Protein 6K0W (pdb70)

Nearest PDB structures (foldseek):
  6k0w-assembly2_C  TM=1.002E+00  e=7.821E-96  Helicobacter pylori 26695
  6k0w-assembly1_B  TM=9.770E-01  e=3.216E-82  Helicobacter pylori 26695
  6k0w-assembly1_D  TM=9.766E-01  e=2.371E-76  Helicobacter pylori 26695
  4zcf-assembly1_B  TM=7.961E-01  e=3.415E-33  Escherichia coli
  4zcf-assembly1_A  TM=8.238E-01  e=5.304E-30  Escherichia coli

InterPro domains:
  IPR002052 DNA methylase, N-6 adenine-specific, conserved site [PS00092] (101-107)
  IPR002295 N4/N6-methyltransferase, Type III restriction-modification enzyme EcoPI Mod subunit-like [PIRSF015855] (28-595)
  IPR002295 N4/N6-methyltransferase, Type III restriction-modification enzyme EcoPI Mod subunit-like [PR00506] (98-110)
  IPR002295 N4/N6-methyltransferase, Type III restriction-modification enzyme EcoPI Mod subunit-like [PR00506] (170-189)
  IPR002295 N4/N6-methyltransferase, Type III restriction-modification enzyme EcoPI Mod subunit-like [PR00506] (377-399)
  IPR002295 N4/N6-methyltransferase, Type III restriction-modification enzyme EcoPI Mod subunit-like [PR00506] (402-416)
  IPR002941 DNA methylase N-4/N-6 [PF01555] (98-440)
  IPR029063 S-adenosyl-L-methionine-dependent methyltransferase superfamily [G3DSA:3.40.50.150] (74-444)
  IPR029063 S-adenosyl-L-methionine-dependent methyltransferase superfamily [SSF53335] (72-440)

Organism: Helicobacter pylori (strain ATCC 700392 / 26695) (NCBI:txid85962)

Radius of gyration: 54.12 Å; Cα contacts (8 Å, |Δi|>4): 3781; chains: 4; bounding box: 133×150×135 Å

B-factor: mean 84.59, std 33.44, range [24.56, 232.59]

Foldseek 3Di:
DDDVVCVVVVVVVVVVDVVVHDDDDAQCLVLLVVLLPDAAFWFKFFDDWFFLPQDLFLAAEEAAALSNVLNLLLLFQFQPALEEEEAADACDPPPHDDQPCVPDPVSVVSVPVDPVCVVVSCVRCDISDVNSVLSNVQSSVLSVLRRHHQQHKYKYWYADRCVVVVLRSCCVRQNNVQWPAKAKAFADDADPPCVPPDGDTITIITMGGSHNVNYFQKLPDDDDPCPDFDQKFLDDCVPQFADFDVDDTDGDAPSIGGNHGCVVPIHHDDRHPNHDPCFYQVQQLVVCVVLVCNQPAPGDGHQVVLLSVCSRRDDFEDQREYEYACQQQNSNVLNVLLNCLRRVGRYYYYYHHYFDFDDPPGPVQVCCVPVVVDPTDTSVSNSVVSLSSSLSVSPVRRDDSVRGSMYIYIYIDGNPPHQLLSVQVSVVSSVNDDSSQRSFDDDDSAWTHTPQAIEGENLPVDCSLVVLVDDDHAYEYAQVHDHDDVSVCSNPDDSYYYD/DDDDDFQCQVLLVVLLVDAQFKFKFFDDWDDFPPPPPDAFLAEEEAAALSNVLNLLLLFQFQPFQEEEEEDDACDPPVWAAQDCVPDPVSVVVVPAPDCVVCSVPVGLGISDPRSVLSVVQSSVLSVLRRHHQQHKYKYWYFDRCPVVVLRSCCVNQNVVQWDDKAKAFADDADPPCPPNDGDTITIMTMGGSHNVNYFQKFAAPPPDPVVNPVAAWDFFDQKDLDPCDVFFFDWPAAPAPRDTDTHAPSIGGPAGPVCPVVCVVHCQFAAANDDDPPDDRTTGTHHDVCVVVVMHHDDRHPNYDPCFYQVQQLVVCVVLVNNQPAPRDGHLVVLLSSDRRRDYFEPQHEYEYECQQLNSNLLNVLVNCLRTVGNHYYYYYHYFAFDDPPRPVQCVCCPPVVDPTRGRVSNSVVSLNSSLNVSCVRGDDPSRRSMYIYIYMDGNDPHAVLSVQVSQVSSVNDDSSFSQAPPDPSAWTHTDLEIEGQEQAPCVVVVVCVPRVGAYEYEPPGDYDPPSCPVCPPPRYDYD/DDADDAQCLVLLVVLLPDAALWFKFFDDWDDQPDDQFLAEEEAAALSNVLNLLLQQQFQQAQEEEEAADACDPVNWDAAPCVPDPVSVVVPPVDVPVVVVSVVRRGTSDVRRVLSRVQSSVLSVLRRHHQQHKYKYWYFPSCVVVVLRSCCVRQNVVQWPDKAKAFADDADDPCPPPDGDTITIITMGGSHNVNYWQPFPDALVHHDDRHPNPDPCFYQVQQLVVCVVLVCNQPADRDGHQVVLLSVCRNRHDFEPQHEYEYQCQQLVSNLLNVQLNCLVVVGRHYYYYYHYFAFDDPPRPCQVVCVPVVVDPTHGSVSNSVVSLSSSLNVSCVVHVDPSYRSMYIYIYIDSPHALLSLQLRVVSNVNDDSSFCSAPDPDSAWGDTDQAIEGAPPDDVVLVVVVVDAPRAYEYEQPHDDDPVVVGPPVRYYYD/DVVVVCVVVVVVVVDVVVDDDDDAQCLVLLVVLLVDQQQWFKFFDDWDAQDPLPPVAFLAAEEAAALLNVLSLLLQQQFQPAQEEEEADDQCDDPPHDFQDPCVDCSVVVCVVPDPVDPVVVVSDVSRGISDPRSVLSVVQSSVLSVLRRHHQQHKYKYWYFPSCVVVVLRSVCVRQNNVQWDAKAKAFADDADDDCPPVDGDGITIITMGGSHNVNYWQDQAQRPDHDDRYPNPDPCFYQVQQLVVCVVLVNNQPADRDGHQVVLLSVCRRRDYFEDAHEYEYACCQLNSNVLNVLLNCQPVVGDYYYYYYHYFAFDDPVRPCQVVCCPVVVDPTRGRVSNSVSSLNSSLNVSVVVGPDSPRRSMYIYMYIDSPSPPHQLVSVFVSVCSNVNDRSSWDWQVSAAIHGDLEEGAHCDDVVVVVVVPPPRPYDYDD

Sequence (1895 aa):
VSLSAIKMLLGFNESMNDISGYELTWTGKGFANALYSEPCQKQLKLQESFTPQTSHPNNAIIIGDNLDALKLLKSAYSEKIKMIYIDPPYNTGNDEFIYPDNFRQDYQKILREVGESLKFFKNTQGSGTHSGWLSFMLPRLKLARDLLKEDGVIFISIDDNECANLKILCDEIFGEDNFVGDFIRKTKSTTNDAKIGLNYQHEFLLCYAKDKNYTNLLGNDPNGAWINDNPSAKSGNMKTGYFGVTNKVDYPPVGMFWRFSQKTTQKTFDSLIFSDNCYMNQAATKELLNLGMGEYFTYPKGVEFMKKIILHSTTPNEGDIILDFFAGSGTTVHAVMELNAEDKGNREFILVQIDEEIKEDESAYDFCKKELKSAKPVISDITIERVKRAAQKISQLSKDSGLDLGFKVYTLQDKSDLTPFDKALNLALQCGKTLNQALEIIIKDKLYKCEDAYFCIVCDEEAQEYLAKSKNEMIFLDGYEEIDLEAFLNLNASFKERLGYELTWTGKGFANALYSEPCQKQLKLQESFTPQTSASKHPNNAIIIGDNLDALKLLKSAYSEKIKMIYIDPPYNTGNDEFIYPDNFRQDYQKILREESESLKFFKNTQGSGTHSGWLSFMLPRLKLARDLLKEDGVIFISIDDNECANLKILCDEIFGEDNFVGDFIRKTKSTTNDAKIGLNYQHEFLLCYAKDKNYTNLLGGEKNLEPDNDPNGAWINDNPSAKSGNMKTGYFGVTNPYTNKVDYPPVGMFWRFSQNTIQKHIDEGRICFKKEHKDNERGFIYKRYLKDLKTTQKTFDSLIFSDNCYMNQAATKELLNLGMGEYFTYPKGVEFMKKIILHSTTPNEGDIILDFFAGSGTTVHAVMELNAEDKGNREFILVQIDEEIKEDESAYDFCKKELKSAKPVISDITIERVKRAAQKISQLSKDSGLDLGFKVYTLQDKSDLTPFDKALNLALQCGKTLNQALEIIIKDKLYKCEDAYFCIVCDEEAQEYLAKSKNEMIFLDGYEEIDLEAFLNLNASFKERLGYELTWTGKGFANALYSEPCQKQLKLQESFTPQSKHPNNAIIIGDNLDALKLLKSAYSEKIKMIYIDPPYNTGNDEFIYPDNFRQDYQKILREVSESLKFFKNTQGSGTHSGWLSFMLPRLKLARDLLKEDGVIFISIDDNECANLKILCDEIFGEDNFVGDFIRKTKSTTNDAKIGLNYQHEFLLCYAKDKNYTNLLGGEKNQKTFDSLIFSDNCYMNQAATKELLNLGMGEYFTYPKGVEFMKKIILHSTTPNEGDIILDFFAGSGTTVHAVMELNAEDKGNREFILVQIDEEIKEDESAYDFCKKELKSAKPVISDITIERVKRAAQKISQLSKDSGLDLGFKVYTLQDDLTPFDKALNLALQCGKTLNQALEIIIKDKLYKCEDAYFCIVCDEEAQEYLAKSKNEMIFLDGYEELEAFLNLNASFKERLLSAIKMLLGFNESMNDISGYELTWTGKGFANALYSEPCQKQLKLQESFTPQTSASKHPNNAIIIGDNLDALKLLKSAYSEKIKMIYIDPPYNTGNDEFIYPDNFRQDYQKILREVGESESLKFFKNTQGSGTHSGWLSFMLPRLKLARDLLKEDGVIFISIDDNECANLKILCDEIFGEDNFVGDFIRKTKSTTNDAKIGLNYQHEFLLCYAKDKNYTNLLGGEKQKTFDSLIFSDNCYMNQAATKELLNLGMGEYFTYPKGVEFMKKIILHSTTPNEGDIILDFFAGSGTTVHAVMELNAEDKGNREFILVQIDEEIKEDESAYDFCKKELKSAKPVISDITIERVKRAAQKISQLSKDSGLDLGFKVYTLQDKVSDLTPFDKALNLALQCGKTLNQALIKDKLYKCEDAFCIVCDEEAQEYLKSKNEMIFLDG

Solvent-accessible surface area: 85090 Å² total; per-residue (Å²): 139,75,67,44,43,68,128,72,81,86,36,51,2,64,60,49,7,30,140,70,10,68,54,4,5,2,4,4,25,20,80,0,65,46,5,39,92,42,102,53,71,61,63,0,60,50,97,61,65,30,46,14,177,57,130,89,17,55,5,2,0,0,24,9,25,11,0,12,0,0,20,8,0,72,49,5,3,48,104,98,0,28,0,0,4,0,37,3,52,41,6,34,67,134,65,95,22,129,5,55,1,58,168,38,76,8,24,104,48,20,37,192,93,82,100,116,86,57,75,71,47,58,83,52,10,23,53,27,49,27,6,1,0,0,0,16,0,4,0,0,0,54,2,0,80,29,0,0,66,77,41,0,3,0,0,0,0,0,20,40,42,2,20,10,4,0,20,8,2,0,17,100,21,2,30,81,124,26,19,10,2,6,0,0,15,34,13,63,53,109,11,140,87,40,172,31,2,13,5,39,8,6,9,12,1,4,0,0,0,29,44,54,126,115,8,95,1,70,53,157,110,85,100,43,120,159,80,130,128,43,68,7,59,64,53,66,73,136,192,92,0,134,24,37,93,162,113,80,92,78,118,7,45,106,58,17,38,21,83,86,72,188,138,156,100,57,54,52,2,38,0,11,62,0,27,75,96,83,28,12,70,102,39,3,68,143,42,1,103,108,10,43,3,23,124,42,27,98,171,18,19,10,4,93,5,1,18,66,0,0,62,13,4,14,33,54,111,130,23,8,18,1,0,4,2,33,12,24,6,0,9,4,0,18,0,1,2,41,10,12,17,38,47,103,15,71,8,18,2,5,0,0,15,80,72,105,136,10,132,128,116,80,58,4,50,87,14,0,88,148,88,21,163,16,85,131,3,17,50,1,34,4,0,14,23,0,0,40,58,1,0,65,96,15,27,138,117,25,138,32,86,90,18,56,9,5,0,17,4,4,31,24,26,82,102,145,99,28,68,45,32,2,50,0,15,11,11,2,1,100,30,34,43,18,8,39,59,63,32,4,96,112,51,60,96,12,8,3,50,4,48,88,9,32,0,6,12,46,9,65,48,109,44,8,34,71,60,25,86,49,56,133,40,66,8,22,15,23,24,182,48,156,80,52,68,129,3,95,121,81,30,122,56,106,71,43,88,146,49,86,74,71,2,39,10,48,18,27,55,111,0,57,56,4,44,81,63,102,53,63,54,32,0,62,49,96,57,68,30,40,19,84,126,51,86,74,181,36,6,56,7,3,0,0,17,8,31,11,0,6,0,0,16,13,0,70,55,4,2,47,103,100,0,15,0,0,4,0,35,2,53,37,8,33,60,151,70,90,22,118,4,47,0,47,161,29,82,24,33,114,74,50,106,85,106,109,90,85,47,58,62,60,51,74,92,26,17,28,61,18,50,23,6,2,0,0,0,14,0,4,0,0,0,54,0,0,74,31,0,0,59,86,39,0,4,0,0,0,0,0,18,35,52,1,22,8,4,0,26,8,2,0,19,99,24,3,29,92,122,30,19,11,1,6,0,0,14,32,11,70,53,111,23,154,107,45,175,22,3,15,4,46,9,4,10,13,1,3,0,0,0,31,43,70,133,113,10,54,0,35,7,19,56,18,68,124,194,89,89,107,26,101,73,36,52,85,49,110,38,36,2,4,36,109,44,70,74,133,206,75,0,140,16,24,15,80,7,70,148,34,122,36,83,25,123,14,58,110,44,11,39,8,125,5,20,129,142,56,29,115,67,36,50,85,38,23,82,6,70,34,35,74,85,57,67,119,110,52,92,0,6,48,6,3,52,19,81,146,45,37,166,120,29,27,118,52,1,40,0,12,55,0,22,74,87,84,29,16,64,104,38,2,65,124,39,2,94,98,12,47,4,22,135,44,48,94,179,15,23,12,3,84,5,0,13,58,0,0,49,9,4,0,2,14,94,88,24,7,17,1,0,3,2,35,8,14,6,0,8,3,0,19,0,1,3,33,11,13,22,32,38,130,9,67,7,21,2,5,0,0,16,75,70,99,107,11,137,130,109,90,59,5,34,89,11,0,81,165,116,45,182,17,96,116,2,22,45,0,31,8,0,11,31,2,0,43,74,0,0,53,114,17,19,128,54,24,192,39,112,72,28,51,11,2,0,16,0,2,28,21,48,79,96,109,97,22,63,50,32,3,63,3,8,22,4,3,6,94,32,33,41,23,15,48,22,44,16,33,48,93,55,73,74,5,18,6,58,2,124,94,6,29,2,16,12,61,23,78,79,67,57,20,46,68,77,42,92,86,32,120,24,44,36,53,51,36,5,133,13,83,36,54,65,92,32,48,71,104,62,59,102,92,47,30,66,74,86,78,63,72,2,41,10,42,15,30,56,89,1,66,41,4,36,84,67,98,50,80,66,84,2,57,47,104,63,66,22,51,34,130,119,82,48,6,46,6,0,0,0,13,10,27,10,0,8,0,0,20,8,3,69,51,4,2,47,99,92,2,15,2,0,6,0,38,3,54,36,9,33,63,107,74,90,24,112,9,60,2,66,163,30,76,8,23,68,42,34,46,197,99,73,134,66,94,41,75,173,38,58,88,35,24,35,54,26,50,28,7,1,0,0,0,15,0,6,1,0,1,58,0,0,81,28,1,0,71,88,38,0,4,0,0,0,0,0,23,36,56,1,19,11,6,0,21,6,3,0,12,94,24,3,30,95,120,28,19,12,2,5,0,0,15,36,16,73,48,109,37,103,107,29,107,35,4,19,4,46,8,5,8,11,2,3,0,0,0,23,47,68,122,113,12,60,1,49,7,58,71,140,6,122,50,55,1,38,0,11,58,0,23,75,88,81,30,6,64,113,35,2,54,118,40,3,110,97,9,48,6,28,79,49,61,125,75,10,21,12,5,93,5,1,17,67,2,2,62,12,2,1,11,35,106,117,24,9,19,3,2,5,2,34,10,11,8,0,9,4,0,21,0,0,3,43,10,8,23,99,51,155,9,74,9,23,2,2,0,0,17,79,73,92,115,5,136,142,131,81,67,5,29,74,17,0,72,146,122,45,181,20,95,77,0,21,35,4,32,7,1,16,27,3,0,37,60,0,0,77,100,15,26,138,158,33,205,72,82,74,18,52,9,3,0,24,1,2,18,22,76,122,142,35,60,52,33,3,68,1,1,22,12,0,2,111,42,38,33,12,4,42,38,58,1,42,50,81,50,51,116,15,14,10,62,2,114,107,9,53,0,18,26,41,40,74,74,130,13,52,80,65,27,76,71,86,67,98,27,75,30,32,68,37,52,95,78,150,153,94,85,23,123,93,40,57,58,123,22,46,40,86,78,118,103,87,102,67,137,41,109,25,50,18,79,71,42,12,26,111,52,12,72,34,2,4,2,7,14,16,52,99,1,59,38,11,35,80,62,107,57,53,60,38,6,56,56,87,57,69,28,60,33,58,108,54,83,59,101,49,11,26,6,5,0,4,12,8,33,13,0,11,0,0,16,5,7,71,48,5,4,47,104,104,0,17,0,0,3,0,38,2,52,40,9,42,72,156,78,50,22,123,21,54,4,56,166,56,41,26,63,66,26,35,74,100,60,71,74,161,50,95,73,33,62,66,52,46,78,56,23,35,70,38,43,28,4,1,0,0,1,17,0,3,1,0,0,59,0,0,76,37,0,0,68,78,29,0,5,0,0,0,0,0,18,39,52,0,21,9,5,0,20,5,2,0,21,97,24,2,30,74,129,29,19,7,2,6,0,0,12,33,12,53,54,117,25,147,114,36,134,14,2,20,5,41,8,4,8,14,1,3,0,0,0,32,41,69,132,114,10,48,1,29,10,37,88,61,134,143,50,2,37,0,12,58,0,24,72,84,79,25,21,28,97,40,3,53,120,40,5,108,105,18,45,5,30,135,44,66,113,151,10,21,11,3,91,5,0,22,66,0,0,60,13,4,1,10,30,96,122,29,11,18,1,0,4,2,34,7,13,9,0,8,3,0,17,0,2,4,41,14,8,17,115,58,107,10,67,6,33,1,4,0,0,16,74,62,87,128,13,111,134,131,79,57,4,54,112,11,0,90,132,117,44,123,12,88,103,7,4,36,0,26,11,1,13,33,3,0,35,63,1,0,69,123,16,20,143,150,34,112,61,98,75,14,58,10,5,0,17,0,5,21,15,58,63,56,86,143,94,18,76,38,59,4,110,2,18,13,28,5,6,90,73,36,52,32,15,32,39,54,40,85,99,93,18,23,46,69,1,103,111,19,10,25,46,51,84,86,80,81,22,75,96,66,92,130,82,90,159,40,101,73,36,88,74,127

Secondary structure (DSSP, 8-state):
--EEE-TTHHHHHHHHTSPP--EEEEEEEE-TTS---SS-S-EEEES-HHHHHHHHHHHHTT-EEEEEE-PPP--SSS----GGGG-HHHHT-S---THHHHHHHHHH-TT-HHHHHHHHHHHHHHHHHHEEEEEEEEEEE-TTTHHHHHHHHHHHH-GGGEEEEEEEE--SS-S--TTSEE--EEEEEEEESSGGG----SS------TT-TT--B--B-SEES-S-STTT----B-SSS--B--PPTT-EESS-TTTHHHHHHSTTEEE-SS--TTS-SEEE--BSTTHHHH---EETTGGGSGGGSHHHHHHHHHHTT-TTT-SSPPPHHHHHHHHHHHS-TTS-PEEEESS-TT-HHHHHHHHHHHHHT---EEEEEE--PBPPTTSHHHHIIIIIS--SS-BHHHHHHHHHHHHHHHHHHH---TT----EEEEEEE------HHHHHHHHHHHTT--TTS-----BTTTEEEETTEEEES--S-HHHHHHHTS--SEEEE-TTSEE-SHHHHHTSSSS--B-/-EES-THHHHHHHHHHHHHH-SEEE-TTHHHHHHHHHSPP-EEEEEEEEE--S----S-EEEES-HHHHHHHHHHHHTTTEEEEEE-PPP--SSSPPB-GGGS-HHHHHHGGG---THHHHHHHH-BSSHHHHHHHHHHHHHHHHHHEEEEEEEEEEE-TTTHHHHHHHHHHHH-GGGEEEEEEEE--SS-S--TTSEE--EEEEEEEESSTTT-------S--TT----SEES-S-STTTS---------PPTT-EESS---TT---EETTGGGSGGGSHHHHHHHHHHTT-TTT-SS---HHHHHHHHHHHS-SSS--EEEESS-TT-HHHHHHHHHHHHHT---EEEEEE---BPPTTSHHHHIIIIIT--SS-BHHHHHHHHHHHHHHHHHHH---TTS---EEEEEEEE-----HHHHHHHHHHTTT--SSS---EEETTTEEEETTEEEESS--SSHHHHHTT--SS-EEE-TTS---HHHHHHS-SSSEEE-/--EEE-TTHHHHHHHHHSPP--EEEEEEEE-------S-EEEES-HHHHHHHHHHHHTT-EEEEEE------SSS----SGGG-HHHHHHGGG---SHHHHHHHS-SS-HHHHHHHHHHHHHHHHHHEEEEEEEEEEE-TTTHHHHHHHHHHHH-GGGEEEEEEEE--SS-SS-TTSEE--EEEEEEEES-GGG----SSS-----EETTGGGSGGGSHHHHHHHHHTTT-TTT-SSPPPHHHHHHHHHHH--SSS--EEEESS-TT-HHHHHHHHHHHHHT---EEEEEE--PBPPTTSTHHHIIIIIS--SS-BHHHHHHHHHHHHHHHHHHH----SS---EEEEEEE----HHHHHHHHHHHTT--TTS---EEETTTEEEETTEEEES--TTHHHHHHSS--SSEEEE-TT------TTS-GGGEEE-/--THHHHHHHHHHHHHHH-SEEE-TTHHHHHHHHHSPP--EEEEEEEE-SSTT--SS-S-EEEES-HHHHHHHHHHHHTTTEEEEEE------SSS-----GGGTTHHHHHHHS----TTHHHHTTTT-SS-HHHHHHHHHHHHHHHHHHEEEEEEEEEEE-TTTHHHHHHHHHHHH-GGGEEEEEEEE--SS-S--TTSEE--EEEEEEEESSGGG----SS-----EETTGGGSGGGSHHHHHHHHHHTT-TTT-SS---HHHHHHHHHHHS-SSS-PEEEESS-TT-HHHHHHHHHHHHHT---EEEEEE--PBPPTTSTHHHHHHHTT--SS-BHHHHHHHHHHHHHHHHHHH---TT----EEEEEEETT-----HHHHHHHHHHHTT--TTS----SSB--STT--BSS-SHHHHHT----S----B--

Structure (mmCIF, N/CA/C/O backbone):
data_6K0W
#
_entry.id   6K0W
#
_cell.length_a   123.810
_cell.length_b   88.480
_cell.length_c   163.330
_cell.angle_alpha   90.00
_cell.angle_beta   96.50
_cell.angle_gamma   90.00
#
_symmetry.space_group_name_H-M   'P 1 2 1'
#
loop_
_entity.id
_entity.type
_entity.pdbx_description
1 polymer 'Adenine specific DNA methyltransferase (Mod)'
2 non-polymer SINEFUNGIN
3 water water
#
loop_
_atom_site.group_PDB
_atom_site.id
_atom_site.type_symbol
_atom_site.label_atom_id
_atom_site.label_alt_id
_atom_site.label_comp_id
_atom_site.label_asym_id
_atom_site.label_entity_id
_atom_site.label_seq_id
_atom_site.pdbx_PDB_ins_code
_atom_site.Cartn_x
_atom_site.Cartn_y
_atom_site.Cartn_z
_atom_site.occupancy
_atom_site.B_iso_or_equiv
_atom_site.auth_seq_id
_atom_site.auth_comp_id
_atom_site.auth_asym_id
_atom_site.auth_atom_id
_atom_site.pdbx_PDB_model_num
ATOM 1 N N . VAL A 1 35 ? 163.569 47.283 349.097 1.00 139.68 15 VAL B N 1
ATOM 2 C CA . VAL A 1 35 ? 164.619 47.681 348.165 1.00 143.61 15 VAL B CA 1
ATOM 3 C C . VAL A 1 35 ? 164.216 48.912 347.358 1.00 141.74 15 VAL B C 1
ATOM 4 O O . VAL A 1 35 ? 164.024 48.824 346.143 1.00 142.88 15 VAL B O 1
ATOM 6 N N . SER A 1 36 ? 164.093 50.057 348.028 1.00 134.95 16 SER B N 1
ATOM 7 C CA . SER A 1 36 ? 163.734 51.293 347.341 1.00 131.86 16 SER B CA 1
ATOM 8 C C . SER A 1 36 ? 164.318 52.489 348.093 1.00 132.76 16 SER B C 1
ATOM 9 O O . SER A 1 36 ? 165.164 52.342 348.983 1.00 133.23 16 SER B O 1
ATOM 12 N N . LEU A 1 37 ? 163.818 53.677 347.748 1.00 126.28 17 LEU B N 1
ATOM 13 C CA . LEU A 1 37 ? 164.569 54.927 347.818 1.00 120.80 17 LEU B CA 1
ATOM 14 C C . LEU A 1 37 ? 164.211 55.698 349.086 1.00 107.01 17 LEU B C 1
ATOM 15 O O . LEU A 1 37 ? 163.053 56.082 349.279 1.00 104.67 17 LEU B O 1
ATOM 20 N N . SER A 1 38 ? 165.218 55.951 349.932 1.00 102.13 18 SER B N 1
ATOM 21 C CA . SER A 1 38 ? 164.986 56.482 351.275 1.00 95.09 18 SER B CA 1
ATOM 22 C C . SER A 1 38 ? 164.314 57.849 351.290 1.00 99.02 18 SER B C 1
ATOM 23 O O . SER A 1 38 ? 163.999 58.346 352.379 1.00 99.16 18 SER B O 1
ATOM 26 N N . ALA A 1 39 ? 164.098 58.477 350.134 1.00 102.12 19 ALA B N 1
ATOM 27 C CA . ALA A 1 39 ? 163.120 59.551 350.080 1.00 97.18 19 ALA B CA 1
ATOM 28 C C . ALA A 1 39 ? 161.760 58.902 349.861 1.00 108.60 19 ALA B C 1
ATOM 29 O O . ALA A 1 39 ? 161.045 59.231 348.907 1.00 111.02 19 ALA B O 1
ATOM 31 N N . ILE A 1 40 ? 161.432 57.936 350.729 1.00 112.15 20 ILE B N 1
ATOM 32 C CA . ILE A 1 40 ? 160.099 57.353 350.878 1.00 107.61 20 ILE B CA 1
ATOM 33 C C . ILE A 1 40 ? 159.296 58.252 351.800 1.00 105.72 20 ILE B C 1
ATOM 34 O O . ILE A 1 40 ? 158.209 57.877 352.247 1.00 100.80 20 ILE B O 1
ATOM 39 N N . LYS A 1 41 ? 159.871 59.403 352.166 1.00 107.87 21 LYS B N 1
ATOM 40 C CA . LYS A 1 41 ? 159.108 60.406 352.897 1.00 103.82 21 LYS B CA 1
ATOM 41 C C . LYS A 1 41 ? 157.835 60.752 352.146 1.00 96.10 21 LYS B C 1
ATOM 42 O O . LYS A 1 41 ? 156.829 61.125 352.762 1.00 96.70 21 LYS B O 1
ATOM 48 N N . MET A 1 42 ? 157.856 60.619 350.816 1.00 92.40 22 MET B N 1
ATOM 49 C CA . MET A 1 42 ? 156.618 60.629 350.051 1.00 93.77 22 MET B CA 1
ATOM 50 C C . MET A 1 42 ? 155.590 59.710 350.701 1.00 94.34 22 MET B C 1
ATOM 51 O O . MET A 1 42 ? 154.521 60.156 351.135 1.00 94.93 22 MET B O 1
ATOM 53 N N . LEU A 1 43 ? 155.928 58.421 350.820 1.00 92.23 23 LEU B N 1
ATOM 54 C CA . LEU A 1 43 ? 154.990 57.451 351.381 1.00 83.15 23 LEU B CA 1
ATOM 55 C C . LEU A 1 43 ? 154.661 57.789 352.829 1.00 78.85 23 LEU B C 1
ATOM 56 O O . LEU A 1 43 ? 153.489 57.799 353.227 1.00 81.34 23 LEU B O 1
ATOM 61 N N . LEU A 1 44 ? 155.680 58.101 353.631 1.00 73.55 24 LEU B N 1
ATOM 62 C CA . LEU A 1 44 ? 155.415 58.416 355.028 1.00 69.39 24 LEU B CA 1
ATOM 63 C C . LEU A 1 44 ? 154.586 59.686 355.171 1.00 75.75 24 LEU B C 1
ATOM 64 O O . LEU A 1 44 ? 153.738 59.773 356.067 1.00 77.53 24 LEU B O 1
ATOM 69 N N . GLY A 1 45 ? 154.799 60.663 354.284 1.00 76.58 25 GLY B N 1
ATOM 70 C CA . GLY A 1 45 ? 153.968 61.854 354.295 1.00 60.19 25 GLY B CA 1
ATOM 71 C C . GLY A 1 45 ? 152.530 61.537 353.947 1.00 69.28 25 GLY B C 1
ATOM 72 O O . GLY A 1 45 ? 151.608 61.877 354.691 1.00 76.31 25 GLY B O 1
ATOM 73 N N . PHE A 1 46 ? 152.319 60.866 352.807 1.00 77.26 26 PHE B N 1
ATOM 74 C CA . PHE A 1 46 ? 150.970 60.466 352.417 1.00 81.74 26 PHE B CA 1
ATOM 75 C C . PHE A 1 46 ? 150.296 59.664 353.524 1.00 80.99 26 PHE B C 1
ATOM 76 O O . PHE A 1 46 ? 149.108 59.856 353.806 1.00 78.54 26 PHE B O 1
ATOM 78 N N . ASN A 1 47 ? 151.042 58.785 354.193 1.00 80.67 27 ASN B N 1
ATOM 79 C CA . ASN A 1 47 ? 150.422 58.021 355.266 1.00 81.87 27 ASN B CA 1
ATOM 80 C C . ASN A 1 47 ? 149.975 58.934 356.393 1.00 87.45 27 ASN B C 1
ATOM 81 O O . ASN A 1 47 ? 148.838 58.837 356.868 1.00 87.07 27 ASN B O 1
ATOM 86 N N . GLU A 1 48 ? 150.861 59.828 356.837 1.00 89.12 28 GLU B N 1
ATOM 87 C CA . GLU A 1 48 ? 150.553 60.654 357.999 1.00 89.14 28 GLU B CA 1
ATOM 88 C C . GLU A 1 48 ? 149.380 61.584 357.719 1.00 79.17 28 GLU B C 1
ATOM 89 O O . GLU A 1 48 ? 148.474 61.725 358.553 1.00 78.14 28 GLU B O 1
ATOM 95 N N . SER A 1 49 ? 149.375 62.224 356.541 1.00 74.56 29 SER B N 1
ATOM 96 C CA . SER A 1 49 ? 148.253 63.080 356.179 1.00 76.67 29 SER B CA 1
ATOM 97 C C . SER A 1 49 ? 146.957 62.288 356.123 1.00 82.65 29 SER B C 1
ATOM 98 O O . SER A 1 49 ? 145.890 62.810 356.469 1.00 87.34 29 SER B O 1
ATOM 101 N N . MET A 1 50 ? 147.028 61.019 355.724 1.00 83.14 30 MET B N 1
ATOM 102 C CA . MET A 1 50 ? 145.827 60.198 355.720 1.00 83.73 30 MET B CA 1
ATOM 103 C C . MET A 1 50 ? 145.405 59.784 357.127 1.00 75.44 30 MET B C 1
ATOM 104 O O . MET A 1 50 ? 144.214 59.557 357.364 1.00 76.10 30 MET B O 1
ATOM 109 N N . ASN A 1 51 ? 146.341 59.691 358.076 1.00 68.17 31 ASN B N 1
ATOM 110 C CA . ASN A 1 51 ? 145.923 59.473 359.457 1.00 63.42 31 ASN B CA 1
ATOM 111 C C . ASN A 1 51 ? 145.239 60.718 360.022 1.00 73.38 31 ASN B C 1
ATOM 112 O O . ASN A 1 51 ? 144.410 60.613 360.938 1.00 74.99 31 ASN B O 1
ATOM 117 N N . ASP A 1 52 ? 145.579 61.899 359.486 1.00 72.47 32 ASP B N 1
ATOM 118 C CA . ASP A 1 52 ? 144.897 63.134 359.865 1.00 82.54 32 ASP B CA 1
ATOM 119 C C . ASP A 1 52 ? 143.479 63.166 359.305 1.00 84.78 32 ASP B C 1
ATOM 120 O O . ASP A 1 52 ? 142.511 63.368 360.049 1.00 82.23 32 ASP B O 1
ATOM 122 N N . ILE A 1 53 ? 143.334 62.955 357.992 1.00 81.00 33 ILE B N 1
ATOM 123 C CA . ILE A 1 53 ? 142.005 62.907 357.382 1.00 78.32 33 ILE B CA 1
ATOM 124 C C . ILE A 1 53 ? 141.157 61.800 358.000 1.00 74.38 33 ILE B C 1
ATOM 125 O O . ILE A 1 53 ? 139.979 62.006 358.317 1.00 78.55 33 ILE B O 1
ATOM 130 N N . SER A 1 54 ? 141.730 60.605 358.171 1.00 72.91 34 SER B N 1
ATOM 131 C CA . SER A 1 54 ? 140.965 59.503 358.753 1.00 65.54 34 SER B CA 1
ATOM 132 C C . SER A 1 54 ? 140.462 59.838 360.152 1.00 61.93 34 SER B C 1
ATOM 133 O O . SER A 1 54 ? 139.426 59.317 360.580 1.00 60.23 34 SER B O 1
ATOM 136 N N . GLY A 1 55 ? 141.187 60.673 360.892 1.00 59.86 35 GLY B N 1
ATOM 137 C CA . GLY A 1 55 ? 140.704 61.151 362.175 1.00 56.93 35 GLY B CA 1
ATOM 138 C C . GLY A 1 55 ? 141.374 60.496 363.369 1.00 57.25 35 GLY B C 1
ATOM 139 O O . GLY A 1 55 ? 142.320 59.705 363.264 1.00 65.80 35 GLY B O 1
ATOM 140 N N . TYR A 1 56 ? 140.837 60.859 364.530 1.00 54.41 36 TYR B N 1
ATOM 141 C CA . TYR A 1 56 ? 141.244 60.286 365.808 1.00 60.00 36 TYR B CA 1
ATOM 142 C C . TYR A 1 56 ? 141.139 58.761 365.800 1.00 67.43 36 TYR B C 1
ATOM 143 O O . TYR A 1 56 ? 140.070 58.194 365.551 1.00 65.67 36 TYR B O 1
ATOM 152 N N . GLU A 1 57 ? 142.263 58.105 366.096 1.00 65.80 37 GLU B N 1
ATOM 153 C CA . GLU A 1 57 ? 142.327 56.657 366.224 1.00 62.05 37 GLU B CA 1
ATOM 154 C C . GLU A 1 57 ? 143.679 56.200 366.765 1.00 56.36 37 GLU B C 1
ATOM 155 O O . GLU A 1 57 ? 144.730 56.632 366.284 1.00 59.21 37 GLU B O 1
ATOM 161 N N . LEU A 1 58 ? 143.658 55.308 367.753 1.00 54.38 38 LEU B N 1
ATOM 162 C CA . LEU A 1 58 ? 144.871 54.672 368.254 1.00 57.81 38 LEU B CA 1
ATOM 163 C C . LEU A 1 58 ? 145.213 53.505 367.333 1.00 57.20 38 LEU B C 1
ATOM 164 O O . LEU A 1 58 ? 144.483 52.517 367.293 1.00 61.75 38 LEU B O 1
ATOM 169 N N . THR A 1 59 ? 146.301 53.626 366.578 1.00 57.21 39 THR B N 1
ATOM 170 C CA . THR A 1 59 ? 146.803 52.572 365.708 1.00 58.95 39 THR B CA 1
ATOM 171 C C . THR A 1 59 ? 147.939 51.813 366.390 1.00 60.63 39 THR B C 1
ATOM 172 O O . THR A 1 59 ? 148.529 52.283 367.370 1.00 48.80 39 THR B O 1
ATOM 176 N N . TRP A 1 60 ? 148.252 50.634 365.845 1.00 61.27 40 TRP B N 1
ATOM 177 C CA . TRP A 1 60 ? 149.352 49.824 366.354 1.00 57.63 40 TRP B CA 1
ATOM 178 C C . TRP A 1 60 ? 149.604 48.672 365.400 1.00 59.69 40 TRP B C 1
ATOM 179 O O . TRP A 1 60 ? 148.724 48.283 364.629 1.00 61.24 40 TRP B O 1
ATOM 190 N N . THR A 1 61 ? 150.808 48.103 365.490 1.00 65.80 41 THR B N 1
ATOM 191 C CA . THR A 1 61 ? 151.232 47.090 364.528 1.00 63.01 41 THR B CA 1
ATOM 192 C C . THR A 1 61 ? 150.401 45.827 364.687 1.00 62.65 41 THR B C 1
ATOM 193 O O . THR A 1 61 ? 150.375 45.222 365.763 1.00 67.96 41 THR B O 1
ATOM 197 N N . GLY A 1 62 ? 149.732 45.422 363.614 1.00 59.72 42 GLY B N 1
ATOM 198 C CA . GLY A 1 62 ? 148.956 44.200 363.605 1.00 60.97 42 GLY B CA 1
ATOM 199 C C . GLY A 1 62 ? 147.470 44.377 363.853 1.00 60.36 42 GLY B C 1
ATOM 200 O O . GLY A 1 62 ? 146.717 43.403 363.698 1.00 59.67 42 GLY B O 1
ATOM 201 N N . LYS A 1 63 ? 147.026 45.585 364.222 1.00 63.70 43 LYS B N 1
ATOM 202 C CA . LYS A 1 63 ? 145.601 45.835 364.435 1.00 62.24 43 LYS B CA 1
ATOM 203 C C . LYS A 1 63 ? 144.743 45.279 363.299 1.00 62.73 43 LYS B C 1
ATOM 204 O O . LYS A 1 63 ? 143.642 44.768 363.537 1.00 58.76 43 LYS B O 1
ATOM 210 N N . GLY A 1 64 ? 145.237 45.363 362.058 1.00 65.02 44 GLY B N 1
ATOM 211 C CA . GLY A 1 64 ? 144.452 44.894 360.930 1.00 57.82 44 GLY B CA 1
ATOM 212 C C . GLY A 1 64 ? 144.125 43.420 361.029 1.00 72.07 44 GLY B C 1
ATOM 213 O O . GLY A 1 64 ? 142.987 43.005 360.780 1.00 81.27 44 GLY B O 1
ATOM 214 N N . PHE A 1 65 ? 145.108 42.606 361.417 1.00 72.90 45 PHE B N 1
ATOM 215 C CA . PHE A 1 65 ? 144.846 41.175 361.532 1.00 75.28 45 PHE B CA 1
ATOM 216 C C . PHE A 1 65 ? 143.993 40.864 362.751 1.00 73.52 45 PHE B C 1
ATOM 217 O O . PHE A 1 65 ? 143.162 39.950 362.704 1.00 79.40 45 PHE B O 1
ATOM 225 N N . ALA A 1 66 ? 144.171 41.615 363.847 1.00 58.64 46 ALA B N 1
ATOM 226 C CA . ALA A 1 66 ? 143.393 41.337 365.047 1.00 51.32 46 ALA B CA 1
ATOM 227 C C . ALA A 1 66 ? 141.910 41.518 364.781 1.00 61.86 46 ALA B C 1
ATOM 228 O O . ALA A 1 66 ? 141.070 40.856 365.398 1.00 78.63 46 ALA B O 1
ATOM 230 N N . ASN A 1 67 ? 141.571 42.400 363.853 1.00 64.90 47 ASN B N 1
ATOM 231 C CA . ASN A 1 67 ? 140.172 42.596 363.521 1.00 70.86 47 ASN B CA 1
ATOM 232 C C . ASN A 1 67 ? 139.675 41.487 362.607 1.00 60.11 47 ASN B C 1
ATOM 233 O O . ASN A 1 67 ? 138.476 41.178 362.597 1.00 58.74 47 ASN B O 1
ATOM 238 N N . ALA A 1 68 ? 140.576 40.896 361.818 1.00 57.35 48 ALA B N 1
ATOM 239 C CA . ALA A 1 68 ? 140.198 39.809 360.920 1.00 56.17 48 ALA B CA 1
ATOM 240 C C . ALA A 1 68 ? 140.035 38.486 361.673 1.00 72.90 48 ALA B C 1
ATOM 241 O O . ALA A 1 68 ? 139.133 37.700 361.356 1.00 73.39 48 ALA B O 1
ATOM 243 N N . LEU A 1 69 ? 140.881 38.228 362.685 1.00 67.84 49 LEU B N 1
ATOM 244 C CA . LEU A 1 69 ? 140.665 37.068 363.544 1.00 65.62 49 LEU B CA 1
ATOM 245 C C . LEU A 1 69 ? 139.255 37.065 364.119 1.00 71.87 49 LEU B C 1
ATOM 246 O O . LEU A 1 69 ? 138.672 35.993 364.305 1.00 86.76 49 LEU B O 1
ATOM 248 N N . TYR A 1 70 ? 138.678 38.251 364.376 1.00 67.27 50 TYR B N 1
ATOM 249 C CA . TYR A 1 70 ? 137.347 38.340 364.980 1.00 65.71 50 TYR B CA 1
ATOM 250 C C . TYR A 1 70 ? 136.264 37.760 364.072 1.00 71.47 50 TYR B C 1
ATOM 251 O O . TYR A 1 70 ? 135.276 37.191 364.564 1.00 76.52 50 TYR B O 1
ATOM 260 N N . SER A 1 71 ? 136.432 37.876 362.760 1.00 69.01 51 SER B N 1
ATOM 261 C CA . SER A 1 71 ? 135.417 37.440 361.808 1.00 77.28 51 SER B CA 1
ATOM 262 C C . SER A 1 71 ? 135.616 36.017 361.317 1.00 80.30 51 SER B C 1
ATOM 263 O O . SER A 1 71 ? 134.815 35.546 360.504 1.00 84.13 51 SER B O 1
ATOM 266 N N . GLU A 1 72 ? 136.669 35.335 361.748 1.00 78.20 52 GLU B N 1
ATOM 267 C CA . GLU A 1 72 ? 136.871 33.973 361.288 1.00 78.97 52 GLU B CA 1
ATOM 268 C C . GLU A 1 72 ? 135.795 33.063 361.879 1.00 77.50 52 GLU B C 1
ATOM 269 O O . GLU A 1 72 ? 135.336 33.280 363.005 1.00 73.97 52 GLU B O 1
ATOM 275 N N . PRO A 1 73 ? 135.364 32.052 361.129 1.00 81.10 53 PRO B N 1
ATOM 276 C CA . PRO A 1 73 ? 134.414 31.076 361.678 1.00 82.65 53 PRO B CA 1
ATOM 277 C C . PRO A 1 73 ? 134.963 30.419 362.934 1.00 84.77 53 PRO B C 1
ATOM 278 O O . PRO A 1 73 ? 136.151 30.502 363.252 1.00 78.21 53 PRO B O 1
ATOM 282 N N . CYS A 1 74 ? 134.082 29.745 363.662 1.00 93.75 54 CYS B N 1
ATOM 283 C CA . CYS A 1 74 ? 134.514 29.001 364.832 1.00 102.82 54 CYS B CA 1
ATOM 284 C C . CYS A 1 74 ? 134.852 27.582 364.417 1.00 109.52 54 CYS B C 1
ATOM 285 O O . CYS A 1 74 ? 134.032 26.905 363.783 1.00 113.09 54 CYS B O 1
ATOM 288 N N . GLN A 1 75 ? 136.035 27.123 364.816 1.00 119.32 55 GLN B N 1
ATOM 289 C CA . GLN A 1 75 ? 136.537 25.807 364.448 1.00 129.50 55 GLN B CA 1
ATOM 290 C C . GLN A 1 75 ? 136.306 24.744 365.509 1.00 120.80 55 GLN B C 1
ATOM 291 O O . GLN A 1 75 ? 136.612 23.567 365.265 1.00 126.90 55 GLN B O 1
ATOM 297 N N . LYS A 1 76 ? 135.806 25.130 366.673 1.00 99.38 56 LYS B N 1
ATOM 298 C CA . LYS A 1 76 ? 135.794 24.274 367.845 1.00 94.95 56 LYS B CA 1
ATOM 299 C C . LYS A 1 76 ? 134.390 23.779 368.161 1.00 92.66 56 LYS B C 1
ATOM 300 O O . LYS A 1 76 ? 133.388 24.337 367.706 1.00 94.30 56 LYS B O 1
ATOM 306 N N . GLN A 1 77 ? 134.343 22.718 368.973 1.00 82.22 57 GLN B N 1
ATOM 307 C CA . GLN A 1 77 ? 133.111 22.136 369.482 1.00 83.34 57 GLN B CA 1
ATOM 308 C C . GLN A 1 77 ? 133.278 21.814 370.962 1.00 79.69 57 GLN B C 1
ATOM 309 O O . GLN A 1 77 ? 134.398 21.631 371.445 1.00 82.07 57 GLN B O 1
ATOM 315 N N . LEU A 1 78 ? 132.159 21.778 371.688 1.00 74.88 58 LEU B N 1
ATOM 316 C CA . LEU A 1 78 ? 132.180 21.456 373.111 1.00 74.01 58 LEU B CA 1
ATOM 317 C C . LEU A 1 78 ? 132.182 19.946 373.318 1.00 81.49 58 LEU B C 1
ATOM 318 O O . LEU A 1 78 ? 131.475 19.212 372.624 1.00 87.89 58 LEU B O 1
ATOM 323 N N . LYS A 1 79 ? 132.947 19.490 374.308 1.00 79.89 59 LYS B N 1
ATOM 324 C CA . LYS A 1 79 ? 132.927 18.104 374.761 1.00 78.91 59 LYS B CA 1
ATOM 325 C C . LYS A 1 79 ? 132.766 18.074 376.273 1.00 77.61 59 LYS B C 1
ATOM 326 O O . LYS A 1 79 ? 133.561 18.695 376.986 1.00 78.37 59 LYS B O 1
ATOM 332 N N . LEU A 1 80 ? 131.738 17.373 376.759 1.00 78.51 60 LEU B N 1
ATOM 333 C CA . LEU A 1 80 ? 131.522 17.257 378.197 1.00 77.63 60 LEU B CA 1
ATOM 334 C C . LEU A 1 80 ? 132.681 16.507 378.838 1.00 78.77 60 LEU B C 1
ATOM 335 O O . LEU A 1 80 ? 133.187 15.528 378.285 1.00 82.38 60 LEU B O 1
ATOM 340 N N . GLN A 1 81 ? 133.095 16.964 380.014 1.00 77.29 61 GLN B N 1
ATOM 341 C CA . GLN A 1 81 ? 134.243 16.411 380.714 1.00 78.37 61 GLN B CA 1
ATOM 342 C C . GLN A 1 81 ? 133.936 15.925 382.120 1.00 88.75 61 GLN B C 1
ATOM 343 O O . GLN A 1 81 ? 134.550 14.951 382.563 1.00 93.36 61 GLN B O 1
ATOM 349 N N . GLU A 1 82 ? 133.001 16.559 382.823 1.00 81.52 62 GLU B N 1
ATOM 350 C CA . GLU A 1 82 ? 132.806 16.343 384.252 1.00 80.62 62 GLU B CA 1
ATOM 351 C C . GLU A 1 82 ? 131.567 17.119 384.681 1.00 79.63 62 GLU B C 1
ATOM 352 O O . GLU A 1 82 ? 131.219 18.135 384.076 1.00 73.74 62 GLU B O 1
ATOM 358 N N . SER A 1 83 ? 130.895 16.615 385.711 1.00 82.19 63 SER B N 1
ATOM 359 C CA . SER A 1 83 ? 129.726 17.276 386.282 1.00 79.42 63 SER B CA 1
ATOM 360 C C . SER A 1 83 ? 129.865 17.212 387.797 1.00 76.00 63 SER B C 1
ATOM 361 O O . SER A 1 83 ? 129.744 16.144 388.400 1.00 76.76 63 SER B O 1
ATOM 363 N N . PHE A 1 84 ? 130.114 18.353 388.403 1.00 78.75 64 PHE B N 1
ATOM 364 C CA . PHE A 1 84 ? 130.350 18.458 389.829 1.00 81.27 64 PHE B CA 1
ATOM 365 C C . PHE A 1 84 ? 129.073 18.925 390.516 1.00 84.53 64 PHE B C 1
ATOM 366 O O . PHE A 1 84 ? 128.396 19.826 390.026 1.00 90.48 64 PHE B O 1
ATOM 374 N N . THR A 1 85 ? 128.742 18.310 391.645 1.00 75.51 65 THR B N 1
ATOM 375 C CA . THR A 1 85 ? 127.521 18.649 392.362 1.00 84.85 65 THR B CA 1
ATOM 376 C C . THR A 1 85 ? 127.762 19.195 393.757 1.00 104.37 65 THR B C 1
ATOM 377 O O . THR A 1 85 ? 127.056 20.127 394.162 1.00 115.83 65 THR B O 1
ATOM 379 N N . PRO A 1 86 ? 128.760 18.673 394.479 1.00 104.47 66 PRO B N 1
ATOM 380 C CA . PRO A 1 86 ? 128.871 18.838 395.927 1.00 100.98 66 PRO B CA 1
ATOM 381 C C . PRO A 1 86 ? 127.737 18.089 396.621 1.00 112.60 66 PRO B C 1
ATOM 382 O O . PRO A 1 86 ? 127.328 18.434 397.731 1.00 98.22 66 PRO B O 1
ATOM 384 N N . GLN A 1 87 ? 127.238 17.052 395.939 1.00 148.23 67 GLN B N 1
ATOM 385 C CA . GLN A 1 87 ? 126.160 16.176 396.390 1.00 161.94 67 GLN B CA 1
ATOM 386 C C . GLN A 1 87 ? 125.021 16.965 397.024 1.00 167.34 67 GLN B C 1
ATOM 387 O O . GLN A 1 87 ? 124.894 17.014 398.252 1.00 174.90 67 GLN B O 1
ATOM 393 N N . THR A 1 88 ? 124.206 17.605 396.188 1.00 160.70 68 THR B N 1
ATOM 394 C CA . THR A 1 88 ? 123.007 18.295 396.646 1.00 152.55 68 THR B CA 1
ATOM 395 C C . THR A 1 88 ? 121.818 17.852 395.801 1.00 148.78 68 THR B C 1
ATOM 396 O O . THR A 1 88 ? 120.835 17.319 396.328 1.00 148.55 68 THR B O 1
ATOM 398 N N . SER A 1 89 ? 121.907 18.063 394.490 1.00 144.60 69 SER B N 1
ATOM 399 C CA . SER A 1 89 ? 120.896 17.570 393.563 1.00 142.53 69 SER B CA 1
ATOM 400 C C . SER A 1 89 ? 121.137 16.091 393.231 1.00 140.55 69 SER B C 1
ATOM 401 O O . SER A 1 89 ? 121.069 15.675 392.071 1.00 135.20 69 SER B O 1
ATOM 403 N N . HIS A 1 93 ? 120.862 18.807 387.221 1.00 90.29 73 HIS B N 1
ATOM 404 C CA . HIS A 1 93 ? 121.647 19.439 386.155 1.00 85.76 73 HIS B CA 1
ATOM 405 C C . HIS A 1 93 ? 122.046 20.869 386.504 1.00 77.82 73 HIS B C 1
ATOM 406 O O . HIS A 1 93 ? 121.196 21.703 386.813 1.00 83.96 73 HIS B O 1
ATOM 413 N N . PRO A 1 94 ? 123.341 21.166 386.434 1.00 71.87 74 PRO B N 1
ATOM 414 C CA . PRO A 1 94 ? 123.826 22.450 386.957 1.00 72.17 74 PRO B CA 1
ATOM 415 C C . PRO A 1 94 ? 123.698 23.583 385.950 1.00 75.76 74 PRO B C 1
ATOM 416 O O . PRO A 1 94 ? 123.932 23.421 384.747 1.00 66.50 74 PRO B O 1
ATOM 420 N N . ASN A 1 95 ? 123.311 24.754 386.475 1.00 80.44 75 ASN B N 1
ATOM 421 C CA . ASN A 1 95 ? 123.155 25.972 385.684 1.00 81.18 75 ASN B CA 1
ATOM 422 C C . ASN A 1 95 ? 124.475 26.633 385.343 1.00 71.63 75 ASN B C 1
ATOM 423 O O . ASN A 1 95 ? 124.472 27.653 384.636 1.00 78.40 75 ASN B O 1
ATOM 428 N N . ASN A 1 96 ? 125.588 26.094 385.826 1.00 61.15 76 ASN B N 1
ATOM 429 C CA . ASN A 1 96 ? 126.877 26.748 385.680 1.00 67.34 76 ASN B CA 1
ATOM 430 C C . ASN A 1 96 ? 127.807 25.894 384.836 1.00 65.45 76 ASN B C 1
ATOM 431 O O . ASN A 1 96 ? 127.575 24.701 384.624 1.00 72.91 76 ASN B O 1
ATOM 436 N N . ALA A 1 97 ? 128.865 26.529 384.350 1.00 62.69 77 ALA B N 1
ATOM 437 C CA . ALA A 1 97 ? 129.694 25.892 383.342 1.00 70.09 77 ALA B CA 1
ATOM 438 C C . ALA A 1 97 ? 131.100 26.469 383.401 1.00 61.80 77 ALA B C 1
ATOM 439 O O . ALA A 1 97 ? 131.285 27.652 383.668 1.00 60.41 77 ALA B O 1
ATOM 441 N N . ILE A 1 98 ? 132.082 25.613 383.157 1.00 61.06 78 ILE B N 1
ATOM 442 C CA . ILE A 1 98 ? 133.476 26.004 383.022 1.00 55.95 78 ILE B CA 1
ATOM 443 C C . ILE A 1 98 ? 133.944 25.430 381.693 1.00 66.54 78 ILE B C 1
ATOM 444 O O . ILE A 1 98 ? 133.786 24.228 381.441 1.00 71.25 78 ILE B O 1
ATOM 449 N N . ILE A 1 99 ? 134.499 26.281 380.842 1.00 65.33 79 ILE B N 1
ATOM 450 C CA . ILE A 1 99 ? 135.005 25.881 379.534 1.00 61.71 79 ILE B CA 1
ATOM 451 C C . ILE A 1 99 ? 136.525 26.003 379.578 1.00 63.61 79 ILE B C 1
ATOM 452 O O . ILE A 1 99 ? 137.058 26.972 380.133 1.00 64.44 79 ILE B O 1
ATOM 457 N N . ILE A 1 100 ? 137.222 25.006 379.032 1.00 63.78 80 ILE B N 1
ATOM 458 C CA . ILE A 1 100 ? 138.681 24.983 378.992 1.00 64.51 80 ILE B CA 1
ATOM 459 C C . ILE A 1 100 ? 139.116 25.238 377.558 1.00 72.77 80 ILE B C 1
ATOM 460 O O . ILE A 1 100 ? 138.623 24.580 376.629 1.00 77.37 80 ILE B O 1
ATOM 465 N N . GLY A 1 101 ? 140.035 26.176 377.380 1.00 69.44 81 GLY B N 1
ATOM 466 C CA . GLY A 1 101 ? 140.517 26.526 376.055 1.00 68.25 81 GLY B CA 1
ATOM 467 C C . GLY A 1 101 ? 140.795 28.017 375.957 1.00 64.31 81 GLY B C 1
ATOM 468 O O . GLY A 1 101 ? 140.615 28.781 376.909 1.00 54.57 81 GLY B O 1
ATOM 469 N N . ASP A 1 102 ? 141.277 28.411 374.780 1.00 61.43 82 ASP B N 1
ATOM 470 C CA . ASP A 1 102 ? 141.460 29.820 374.471 1.00 57.19 82 ASP B CA 1
ATOM 471 C C . ASP A 1 102 ? 140.111 30.531 374.555 1.00 56.38 82 ASP B C 1
ATOM 472 O O . ASP A 1 102 ? 139.116 30.050 374.000 1.00 52.17 82 ASP B O 1
ATOM 477 N N . ASN A 1 103 ? 140.064 31.674 375.259 1.00 50.27 83 ASN B N 1
ATOM 478 C CA . ASN A 1 103 ? 138.791 32.381 375.329 1.00 51.04 83 ASN B CA 1
ATOM 479 C C . ASN A 1 103 ? 138.369 32.910 373.964 1.00 53.65 83 ASN B C 1
ATOM 480 O O . ASN A 1 103 ? 137.177 33.137 373.741 1.00 55.74 83 ASN B O 1
ATOM 485 N N . LEU A 1 104 ? 139.301 33.048 373.023 1.00 51.44 84 LEU B N 1
ATOM 486 C CA . LEU A 1 104 ? 138.895 33.409 371.673 1.00 53.66 84 LEU B CA 1
ATOM 487 C C . LEU A 1 104 ? 137.940 32.375 371.099 1.00 69.42 84 LEU B C 1
ATOM 488 O O . LEU A 1 104 ? 136.942 32.733 370.461 1.00 73.37 84 LEU B O 1
ATOM 493 N N . ASP A 1 105 ? 138.218 31.085 371.328 1.00 72.18 85 ASP B N 1
ATOM 494 C CA . ASP A 1 105 ? 137.355 30.036 370.787 1.00 63.45 85 ASP B CA 1
ATOM 495 C C . ASP A 1 105 ? 136.049 29.940 371.556 1.00 57.18 85 ASP B C 1
ATOM 496 O O . ASP A 1 105 ? 134.977 29.839 370.950 1.00 63.33 85 ASP B O 1
ATOM 501 N N . ALA A 1 106 ? 136.121 29.956 372.887 1.00 53.58 86 ALA B N 1
ATOM 502 C CA . ALA A 1 106 ? 134.918 29.876 373.705 1.00 55.17 86 ALA B CA 1
ATOM 503 C C . ALA A 1 106 ? 133.906 30.931 373.285 1.00 61.41 86 ALA B C 1
ATOM 504 O O . ALA A 1 106 ? 132.762 30.613 372.933 1.00 59.88 86 ALA B O 1
ATOM 506 N N . LEU A 1 107 ? 134.330 32.199 373.279 1.00 63.22 87 LEU B N 1
ATOM 507 C CA . LEU A 1 107 ? 133.398 33.287 372.990 1.00 63.25 87 LEU B CA 1
ATOM 508 C C . LEU A 1 107 ? 132.771 33.114 371.613 1.00 54.56 87 LEU B C 1
ATOM 509 O O . LEU A 1 107 ? 131.547 33.202 371.465 1.00 69.02 87 LEU B O 1
ATOM 514 N N . LYS A 1 108 ? 133.588 32.830 370.598 1.00 56.46 88 LYS B N 1
ATOM 515 C CA . LYS A 1 108 ? 133.026 32.512 369.287 1.00 67.67 88 LYS B CA 1
ATOM 516 C C . LYS A 1 108 ? 131.988 31.404 369.395 1.00 67.51 88 LYS B C 1
ATOM 517 O O . LYS A 1 108 ? 130.896 31.513 368.835 1.00 76.59 88 LYS B O 1
ATOM 523 N N . LEU A 1 109 ? 132.289 30.350 370.153 1.00 66.53 89 LEU B N 1
ATOM 524 C CA . LEU A 1 109 ? 131.323 29.268 370.294 1.00 70.04 89 LEU B CA 1
ATOM 525 C C . LEU A 1 109 ? 130.073 29.734 371.033 1.00 66.62 89 LEU B C 1
ATOM 526 O O . LEU A 1 109 ? 128.950 29.371 370.658 1.00 63.90 89 LEU B O 1
ATOM 531 N N . LEU A 1 110 ? 130.234 30.555 372.075 1.00 65.96 90 LEU B N 1
ATOM 532 C CA . LEU A 1 110 ? 129.062 30.929 372.858 1.00 64.28 90 LEU B CA 1
ATOM 533 C C . LEU A 1 110 ? 128.165 31.912 372.125 1.00 64.49 90 LEU B C 1
ATOM 534 O O . LEU A 1 110 ? 127.006 32.084 372.523 1.00 61.79 90 LEU B O 1
ATOM 539 N N . LYS A 1 111 ? 128.677 32.553 371.067 1.00 58.64 91 LYS B N 1
ATOM 540 C CA . LYS A 1 111 ? 127.899 33.552 370.342 1.00 67.99 91 LYS B CA 1
ATOM 541 C C . LYS A 1 111 ? 126.629 32.952 369.750 1.00 76.87 91 LYS B C 1
ATOM 542 O O . LYS A 1 111 ? 125.591 33.621 369.696 1.00 79.81 91 LYS B O 1
ATOM 548 N N . SER A 1 112 ? 126.684 31.682 369.336 1.00 85.16 92 SER B N 1
ATOM 549 C CA . SER A 1 112 ? 125.528 31.031 368.724 1.00 94.67 92 SER B CA 1
ATOM 550 C C . SER A 1 112 ? 124.310 30.994 369.647 1.00 92.15 92 SER B C 1
ATOM 551 O O . SER A 1 112 ? 123.174 30.964 369.161 1.00 102.38 92 SER B O 1
ATOM 554 N N . ALA A 1 113 ? 124.507 30.971 370.969 1.00 86.13 93 ALA B N 1
ATOM 555 C CA . ALA A 1 113 ? 123.375 30.910 371.886 1.00 77.12 93 ALA B CA 1
ATOM 556 C C . ALA A 1 113 ? 123.338 32.017 372.941 1.00 74.97 93 ALA B C 1
ATOM 557 O O . ALA A 1 113 ? 122.340 32.120 373.668 1.00 73.39 93 ALA B O 1
ATOM 559 N N . TYR A 1 114 ? 124.373 32.852 373.046 1.00 71.35 94 TYR B N 1
ATOM 560 C CA . TYR A 1 114 ? 124.424 33.863 374.093 1.00 69.82 94 TYR B CA 1
ATOM 561 C C . TYR A 1 114 ? 124.558 35.295 373.570 1.00 69.11 94 TYR B C 1
ATOM 562 O O . TYR A 1 114 ? 124.851 36.208 374.362 1.00 64.19 94 TYR B O 1
ATOM 571 N N . SER A 1 115 ? 124.350 35.530 372.271 1.00 67.18 95 SER B N 1
ATOM 572 C CA . SER A 1 115 ? 124.305 36.903 371.779 1.00 69.25 95 SER B CA 1
ATOM 573 C C . SER A 1 115 ? 123.236 37.685 372.524 1.00 70.48 95 SER B C 1
ATOM 574 O O . SER A 1 115 ? 122.061 37.329 372.477 1.00 70.50 95 SER B O 1
ATOM 577 N N . GLU A 1 116 ? 123.647 38.750 373.216 1.00 73.58 96 GLU B N 1
ATOM 578 C CA . GLU A 1 116 ? 122.721 39.620 373.947 1.00 69.85 96 GLU B CA 1
ATOM 579 C C . GLU A 1 116 ? 122.001 38.862 375.057 1.00 70.95 96 GLU B C 1
ATOM 580 O O . GLU A 1 116 ? 120.829 39.115 375.341 1.00 71.38 96 GLU B O 1
ATOM 586 N N . LYS A 1 117 ? 122.707 37.925 375.696 1.00 71.20 97 LYS B N 1
ATOM 587 C CA . LYS A 1 117 ? 122.157 37.207 376.837 1.00 76.79 97 LYS B CA 1
ATOM 588 C C . LYS A 1 117 ? 122.928 37.391 378.141 1.00 76.26 97 LYS B C 1
ATOM 589 O O . LYS A 1 117 ? 122.408 36.999 379.194 1.00 79.79 97 LYS B O 1
ATOM 595 N N . ILE A 1 118 ? 124.139 37.956 378.122 1.00 63.05 98 ILE B N 1
ATOM 596 C CA . ILE A 1 118 ? 124.960 38.006 379.331 1.00 58.76 98 ILE B CA 1
ATOM 597 C C . ILE A 1 118 ? 124.676 39.307 380.072 1.00 59.66 98 ILE B C 1
ATOM 598 O O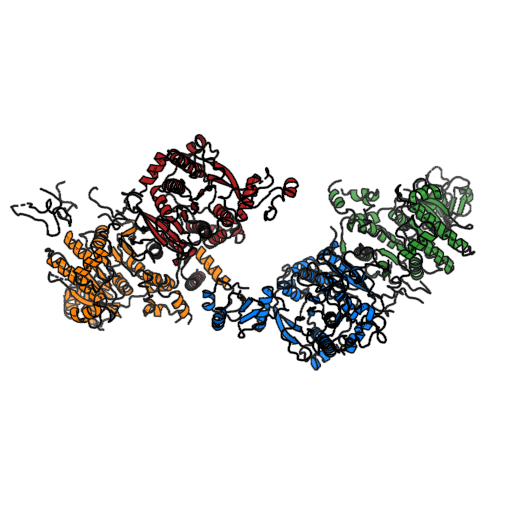 . ILE A 1 118 ? 124.656 40.382 379.466 1.00 58.07 98 ILE B O 1
ATOM 603 N N . LYS A 1 119 ? 124.457 39.211 381.385 1.00 57.97 99 LYS B N 1
ATOM 604 C CA . LYS A 1 119 ? 124.189 40.409 382.160 1.00 55.64 99 LYS B CA 1
ATOM 605 C C . LYS A 1 119 ? 125.474 41.132 382.508 1.00 62.28 99 LYS B C 1
ATOM 606 O O . LYS A 1 119 ? 125.517 42.369 382.477 1.00 51.00 99 LYS B O 1
ATOM 612 N N . MET A 1 120 ? 126.523 40.378 382.843 1.00 62.52 100 MET B N 1
ATOM 613 C CA . MET A 1 120 ? 127.791 40.990 383.207 1.00 60.21 100 MET B CA 1
ATOM 614 C C . MET A 1 120 ? 128.964 40.108 382.796 1.00 56.21 100 MET B C 1
ATOM 615 O O . MET A 1 120 ? 128.910 38.884 382.917 1.00 59.57 100 MET B O 1
ATOM 620 N N . ILE A 1 121 ? 130.005 40.756 382.281 1.00 54.18 101 ILE B N 1
ATOM 621 C CA . ILE A 1 121 ? 131.319 40.167 382.059 1.00 48.26 101 ILE B CA 1
ATOM 622 C C . ILE A 1 121 ? 132.306 40.836 382.998 1.00 54.36 101 ILE B C 1
ATOM 623 O O . ILE A 1 121 ? 132.309 42.063 383.115 1.00 55.46 101 ILE B O 1
ATOM 628 N N . TYR A 1 122 ? 133.130 40.037 383.676 1.00 53.99 102 TYR B N 1
ATOM 629 C CA . TYR A 1 122 ? 134.296 40.534 384.394 1.00 46.53 102 TYR B CA 1
ATOM 630 C C . TYR A 1 122 ? 135.525 39.830 383.866 1.00 55.68 102 TYR B C 1
ATOM 631 O O . TYR A 1 122 ? 135.544 38.596 383.817 1.00 61.91 102 TYR B O 1
ATOM 640 N N . ILE A 1 123 ? 136.574 40.591 383.541 1.00 52.35 103 ILE B N 1
ATOM 641 C CA . ILE A 1 123 ? 137.829 39.964 383.141 1.00 49.04 103 ILE B CA 1
ATOM 642 C C . ILE A 1 123 ? 138.998 40.688 383.785 1.00 57.03 103 ILE B C 1
ATOM 643 O O . ILE A 1 123 ? 139.095 41.919 383.726 1.00 59.86 103 ILE B O 1
ATOM 648 N N . ASP A 1 124 ? 139.880 39.909 384.401 1.00 53.37 104 ASP B N 1
ATOM 649 C CA . ASP A 1 124 ? 141.166 40.319 384.941 1.00 53.10 104 ASP B CA 1
ATOM 650 C C . ASP A 1 124 ? 142.248 39.811 383.983 1.00 49.08 104 ASP B C 1
ATOM 651 O O . ASP A 1 124 ? 142.896 38.799 384.258 1.00 55.04 104 ASP B O 1
ATOM 656 N N . PRO A 1 125 ? 142.471 40.477 382.852 1.00 49.45 105 PRO B N 1
ATOM 657 C CA . PRO A 1 125 ? 143.383 39.948 381.838 1.00 51.03 105 PRO B CA 1
ATOM 658 C C . PRO A 1 125 ? 144.821 40.156 382.266 1.00 49.07 105 PRO B C 1
ATOM 659 O O . PRO A 1 125 ? 145.071 40.816 383.284 1.00 52.91 105 PRO B O 1
ATOM 663 N N . PRO A 1 126 ? 145.795 39.624 381.522 1.00 53.60 106 PRO B N 1
ATOM 664 C CA . PRO A 1 126 ? 147.193 39.950 381.836 1.00 47.87 106 PRO B CA 1
ATOM 665 C C . PRO A 1 126 ? 147.416 41.443 381.674 1.00 55.51 106 PRO B C 1
ATOM 666 O O . PRO A 1 126 ? 147.221 42.001 380.589 1.00 60.41 106 PRO B O 1
ATOM 670 N N . TYR A 1 127 ? 147.783 42.099 382.770 1.00 44.59 107 TYR B N 1
ATOM 671 C CA . TYR A 1 127 ? 148.476 43.377 382.657 1.00 45.76 107 TYR B CA 1
ATOM 672 C C . TYR A 1 127 ? 149.750 43.145 381.861 1.00 66.91 107 TYR B C 1
ATOM 673 O O . TYR A 1 127 ? 150.285 42.032 381.808 1.00 90.25 107 TYR B O 1
ATOM 682 N N . ASN A 1 128 ? 150.258 44.186 381.239 1.00 58.86 108 ASN B N 1
ATOM 683 C CA . ASN A 1 128 ? 151.445 43.917 380.436 1.00 54.85 108 ASN B CA 1
ATOM 684 C C . ASN A 1 128 ? 152.674 44.520 381.107 1.00 61.15 108 ASN B C 1
ATOM 685 O O . ASN A 1 128 ? 153.377 45.353 380.525 1.00 70.08 108 ASN B O 1
ATOM 690 N N . THR A 1 129 ? 152.941 44.095 382.341 1.00 65.61 109 THR B N 1
ATOM 691 C CA . THR A 1 129 ? 153.967 44.712 383.174 1.00 68.02 109 THR B CA 1
ATOM 692 C C . THR A 1 129 ? 155.375 44.396 382.667 1.00 69.09 109 THR B C 1
ATOM 693 O O . THR A 1 129 ? 155.590 43.566 381.783 1.00 64.16 109 THR B O 1
ATOM 697 N N . GLY A 1 130 ? 156.356 45.083 383.242 1.00 80.38 110 GLY B N 1
ATOM 698 C CA . GLY A 1 130 ? 157.732 44.710 382.975 1.00 97.99 110 GLY B CA 1
ATOM 699 C C . GLY A 1 130 ? 158.032 43.301 383.448 1.00 110.56 110 GLY B C 1
ATOM 700 O O . GLY A 1 130 ? 158.588 42.493 382.700 1.00 107.24 110 GLY B O 1
ATOM 701 N N . ASN A 1 131 ? 157.632 42.980 384.684 1.00 117.37 111 ASN B N 1
ATOM 702 C CA . ASN A 1 131 ? 157.862 41.691 385.333 1.00 128.15 111 ASN B CA 1
ATOM 703 C C . ASN A 1 131 ? 157.287 40.521 384.535 1.00 126.71 111 ASN B C 1
ATOM 704 O O . ASN A 1 131 ? 158.016 39.858 383.790 1.00 132.50 111 ASN B O 1
ATOM 709 N N . ASP A 1 132 ? 155.994 40.239 384.691 1.00 122.30 112 ASP B N 1
ATOM 710 C CA . ASP A 1 132 ? 155.324 39.220 383.881 1.00 112.20 112 ASP B CA 1
ATOM 711 C C . ASP A 1 132 ? 154.924 39.871 382.565 1.00 119.38 112 ASP B C 1
ATOM 712 O O . ASP A 1 132 ? 153.807 40.374 382.398 1.00 113.89 112 ASP B O 1
ATOM 714 N N . GLU A 1 133 ? 155.855 39.877 381.618 1.00 137.28 113 GLU B N 1
ATOM 715 C CA . GLU A 1 133 ? 155.622 40.551 380.354 1.00 139.27 113 GLU B CA 1
ATOM 716 C C . GLU A 1 133 ? 155.024 39.583 379.339 1.00 131.26 113 GLU B C 1
ATOM 717 O O . GLU A 1 133 ? 155.255 38.369 379.379 1.00 131.90 113 GLU B O 1
ATOM 723 N N . PHE A 1 134 ? 154.240 40.149 378.429 1.00 116.94 114 PHE B N 1
ATOM 724 C CA . PHE A 1 134 ? 153.215 39.432 377.686 1.00 93.57 114 PHE B CA 1
ATOM 725 C C . PHE A 1 134 ? 153.693 39.124 376.271 1.00 95.84 114 PHE B C 1
ATOM 726 O O . PHE A 1 134 ? 154.149 40.023 375.557 1.00 95.86 114 PHE B O 1
ATOM 734 N N . ILE A 1 135 ? 153.573 37.858 375.863 1.00 83.66 115 ILE B N 1
ATOM 735 C CA . ILE A 1 135 ? 153.877 37.438 374.496 1.00 81.85 115 ILE B CA 1
ATOM 736 C C . ILE A 1 135 ? 152.572 37.279 373.730 1.00 78.00 115 ILE B C 1
ATOM 737 O O . ILE A 1 135 ? 151.628 36.655 374.229 1.00 78.34 115 ILE B O 1
ATOM 742 N N . TYR A 1 136 ? 152.520 37.826 372.511 1.00 72.83 116 TYR B N 1
ATOM 743 C CA . TYR A 1 136 ? 151.363 37.681 371.629 1.00 66.37 116 TYR B CA 1
ATOM 744 C C . TYR A 1 136 ? 151.149 36.216 371.258 1.00 68.78 116 TYR B C 1
ATOM 745 O O . TYR A 1 136 ? 151.936 35.650 370.486 1.00 69.50 116 TYR B O 1
ATOM 754 N N . PRO A 1 137 ? 150.074 35.584 371.761 1.00 68.48 117 PRO B N 1
ATOM 755 C CA . PRO A 1 137 ? 149.854 34.149 371.516 1.00 65.84 117 PRO B CA 1
ATOM 756 C C . PRO A 1 137 ? 149.233 33.835 370.165 1.00 71.17 117 PRO B C 1
ATOM 757 O O . PRO A 1 137 ? 149.458 32.751 369.616 1.00 77.57 117 PRO B O 1
ATOM 761 N N . ASP A 1 138 ? 148.448 34.763 369.613 1.00 72.06 118 ASP B N 1
ATOM 762 C CA . ASP A 1 138 ? 147.699 34.467 368.396 1.00 70.60 118 ASP B CA 1
ATOM 763 C C . ASP A 1 138 ? 148.589 34.311 367.169 1.00 79.08 118 ASP B C 1
ATOM 764 O O . ASP A 1 138 ? 148.093 33.888 366.120 1.00 73.11 118 ASP B O 1
ATOM 769 N N . ASN A 1 139 ? 149.882 34.633 367.278 1.00 96.21 119 ASN B N 1
ATOM 770 C CA . ASN A 1 139 ? 150.885 34.313 366.266 1.00 104.73 119 ASN B CA 1
ATOM 771 C C . ASN A 1 139 ? 150.772 32.862 365.821 1.00 103.94 119 ASN B C 1
ATOM 772 O O . ASN A 1 139 ? 151.001 32.538 364.650 1.00 106.01 119 ASN B O 1
ATOM 777 N N . PHE A 1 140 ? 150.412 31.989 366.761 1.00 98.42 120 PHE B N 1
ATOM 778 C CA . PHE A 1 140 ? 150.531 30.550 366.581 1.00 98.87 120 PHE B CA 1
ATOM 779 C C . PHE A 1 140 ? 149.258 29.891 366.058 1.00 93.86 120 PHE B C 1
ATOM 780 O O . PHE A 1 140 ? 149.345 28.807 365.471 1.00 88.01 120 PHE B O 1
ATOM 788 N N . ARG A 1 141 ? 148.095 30.529 366.225 1.00 91.08 121 ARG B N 1
ATOM 789 C CA . ARG A 1 141 ? 146.824 29.927 365.832 1.00 87.82 121 ARG B CA 1
ATOM 790 C C . ARG A 1 141 ? 146.762 29.660 364.334 1.00 87.26 121 ARG B C 1
ATOM 791 O O . ARG A 1 141 ? 147.159 30.494 363.519 1.00 85.98 121 ARG B O 1
ATOM 799 N N . GLN A 1 142 ? 146.214 28.498 363.975 1.00 88.38 122 GLN B N 1
ATOM 800 C CA . GLN A 1 142 ? 146.124 28.129 362.566 1.00 90.40 122 GLN B CA 1
ATOM 801 C C . GLN A 1 142 ? 145.284 29.137 361.784 1.00 88.43 122 GLN B C 1
ATOM 802 O O . GLN A 1 142 ? 145.675 29.565 360.692 1.00 91.69 122 GLN B O 1
ATOM 804 N N . ASP A 1 143 ? 144.131 29.549 362.330 1.00 85.38 123 ASP B N 1
ATOM 805 C CA . ASP A 1 143 ? 143.302 30.503 361.592 1.00 83.60 123 ASP B CA 1
ATOM 806 C C . ASP A 1 143 ? 143.959 31.869 361.485 1.00 76.55 123 ASP B C 1
ATOM 807 O O . ASP A 1 143 ? 143.624 32.631 360.578 1.00 73.91 123 ASP B O 1
ATOM 812 N N . TYR A 1 144 ? 144.877 32.196 362.396 1.00 76.06 124 TYR B N 1
ATOM 813 C CA . TYR A 1 144 ? 145.687 33.393 362.216 1.00 77.90 124 TYR B CA 1
ATOM 814 C C . TYR A 1 144 ? 146.695 33.208 361.093 1.00 81.19 124 TYR B C 1
ATOM 815 O O . TYR A 1 144 ? 146.901 34.117 360.280 1.00 86.47 124 TYR B O 1
ATOM 824 N N . GLN A 1 145 ? 147.335 32.042 361.025 1.00 81.63 125 GLN B N 1
ATOM 825 C CA . GLN A 1 145 ? 148.241 31.794 359.910 1.00 87.33 125 GLN B CA 1
ATOM 826 C C . GLN A 1 145 ? 147.474 31.617 358.603 1.00 93.39 125 GLN B C 1
ATOM 827 O O . GLN A 1 145 ? 147.991 31.958 357.531 1.00 93.79 125 GLN B O 1
ATOM 833 N N . LYS A 1 146 ? 146.235 31.120 358.665 1.00 93.56 126 LYS B N 1
ATOM 834 C CA . LYS A 1 146 ? 145.393 31.143 357.472 1.00 96.80 126 LYS B CA 1
ATOM 835 C C . LYS A 1 146 ? 145.020 32.574 357.107 1.00 97.67 126 LYS B C 1
ATOM 836 O O . LYS A 1 146 ? 144.987 32.926 355.922 1.00 98.84 126 LYS B O 1
ATOM 838 N N . ILE A 1 147 ? 144.753 33.418 358.115 1.00 95.51 127 ILE B N 1
ATOM 839 C CA . ILE A 1 147 ? 144.498 34.836 357.859 1.00 89.63 127 ILE B CA 1
ATOM 840 C C . ILE A 1 147 ? 145.712 35.515 357.238 1.00 94.14 127 ILE B C 1
ATOM 841 O O . ILE A 1 147 ? 145.559 36.485 356.490 1.00 95.53 127 ILE B O 1
ATOM 843 N N . LEU A 1 148 ? 146.918 35.011 357.514 1.00 98.07 128 LEU B N 1
ATOM 844 C CA . LEU A 1 148 ? 148.141 35.602 356.980 1.00 95.18 128 LEU B CA 1
ATOM 845 C C . LEU A 1 148 ? 148.468 35.042 355.600 1.00 103.19 128 LEU B C 1
ATOM 846 O O . LEU A 1 148 ? 149.642 34.940 355.229 1.00 101.08 128 LEU B O 1
ATOM 848 N N . ARG A 1 149 ? 147.431 34.676 354.834 1.00 111.80 129 ARG B N 1
ATOM 849 C CA . ARG A 1 149 ? 147.616 34.193 353.468 1.00 114.82 129 ARG B CA 1
ATOM 850 C C . ARG A 1 149 ? 148.212 35.253 352.550 1.00 122.19 129 ARG B C 1
ATOM 851 O O . ARG A 1 149 ? 148.651 34.917 351.446 1.00 118.24 129 ARG B O 1
ATOM 859 N N . GLU A 1 150 ? 148.225 36.523 352.978 1.00 128.60 130 GLU B N 1
ATOM 860 C CA . GLU A 1 150 ? 148.707 37.608 352.125 1.00 131.29 130 GLU B CA 1
ATOM 861 C C . GLU A 1 150 ? 150.181 37.432 351.762 1.00 133.56 130 GLU B C 1
ATOM 862 O O . GLU A 1 150 ? 150.589 37.762 350.642 1.00 134.37 130 GLU B O 1
ATOM 864 N N . VAL A 1 151 ? 150.996 36.918 352.696 1.00 134.85 131 VAL B N 1
ATOM 865 C CA . VAL A 1 151 ? 152.413 36.631 352.462 1.00 130.02 131 VAL B CA 1
ATOM 866 C C . VAL A 1 151 ? 153.038 35.899 353.648 1.00 130.67 131 VAL B C 1
ATOM 867 O O . VAL A 1 151 ? 153.215 36.485 354.723 1.00 120.26 131 VAL B O 1
ATOM 869 N N . GLY A 1 152 ? 153.395 34.627 353.457 1.00 142.39 132 GLY B N 1
ATOM 870 C CA . GLY A 1 152 ? 153.952 33.797 354.528 1.00 146.43 132 GLY B CA 1
ATOM 871 C C . GLY A 1 152 ? 155.441 34.060 354.753 1.00 153.08 132 GLY B C 1
ATOM 872 O O . GLY A 1 152 ? 156.133 33.271 355.405 1.00 155.33 132 GLY B O 1
ATOM 873 N N . GLU A 1 166 ? 158.884 36.049 354.607 1.00 127.66 146 GLU B N 1
ATOM 874 C CA . GLU A 1 166 ? 159.899 37.028 354.228 1.00 128.49 146 GLU B CA 1
ATOM 875 C C . GLU A 1 166 ? 159.860 38.241 355.151 1.00 127.64 146 GLU B C 1
ATOM 876 O O . GLU A 1 166 ? 160.341 38.194 356.288 1.00 127.93 146 GLU B O 1
ATOM 878 N N . SER A 1 167 ? 159.270 39.330 354.649 1.00 125.85 147 SER B N 1
ATOM 879 C CA . SER A 1 167 ? 159.123 40.553 355.432 1.00 111.53 147 SER B CA 1
ATOM 880 C C . SER A 1 167 ? 158.377 40.334 356.741 1.00 112.98 147 SER B C 1
ATOM 881 O O . SER A 1 167 ? 158.417 41.206 357.615 1.00 105.64 147 SER B O 1
ATOM 883 N N . LEU A 1 168 ? 157.700 39.191 356.901 1.00 119.21 148 LEU B N 1
ATOM 884 C CA . LEU A 1 168 ? 156.977 38.917 358.141 1.00 125.65 148 LEU B CA 1
ATOM 885 C C . LEU A 1 168 ? 157.899 38.946 359.355 1.00 132.52 148 LEU B C 1
ATOM 886 O O . LEU A 1 168 ? 157.437 39.184 360.477 1.00 124.79 148 LEU B O 1
ATOM 888 N N . LYS A 1 169 ? 159.199 38.711 359.153 1.00 142.49 149 LYS B N 1
ATOM 889 C CA . LYS A 1 169 ? 160.140 38.728 360.269 1.00 147.90 149 LYS B CA 1
ATOM 890 C C . LYS A 1 169 ? 160.193 40.101 360.929 1.00 142.40 149 LYS B C 1
ATOM 891 O O . LYS A 1 169 ? 160.258 40.204 362.162 1.00 139.96 149 LYS B O 1
ATOM 893 N N . PHE A 1 170 ? 160.158 41.169 360.123 1.00 138.76 150 PHE B N 1
ATOM 894 C CA . PHE A 1 170 ? 160.240 42.521 360.668 1.00 128.48 150 PHE B CA 1
ATOM 895 C C . PHE A 1 170 ? 159.037 42.842 361.547 1.00 119.09 150 PHE B C 1
ATOM 896 O O . PHE A 1 170 ? 159.186 43.436 362.623 1.00 116.76 150 PHE B O 1
ATOM 898 N N . PHE A 1 171 ? 157.834 42.456 361.108 1.00 110.23 151 PHE B N 1
ATOM 899 C CA . PHE A 1 171 ? 156.632 42.746 361.885 1.00 104.89 151 PHE B CA 1
ATOM 900 C C . PHE A 1 171 ? 156.607 41.966 363.193 1.00 108.89 151 PHE B C 1
ATOM 901 O O . PHE A 1 171 ? 156.075 42.459 364.196 1.00 102.86 151 PHE B O 1
ATOM 903 N N . LYS A 1 172 ? 157.171 40.755 363.203 1.00 116.54 152 LYS B N 1
ATOM 904 C CA . LYS A 1 172 ? 157.228 39.977 364.437 1.00 122.38 152 LYS B CA 1
ATOM 905 C C . LYS A 1 172 ? 158.059 40.692 365.493 1.00 125.29 152 LYS B C 1
ATOM 906 O O . LYS A 1 172 ? 157.675 40.744 366.668 1.00 119.28 152 LYS B O 1
ATOM 908 N N . ASN A 1 173 ? 159.199 41.259 365.090 1.00 134.85 153 ASN B N 1
ATOM 909 C CA . ASN A 1 173 ? 160.018 42.029 366.020 1.00 140.87 153 ASN B CA 1
ATOM 910 C C . ASN A 1 173 ? 159.322 43.323 366.429 1.00 137.11 153 ASN B C 1
ATOM 911 O O . ASN A 1 173 ? 159.400 43.734 367.593 1.00 134.81 153 ASN B O 1
ATOM 913 N N . THR A 1 174 ? 158.627 43.971 365.486 1.00 138.78 154 THR B N 1
ATOM 914 C CA . THR A 1 174 ? 157.952 45.233 365.782 1.00 134.89 154 THR B CA 1
ATOM 915 C C . THR A 1 174 ? 156.773 45.028 366.724 1.00 134.24 154 THR B C 1
ATOM 916 O O . THR A 1 174 ? 156.591 45.800 367.674 1.00 137.32 154 THR B O 1
ATOM 918 N N . GLN A 1 175 ? 155.953 44.006 366.471 1.00 127.20 155 GLN B N 1
ATOM 919 C CA . GLN A 1 175 ? 154.875 43.679 367.399 1.00 120.26 155 GLN B CA 1
ATOM 920 C C . GLN A 1 175 ? 155.438 43.260 368.752 1.00 117.80 155 GLN B C 1
ATOM 921 O O . GLN A 1 175 ? 155.078 43.828 369.788 1.00 113.03 155 GLN B O 1
ATOM 927 N N . GLY A 1 176 ? 156.318 42.253 368.758 1.00 115.64 156 GLY B N 1
ATOM 928 C CA . GLY A 1 176 ? 157.190 41.782 369.831 1.00 110.16 156 GLY B CA 1
ATOM 929 C C . GLY A 1 176 ? 156.522 41.337 371.131 1.00 108.56 156 GLY B C 1
ATOM 930 O O . GLY A 1 176 ? 155.336 40.988 371.192 1.00 101.49 156 GLY B O 1
ATOM 931 N N . SER A 1 177 ? 157.343 41.345 372.183 1.00 108.04 157 SER B N 1
ATOM 932 C CA . SER A 1 177 ? 156.944 40.988 373.540 1.00 111.72 157 SER B CA 1
ATOM 933 C C . SER A 1 177 ? 157.059 42.201 374.457 1.00 112.94 157 SER B C 1
ATOM 934 O O . SER A 1 177 ? 157.988 43.006 374.330 1.00 115.64 157 SER B O 1
ATOM 937 N N . GLY A 1 178 ? 156.113 42.325 375.388 1.00 113.27 158 GLY B N 1
ATOM 938 C CA . GLY A 1 178 ? 156.056 43.475 376.265 1.00 111.01 158 GLY B CA 1
ATOM 939 C C . GLY A 1 178 ? 155.683 44.774 375.591 1.00 110.02 158 GLY B C 1
ATOM 940 O O . GLY A 1 178 ? 155.528 45.788 376.283 1.00 113.19 158 GLY B O 1
ATOM 941 N N . THR A 1 179 ? 155.544 44.785 374.268 1.00 105.89 159 THR B N 1
ATOM 942 C CA . THR A 1 179 ? 155.097 45.958 373.541 1.00 98.16 159 THR B CA 1
ATOM 943 C C . THR A 1 179 ? 153.581 46.097 373.648 1.00 88.26 159 THR B C 1
ATOM 944 O O . THR A 1 179 ? 152.861 45.143 373.952 1.00 90.25 159 THR B O 1
ATOM 948 N N . HIS A 1 180 ? 153.090 47.305 373.377 1.00 74.39 160 HIS B N 1
ATOM 949 C CA . HIS A 1 180 ? 151.645 47.497 373.396 1.00 71.76 160 HIS B CA 1
ATOM 950 C C . HIS A 1 180 ? 150.969 46.822 372.209 1.00 68.00 160 HIS B C 1
ATOM 951 O O . HIS A 1 180 ? 149.842 46.328 372.342 1.00 59.33 160 HIS B O 1
ATOM 958 N N . SER A 1 181 ? 151.632 46.805 371.047 1.00 68.08 161 SER B N 1
ATOM 959 C CA . SER A 1 181 ? 151.010 46.260 369.843 1.00 66.61 161 SER B CA 1
ATOM 960 C C . SER A 1 181 ? 150.517 44.839 370.070 1.00 67.14 161 SER B C 1
ATOM 961 O O . SER A 1 181 ? 149.373 44.509 369.736 1.00 66.71 161 SER B O 1
ATOM 964 N N . GLY A 1 182 ? 151.360 43.989 370.664 1.00 68.11 162 GLY B N 1
ATOM 965 C CA . GLY A 1 182 ? 150.958 42.611 370.910 1.00 63.88 162 GLY B CA 1
ATOM 966 C C . GLY A 1 182 ? 149.765 42.515 371.839 1.00 61.41 162 GLY B C 1
ATOM 967 O O . GLY A 1 182 ? 148.786 41.821 371.545 1.00 64.75 162 GLY B O 1
ATOM 968 N N . TRP A 1 183 ? 149.819 43.233 372.963 1.00 60.36 163 TRP B N 1
ATOM 969 C CA . TRP A 1 183 ? 148.739 43.171 373.944 1.00 54.94 163 TRP B CA 1
ATOM 970 C C . TRP A 1 183 ? 147.419 43.654 373.352 1.00 56.40 163 TRP B C 1
ATOM 971 O O . TRP A 1 183 ? 146.371 43.037 373.574 1.00 61.83 163 TRP B O 1
ATOM 982 N N . LEU A 1 184 ? 147.450 44.756 372.596 1.00 55.96 164 LEU B N 1
ATOM 983 C CA . LEU A 1 184 ? 146.219 45.315 372.035 1.00 56.09 164 LEU B CA 1
ATOM 984 C C . LEU A 1 184 ? 145.621 44.382 370.984 1.00 57.90 164 LEU B C 1
ATOM 985 O O . LEU A 1 184 ? 144.412 44.120 370.994 1.00 57.26 164 LEU B O 1
ATOM 990 N N . SER A 1 185 ? 146.453 43.881 370.061 1.00 55.36 165 SER B N 1
ATOM 991 C CA . SER A 1 185 ? 146.001 42.855 369.122 1.00 57.79 165 SER B CA 1
ATOM 992 C C . SER A 1 185 ? 145.303 41.709 369.845 1.00 56.78 165 SER B C 1
ATOM 993 O O . SER A 1 185 ? 144.233 41.261 369.429 1.00 62.75 165 SER B O 1
ATOM 996 N N . PHE A 1 186 ? 145.884 41.249 370.950 1.00 43.20 166 PHE B N 1
ATOM 997 C CA . PHE A 1 186 ? 145.296 40.171 371.726 1.00 48.00 166 PHE B CA 1
ATOM 998 C C . PHE A 1 186 ? 143.935 40.556 372.293 1.00 54.20 166 PHE B C 1
ATOM 999 O O . PHE A 1 186 ? 143.018 39.731 372.326 1.00 59.15 166 PHE B O 1
ATOM 1007 N N . MET A 1 187 ? 143.786 41.793 372.775 1.00 59.09 167 MET B N 1
ATOM 1008 C CA . MET A 1 187 ? 142.562 42.154 373.488 1.00 55.12 167 MET B CA 1
ATOM 1009 C C . MET A 1 187 ? 141.404 42.464 372.540 1.00 53.52 167 MET B C 1
ATOM 1010 O O . MET A 1 187 ? 140.248 42.165 372.872 1.00 60.29 167 MET B O 1
ATOM 1015 N N . LEU A 1 188 ? 141.690 43.027 371.354 1.00 42.87 168 LEU B N 1
ATOM 1016 C CA . LEU A 1 188 ? 140.669 43.496 370.410 1.00 52.39 168 LEU B CA 1
ATOM 1017 C C . LEU A 1 188 ? 139.612 42.437 370.093 1.00 52.42 168 LEU B C 1
ATOM 1018 O O . LEU A 1 188 ? 138.463 42.579 370.541 1.00 51.81 168 LEU B O 1
ATOM 1023 N N . PRO A 1 189 ? 139.934 41.361 369.365 1.00 54.61 169 PRO B N 1
ATOM 1024 C CA . PRO A 1 189 ? 138.858 40.440 368.955 1.00 52.37 169 PRO B CA 1
ATOM 1025 C C . PRO A 1 189 ? 138.069 39.884 370.127 1.00 55.35 169 PRO B C 1
ATOM 1026 O O . PRO A 1 189 ? 136.863 39.640 369.986 1.00 55.59 169 PRO B O 1
ATOM 1030 N N . ARG A 1 190 ? 138.705 39.703 371.294 1.00 52.30 170 ARG B N 1
ATOM 1031 C CA . ARG A 1 190 ? 137.991 39.150 372.442 1.00 49.86 170 ARG B CA 1
ATOM 1032 C C . ARG A 1 190 ? 137.026 40.166 373.039 1.00 58.19 170 ARG B C 1
ATOM 1033 O O . ARG A 1 190 ? 135.914 39.804 373.449 1.00 58.52 170 ARG B O 1
ATOM 1041 N N . LEU A 1 191 ? 137.427 41.445 373.090 1.00 53.85 171 LEU B N 1
ATOM 1042 C CA . LEU A 1 191 ? 136.502 42.467 373.563 1.00 53.63 171 LEU B CA 1
ATOM 1043 C C . LEU A 1 191 ? 135.317 42.611 372.610 1.00 51.70 171 LEU B C 1
ATOM 1044 O O . LEU A 1 191 ? 134.164 42.689 373.059 1.00 56.13 171 LEU B O 1
ATOM 1049 N N . LYS A 1 192 ? 135.568 42.602 371.294 1.00 44.74 172 LYS B N 1
ATOM 1050 C CA . LYS A 1 192 ? 134.464 42.671 370.337 1.00 48.94 172 LYS B CA 1
ATOM 1051 C C . LYS A 1 192 ? 133.438 41.567 370.593 1.00 56.90 172 LYS B C 1
ATOM 1052 O O . LYS A 1 192 ? 132.229 41.826 370.673 1.00 55.54 172 LYS B O 1
ATOM 1058 N N . LEU A 1 193 ? 133.911 40.327 370.760 1.00 62.70 173 LEU B N 1
ATOM 1059 C CA . LEU A 1 193 ? 132.996 39.225 371.022 1.00 60.60 173 LEU B CA 1
ATOM 1060 C C . LEU A 1 193 ? 132.263 39.426 372.341 1.00 58.41 173 LEU B C 1
ATOM 1061 O O . LEU A 1 193 ? 131.042 39.238 372.417 1.00 59.02 173 LEU B O 1
ATOM 1066 N N . ALA A 1 194 ? 132.992 39.816 373.391 1.00 51.51 174 ALA B N 1
ATOM 1067 C CA . ALA A 1 194 ? 132.359 40.070 374.680 1.00 49.93 174 ALA B CA 1
ATOM 1068 C C . ALA A 1 194 ? 131.200 41.053 374.541 1.00 56.20 174 ALA B C 1
ATOM 1069 O O . ALA A 1 194 ? 130.131 40.860 375.139 1.00 54.08 174 ALA B O 1
ATOM 1071 N N . ARG A 1 195 ? 131.393 42.118 373.752 1.00 51.94 175 ARG B N 1
ATOM 1072 C CA . ARG A 1 195 ? 130.298 43.038 373.479 1.00 52.16 175 ARG B CA 1
ATOM 1073 C C . ARG A 1 195 ? 129.116 42.316 372.832 1.00 54.23 175 ARG B C 1
ATOM 1074 O O . ARG A 1 195 ? 127.958 42.536 373.214 1.00 57.82 175 ARG B O 1
ATOM 1082 N N . ASP A 1 196 ? 129.391 41.441 371.860 1.00 49.84 176 ASP B N 1
ATOM 1083 C CA . ASP A 1 196 ? 128.328 40.683 371.202 1.00 49.99 176 ASP B CA 1
ATOM 1084 C C . ASP A 1 196 ? 127.492 39.873 372.192 1.00 63.99 176 ASP B C 1
ATOM 1085 O O . ASP A 1 196 ? 126.309 39.615 371.936 1.00 71.64 176 ASP B O 1
ATOM 1090 N N . LEU A 1 197 ? 128.078 39.441 373.313 1.00 61.00 177 LEU B N 1
ATOM 1091 C CA . LEU A 1 197 ? 127.342 38.573 374.223 1.00 58.42 177 LEU B CA 1
ATOM 1092 C C . LEU A 1 197 ? 126.508 39.346 375.242 1.00 57.72 177 LEU B C 1
ATOM 1093 O O . LEU A 1 197 ? 125.625 38.755 375.882 1.00 61.16 177 LEU B O 1
ATOM 1098 N N . LEU A 1 198 ? 126.756 40.643 375.402 1.00 54.10 178 LEU B N 1
ATOM 1099 C CA . LEU A 1 198 ? 126.082 41.437 376.425 1.00 60.74 178 LEU B CA 1
ATOM 1100 C C . LEU A 1 198 ? 124.636 41.734 376.035 1.00 62.76 178 LEU B C 1
ATOM 1101 O O . LEU A 1 198 ? 124.366 42.155 374.902 1.00 63.30 178 LEU B O 1
ATOM 1106 N N . LYS A 1 199 ? 123.711 41.541 376.983 1.00 60.42 179 LYS B N 1
ATOM 1107 C CA . LYS A 1 199 ? 122.391 42.153 376.866 1.00 61.89 179 LYS B CA 1
ATOM 1108 C C . LYS A 1 199 ? 122.533 43.672 376.825 1.00 62.40 179 LYS B C 1
ATOM 1109 O O . LYS A 1 199 ? 123.567 44.234 377.199 1.00 65.20 179 LYS B O 1
ATOM 1115 N N . GLU A 1 200 ? 121.469 44.348 376.389 1.00 64.54 180 GLU B N 1
ATOM 1116 C CA . GLU A 1 200 ? 121.558 45.800 376.265 1.00 64.68 180 GLU B CA 1
ATOM 1117 C C . GLU A 1 200 ? 121.749 46.472 377.625 1.00 63.47 180 GLU B C 1
ATOM 1118 O O . GLU A 1 200 ? 122.467 47.473 377.722 1.00 70.92 180 GLU B O 1
ATOM 1124 N N . ASP A 1 201 ? 121.166 45.920 378.687 1.00 57.54 181 ASP B N 1
ATOM 1125 C CA . ASP A 1 201 ? 121.444 46.383 380.040 1.00 65.09 181 ASP B CA 1
ATOM 1126 C C . ASP A 1 201 ? 122.653 45.678 380.674 1.00 62.37 181 ASP B C 1
ATOM 1127 O O . ASP A 1 201 ? 122.827 45.737 381.901 1.00 55.88 181 ASP B O 1
ATOM 1132 N N . GLY A 1 202 ? 123.490 45.021 379.864 1.00 59.22 182 GLY B N 1
ATOM 1133 C CA . GLY A 1 202 ? 124.698 44.421 380.386 1.00 60.36 182 GLY B CA 1
ATOM 1134 C C . GLY A 1 202 ? 125.841 45.409 380.536 1.00 55.32 182 GLY B C 1
ATOM 1135 O O . GLY A 1 202 ? 125.860 46.470 379.924 1.00 54.10 182 GLY B O 1
ATOM 1136 N N . VAL A 1 203 ? 126.816 45.051 381.379 1.00 55.00 183 VAL B N 1
ATOM 1137 C CA . VAL A 1 203 ? 128.066 45.796 381.485 1.00 56.54 183 VAL B CA 1
ATOM 1138 C C . VAL A 1 203 ? 129.240 44.825 381.557 1.00 55.86 183 VAL B C 1
ATOM 1139 O O . VAL A 1 203 ? 129.090 43.653 381.908 1.00 57.56 183 VAL B O 1
ATOM 1143 N N . ILE A 1 204 ? 130.418 45.338 381.204 1.00 52.18 184 ILE B N 1
ATOM 1144 C CA . ILE A 1 204 ? 131.678 44.615 381.300 1.00 49.31 184 ILE B CA 1
ATOM 1145 C C . ILE A 1 204 ? 132.621 45.394 382.219 1.00 52.33 184 ILE B C 1
ATOM 1146 O O . ILE A 1 204 ? 132.749 46.621 382.098 1.00 48.87 184 ILE B O 1
ATOM 1151 N N . PHE A 1 205 ? 133.234 44.687 383.172 1.00 49.93 185 PHE B N 1
ATOM 1152 C CA . PHE A 1 205 ? 134.295 45.216 384.018 1.00 48.05 185 PHE B CA 1
ATOM 1153 C C . PHE A 1 205 ? 135.614 44.571 383.621 1.00 46.51 185 PHE B C 1
ATOM 1154 O O . PHE A 1 205 ? 135.653 43.387 383.279 1.00 55.41 185 PHE B O 1
ATOM 1162 N N . ILE A 1 206 ? 136.689 45.353 383.655 1.00 40.46 186 ILE B N 1
ATOM 1163 C CA . ILE A 1 206 ? 138.029 44.907 383.286 1.00 42.02 186 ILE B CA 1
ATOM 1164 C C . ILE A 1 206 ? 139.014 45.521 384.273 1.00 53.80 186 ILE B C 1
ATOM 1165 O O . ILE A 1 206 ? 139.083 46.751 384.406 1.00 53.42 186 ILE B O 1
ATOM 1170 N N . SER A 1 207 ? 139.759 44.667 384.973 1.00 51.08 187 SER B N 1
ATOM 1171 C CA . SER A 1 207 ? 140.845 45.094 385.841 1.00 46.34 187 SER B CA 1
ATOM 1172 C C . SER A 1 207 ? 142.119 45.339 385.036 1.00 54.86 187 SER B C 1
ATOM 1173 O O . SER A 1 207 ? 142.446 44.579 384.122 1.00 59.30 187 SER B O 1
ATOM 1176 N N . ILE A 1 208 ? 142.846 46.403 385.381 1.00 52.35 188 ILE B N 1
ATOM 1177 C CA . ILE A 1 208 ? 144.026 46.797 384.619 1.00 46.79 188 ILE B CA 1
ATOM 1178 C C . ILE A 1 208 ? 144.884 47.688 385.505 1.00 49.54 188 ILE B C 1
ATOM 1179 O O . ILE A 1 208 ? 144.395 48.295 386.461 1.00 48.76 188 ILE B O 1
ATOM 1184 N N . ASP A 1 209 ? 146.178 47.748 385.212 1.00 51.77 189 ASP B N 1
ATOM 1185 C CA . ASP A 1 209 ? 147.090 48.602 385.963 1.00 48.25 189 ASP B CA 1
ATOM 1186 C C . ASP A 1 209 ? 147.589 49.734 385.045 1.00 48.89 189 ASP B C 1
ATOM 1187 O O . ASP A 1 209 ? 147.021 49.970 383.976 1.00 51.09 189 ASP B O 1
ATOM 1192 N N . ASP A 1 210 ? 148.674 50.419 385.441 1.00 53.83 190 ASP B N 1
ATOM 1193 C CA . ASP A 1 210 ? 149.114 51.603 384.688 1.00 51.77 190 ASP B CA 1
ATOM 1194 C C . ASP A 1 210 ? 149.659 51.261 383.298 1.00 49.38 190 ASP B C 1
ATOM 1195 O O . ASP A 1 210 ? 149.552 52.079 382.379 1.00 61.75 190 ASP B O 1
ATOM 1200 N N . ASN A 1 211 ? 150.254 50.088 383.113 1.00 46.53 191 ASN B N 1
ATOM 1201 C CA . ASN A 1 211 ? 150.923 49.808 381.842 1.00 52.39 191 ASN B CA 1
ATOM 1202 C C . ASN A 1 211 ? 149.982 49.840 380.641 1.00 47.61 191 ASN B C 1
ATOM 1203 O O . ASN A 1 211 ? 150.439 50.071 379.516 1.00 51.52 191 ASN B O 1
ATOM 1208 N N . GLU A 1 212 ? 148.696 49.517 380.823 1.00 43.38 192 GLU B N 1
ATOM 1209 C CA . GLU A 1 212 ? 147.795 49.479 379.674 1.00 50.21 192 GLU B CA 1
ATOM 1210 C C . GLU A 1 212 ? 146.423 50.074 379.965 1.00 45.56 192 GLU B C 1
ATOM 1211 O O . GLU A 1 212 ? 145.547 50.015 379.088 1.00 48.75 192 GLU B O 1
ATOM 1217 N N . CYS A 1 213 ? 146.204 50.631 381.154 1.00 42.48 193 CYS B N 1
ATOM 1218 C CA . CYS A 1 213 ? 144.955 51.328 381.426 1.00 50.82 193 CYS B CA 1
ATOM 1219 C C . CYS A 1 213 ? 144.546 52.227 380.258 1.00 54.11 193 CYS B C 1
ATOM 1220 O O . CYS A 1 213 ? 143.451 52.082 379.709 1.00 59.33 193 CYS B O 1
ATOM 1223 N N . ALA A 1 214 ? 145.424 53.147 379.846 1.00 49.44 194 ALA B N 1
ATOM 1224 C CA . ALA A 1 214 ? 145.000 54.161 378.885 1.00 54.45 194 ALA B CA 1
ATOM 1225 C C . ALA A 1 214 ? 144.701 53.533 377.529 1.00 54.33 194 ALA B C 1
ATOM 1226 O O . ALA A 1 214 ? 143.643 53.795 376.943 1.00 51.81 194 ALA B O 1
ATOM 1228 N N . ASN A 1 215 ? 145.628 52.707 377.014 1.00 54.18 195 ASN B N 1
ATOM 1229 C CA . ASN A 1 215 ? 145.364 51.950 375.788 1.00 50.96 195 ASN B CA 1
ATOM 1230 C C . ASN A 1 215 ? 144.058 51.180 375.902 1.00 48.64 195 ASN B C 1
ATOM 1231 O O . ASN A 1 215 ? 143.283 51.104 374.941 1.00 46.65 195 ASN B O 1
ATOM 1236 N N . LEU A 1 216 ? 143.803 50.584 377.068 1.00 50.36 196 LEU B N 1
ATOM 1237 C CA . LEU A 1 216 ? 142.584 49.798 377.223 1.00 51.55 196 LEU B CA 1
ATOM 1238 C C . LEU A 1 216 ? 141.361 50.690 377.106 1.00 49.48 196 LEU B C 1
ATOM 1239 O O . LEU A 1 216 ? 140.417 50.376 376.370 1.00 48.60 196 LEU B O 1
ATOM 1244 N N . LYS A 1 217 ? 141.380 51.832 377.799 1.00 48.59 197 LYS B N 1
ATOM 1245 C CA . LYS A 1 217 ? 140.228 52.717 377.768 1.00 44.44 197 LYS B CA 1
ATOM 1246 C C . LYS A 1 217 ? 139.948 53.159 376.346 1.00 46.96 197 LYS B C 1
ATOM 1247 O O . LYS A 1 217 ? 138.791 53.197 375.909 1.00 53.04 197 LYS B O 1
ATOM 1253 N N . ILE A 1 218 ? 141.005 53.450 375.590 1.00 41.22 198 ILE B N 1
ATOM 1254 C CA . ILE A 1 218 ? 140.799 53.932 374.233 1.00 48.07 198 ILE B CA 1
ATOM 1255 C C . ILE A 1 218 ? 140.345 52.798 373.318 1.00 54.84 198 ILE B C 1
ATOM 1256 O O . ILE A 1 218 ? 139.533 53.015 372.405 1.00 48.33 198 ILE B O 1
ATOM 1261 N N . LEU A 1 219 ? 140.817 51.570 373.563 1.00 55.50 199 LEU B N 1
ATOM 1262 C CA . LEU A 1 219 ? 140.351 50.437 372.770 1.00 52.36 199 LEU B CA 1
ATOM 1263 C C . LEU A 1 219 ? 138.873 50.178 373.028 1.00 54.12 199 LEU B C 1
ATOM 1264 O O . LEU A 1 219 ? 138.080 50.007 372.092 1.00 57.11 199 LEU B O 1
ATOM 1269 N N . CYS A 1 220 ? 138.475 50.200 374.297 1.00 54.05 200 CYS B N 1
ATOM 1270 C CA . CYS A 1 220 ? 137.073 49.969 374.625 1.00 59.48 200 CYS B CA 1
ATOM 1271 C C . CYS A 1 220 ? 136.179 51.072 374.077 1.00 62.86 200 CYS B C 1
ATOM 1272 O O . CYS A 1 220 ? 135.065 50.793 373.615 1.00 62.36 200 CYS B O 1
ATOM 1275 N N . ASP A 1 221 ? 136.650 52.326 374.113 1.00 54.58 201 ASP B N 1
ATOM 1276 C CA . ASP A 1 221 ? 135.928 53.404 373.450 1.00 54.09 201 ASP B CA 1
ATOM 1277 C C . ASP A 1 221 ? 135.633 53.023 372.013 1.00 53.63 201 ASP B C 1
ATOM 1278 O O . ASP A 1 221 ? 134.486 53.105 371.555 1.00 48.58 201 ASP B O 1
ATOM 1283 N N . GLU A 1 222 ? 136.661 52.568 371.290 1.00 53.73 202 GLU B N 1
ATOM 1284 C CA . GLU A 1 222 ? 136.455 52.254 369.883 1.00 51.10 202 GLU B CA 1
ATOM 1285 C C . GLU A 1 222 ? 135.483 51.099 369.719 1.00 54.85 202 GLU B C 1
ATOM 1286 O O . GLU A 1 222 ? 134.678 51.114 368.788 1.00 60.46 202 GLU B O 1
ATOM 1292 N N . ILE A 1 223 ? 135.513 50.117 370.631 1.00 48.05 203 ILE B N 1
ATOM 1293 C CA . ILE A 1 223 ? 134.651 48.951 370.498 1.00 50.57 203 ILE B CA 1
ATOM 1294 C C . ILE A 1 223 ? 133.257 49.241 371.046 1.00 54.15 203 ILE B C 1
ATOM 1295 O O . ILE A 1 223 ? 132.252 49.011 370.365 1.00 59.79 203 ILE B O 1
ATOM 1300 N N . PHE A 1 224 ? 133.160 49.728 372.281 1.00 52.90 204 PHE B N 1
ATOM 1301 C CA . PHE A 1 224 ? 131.854 49.865 372.918 1.00 53.52 204 PHE B CA 1
ATOM 1302 C C . PHE A 1 224 ? 131.199 51.214 372.659 1.00 54.78 204 PHE B C 1
ATOM 1303 O O . PHE A 1 224 ? 130.037 51.406 373.033 1.00 55.11 204 PHE B O 1
ATOM 1311 N N . GLY A 1 225 ? 131.906 52.147 372.038 1.00 52.67 205 GLY B N 1
ATOM 1312 C CA . GLY A 1 225 ? 131.384 53.486 371.899 1.00 55.35 205 GLY B CA 1
ATOM 1313 C C . GLY A 1 225 ? 131.716 54.328 373.105 1.00 55.77 205 GLY B C 1
ATOM 1314 O O . GLY A 1 225 ? 131.394 53.964 374.241 1.00 46.78 205 GLY B O 1
ATOM 1315 N N . GLU A 1 226 ? 132.353 55.475 372.859 1.00 63.23 206 GLU B N 1
ATOM 1316 C CA . GLU A 1 226 ? 132.805 56.322 373.954 1.00 57.48 206 GLU B CA 1
ATOM 1317 C C . GLU A 1 226 ? 131.656 56.734 374.860 1.00 51.65 206 GLU B C 1
ATOM 1318 O O . GLU A 1 226 ? 131.849 56.899 376.070 1.00 52.32 206 GLU B O 1
ATOM 1324 N N . ASP A 1 227 ? 130.448 56.863 374.308 1.00 51.35 207 ASP B N 1
ATOM 1325 C CA . ASP A 1 227 ? 129.298 57.206 375.137 1.00 57.43 207 ASP B CA 1
ATOM 1326 C C . ASP A 1 227 ? 128.961 56.111 376.133 1.00 55.65 207 ASP B C 1
ATOM 1327 O O . ASP A 1 227 ? 128.340 56.396 377.163 1.00 59.87 207 ASP B O 1
ATOM 1332 N N . ASN A 1 228 ? 129.372 54.873 375.878 1.00 54.02 208 ASN B N 1
ATOM 1333 C CA . ASN A 1 228 ? 129.006 53.777 376.762 1.00 51.07 208 ASN B CA 1
ATOM 1334 C C . ASN A 1 228 ? 130.016 53.528 377.874 1.00 45.60 208 ASN B C 1
ATOM 1335 O O . ASN A 1 228 ? 129.842 52.580 378.647 1.00 44.89 208 ASN B O 1
ATOM 1340 N N . PHE A 1 229 ? 131.062 54.345 377.969 1.00 44.34 209 PHE B N 1
ATOM 1341 C CA . PHE A 1 229 ? 131.930 54.322 379.140 1.00 43.29 209 PHE B CA 1
ATOM 1342 C C . PHE A 1 229 ? 131.107 54.620 380.388 1.00 42.50 209 PHE B C 1
ATOM 1343 O O . PHE A 1 229 ? 130.522 55.696 380.514 1.00 56.65 209 PHE B O 1
ATOM 1351 N N . VAL A 1 230 ? 131.040 53.675 381.314 1.00 49.99 210 VAL B N 1
ATOM 1352 C CA . VAL A 1 230 ? 130.351 53.983 382.559 1.00 51.81 210 VAL B CA 1
ATOM 1353 C C . VAL A 1 230 ? 131.259 54.772 383.495 1.00 55.93 210 VAL B C 1
ATOM 1354 O O . VAL A 1 230 ? 130.838 55.762 384.095 1.00 61.51 210 VAL B O 1
ATOM 1358 N N . GLY A 1 231 ? 132.506 54.365 383.629 1.00 55.01 211 GLY B N 1
ATOM 1359 C CA . GLY A 1 231 ? 133.362 54.938 384.647 1.00 56.08 211 GLY B CA 1
ATOM 1360 C C . GLY A 1 231 ? 134.418 53.946 385.096 1.00 53.71 211 GLY B C 1
ATOM 1361 O O . GLY A 1 231 ? 134.447 52.787 384.691 1.00 43.77 211 GLY B O 1
ATOM 1362 N N . ASP A 1 232 ? 135.316 54.435 385.934 1.00 51.07 212 ASP B N 1
ATOM 1363 C CA . ASP A 1 232 ? 136.433 53.644 386.399 1.00 51.94 212 ASP B CA 1
ATOM 1364 C C . ASP A 1 232 ? 136.430 53.619 387.917 1.00 49.73 212 ASP B C 1
ATOM 1365 O O . ASP A 1 232 ? 136.053 54.593 388.571 1.00 55.10 212 ASP B O 1
ATOM 1370 N N . PHE A 1 233 ? 136.835 52.494 388.472 1.00 42.96 213 PHE B N 1
ATOM 1371 C CA . PHE A 1 233 ? 136.912 52.341 389.910 1.00 43.11 213 PHE B CA 1
ATOM 1372 C C . PHE A 1 233 ? 138.374 52.196 390.266 1.00 46.98 213 PHE B C 1
ATOM 1373 O O . PHE A 1 233 ? 139.164 51.666 389.481 1.00 54.25 213 PHE B O 1
ATOM 1381 N N . ILE A 1 234 ? 138.739 52.719 391.424 1.00 45.49 214 ILE B N 1
ATOM 1382 C CA . ILE A 1 234 ? 140.099 52.630 391.928 1.00 42.65 214 ILE B CA 1
ATOM 1383 C C . ILE A 1 234 ? 140.088 51.619 393.047 1.00 42.20 214 ILE B C 1
ATOM 1384 O O . ILE A 1 234 ? 139.234 51.693 393.942 1.00 44.84 214 ILE B O 1
ATOM 1389 N N . ARG A 1 235 ? 141.021 50.672 392.996 1.00 42.51 215 ARG B N 1
ATOM 1390 C CA . ARG A 1 235 ? 141.216 49.701 394.059 1.00 41.38 215 ARG B CA 1
ATOM 1391 C C . ARG A 1 235 ? 142.584 49.941 394.664 1.00 39.87 215 ARG B C 1
ATOM 1392 O O . ARG A 1 235 ? 143.586 50.032 393.942 1.00 39.39 215 ARG B O 1
ATOM 1400 N N . LYS A 1 236 ? 142.620 50.065 395.983 1.00 40.49 216 LYS B N 1
ATOM 1401 C CA . LYS A 1 236 ? 143.890 50.114 396.675 1.00 41.62 216 LYS B CA 1
ATOM 1402 C C . LYS A 1 236 ? 144.498 48.714 396.723 1.00 54.47 216 LYS B C 1
ATOM 1403 O O . LYS A 1 236 ? 143.836 47.755 397.137 1.00 50.15 216 LYS B O 1
ATOM 1409 N N . THR A 1 237 ? 145.763 48.593 396.303 1.00 51.82 217 THR B N 1
ATOM 1410 C CA . THR A 1 237 ? 146.420 47.291 396.170 1.00 45.06 217 THR B CA 1
ATOM 1411 C C . THR A 1 237 ? 147.329 46.943 397.338 1.00 52.68 217 THR B C 1
ATOM 1412 O O . THR A 1 237 ? 147.469 45.760 397.665 1.00 57.73 217 THR B O 1
ATOM 1416 N N . LYS A 1 238 ? 147.960 47.937 397.965 1.00 61.59 218 LYS B N 1
ATOM 1417 C CA . LYS A 1 238 ? 148.875 47.697 399.075 1.00 61.64 218 LYS B CA 1
ATOM 1418 C C . LYS A 1 238 ? 148.984 48.963 399.913 1.00 64.27 218 LYS B C 1
ATOM 1419 O O . LYS A 1 238 ? 148.504 50.037 399.534 1.00 58.93 218 LYS B O 1
ATOM 1425 N N . SER A 1 239 ? 149.638 48.818 401.061 1.00 58.78 219 SER B N 1
ATOM 1426 C CA . SER A 1 239 ? 149.827 49.922 401.990 1.00 54.43 219 SER B CA 1
ATOM 1427 C C . SER A 1 239 ? 151.159 50.619 401.745 1.00 60.51 219 SER B C 1
ATOM 1428 O O . SER A 1 239 ? 151.207 51.826 401.490 1.00 70.30 219 SER B O 1
ATOM 1431 N N . THR A 1 240 ? 152.241 49.863 401.807 1.00 66.50 220 THR B N 1
ATOM 1432 C CA . THR A 1 240 ? 153.586 50.369 401.611 1.00 72.55 220 THR B CA 1
ATOM 1433 C C . THR A 1 240 ? 154.187 49.674 400.407 1.00 75.54 220 THR B C 1
ATOM 1434 O O . THR A 1 240 ? 153.973 48.479 400.208 1.00 86.13 220 THR B O 1
ATOM 1438 N N . THR A 1 241 ? 154.937 50.413 399.609 1.00 77.79 221 THR B N 1
ATOM 1439 C CA . THR A 1 241 ? 155.610 49.821 398.468 1.00 83.14 221 THR B CA 1
ATOM 1440 C C . THR A 1 241 ? 157.020 49.383 398.854 1.00 99.73 221 THR B C 1
ATOM 1441 O O . THR A 1 241 ? 157.615 49.902 399.804 1.00 108.59 221 THR B O 1
ATOM 1445 N N . ASN A 1 242 ? 157.540 48.391 398.126 1.00 103.21 222 ASN B N 1
ATOM 1446 C CA . ASN A 1 242 ? 158.927 47.978 398.293 1.00 118.99 222 ASN B CA 1
ATOM 1447 C C . ASN A 1 242 ? 159.831 48.489 397.180 1.00 135.77 222 ASN B C 1
ATOM 1448 O O . ASN A 1 242 ? 161.052 48.555 397.375 1.00 140.26 222 ASN B O 1
ATOM 1453 N N . ASP A 1 243 ? 159.259 48.860 396.032 1.00 141.62 223 ASP B N 1
ATOM 1454 C CA . ASP A 1 243 ? 159.988 49.600 395.001 1.00 144.55 223 ASP B CA 1
ATOM 1455 C C . ASP A 1 243 ? 159.723 51.097 395.166 1.00 140.27 223 ASP B C 1
ATOM 1456 O O . ASP A 1 243 ? 159.068 51.748 394.350 1.00 143.08 223 ASP B O 1
ATOM 1461 N N . ALA A 1 244 ? 160.247 51.634 396.268 1.00 121.29 224 ALA B N 1
ATOM 1462 C CA . ALA A 1 244 ? 160.210 53.070 396.547 1.00 106.35 224 ALA B CA 1
ATOM 1463 C C . ALA A 1 244 ? 161.493 53.743 396.077 1.00 93.85 224 ALA B C 1
ATOM 1464 O O . ALA A 1 244 ? 162.102 54.552 396.775 1.00 93.45 224 ALA B O 1
ATOM 1466 N N . LYS A 1 245 ? 161.889 53.406 394.848 1.00 84.59 225 LYS B N 1
ATOM 1467 C CA . LYS A 1 245 ? 163.192 53.803 394.327 1.00 88.35 225 LYS B CA 1
ATOM 1468 C C . LYS A 1 245 ? 163.282 55.303 394.063 1.00 88.05 225 LYS B C 1
ATOM 1469 O O . LYS A 1 245 ? 164.357 55.890 394.239 1.00 89.37 225 LYS B O 1
ATOM 1475 N N . ILE A 1 246 ? 162.189 55.939 393.643 1.00 80.94 226 ILE B N 1
ATOM 1476 C CA . ILE A 1 246 ? 162.176 57.381 393.435 1.00 74.18 226 ILE B CA 1
ATOM 1477 C C . ILE A 1 246 ? 161.253 58.080 394.434 1.00 72.70 226 ILE B C 1
ATOM 1478 O O . ILE A 1 246 ? 160.754 59.166 394.155 1.00 73.20 226 ILE B O 1
ATOM 1483 N N . GLY A 1 247 ? 161.004 57.471 395.593 1.00 66.07 227 GLY B N 1
ATOM 1484 C CA . GLY A 1 247 ? 160.199 58.125 396.609 1.00 63.55 227 GLY B CA 1
ATOM 1485 C C . GLY A 1 247 ? 158.705 58.077 396.382 1.00 68.05 227 GLY B C 1
ATOM 1486 O O . GLY A 1 247 ? 157.952 58.729 397.120 1.00 67.20 227 GLY B O 1
ATOM 1487 N N . LEU A 1 248 ? 158.256 57.342 395.374 1.00 56.94 228 LEU B N 1
ATOM 1488 C CA . LEU A 1 248 ? 156.844 57.179 395.089 1.00 59.08 228 LEU B CA 1
ATOM 1489 C C . LEU A 1 248 ? 156.375 55.829 395.614 1.00 65.12 228 LEU B C 1
ATOM 1490 O O . LEU A 1 248 ? 157.031 54.804 395.389 1.00 68.55 228 LEU B O 1
ATOM 1495 N N . ASN A 1 249 ? 155.242 55.832 396.309 1.00 65.86 229 ASN B N 1
ATOM 1496 C CA . ASN A 1 249 ? 154.589 54.621 396.809 1.00 60.70 229 ASN B CA 1
ATOM 1497 C C . ASN A 1 249 ? 153.321 54.401 395.980 1.00 57.91 229 ASN B C 1
ATOM 1498 O O . ASN A 1 249 ? 152.233 54.869 396.339 1.00 53.95 229 ASN B O 1
ATOM 1503 N N . TYR A 1 250 ? 153.477 53.695 394.857 1.00 54.48 230 TYR B N 1
ATOM 1504 C CA . TYR A 1 250 ? 152.390 53.490 393.900 1.00 55.07 230 TYR B CA 1
ATOM 1505 C C . TYR A 1 250 ? 151.549 52.309 394.360 1.00 56.05 230 TYR B C 1
ATOM 1506 O O . TYR A 1 250 ? 152.021 51.170 394.352 1.00 57.78 230 TYR B O 1
ATOM 1515 N N . GLN A 1 251 ? 150.285 52.562 394.693 1.00 53.84 231 GLN B N 1
ATOM 1516 C CA . GLN A 1 251 ? 149.515 51.636 395.504 1.00 44.39 231 GLN B CA 1
ATOM 1517 C C . GLN A 1 251 ? 148.101 51.403 394.990 1.00 45.18 231 GLN B C 1
ATOM 1518 O O . GLN A 1 251 ? 147.214 51.085 395.792 1.00 45.08 231 GLN B O 1
ATOM 1524 N N . HIS A 1 252 ? 147.841 51.519 393.680 1.00 41.48 232 HIS B N 1
ATOM 1525 C CA . HIS A 1 252 ? 146.469 51.287 393.235 1.00 40.18 232 HIS B CA 1
ATOM 1526 C C . HIS A 1 252 ? 146.411 50.730 391.813 1.00 43.59 232 HIS B C 1
ATOM 1527 O O . HIS A 1 252 ? 147.409 50.702 391.087 1.00 49.91 232 HIS B O 1
ATOM 1534 N N . GLU A 1 253 ? 145.212 50.284 391.421 1.00 38.31 233 GLU B N 1
ATOM 1535 C CA . GLU A 1 253 ? 144.918 49.849 390.050 1.00 46.62 233 GLU B CA 1
ATOM 1536 C C . GLU A 1 253 ? 143.508 50.323 389.688 1.00 47.85 233 GLU B C 1
ATOM 1537 O O . GLU A 1 253 ? 142.843 50.998 390.479 1.00 46.65 233 GLU B O 1
ATOM 1543 N N . PHE A 1 254 ? 143.045 49.917 388.503 1.00 40.39 234 PHE B N 1
ATOM 1544 C CA . PHE A 1 254 ? 141.820 50.392 387.879 1.00 41.38 234 PHE B CA 1
ATOM 1545 C C . PHE A 1 254 ? 140.839 49.262 387.575 1.00 51.63 234 PHE B C 1
ATOM 1546 O O . PHE A 1 254 ? 141.235 48.144 387.212 1.00 59.43 234 PHE B O 1
ATOM 1554 N N . LEU A 1 255 ? 139.548 49.585 387.668 1.00 48.23 235 LEU B N 1
ATOM 1555 C CA . LEU A 1 255 ? 138.475 48.719 387.183 1.00 47.15 235 LEU B CA 1
ATOM 1556 C C . LEU A 1 255 ? 137.590 49.547 386.251 1.00 50.26 235 LEU B C 1
ATOM 1557 O O . LEU A 1 255 ? 136.796 50.378 386.712 1.00 49.34 235 LEU B O 1
ATOM 1562 N N . LEU A 1 256 ? 137.742 49.332 384.943 1.00 46.40 236 LEU B N 1
ATOM 1563 C CA . LEU A 1 256 ? 136.975 50.043 383.932 1.00 45.14 236 LEU B CA 1
ATOM 1564 C C . LEU A 1 256 ? 135.626 49.372 383.734 1.00 49.40 236 LEU B C 1
ATOM 1565 O O . LEU A 1 256 ? 135.528 48.140 383.711 1.00 43.57 236 LEU B O 1
ATOM 1570 N N . CYS A 1 257 ? 134.596 50.189 383.537 1.00 49.48 237 CYS B N 1
ATOM 1571 C CA . CYS A 1 257 ? 133.240 49.696 383.341 1.00 47.03 237 CYS B CA 1
ATOM 1572 C C . CYS A 1 257 ? 132.653 50.314 382.078 1.00 54.59 237 CYS B C 1
ATOM 1573 O O . CYS A 1 257 ? 132.578 51.543 381.955 1.00 64.39 237 CYS B O 1
ATOM 1576 N N . TYR A 1 258 ? 132.243 49.463 381.148 1.00 51.41 238 TYR B N 1
ATOM 1577 C CA . TYR A 1 258 ? 131.597 49.864 379.910 1.00 45.14 238 TYR B CA 1
ATOM 1578 C C . TYR A 1 258 ? 130.219 49.228 379.843 1.00 52.82 238 TYR B C 1
ATOM 1579 O O . TYR A 1 258 ? 130.037 48.074 380.250 1.00 50.55 238 TYR B O 1
ATOM 1588 N N . ALA A 1 259 ? 129.249 49.981 379.350 1.00 51.78 239 ALA B N 1
ATOM 1589 C CA . ALA A 1 259 ? 127.911 49.452 379.148 1.00 52.74 239 ALA B CA 1
ATOM 1590 C C . ALA A 1 259 ? 127.738 49.012 377.702 1.00 56.42 239 ALA B C 1
ATOM 1591 O O . ALA A 1 259 ? 128.315 49.604 376.788 1.00 50.99 239 ALA B O 1
ATOM 1593 N N . LYS A 1 260 ? 126.931 47.970 377.490 1.00 57.31 240 LYS B N 1
ATOM 1594 C CA . LYS A 1 260 ? 126.552 47.665 376.120 1.00 51.35 240 LYS B CA 1
ATOM 1595 C C . LYS A 1 260 ? 125.759 48.823 375.530 1.00 53.32 240 LYS B C 1
ATOM 1596 O O . LYS A 1 260 ? 126.038 49.271 374.416 1.00 48.41 240 LYS B O 1
ATOM 1602 N N . ASP A 1 261 ? 124.773 49.330 376.280 1.00 55.82 241 ASP B N 1
ATOM 1603 C CA . ASP A 1 261 ? 123.979 50.509 375.908 1.00 57.62 241 ASP B CA 1
ATOM 1604 C C . ASP A 1 261 ? 123.671 51.262 377.200 1.00 63.04 241 ASP B C 1
ATOM 1605 O O . ASP A 1 261 ? 122.772 50.854 377.951 1.00 48.33 241 ASP B O 1
ATOM 1610 N N . LYS A 1 262 ? 124.381 52.383 377.432 1.00 50.26 242 LYS B N 1
ATOM 1611 C CA . LYS A 1 262 ? 124.312 53.010 378.747 1.00 58.05 242 LYS B CA 1
ATOM 1612 C C . LYS A 1 262 ? 122.919 53.535 379.077 1.00 62.95 242 LYS B C 1
ATOM 1613 O O . LYS A 1 262 ? 122.624 53.751 380.258 1.00 69.24 242 LYS B O 1
ATOM 1619 N N . ASN A 1 263 ? 122.045 53.691 378.081 1.00 60.32 243 ASN B N 1
ATOM 1620 C CA . ASN A 1 263 ? 120.655 54.025 378.367 1.00 65.57 243 ASN B CA 1
ATOM 1621 C C . ASN A 1 263 ? 119.976 52.989 379.259 1.00 70.20 243 ASN B C 1
ATOM 1622 O O . ASN A 1 263 ? 119.060 53.334 380.013 1.00 76.29 243 ASN B O 1
ATOM 1627 N N . TYR A 1 264 ? 120.378 51.722 379.188 1.00 65.02 244 TYR B N 1
ATOM 1628 C CA . TYR A 1 264 ? 119.696 50.701 379.973 1.00 70.97 244 TYR B CA 1
ATOM 1629 C C . TYR A 1 264 ? 120.444 50.331 381.250 1.00 67.15 244 TYR B C 1
ATOM 1630 O O . TYR A 1 264 ? 119.902 49.598 382.079 1.00 68.06 244 TYR B O 1
ATOM 1639 N N . THR A 1 265 ? 121.637 50.880 381.454 1.00 65.37 245 THR B N 1
ATOM 1640 C CA . THR A 1 265 ? 122.485 50.519 382.585 1.00 68.45 245 THR B CA 1
ATOM 1641 C C . THR A 1 265 ? 121.868 50.928 383.923 1.00 66.69 245 THR B C 1
ATOM 1642 O O . THR A 1 265 ? 121.270 51.998 384.053 1.00 72.09 245 THR B O 1
ATOM 1646 N N . ASN A 1 266 ? 122.023 50.067 384.925 1.00 64.73 246 ASN B N 1
ATOM 1647 C CA . ASN A 1 266 ? 121.652 50.412 386.292 1.00 64.78 246 ASN B CA 1
ATOM 1648 C C . ASN A 1 266 ? 122.598 49.697 387.243 1.00 66.02 246 ASN B C 1
ATOM 1649 O O . ASN A 1 266 ? 122.665 48.468 387.235 1.00 76.01 246 ASN B O 1
ATOM 1654 N N . LEU A 1 267 ? 123.326 50.461 388.058 1.00 63.33 247 LEU B N 1
ATOM 1655 C CA . LEU A 1 267 ? 124.301 49.905 388.990 1.00 57.36 247 LEU B CA 1
ATOM 1656 C C . LEU A 1 267 ? 123.940 50.150 390.448 1.00 64.64 247 LEU B C 1
ATOM 1657 O O . LEU A 1 267 ? 124.791 49.932 391.327 1.00 65.45 247 LEU B O 1
ATOM 1662 N N . LEU A 1 268 ? 122.717 50.617 390.731 1.00 63.57 248 LEU B N 1
ATOM 1663 C CA . LEU A 1 268 ? 122.228 50.640 392.101 1.00 61.87 248 LEU B CA 1
ATOM 1664 C C . LEU A 1 268 ? 122.402 49.261 392.738 1.00 66.76 248 LEU B C 1
ATOM 1665 O O . LEU A 1 268 ? 122.417 48.235 392.052 1.00 59.89 248 LEU B O 1
ATOM 1670 N N . GLY A 1 269 ? 122.566 49.241 394.054 1.00 71.16 249 GLY B N 1
ATOM 1671 C CA . GLY A 1 269 ? 122.743 47.998 394.776 1.00 83.19 249 GLY B CA 1
ATOM 1672 C C . GLY A 1 269 ? 121.447 47.439 395.334 1.00 95.39 249 GLY B C 1
ATOM 1673 O O . GLY A 1 269 ? 121.274 46.220 395.423 1.00 100.37 249 GLY B O 1
ATOM 1674 N N . ASN A 1 282 ? 99.135 50.281 401.976 1.00 164.66 262 ASN B N 1
ATOM 1675 C CA . ASN A 1 282 ? 99.332 49.077 401.173 1.00 168.72 262 ASN B CA 1
ATOM 1676 C C . ASN A 1 282 ? 98.901 47.821 401.944 1.00 175.46 262 ASN B C 1
ATOM 1677 O O . ASN A 1 282 ? 99.070 47.740 403.163 1.00 164.03 262 ASN B O 1
ATOM 1679 N N . ASP A 1 283 ? 98.341 46.845 401.223 1.00 187.45 263 ASP B N 1
ATOM 1680 C CA . ASP A 1 283 ? 97.843 45.622 401.844 1.00 196.28 263 ASP B CA 1
ATOM 1681 C C . ASP A 1 283 ? 97.735 44.471 400.846 1.00 204.08 263 ASP B C 1
ATOM 1682 O O . ASP A 1 283 ? 97.706 43.302 401.246 1.00 204.31 263 ASP B O 1
ATOM 1684 N N . PRO A 1 284 ? 97.665 44.783 399.555 1.00 208.31 264 PRO B N 1
ATOM 1685 C CA . PRO A 1 284 ? 97.586 43.764 398.518 1.00 210.52 264 PRO B CA 1
ATOM 1686 C C . PRO A 1 284 ? 98.977 43.430 397.993 1.00 201.61 264 PRO B C 1
ATOM 1687 O O . PRO A 1 284 ? 99.865 44.286 397.949 1.00 200.23 264 PRO B O 1
ATOM 1689 N N . ASN A 1 285 ? 99.158 42.170 397.595 1.00 197.17 265 ASN B N 1
ATOM 1690 C CA . ASN A 1 285 ? 100.456 41.708 397.117 1.00 186.02 265 ASN B CA 1
ATOM 1691 C C . ASN A 1 285 ? 100.921 42.545 395.932 1.00 182.01 265 ASN B C 1
ATOM 1692 O O . ASN A 1 285 ? 100.124 42.927 395.071 1.00 188.71 265 ASN B O 1
ATOM 1694 N N . GLY A 1 286 ? 102.220 42.839 395.897 1.00 170.01 266 GLY B N 1
ATOM 1695 C CA . GLY A 1 286 ? 102.799 43.666 394.844 1.00 162.25 266 GLY B CA 1
ATOM 1696 C C . GLY A 1 286 ? 104.276 43.316 394.700 1.00 154.08 266 GLY B C 1
ATOM 1697 O O . GLY A 1 286 ? 104.794 42.423 395.376 1.00 150.79 266 GLY B O 1
ATOM 1698 N N . ALA A 1 287 ? 104.959 44.047 393.811 1.00 154.19 267 ALA B N 1
ATOM 1699 C CA . ALA A 1 287 ? 106.363 43.790 393.480 1.00 150.43 267 ALA B CA 1
ATOM 1700 C C . ALA A 1 287 ? 107.338 44.224 394.572 1.00 154.66 267 ALA B C 1
ATOM 1701 O O . ALA A 1 287 ? 108.450 44.664 394.264 1.00 156.30 267 ALA B O 1
ATOM 1703 N N . TRP A 1 288 ? 106.955 44.122 395.847 1.00 156.72 268 TRP B N 1
ATOM 1704 C CA . TRP A 1 288 ? 107.897 44.348 396.941 1.00 153.14 268 TRP B CA 1
ATOM 1705 C C . TRP A 1 288 ? 108.633 43.058 397.293 1.00 160.78 268 TRP B C 1
ATOM 1706 O O . TRP A 1 288 ? 109.866 43.013 397.250 1.00 153.69 268 TRP B O 1
ATOM 1717 N N . ILE A 1 289 ? 107.876 42.003 397.617 1.00 175.23 269 ILE B N 1
ATOM 1718 C CA . ILE A 1 289 ? 108.400 40.697 398.013 1.00 180.44 269 ILE B CA 1
ATOM 1719 C C . ILE A 1 289 ? 109.565 40.856 398.977 1.00 175.22 269 ILE B C 1
ATOM 1720 O O . ILE A 1 289 ? 110.721 40.672 398.584 1.00 173.30 269 ILE B O 1
ATOM 1722 N N . ASN A 1 290 ? 109.261 41.203 400.230 1.00 166.81 270 ASN B N 1
ATOM 1723 C CA . ASN A 1 290 ? 110.279 41.622 401.190 1.00 158.83 270 ASN B CA 1
ATOM 1724 C C . ASN A 1 290 ? 111.470 40.668 401.190 1.00 153.05 270 ASN B C 1
ATOM 1725 O O . ASN A 1 290 ? 111.313 39.446 401.110 1.00 158.02 270 ASN B O 1
ATOM 1730 N N . ASP A 1 291 ? 112.670 41.249 401.267 1.00 145.22 271 ASP B N 1
ATOM 1731 C CA . ASP A 1 291 ? 113.924 40.551 401.023 1.00 134.82 271 ASP B CA 1
ATOM 1732 C C . ASP A 1 291 ? 114.465 39.936 402.315 1.00 128.40 271 ASP B C 1
ATOM 1733 O O . ASP A 1 291 ? 113.768 39.842 403.329 1.00 126.85 271 ASP B O 1
ATOM 1738 N N . ASN A 1 292 ? 115.726 39.510 402.284 1.00 130.99 272 ASN B N 1
ATOM 1739 C CA . ASN A 1 292 ? 116.312 38.800 403.413 1.00 128.84 272 ASN B CA 1
ATOM 1740 C C . ASN A 1 292 ? 116.375 39.708 404.638 1.00 118.68 272 ASN B C 1
ATOM 1741 O O . ASN A 1 292 ? 116.787 40.873 404.521 1.00 113.03 272 ASN B O 1
ATOM 1743 N N . PRO A 1 293 ? 115.979 39.225 405.820 1.00 115.83 273 PRO B N 1
ATOM 1744 C CA . PRO A 1 293 ? 116.115 40.034 407.039 1.00 114.13 273 PRO B CA 1
ATOM 1745 C C . PRO A 1 293 ? 117.494 39.957 407.681 1.00 115.36 273 PRO B C 1
ATOM 1746 O O . PRO A 1 293 ? 117.676 40.502 408.775 1.00 104.08 273 PRO B O 1
ATOM 1750 N N . SER A 1 294 ? 118.461 39.298 407.034 1.00 134.40 274 SER B N 1
ATOM 1751 C CA . SER A 1 294 ? 119.804 39.095 407.561 1.00 139.68 274 SER B CA 1
ATOM 1752 C C . SER A 1 294 ? 120.830 39.423 406.485 1.00 139.39 274 SER B C 1
ATOM 1753 O O . SER A 1 294 ? 120.653 39.064 405.317 1.00 143.89 274 SER B O 1
ATOM 1756 N N . ALA A 1 295 ? 121.906 40.097 406.884 1.00 137.21 275 ALA B N 1
ATOM 1757 C CA . ALA A 1 295 ? 123.015 40.397 405.988 1.00 129.85 275 ALA B CA 1
ATOM 1758 C C . ALA A 1 295 ? 124.327 40.134 406.714 1.00 122.76 275 ALA B C 1
ATOM 1759 O O . ALA A 1 295 ? 124.382 40.105 407.945 1.00 123.85 275 ALA B O 1
ATOM 1761 N N . LYS A 1 296 ? 125.388 39.932 405.934 1.00 115.66 276 LYS B N 1
ATOM 1762 C CA . LYS A 1 296 ? 126.711 39.673 406.489 1.00 115.87 276 LYS B CA 1
ATOM 1763 C C . LYS A 1 296 ? 127.293 40.936 407.139 1.00 110.20 276 LYS B C 1
ATOM 1764 O O . LYS A 1 296 ? 128.218 41.557 406.602 1.00 109.27 276 LYS B O 1
ATOM 1766 N N . SER A 1 297 ? 126.765 41.307 408.312 1.00 106.85 277 SER B N 1
ATOM 1767 C CA . SER A 1 297 ? 127.024 42.563 408.996 1.00 106.13 277 SER B CA 1
ATOM 1768 C C . SER A 1 297 ? 127.825 42.354 410.290 1.00 112.14 277 SER B C 1
ATOM 1769 O O . SER A 1 297 ? 128.447 41.299 410.498 1.00 112.25 277 SER B O 1
ATOM 1772 N N . GLY A 1 298 ? 127.829 43.373 411.148 1.00 112.73 278 GLY B N 1
ATOM 1773 C CA . GLY A 1 298 ? 128.647 43.362 412.347 1.00 116.98 278 GLY B CA 1
ATOM 1774 C C . GLY A 1 298 ? 127.821 43.501 413.602 1.00 114.46 278 GLY B C 1
ATOM 1775 O O . GLY A 1 298 ? 128.347 43.745 414.695 1.00 114.63 278 GLY B O 1
ATOM 1776 N N . ASN A 1 299 ? 126.509 43.330 413.447 1.00 108.58 279 ASN B N 1
ATOM 1777 C CA . ASN A 1 299 ? 125.580 43.442 414.566 1.00 108.10 279 ASN B CA 1
ATOM 1778 C C . ASN A 1 299 ? 125.533 42.124 415.334 1.00 112.52 279 ASN B C 1
ATOM 1779 O O . ASN A 1 299 ? 124.502 41.457 415.445 1.00 113.90 279 ASN B O 1
ATOM 1784 N N . MET A 1 300 ? 126.699 41.760 415.873 1.00 122.97 280 MET B N 1
ATOM 1785 C CA . MET A 1 300 ? 126.873 40.544 416.658 1.00 117.05 280 MET B CA 1
ATOM 1786 C C . MET A 1 300 ? 125.857 40.489 417.795 1.00 127.03 280 MET B C 1
ATOM 1787 O O . MET A 1 300 ? 124.846 39.792 417.684 1.00 123.20 280 MET B O 1
ATOM 1792 N N . LYS A 1 301 ? 126.073 41.245 418.874 1.00 132.07 281 LYS B N 1
ATOM 1793 C CA . LYS A 1 301 ? 125.183 41.112 420.027 1.00 142.04 281 LYS B CA 1
ATOM 1794 C C . LYS A 1 301 ? 123.805 41.715 419.767 1.00 142.68 281 LYS B C 1
ATOM 1795 O O . LYS A 1 301 ? 122.788 41.095 420.095 1.00 149.56 281 LYS B O 1
ATOM 1801 N N . THR A 1 302 ? 123.740 42.903 419.164 1.00 137.26 282 THR B N 1
ATOM 1802 C CA . THR A 1 302 ? 122.460 43.513 418.838 1.00 125.03 282 THR B CA 1
ATOM 1803 C C . THR A 1 302 ? 121.792 42.887 417.590 1.00 120.01 282 THR B C 1
ATOM 1804 O O . THR A 1 302 ? 120.917 43.512 416.982 1.00 114.27 282 THR B O 1
ATOM 1808 N N . GLY A 1 303 ? 122.149 41.663 417.211 1.00 124.07 283 GLY B N 1
ATOM 1809 C CA . GLY A 1 303 ? 121.564 41.048 416.039 1.00 128.26 283 GLY B CA 1
ATOM 1810 C C . GLY A 1 303 ? 121.284 39.559 416.129 1.00 135.11 283 GLY B C 1
ATOM 1811 O O . GLY A 1 303 ? 120.504 39.027 415.330 1.00 133.58 283 GLY B O 1
ATOM 1812 N N . TYR A 1 304 ? 121.909 38.867 417.084 1.00 136.94 284 TYR B N 1
ATOM 1813 C CA . TYR A 1 304 ? 121.707 37.430 417.289 1.00 135.68 284 TYR B CA 1
ATOM 1814 C C . TYR A 1 304 ? 120.709 37.258 418.432 1.00 137.48 284 TYR B C 1
ATOM 1815 O O . TYR A 1 304 ? 121.069 37.389 419.606 1.00 143.24 284 TYR B O 1
ATOM 1824 N N . PHE A 1 305 ? 119.452 36.979 418.081 1.00 136.24 285 PHE B N 1
ATOM 1825 C CA . PHE A 1 305 ? 118.379 36.821 419.067 1.00 139.84 285 PHE B CA 1
ATOM 1826 C C . PHE A 1 305 ? 117.213 36.092 418.412 1.00 155.01 285 PHE B C 1
ATOM 1827 O O . PHE A 1 305 ? 117.401 35.350 417.433 1.00 150.54 285 PHE B O 1
ATOM 1835 N N . GLY A 1 306 ? 115.999 36.287 418.927 1.00 174.20 286 GLY B N 1
ATOM 1836 C CA . GLY A 1 306 ? 114.863 35.449 418.579 1.00 174.81 286 GLY B CA 1
ATOM 1837 C C . GLY A 1 306 ? 113.647 36.196 418.080 1.00 176.01 286 GLY B C 1
ATOM 1838 O O . GLY A 1 306 ? 113.254 37.223 418.640 1.00 180.67 286 GLY B O 1
ATOM 1839 N N . VAL A 1 307 ? 113.036 35.659 417.025 1.00 165.33 287 VAL B N 1
ATOM 1840 C CA . VAL A 1 307 ? 111.801 36.196 416.462 1.00 149.78 287 VAL B CA 1
ATOM 1841 C C . VAL A 1 307 ? 110.621 35.285 416.794 1.00 145.19 287 VAL B C 1
ATOM 1842 O O . VAL A 1 307 ? 110.580 34.130 416.373 1.00 143.80 287 VAL B O 1
ATOM 1846 N N . THR A 1 312 ? 101.101 31.067 415.515 1.00 129.67 292 THR B N 1
ATOM 1847 C CA . THR A 1 312 ? 101.804 29.791 415.590 1.00 134.43 292 THR B CA 1
ATOM 1848 C C . THR A 1 312 ? 103.252 29.994 416.034 1.00 140.46 292 THR B C 1
ATOM 1849 O O . THR A 1 312 ? 103.968 30.832 415.483 1.00 136.38 292 THR B O 1
ATOM 1851 N N . ASN A 1 313 ? 103.679 29.210 417.023 1.00 147.77 293 ASN B N 1
ATOM 1852 C CA . ASN A 1 313 ? 104.946 29.436 417.709 1.00 148.76 293 ASN B CA 1
ATOM 1853 C C . ASN A 1 313 ? 106.099 28.734 416.998 1.00 150.80 293 ASN B C 1
ATOM 1854 O O . ASN A 1 313 ? 105.999 27.552 416.648 1.00 157.73 293 ASN B O 1
ATOM 1856 N N . LYS A 1 314 ? 107.194 29.474 416.798 1.00 144.95 294 LYS B N 1
ATOM 1857 C CA . LYS A 1 314 ? 108.442 28.983 416.221 1.00 138.52 294 LYS B CA 1
ATOM 1858 C C . LYS A 1 314 ? 109.527 30.039 416.403 1.00 138.15 294 LYS B C 1
ATOM 1859 O O . LYS A 1 314 ? 109.344 31.189 415.990 1.00 133.61 294 LYS B O 1
ATOM 1861 N N . VAL A 1 315 ? 110.653 29.675 417.017 1.00 139.91 295 VAL B N 1
ATOM 1862 C CA . VAL A 1 315 ? 111.723 30.632 417.302 1.00 140.51 295 VAL B CA 1
ATOM 1863 C C . VAL A 1 315 ? 112.689 30.675 416.120 1.00 143.29 295 VAL B C 1
ATOM 1864 O O . VAL A 1 315 ? 113.381 29.692 415.838 1.00 148.83 295 VAL B O 1
ATOM 1866 N N . ASP A 1 316 ? 112.740 31.819 415.435 1.00 144.06 296 ASP B N 1
ATOM 1867 C CA . ASP A 1 316 ? 113.575 32.014 414.254 1.00 141.13 296 ASP B CA 1
ATOM 1868 C C . ASP A 1 316 ? 114.861 32.736 414.636 1.00 143.90 296 ASP B C 1
ATOM 1869 O O . ASP A 1 316 ? 114.813 33.811 415.247 1.00 143.31 296 ASP B O 1
ATOM 1874 N N . TYR A 1 317 ? 116.007 32.148 414.275 1.00 144.37 297 TYR B N 1
ATOM 1875 C CA . TYR A 1 317 ? 117.311 32.776 414.457 1.00 150.19 297 TYR B CA 1
ATOM 1876 C C . TYR A 1 317 ? 118.008 32.934 413.107 1.00 148.48 297 TYR B C 1
ATOM 1877 O O . TYR A 1 317 ? 117.788 32.146 412.182 1.00 141.26 297 TYR B O 1
ATOM 1886 N N . PRO A 1 318 ? 118.841 33.975 412.999 1.00 151.15 298 PRO B N 1
ATOM 1887 C CA . PRO A 1 318 ? 119.445 34.340 411.723 1.00 151.20 298 PRO B CA 1
ATOM 1888 C C . PRO A 1 318 ? 120.460 33.287 411.267 1.00 156.60 298 PRO B C 1
ATOM 1889 O O . PRO A 1 318 ? 121.042 32.577 412.092 1.00 159.23 298 PRO B O 1
ATOM 1891 N N . PRO A 1 319 ? 120.683 33.163 409.953 1.00 155.05 299 PRO B N 1
ATOM 1892 C CA . PRO A 1 319 ? 121.704 32.226 409.462 1.00 155.81 299 PRO B CA 1
ATOM 1893 C C . PRO A 1 319 ? 123.097 32.624 409.933 1.00 153.06 299 PRO B C 1
ATOM 1894 O O . PRO A 1 319 ? 123.464 33.801 409.917 1.00 155.49 299 PRO B O 1
ATOM 1898 N N . VAL A 1 320 ? 123.881 31.624 410.346 1.00 147.04 300 VAL B N 1
ATOM 1899 C CA . VAL A 1 320 ? 125.192 31.897 410.925 1.00 144.77 300 VAL B CA 1
ATOM 1900 C C . VAL A 1 320 ? 126.097 32.547 409.882 1.00 142.45 300 VAL B C 1
ATOM 1901 O O . VAL A 1 320 ? 125.952 32.330 408.669 1.00 145.93 300 VAL B O 1
ATOM 1905 N N . GLY A 1 321 ? 127.048 33.349 410.360 1.00 140.83 301 GLY B N 1
ATOM 1906 C CA . GLY A 1 321 ? 127.768 34.263 409.500 1.00 133.61 301 GLY B CA 1
ATOM 1907 C C . GLY A 1 321 ? 126.978 35.487 409.098 1.00 130.03 301 GLY B C 1
ATOM 1908 O O . GLY A 1 321 ? 127.485 36.302 408.316 1.00 117.81 301 GLY B O 1
ATOM 1909 N N . MET A 1 322 ? 125.752 35.634 409.604 1.00 130.70 302 MET B N 1
ATOM 1910 C CA . MET A 1 322 ? 124.854 36.730 409.269 1.00 136.99 302 MET B CA 1
ATOM 1911 C C . MET A 1 322 ? 123.960 37.015 410.469 1.00 139.39 302 MET B C 1
ATOM 1912 O O . MET A 1 322 ? 123.691 36.131 411.287 1.00 141.00 302 MET B O 1
ATOM 1917 N N . PHE A 1 323 ? 123.491 38.257 410.559 1.00 140.39 303 PHE B N 1
ATOM 1918 C CA . PHE A 1 323 ? 122.754 38.739 411.719 1.00 140.25 303 PHE B CA 1
ATOM 1919 C C . PHE A 1 323 ? 121.520 39.510 411.265 1.00 131.69 303 PHE B C 1
ATOM 1920 O O . PHE A 1 323 ? 121.498 40.093 410.177 1.00 124.23 303 PHE B O 1
ATOM 1928 N N . TRP A 1 324 ? 120.485 39.489 412.111 1.00 131.04 304 TRP B N 1
ATOM 1929 C CA . TRP A 1 324 ? 119.218 40.130 411.781 1.00 126.94 304 TRP B CA 1
ATOM 1930 C C . TRP A 1 324 ? 119.435 41.592 411.413 1.00 126.88 304 TRP B C 1
ATOM 1931 O O . TRP A 1 324 ? 120.361 42.250 411.902 1.00 132.78 304 TRP B O 1
ATOM 1942 N N . ARG A 1 325 ? 118.568 42.105 410.542 1.00 119.13 305 ARG B N 1
ATOM 1943 C CA . ARG A 1 325 ? 118.605 43.510 410.162 1.00 110.59 305 ARG B CA 1
ATOM 1944 C C . ARG A 1 325 ? 117.794 44.389 411.106 1.00 107.71 305 ARG B C 1
ATOM 1945 O O . ARG A 1 325 ? 117.521 45.546 410.776 1.00 106.35 305 ARG B O 1
ATOM 1947 N N . PHE A 1 326 ? 117.412 43.863 412.267 1.00 108.62 306 PHE B N 1
ATOM 1948 C CA . PHE A 1 326 ? 116.593 44.567 413.245 1.00 117.54 306 PHE B CA 1
ATOM 1949 C C . PHE A 1 326 ? 117.129 44.244 414.636 1.00 124.13 306 PHE B C 1
ATOM 1950 O O . PHE A 1 326 ? 118.073 43.463 414.793 1.00 126.35 306 PHE B O 1
ATOM 1958 N N . SER A 1 327 ? 116.526 44.853 415.658 1.00 118.42 307 SER B N 1
ATOM 1959 C CA . SER A 1 327 ? 117.041 44.743 417.015 1.00 119.64 307 SER B CA 1
ATOM 1960 C C . SER A 1 327 ? 115.892 44.634 418.007 1.00 131.46 307 SER B C 1
ATOM 1961 O O . SER A 1 327 ? 114.764 45.059 417.741 1.00 134.34 307 SER B O 1
ATOM 1963 N N . GLN A 1 328 ? 116.202 44.056 419.165 1.00 132.41 308 GLN B N 1
ATOM 1964 C CA . GLN A 1 328 ? 115.241 43.920 420.247 1.00 142.66 308 GLN B CA 1
ATOM 1965 C C . GLN A 1 328 ? 114.873 45.286 420.809 1.00 148.14 308 GLN B C 1
ATOM 1966 O O . GLN A 1 328 ? 113.775 45.786 420.577 1.00 153.54 308 GLN B O 1
ATOM 1972 N N . LYS A 1 363 ? 113.710 55.256 398.328 1.00 166.04 343 LYS B N 1
ATOM 1973 C CA . LYS A 1 363 ? 114.764 56.135 397.832 1.00 161.81 343 LYS B CA 1
ATOM 1974 C C . LYS A 1 363 ? 115.961 56.130 398.777 1.00 155.81 343 LYS B C 1
ATOM 1975 O O . LYS A 1 363 ? 117.110 56.092 398.329 1.00 156.98 343 LYS B O 1
ATOM 1977 N N . THR A 1 364 ? 115.692 56.171 400.087 1.00 150.05 344 THR B N 1
ATOM 1978 C CA . THR A 1 364 ? 116.734 55.994 401.094 1.00 138.76 344 THR B CA 1
ATOM 1979 C C . THR A 1 364 ? 117.103 54.517 401.303 1.00 140.47 344 THR B C 1
ATOM 1980 O O . THR A 1 364 ? 117.704 54.176 402.331 1.00 142.71 344 THR B O 1
ATOM 1984 N N . THR A 1 365 ? 116.758 53.646 400.345 1.00 140.77 345 THR B N 1
ATOM 1985 C CA . THR A 1 365 ? 117.050 52.221 400.414 1.00 137.93 345 THR B CA 1
ATOM 1986 C C . THR A 1 365 ? 117.978 51.722 399.314 1.00 138.30 345 THR B C 1
ATOM 1987 O O . THR A 1 365 ? 118.599 50.667 399.490 1.00 138.42 345 THR B O 1
ATOM 1989 N N . GLN A 1 366 ? 118.085 52.432 398.193 1.00 133.37 346 GLN B N 1
ATOM 1990 C CA . GLN A 1 366 ? 119.007 52.048 397.134 1.00 125.28 346 GLN B CA 1
ATOM 1991 C C . GLN A 1 366 ? 120.401 52.579 397.441 1.00 113.13 346 GLN B C 1
ATOM 1992 O O . GLN A 1 366 ? 120.559 53.634 398.061 1.00 115.95 346 GLN B O 1
ATOM 1994 N N . LYS A 1 367 ? 121.417 51.831 397.007 1.00 93.73 347 LYS B N 1
ATOM 1995 C CA . LYS A 1 367 ? 122.813 52.177 397.241 1.00 81.46 347 LYS B CA 1
ATOM 1996 C C . LYS A 1 367 ? 123.522 52.385 395.909 1.00 72.13 347 LYS B C 1
ATOM 1997 O O . LYS A 1 367 ? 123.352 51.585 394.982 1.00 68.77 347 LYS B O 1
ATOM 1999 N N . THR A 1 368 ? 124.321 53.449 395.811 1.00 65.31 348 THR B N 1
ATOM 2000 C CA . THR A 1 368 ? 125.044 53.727 394.576 1.00 62.90 348 THR B CA 1
ATOM 2001 C C . THR A 1 368 ? 126.418 53.066 394.581 1.00 62.96 348 THR B C 1
ATOM 2002 O O . THR A 1 368 ? 127.021 52.826 395.633 1.00 61.40 348 THR B O 1
ATOM 2006 N N . PHE A 1 369 ? 126.894 52.738 393.382 1.00 47.77 349 PHE B N 1
ATOM 2007 C CA . PHE A 1 369 ? 128.259 52.267 393.189 1.00 49.22 349 PHE B CA 1
ATOM 2008 C C . PHE A 1 369 ? 129.178 53.494 393.223 1.00 58.07 349 PHE B C 1
ATOM 2009 O O . PHE A 1 369 ? 129.071 54.390 392.372 1.00 60.24 349 PHE B O 1
ATOM 2017 N N . ASP A 1 370 ? 130.043 53.575 394.229 1.00 59.21 350 ASP B N 1
ATOM 2018 C CA . ASP A 1 370 ? 130.877 54.748 394.438 1.00 54.89 350 ASP B CA 1
ATOM 2019 C C . ASP A 1 370 ? 132.248 54.503 393.813 1.00 62.65 350 ASP B C 1
ATOM 2020 O O . ASP A 1 370 ? 132.863 53.452 394.031 1.00 67.60 350 ASP B O 1
ATOM 2025 N N . SER A 1 371 ? 132.724 55.480 393.030 1.00 60.78 351 SER B N 1
ATOM 2026 C CA . SER A 1 371 ? 133.905 55.252 392.206 1.00 50.48 351 SER B CA 1
ATOM 2027 C C . SER A 1 371 ? 135.138 54.932 393.043 1.00 48.75 351 SER B C 1
ATOM 2028 O O . SER A 1 371 ? 136.067 54.298 392.529 1.00 43.01 351 SER B O 1
ATOM 2031 N N . LEU A 1 372 ? 135.160 55.329 394.320 1.00 44.24 352 LEU B N 1
ATOM 2032 C CA . LEU A 1 372 ? 136.283 55.047 395.206 1.00 45.13 352 LEU B CA 1
ATOM 2033 C C . LEU A 1 372 ? 135.983 53.967 396.266 1.00 51.79 352 LEU B C 1
ATOM 2034 O O . LEU A 1 372 ? 136.727 53.850 397.249 1.00 45.41 352 LEU B O 1
ATOM 2039 N N . ILE A 1 373 ? 134.935 53.154 396.086 1.00 44.60 353 ILE B N 1
ATOM 2040 C CA . ILE A 1 373 ? 134.563 52.245 397.162 1.00 47.61 353 ILE B CA 1
ATOM 2041 C C . ILE A 1 373 ? 135.705 51.281 397.472 1.00 51.13 353 ILE B C 1
ATOM 2042 O O . ILE A 1 373 ? 135.895 50.880 398.626 1.00 46.37 353 ILE B O 1
ATOM 2047 N N . PHE A 1 374 ? 136.511 50.946 396.469 1.00 44.55 354 PHE B N 1
ATOM 2048 C CA . PHE A 1 374 ? 137.617 50.026 396.626 1.00 45.18 354 PHE B CA 1
ATOM 2049 C C . PHE A 1 374 ? 138.921 50.712 396.992 1.00 49.78 354 PHE B C 1
ATOM 2050 O O . PHE A 1 374 ? 139.984 50.108 396.845 1.00 50.66 354 PHE B O 1
ATOM 2058 N N . SER A 1 375 ? 138.888 51.952 397.461 1.00 55.71 355 SER B N 1
ATOM 2059 C CA . SER A 1 375 ? 140.136 52.537 397.933 1.00 52.77 355 SER B CA 1
ATOM 2060 C C . SER A 1 375 ? 140.404 52.199 399.394 1.00 58.01 355 SER B C 1
ATOM 2061 O O . SER A 1 375 ? 141.404 52.651 399.952 1.00 61.70 355 SER B O 1
ATOM 2064 N N . ASP A 1 376 ? 139.547 51.386 399.994 1.00 62.90 356 ASP B N 1
ATOM 2065 C CA . ASP A 1 376 ? 139.629 50.964 401.380 1.00 63.80 356 ASP B CA 1
ATOM 2066 C C . ASP A 1 376 ? 140.609 49.797 401.561 1.00 54.86 356 ASP B C 1
ATOM 2067 O O . ASP A 1 376 ? 140.739 48.921 400.703 1.00 57.30 356 ASP B O 1
ATOM 2072 N N . ASN A 1 377 ? 141.276 49.775 402.716 1.00 58.91 357 ASN B N 1
ATOM 2073 C CA . ASN A 1 377 ? 142.235 48.723 403.054 1.00 57.20 357 ASN B CA 1
ATOM 2074 C C . ASN A 1 377 ? 141.674 47.297 402.923 1.00 61.25 357 ASN B C 1
ATOM 2075 O O . ASN A 1 377 ? 142.450 46.354 402.756 1.00 64.14 357 ASN B O 1
ATOM 2080 N N . CYS A 1 378 ? 140.351 47.120 402.992 1.00 52.87 358 CYS B N 1
ATOM 2081 C CA . CYS A 1 378 ? 139.726 45.807 402.839 1.00 57.73 358 CYS B CA 1
ATOM 2082 C C . CYS A 1 378 ? 140.024 45.120 401.498 1.00 53.25 358 CYS B C 1
ATOM 2083 O O . CYS A 1 378 ? 140.079 43.892 401.445 1.00 63.92 358 CYS B O 1
ATOM 2086 N N . TYR A 1 379 ? 140.145 45.867 400.402 1.00 51.45 359 TYR B N 1
ATOM 2087 C CA . TYR A 1 379 ? 140.261 45.277 399.076 1.00 56.16 359 TYR B CA 1
ATOM 2088 C C . TYR A 1 379 ? 141.703 45.215 398.585 1.00 52.02 359 TYR B C 1
ATOM 2089 O O . TYR A 1 379 ? 141.943 45.163 397.366 1.00 47.81 359 TYR B O 1
ATOM 2098 N N . MET A 1 380 ? 142.660 45.196 399.503 1.00 50.37 360 MET B N 1
ATOM 2099 C CA . MET A 1 380 ? 144.057 45.157 399.108 1.00 62.64 360 MET B CA 1
ATOM 2100 C C . MET A 1 380 ? 144.454 43.725 398.748 1.00 55.94 360 MET B C 1
ATOM 2101 O O . MET A 1 380 ? 143.750 42.765 399.057 1.00 56.24 360 MET B O 1
ATOM 2106 N N . ASN A 1 381 ? 145.606 43.587 398.089 1.00 56.33 361 ASN B N 1
ATOM 2107 C CA . ASN A 1 381 ? 146.045 42.273 397.643 1.00 52.74 361 ASN B CA 1
ATOM 2108 C C . ASN A 1 381 ? 146.142 41.295 398.800 1.00 60.10 361 ASN B C 1
ATOM 2109 O O . ASN A 1 381 ? 145.888 40.095 398.617 1.00 55.44 361 ASN B O 1
ATOM 2114 N N . GLN A 1 382 ? 146.448 41.795 400.003 1.00 58.97 362 GLN B N 1
ATOM 2115 C CA . GLN A 1 382 ? 146.548 40.930 401.173 1.00 65.30 362 GLN B CA 1
ATOM 2116 C C . GLN A 1 382 ? 145.292 40.078 401.367 1.00 68.34 362 GLN B C 1
ATOM 2117 O O . GLN A 1 382 ? 145.388 38.914 401.767 1.00 68.78 362 GLN B O 1
ATOM 2123 N N . ALA A 1 383 ? 144.112 40.629 401.079 1.00 68.33 363 ALA B N 1
ATOM 2124 C CA . ALA A 1 383 ? 142.873 39.914 401.370 1.00 64.48 363 ALA B CA 1
ATOM 2125 C C . ALA A 1 383 ? 142.700 38.696 400.464 1.00 71.37 363 ALA B C 1
ATOM 2126 O O . ALA A 1 383 ? 142.234 37.639 400.910 1.00 66.78 363 ALA B O 1
ATOM 2128 N N . ALA A 1 384 ? 143.058 38.824 399.188 1.00 55.36 364 ALA B N 1
ATOM 2129 C CA . ALA A 1 384 ? 142.901 37.699 398.277 1.00 60.98 364 ALA B CA 1
ATOM 2130 C C . ALA A 1 384 ? 143.880 36.587 398.632 1.00 65.38 364 ALA B C 1
ATOM 2131 O O . ALA A 1 384 ? 143.527 35.405 398.652 1.00 78.84 364 ALA B O 1
ATOM 2133 N N . THR A 1 385 ? 145.114 36.967 398.945 1.00 63.45 365 THR B N 1
ATOM 2134 C CA . THR A 1 385 ? 146.144 36.008 399.288 1.00 64.52 365 THR B CA 1
ATOM 2135 C C . THR A 1 385 ? 145.720 35.166 400.477 1.00 66.58 365 THR B C 1
ATOM 2136 O O . THR A 1 385 ? 145.911 33.938 400.481 1.00 71.98 365 THR B O 1
ATOM 2140 N N . LYS A 1 386 ? 145.092 35.798 401.472 1.00 68.53 366 LYS B N 1
ATOM 2141 C CA . LYS A 1 386 ? 144.625 35.049 402.634 1.00 78.22 366 LYS B CA 1
ATOM 2142 C C . LYS A 1 386 ? 143.443 34.153 402.270 1.00 83.33 366 LYS B C 1
ATOM 2143 O O . LYS A 1 386 ? 143.288 33.070 402.848 1.00 82.48 366 LYS B O 1
ATOM 2149 N N . GLU A 1 387 ? 142.630 34.557 401.286 1.00 77.32 367 GLU B N 1
ATOM 2150 C CA . GLU A 1 387 ? 141.524 33.704 400.856 1.00 77.45 367 GLU B CA 1
ATOM 2151 C C . GLU A 1 387 ? 142.034 32.401 400.243 1.00 79.07 367 GLU B C 1
ATOM 2152 O O . GLU A 1 387 ? 141.558 31.312 400.586 1.00 74.41 367 GLU B O 1
ATOM 2158 N N . LEU A 1 388 ? 143.009 32.490 399.335 1.00 73.57 368 LEU B N 1
ATOM 2159 C CA . LEU A 1 388 ? 143.530 31.281 398.708 1.00 77.12 368 LEU B CA 1
ATOM 2160 C C . LEU A 1 388 ? 144.442 30.487 399.634 1.00 75.45 368 LEU B C 1
ATOM 2161 O O . LEU A 1 388 ? 144.505 29.255 399.521 1.00 78.11 368 LEU B O 1
ATOM 2166 N N . LEU A 1 389 ? 145.164 31.165 400.532 1.00 72.50 369 LEU B N 1
ATOM 2167 C CA . LEU A 1 389 ? 145.900 30.464 401.575 1.00 77.67 369 LEU B CA 1
ATOM 2168 C C . LEU A 1 389 ? 144.985 29.507 402.308 1.00 82.22 369 LEU B C 1
ATOM 2169 O O . LEU A 1 389 ? 145.338 28.344 402.570 1.00 85.65 369 LEU B O 1
ATOM 2174 N N . ASN A 1 390 ? 143.768 29.963 402.560 1.00 74.25 370 ASN B N 1
ATOM 2175 C CA . ASN A 1 390 ? 142.827 29.277 403.408 1.00 81.29 370 ASN B CA 1
ATOM 2176 C C . ASN A 1 390 ? 142.062 28.166 402.684 1.00 82.16 370 ASN B C 1
ATOM 2177 O O . ASN A 1 390 ? 141.556 27.254 403.342 1.00 92.38 370 ASN B O 1
ATOM 2182 N N . LEU A 1 391 ? 141.984 28.205 401.355 1.00 74.82 371 LEU B N 1
ATOM 2183 C CA . LEU A 1 391 ? 141.543 27.078 400.543 1.00 75.64 371 LEU B CA 1
ATOM 2184 C C . LEU A 1 391 ? 142.668 26.067 400.287 1.00 89.86 371 LEU B C 1
ATOM 2185 O O . LEU A 1 391 ? 142.477 25.115 399.520 1.00 78.62 371 LEU B O 1
ATOM 2190 N N . GLY A 1 392 ? 143.832 26.250 400.915 1.00 79.10 372 GLY B N 1
ATOM 2191 C CA . GLY A 1 392 ? 144.987 25.417 400.662 1.00 81.25 372 GLY B CA 1
ATOM 2192 C C . GLY A 1 392 ? 145.617 25.584 399.302 1.00 87.60 372 GLY B C 1
ATOM 2193 O O . GLY A 1 392 ? 146.644 24.948 399.028 1.00 85.96 372 GLY B O 1
ATOM 2194 N N . MET A 1 393 ? 145.047 26.414 398.433 1.00 78.89 373 MET B N 1
ATOM 2195 C CA . MET A 1 393 ? 145.599 26.612 397.107 1.00 83.74 373 MET B CA 1
ATOM 2196 C C . MET A 1 393 ? 146.502 27.831 397.048 1.00 87.74 373 MET B C 1
ATOM 2197 O O . MET A 1 393 ? 146.748 28.361 395.960 1.00 97.45 373 MET B O 1
ATOM 2199 N N . GLY A 1 394 ? 147.020 28.271 398.200 1.00 88.18 374 GLY B N 1
ATOM 2200 C CA . GLY A 1 394 ? 147.859 29.460 398.241 1.00 74.70 374 GLY B CA 1
ATOM 2201 C C . GLY A 1 394 ? 149.216 29.280 397.592 1.00 72.69 374 GLY B C 1
ATOM 2202 O O . GLY A 1 394 ? 149.810 30.245 397.114 1.00 72.65 374 GLY B O 1
ATOM 2203 N N . GLU A 1 395 ? 149.722 28.052 397.546 1.00 80.33 375 GLU B N 1
ATOM 2204 C CA . GLU A 1 395 ? 150.988 27.808 396.868 1.00 86.53 375 GLU B CA 1
ATOM 2205 C C . GLU A 1 395 ? 150.880 27.931 395.353 1.00 83.20 375 GLU B C 1
ATOM 2206 O O . GLU A 1 395 ? 151.906 28.070 394.680 1.00 88.63 375 GLU B O 1
ATOM 2212 N N . TYR A 1 396 ? 149.670 27.890 394.803 1.00 73.63 376 TYR B N 1
ATOM 2213 C CA . TYR A 1 396 ? 149.486 27.588 393.398 1.00 71.39 376 TYR B CA 1
ATOM 2214 C C . TYR A 1 396 ? 148.960 28.750 392.562 1.00 88.62 376 TYR B C 1
ATOM 2215 O O . TYR A 1 396 ? 148.967 28.647 391.327 1.00 84.34 376 TYR B O 1
ATOM 2224 N N . PHE A 1 397 ? 148.503 29.839 393.188 1.00 77.75 377 PHE B N 1
ATOM 2225 C CA . PHE A 1 397 ? 147.997 31.017 392.491 1.00 76.63 377 PHE B CA 1
ATOM 2226 C C . PHE A 1 397 ? 148.593 32.262 393.139 1.00 79.26 377 PHE B C 1
ATOM 2227 O O . PHE A 1 397 ? 148.383 32.519 394.333 1.00 83.93 377 PHE B O 1
ATOM 2235 N N . THR A 1 398 ? 149.335 33.031 392.365 1.00 77.38 378 THR B N 1
ATOM 2236 C CA . THR A 1 398 ? 150.188 34.024 392.989 1.00 83.92 378 THR B CA 1
ATOM 2237 C C . THR A 1 398 ? 149.551 35.407 393.056 1.00 83.77 378 THR B C 1
ATOM 2238 O O . THR A 1 398 ? 149.866 36.170 393.986 1.00 88.71 378 THR B O 1
ATOM 2242 N N . TYR A 1 399 ? 148.621 35.732 392.134 1.00 75.85 379 TYR B N 1
ATOM 2243 C CA . TYR A 1 399 ? 147.983 37.051 392.105 1.00 85.29 379 TYR B CA 1
ATOM 2244 C C . TYR A 1 399 ? 146.463 36.984 391.942 1.00 78.86 379 TYR B C 1
ATOM 2245 O O . TYR A 1 399 ? 145.906 37.556 391.002 1.00 77.23 379 TYR B O 1
ATOM 2254 N N . PRO A 1 400 ? 145.753 36.335 392.869 1.00 70.16 380 PRO B N 1
ATOM 2255 C CA . PRO A 1 400 ? 144.290 36.313 392.759 1.00 61.67 380 PRO B CA 1
ATOM 2256 C C . PRO A 1 400 ? 143.711 37.673 393.100 1.00 59.63 380 PRO B C 1
ATOM 2257 O O . PRO A 1 400 ? 144.326 38.485 393.786 1.00 60.93 380 PRO B O 1
ATOM 2261 N N . LYS A 1 401 ? 142.500 37.909 392.615 1.00 56.15 381 LYS B N 1
ATOM 2262 C CA . LYS A 1 401 ? 141.685 38.985 393.147 1.00 48.48 381 LYS B CA 1
ATOM 2263 C C . LYS A 1 401 ? 140.942 38.473 394.371 1.00 49.61 381 LYS B C 1
ATOM 2264 O O . LYS A 1 401 ? 140.947 37.279 394.667 1.00 73.36 381 LYS B O 1
ATOM 2270 N N . GLY A 1 402 ? 140.259 39.377 395.052 1.00 49.10 382 GLY B N 1
ATOM 2271 C CA . GLY A 1 402 ? 139.622 39.088 396.318 1.00 50.43 382 GLY B CA 1
ATOM 2272 C C . GLY A 1 402 ? 138.119 38.940 396.181 1.00 53.76 382 GLY B C 1
ATOM 2273 O O . GLY A 1 402 ? 137.489 39.573 395.330 1.00 52.13 382 GLY B O 1
ATOM 2274 N N . VAL A 1 403 ? 137.562 38.084 397.048 1.00 60.90 383 VAL B N 1
ATOM 2275 C CA . VAL A 1 403 ? 136.145 37.722 397.004 1.00 52.78 383 VAL B CA 1
ATOM 2276 C C . VAL A 1 403 ? 135.258 38.939 397.263 1.00 55.29 383 VAL B C 1
ATOM 2277 O O . VAL A 1 403 ? 134.385 39.269 396.453 1.00 55.10 383 VAL B O 1
ATOM 2281 N N . GLU A 1 404 ? 135.432 39.590 398.424 1.00 56.16 384 GLU B N 1
ATOM 2282 C CA . GLU A 1 404 ? 134.566 40.717 398.772 1.00 55.95 384 GLU B CA 1
ATOM 2283 C C . GLU A 1 404 ? 134.620 41.809 397.705 1.00 58.77 384 GLU B C 1
ATOM 2284 O O . GLU A 1 404 ? 133.619 42.497 397.465 1.00 52.94 384 GLU B O 1
ATOM 2290 N N . PHE A 1 405 ? 135.770 41.960 397.046 1.00 55.07 385 PHE B N 1
ATOM 2291 C CA . PHE A 1 405 ? 135.871 42.828 395.880 1.00 51.47 385 PHE B CA 1
ATOM 2292 C C . PHE A 1 405 ? 134.911 42.379 394.782 1.00 61.35 385 PHE B C 1
ATOM 2293 O O . PHE A 1 405 ? 134.050 43.148 394.333 1.00 67.19 385 PHE B O 1
ATOM 2301 N N . MET A 1 406 ? 135.044 41.124 394.337 1.00 65.65 386 MET B N 1
ATOM 2302 C CA . MET A 1 406 ? 134.186 40.625 393.264 1.00 58.47 386 MET B CA 1
ATOM 2303 C C . MET A 1 406 ? 132.722 40.616 393.683 1.00 52.53 386 MET B C 1
ATOM 2304 O O . MET A 1 406 ? 131.831 40.906 392.877 1.00 52.36 386 MET B O 1
ATOM 2309 N N . LYS A 1 407 ? 132.460 40.286 394.943 1.00 48.97 387 LYS B N 1
ATOM 2310 C CA . LYS A 1 407 ? 131.091 40.221 395.430 1.00 54.06 387 LYS B CA 1
ATOM 2311 C C . LYS A 1 407 ? 130.379 41.549 395.220 1.00 52.83 387 LYS B C 1
ATOM 2312 O O . LYS A 1 407 ? 129.231 41.577 394.764 1.00 53.13 387 LYS B O 1
ATOM 2318 N N . LYS A 1 408 ? 131.074 42.662 395.496 1.00 52.77 388 LYS B N 1
ATOM 2319 C CA . LYS A 1 408 ? 130.487 43.990 395.341 1.00 53.19 388 LYS B CA 1
ATOM 2320 C C . LYS A 1 408 ? 130.248 44.332 393.873 1.00 55.13 388 LYS B C 1
ATOM 2321 O O . LYS A 1 408 ? 129.218 44.929 393.526 1.00 46.76 388 LYS B O 1
ATOM 2327 N N . ILE A 1 409 ? 131.182 43.974 392.992 1.00 50.55 389 ILE B N 1
ATOM 2328 C CA . ILE A 1 409 ? 130.945 44.191 391.569 1.00 44.57 389 ILE B CA 1
ATOM 2329 C C . ILE A 1 409 ? 129.670 43.473 391.144 1.00 58.79 389 ILE B C 1
ATOM 2330 O O . ILE A 1 409 ? 128.763 44.084 390.556 1.00 49.35 389 ILE B O 1
ATOM 2335 N N . ILE A 1 410 ? 129.570 42.170 391.475 1.00 53.65 390 ILE B N 1
ATOM 2336 C CA . ILE A 1 410 ? 128.403 41.368 391.108 1.00 55.68 390 ILE B CA 1
ATOM 2337 C C . ILE A 1 410 ? 127.141 41.965 391.704 1.00 57.85 390 ILE B C 1
ATOM 2338 O O . ILE A 1 410 ? 126.105 42.061 391.032 1.00 62.59 390 ILE B O 1
ATOM 2343 N N . LEU A 1 411 ? 127.202 42.373 392.972 1.00 58.88 391 LEU B N 1
ATOM 2344 C CA . LEU A 1 411 ? 126.009 42.899 393.635 1.00 65.77 391 LEU B CA 1
ATOM 2345 C C . LEU A 1 411 ? 125.477 44.155 392.944 1.00 67.25 391 LEU B C 1
ATOM 2346 O O . LEU A 1 411 ? 124.268 44.417 392.973 1.00 66.37 391 LEU B O 1
ATOM 2351 N N . HIS A 1 412 ? 126.349 44.940 392.314 1.00 62.53 392 HIS B N 1
ATOM 2352 C CA . HIS A 1 412 ? 125.888 46.184 391.723 1.00 55.93 392 HIS B CA 1
ATOM 2353 C C . HIS A 1 412 ? 125.515 46.047 390.253 1.00 57.54 392 HIS B C 1
ATOM 2354 O O . HIS A 1 412 ? 124.731 46.862 389.758 1.00 61.14 392 HIS B O 1
ATOM 2361 N N . SER A 1 413 ? 126.002 45.010 389.565 1.00 53.60 393 SER B N 1
ATOM 2362 C CA . SER A 1 413 ? 125.756 44.812 388.141 1.00 47.37 393 SER B CA 1
ATOM 2363 C C . SER A 1 413 ? 124.803 43.654 387.831 1.00 52.64 393 SER B C 1
ATOM 2364 O O . SER A 1 413 ? 124.639 43.300 386.659 1.00 56.61 393 SER B O 1
ATOM 2367 N N . THR A 1 414 ? 124.168 43.053 388.832 1.00 50.38 394 THR B N 1
ATOM 2368 C CA . THR A 1 414 ? 123.225 41.967 388.583 1.00 57.32 394 THR B CA 1
ATOM 2369 C C . THR A 1 414 ? 122.056 42.082 389.549 1.00 63.08 394 THR B C 1
ATOM 2370 O O . THR A 1 414 ? 122.113 42.803 390.545 1.00 68.02 394 THR B O 1
ATOM 2374 N N . THR A 1 415 ? 121.035 41.387 389.253 1.00 71.04 395 THR B N 1
ATOM 2375 C CA . THR A 1 415 ? 119.872 41.257 390.108 1.00 75.94 395 THR B CA 1
ATOM 2376 C C . THR A 1 415 ? 119.887 39.885 390.765 1.00 71.49 395 THR B C 1
ATOM 2377 O O . THR A 1 415 ? 120.492 38.956 390.236 1.00 78.87 395 THR B O 1
ATOM 2381 N N . PRO A 1 416 ? 119.300 39.719 391.949 1.00 72.22 396 PRO B N 1
ATOM 2382 C CA . PRO A 1 416 ? 119.379 38.406 392.617 1.00 79.68 396 PRO B CA 1
ATOM 2383 C C . PRO A 1 416 ? 118.516 37.314 391.998 1.00 84.71 396 PRO B C 1
ATOM 2384 O O . PRO A 1 416 ? 118.894 36.142 392.095 1.00 89.30 396 PRO B O 1
ATOM 2388 N N . ASN A 1 417 ? 117.386 37.634 391.372 1.00 88.09 397 ASN B N 1
ATOM 2389 C CA . ASN A 1 417 ? 116.339 36.634 391.201 1.00 96.15 397 ASN B CA 1
ATOM 2390 C C . ASN A 1 417 ? 115.831 36.569 389.763 1.00 95.58 397 ASN B C 1
ATOM 2391 O O . ASN A 1 417 ? 114.648 36.306 389.515 1.00 100.85 397 ASN B O 1
ATOM 2396 N N . GLU A 1 418 ? 116.713 36.768 388.779 1.00 92.45 398 GLU B N 1
ATOM 2397 C CA . GLU A 1 418 ? 116.270 36.705 387.390 1.00 92.02 398 GLU B CA 1
ATOM 2398 C C . GLU A 1 418 ? 117.234 35.910 386.514 1.00 84.02 398 GLU B C 1
ATOM 2399 O O . GLU A 1 418 ? 117.270 36.105 385.296 1.00 86.14 398 GLU B O 1
ATOM 2405 N N . GLY A 1 419 ? 118.007 35.001 387.103 1.00 80.54 399 GLY B N 1
ATOM 2406 C CA . GLY A 1 419 ? 118.904 34.171 386.315 1.00 65.78 399 GLY B CA 1
ATOM 2407 C C . GLY A 1 419 ? 119.959 34.944 385.556 1.00 78.14 399 GLY B C 1
ATOM 2408 O O . GLY A 1 419 ? 120.340 34.542 384.454 1.00 74.63 399 GLY B O 1
ATOM 2409 N N . ASP A 1 420 ? 120.444 36.047 386.114 1.00 60.65 400 ASP B N 1
ATOM 2410 C CA . ASP A 1 420 ? 121.526 36.766 385.465 1.00 73.17 400 ASP B CA 1
ATOM 2411 C C . ASP A 1 420 ? 122.757 35.883 385.364 1.00 67.77 400 ASP B C 1
ATOM 2412 O O . ASP A 1 420 ? 123.146 35.206 386.320 1.00 74.09 400 ASP B O 1
ATOM 2417 N N . ILE A 1 421 ? 123.368 35.905 384.203 1.00 62.93 401 ILE B N 1
ATOM 2418 C CA . ILE A 1 421 ? 124.546 35.106 383.913 1.00 58.05 401 ILE B CA 1
ATOM 2419 C C . ILE A 1 421 ? 125.756 36.010 383.992 1.00 59.98 401 ILE B C 1
ATOM 2420 O O . ILE A 1 421 ? 125.752 37.133 383.464 1.00 51.28 401 ILE B O 1
ATOM 2425 N N . ILE A 1 422 ? 126.798 35.514 384.636 1.00 56.69 402 ILE B N 1
ATOM 2426 C CA . ILE A 1 422 ? 128.056 36.221 384.792 1.00 54.61 402 ILE B CA 1
ATOM 2427 C C . ILE A 1 422 ? 129.108 35.439 384.023 1.00 54.33 402 ILE B C 1
ATOM 2428 O O . ILE A 1 422 ? 129.245 34.226 384.214 1.00 69.25 402 ILE B O 1
ATOM 2433 N N . LEU A 1 423 ? 129.839 36.117 383.148 1.00 51.87 403 LEU B N 1
ATOM 2434 C CA . LEU A 1 423 ? 130.868 35.479 382.342 1.00 52.73 403 LEU B CA 1
ATOM 2435 C C . LEU A 1 423 ? 132.235 36.078 382.663 1.00 57.78 403 LEU B C 1
ATOM 2436 O O . LEU A 1 423 ? 132.404 37.304 382.643 1.00 54.51 403 LEU B O 1
ATOM 2441 N N . ASP A 1 424 ? 133.202 35.210 382.975 1.00 54.84 404 ASP B N 1
ATOM 2442 C CA . ASP A 1 424 ? 134.595 35.593 383.206 1.00 47.81 404 ASP B CA 1
ATOM 2443 C C . ASP A 1 424 ? 135.449 34.686 382.342 1.00 50.49 404 ASP B C 1
ATOM 2444 O O . ASP A 1 424 ? 135.514 33.476 382.587 1.00 64.16 404 ASP B O 1
ATOM 2449 N N . PHE A 1 425 ? 136.107 35.249 381.337 1.00 49.42 405 PHE B N 1
ATOM 2450 C CA . PHE A 1 425 ? 136.830 34.410 380.392 1.00 50.37 405 PHE B CA 1
ATOM 2451 C C . PHE A 1 425 ? 138.335 34.585 380.501 1.00 51.07 405 PHE B C 1
ATOM 2452 O O . PHE A 1 425 ? 139.069 34.261 379.561 1.00 49.32 405 PHE B O 1
ATOM 2460 N N . PHE A 1 426 ? 138.800 35.093 381.633 1.00 47.83 406 PHE B N 1
ATOM 2461 C CA . PHE A 1 426 ? 140.202 35.120 382.014 1.00 48.26 406 PHE B CA 1
ATOM 2462 C C . PHE A 1 426 ? 140.340 34.574 383.442 1.00 48.74 406 PHE B C 1
ATOM 2463 O O . PHE A 1 426 ? 140.941 35.195 384.322 1.00 48.39 406 PHE B O 1
ATOM 2471 N N . ALA A 1 427 ? 139.800 33.369 383.672 1.00 49.85 407 ALA B N 1
ATOM 2472 C CA . ALA A 1 427 ? 139.356 32.969 385.010 1.00 60.02 407 ALA B CA 1
ATOM 2473 C C . ALA A 1 427 ? 140.483 32.991 386.036 1.00 67.65 407 ALA B C 1
ATOM 2474 O O . ALA A 1 427 ? 140.331 33.559 387.126 1.00 50.49 407 ALA B O 1
ATOM 2476 N N . GLY A 1 428 ? 141.602 32.333 385.729 1.00 61.30 408 GLY B N 1
ATOM 2477 C CA . GLY A 1 428 ? 142.676 32.237 386.693 1.00 60.67 408 GLY B CA 1
ATOM 2478 C C . GLY A 1 428 ? 142.291 31.318 387.832 1.00 60.21 408 GLY B C 1
ATOM 2479 O O . GLY A 1 428 ? 141.951 30.153 387.596 1.00 64.61 408 GLY B O 1
ATOM 2480 N N . SER A 1 429 ? 142.304 31.827 389.064 1.00 54.59 409 SER B N 1
ATOM 2481 C CA . SER A 1 429 ? 141.928 31.016 390.218 1.00 58.73 409 SER B CA 1
ATOM 2482 C C . SER A 1 429 ? 140.410 30.931 390.444 1.00 62.64 409 SER B C 1
ATOM 2483 O O . SER A 1 429 ? 139.994 30.355 391.452 1.00 57.48 409 SER B O 1
ATOM 2486 N N . GLY A 1 430 ? 139.576 31.466 389.548 1.00 61.24 410 GLY B N 1
ATOM 2487 C CA . GLY A 1 430 ? 138.131 31.358 389.706 1.00 58.61 410 GLY B CA 1
ATOM 2488 C C . GLY A 1 430 ? 137.517 32.221 390.797 1.00 58.31 410 GLY B C 1
ATOM 2489 O O . GLY A 1 430 ? 136.399 31.934 391.252 1.00 54.52 410 GLY B O 1
ATOM 2490 N N . THR A 1 431 ? 138.207 33.283 391.225 1.00 51.16 411 THR B N 1
ATOM 2491 C CA . THR A 1 431 ? 137.676 34.136 392.285 1.00 51.95 411 THR B CA 1
ATOM 2492 C C . THR A 1 431 ? 136.262 34.617 391.980 1.00 61.04 411 THR B C 1
ATOM 2493 O O . THR A 1 431 ? 135.450 34.784 392.902 1.00 58.06 411 THR B O 1
ATOM 2497 N N . THR A 1 432 ? 135.942 34.831 390.697 1.00 53.38 412 THR B N 1
ATOM 2498 C CA . THR A 1 432 ? 134.640 35.386 390.357 1.00 52.37 412 THR B CA 1
ATOM 2499 C C . THR A 1 432 ? 133.525 34.447 390.782 1.00 60.39 412 THR B C 1
ATOM 2500 O O . THR A 1 432 ? 132.549 34.873 391.412 1.00 62.49 412 THR B O 1
ATOM 2504 N N . VAL A 1 433 ? 133.648 33.158 390.443 1.00 53.03 413 VAL B N 1
ATOM 2505 C CA . VAL A 1 433 ? 132.555 32.252 390.776 1.00 55.35 413 VAL B CA 1
ATOM 2506 C C . VAL A 1 433 ? 132.526 31.981 392.274 1.00 56.88 413 VAL B C 1
ATOM 2507 O O . VAL A 1 433 ? 131.449 31.763 392.850 1.00 59.27 413 VAL B O 1
ATOM 2511 N N . HIS A 1 434 ? 133.681 32.011 392.943 1.00 52.62 414 HIS B N 1
ATOM 2512 C CA . HIS A 1 434 ? 133.645 31.955 394.400 1.00 58.54 414 HIS B CA 1
ATOM 2513 C C . HIS A 1 434 ? 132.772 33.085 394.938 1.00 64.36 414 HIS B C 1
ATOM 2514 O O . HIS A 1 434 ? 131.950 32.872 395.844 1.00 60.07 414 HIS B O 1
ATOM 2521 N N . ALA A 1 435 ? 132.893 34.285 394.342 1.00 55.77 415 ALA B N 1
ATOM 2522 C CA . ALA A 1 435 ? 132.057 35.409 394.756 1.00 60.05 415 ALA B CA 1
ATOM 2523 C C . ALA A 1 435 ? 130.593 35.169 394.416 1.00 61.02 415 ALA B C 1
ATOM 2524 O O . ALA A 1 435 ? 129.709 35.395 395.253 1.00 63.71 415 ALA B O 1
ATOM 2526 N N . VAL A 1 436 ? 130.319 34.722 393.187 1.00 50.62 416 VAL B N 1
ATOM 2527 C CA . VAL A 1 436 ? 128.940 34.495 392.756 1.00 55.90 416 VAL B CA 1
ATOM 2528 C C . VAL A 1 436 ? 128.246 33.503 393.681 1.00 55.45 416 VAL B C 1
ATOM 2529 O O . VAL A 1 436 ? 127.155 33.763 394.207 1.00 53.96 416 VAL B O 1
ATOM 2533 N N . MET A 1 437 ? 128.870 32.339 393.881 1.00 61.14 417 MET B N 1
ATOM 2534 C CA . MET A 1 437 ? 128.273 31.314 394.729 1.00 56.57 417 MET B CA 1
ATOM 2535 C C . MET A 1 437 ? 128.069 31.832 396.142 1.00 64.67 417 MET B C 1
ATOM 2536 O O . MET A 1 437 ? 127.065 31.503 396.792 1.00 70.91 417 MET B O 1
ATOM 2541 N N . GLU A 1 438 ? 129.015 32.647 396.632 1.00 61.31 418 GLU B N 1
ATOM 2542 C CA . GLU A 1 438 ? 128.933 33.127 398.006 1.00 67.59 418 GLU B CA 1
ATOM 2543 C C . GLU A 1 438 ? 127.863 34.200 398.147 1.00 68.63 418 GLU B C 1
ATOM 2544 O O . GLU A 1 438 ? 127.144 34.239 399.152 1.00 68.37 418 GLU B O 1
ATOM 2550 N N . LEU A 1 439 ? 127.736 35.081 397.151 1.00 67.85 419 LEU B N 1
ATOM 2551 C CA . LEU A 1 439 ? 126.669 36.066 397.211 1.00 67.19 419 LEU B CA 1
ATOM 2552 C C . LEU A 1 439 ? 125.319 35.399 397.032 1.00 68.62 419 LEU B C 1
ATOM 2553 O O . LEU A 1 439 ? 124.389 35.651 397.807 1.00 74.28 419 LEU B O 1
ATOM 2558 N N . ASN A 1 440 ? 125.212 34.505 396.044 1.00 59.04 420 ASN B N 1
ATOM 2559 C CA . ASN A 1 440 ? 123.965 33.782 395.830 1.00 60.70 420 ASN B CA 1
ATOM 2560 C C . ASN A 1 440 ? 123.478 33.134 397.115 1.00 64.30 420 ASN B C 1
ATOM 2561 O O . ASN A 1 440 ? 122.283 33.172 397.423 1.00 69.16 420 ASN B O 1
ATOM 2566 N N . ALA A 1 441 ? 124.394 32.537 397.883 1.00 64.11 421 ALA B N 1
ATOM 2567 C CA . ALA A 1 441 ? 124.004 31.914 399.141 1.00 70.01 421 ALA B CA 1
ATOM 2568 C C . ALA A 1 441 ? 123.523 32.948 400.153 1.00 71.48 421 ALA B C 1
ATOM 2569 O O . ALA A 1 441 ? 122.698 32.635 401.022 1.00 71.40 421 ALA B O 1
ATOM 2571 N N . GLU A 1 442 ? 124.016 34.189 400.051 1.00 74.22 422 GLU B N 1
ATOM 2572 C CA . GLU A 1 442 ? 123.727 35.181 401.079 1.00 71.72 422 GLU B CA 1
ATOM 2573 C C . GLU A 1 442 ? 122.320 35.741 400.927 1.00 77.99 422 GLU B C 1
ATOM 2574 O O . GLU A 1 442 ? 121.581 35.850 401.911 1.00 80.68 422 GLU B O 1
ATOM 2580 N N . ASP A 1 443 ? 121.928 36.108 399.708 1.00 76.54 423 ASP B N 1
ATOM 2581 C CA . ASP A 1 443 ? 120.601 36.660 399.478 1.00 83.04 423 ASP B CA 1
ATOM 2582 C C . ASP A 1 443 ? 119.661 35.649 398.854 1.00 85.69 423 ASP B C 1
ATOM 2583 O O . ASP A 1 443 ? 118.548 36.012 398.461 1.00 88.53 423 ASP B O 1
ATOM 2588 N N . LYS A 1 444 ? 120.089 34.391 398.760 1.00 85.43 424 LYS B N 1
ATOM 2589 C CA . LYS A 1 444 ? 119.298 33.310 398.183 1.00 80.20 424 LYS B CA 1
ATOM 2590 C C . LYS A 1 444 ? 118.899 33.649 396.745 1.00 83.67 424 LYS B C 1
ATOM 2591 O O . LYS A 1 444 ? 117.720 33.679 396.381 1.00 89.52 424 LYS B O 1
ATOM 2597 N N . GLY A 1 445 ? 119.918 33.908 395.923 1.00 74.21 425 GLY B N 1
ATOM 2598 C CA . GLY A 1 445 ? 119.728 34.255 394.534 1.00 76.04 425 GLY B CA 1
ATOM 2599 C C . GLY A 1 445 ? 120.045 33.110 393.585 1.00 75.52 425 GLY B C 1
ATOM 2600 O O . GLY A 1 445 ? 120.526 32.050 393.975 1.00 84.34 425 GLY B O 1
ATOM 2601 N N . ASN A 1 446 ? 119.778 33.358 392.304 1.00 69.09 426 ASN B N 1
ATOM 2602 C CA . ASN A 1 446 ? 119.957 32.355 391.256 1.00 65.61 426 ASN B CA 1
ATOM 2603 C C . ASN A 1 446 ? 120.857 32.870 390.139 1.00 62.49 426 ASN B C 1
ATOM 2604 O O . ASN A 1 446 ? 120.569 32.697 388.952 1.00 62.75 426 ASN B O 1
ATOM 2609 N N . ARG A 1 447 ? 121.963 33.511 390.493 1.00 61.08 427 ARG B N 1
ATOM 2610 C CA . ARG A 1 447 ? 122.938 33.917 389.487 1.00 63.52 427 ARG B CA 1
ATOM 2611 C C . ARG A 1 447 ? 123.641 32.688 388.911 1.00 68.85 427 ARG B C 1
ATOM 2612 O O . ARG A 1 447 ? 124.011 31.764 389.646 1.00 71.52 427 ARG B O 1
ATOM 2620 N N . GLU A 1 448 ? 123.806 32.660 387.590 1.00 61.40 428 GLU B N 1
ATOM 2621 C CA . GLU A 1 448 ? 124.531 31.587 386.922 1.00 64.99 428 GLU B CA 1
ATOM 2622 C C . GLU A 1 448 ? 125.880 32.105 386.445 1.00 67.48 428 GLU B C 1
ATOM 2623 O O . GLU A 1 448 ? 126.093 33.315 386.325 1.00 62.35 428 GLU B O 1
ATOM 2629 N N . PHE A 1 449 ? 126.807 31.185 386.179 1.00 71.54 429 PHE B N 1
ATOM 2630 C CA . PHE A 1 449 ? 128.114 31.632 385.722 1.00 66.82 429 PHE B CA 1
ATOM 2631 C C . PHE A 1 449 ? 128.677 30.750 384.620 1.00 66.91 429 PHE B C 1
ATOM 2632 O O . PHE A 1 449 ? 128.381 29.551 384.524 1.00 70.64 429 PHE B O 1
ATOM 2640 N N . ILE A 1 450 ? 129.497 31.386 383.786 1.00 61.85 430 ILE B N 1
ATOM 2641 C CA . ILE A 1 450 ? 130.295 30.724 382.764 1.00 67.30 430 ILE B CA 1
ATOM 2642 C C . ILE A 1 450 ? 131.734 31.153 382.977 1.00 68.40 430 ILE B C 1
ATOM 2643 O O . ILE A 1 450 ? 132.033 32.356 382.987 1.00 70.77 430 ILE B O 1
ATOM 2648 N N . LEU A 1 451 ? 132.622 30.183 383.140 1.00 56.90 431 LEU B N 1
ATOM 2649 C CA . LEU A 1 451 ? 134.030 30.460 383.356 1.00 57.24 431 LEU B CA 1
ATOM 2650 C C . LEU A 1 451 ? 134.837 29.944 382.174 1.00 65.23 431 LEU B C 1
ATOM 2651 O O . LEU A 1 451 ? 134.515 28.897 381.604 1.00 78.55 431 LEU B O 1
ATOM 2656 N N . VAL A 1 452 ? 135.870 30.684 381.782 1.00 55.44 432 VAL B N 1
ATOM 2657 C CA . VAL A 1 452 ? 136.786 30.226 380.743 1.00 54.82 432 VAL B CA 1
ATOM 2658 C C . VAL A 1 452 ? 138.218 30.388 381.232 1.00 62.47 432 VAL B C 1
ATOM 2659 O O . VAL A 1 452 ? 138.588 31.440 381.779 1.00 61.14 432 VAL B O 1
ATOM 2663 N N . GLN A 1 453 ? 139.022 29.342 381.022 1.00 59.87 433 GLN B N 1
ATOM 2664 C CA . GLN A 1 453 ? 140.434 29.337 381.380 1.00 59.00 433 GLN B CA 1
ATOM 2665 C C . GLN A 1 453 ? 141.201 28.507 380.363 1.00 69.17 433 GLN B C 1
ATOM 2666 O O . GLN A 1 453 ? 140.825 27.358 380.088 1.00 72.51 433 GLN B O 1
ATOM 2672 N N . ILE A 1 454 ? 142.269 29.084 379.800 1.00 56.79 434 ILE B N 1
ATOM 2673 C CA . ILE A 1 454 ? 143.101 28.336 378.864 1.00 68.89 434 ILE B CA 1
ATOM 2674 C C . ILE A 1 454 ? 143.828 27.218 379.615 1.00 69.42 434 ILE B C 1
ATOM 2675 O O . ILE A 1 454 ? 144.054 27.299 380.831 1.00 68.98 434 ILE B O 1
ATOM 2680 N N . ASP A 1 455 ? 144.175 26.152 378.895 1.00 68.25 435 ASP B N 1
ATOM 2681 C CA . ASP A 1 455 ? 144.894 25.008 379.471 1.00 76.10 435 ASP B CA 1
ATOM 2682 C C . ASP A 1 455 ? 146.364 25.119 379.080 1.00 78.33 435 ASP B C 1
ATOM 2683 O O . ASP A 1 455 ? 146.807 24.579 378.066 1.00 82.60 435 ASP B O 1
ATOM 2688 N N . GLU A 1 456 ? 147.126 25.829 379.894 1.00 81.02 436 GLU B N 1
ATOM 2689 C CA . GLU A 1 456 ? 148.535 26.048 379.633 1.00 88.08 436 GLU B CA 1
ATOM 2690 C C . GLU A 1 456 ? 149.347 25.218 380.611 1.00 83.41 436 GLU B C 1
ATOM 2691 O O . GLU A 1 456 ? 149.061 25.216 381.818 1.00 64.26 436 GLU B O 1
ATOM 2697 N N . GLU A 1 457 ? 150.354 24.526 380.077 1.00 87.65 437 GLU B N 1
ATOM 2698 C CA . GLU A 1 457 ? 151.216 23.663 380.869 1.00 87.56 437 GLU B CA 1
ATOM 2699 C C . GLU A 1 457 ? 151.732 24.417 382.077 1.00 77.57 437 GLU B C 1
ATOM 2700 O O . GLU A 1 457 ? 152.223 25.541 381.952 1.00 74.70 437 GLU B O 1
ATOM 2706 N N . ILE A 1 458 ? 151.572 23.814 383.249 1.00 77.08 438 ILE B N 1
ATOM 2707 C CA . ILE A 1 458 ? 152.308 24.239 384.432 1.00 75.73 438 ILE B CA 1
ATOM 2708 C C . ILE A 1 458 ? 153.704 23.638 384.346 1.00 83.52 438 ILE B C 1
ATOM 2709 O O . ILE A 1 458 ? 153.861 22.449 384.046 1.00 85.54 438 ILE B O 1
ATOM 2714 N N . LYS A 1 459 ? 154.720 24.471 384.537 1.00 89.54 439 LYS B N 1
ATOM 2715 C CA . LYS A 1 459 ? 156.089 24.003 384.434 1.00 93.15 439 LYS B CA 1
ATOM 2716 C C . LYS A 1 459 ? 156.437 23.138 385.651 1.00 95.59 439 LYS B C 1
ATOM 2717 O O . LYS A 1 459 ? 155.820 23.242 386.714 1.00 86.82 439 LYS B O 1
ATOM 2723 N N . GLU A 1 460 ? 157.414 22.236 385.459 1.00 103.82 440 GLU B N 1
ATOM 2724 C CA . GLU A 1 460 ? 157.804 21.283 386.501 1.00 106.21 440 GLU B CA 1
ATOM 2725 C C . GLU A 1 460 ? 158.230 21.983 387.788 1.00 102.09 440 GLU B C 1
ATOM 2726 O O . GLU A 1 460 ? 157.958 21.491 388.891 1.00 98.34 440 GLU B O 1
ATOM 2732 N N . ASP A 1 461 ? 158.916 23.119 387.672 1.00 103.02 441 ASP B N 1
ATOM 2733 C CA . ASP A 1 461 ? 159.487 23.766 388.847 1.00 112.22 441 ASP B CA 1
ATOM 2734 C C . ASP A 1 461 ? 158.456 24.510 389.688 1.00 110.25 441 ASP B C 1
ATOM 2735 O O . ASP A 1 461 ? 158.832 25.102 390.707 1.00 113.70 441 ASP B O 1
ATOM 2740 N N . GLU A 1 462 ? 157.185 24.511 389.292 1.00 104.35 442 GLU B N 1
ATOM 2741 C CA . GLU A 1 462 ? 156.146 25.167 390.071 1.00 103.07 442 GLU B CA 1
ATOM 2742 C C . GLU A 1 462 ? 155.528 24.179 391.050 1.00 104.45 442 GLU B C 1
ATOM 2743 O O . GLU A 1 462 ? 155.480 22.974 390.798 1.00 114.36 442 GLU B O 1
ATOM 2749 N N . SER A 1 463 ? 155.065 24.704 392.187 1.00 102.78 443 SER B N 1
ATOM 2750 C CA . SER A 1 463 ? 154.500 23.847 393.223 1.00 102.09 443 SER B CA 1
ATOM 2751 C C . SER A 1 463 ? 153.230 23.163 392.741 1.00 102.74 443 SER B C 1
ATOM 2752 O O . SER A 1 463 ? 152.964 22.005 393.093 1.00 112.55 443 SER B O 1
ATOM 2755 N N . ALA A 1 464 ? 152.435 23.862 391.931 1.00 92.13 444 ALA B N 1
ATOM 2756 C CA . ALA A 1 464 ? 151.176 23.311 391.460 1.00 81.74 444 ALA B CA 1
ATOM 2757 C C . ALA A 1 464 ? 151.382 22.069 390.615 1.00 87.30 444 ALA B C 1
ATOM 2758 O O . ALA A 1 464 ? 150.448 21.270 390.473 1.00 87.32 444 ALA B O 1
ATOM 2760 N N . TYR A 1 465 ? 152.590 21.889 390.071 1.00 87.11 445 TYR B N 1
ATOM 2761 C CA . TYR A 1 465 ? 152.851 20.775 389.167 1.00 86.70 445 TYR B CA 1
ATOM 2762 C C . TYR A 1 465 ? 152.606 19.440 389.855 1.00 85.52 445 TYR B C 1
ATOM 2763 O O . TYR A 1 465 ? 151.822 18.616 389.369 1.00 76.34 445 TYR B O 1
ATOM 2772 N N . ASP A 1 466 ? 153.273 19.210 390.994 1.00 86.30 446 ASP B N 1
ATOM 2773 C CA . ASP A 1 466 ? 153.065 17.961 391.724 1.00 95.06 446 ASP B CA 1
ATOM 2774 C C . ASP A 1 466 ? 151.651 17.885 392.274 1.00 88.52 446 ASP B C 1
ATOM 2775 O O . ASP A 1 466 ? 151.025 16.817 392.247 1.00 86.58 446 ASP B O 1
ATOM 2780 N N . PHE A 1 467 ? 151.132 19.009 392.783 1.00 81.00 447 PHE B N 1
ATOM 2781 C CA . PHE A 1 467 ? 149.758 19.038 393.275 1.00 77.59 447 PHE B CA 1
ATOM 2782 C C . PHE A 1 467 ? 148.793 18.559 392.202 1.00 82.26 447 PHE B C 1
ATOM 2783 O O . PHE A 1 467 ? 147.901 17.746 392.470 1.00 94.87 447 PHE B O 1
ATOM 2791 N N . CYS A 1 468 ? 148.974 19.039 390.970 1.00 81.62 448 CYS B N 1
ATOM 2792 C CA . CYS A 1 468 ? 148.168 18.542 389.863 1.00 80.98 448 CYS B CA 1
ATOM 2793 C C . CYS A 1 468 ? 148.378 17.045 389.651 1.00 81.15 448 CYS B C 1
ATOM 2794 O O . CYS A 1 468 ? 147.411 16.285 389.571 1.00 78.01 448 CYS B O 1
ATOM 2797 N N . LYS A 1 469 ? 149.634 16.601 389.573 1.00 84.72 449 LYS B N 1
ATOM 2798 C CA . LYS A 1 469 ? 149.908 15.191 389.322 1.00 84.76 449 LYS B CA 1
ATOM 2799 C C . LYS A 1 469 ? 149.315 14.325 390.425 1.00 88.12 449 LYS B C 1
ATOM 2800 O O . LYS A 1 469 ? 148.444 13.488 390.172 1.00 83.44 449 LYS B O 1
ATOM 2806 N N . LYS A 1 470 ? 149.747 14.547 391.669 1.00 86.41 450 LYS B N 1
ATOM 2807 C CA . LYS A 1 470 ? 149.376 13.665 392.771 1.00 85.83 450 LYS B CA 1
ATOM 2808 C C . LYS A 1 470 ? 147.956 13.945 393.257 1.00 97.30 450 LYS B C 1
ATOM 2809 O O . LYS A 1 470 ? 147.067 13.105 393.117 1.00 101.68 450 LYS B O 1
ATOM 2815 N N . GLU A 1 471 ? 147.714 15.123 393.824 1.00 95.55 451 GLU B N 1
ATOM 2816 C CA . GLU A 1 471 ? 146.402 15.384 394.406 1.00 87.03 451 GLU B CA 1
ATOM 2817 C C . GLU A 1 471 ? 145.294 15.421 393.357 1.00 82.38 451 GLU B C 1
ATOM 2818 O O . GLU A 1 471 ? 144.165 15.012 393.650 1.00 79.95 451 GLU B O 1
ATOM 2824 N N . LEU A 1 472 ? 145.582 15.896 392.138 1.00 85.09 452 LEU B N 1
ATOM 2825 C CA . LEU A 1 472 ? 144.535 16.151 391.144 1.00 87.40 452 LEU B CA 1
ATOM 2826 C C . LEU A 1 472 ? 144.586 15.195 389.951 1.00 99.68 452 LEU B C 1
ATOM 2827 O O . LEU A 1 472 ? 144.070 15.517 388.878 1.00 103.98 452 LEU B O 1
ATOM 2832 N N . LYS A 1 473 ? 145.147 14.007 390.129 1.00 107.45 453 LYS B N 1
ATOM 2833 C CA . LYS A 1 473 ? 145.041 12.916 389.165 1.00 116.06 453 LYS B CA 1
ATOM 2834 C C . LYS A 1 473 ? 145.381 13.344 387.730 1.00 111.20 453 LYS B C 1
ATOM 2835 O O . LYS A 1 473 ? 144.949 12.693 386.779 1.00 119.82 453 LYS B O 1
ATOM 2841 N N . SER A 1 474 ? 146.153 14.416 387.531 1.00 97.60 454 SER B N 1
ATOM 2842 C CA . SER A 1 474 ? 146.314 15.015 386.204 1.00 96.01 454 SER B CA 1
ATOM 2843 C C . SER A 1 474 ? 147.568 14.509 385.497 1.00 98.17 454 SER B C 1
ATOM 2844 O O . SER A 1 474 ? 148.653 14.492 386.086 1.00 98.84 454 SER B O 1
ATOM 2847 N N . ALA A 1 475 ? 147.417 14.128 384.220 1.00 100.78 455 ALA B N 1
ATOM 2848 C CA . ALA A 1 475 ? 148.552 13.650 383.428 1.00 97.47 455 ALA B CA 1
ATOM 2849 C C . ALA A 1 475 ? 149.529 14.781 383.111 1.00 100.42 455 ALA B C 1
ATOM 2850 O O . ALA A 1 475 ? 150.722 14.695 383.435 1.00 99.46 455 ALA B O 1
ATOM 2852 N N . LYS A 1 476 ? 149.046 15.849 382.456 1.00 99.70 456 LYS B N 1
ATOM 2853 C CA . LYS A 1 476 ? 149.849 17.055 382.255 1.00 102.41 456 LYS B CA 1
ATOM 2854 C C . LYS A 1 476 ? 149.235 18.222 383.026 1.00 91.60 456 LYS B C 1
ATOM 2855 O O . LYS A 1 476 ? 148.125 18.669 382.695 1.00 84.93 456 LYS B O 1
ATOM 2861 N N . PRO A 1 477 ? 149.882 18.700 384.095 1.00 90.21 457 PRO B N 1
ATOM 2862 C CA . PRO A 1 477 ? 149.357 19.855 384.850 1.00 87.73 457 PRO B CA 1
ATOM 2863 C C . PRO A 1 477 ? 149.033 21.074 384.001 1.00 83.35 457 PRO B C 1
ATOM 2864 O O . PRO A 1 477 ? 149.933 21.658 383.392 1.00 81.29 457 PRO B O 1
ATOM 2868 N N . VAL A 1 478 ? 147.756 21.462 383.965 1.00 86.04 458 VAL B N 1
ATOM 2869 C CA . VAL A 1 478 ? 147.294 22.665 383.285 1.00 64.63 458 VAL B CA 1
ATOM 2870 C C . VAL A 1 478 ? 146.752 23.657 384.316 1.00 72.25 458 VAL B C 1
ATOM 2871 O O . VAL A 1 478 ? 146.365 23.287 385.430 1.00 71.58 458 VAL B O 1
ATOM 2875 N N . ILE A 1 479 ? 146.742 24.948 383.938 1.00 75.24 459 ILE B N 1
ATOM 2876 C CA . ILE A 1 479 ? 146.231 25.971 384.853 1.00 67.73 459 ILE B CA 1
ATOM 2877 C C . ILE A 1 479 ? 144.764 25.721 385.167 1.00 66.93 459 ILE B C 1
ATOM 2878 O O . ILE A 1 479 ? 144.304 25.993 386.287 1.00 57.86 459 ILE B O 1
ATOM 2883 N N . SER A 1 480 ? 144.016 25.149 384.217 1.00 62.18 460 SER B N 1
ATOM 2884 C CA . SER A 1 480 ? 142.598 24.941 384.470 1.00 60.04 460 SER B CA 1
ATOM 2885 C C . SER A 1 480 ? 142.358 23.910 385.561 1.00 65.95 460 SER B C 1
ATOM 2886 O O . SER A 1 480 ? 141.326 23.993 386.239 1.00 66.30 460 SER B O 1
ATOM 2889 N N . ASP A 1 481 ? 143.298 22.971 385.763 1.00 70.99 461 ASP B N 1
ATOM 2890 C CA . ASP A 1 481 ? 143.206 22.021 386.876 1.00 76.02 461 ASP B CA 1
ATOM 2891 C C . ASP A 1 481 ? 142.971 22.737 388.204 1.00 75.91 461 ASP B C 1
ATOM 2892 O O . ASP A 1 481 ? 142.037 22.410 388.944 1.00 77.22 461 ASP B O 1
ATOM 2897 N N . ILE A 1 482 ? 143.817 23.716 388.534 1.00 69.92 462 ILE B N 1
ATOM 2898 C CA . ILE A 1 482 ? 143.622 24.348 389.833 1.00 67.09 462 ILE B CA 1
ATOM 2899 C C . ILE A 1 482 ? 142.497 25.378 389.779 1.00 66.20 462 ILE B C 1
ATOM 2900 O O . ILE A 1 482 ? 141.818 25.593 390.791 1.00 60.59 462 ILE B O 1
ATOM 2905 N N . THR A 1 483 ? 142.224 25.972 388.612 1.00 56.70 463 THR B N 1
ATOM 2906 C CA . THR A 1 483 ? 140.983 26.725 388.467 1.00 55.20 463 THR B CA 1
ATOM 2907 C C . THR A 1 483 ? 139.802 25.898 388.961 1.00 59.89 463 THR B C 1
ATOM 2908 O O . THR A 1 483 ? 139.126 26.270 389.930 1.00 55.21 463 THR B O 1
ATOM 2912 N N . ILE A 1 484 ? 139.574 24.737 388.321 1.00 56.65 464 ILE B N 1
ATOM 2913 C CA . ILE A 1 484 ? 138.463 23.866 388.694 1.00 57.50 464 ILE B CA 1
ATOM 2914 C C . ILE A 1 484 ? 138.539 23.496 390.172 1.00 66.77 464 ILE B C 1
ATOM 2915 O O . ILE A 1 484 ? 137.525 23.488 390.883 1.00 68.37 464 ILE B O 1
ATOM 2920 N N . GLU A 1 485 ? 139.737 23.173 390.659 1.00 59.55 465 GLU B N 1
ATOM 2921 C CA . GLU A 1 485 ? 139.835 22.721 392.039 1.00 62.88 465 GLU B CA 1
ATOM 2922 C C . GLU A 1 485 ? 139.458 23.827 393.019 1.00 65.01 465 GLU B C 1
ATOM 2923 O O . GLU A 1 485 ? 138.749 23.566 394.005 1.00 60.94 465 GLU B O 1
ATOM 2929 N N . ARG A 1 486 ? 139.917 25.068 392.766 1.00 58.49 466 ARG B N 1
ATOM 2930 C CA . ARG A 1 486 ? 139.550 26.176 393.651 1.00 60.33 466 ARG B CA 1
ATOM 2931 C C . ARG A 1 486 ? 138.036 26.330 393.697 1.00 57.05 466 ARG B C 1
ATOM 2932 O O . ARG A 1 486 ? 137.445 26.448 394.778 1.00 57.70 466 ARG B O 1
ATOM 2940 N N . VAL A 1 487 ? 137.391 26.272 392.529 1.00 56.02 467 VAL B N 1
ATOM 2941 C CA . VAL A 1 487 ? 135.932 26.335 392.465 1.00 55.60 467 VAL B CA 1
ATOM 2942 C C . VAL A 1 487 ? 135.303 25.186 393.254 1.00 66.90 467 VAL B C 1
ATOM 2943 O O . VAL A 1 487 ? 134.321 25.381 393.984 1.00 69.65 467 VAL B O 1
ATOM 2947 N N . LYS A 1 488 ? 135.837 23.964 393.099 1.00 65.52 468 LYS B N 1
ATOM 2948 C CA . LYS A 1 488 ? 135.313 22.838 393.865 1.00 71.78 468 LYS B CA 1
ATOM 2949 C C . LYS A 1 488 ? 135.359 23.137 395.357 1.00 68.12 468 LYS B C 1
ATOM 2950 O O . LYS A 1 488 ? 134.340 23.042 396.055 1.00 67.40 468 LYS B O 1
ATOM 2956 N N . ARG A 1 489 ? 136.531 23.534 395.857 1.00 62.22 469 ARG B N 1
ATOM 2957 C CA . ARG A 1 489 ? 136.693 23.727 397.295 1.00 68.78 469 ARG B CA 1
ATOM 2958 C C . ARG A 1 489 ? 135.794 24.837 397.820 1.00 70.09 469 ARG B C 1
ATOM 2959 O O . ARG A 1 489 ? 135.220 24.712 398.910 1.00 64.25 469 ARG B O 1
ATOM 2967 N N . ALA A 1 490 ? 135.664 25.935 397.064 1.00 60.33 470 ALA B N 1
ATOM 2968 C CA . ALA A 1 490 ? 134.756 26.998 397.475 1.00 62.04 470 ALA B CA 1
ATOM 2969 C C . ALA A 1 490 ? 133.316 26.506 397.474 1.00 65.31 470 ALA B C 1
ATOM 2970 O O . ALA A 1 490 ? 132.583 26.692 398.454 1.00 64.68 470 ALA B O 1
ATOM 2972 N N . ALA A 1 491 ? 132.895 25.869 396.376 1.00 67.40 471 ALA B N 1
ATOM 2973 C CA . ALA A 1 491 ? 131.550 25.309 396.322 1.00 69.44 471 ALA B CA 1
ATOM 2974 C C . ALA A 1 491 ? 131.343 24.301 397.441 1.00 68.85 471 ALA B C 1
ATOM 2975 O O . ALA A 1 491 ? 130.275 24.258 398.065 1.00 69.93 471 ALA B O 1
ATOM 2977 N N . GLN A 1 492 ? 132.364 23.503 397.732 1.00 68.07 472 GLN B N 1
ATOM 2978 C CA . GLN A 1 492 ? 132.220 22.533 398.802 1.00 77.81 472 GLN B CA 1
ATOM 2979 C C . GLN A 1 492 ? 132.075 23.232 400.145 1.00 78.54 472 GLN B C 1
ATOM 2980 O O . GLN A 1 492 ? 131.254 22.820 400.978 1.00 82.64 472 GLN B O 1
ATOM 2986 N N . LYS A 1 493 ? 132.843 24.310 400.367 1.00 75.13 473 LYS B N 1
ATOM 2987 C CA . LYS A 1 493 ? 132.811 24.963 401.674 1.00 81.38 473 LYS B CA 1
ATOM 2988 C C . LYS A 1 493 ? 131.593 25.867 401.824 1.00 73.11 473 LYS B C 1
ATOM 2989 O O . LYS A 1 493 ? 131.051 26.004 402.927 1.00 72.71 473 LYS B O 1
ATOM 2995 N N . ILE A 1 494 ? 131.132 26.481 400.736 1.00 69.51 474 ILE B N 1
ATOM 2996 C CA . ILE A 1 494 ? 129.844 27.155 400.808 1.00 71.58 474 ILE B CA 1
ATOM 2997 C C . ILE A 1 494 ? 128.736 26.139 401.057 1.00 75.04 474 ILE B C 1
ATOM 2998 O O . ILE A 1 494 ? 127.864 26.353 401.905 1.00 75.15 474 ILE B O 1
ATOM 3003 N N . SER A 1 495 ? 128.770 25.004 400.345 1.00 77.67 475 SER B N 1
ATOM 3004 C CA . SER A 1 495 ? 127.732 23.988 400.500 1.00 78.58 475 SER B CA 1
ATOM 3005 C C . SER A 1 495 ? 127.617 23.520 401.944 1.00 81.18 475 SER B C 1
ATOM 3006 O O . SER A 1 495 ? 126.510 23.392 402.475 1.00 85.29 475 SER B O 1
ATOM 3009 N N . GLN A 1 496 ? 128.752 23.248 402.597 1.00 84.27 476 GLN B N 1
ATOM 3010 C CA . GLN A 1 496 ? 128.699 22.781 403.980 1.00 94.12 476 GLN B CA 1
ATOM 3011 C C . GLN A 1 496 ? 127.990 23.789 404.877 1.00 93.59 476 GLN B C 1
ATOM 3012 O O . GLN A 1 496 ? 127.159 23.414 405.713 1.00 92.46 476 GLN B O 1
ATOM 3018 N N . LEU A 1 497 ? 128.274 25.078 404.692 1.00 100.97 477 LEU B N 1
ATOM 3019 C CA . LEU A 1 497 ? 127.761 26.087 405.611 1.00 101.59 477 LEU B CA 1
ATOM 3020 C C . LEU A 1 497 ? 126.340 26.511 405.251 1.00 96.74 477 LEU B C 1
ATOM 3021 O O . LEU A 1 497 ? 125.523 26.762 406.141 1.00 94.58 477 LEU B O 1
ATOM 3026 N N . SER A 1 498 ? 126.028 26.593 403.963 1.00 137.10 478 SER B N 1
ATOM 3027 C CA . SER A 1 498 ? 124.687 26.959 403.532 1.00 146.60 478 SER B CA 1
ATOM 3028 C C . SER A 1 498 ? 123.765 25.748 403.600 1.00 156.84 478 SER B C 1
ATOM 3029 O O . SER A 1 498 ? 124.163 24.627 403.271 1.00 167.69 478 SER B O 1
ATOM 3031 N N . LYS A 1 499 ? 122.526 25.973 404.036 1.00 158.58 479 LYS B N 1
ATOM 3032 C CA . LYS A 1 499 ? 121.560 24.889 404.172 1.00 161.93 479 LYS B CA 1
ATOM 3033 C C . LYS A 1 499 ? 120.599 24.780 402.997 1.00 163.01 479 LYS B C 1
ATOM 3034 O O . LYS A 1 499 ? 120.090 23.687 402.736 1.00 167.06 479 LYS B O 1
ATOM 3040 N N . ASP A 1 500 ? 120.347 25.874 402.277 1.00 163.62 480 ASP B N 1
ATOM 3041 C CA . ASP A 1 500 ? 119.358 25.872 401.205 1.00 167.14 480 ASP B CA 1
ATOM 3042 C C . ASP A 1 500 ? 119.756 24.917 400.089 1.00 166.34 480 ASP B C 1
ATOM 3043 O O . ASP A 1 500 ? 120.759 25.137 399.405 1.00 165.19 480 ASP B O 1
ATOM 3045 N N . SER A 1 501 ? 118.984 23.846 399.905 1.00 167.63 481 SER B N 1
ATOM 3046 C CA . SER A 1 501 ? 119.246 22.926 398.809 1.00 159.81 481 SER B CA 1
ATOM 3047 C C . SER A 1 501 ? 118.753 23.461 397.474 1.00 150.25 481 SER B C 1
ATOM 3048 O O . SER A 1 501 ? 119.200 22.980 396.428 1.00 146.47 481 SER B O 1
ATOM 3051 N N . GLY A 1 502 ? 117.864 24.457 397.483 1.00 149.99 482 GLY B N 1
ATOM 3052 C CA . GLY A 1 502 ? 117.428 25.111 396.262 1.00 146.42 482 GLY B CA 1
ATOM 3053 C C . GLY A 1 502 ? 118.495 26.045 395.731 1.00 135.27 482 GLY B C 1
ATOM 3054 O O . GLY A 1 502 ? 118.227 26.965 394.952 1.00 136.01 482 GLY B O 1
ATOM 3055 N N . LEU A 1 503 ? 119.724 25.785 396.152 1.00 125.10 483 LEU B N 1
ATOM 3056 C CA . LEU A 1 503 ? 120.883 26.619 395.888 1.00 113.45 483 LEU B CA 1
ATOM 3057 C C . LEU A 1 503 ? 121.906 25.772 395.141 1.00 105.39 483 LEU B C 1
ATOM 3058 O O . LEU A 1 503 ? 122.233 24.663 395.578 1.00 114.59 483 LEU B O 1
ATOM 3063 N N . ASP A 1 504 ? 122.392 26.278 394.007 1.00 92.94 484 ASP B N 1
ATOM 3064 C CA . ASP A 1 504 ? 123.105 25.463 393.023 1.00 91.94 484 ASP B CA 1
ATOM 3065 C C . ASP A 1 504 ? 124.589 25.826 393.012 1.00 87.98 484 ASP B C 1
ATOM 3066 O O . ASP A 1 504 ? 124.979 26.870 392.473 1.00 76.52 484 ASP B O 1
ATOM 3071 N N . LEU A 1 505 ? 125.415 24.921 393.544 1.00 86.05 485 LEU B N 1
ATOM 3072 C CA . LEU A 1 505 ? 126.869 25.046 393.518 1.00 83.25 485 LEU B CA 1
ATOM 3073 C C . LEU A 1 505 ? 127.536 24.115 392.515 1.00 79.94 485 LEU B C 1
ATOM 3074 O O . LEU A 1 505 ? 128.766 24.023 392.488 1.00 84.62 485 LEU B O 1
ATOM 3079 N N . GLY A 1 506 ? 126.775 23.441 391.694 1.00 79.31 486 GLY B N 1
ATOM 3080 C CA . GLY A 1 506 ? 127.366 22.546 390.739 1.00 78.66 486 GLY B CA 1
ATOM 3081 C C . GLY A 1 506 ? 127.747 23.239 389.461 1.00 78.31 486 GLY B C 1
ATOM 3082 O O . GLY A 1 506 ? 127.262 24.317 389.128 1.00 76.91 486 GLY B O 1
ATOM 3083 N N . PHE A 1 507 ? 128.624 22.588 388.715 1.00 83.53 487 PHE B N 1
ATOM 3084 C CA . PHE A 1 507 ? 128.960 23.064 387.388 1.00 80.77 487 PHE B CA 1
ATOM 3085 C C . PHE A 1 507 ? 129.317 21.872 386.519 1.00 78.24 487 PHE B C 1
ATOM 3086 O O . PHE A 1 507 ? 129.501 20.753 386.996 1.00 73.88 487 PHE B O 1
ATOM 3094 N N . LYS A 1 508 ? 129.424 22.142 385.230 1.00 74.46 488 LYS B N 1
ATOM 3095 C CA . LYS A 1 508 ? 129.867 21.178 384.242 1.00 75.90 488 LYS B CA 1
ATOM 3096 C C . LYS A 1 508 ? 131.102 21.729 383.544 1.00 70.28 488 LYS B C 1
ATOM 3097 O O . LYS A 1 508 ? 131.183 22.930 383.255 1.0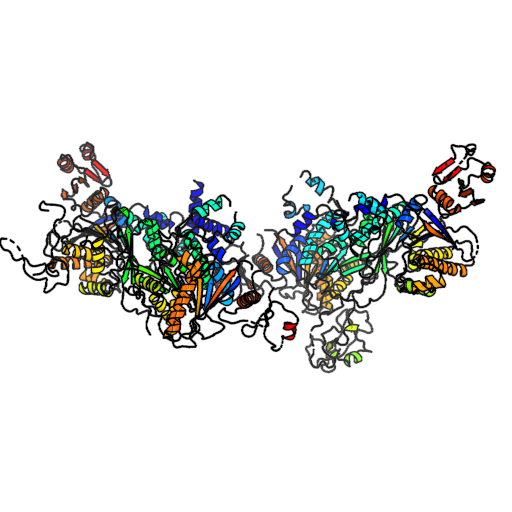0 74.00 488 LYS B O 1
ATOM 3103 N N . VAL A 1 509 ? 132.066 20.861 383.310 1.00 71.14 489 VAL B N 1
ATOM 3104 C CA . VAL A 1 509 ? 133.310 21.207 382.639 1.00 64.83 489 VAL B CA 1
ATOM 3105 C C . VAL A 1 509 ? 133.201 20.786 381.183 1.00 70.36 489 VAL B C 1
ATOM 3106 O O . VAL A 1 509 ? 132.653 19.721 380.871 1.00 85.21 489 VAL B O 1
ATOM 3110 N N . TYR A 1 510 ? 133.701 21.625 380.285 1.00 65.20 490 TYR B N 1
ATOM 3111 C CA . TYR A 1 510 ? 133.707 21.327 378.865 1.00 61.91 490 TYR B CA 1
ATOM 3112 C C . TYR A 1 510 ? 135.078 21.640 378.297 1.00 66.03 490 TYR B C 1
ATOM 3113 O O . TYR A 1 510 ? 135.758 22.550 378.764 1.00 72.82 490 TYR B O 1
ATOM 3122 N N . THR A 1 511 ? 135.486 20.892 377.283 1.00 69.66 491 THR B N 1
ATOM 3123 C CA . THR A 1 511 ? 136.671 21.273 376.532 1.00 72.49 491 THR B CA 1
ATOM 3124 C C . THR A 1 511 ? 136.297 21.643 375.100 1.00 77.49 491 THR B C 1
ATOM 3125 O O . THR A 1 511 ? 135.131 21.610 374.692 1.00 84.06 491 THR B O 1
ATOM 3129 N N . LEU A 1 512 ? 137.316 22.024 374.340 1.00 74.40 492 LEU B N 1
ATOM 3130 C CA . LEU A 1 512 ? 137.159 22.542 372.988 1.00 67.53 492 LEU B CA 1
ATOM 3131 C C . LEU A 1 512 ? 137.943 21.638 372.045 1.00 73.12 492 LEU B C 1
ATOM 3132 O O . LEU A 1 512 ? 139.175 21.580 372.099 1.00 79.34 492 LEU B O 1
ATOM 3137 N N . GLN A 1 513 ? 137.239 20.909 371.203 1.00 77.97 493 GLN B N 1
ATOM 3138 C CA . GLN A 1 513 ? 137.891 20.032 370.252 1.00 86.82 493 GLN B CA 1
ATOM 3139 C C . GLN A 1 513 ? 137.747 20.638 368.864 1.00 93.03 493 GLN B C 1
ATOM 3140 O O . GLN A 1 513 ? 136.737 21.275 368.552 1.00 89.57 493 GLN B O 1
ATOM 3142 N N . ASP A 1 514 ? 138.784 20.467 368.048 1.00 96.96 494 ASP B N 1
ATOM 3143 C CA . ASP A 1 514 ? 138.751 20.983 366.689 1.00 95.17 494 ASP B CA 1
ATOM 3144 C C . ASP A 1 514 ? 137.713 20.225 365.863 1.00 95.70 494 ASP B C 1
ATOM 3145 O O . ASP A 1 514 ? 137.669 18.992 365.875 1.00 97.47 494 ASP B O 1
ATOM 3147 N N . LYS A 1 515 ? 136.859 20.969 365.165 1.00 96.89 495 LYS B N 1
ATOM 3148 C CA . LYS A 1 515 ? 135.834 20.380 364.311 1.00 95.06 495 LYS B CA 1
ATOM 3149 C C . LYS A 1 515 ? 136.470 19.778 363.070 1.00 93.65 495 LYS B C 1
ATOM 3150 O O . LYS A 1 515 ? 136.043 18.730 362.599 1.00 98.68 495 LYS B O 1
ATOM 3152 N N . SER A 1 531 ? 136.225 12.487 365.448 1.00 158.79 511 SER B N 1
ATOM 3153 C CA . SER A 1 531 ? 135.042 11.692 365.756 1.00 160.02 511 SER B CA 1
ATOM 3154 C C . SER A 1 531 ? 135.015 11.298 367.227 1.00 158.69 511 SER B C 1
ATOM 3155 O O . SER A 1 531 ? 134.184 10.494 367.645 1.00 158.12 511 SER B O 1
ATOM 3158 N N . ASP A 1 532 ? 135.926 11.874 368.013 1.00 157.12 512 ASP B N 1
ATOM 3159 C CA . ASP A 1 532 ? 135.978 11.588 369.442 1.00 158.90 512 ASP B CA 1
ATOM 3160 C C . ASP A 1 532 ? 134.934 12.395 370.201 1.00 146.38 512 ASP B C 1
ATOM 3161 O O . ASP A 1 532 ? 135.231 12.983 371.246 1.00 144.39 512 ASP B O 1
ATOM 3166 N N . LEU A 1 533 ? 133.711 12.432 369.687 1.00 135.62 513 LEU B N 1
ATOM 3167 C CA . LEU A 1 533 ? 132.589 13.056 370.369 1.00 120.21 513 LEU B CA 1
ATOM 3168 C C . LEU A 1 533 ? 131.584 11.983 370.756 1.00 109.25 513 LEU B C 1
ATOM 3169 O O . LEU A 1 533 ? 131.287 11.084 369.966 1.00 104.23 513 LEU B O 1
ATOM 3174 N N . THR A 1 534 ? 131.060 12.088 371.963 1.00 97.18 514 THR B N 1
ATOM 3175 C CA . THR A 1 534 ? 129.966 11.246 372.351 1.00 90.78 514 THR B CA 1
ATOM 3176 C C . THR A 1 534 ? 128.772 11.614 371.482 1.00 96.25 514 THR B C 1
ATOM 3177 O O . THR A 1 534 ? 128.749 12.681 370.872 1.00 103.95 514 THR B O 1
ATOM 3181 N N . PRO A 1 535 ? 127.798 10.725 371.334 1.00 102.93 515 PRO B N 1
ATOM 3182 C CA . PRO A 1 535 ? 126.504 11.182 370.801 1.00 92.95 515 PRO B CA 1
ATOM 3183 C C . PRO A 1 535 ? 125.972 12.355 371.586 1.00 84.00 515 PRO B C 1
ATOM 3184 O O . PRO A 1 535 ? 125.435 13.297 370.998 1.00 86.00 515 PRO B O 1
ATOM 3188 N N . PHE A 1 536 ? 126.186 12.358 372.901 1.00 83.86 516 PHE B N 1
ATOM 3189 C CA . PHE A 1 536 ? 125.712 13.460 373.722 1.00 86.97 516 PHE B CA 1
ATOM 3190 C C . PHE A 1 536 ? 126.418 14.766 373.363 1.00 87.64 516 PHE B C 1
ATOM 3191 O O . PHE A 1 536 ? 125.763 15.806 373.227 1.00 82.39 516 PHE B O 1
ATOM 3199 N N . ASP A 1 537 ? 127.750 14.736 373.202 1.00 85.22 517 ASP B N 1
ATOM 3200 C CA . ASP A 1 537 ? 128.468 15.934 372.770 1.00 81.57 517 ASP B CA 1
ATOM 3201 C C . ASP A 1 537 ? 127.942 16.425 371.426 1.00 86.42 517 ASP B C 1
ATOM 3202 O O . ASP A 1 537 ? 127.744 17.633 371.221 1.00 74.12 517 ASP B O 1
ATOM 3207 N N . LYS A 1 538 ? 127.716 15.495 370.497 1.00 82.90 518 LYS B N 1
ATOM 3208 C CA . LYS A 1 538 ? 127.181 15.875 369.203 1.00 81.06 518 LYS B CA 1
ATOM 3209 C C . LYS A 1 538 ? 125.816 16.537 369.355 1.00 86.78 518 LYS B C 1
ATOM 3210 O O . LYS A 1 538 ? 125.533 17.550 368.699 1.00 92.08 518 LYS B O 1
ATOM 3216 N N . ALA A 1 539 ? 124.967 16.004 370.242 1.00 77.74 519 ALA B N 1
ATOM 3217 C CA . ALA A 1 539 ? 123.636 16.583 370.400 1.00 79.62 519 ALA B CA 1
ATOM 3218 C C . ALA A 1 539 ? 123.678 17.913 371.151 1.00 84.54 519 ALA B C 1
ATOM 3219 O O . ALA A 1 539 ? 122.942 18.846 370.810 1.00 88.76 519 ALA B O 1
ATOM 3221 N N . LEU A 1 540 ? 124.525 18.028 372.173 1.00 81.14 520 LEU B N 1
ATOM 3222 C CA . LEU A 1 540 ? 124.611 19.293 372.895 1.00 73.15 520 LEU B CA 1
ATOM 3223 C C . LEU A 1 540 ? 125.183 20.397 372.016 1.00 71.34 520 LEU B C 1
ATOM 3224 O O . LEU A 1 540 ? 124.788 21.558 372.146 1.00 74.01 520 LEU B O 1
ATOM 3229 N N . ASN A 1 541 ? 126.087 20.053 371.099 1.00 67.86 521 ASN B N 1
ATOM 3230 C CA . ASN A 1 541 ? 126.580 21.038 370.144 1.00 75.68 521 ASN B CA 1
ATOM 3231 C C . ASN A 1 541 ? 125.491 21.472 369.165 1.00 82.23 521 ASN B C 1
ATOM 3232 O O . ASN A 1 541 ? 125.423 22.648 368.778 1.00 85.57 521 ASN B O 1
ATOM 3237 N N . LEU A 1 542 ? 124.643 20.540 368.736 1.00 80.17 522 LEU B N 1
ATOM 3238 C CA . LEU A 1 542 ? 123.536 20.922 367.867 1.00 81.83 522 LEU B CA 1
ATOM 3239 C C . LEU A 1 542 ? 122.542 21.810 368.608 1.00 80.92 522 LEU B C 1
ATOM 3240 O O . LEU A 1 542 ? 121.994 22.759 368.026 1.00 76.31 522 LEU B O 1
ATOM 3245 N N . ALA A 1 543 ? 122.298 21.526 369.895 1.00 75.73 523 ALA B N 1
ATOM 3246 C CA . ALA A 1 543 ? 121.340 22.337 370.644 1.00 81.83 523 ALA B CA 1
ATOM 3247 C C . ALA A 1 543 ? 121.892 23.743 370.910 1.00 80.06 523 ALA B C 1
ATOM 3248 O O . ALA A 1 543 ? 121.151 24.732 370.848 1.00 80.95 523 ALA B O 1
ATOM 3250 N N . LEU A 1 544 ? 123.192 23.847 371.196 1.00 78.93 524 LEU B N 1
ATOM 3251 C CA . LEU A 1 544 ? 123.861 25.141 371.239 1.00 79.17 524 LEU B CA 1
ATOM 3252 C C . LEU A 1 544 ? 123.672 25.893 369.929 1.00 80.41 524 LEU B C 1
ATOM 3253 O O . LEU A 1 544 ? 123.306 27.079 369.918 1.00 70.73 524 LEU B O 1
ATOM 3258 N N . GLN A 1 545 ? 123.909 25.211 368.803 1.00 77.95 525 GLN B N 1
ATOM 3259 C CA . GLN A 1 545 ? 123.749 25.878 367.518 1.00 79.46 525 GLN B CA 1
ATOM 3260 C C . GLN A 1 545 ? 122.299 26.235 367.224 1.00 74.83 525 GLN B C 1
ATOM 3261 O O . GLN A 1 545 ? 122.038 26.882 366.212 1.00 76.90 525 GLN B O 1
ATOM 3267 N N . CYS A 1 546 ? 121.357 25.842 368.080 1.00 75.62 526 CYS B N 1
ATOM 3268 C CA . CYS A 1 546 ? 119.939 26.053 367.831 1.00 78.13 526 CYS B CA 1
ATOM 3269 C C . CYS A 1 546 ? 119.310 27.013 368.826 1.00 76.59 526 CYS B C 1
ATOM 3270 O O . CYS A 1 546 ? 118.078 27.099 368.904 1.00 77.09 526 CYS B O 1
ATOM 3273 N N . GLY A 1 547 ? 120.125 27.731 369.590 1.00 73.26 527 GLY B N 1
ATOM 3274 C CA . GLY A 1 547 ? 119.637 28.707 370.532 1.00 75.82 527 GLY B CA 1
ATOM 3275 C C . GLY A 1 547 ? 119.658 28.260 371.975 1.00 77.62 527 GLY B C 1
ATOM 3276 O O . GLY A 1 547 ? 119.547 29.109 372.867 1.00 82.38 527 GLY B O 1
ATOM 3277 N N . LYS A 1 548 ? 119.803 26.967 372.235 1.00 74.41 528 LYS B N 1
ATOM 3278 C CA . LYS A 1 548 ? 119.739 26.478 373.602 1.00 73.36 528 LYS B CA 1
ATOM 3279 C C . LYS A 1 548 ? 121.064 26.716 374.308 1.00 75.36 528 LYS B C 1
ATOM 3280 O O . LYS A 1 548 ? 122.138 26.624 373.702 1.00 75.23 528 LYS B O 1
ATOM 3286 N N . THR A 1 549 ? 120.977 27.032 375.594 1.00 77.93 529 THR B N 1
ATOM 3287 C CA . THR A 1 549 ? 122.117 27.451 376.395 1.00 76.82 529 THR B CA 1
ATOM 3288 C C . THR A 1 549 ? 122.566 26.331 377.326 1.00 75.14 529 THR B C 1
ATOM 3289 O O . THR A 1 549 ? 121.875 25.332 377.515 1.00 83.62 529 THR B O 1
ATOM 3293 N N . LEU A 1 550 ? 123.736 26.533 377.936 1.00 73.37 530 LEU B N 1
ATOM 3294 C CA . LEU A 1 550 ? 124.362 25.494 378.746 1.00 70.01 530 LEU B CA 1
ATOM 3295 C C . LEU A 1 550 ? 123.598 25.227 380.033 1.00 78.48 530 LEU B C 1
ATOM 3296 O O . LEU A 1 550 ? 123.741 24.146 380.623 1.00 81.88 530 LEU B O 1
ATOM 3301 N N . ASN A 1 551 ? 122.802 26.190 380.495 1.00 78.60 531 ASN B N 1
ATOM 3302 C CA . ASN A 1 551 ? 121.998 25.954 381.690 1.00 86.84 531 ASN B CA 1
ATOM 3303 C C . ASN A 1 551 ? 120.667 25.288 381.361 1.00 90.01 531 ASN B C 1
ATOM 3304 O O . ASN A 1 551 ? 120.080 24.626 382.222 1.00 74.97 531 ASN B O 1
ATOM 3309 N N . GLN A 1 552 ? 120.166 25.479 380.145 1.00 93.23 532 GLN B N 1
ATOM 3310 C CA . GLN A 1 552 ? 118.921 24.838 379.746 1.00 92.23 532 GLN B CA 1
ATOM 3311 C C . GLN A 1 552 ? 119.077 23.332 379.879 1.00 88.79 532 GLN B C 1
ATOM 3312 O O . GLN A 1 552 ? 119.920 22.727 379.206 1.00 79.10 532 GLN B O 1
ATOM 3318 N N . ALA A 1 553 ? 118.273 22.757 380.782 1.00 102.76 533 ALA B N 1
ATOM 3319 C CA . ALA A 1 553 ? 118.395 21.403 381.318 1.00 115.19 533 ALA B CA 1
ATOM 3320 C C . ALA A 1 553 ? 119.101 20.455 380.364 1.00 133.13 533 ALA B C 1
ATOM 3321 O O . ALA A 1 553 ? 118.597 20.211 379.260 1.00 121.38 533 ALA B O 1
ATOM 3323 N N . LEU A 1 554 ? 120.284 19.965 380.775 1.00 164.26 534 LEU B N 1
ATOM 3324 C CA . LEU A 1 554 ? 121.072 19.008 380.006 1.00 162.08 534 LEU B CA 1
ATOM 3325 C C . LEU A 1 554 ? 120.112 18.083 379.306 1.00 160.00 534 LEU B C 1
ATOM 3326 O O . LEU A 1 554 ? 119.657 17.104 379.906 1.00 176.71 534 LEU B O 1
ATOM 3328 N N . GLU A 1 555 ? 119.775 18.439 378.063 1.00 134.67 535 GLU B N 1
ATOM 3329 C CA . GLU A 1 555 ? 118.639 17.903 377.327 1.00 126.92 535 GLU B CA 1
ATOM 3330 C C . GLU A 1 555 ? 118.352 16.462 377.726 1.00 117.51 535 GLU B C 1
ATOM 3331 O O . GLU A 1 555 ? 119.277 15.651 377.866 1.00 109.10 535 GLU B O 1
ATOM 3337 N N . ILE A 1 556 ? 117.076 16.171 377.991 1.00 119.74 536 ILE B N 1
ATOM 3338 C CA . ILE A 1 556 ? 116.677 14.823 378.370 1.00 125.02 536 ILE B CA 1
ATOM 3339 C C . ILE A 1 556 ? 117.191 13.830 377.334 1.00 114.85 536 ILE B C 1
ATOM 3340 O O . ILE A 1 556 ? 117.178 14.096 376.127 1.00 107.94 536 ILE B O 1
ATOM 3345 N N . ILE A 1 557 ? 117.690 12.696 377.818 1.00 120.31 537 ILE B N 1
ATOM 3346 C CA . ILE A 1 557 ? 118.129 11.605 376.953 1.00 120.13 537 ILE B CA 1
ATOM 3347 C C . ILE A 1 557 ? 116.916 10.811 376.493 1.00 115.57 537 ILE B C 1
ATOM 3348 O O . ILE A 1 557 ? 115.988 10.569 377.274 1.00 108.86 537 ILE B O 1
ATOM 3353 N N . ILE A 1 558 ? 116.903 10.435 375.209 1.00 112.35 538 ILE B N 1
ATOM 3354 C CA . ILE A 1 558 ? 115.959 9.445 374.690 1.00 121.16 538 ILE B CA 1
ATOM 3355 C C . ILE A 1 558 ? 116.699 8.518 373.723 1.00 115.60 538 ILE B C 1
ATOM 3356 O O . ILE A 1 558 ? 116.698 8.753 372.513 1.00 113.72 538 ILE B O 1
ATOM 3361 N N . LYS A 1 559 ? 117.399 7.512 374.264 1.00 113.25 539 LYS B N 1
ATOM 3362 C CA . LYS A 1 559 ? 117.937 6.354 373.542 1.00 118.60 539 LYS B CA 1
ATOM 3363 C C . LYS A 1 559 ? 119.215 6.583 372.717 1.00 115.83 539 LYS B C 1
ATOM 3364 O O . LYS A 1 559 ? 119.373 6.009 371.637 1.00 122.09 539 LYS B O 1
ATOM 3370 N N . ASP A 1 560 ? 120.177 7.345 373.224 1.00 112.54 540 ASP B N 1
ATOM 3371 C CA . ASP A 1 560 ? 121.496 7.474 372.595 1.00 113.74 540 ASP B CA 1
ATOM 3372 C C . ASP A 1 560 ? 121.434 8.023 371.163 1.00 111.91 540 ASP B C 1
ATOM 3373 O O . ASP A 1 560 ? 122.463 8.063 370.462 1.00 102.29 540 ASP B O 1
ATOM 3378 N N . LYS A 1 561 ? 120.256 8.463 370.713 1.00 112.58 541 LYS B N 1
ATOM 3379 C CA . LYS A 1 561 ? 120.036 8.855 369.328 1.00 105.75 541 LYS B CA 1
ATOM 3380 C C . LYS A 1 561 ? 119.179 10.110 369.254 1.00 103.80 541 LYS B C 1
ATOM 3381 O O . LYS A 1 561 ? 119.426 10.975 368.409 1.00 113.22 541 LYS B O 1
ATOM 3383 N N . LEU A 1 562 ? 118.173 10.230 370.125 1.00 106.64 542 LEU B N 1
ATOM 3384 C CA . LEU A 1 562 ? 117.318 11.413 370.174 1.00 106.98 542 LEU B CA 1
ATOM 3385 C C . LEU A 1 562 ? 117.332 12.050 371.559 1.00 105.79 542 LEU B C 1
ATOM 3386 O O . LEU A 1 562 ? 117.220 11.358 372.576 1.00 99.36 542 LEU B O 1
ATOM 3391 N N . TYR A 1 563 ? 117.444 13.378 371.595 1.00 101.04 543 TYR B N 1
ATOM 3392 C CA . TYR A 1 563 ? 117.467 14.120 372.850 1.00 100.18 543 TYR B CA 1
ATOM 3393 C C . TYR A 1 563 ? 116.490 15.285 372.757 1.00 100.64 543 TYR B C 1
ATOM 3394 O O . TYR A 1 563 ? 116.052 15.660 371.668 1.00 99.80 543 TYR B O 1
ATOM 3403 N N . LYS A 1 564 ? 116.135 15.863 373.904 1.00 95.85 544 LYS B N 1
ATOM 3404 C CA . LYS A 1 564 ? 115.099 16.892 373.918 1.00 101.73 544 LYS B CA 1
ATOM 3405 C C . LYS A 1 564 ? 115.468 17.993 374.910 1.00 99.10 544 LYS B C 1
ATOM 3406 O O . LYS A 1 564 ? 115.632 17.737 376.108 1.00 91.91 544 LYS B O 1
ATOM 3412 N N . CYS A 1 565 ? 115.586 19.221 374.412 1.00 101.82 545 CYS B N 1
ATOM 3413 C CA . CYS A 1 565 ? 115.930 20.374 375.231 1.00 97.66 545 CYS B CA 1
ATOM 3414 C C . CYS A 1 565 ? 114.797 21.391 375.207 1.00 102.92 545 CYS B C 1
ATOM 3415 O O . CYS A 1 565 ? 114.246 21.702 374.143 1.00 106.46 545 CYS B O 1
ATOM 3418 N N . GLU A 1 566 ? 114.475 21.924 376.386 1.00 104.74 546 GLU B N 1
ATOM 3419 C CA . GLU A 1 566 ? 113.294 22.758 376.568 1.00 115.36 546 GLU B CA 1
ATOM 3420 C C . GLU A 1 566 ? 112.086 22.034 375.986 1.00 119.34 546 GLU B C 1
ATOM 3421 O O . GLU A 1 566 ? 111.614 21.060 376.578 1.00 121.79 546 GLU B O 1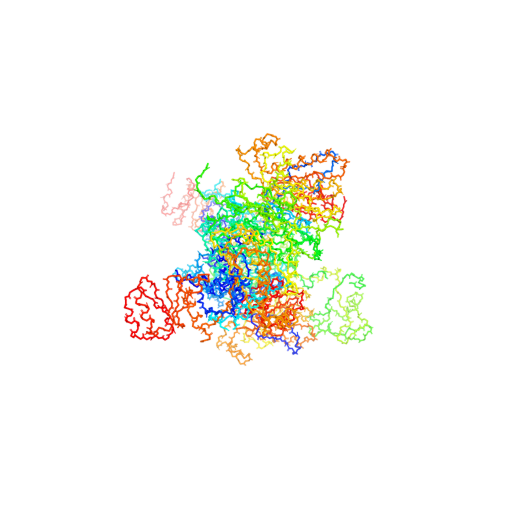
ATOM 3423 N N . ASP A 1 567 ? 111.586 22.476 374.827 1.00 119.36 547 ASP B N 1
ATOM 3424 C CA . ASP A 1 567 ? 110.510 21.759 374.147 1.00 123.61 547 ASP B CA 1
ATOM 3425 C C . ASP A 1 567 ? 110.852 21.501 372.682 1.00 117.11 547 ASP B C 1
ATOM 3426 O O . ASP A 1 567 ? 109.973 21.514 371.818 1.00 113.22 547 ASP B O 1
ATOM 3431 N N . ALA A 1 568 ? 112.126 21.263 372.391 1.00 113.89 548 ALA B N 1
ATOM 3432 C CA . ALA A 1 568 ? 112.576 20.871 371.067 1.00 99.09 548 ALA B CA 1
ATOM 3433 C C . ALA A 1 568 ? 113.435 19.621 371.188 1.00 96.99 548 ALA B C 1
ATOM 3434 O O . ALA A 1 568 ? 114.185 19.465 372.158 1.00 90.00 548 ALA B O 1
ATOM 3436 N N . TYR A 1 569 ? 113.308 18.720 370.217 1.00 98.93 549 TYR B N 1
ATOM 3437 C CA . TYR A 1 569 ? 114.120 17.513 370.189 1.00 102.58 549 TYR B CA 1
ATOM 3438 C C . TYR A 1 569 ? 115.320 17.695 369.266 1.00 97.72 549 TYR B C 1
ATOM 3439 O O . TYR A 1 569 ? 115.289 18.484 368.319 1.00 88.30 549 TYR B O 1
ATOM 3448 N N . PHE A 1 570 ? 116.377 16.936 369.549 1.00 95.48 550 PHE B N 1
ATOM 3449 C CA . PHE A 1 570 ? 117.625 17.006 368.802 1.00 93.70 550 PHE B CA 1
ATOM 3450 C C . PHE A 1 570 ? 118.048 15.590 368.439 1.00 95.97 550 PHE B C 1
ATOM 3451 O O . PHE A 1 570 ? 118.262 14.753 369.322 1.00 97.89 550 PHE B O 1
ATOM 3459 N N . CYS A 1 571 ? 118.145 15.325 367.139 1.00 98.61 551 CYS B N 1
ATOM 3460 C CA . CYS A 1 571 ? 118.276 13.979 366.594 1.00 98.90 551 CYS B CA 1
ATOM 3461 C C . CYS A 1 571 ? 119.654 13.810 365.969 1.00 93.95 551 CYS B C 1
ATOM 3462 O O . CYS A 1 571 ? 120.104 14.673 365.203 1.00 96.72 551 CYS B O 1
ATOM 3465 N N . ILE A 1 572 ? 120.320 12.701 366.298 1.00 92.16 552 ILE B N 1
ATOM 3466 C CA . ILE A 1 572 ? 121.697 12.453 365.889 1.00 95.08 552 ILE B CA 1
ATOM 3467 C C . ILE A 1 572 ? 121.820 11.164 365.082 1.00 101.86 552 ILE B C 1
ATOM 3468 O O . ILE A 1 572 ? 122.437 11.144 364.012 1.00 97.26 552 ILE B O 1
ATOM 3473 N N . VAL A 1 573 ? 121.233 10.077 365.574 1.00 107.50 553 VAL B N 1
ATOM 3474 C CA . VAL A 1 573 ? 121.182 8.819 364.836 1.00 112.29 553 VAL B CA 1
ATOM 3475 C C . VAL A 1 573 ? 119.761 8.623 364.320 1.00 112.67 553 VAL B C 1
ATOM 3476 O O . VAL A 1 573 ? 119.029 7.732 364.755 1.00 109.61 553 VAL B O 1
ATOM 3478 N N . CYS A 1 574 ? 119.378 9.468 363.362 1.00 117.56 554 CYS B N 1
ATOM 3479 C CA . CYS A 1 574 ? 118.040 9.421 362.783 1.00 125.53 554 CYS B CA 1
ATOM 3480 C C . CYS A 1 574 ? 117.814 8.109 362.038 1.00 127.05 554 CYS B C 1
ATOM 3481 O O . CYS A 1 574 ? 117.493 8.103 360.845 1.00 121.32 554 CYS B O 1
ATOM 3484 N N . ASP A 1 575 ? 118.017 6.992 362.735 1.00 132.00 555 ASP B N 1
ATOM 3485 C CA . ASP A 1 575 ? 117.518 5.695 362.300 1.00 125.70 555 ASP B CA 1
ATOM 3486 C C . ASP A 1 575 ? 116.070 5.613 362.752 1.00 122.56 555 ASP B C 1
ATOM 3487 O O . ASP A 1 575 ? 115.793 5.618 363.960 1.00 116.21 555 ASP B O 1
ATOM 3489 N N . GLU A 1 576 ? 115.149 5.571 361.785 1.00 123.70 556 GLU B N 1
ATOM 3490 C CA . GLU A 1 576 ? 113.717 5.478 362.051 1.00 132.55 556 GLU B CA 1
ATOM 3491 C C . GLU A 1 576 ? 113.371 4.358 363.019 1.00 135.01 556 GLU B C 1
ATOM 3492 O O . GLU A 1 576 ? 112.659 3.423 362.649 1.00 134.35 556 GLU B O 1
ATOM 3494 N N . GLU A 1 577 ? 113.867 4.446 364.252 1.00 135.62 557 GLU B N 1
ATOM 3495 C CA . GLU A 1 577 ? 113.449 3.583 365.347 1.00 141.69 557 GLU B CA 1
ATOM 3496 C C . GLU A 1 577 ? 112.075 4.056 365.796 1.00 151.97 557 GLU B C 1
ATOM 3497 O O . GLU A 1 577 ? 111.270 4.515 364.975 1.00 150.69 557 GLU B O 1
ATOM 3503 N N . ALA A 1 578 ? 111.803 3.988 367.099 1.00 154.50 558 ALA B N 1
ATOM 3504 C CA . ALA A 1 578 ? 110.799 4.880 367.646 1.00 155.51 558 ALA B CA 1
ATOM 3505 C C . ALA A 1 578 ? 111.144 6.327 367.337 1.00 149.08 558 ALA B C 1
ATOM 3506 O O . ALA A 1 578 ? 110.289 7.196 367.502 1.00 154.83 558 ALA B O 1
ATOM 3508 N N . GLN A 1 579 ? 112.381 6.594 366.900 1.00 141.93 559 GLN B N 1
ATOM 3509 C CA . GLN A 1 579 ? 112.749 7.891 366.343 1.00 131.72 559 GLN B CA 1
ATOM 3510 C C . GLN A 1 579 ? 111.643 8.456 365.459 1.00 135.49 559 GLN B C 1
ATOM 3511 O O . GLN A 1 579 ? 111.192 9.586 365.664 1.00 133.07 559 GLN B O 1
ATOM 3513 N N . GLU A 1 580 ? 111.177 7.673 364.479 1.00 138.68 560 GLU B N 1
ATOM 3514 C CA . GLU A 1 580 ? 110.005 8.077 363.711 1.00 143.46 560 GLU B CA 1
ATOM 3515 C C . GLU A 1 580 ? 108.708 7.865 364.489 1.00 144.34 560 GLU B C 1
ATOM 3516 O O . GLU A 1 580 ? 107.794 8.692 364.391 1.00 148.30 560 GLU B O 1
ATOM 3518 N N . TYR A 1 581 ? 108.612 6.784 365.276 1.00 139.02 561 TYR B N 1
ATOM 3519 C CA . TYR A 1 581 ? 107.378 6.488 366.003 1.00 140.21 561 TYR B CA 1
ATOM 3520 C C . TYR A 1 581 ? 107.159 7.443 367.174 1.00 143.99 561 TYR B C 1
ATOM 3521 O O . TYR A 1 581 ? 106.016 7.817 367.466 1.00 140.91 561 TYR B O 1
ATOM 3523 N N . LEU A 1 582 ? 108.233 7.828 367.874 1.00 145.40 562 LEU B N 1
ATOM 3524 C CA . LEU A 1 582 ? 108.125 8.911 368.848 1.00 133.29 562 LEU B CA 1
ATOM 3525 C C . LEU A 1 582 ? 107.829 10.226 368.146 1.00 129.18 562 LEU B C 1
ATOM 3526 O O . LEU A 1 582 ? 106.942 10.973 368.570 1.00 134.51 562 LEU B O 1
ATOM 3531 N N . ALA A 1 583 ? 108.538 10.510 367.045 1.00 121.67 563 ALA B N 1
ATOM 3532 C CA . ALA A 1 583 ? 108.228 11.704 366.261 1.00 122.70 563 ALA B CA 1
ATOM 3533 C C . ALA A 1 583 ? 106.873 11.619 365.556 1.00 130.45 563 ALA B C 1
ATOM 3534 O O . ALA A 1 583 ? 106.644 12.435 364.652 1.00 132.79 563 ALA B O 1
ATOM 3536 N N . LYS A 1 584 ? 106.009 10.662 365.910 1.00 138.69 564 LYS B N 1
ATOM 3537 C CA . LYS A 1 584 ? 104.576 10.805 365.697 1.00 142.87 564 LYS B CA 1
ATOM 3538 C C . LYS A 1 584 ? 103.938 11.729 366.728 1.00 155.40 564 LYS B C 1
ATOM 3539 O O . LYS A 1 584 ? 102.720 11.926 366.691 1.00 157.69 564 LYS B O 1
ATOM 3541 N N . SER A 1 585 ? 104.734 12.272 367.653 1.00 164.55 565 SER B N 1
ATOM 3542 C CA . SER A 1 585 ? 104.314 13.365 368.523 1.00 179.37 565 SER B CA 1
ATOM 3543 C C . SER A 1 585 ? 104.507 14.686 367.789 1.00 179.27 565 SER B C 1
ATOM 3544 O O . SER A 1 585 ? 105.638 15.059 367.457 1.00 167.18 565 SER B O 1
ATOM 3547 N N . LYS A 1 586 ? 103.410 15.389 367.535 1.00 190.96 566 LYS B N 1
ATOM 3548 C CA . LYS A 1 586 ? 103.456 16.656 366.824 1.00 196.24 566 LYS B CA 1
ATOM 3549 C C . LYS A 1 586 ? 103.587 17.822 367.805 1.00 195.07 566 LYS B C 1
ATOM 3550 O O . LYS A 1 586 ? 103.510 17.652 369.025 1.00 200.02 566 LYS B O 1
ATOM 3552 N N . ASN A 1 587 ? 103.804 19.018 367.239 1.00 186.59 567 ASN B N 1
ATOM 3553 C CA . ASN A 1 587 ? 103.778 20.323 367.906 1.00 175.15 567 ASN B CA 1
ATOM 3554 C C . ASN A 1 587 ? 105.081 20.684 368.614 1.00 163.08 567 ASN B C 1
ATOM 3555 O O . ASN A 1 587 ? 105.058 21.468 369.568 1.00 163.47 567 ASN B O 1
ATOM 3560 N N . GLU A 1 588 ? 106.218 20.152 368.159 1.00 153.58 568 GLU B N 1
ATOM 3561 C CA . GLU A 1 588 ? 107.513 20.479 368.752 1.00 142.32 568 GLU B CA 1
ATOM 3562 C C . GLU A 1 588 ? 108.600 20.417 367.683 1.00 134.36 568 GLU B C 1
ATOM 3563 O O . GLU A 1 588 ? 108.594 19.519 366.838 1.00 135.73 568 GLU B O 1
ATOM 3569 N N . MET A 1 589 ? 109.536 21.363 367.736 1.00 128.25 569 MET B N 1
ATOM 3570 C CA . MET A 1 589 ? 110.568 21.463 366.708 1.00 125.05 569 MET B CA 1
ATOM 3571 C C . MET A 1 589 ? 111.547 20.296 366.783 1.00 114.49 569 MET B C 1
ATOM 3572 O O . MET A 1 589 ? 112.004 19.916 367.865 1.00 109.72 569 MET B O 1
ATOM 3577 N N . ILE A 1 590 ? 111.888 19.744 365.616 1.00 109.45 570 ILE B N 1
ATOM 3578 C CA . ILE A 1 590 ? 112.866 18.664 365.499 1.00 103.38 570 ILE B CA 1
ATOM 3579 C C . ILE A 1 590 ? 114.050 19.146 364.669 1.00 98.24 570 ILE B C 1
ATOM 3580 O O . ILE A 1 590 ? 113.878 19.561 363.515 1.00 96.56 570 ILE B O 1
ATOM 3585 N N . PHE A 1 591 ? 115.250 19.066 365.248 1.00 92.37 571 PHE B N 1
ATOM 3586 C CA . PHE A 1 591 ? 116.498 19.429 364.588 1.00 85.68 571 PHE B CA 1
ATOM 3587 C C . PHE A 1 591 ? 117.336 18.177 364.358 1.00 91.76 571 PHE B C 1
ATOM 3588 O O . PHE A 1 591 ? 117.611 17.431 365.304 1.00 97.73 571 PHE B O 1
ATOM 3596 N N . LEU A 1 592 ? 117.766 17.962 363.118 1.00 92.00 572 LEU B N 1
ATOM 3597 C CA . LEU A 1 592 ? 118.704 16.892 362.801 1.00 93.60 572 LEU B CA 1
ATOM 3598 C C . LEU A 1 592 ? 120.105 17.461 362.612 1.00 97.26 572 LEU B C 1
ATOM 3599 O O . LEU A 1 592 ? 120.272 18.614 362.212 1.00 103.02 572 LEU B O 1
ATOM 3604 N N . ASP A 1 593 ? 121.116 16.642 362.898 1.00 92.76 573 ASP B N 1
ATOM 3605 C CA . ASP A 1 593 ? 122.503 17.008 362.614 1.00 89.99 573 ASP B CA 1
ATOM 3606 C C . ASP A 1 593 ? 122.819 16.611 361.177 1.00 87.83 573 ASP B C 1
ATOM 3607 O O . ASP A 1 593 ? 122.994 15.430 360.880 1.00 90.48 573 ASP B O 1
ATOM 3612 N N . GLY A 1 594 ? 122.918 17.598 360.292 1.00 96.44 574 GLY B N 1
ATOM 3613 C CA . GLY A 1 594 ? 123.145 17.335 358.882 1.00 104.83 574 GLY B CA 1
ATOM 3614 C C . GLY A 1 594 ? 124.522 16.815 358.523 1.00 109.12 574 GLY B C 1
ATOM 3615 O O . GLY A 1 594 ? 124.740 16.471 357.357 1.00 110.24 574 GLY B O 1
ATOM 3616 N N . TYR A 1 595 ? 125.455 16.754 359.479 1.00 107.60 575 TYR B N 1
ATOM 3617 C CA . TYR A 1 595 ? 126.790 16.214 359.249 1.00 108.32 575 TYR B CA 1
ATOM 3618 C C . TYR A 1 595 ? 126.925 14.768 359.701 1.00 113.49 575 TYR B C 1
ATOM 3619 O O . TYR A 1 595 ? 128.004 14.185 359.556 1.00 117.12 575 TYR B O 1
ATOM 3628 N N . GLU A 1 596 ? 125.862 14.187 360.251 1.00 115.11 576 GLU B N 1
ATOM 3629 C CA . GLU A 1 596 ? 125.833 12.778 360.601 1.00 114.72 576 GLU B CA 1
ATOM 3630 C C . GLU A 1 596 ? 125.412 11.964 359.381 1.00 122.77 576 GLU B C 1
ATOM 3631 O O . GLU A 1 596 ? 125.228 12.488 358.276 1.00 121.29 576 GLU B O 1
ATOM 3637 N N . GLU A 1 597 ? 125.249 10.663 359.584 1.00 127.80 577 GLU B N 1
ATOM 3638 C CA . GLU A 1 597 ? 124.607 9.823 358.589 1.00 136.25 577 GLU B CA 1
ATOM 3639 C C . GLU A 1 597 ? 123.106 9.792 358.860 1.00 135.27 577 GLU B C 1
ATOM 3640 O O . GLU A 1 597 ? 122.656 9.978 359.994 1.00 133.76 577 GLU B O 1
ATOM 3646 N N . ILE A 1 598 ? 122.332 9.573 357.801 1.00 135.68 578 ILE B N 1
ATOM 3647 C CA . ILE A 1 598 ? 120.897 9.830 357.852 1.00 133.55 578 ILE B CA 1
ATOM 3648 C C . ILE A 1 598 ? 120.204 8.956 356.814 1.00 129.93 578 ILE B C 1
ATOM 3649 O O . ILE A 1 598 ? 120.658 8.843 355.672 1.00 131.14 578 ILE B O 1
ATOM 3654 N N . ASP A 1 599 ? 119.099 8.338 357.229 1.00 126.05 579 ASP B N 1
ATOM 3655 C CA . ASP A 1 599 ? 118.335 7.413 356.404 1.00 121.07 579 ASP B CA 1
ATOM 3656 C C . ASP A 1 599 ? 117.253 8.168 355.638 1.00 118.49 579 ASP B C 1
ATOM 3657 O O . ASP A 1 599 ? 116.512 8.962 356.228 1.00 109.27 579 ASP B O 1
ATOM 3662 N N . LEU A 1 600 ? 117.150 7.906 354.328 1.00 111.26 580 LEU B N 1
ATOM 3663 C CA . LEU A 1 600 ? 116.186 8.644 353.509 1.00 115.99 580 LEU B CA 1
ATOM 3664 C C . LEU A 1 600 ? 114.749 8.416 353.969 1.00 120.95 580 LEU B C 1
ATOM 3665 O O . LEU A 1 600 ? 114.038 9.380 354.273 1.00 124.44 580 LEU B O 1
ATOM 3667 N N . GLU A 1 601 ? 114.296 7.158 354.012 1.00 117.70 581 GLU B N 1
ATOM 3668 C CA . GLU A 1 601 ? 112.885 6.886 354.283 1.00 127.94 581 GLU B CA 1
ATOM 3669 C C . GLU A 1 601 ? 112.401 7.590 355.555 1.00 119.06 581 GLU B C 1
ATOM 3670 O O . GLU A 1 601 ? 111.297 8.147 355.582 1.00 120.42 581 GLU B O 1
ATOM 3676 N N . ALA A 1 602 ? 113.227 7.619 356.603 1.00 124.50 582 ALA B N 1
ATOM 3677 C CA . ALA A 1 602 ? 112.815 8.266 357.844 1.00 115.09 582 ALA B CA 1
ATOM 3678 C C . ALA A 1 602 ? 112.599 9.757 357.641 1.00 112.94 582 ALA B C 1
ATOM 3679 O O . ALA A 1 602 ? 111.577 10.305 358.069 1.00 113.98 582 ALA B O 1
ATOM 3681 N N . PHE A 1 603 ? 113.573 10.427 357.013 1.00 110.26 583 PHE B N 1
ATOM 3682 C CA . PHE A 1 603 ? 113.464 11.839 356.649 1.00 109.87 583 PHE B CA 1
ATOM 3683 C C . PHE A 1 603 ? 112.141 12.160 355.958 1.00 113.51 583 PHE B C 1
ATOM 3684 O O . PHE A 1 603 ? 111.394 13.039 356.402 1.00 111.70 583 PHE B O 1
ATOM 3692 N N . LEU A 1 604 ? 111.852 11.483 354.842 1.00 114.54 584 LEU B N 1
ATOM 3693 C CA . LEU A 1 604 ? 110.662 11.826 354.074 1.00 117.71 584 LEU B CA 1
ATOM 3694 C C . LEU A 1 604 ? 109.390 11.529 354.862 1.00 141.19 584 LEU B C 1
ATOM 3695 O O . LEU A 1 604 ? 108.486 12.367 354.925 1.00 121.48 584 LEU B O 1
ATOM 3700 N N . ASN A 1 605 ? 109.322 10.360 355.516 1.00 155.17 585 ASN B N 1
ATOM 3701 C CA . ASN A 1 605 ? 108.120 10.014 356.281 1.00 163.74 585 ASN B CA 1
ATOM 3702 C C . ASN A 1 605 ? 107.856 11.019 357.397 1.00 165.71 585 ASN B C 1
ATOM 3703 O O . ASN A 1 605 ? 106.699 11.237 357.777 1.00 174.43 585 ASN B O 1
ATOM 3705 N N . LEU A 1 606 ? 108.909 11.640 357.930 1.00 148.59 586 LEU B N 1
ATOM 3706 C CA . LEU A 1 606 ? 108.788 12.805 358.807 1.00 134.81 586 LEU B CA 1
ATOM 3707 C C . LEU A 1 606 ? 108.435 14.012 357.934 1.00 129.23 586 LEU B C 1
ATOM 3708 O O . LEU A 1 606 ? 109.246 14.900 357.660 1.00 117.98 586 LEU B O 1
ATOM 3713 N N . ASN A 1 607 ? 107.179 14.029 357.487 1.00 144.97 587 ASN B N 1
ATOM 3714 C CA . ASN A 1 607 ? 106.830 14.766 356.276 1.00 153.82 587 ASN B CA 1
ATOM 3715 C C . ASN A 1 607 ? 107.001 16.282 356.391 1.00 176.76 587 ASN B C 1
ATOM 3716 O O . ASN A 1 607 ? 107.898 16.839 355.752 1.00 163.45 587 ASN B O 1
ATOM 3721 N N . ALA A 1 608 ? 106.192 16.951 357.217 1.00 219.62 588 ALA B N 1
ATOM 3722 C CA . ALA A 1 608 ? 105.864 18.362 357.020 1.00 224.49 588 ALA B CA 1
ATOM 3723 C C . ALA A 1 608 ? 106.997 19.325 357.370 1.00 215.08 588 ALA B C 1
ATOM 3724 O O . ALA A 1 608 ? 108.151 19.107 356.988 1.00 212.98 588 ALA B O 1
ATOM 3726 N N . SER A 1 609 ? 106.691 20.412 358.076 1.00 183.99 589 SER B N 1
ATOM 3727 C CA . SER A 1 609 ? 107.528 21.596 357.953 1.00 154.65 589 SER B CA 1
ATOM 3728 C C . SER A 1 609 ? 108.046 22.212 359.243 1.00 147.69 589 SER B C 1
ATOM 3729 O O . SER A 1 609 ? 108.701 23.257 359.171 1.00 144.17 589 SER B O 1
ATOM 3732 N N . PHE A 1 610 ? 107.793 21.629 360.411 1.00 137.99 590 PHE B N 1
ATOM 3733 C CA . PHE A 1 610 ? 108.478 22.150 361.596 1.00 127.35 590 PHE B CA 1
ATOM 3734 C C . PHE A 1 610 ? 109.743 21.347 361.901 1.00 119.41 590 PHE B C 1
ATOM 3735 O O . PHE A 1 610 ? 110.044 20.998 363.045 1.00 117.46 590 PHE B O 1
ATOM 3743 N N . LYS A 1 611 ? 110.519 21.087 360.843 1.00 114.60 591 LYS B N 1
ATOM 3744 C CA . LYS A 1 611 ? 111.777 20.354 360.919 1.00 112.84 591 LYS B CA 1
ATOM 3745 C C . LYS A 1 611 ? 112.911 21.189 360.325 1.00 111.68 591 LYS B C 1
ATOM 3746 O O . LYS A 1 611 ? 112.690 22.080 359.500 1.00 121.91 591 LYS B O 1
ATOM 3752 N N . GLU A 1 612 ? 114.141 20.886 360.750 1.00 102.52 592 GLU B N 1
ATOM 3753 C CA . GLU A 1 612 ? 115.317 21.638 360.311 1.00 100.30 592 GLU B CA 1
ATOM 3754 C C . GLU A 1 612 ? 116.548 20.742 360.346 1.00 93.04 592 GLU B C 1
ATOM 3755 O O . GLU A 1 612 ? 116.936 20.265 361.414 1.00 86.45 592 GLU B O 1
ATOM 3761 N N . ARG A 1 613 ? 117.167 20.522 359.189 1.00 91.23 593 ARG B N 1
ATOM 3762 C CA . ARG A 1 613 ? 118.492 19.917 359.135 1.00 98.22 593 ARG B CA 1
ATOM 3763 C C . ARG A 1 613 ? 119.539 21.024 359.147 1.00 99.65 593 ARG B C 1
ATOM 3764 O O . ARG A 1 613 ? 119.367 22.062 358.501 1.00 106.83 593 ARG B O 1
ATOM 3772 N N . LEU A 1 614 ? 120.618 20.811 359.894 1.00 98.59 594 LEU B N 1
ATOM 3773 C CA . LEU A 1 614 ? 121.656 21.834 360.043 1.00 88.68 594 LEU B CA 1
ATOM 3774 C C . LEU A 1 614 ? 123.017 21.367 359.555 1.00 90.49 594 LEU B C 1
ATOM 3775 O O . LEU A 1 614 ? 123.716 20.658 360.279 1.00 94.26 594 LEU B O 1
ATOM 3780 N N . GLY B 1 55 ? 167.001 102.454 334.618 1.00 97.62 35 GLY A N 1
ATOM 3781 C CA . GLY B 1 55 ? 168.036 103.417 334.276 1.00 100.84 35 GLY A CA 1
ATOM 3782 C C . GLY B 1 55 ? 169.011 102.954 333.199 1.00 102.48 35 GLY A C 1
ATOM 3783 O O . GLY B 1 55 ? 168.628 102.729 332.047 1.00 104.17 35 GLY A O 1
ATOM 3784 N N . TYR B 1 56 ? 170.277 102.800 333.588 1.00 99.24 36 TYR A N 1
ATOM 3785 C CA . TYR B 1 56 ? 171.368 102.515 332.664 1.00 85.54 36 TYR A CA 1
ATOM 3786 C C . TYR B 1 56 ? 171.563 101.003 332.566 1.00 84.37 36 TYR A C 1
ATOM 3787 O O . TYR B 1 56 ? 171.792 100.332 333.578 1.00 87.74 36 TYR A O 1
ATOM 3796 N N . GLU B 1 57 ? 171.473 100.465 331.351 1.00 77.39 37 GLU A N 1
ATOM 3797 C CA . GLU B 1 57 ? 171.534 99.021 331.177 1.00 74.73 37 GLU A CA 1
ATOM 3798 C C . GLU B 1 57 ? 171.989 98.675 329.765 1.00 75.78 37 GLU A C 1
ATOM 3799 O O . GLU B 1 57 ? 171.530 99.280 328.794 1.00 80.02 37 GLU A O 1
ATOM 3805 N N . LEU B 1 58 ? 172.893 97.697 329.664 1.00 67.87 38 LEU A N 1
ATOM 3806 C CA . LEU B 1 58 ? 173.126 97.005 328.404 1.00 66.11 38 LEU A CA 1
ATOM 3807 C C . LEU B 1 58 ? 172.048 95.935 328.253 1.00 74.68 38 LEU A C 1
ATOM 3808 O O . LEU B 1 58 ? 171.893 95.074 329.128 1.00 71.79 38 LEU A O 1
ATOM 3813 N N . THR B 1 59 ? 171.272 96.019 327.171 1.00 80.09 39 THR A N 1
ATOM 3814 C CA . THR B 1 59 ? 170.166 95.111 326.916 1.00 81.55 39 THR A CA 1
ATOM 3815 C C . THR B 1 59 ? 170.399 94.341 325.621 1.00 69.03 39 THR A C 1
ATOM 3816 O O . THR B 1 59 ? 171.095 94.807 324.715 1.00 67.62 39 THR A O 1
ATOM 3820 N N . TRP B 1 60 ? 169.815 93.147 325.555 1.00 69.87 40 TRP A N 1
ATOM 3821 C CA . TRP B 1 60 ? 169.919 92.269 324.398 1.00 69.47 40 TRP A CA 1
ATOM 3822 C C . TRP B 1 60 ? 168.837 91.215 324.522 1.00 73.90 40 TRP A C 1
ATOM 3823 O O . TRP B 1 60 ? 168.454 90.847 325.633 1.00 77.16 40 TRP A O 1
ATOM 3834 N N . THR B 1 61 ? 168.340 90.735 323.382 1.00 79.72 41 THR A N 1
ATOM 3835 C CA . THR B 1 61 ? 167.256 89.761 323.427 1.00 88.51 41 THR A CA 1
ATOM 3836 C C . THR B 1 61 ? 167.756 88.462 324.052 1.00 81.81 41 THR A C 1
ATOM 3837 O O . THR B 1 61 ? 168.875 88.015 323.788 1.00 73.52 41 THR A O 1
ATOM 3841 N N . GLY B 1 62 ? 166.934 87.890 324.928 1.00 89.22 42 GLY A N 1
ATOM 3842 C CA . GLY B 1 62 ? 167.284 86.678 325.639 1.00 86.98 42 GLY A CA 1
ATOM 3843 C C . GLY B 1 62 ? 168.105 86.863 326.898 1.00 84.75 42 GLY A C 1
ATOM 3844 O O . GLY B 1 62 ? 168.625 85.874 327.426 1.00 90.43 42 GLY A O 1
ATOM 3845 N N . LYS B 1 63 ? 168.239 88.091 327.401 1.00 81.35 43 LYS A N 1
ATOM 3846 C CA . LYS B 1 63 ? 168.994 88.309 328.631 1.00 70.59 43 LYS A CA 1
ATOM 3847 C C . LYS B 1 63 ? 168.230 87.799 329.845 1.00 72.72 43 LYS A C 1
ATOM 3848 O O . LYS B 1 63 ? 168.828 87.274 330.789 1.00 76.07 43 LYS A O 1
ATOM 3854 N N . GLY B 1 64 ? 166.910 87.938 329.840 1.00 81.30 44 GLY A N 1
ATOM 3855 C CA . GLY B 1 64 ? 166.125 87.435 330.954 1.00 79.42 44 GLY A CA 1
ATOM 3856 C C . GLY B 1 64 ? 166.184 85.926 331.076 1.00 79.78 44 GLY A C 1
ATOM 3857 O O . GLY B 1 64 ? 166.285 85.390 332.183 1.00 81.57 44 GLY A O 1
ATOM 3858 N N . PHE B 1 65 ? 166.105 85.218 329.943 1.00 87.08 45 PHE A N 1
ATOM 3859 C CA . PHE B 1 65 ? 166.208 83.762 329.972 1.00 78.08 45 PHE A CA 1
ATOM 3860 C C . PHE B 1 65 ? 167.597 83.327 330.416 1.00 85.51 45 PHE A C 1
ATOM 3861 O O . PHE B 1 65 ? 167.751 82.307 331.100 1.00 86.11 45 PHE A O 1
ATOM 3869 N N . ALA B 1 66 ? 168.626 84.074 330.011 1.00 74.53 46 ALA A N 1
ATOM 3870 C CA . ALA B 1 66 ? 169.971 83.777 330.483 1.00 77.69 46 ALA A CA 1
ATOM 3871 C C . ALA B 1 66 ? 170.040 83.875 331.999 1.00 78.02 46 ALA A C 1
ATOM 3872 O O . ALA B 1 66 ? 170.645 83.025 332.661 1.00 80.76 46 ALA A O 1
ATOM 3874 N N . ASN B 1 67 ? 169.407 84.900 332.566 1.00 77.32 47 ASN A N 1
ATOM 3875 C CA . ASN B 1 67 ? 169.433 85.079 334.010 1.00 78.70 47 ASN A CA 1
ATOM 3876 C C . ASN B 1 67 ? 168.624 83.996 334.719 1.00 76.72 47 ASN A C 1
ATOM 3877 O O . ASN B 1 67 ? 168.956 83.608 335.846 1.00 74.05 47 ASN A O 1
ATOM 3882 N N . ALA B 1 68 ? 167.559 83.505 334.084 1.00 76.33 48 ALA A N 1
ATOM 3883 C CA . ALA B 1 68 ? 166.788 82.415 334.676 1.00 84.87 48 ALA A CA 1
ATOM 3884 C C . ALA B 1 68 ? 167.591 81.127 334.691 1.00 88.12 48 ALA A C 1
ATOM 3885 O O . ALA B 1 68 ? 167.470 80.325 335.623 1.00 92.92 48 ALA A O 1
ATOM 3887 N N . LEU B 1 69 ? 168.422 80.931 333.668 1.00 82.57 49 LEU A N 1
ATOM 3888 C CA . LEU B 1 69 ? 169.244 79.741 333.577 1.00 73.22 49 LEU A CA 1
ATOM 3889 C C . LEU B 1 69 ? 170.216 79.647 334.746 1.00 84.52 49 LEU A C 1
ATOM 3890 O O . LEU B 1 69 ? 170.577 78.540 335.166 1.00 88.08 49 LEU A O 1
ATOM 3895 N N . TYR B 1 70 ? 170.644 80.796 335.287 1.00 79.60 50 TYR A N 1
ATOM 3896 C CA . TYR B 1 70 ? 171.571 80.794 336.418 1.00 75.97 50 TYR A CA 1
ATOM 3897 C C . TYR B 1 70 ? 170.922 80.188 337.653 1.00 82.85 50 TYR A C 1
ATOM 3898 O O . TYR B 1 70 ? 171.588 79.516 338.455 1.00 82.74 50 TYR A O 1
ATOM 3907 N N . SER B 1 71 ? 169.623 80.419 337.819 1.00 84.52 51 SER A N 1
ATOM 3908 C CA . SER B 1 71 ? 168.882 79.963 338.983 1.00 90.01 51 SER A CA 1
ATOM 3909 C C . SER B 1 71 ? 168.397 78.526 338.860 1.00 92.84 51 SER A C 1
ATOM 3910 O O . SER B 1 71 ? 167.783 78.023 339.805 1.00 98.85 51 SER A O 1
ATOM 3913 N N . GLU B 1 72 ? 168.642 77.861 337.732 1.00 91.76 52 GLU A N 1
ATOM 3914 C CA . GLU B 1 72 ? 168.199 76.481 337.576 1.00 90.28 52 GLU A CA 1
ATOM 3915 C C . GLU B 1 72 ? 169.008 75.564 338.490 1.00 92.62 52 GLU A C 1
ATOM 3916 O O . GLU B 1 72 ? 170.218 75.766 338.670 1.00 88.55 52 GLU A O 1
ATOM 3922 N N . PRO B 1 73 ? 168.375 74.557 339.083 1.00 94.11 53 PRO A N 1
ATOM 3923 C CA . PRO B 1 73 ? 169.110 73.626 339.938 1.00 98.06 53 PRO A CA 1
ATOM 3924 C C . PRO B 1 73 ? 170.145 72.853 339.140 1.00 98.89 53 PRO A C 1
ATOM 3925 O O . PRO B 1 73 ? 170.070 72.735 337.914 1.00 91.57 53 PRO A O 1
ATOM 3929 N N . CYS B 1 74 ? 171.134 72.331 339.860 1.00 108.14 54 CYS A N 1
ATOM 3930 C CA . CYS B 1 74 ? 172.106 71.435 339.254 1.00 108.27 54 CYS A CA 1
ATOM 3931 C C . CYS B 1 74 ? 171.522 70.033 339.180 1.00 117.85 54 CYS A C 1
ATOM 3932 O O . CYS B 1 74 ? 170.964 69.525 340.158 1.00 116.65 54 CYS A O 1
ATOM 3935 N N . GLN B 1 75 ? 171.644 69.417 338.011 1.00 130.06 55 GLN A N 1
ATOM 3936 C CA . GLN B 1 75 ? 171.146 68.076 337.773 1.00 137.52 55 GLN A CA 1
ATOM 3937 C C . GLN B 1 75 ? 172.256 67.043 337.688 1.00 128.61 55 GLN A C 1
ATOM 3938 O O . GLN B 1 75 ? 171.968 65.840 337.681 1.00 136.40 55 GLN A O 1
ATOM 3944 N N . LYS B 1 76 ? 173.506 67.482 337.652 1.00 110.62 56 LYS A N 1
ATOM 3945 C CA . LYS B 1 76 ? 174.633 66.645 337.290 1.00 98.90 56 LYS A CA 1
ATOM 3946 C C . LYS B 1 76 ? 175.388 66.152 338.521 1.00 93.13 56 LYS A C 1
ATOM 3947 O O . LYS B 1 76 ? 175.212 66.642 339.641 1.00 85.50 56 LYS A O 1
ATOM 3953 N N . GLN B 1 77 ? 176.234 65.147 338.287 1.00 91.30 57 GLN A N 1
ATOM 3954 C CA . GLN B 1 77 ? 177.110 64.593 339.306 1.00 90.36 57 GLN A CA 1
ATOM 3955 C C . GLN B 1 77 ? 178.484 64.331 338.701 1.00 83.56 57 GLN A C 1
ATOM 3956 O O . GLN B 1 77 ? 178.666 64.329 337.477 1.00 77.54 57 GLN A O 1
ATOM 3962 N N . LEU B 1 78 ? 179.459 64.118 339.581 1.00 84.52 58 LEU A N 1
ATOM 3963 C CA . LEU B 1 78 ? 180.835 63.850 339.183 1.00 78.88 58 LEU A CA 1
ATOM 3964 C C . LEU B 1 78 ? 181.096 62.350 339.185 1.00 86.11 58 LEU A C 1
ATOM 3965 O O . LEU B 1 78 ? 180.775 61.664 340.160 1.00 79.13 58 LEU A O 1
ATOM 3970 N N . LYS B 1 79 ? 181.684 61.855 338.095 1.00 86.77 59 LYS A N 1
ATOM 3971 C CA . LYS B 1 79 ? 182.196 60.491 337.986 1.00 77.29 59 LYS A CA 1
ATOM 3972 C C . LYS B 1 79 ? 183.705 60.526 337.789 1.00 75.14 59 LYS A C 1
ATOM 3973 O O . LYS B 1 79 ? 184.204 61.215 336.890 1.00 72.29 59 LYS A O 1
ATOM 3979 N N . LEU B 1 80 ? 184.430 59.764 338.597 1.00 76.70 60 LEU A N 1
ATOM 3980 C CA . LEU B 1 80 ? 185.880 59.770 338.498 1.00 76.47 60 LEU A CA 1
ATOM 3981 C C . LEU B 1 80 ? 186.332 58.944 337.307 1.00 81.04 60 LEU A C 1
ATOM 3982 O O . LEU B 1 80 ? 186.044 57.740 337.229 1.00 80.34 60 LEU A O 1
ATOM 3987 N N . GLN B 1 81 ? 187.086 59.574 336.411 1.00 72.17 61 GLN A N 1
ATOM 3988 C CA . GLN B 1 81 ? 187.529 58.879 335.213 1.00 72.25 61 GLN A CA 1
ATOM 3989 C C . GLN B 1 81 ? 188.962 58.362 335.303 1.00 76.94 61 GLN A C 1
ATOM 3990 O O . GLN B 1 81 ? 189.255 57.284 334.762 1.00 75.80 61 GLN A O 1
ATOM 3996 N N . GLU B 1 82 ? 189.858 59.076 335.986 1.00 72.34 62 GLU A N 1
ATOM 3997 C CA . GLU B 1 82 ? 191.279 58.750 335.928 1.00 69.99 62 GLU A CA 1
ATOM 3998 C C . GLU B 1 82 ? 192.066 59.556 336.955 1.00 72.38 62 GLU A C 1
ATOM 3999 O O . GLU B 1 82 ? 191.683 60.682 337.297 1.00 73.10 62 GLU A O 1
ATOM 4005 N N . SER B 1 83 ? 193.164 58.989 337.456 1.00 69.69 63 SER A N 1
ATOM 4006 C CA . SER B 1 83 ? 193.993 59.615 338.480 1.00 68.92 63 SER A CA 1
ATOM 4007 C C . SER B 1 83 ? 195.442 59.629 338.007 1.00 67.66 63 SER A C 1
ATOM 4008 O O . SER B 1 83 ? 196.033 58.571 337.792 1.00 69.60 63 SER A O 1
ATOM 4011 N N . PHE B 1 84 ? 196.016 60.824 337.839 1.00 85.32 64 PHE A N 1
ATOM 4012 C CA . PHE B 1 84 ? 197.329 60.970 337.216 1.00 72.55 64 PHE A CA 1
ATOM 4013 C C . PHE B 1 84 ? 198.379 61.454 338.211 1.00 62.84 64 PHE A C 1
ATOM 4014 O O . PHE B 1 84 ? 198.114 62.320 339.047 1.00 62.09 64 PHE A O 1
ATOM 4022 N N . THR B 1 85 ? 199.581 60.883 338.105 1.00 63.68 65 THR A N 1
ATOM 4023 C CA . THR B 1 85 ? 200.724 61.207 338.933 1.00 68.06 65 THR A CA 1
ATOM 4024 C C . THR B 1 85 ? 201.919 60.987 338.025 1.00 75.96 65 THR A C 1
ATOM 4025 O O . THR B 1 85 ? 201.997 59.936 337.372 1.00 90.01 65 THR A O 1
ATOM 4029 N N . PRO B 1 86 ? 202.833 61.930 337.950 1.00 77.71 66 PRO A N 1
ATOM 4030 C CA . PRO B 1 86 ? 203.848 61.887 336.886 1.00 85.68 66 PRO A CA 1
ATOM 4031 C C . PRO B 1 86 ? 204.874 60.761 336.951 1.00 95.03 66 PRO A C 1
ATOM 4032 O O . PRO B 1 86 ? 205.013 60.034 335.962 1.00 99.66 66 PRO A O 1
ATOM 4036 N N . GLN B 1 87 ? 205.620 60.590 338.037 1.00 106.35 67 GLN A N 1
ATOM 4037 C CA . GLN B 1 87 ? 206.765 59.680 338.001 1.00 125.12 67 GLN A CA 1
ATOM 4038 C C . GLN B 1 87 ? 206.561 58.469 338.914 1.00 136.77 67 GLN A C 1
ATOM 4039 O O . GLN B 1 87 ? 207.479 58.028 339.611 1.00 140.93 67 GLN A O 1
ATOM 4045 N N . THR B 1 88 ? 205.345 57.907 338.869 1.00 143.77 68 THR A N 1
ATOM 4046 C CA . THR B 1 88 ? 204.887 56.713 339.597 1.00 149.02 68 THR A CA 1
ATOM 4047 C C . THR B 1 88 ? 205.021 56.842 341.116 1.00 156.97 68 THR A C 1
ATOM 4048 O O . THR B 1 88 ? 204.918 55.841 341.841 1.00 157.34 68 THR A O 1
ATOM 4052 N N . SER B 1 89 ? 205.177 58.071 341.622 1.00 157.23 69 SER A N 1
ATOM 4053 C CA . SER B 1 89 ? 205.309 58.274 343.062 1.00 161.46 69 SER A CA 1
ATOM 4054 C C . SER B 1 89 ? 204.102 57.761 343.842 1.00 167.30 69 SER A C 1
ATOM 4055 O O . SER B 1 89 ? 204.239 57.478 345.038 1.00 173.72 69 SER A O 1
ATOM 4058 N N . ALA B 1 90 ? 202.936 57.627 343.196 1.00 165.27 70 ALA A N 1
ATOM 4059 C CA . ALA B 1 90 ? 201.732 57.068 343.815 1.00 163.65 70 ALA A CA 1
ATOM 4060 C C . ALA B 1 90 ? 201.437 57.797 345.123 1.00 156.18 70 ALA A C 1
ATOM 4061 O O . ALA B 1 90 ? 201.097 57.195 346.148 1.00 161.79 70 ALA A O 1
ATOM 4063 N N . SER B 1 91 ? 201.565 59.127 345.065 1.00 148.81 71 SER A N 1
ATOM 4064 C CA . SER B 1 91 ? 201.432 60.002 346.223 1.00 144.39 71 SER A CA 1
ATOM 4065 C C . SER B 1 91 ? 199.970 60.282 346.587 1.00 144.72 71 SER A C 1
ATOM 4066 O O . SER B 1 91 ? 199.561 61.443 346.763 1.00 132.62 71 SER A O 1
ATOM 4069 N N . LYS B 1 92 ? 199.186 59.214 346.693 1.00 160.84 72 LYS A N 1
ATOM 4070 C CA . LYS B 1 92 ? 197.845 59.245 347.261 1.00 158.68 72 LYS A CA 1
ATOM 4071 C C . LYS B 1 92 ? 196.873 60.116 346.469 1.00 145.73 72 LYS A C 1
ATOM 4072 O O . LYS B 1 92 ? 196.513 59.794 345.329 1.00 143.10 72 LYS A O 1
ATOM 4078 N N . HIS B 1 93 ? 196.410 61.201 347.086 1.00 123.20 73 HIS A N 1
ATOM 4079 C CA . HIS B 1 93 ? 195.320 61.991 346.540 1.00 98.89 73 HIS A CA 1
ATOM 4080 C C . HIS B 1 93 ? 195.848 63.326 346.043 1.00 81.71 73 HIS A C 1
ATOM 4081 O O . HIS B 1 93 ? 196.305 64.147 346.853 1.00 77.46 73 HIS A O 1
ATOM 4088 N N . PRO B 1 94 ? 195.789 63.597 344.744 1.00 70.92 74 PRO A N 1
ATOM 4089 C CA . PRO B 1 94 ? 196.289 64.877 344.250 1.00 68.40 74 PRO A CA 1
ATOM 4090 C C . PRO B 1 94 ? 195.374 66.020 344.667 1.00 72.61 74 PRO A C 1
ATOM 4091 O O . PRO B 1 94 ? 194.170 65.845 344.879 1.00 70.71 74 PRO A O 1
ATOM 4095 N N . ASN B 1 95 ? 195.969 67.202 344.807 1.00 72.05 75 ASN A N 1
ATOM 4096 C CA . ASN B 1 95 ? 195.216 68.391 345.182 1.00 75.05 75 ASN A CA 1
ATOM 4097 C C . ASN B 1 95 ? 194.471 68.998 344.010 1.00 65.80 75 ASN A C 1
ATOM 4098 O O . ASN B 1 95 ? 193.729 69.965 344.215 1.00 66.20 75 ASN A O 1
ATOM 4103 N N . ASN B 1 96 ? 194.642 68.452 342.807 1.00 61.43 76 ASN A N 1
ATOM 4104 C CA . ASN B 1 96 ? 194.199 69.108 341.586 1.00 70.32 76 ASN A CA 1
ATOM 4105 C C . ASN B 1 96 ? 193.145 68.281 340.863 1.00 71.93 76 ASN A C 1
ATOM 4106 O O . ASN B 1 96 ? 193.090 67.056 340.988 1.00 84.24 76 ASN A O 1
ATOM 4111 N N . ALA B 1 97 ? 192.318 68.975 340.088 1.00 59.08 77 ALA A N 1
ATOM 4112 C CA . ALA B 1 97 ? 191.108 68.420 339.502 1.00 61.54 77 ALA A CA 1
ATOM 4113 C C . ALA B 1 97 ? 190.903 68.977 338.098 1.00 59.24 77 ALA A C 1
ATOM 4114 O O . ALA B 1 97 ? 191.106 70.168 337.855 1.00 48.01 77 ALA A O 1
ATOM 4116 N N . ILE B 1 98 ? 190.513 68.101 337.178 1.00 60.27 78 ILE A N 1
ATOM 4117 C CA . ILE B 1 98 ? 190.088 68.485 335.843 1.00 52.62 78 ILE A CA 1
ATOM 4118 C C . ILE B 1 98 ? 188.671 67.962 335.681 1.00 64.17 78 ILE A C 1
ATOM 4119 O O . ILE B 1 98 ? 188.438 66.748 335.796 1.00 63.99 78 ILE A O 1
ATOM 4124 N N . ILE B 1 99 ? 187.723 68.870 335.448 1.00 63.51 79 ILE A N 1
ATOM 4125 C CA . ILE B 1 99 ? 186.335 68.494 335.205 1.00 62.27 79 ILE A CA 1
ATOM 4126 C C . ILE B 1 99 ? 186.064 68.625 333.716 1.00 62.14 79 ILE A C 1
ATOM 4127 O O . ILE B 1 99 ? 186.355 69.666 333.112 1.00 64.06 79 ILE A O 1
ATOM 4132 N N . ILE B 1 100 ? 185.531 67.559 333.128 1.00 61.73 80 ILE A N 1
ATOM 4133 C CA . ILE B 1 100 ? 185.194 67.472 331.712 1.00 59.27 80 ILE A CA 1
ATOM 4134 C C . ILE B 1 100 ? 183.695 67.691 331.583 1.00 66.39 80 ILE A C 1
ATOM 4135 O O . ILE B 1 100 ? 182.906 66.998 332.239 1.00 72.72 80 ILE A O 1
ATOM 4140 N N . GLY B 1 101 ? 183.296 68.634 330.745 1.00 66.57 81 GLY A N 1
ATOM 4141 C CA . GLY B 1 101 ? 181.887 68.929 330.550 1.00 65.96 81 GLY A CA 1
ATOM 4142 C C . GLY B 1 101 ? 181.654 70.419 330.343 1.00 60.28 81 GLY A C 1
ATOM 4143 O O . GLY B 1 101 ? 182.584 71.190 330.119 1.00 51.24 81 GLY A O 1
ATOM 4144 N N . ASP B 1 102 ? 180.372 70.797 330.396 1.00 57.78 82 ASP A N 1
ATOM 4145 C CA . ASP B 1 102 ? 179.956 72.184 330.237 1.00 53.69 82 ASP A CA 1
ATOM 4146 C C . ASP B 1 102 ? 180.279 72.954 331.513 1.00 53.73 82 ASP A C 1
ATOM 4147 O O . ASP B 1 102 ? 179.832 72.569 332.604 1.00 57.04 82 ASP A O 1
ATOM 4152 N N . ASN B 1 103 ? 181.037 74.056 331.380 1.00 53.50 83 ASN A N 1
ATOM 4153 C CA . ASN B 1 103 ? 181.384 74.813 332.576 1.00 53.72 83 ASN A CA 1
ATOM 4154 C C . ASN B 1 103 ? 180.148 75.342 333.289 1.00 52.02 83 ASN A C 1
ATOM 4155 O O . ASN B 1 103 ? 180.202 75.571 334.503 1.00 56.21 83 ASN A O 1
ATOM 4160 N N . LEU B 1 104 ? 179.021 75.494 332.588 1.00 49.56 84 LEU A N 1
ATOM 4161 C CA . LEU B 1 104 ? 177.809 75.922 333.283 1.00 60.38 84 LEU A CA 1
ATOM 4162 C C . LEU B 1 104 ? 177.412 74.906 334.349 1.00 73.13 84 LEU A C 1
ATOM 4163 O O . LEU B 1 104 ? 177.162 75.266 335.505 1.00 72.97 84 LEU A O 1
ATOM 4168 N N . ASP B 1 105 ? 177.388 73.617 333.983 1.00 76.47 85 ASP A N 1
ATOM 4169 C CA . ASP B 1 105 ? 177.081 72.573 334.955 1.00 64.40 85 ASP A CA 1
ATOM 4170 C C . ASP B 1 105 ? 178.167 72.464 336.011 1.00 65.64 85 ASP A C 1
ATOM 4171 O O . ASP B 1 105 ? 177.868 72.311 337.202 1.00 71.32 85 ASP A O 1
ATOM 4176 N N . ALA B 1 106 ? 179.432 72.556 335.595 1.00 60.86 86 ALA A N 1
ATOM 4177 C CA . ALA B 1 106 ? 180.539 72.445 336.537 1.00 61.59 86 ALA A CA 1
ATOM 4178 C C . ALA B 1 106 ? 180.427 73.491 337.641 1.00 61.03 86 ALA A C 1
ATOM 4179 O O . ALA B 1 106 ? 180.433 73.161 338.832 1.00 56.61 86 ALA A O 1
ATOM 4181 N N . LEU B 1 107 ? 180.305 74.766 337.264 1.00 64.53 87 LEU A N 1
ATOM 4182 C CA . LEU B 1 107 ? 180.204 75.805 338.283 1.00 66.46 87 LEU A CA 1
ATOM 4183 C C . LEU B 1 107 ? 179.019 75.549 339.208 1.00 66.64 87 LEU A C 1
ATOM 4184 O O . LEU B 1 107 ? 179.146 75.653 340.433 1.00 63.03 87 LEU A O 1
ATOM 4189 N N . LYS B 1 108 ? 177.869 75.166 338.645 1.00 70.41 88 LYS A N 1
ATOM 4190 C CA . LYS B 1 108 ? 176.724 74.809 339.480 1.00 75.72 88 LYS A CA 1
ATOM 4191 C C . LYS B 1 108 ? 177.094 73.727 340.489 1.00 76.32 88 LYS A C 1
ATOM 4192 O O . LYS B 1 108 ? 176.721 73.805 341.665 1.00 75.55 88 LYS A O 1
ATOM 4198 N N . LEU B 1 109 ? 177.843 72.715 340.049 1.00 76.91 89 LEU A N 1
ATOM 4199 C CA . LEU B 1 109 ? 178.218 71.630 340.950 1.00 76.34 89 LEU A CA 1
ATOM 4200 C C . LEU B 1 109 ? 179.195 72.120 342.014 1.00 70.23 89 LEU A C 1
ATOM 4201 O O . LEU B 1 109 ? 179.004 71.868 343.209 1.00 66.37 89 LEU A O 1
ATOM 4206 N N . LEU B 1 110 ? 180.236 72.848 341.603 1.00 69.48 90 LEU A N 1
ATOM 4207 C CA . LEU B 1 110 ? 181.207 73.357 342.566 1.00 67.82 90 LEU A CA 1
ATOM 4208 C C . LEU B 1 110 ? 180.589 74.328 343.562 1.00 68.33 90 LEU A C 1
ATOM 4209 O O . LEU B 1 110 ? 181.205 74.608 344.597 1.00 66.39 90 LEU A O 1
ATOM 4214 N N . LYS B 1 111 ? 179.389 74.845 343.279 1.00 71.44 91 LYS A N 1
ATOM 4215 C CA . LYS B 1 111 ? 178.804 75.849 344.155 1.00 75.96 91 LYS A CA 1
ATOM 4216 C C . LYS B 1 111 ? 178.536 75.285 345.540 1.00 84.04 91 LYS A C 1
ATOM 4217 O O . LYS B 1 111 ? 178.620 76.016 346.537 1.00 85.68 91 LYS A O 1
ATOM 4223 N N . SER B 1 112 ? 178.243 73.988 345.622 1.00 86.51 92 SER A N 1
ATOM 4224 C CA . SER B 1 112 ? 177.960 73.361 346.908 1.00 95.29 92 SER A CA 1
ATOM 4225 C C . SER B 1 112 ? 179.103 73.579 347.891 1.00 90.66 92 SER A C 1
ATOM 4226 O O . SER B 1 112 ? 178.880 73.941 349.050 1.00 97.16 92 SER A O 1
ATOM 4229 N N . ALA B 1 113 ? 180.336 73.378 347.441 1.00 79.88 93 ALA A N 1
ATOM 4230 C CA . ALA B 1 113 ? 181.474 73.339 348.346 1.00 76.19 93 ALA A CA 1
ATOM 4231 C C . ALA B 1 113 ? 182.473 74.465 348.140 1.00 73.74 93 ALA A C 1
ATOM 4232 O O . ALA B 1 113 ? 183.204 74.801 349.076 1.00 72.88 93 ALA A O 1
ATOM 4234 N N . TYR B 1 114 ? 182.529 75.053 346.951 1.00 68.17 94 TYR A N 1
ATOM 4235 C CA . TYR B 1 114 ? 183.556 76.025 346.616 1.00 66.38 94 TYR A CA 1
ATOM 4236 C C . TYR B 1 114 ? 183.029 77.459 346.617 1.00 66.30 94 TYR A C 1
ATOM 4237 O O . TYR B 1 114 ? 183.736 78.373 346.186 1.00 59.85 94 TYR A O 1
ATOM 4246 N N . SER B 1 115 ? 181.813 77.681 347.095 1.00 74.96 95 SER A N 1
ATOM 4247 C CA . SER B 1 115 ? 181.280 79.036 347.143 1.00 73.38 95 SER A CA 1
ATOM 4248 C C . SER B 1 115 ? 182.131 79.908 348.058 1.00 72.40 95 SER A C 1
ATOM 4249 O O . SER B 1 115 ? 182.267 79.624 349.250 1.00 75.68 95 SER A O 1
ATOM 4252 N N . GLU B 1 116 ? 182.720 80.956 347.487 1.00 74.43 96 GLU A N 1
ATOM 4253 C CA . GLU B 1 116 ? 183.596 81.878 348.217 1.00 77.06 96 GLU A CA 1
ATOM 4254 C C . GLU B 1 116 ? 184.852 81.181 348.742 1.00 77.96 96 GLU A C 1
ATOM 4255 O O . GLU B 1 116 ? 185.318 81.463 349.847 1.00 80.17 96 GLU A O 1
ATOM 4261 N N . LYS B 1 117 ? 185.419 80.274 347.940 1.00 76.18 97 LYS A N 1
ATOM 4262 C CA . LYS B 1 117 ? 186.632 79.560 348.319 1.00 72.58 97 LYS A CA 1
ATOM 4263 C C . LYS B 1 117 ? 187.766 79.712 347.318 1.00 66.90 97 LYS A C 1
ATOM 4264 O O . LYS B 1 117 ? 188.889 79.287 347.607 1.00 69.83 97 LYS A O 1
ATOM 4270 N N . ILE B 1 118 ? 187.511 80.298 346.166 1.00 64.00 98 ILE A N 1
ATOM 4271 C CA . ILE B 1 118 ? 188.483 80.368 345.086 1.00 61.50 98 ILE A CA 1
ATOM 4272 C C . ILE B 1 118 ? 189.234 81.687 345.186 1.00 66.88 98 ILE A C 1
ATOM 4273 O O . ILE B 1 118 ? 188.622 82.752 345.361 1.00 67.83 98 ILE A O 1
ATOM 4278 N N . LYS B 1 119 ? 190.561 81.622 345.056 1.00 62.14 99 LYS A N 1
ATOM 4279 C CA . LYS B 1 119 ? 191.369 82.831 345.141 1.00 61.69 99 LYS A CA 1
ATOM 4280 C C . LYS B 1 119 ? 191.355 83.599 343.824 1.00 68.31 99 LYS A C 1
ATOM 4281 O O . LYS B 1 119 ? 191.190 84.827 343.822 1.00 63.41 99 LYS A O 1
ATOM 4287 N N . MET B 1 120 ? 191.505 82.892 342.697 1.00 63.08 100 MET A N 1
ATOM 4288 C CA . MET B 1 120 ? 191.608 83.534 341.396 1.00 54.96 100 MET A CA 1
ATOM 4289 C C . MET B 1 120 ? 190.931 82.686 340.328 1.00 58.79 100 MET A C 1
ATOM 4290 O O . MET B 1 120 ? 191.031 81.456 340.326 1.00 60.26 100 MET A O 1
ATOM 4295 N N . ILE B 1 121 ? 190.234 83.364 339.424 1.00 59.48 101 ILE A N 1
ATOM 4296 C CA . ILE B 1 121 ? 189.656 82.758 338.235 1.00 52.16 101 ILE A CA 1
ATOM 4297 C C . ILE B 1 121 ? 190.321 83.410 337.031 1.00 60.36 101 ILE A C 1
ATOM 4298 O O . ILE B 1 121 ? 190.436 84.640 336.973 1.00 61.49 101 ILE A O 1
ATOM 4303 N N . TYR B 1 122 ? 190.798 82.596 336.097 1.00 55.21 102 TYR A N 1
ATOM 4304 C CA . TYR B 1 122 ? 191.188 83.075 334.782 1.00 48.75 102 TYR A CA 1
ATOM 4305 C C . TYR B 1 122 ? 190.362 82.316 333.752 1.00 54.83 102 TYR A C 1
ATOM 4306 O O . TYR B 1 122 ? 190.310 81.085 333.786 1.00 55.05 102 TYR A O 1
ATOM 4315 N N . ILE B 1 123 ? 189.727 83.042 332.830 1.00 53.42 103 ILE A N 1
ATOM 4316 C CA . ILE B 1 123 ? 189.062 82.414 331.696 1.00 46.35 103 ILE A CA 1
ATOM 4317 C C . ILE B 1 123 ? 189.465 83.150 330.431 1.00 52.66 103 ILE A C 1
ATOM 4318 O O . ILE B 1 123 ? 189.705 84.360 330.436 1.00 57.56 103 ILE A O 1
ATOM 4323 N N . ASP B 1 124 ? 189.519 82.400 329.336 1.00 51.52 104 ASP A N 1
ATOM 4324 C CA . ASP B 1 124 ? 189.873 82.917 328.017 1.00 47.91 104 ASP A CA 1
ATOM 4325 C C . ASP B 1 124 ? 188.774 82.445 327.056 1.00 47.27 104 ASP A C 1
ATOM 4326 O O . ASP B 1 124 ? 189.006 81.652 326.134 1.00 44.99 104 ASP A O 1
ATOM 4331 N N . PRO B 1 125 ? 187.566 82.968 327.224 1.00 48.81 105 PRO A N 1
ATOM 4332 C CA . PRO B 1 125 ? 186.408 82.457 326.476 1.00 50.62 105 PRO A CA 1
ATOM 4333 C C . PRO B 1 125 ? 186.557 82.733 324.992 1.00 51.88 105 PRO A C 1
ATOM 4334 O O . PRO B 1 125 ? 187.440 83.511 324.586 1.00 47.61 105 PRO A O 1
ATOM 4338 N N . PRO B 1 126 ? 185.719 82.096 324.132 1.00 52.95 106 PRO A N 1
ATOM 4339 C CA . PRO B 1 126 ? 185.738 82.462 322.712 1.00 51.69 106 PRO A CA 1
ATOM 4340 C C . PRO B 1 126 ? 185.520 83.949 322.552 1.00 53.16 106 PRO A C 1
ATOM 4341 O O . PRO B 1 126 ? 184.524 84.494 323.040 1.00 45.38 106 PRO A O 1
ATOM 4345 N N . TYR B 1 127 ? 186.500 84.621 321.960 1.00 53.16 107 TYR A N 1
ATOM 4346 C CA . TYR B 1 127 ? 186.216 85.880 321.293 1.00 53.60 107 TYR A CA 1
ATOM 4347 C C . TYR B 1 127 ? 185.159 85.603 320.239 1.00 75.34 107 TYR A C 1
ATOM 4348 O O . TYR B 1 127 ? 185.123 84.523 319.633 1.00 99.18 107 TYR A O 1
ATOM 4357 N N . ASN B 1 128 ? 184.270 86.550 320.024 1.00 61.33 108 ASN A N 1
ATOM 4358 C CA . ASN B 1 128 ? 183.211 86.308 319.038 1.00 50.69 108 ASN A CA 1
ATOM 4359 C C . ASN B 1 128 ? 183.527 87.090 317.761 1.00 60.43 108 ASN A C 1
ATOM 4360 O O . ASN B 1 128 ? 182.858 88.043 317.368 1.00 74.18 108 ASN A O 1
ATOM 4365 N N . THR B 1 129 ? 184.632 86.678 317.140 1.00 58.28 109 THR A N 1
ATOM 4366 C CA . THR B 1 129 ? 185.251 87.394 316.037 1.00 57.28 109 THR A CA 1
ATOM 4367 C C . THR B 1 129 ? 184.504 87.110 314.744 1.00 67.23 109 THR A C 1
ATOM 4368 O O . THR B 1 129 ? 183.528 86.359 314.704 1.00 73.78 109 THR A O 1
ATOM 4372 N N . GLY B 1 130 ? 184.987 87.707 313.656 1.00 76.51 110 GLY A N 1
ATOM 4373 C CA . GLY B 1 130 ? 184.309 87.560 312.382 1.00 76.11 110 GLY A CA 1
ATOM 4374 C C . GLY B 1 130 ? 184.357 86.160 311.809 1.00 86.44 110 GLY A C 1
ATOM 4375 O O . GLY B 1 130 ? 183.474 85.794 311.027 1.00 95.83 110 GLY A O 1
ATOM 4376 N N . ASN B 1 131 ? 185.349 85.365 312.193 1.00 87.47 111 ASN A N 1
ATOM 4377 C CA . ASN B 1 131 ? 185.590 84.063 311.580 1.00 96.05 111 ASN A CA 1
ATOM 4378 C C . ASN B 1 131 ? 185.457 82.898 312.549 1.00 95.34 111 ASN A C 1
ATOM 4379 O O . ASN B 1 131 ? 184.937 81.846 312.169 1.00 106.57 111 ASN A O 1
ATOM 4384 N N . ASP B 1 132 ? 185.906 83.048 313.792 1.00 87.67 112 ASP A N 1
ATOM 4385 C CA . ASP B 1 132 ? 185.488 82.154 314.872 1.00 85.15 112 ASP A CA 1
ATOM 4386 C C . ASP B 1 132 ? 184.230 82.731 315.522 1.00 85.71 112 ASP A C 1
ATOM 4387 O O . ASP B 1 132 ? 184.187 83.097 316.702 1.00 80.59 112 ASP A O 1
ATOM 4389 N N . GLU B 1 133 ? 183.201 82.828 314.686 1.00 87.72 113 GLU A N 1
ATOM 4390 C CA . GLU B 1 133 ? 181.923 83.393 315.091 1.00 94.44 113 GLU A CA 1
ATOM 4391 C C . GLU B 1 133 ? 181.234 82.474 316.094 1.00 96.12 113 GLU A C 1
ATOM 4392 O O . GLU B 1 133 ? 181.152 81.255 315.887 1.00 100.96 113 GLU A O 1
ATOM 4398 N N . PHE B 1 134 ? 180.734 83.063 317.178 1.00 88.03 114 PHE A N 1
ATOM 4399 C CA . PHE B 1 134 ? 180.070 82.294 318.221 1.00 80.98 114 PHE A CA 1
ATOM 4400 C C . PHE B 1 134 ? 178.716 81.772 317.743 1.00 82.47 114 PHE A C 1
ATOM 4401 O O . PHE B 1 134 ? 178.066 82.375 316.890 1.00 85.24 114 PHE A O 1
ATOM 4409 N N . ILE B 1 135 ? 178.283 80.646 318.318 1.00 78.44 115 ILE A N 1
ATOM 4410 C CA . ILE B 1 135 ? 177.101 79.938 317.844 1.00 83.41 115 ILE A CA 1
ATOM 4411 C C . ILE B 1 135 ? 176.024 79.767 318.906 1.00 83.93 115 ILE A C 1
ATOM 4412 O O . ILE B 1 135 ? 174.961 79.216 318.599 1.00 104.22 115 ILE A O 1
ATOM 4417 N N . TYR B 1 136 ? 176.253 80.209 320.138 1.00 66.94 116 TYR A N 1
ATOM 4418 C CA . TYR B 1 136 ? 175.309 80.141 321.265 1.00 68.17 116 TYR A CA 1
ATOM 4419 C C . TYR B 1 136 ? 174.771 78.741 321.558 1.00 73.49 116 TYR A C 1
ATOM 4420 O O . TYR B 1 136 ? 173.790 78.299 320.941 1.00 75.42 116 TYR A O 1
ATOM 4429 N N . PRO B 1 137 ? 175.354 78.030 322.525 1.00 70.06 117 PRO A N 1
ATOM 4430 C CA . PRO B 1 137 ? 174.950 76.634 322.746 1.00 70.59 117 PRO A CA 1
ATOM 4431 C C . PRO B 1 137 ? 173.696 76.459 323.569 1.00 78.69 117 PRO A C 1
ATOM 4432 O O . PRO B 1 137 ? 173.051 75.411 323.439 1.00 87.70 117 PRO A O 1
ATOM 4436 N N . ASP B 1 138 ? 173.303 77.441 324.383 1.00 79.26 118 ASP A N 1
ATOM 4437 C CA . ASP B 1 138 ? 172.339 77.154 325.443 1.00 75.29 118 ASP A CA 1
ATOM 4438 C C . ASP B 1 138 ? 170.932 76.853 324.943 1.00 73.11 118 ASP A C 1
ATOM 4439 O O . ASP B 1 138 ? 170.097 76.455 325.759 1.00 77.96 118 ASP A O 1
ATOM 4444 N N . ASN B 1 139 ? 170.637 77.018 323.647 1.00 77.27 119 ASN A N 1
ATOM 4445 C CA . ASN B 1 139 ? 169.324 76.603 323.143 1.00 82.32 119 ASN A CA 1
ATOM 4446 C C . ASN B 1 139 ? 169.116 75.109 323.314 1.00 88.17 119 ASN A C 1
ATOM 4447 O O . ASN B 1 139 ? 167.990 74.651 323.543 1.00 92.62 119 ASN A O 1
ATOM 4452 N N . PHE B 1 140 ? 170.184 74.337 323.169 1.00 89.80 120 PHE A N 1
ATOM 4453 C CA . PHE B 1 140 ? 170.118 72.889 323.157 1.00 92.07 120 PHE A CA 1
ATOM 4454 C C . PHE B 1 140 ? 170.081 72.289 324.556 1.00 95.51 120 PHE A C 1
ATOM 4455 O O . PHE B 1 140 ? 169.822 71.088 324.688 1.00 98.60 120 PHE A O 1
ATOM 4463 N N . ARG B 1 141 ? 170.314 73.092 325.596 1.00 92.75 121 ARG A N 1
ATOM 4464 C CA . ARG B 1 141 ? 170.198 72.600 326.963 1.00 88.39 121 ARG A CA 1
ATOM 4465 C C . ARG B 1 141 ? 168.768 72.176 327.264 1.00 90.82 121 ARG A C 1
ATOM 4466 O O . ARG B 1 141 ? 167.807 72.820 326.830 1.00 95.42 121 ARG A O 1
ATOM 4474 N N . GLN B 1 142 ? 168.624 71.088 328.025 1.00 88.57 122 GLN A N 1
ATOM 4475 C CA . GLN B 1 142 ? 167.277 70.657 328.378 1.00 88.95 122 GLN A CA 1
ATOM 4476 C C . GLN B 1 142 ? 166.630 71.637 329.351 1.00 88.98 122 GLN A C 1
ATOM 4477 O O . GLN B 1 142 ? 165.428 71.904 329.256 1.00 90.91 122 GLN A O 1
ATOM 4479 N N . ASP B 1 143 ? 167.406 72.211 330.274 1.00 90.04 123 ASP A N 1
ATOM 4480 C CA . ASP B 1 143 ? 166.798 73.107 331.261 1.00 93.88 123 ASP A CA 1
ATOM 4481 C C . ASP B 1 143 ? 166.425 74.452 330.650 1.00 89.59 123 ASP A C 1
ATOM 4482 O O . ASP B 1 143 ? 165.418 75.052 331.043 1.00 93.98 123 ASP A O 1
ATOM 4487 N N . TYR B 1 144 ? 167.214 74.947 329.696 1.00 83.76 124 TYR A N 1
ATOM 4488 C CA . TYR B 1 144 ? 166.760 76.080 328.897 1.00 88.50 124 TYR A CA 1
ATOM 4489 C C . TYR B 1 144 ? 165.471 75.726 328.160 1.00 92.84 124 TYR A C 1
ATOM 4490 O O . TYR B 1 144 ? 164.487 76.472 328.213 1.00 95.54 124 TYR A O 1
ATOM 4499 N N . GLN B 1 145 ? 165.445 74.564 327.493 1.00 95.87 125 GLN A N 1
ATOM 4500 C CA . GLN B 1 145 ? 164.237 74.152 326.782 1.00 103.82 125 GLN A CA 1
ATOM 4501 C C . GLN B 1 145 ? 163.024 74.113 327.700 1.00 110.76 125 GLN A C 1
ATOM 4502 O O . GLN B 1 145 ? 161.904 74.393 327.256 1.00 111.62 125 GLN A O 1
ATOM 4508 N N . LYS B 1 146 ? 163.217 73.806 328.982 1.00 115.14 126 LYS A N 1
ATOM 4509 C CA . LYS B 1 146 ? 162.157 74.005 329.972 1.00 120.13 126 LYS A CA 1
ATOM 4510 C C . LYS B 1 146 ? 161.872 75.488 330.220 1.00 125.81 126 LYS A C 1
ATOM 4511 O O . LYS B 1 146 ? 161.605 75.892 331.357 1.00 132.67 126 LYS A O 1
ATOM 4513 N N . ILE B 1 147 ? 161.943 76.319 329.173 1.00 122.67 127 ILE A N 1
ATOM 4514 C CA . ILE B 1 147 ? 161.549 77.716 329.244 1.00 112.08 127 ILE A CA 1
ATOM 4515 C C . ILE B 1 147 ? 160.052 77.887 329.456 1.00 123.66 127 ILE A C 1
ATOM 4516 O O . ILE B 1 147 ? 159.598 79.034 329.506 1.00 132.39 127 ILE A O 1
ATOM 4518 N N . LEU B 1 148 ? 159.295 76.784 329.558 1.00 124.80 128 LEU A N 1
ATOM 4519 C CA . LEU B 1 148 ? 157.880 76.737 329.934 1.00 128.04 128 LEU A CA 1
ATOM 4520 C C . LEU B 1 148 ? 157.110 77.999 329.558 1.00 134.54 128 LEU A C 1
ATOM 4521 O O . LEU B 1 148 ? 156.423 78.598 330.393 1.00 131.47 128 LEU A O 1
ATOM 4523 N N . ARG B 1 149 ? 157.263 78.425 328.306 1.00 142.82 129 ARG A N 1
ATOM 4524 C CA . ARG B 1 149 ? 156.460 79.496 327.721 1.00 146.38 129 ARG A CA 1
ATOM 4525 C C . ARG B 1 149 ? 156.150 79.274 326.248 1.00 146.39 129 ARG A C 1
ATOM 4526 O O . ARG B 1 149 ? 155.189 79.870 325.748 1.00 137.77 129 ARG A O 1
ATOM 4528 N N . GLU B 1 150 ? 156.924 78.446 325.541 1.00 153.22 130 GLU A N 1
ATOM 4529 C CA . GLU B 1 150 ? 156.649 78.012 324.169 1.00 156.46 130 GLU A CA 1
ATOM 4530 C C . GLU B 1 150 ? 156.615 79.169 323.174 1.00 152.30 130 GLU A C 1
ATOM 4531 O O . GLU B 1 150 ? 156.942 78.996 321.998 1.00 148.48 130 GLU A O 1
ATOM 4533 N N . GLU B 1 164 ? 157.216 76.262 319.024 1.00 166.26 144 GLU A N 1
ATOM 4534 C CA . GLU B 1 164 ? 157.663 77.047 317.881 1.00 165.76 144 GLU A CA 1
ATOM 4535 C C . GLU B 1 164 ? 156.946 78.395 317.836 1.00 167.40 144 GLU A C 1
ATOM 4536 O O . GLU B 1 164 ? 156.919 79.127 318.831 1.00 163.90 144 GLU A O 1
ATOM 4538 N N . SER B 1 165 ? 156.384 78.716 316.675 1.00 165.26 145 SER A N 1
ATOM 4539 C CA . SER B 1 165 ? 155.588 79.937 316.441 1.00 162.67 145 SER A CA 1
ATOM 4540 C C . SER B 1 165 ? 156.496 81.156 316.643 1.00 153.66 145 SER A C 1
ATOM 4541 O O . SER B 1 165 ? 157.626 81.177 316.130 1.00 152.10 145 SER A O 1
ATOM 4543 N N . GLU B 1 166 ? 156.034 82.176 317.375 1.00 150.70 146 GLU A N 1
ATOM 4544 C CA . GLU B 1 166 ? 156.793 83.412 317.527 1.00 141.09 146 GLU A CA 1
ATOM 4545 C C . GLU B 1 166 ? 158.157 83.192 318.167 1.00 136.67 146 GLU A C 1
ATOM 4546 O O . GLU B 1 166 ? 159.038 84.048 318.030 1.00 138.73 146 GLU A O 1
ATOM 4548 N N . SER B 1 167 ? 158.358 82.062 318.853 1.00 130.53 147 SER A N 1
ATOM 4549 C CA . SER B 1 167 ? 159.648 81.787 319.480 1.00 120.50 147 SER A CA 1
ATOM 4550 C C . SER B 1 167 ? 160.750 81.566 318.448 1.00 118.35 147 SER A C 1
ATOM 4551 O O . SER B 1 167 ? 161.918 81.868 318.721 1.00 114.81 147 SER A O 1
ATOM 4553 N N . LEU B 1 168 ? 160.412 81.036 317.267 1.00 121.70 148 LEU A N 1
ATOM 4554 C CA . LEU B 1 168 ? 161.412 80.920 316.207 1.00 118.78 148 LEU A CA 1
ATOM 4555 C C . LEU B 1 168 ? 161.927 82.294 315.798 1.00 125.68 148 LEU A C 1
ATOM 4556 O O . LEU B 1 168 ? 163.132 82.477 315.575 1.00 116.84 148 LEU A O 1
ATOM 4558 N N . LYS B 1 169 ? 161.026 83.275 315.705 1.00 146.94 149 LYS A N 1
ATOM 4559 C CA . LYS B 1 169 ? 161.430 84.637 315.377 1.00 149.48 149 LYS A CA 1
ATOM 4560 C C . LYS B 1 169 ? 162.463 85.154 316.370 1.00 147.35 149 LYS A C 1
ATOM 4561 O O . LYS B 1 169 ? 163.474 85.747 315.979 1.00 149.65 149 LYS A O 1
ATOM 4563 N N . PHE B 1 170 ? 162.231 84.919 317.664 1.00 139.90 150 PHE A N 1
ATOM 4564 C CA . PHE B 1 170 ? 163.167 85.384 318.685 1.00 128.53 150 PHE A CA 1
ATOM 4565 C C . PHE B 1 170 ? 164.486 84.626 318.616 1.00 116.87 150 PHE A C 1
ATOM 4566 O O . PHE B 1 170 ? 165.561 85.231 318.643 1.00 114.20 150 PHE A O 1
ATOM 4568 N N . PHE B 1 171 ? 164.426 83.297 318.538 1.00 117.60 151 PHE A N 1
ATOM 4569 C CA . PHE B 1 171 ? 165.643 82.503 318.416 1.00 113.35 151 PHE A CA 1
ATOM 4570 C C . PHE B 1 171 ? 166.471 82.953 317.216 1.00 123.61 151 PHE A C 1
ATOM 4571 O O . PHE B 1 171 ? 167.626 83.371 317.359 1.00 112.43 151 PHE A O 1
ATOM 4573 N N . LYS B 1 172 ? 165.879 82.898 316.023 1.00 143.84 152 LYS A N 1
ATOM 4574 C CA . LYS B 1 172 ? 166.604 83.152 314.783 1.00 153.08 152 LYS A CA 1
ATOM 4575 C C . LYS B 1 172 ? 166.889 84.634 314.582 1.00 157.48 152 LYS A C 1
ATOM 4576 O O . LYS B 1 172 ? 168.051 85.053 314.581 1.00 159.20 152 LYS A O 1
ATOM 4578 N N . ASN B 1 173 ? 165.836 85.437 314.425 1.00 158.01 153 ASN A N 1
ATOM 4579 C CA . ASN B 1 173 ? 165.986 86.840 314.051 1.00 154.85 153 ASN A CA 1
ATOM 4580 C C . ASN B 1 173 ? 166.491 87.706 315.203 1.00 146.24 153 ASN A C 1
ATOM 4581 O O . ASN B 1 173 ? 166.174 88.899 315.273 1.00 147.36 153 ASN A O 1
ATOM 4583 N N . THR B 1 174 ? 167.282 87.129 316.106 1.00 134.35 154 THR A N 1
ATOM 4584 C CA . THR B 1 174 ? 167.876 87.908 317.181 1.00 123.78 154 THR A CA 1
ATOM 4585 C C . THR B 1 174 ? 169.162 87.256 317.675 1.00 118.30 154 THR A C 1
ATOM 4586 O O . THR B 1 174 ? 170.235 87.868 317.609 1.00 119.47 154 THR A O 1
ATOM 4588 N N . GLN B 1 175 ? 169.079 86.016 318.165 1.00 112.24 155 GLN A N 1
ATOM 4589 C CA . GLN B 1 175 ? 170.244 85.350 318.738 1.00 107.30 155 GLN A CA 1
ATOM 4590 C C . GLN B 1 175 ? 171.038 84.551 317.712 1.00 113.50 155 GLN A C 1
ATOM 4591 O O . GLN B 1 175 ? 171.771 83.621 318.094 1.00 111.78 155 GLN A O 1
ATOM 4597 N N . GLY B 1 176 ? 170.922 84.894 316.425 1.00 118.60 156 GLY A N 1
ATOM 4598 C CA . GLY B 1 176 ? 171.663 84.226 315.371 1.00 115.41 156 GLY A CA 1
ATOM 4599 C C . GLY B 1 176 ? 173.165 84.142 315.583 1.00 107.43 156 GLY A C 1
ATOM 4600 O O . GLY B 1 176 ? 173.718 84.693 316.544 1.00 102.09 156 GLY A O 1
ATOM 4601 N N . SER B 1 177 ? 173.837 83.454 314.665 1.00 101.85 157 SER A N 1
ATOM 4602 C CA . SER B 1 177 ? 175.264 83.205 314.797 1.00 92.12 157 SER A CA 1
ATOM 4603 C C . SER B 1 177 ? 176.066 84.505 314.834 1.00 92.23 157 SER A C 1
ATOM 4604 O O . SER B 1 177 ? 175.852 85.416 314.031 1.00 96.60 157 SER A O 1
ATOM 4607 N N . GLY B 1 178 ? 177.007 84.581 315.777 1.00 85.42 158 GLY A N 1
ATOM 4608 C CA . GLY B 1 178 ? 177.950 85.677 315.845 1.00 84.84 158 GLY A CA 1
ATOM 4609 C C . GLY B 1 178 ? 177.425 86.965 316.442 1.00 87.77 158 GLY A C 1
ATOM 4610 O O . GLY B 1 178 ? 178.202 87.919 316.599 1.00 85.78 158 GLY A O 1
ATOM 4611 N N . THR B 1 179 ? 176.141 87.039 316.771 1.00 84.27 159 THR A N 1
ATOM 4612 C CA . THR B 1 179 ? 175.591 88.247 317.359 1.00 71.64 159 THR A CA 1
ATOM 4613 C C . THR B 1 179 ? 176.114 88.433 318.781 1.00 68.76 159 THR A C 1
ATOM 4614 O O . THR B 1 179 ? 176.503 87.476 319.458 1.00 75.18 159 THR A O 1
ATOM 4618 N N . HIS B 1 180 ? 176.120 89.690 319.231 1.00 62.51 160 HIS A N 1
ATOM 4619 C CA . HIS B 1 180 ? 176.448 89.977 320.624 1.00 60.11 160 HIS A CA 1
ATOM 4620 C C . HIS B 1 180 ? 175.462 89.317 321.572 1.00 58.05 160 HIS A C 1
ATOM 4621 O O . HIS B 1 180 ? 175.846 88.832 322.641 1.00 59.21 160 HIS A O 1
ATOM 4628 N N . SER B 1 181 ? 174.180 89.336 321.221 1.00 60.96 161 SER A N 1
ATOM 4629 C CA . SER B 1 181 ? 173.171 88.795 322.124 1.00 70.43 161 SER A CA 1
ATOM 4630 C C . SER B 1 181 ? 173.454 87.338 322.457 1.00 65.86 161 SER A C 1
ATOM 4631 O O . SER B 1 181 ? 173.478 86.958 323.634 1.00 64.11 161 SER A O 1
ATOM 4634 N N . GLY B 1 182 ? 173.712 86.516 321.440 1.00 58.60 162 GLY A N 1
ATOM 4635 C CA . GLY B 1 182 ? 174.052 85.131 321.707 1.00 60.74 162 GLY A CA 1
ATOM 4636 C C . GLY B 1 182 ? 175.202 85.014 322.688 1.00 58.29 162 GLY A C 1
ATOM 4637 O O . GLY B 1 182 ? 175.109 84.313 323.705 1.00 56.12 162 GLY A O 1
ATOM 4638 N N . TRP B 1 183 ? 176.288 85.747 322.421 1.00 53.03 163 TRP A N 1
ATOM 4639 C CA . TRP B 1 183 ? 177.490 85.637 323.238 1.00 47.19 163 TRP A CA 1
ATOM 4640 C C . TRP B 1 183 ? 177.269 86.169 324.646 1.00 56.86 163 TRP A C 1
ATOM 4641 O O . TRP B 1 183 ? 177.883 85.675 325.595 1.00 62.89 163 TRP A O 1
ATOM 4652 N N . LEU B 1 184 ? 176.389 87.155 324.810 1.00 61.39 164 LEU A N 1
ATOM 4653 C CA . LEU B 1 184 ? 176.167 87.743 326.127 1.00 60.21 164 LEU A CA 1
ATOM 4654 C C . LEU B 1 184 ? 175.271 86.853 326.989 1.00 57.56 164 LEU A C 1
ATOM 4655 O O . LEU B 1 184 ? 175.558 86.628 328.175 1.00 50.56 164 LEU A O 1
ATOM 4660 N N . SER B 1 185 ? 174.177 86.344 326.413 1.00 51.38 165 SER A N 1
ATOM 4661 C CA . SER B 1 185 ? 173.374 85.344 327.112 1.00 56.99 165 SER A CA 1
ATOM 4662 C C . SER B 1 185 ? 174.232 84.163 327.554 1.00 59.77 165 SER A C 1
ATOM 4663 O O . SER B 1 185 ? 174.065 83.638 328.664 1.00 51.97 165 SER A O 1
ATOM 4666 N N . PHE B 1 186 ? 175.188 83.765 326.710 1.00 54.19 166 PHE A N 1
ATOM 4667 C CA . PHE B 1 186 ? 176.108 82.701 327.072 1.00 56.74 166 PHE A CA 1
ATOM 4668 C C . PHE B 1 186 ? 176.959 83.082 328.280 1.00 59.90 166 PHE A C 1
ATOM 4669 O O . PHE B 1 186 ? 177.115 82.289 329.214 1.00 62.31 166 PHE A O 1
ATOM 4677 N N . MET B 1 187 ? 177.499 84.302 328.300 1.00 58.27 167 MET A N 1
ATOM 4678 C CA . MET B 1 187 ? 178.458 84.632 329.350 1.00 53.08 167 MET A CA 1
ATOM 4679 C C . MET B 1 187 ? 177.788 84.985 330.677 1.00 56.83 167 MET A C 1
ATOM 4680 O O . MET B 1 187 ? 178.344 84.677 331.740 1.00 60.81 167 MET A O 1
ATOM 4685 N N . LEU B 1 188 ? 176.597 85.605 330.643 1.00 50.74 168 LEU A N 1
ATOM 4686 C CA . LEU B 1 188 ? 175.871 86.028 331.843 1.00 55.83 168 LEU A CA 1
ATOM 4687 C C . LEU B 1 188 ? 175.849 84.980 332.968 1.00 63.55 168 LEU A C 1
ATOM 4688 O O . LEU B 1 188 ? 176.384 85.253 334.051 1.00 64.98 168 LEU A O 1
ATOM 4693 N N . PRO B 1 189 ? 175.252 83.788 332.778 1.00 66.83 169 PRO A N 1
ATOM 4694 C CA . PRO B 1 189 ? 175.082 82.880 333.927 1.00 59.22 169 PRO A CA 1
ATOM 4695 C C . PRO B 1 189 ? 176.395 82.319 334.437 1.00 61.82 169 PRO A C 1
ATOM 4696 O O . PRO B 1 189 ? 176.541 82.102 335.648 1.00 60.01 169 PRO A O 1
ATOM 4700 N N . ARG B 1 190 ? 177.369 82.102 333.548 1.00 61.77 170 ARG A N 1
ATOM 4701 C CA . ARG B 1 190 ? 178.651 81.551 333.972 1.00 58.15 170 ARG A CA 1
ATOM 4702 C C . ARG B 1 190 ? 179.446 82.562 334.787 1.00 62.80 170 ARG A C 1
ATOM 4703 O O . ARG B 1 190 ? 180.053 82.199 335.804 1.00 61.49 170 ARG A O 1
ATOM 4711 N N . LEU B 1 191 ? 179.434 83.839 334.377 1.00 63.84 171 LEU A N 1
ATOM 4712 C CA . LEU B 1 191 ? 180.121 84.867 335.157 1.00 58.62 171 LEU A CA 1
ATOM 4713 C C . LEU B 1 191 ? 179.461 85.048 336.516 1.00 56.19 171 LEU A C 1
ATOM 4714 O O . LEU B 1 191 ? 180.150 85.195 337.535 1.00 50.63 171 LEU A O 1
ATOM 4719 N N . LYS B 1 192 ? 178.128 85.040 336.556 1.00 46.51 172 LYS A N 1
ATOM 4720 C CA . LYS B 1 192 ? 177.455 85.112 337.847 1.00 61.44 172 LYS A CA 1
ATOM 4721 C C . LYS B 1 192 ? 177.915 83.987 338.762 1.00 68.04 172 LYS A C 1
ATOM 4722 O O . LYS B 1 192 ? 178.156 84.204 339.955 1.00 69.33 172 LYS A O 1
ATOM 4728 N N . LEU B 1 193 ? 178.082 82.783 338.208 1.00 65.55 173 LEU A N 1
ATOM 4729 C CA . LEU B 1 193 ? 178.542 81.665 339.016 1.00 60.23 173 LEU A CA 1
ATOM 4730 C C . LEU B 1 193 ? 179.999 81.840 339.419 1.00 52.80 173 LEU A C 1
ATOM 4731 O O . LEU B 1 193 ? 180.364 81.595 340.578 1.00 55.31 173 LEU A O 1
ATOM 4736 N N . ALA B 1 194 ? 180.845 82.282 338.487 1.00 54.96 174 ALA A N 1
ATOM 4737 C CA . ALA B 1 194 ? 182.230 82.597 338.840 1.00 54.76 174 ALA A CA 1
ATOM 4738 C C . ALA B 1 194 ? 182.298 83.501 340.063 1.00 54.47 174 ALA A C 1
ATOM 4739 O O . ALA B 1 194 ? 183.128 83.289 340.954 1.00 55.47 174 ALA A O 1
ATOM 4741 N N . ARG B 1 195 ? 181.398 84.489 340.149 1.00 60.53 175 ARG A N 1
ATOM 4742 C CA . ARG B 1 195 ? 181.451 85.441 341.255 1.00 62.94 175 ARG A CA 1
ATOM 4743 C C . ARG B 1 195 ? 181.094 84.775 342.579 1.00 68.59 175 ARG A C 1
ATOM 4744 O O . ARG B 1 195 ? 181.727 85.046 343.609 1.00 73.64 175 ARG A O 1
ATOM 4752 N N . ASP B 1 196 ? 180.089 83.897 342.573 1.00 66.38 176 ASP A N 1
ATOM 4753 C CA . ASP B 1 196 ? 179.726 83.188 343.793 1.00 66.06 176 ASP A CA 1
ATOM 4754 C C . ASP B 1 196 ? 180.877 82.347 344.332 1.00 67.88 176 ASP A C 1
ATOM 4755 O O . ASP B 1 196 ? 180.988 82.172 345.554 1.00 70.44 176 ASP A O 1
ATOM 4760 N N . LEU B 1 197 ? 181.746 81.826 343.453 1.00 63.22 177 LEU A N 1
ATOM 4761 C CA . LEU B 1 197 ? 182.815 80.952 343.928 1.00 65.28 177 LEU A CA 1
ATOM 4762 C C . LEU B 1 197 ? 183.991 81.714 344.528 1.00 67.45 177 LEU A C 1
ATOM 4763 O O . LEU B 1 197 ? 184.803 81.105 345.237 1.00 65.64 177 LEU A O 1
ATOM 4768 N N . LEU B 1 198 ? 184.092 83.023 344.264 1.00 68.54 178 LEU A N 1
ATOM 4769 C CA . LEU B 1 198 ? 185.267 83.820 344.620 1.00 64.39 178 LEU A CA 1
ATOM 4770 C C . LEU B 1 198 ? 185.300 84.159 346.108 1.00 63.35 178 LEU A C 1
ATOM 4771 O O . LEU B 1 198 ? 184.297 84.612 346.675 1.00 59.69 178 LEU A O 1
ATOM 4776 N N . LYS B 1 199 ? 186.463 83.974 346.733 1.00 61.95 179 LYS A N 1
ATOM 4777 C CA . LYS B 1 199 ? 186.703 84.603 348.030 1.00 64.28 179 LYS A CA 1
ATOM 4778 C C . LYS B 1 199 ? 186.561 86.114 347.881 1.00 60.68 179 LYS A C 1
ATOM 4779 O O . LYS B 1 199 ? 186.772 86.666 346.797 1.00 60.56 179 LYS A O 1
ATOM 4785 N N . GLU B 1 200 ? 186.234 86.798 348.985 1.00 66.20 180 GLU A N 1
ATOM 4786 C CA . GLU B 1 200 ? 186.139 88.262 348.924 1.00 68.31 180 GLU A CA 1
ATOM 4787 C C . GLU B 1 200 ? 187.460 88.904 348.516 1.00 65.73 180 GLU A C 1
ATOM 4788 O O . GLU B 1 200 ? 187.456 89.944 347.845 1.00 70.95 180 GLU A O 1
ATOM 4794 N N . ASP B 1 201 ? 188.595 88.299 348.871 1.00 57.16 181 ASP A N 1
ATOM 4795 C CA . ASP B 1 201 ? 189.855 88.748 348.292 1.00 58.06 181 ASP A CA 1
ATOM 4796 C C . ASP B 1 201 ? 190.142 88.083 346.947 1.00 60.96 181 ASP A C 1
ATOM 4797 O O . ASP B 1 201 ? 191.264 88.206 346.427 1.00 59.24 181 ASP A O 1
ATOM 4802 N N . GLY B 1 202 ? 189.147 87.395 346.372 1.00 56.08 182 GLY A N 1
ATOM 4803 C CA . GLY B 1 202 ? 189.315 86.809 345.054 1.00 57.42 182 GLY A CA 1
ATOM 4804 C C . GLY B 1 202 ? 189.130 87.804 343.916 1.00 53.80 182 GLY A C 1
ATOM 4805 O O . GLY B 1 202 ? 188.328 88.732 343.975 1.00 61.27 182 GLY A O 1
ATOM 4806 N N . VAL B 1 203 ? 189.890 87.593 342.853 1.00 51.81 183 VAL A N 1
ATOM 4807 C CA . VAL B 1 203 ? 189.760 88.375 341.637 1.00 58.98 183 VAL A CA 1
ATOM 4808 C C . VAL B 1 203 ? 189.616 87.421 340.461 1.00 54.26 183 VAL A C 1
ATOM 4809 O O . VAL B 1 203 ? 190.133 86.299 340.493 1.00 53.72 183 VAL A O 1
ATOM 4813 N N . ILE B 1 204 ? 188.920 87.879 339.412 1.00 50.10 184 ILE A N 1
ATOM 4814 C CA . ILE B 1 204 ? 188.756 87.126 338.170 1.00 42.35 184 ILE A CA 1
ATOM 4815 C C . ILE B 1 204 ? 189.377 87.906 337.018 1.00 50.10 184 ILE A C 1
ATOM 4816 O O . ILE B 1 204 ? 189.192 89.124 336.899 1.00 48.47 184 ILE A O 1
ATOM 4821 N N . PHE B 1 205 ? 190.114 87.189 336.171 1.00 49.23 185 PHE A N 1
ATOM 4822 C CA . PHE B 1 205 ? 190.759 87.718 334.981 1.00 43.52 185 PHE A CA 1
ATOM 4823 C C . PHE B 1 205 ? 190.112 87.093 333.748 1.00 50.77 185 PHE A C 1
ATOM 4824 O O . PHE B 1 205 ? 189.897 85.874 333.697 1.00 54.82 185 PHE A O 1
ATOM 4832 N N . ILE B 1 206 ? 189.837 87.918 332.740 1.00 46.70 186 ILE A N 1
ATOM 4833 C CA . ILE B 1 206 ? 189.169 87.485 331.520 1.00 41.89 186 ILE A CA 1
ATOM 4834 C C . ILE B 1 206 ? 189.940 88.042 330.334 1.00 47.42 186 ILE A C 1
ATOM 4835 O O . ILE B 1 206 ? 190.189 89.251 330.265 1.00 55.25 186 ILE A O 1
ATOM 4840 N N . SER B 1 207 ? 190.326 87.171 329.410 1.00 50.67 187 SER A N 1
ATOM 4841 C CA . SER B 1 207 ? 190.903 87.606 328.146 1.00 47.02 187 SER A CA 1
ATOM 4842 C C . SER B 1 207 ? 189.797 87.795 327.115 1.00 52.87 187 SER A C 1
ATOM 4843 O O . SER B 1 207 ? 188.830 87.032 327.067 1.00 59.08 187 SER A O 1
ATOM 4846 N N . ILE B 1 208 ? 189.948 88.826 326.290 1.00 46.85 188 ILE A N 1
ATOM 4847 C CA . ILE B 1 208 ? 188.940 89.176 325.303 1.00 40.35 188 ILE A CA 1
ATOM 4848 C C . ILE B 1 208 ? 189.625 90.101 324.315 1.00 45.78 188 ILE A C 1
ATOM 4849 O O . ILE B 1 208 ? 190.639 90.730 324.634 1.00 50.12 188 ILE A O 1
ATOM 4854 N N . ASP B 1 209 ? 189.115 90.147 323.092 1.00 47.69 189 ASP A N 1
ATOM 4855 C CA . ASP B 1 209 ? 189.661 91.089 322.141 1.00 38.96 189 ASP A CA 1
ATOM 4856 C C . ASP B 1 209 ? 188.663 92.236 321.892 1.00 44.35 189 ASP A C 1
ATOM 4857 O O . ASP B 1 209 ? 187.797 92.528 322.740 1.00 44.14 189 ASP A O 1
ATOM 4862 N N . ASP B 1 210 ? 188.785 92.896 320.737 1.00 44.24 190 ASP A N 1
ATOM 4863 C CA . ASP B 1 210 ? 187.979 94.093 320.509 1.00 38.20 190 ASP A CA 1
ATOM 4864 C C . ASP B 1 210 ? 186.511 93.780 320.236 1.00 40.60 190 ASP A C 1
ATOM 4865 O O . ASP B 1 210 ? 185.658 94.641 320.474 1.00 47.27 190 ASP A O 1
ATOM 4870 N N . ASN B 1 211 ? 186.184 92.579 319.748 1.00 46.04 191 ASN A N 1
ATOM 4871 C CA . ASN B 1 211 ? 184.802 92.332 319.338 1.00 42.31 191 ASN A CA 1
ATOM 4872 C C . ASN B 1 211 ? 183.835 92.382 320.514 1.00 44.78 191 ASN A C 1
ATOM 4873 O O . ASN B 1 211 ? 182.706 92.860 320.363 1.00 51.45 191 ASN A O 1
ATOM 4878 N N . GLU B 1 212 ? 184.254 91.939 321.693 1.00 45.83 192 GLU A N 1
ATOM 4879 C CA . GLU B 1 212 ? 183.349 91.923 322.826 1.00 38.25 192 GLU A CA 1
ATOM 4880 C C . GLU B 1 212 ? 183.879 92.636 324.067 1.00 44.54 192 GLU A C 1
ATOM 4881 O O . GLU B 1 212 ? 183.154 92.669 325.075 1.00 40.99 192 GLU A O 1
ATOM 4887 N N . CYS B 1 213 ? 185.087 93.230 324.027 1.00 35.91 193 CYS A N 1
ATOM 4888 C CA . CYS B 1 213 ? 185.621 93.918 325.209 1.00 49.83 193 CYS A CA 1
ATOM 4889 C C . CYS B 1 213 ? 184.594 94.843 325.858 1.00 49.02 193 CYS A C 1
ATOM 4890 O O . CYS B 1 213 ? 184.224 94.658 327.022 1.00 55.96 193 CYS A O 1
ATOM 4893 N N . ALA B 1 214 ? 184.127 95.854 325.117 1.00 43.27 194 ALA A N 1
ATOM 4894 C CA . ALA B 1 214 ? 183.143 96.780 325.664 1.00 41.94 194 ALA A CA 1
ATOM 4895 C C . ALA B 1 214 ? 181.959 96.038 326.280 1.00 48.69 194 ALA A C 1
ATOM 4896 O O . ALA B 1 214 ? 181.645 96.238 327.462 1.00 51.76 194 ALA A O 1
ATOM 4898 N N . ASN B 1 215 ? 181.306 95.152 325.496 1.00 49.83 195 ASN A N 1
ATOM 4899 C CA . ASN B 1 215 ? 180.127 94.432 325.995 1.00 47.59 195 ASN A CA 1
ATOM 4900 C C . ASN B 1 215 ? 180.458 93.654 327.262 1.00 45.67 195 ASN A C 1
ATOM 4901 O O . ASN B 1 215 ? 179.658 93.612 328.204 1.00 42.90 195 ASN A O 1
ATOM 4906 N N . LEU B 1 216 ? 181.655 93.060 327.312 1.00 39.44 196 LEU A N 1
ATOM 4907 C CA . LEU B 1 216 ? 182.048 92.275 328.472 1.00 43.67 196 LEU A CA 1
ATOM 4908 C C . LEU B 1 216 ? 182.243 93.158 329.695 1.00 55.29 196 LEU A C 1
ATOM 4909 O O . LEU B 1 216 ? 181.769 92.833 330.792 1.00 55.72 196 LEU A O 1
ATOM 4914 N N . LYS B 1 217 ? 182.943 94.285 329.526 1.00 58.31 197 LYS A N 1
ATOM 4915 C CA . LYS B 1 217 ? 183.180 95.176 330.655 1.00 52.60 197 LYS A CA 1
ATOM 4916 C C . LYS B 1 217 ? 181.865 95.670 331.239 1.00 48.16 197 LYS A C 1
ATOM 4917 O O . LYS B 1 217 ? 181.693 95.729 332.464 1.00 49.56 197 LYS A O 1
ATOM 4923 N N . ILE B 1 218 ? 180.907 95.995 330.379 1.00 43.13 198 ILE A N 1
ATOM 4924 C CA . ILE B 1 218 ? 179.637 96.468 330.899 1.00 48.98 198 ILE A CA 1
ATOM 4925 C C . ILE B 1 218 ? 178.865 95.332 331.542 1.00 61.35 198 ILE A C 1
ATOM 4926 O O . ILE B 1 218 ? 178.196 95.526 332.569 1.00 62.88 198 ILE A O 1
ATOM 4931 N N . LEU B 1 219 ? 178.942 94.126 330.968 1.00 67.14 199 LEU A N 1
ATOM 4932 C CA . LEU B 1 219 ? 178.289 92.996 331.618 1.00 65.53 199 LEU A CA 1
ATOM 4933 C C . LEU B 1 219 ? 178.913 92.725 332.978 1.00 61.88 199 LEU A C 1
ATOM 4934 O O . LEU B 1 219 ? 178.198 92.541 333.973 1.00 66.60 199 LEU A O 1
ATOM 4939 N N . CYS B 1 220 ? 180.244 92.740 333.052 1.00 48.01 200 CYS A N 1
ATOM 4940 C CA . CYS B 1 220 ? 180.886 92.469 334.330 1.00 59.71 200 CYS A CA 1
ATOM 4941 C C . CYS B 1 220 ? 180.588 93.571 335.344 1.00 65.24 200 CYS A C 1
ATOM 4942 O O . CYS B 1 220 ? 180.389 93.286 336.534 1.00 67.10 200 CYS A O 1
ATOM 4945 N N . ASP B 1 221 ? 180.533 94.831 334.890 1.00 60.96 201 ASP A N 1
ATOM 4946 C CA . ASP B 1 221 ? 180.116 95.917 335.773 1.00 56.38 201 ASP A CA 1
ATOM 4947 C C . ASP B 1 221 ? 178.789 95.587 336.435 1.00 52.65 201 ASP A C 1
ATOM 4948 O O . ASP B 1 221 ? 178.639 95.734 337.650 1.00 59.76 201 ASP A O 1
ATOM 4953 N N . GLU B 1 222 ? 177.820 95.101 335.652 1.00 56.50 202 GLU A N 1
ATOM 4954 C CA . GLU B 1 222 ? 176.517 94.760 336.220 1.00 55.92 202 GLU A CA 1
ATOM 4955 C C . GLU B 1 222 ? 176.625 93.602 337.204 1.00 60.40 202 GLU A C 1
ATOM 4956 O O . GLU B 1 222 ? 176.000 93.626 338.267 1.00 61.95 202 GLU A O 1
ATOM 4962 N N . ILE B 1 223 ? 177.409 92.575 336.867 1.00 62.88 203 ILE A N 1
ATOM 4963 C CA . ILE B 1 223 ? 177.461 91.381 337.704 1.00 65.71 203 ILE A CA 1
ATOM 4964 C C . ILE B 1 223 ? 178.317 91.628 338.939 1.00 62.82 203 ILE A C 1
ATOM 4965 O O . ILE B 1 223 ? 177.964 91.211 340.049 1.00 60.68 203 ILE A O 1
ATOM 4970 N N . PHE B 1 224 ? 179.455 92.305 338.766 1.00 60.64 204 PHE A N 1
ATOM 4971 C CA . PHE B 1 224 ? 180.438 92.430 339.833 1.00 61.99 204 PHE A CA 1
ATOM 4972 C C . PHE B 1 224 ? 180.375 93.749 340.581 1.00 69.38 204 PHE A C 1
ATOM 4973 O O . PHE B 1 224 ? 180.953 93.848 341.668 1.00 82.78 204 PHE A O 1
ATOM 4981 N N . GLY B 1 225 ? 179.694 94.752 340.038 1.00 61.14 205 GLY A N 1
ATOM 4982 C CA . GLY B 1 225 ? 179.761 96.083 340.599 1.00 55.70 205 GLY A CA 1
ATOM 4983 C C . GLY B 1 225 ? 180.819 96.916 339.906 1.00 60.07 205 GLY A C 1
ATOM 4984 O O . GLY B 1 225 ? 182.011 96.580 339.952 1.00 50.20 205 GLY A O 1
ATOM 4985 N N . GLU B 1 226 ? 180.385 98.005 339.257 1.00 65.79 206 GLU A N 1
ATOM 4986 C CA . GLU B 1 226 ? 181.302 98.880 338.531 1.00 67.11 206 GLU A CA 1
ATOM 4987 C C . GLU B 1 226 ? 182.468 99.314 339.410 1.00 65.12 206 GLU A C 1
ATOM 4988 O O . GLU B 1 226 ? 183.607 99.417 338.937 1.00 60.33 206 GLU A O 1
ATOM 4994 N N . ASP B 1 227 ? 182.209 99.522 340.706 1.00 66.43 207 ASP A N 1
ATOM 4995 C CA . ASP B 1 227 ? 183.282 99.833 341.643 1.00 65.02 207 ASP A CA 1
ATOM 4996 C C . ASP B 1 227 ? 184.258 98.680 341.811 1.00 64.43 207 ASP A C 1
ATOM 4997 O O . ASP B 1 227 ? 185.433 98.904 342.122 1.00 62.81 207 ASP A O 1
ATOM 5002 N N . ASN B 1 228 ? 183.807 97.444 341.633 1.00 68.67 208 ASN A N 1
ATOM 5003 C CA . ASN B 1 228 ? 184.717 96.331 341.839 1.00 59.16 208 ASN A CA 1
ATOM 5004 C C . ASN B 1 228 ? 185.596 96.077 340.640 1.00 53.71 208 ASN A C 1
ATOM 5005 O O . ASN B 1 228 ? 186.356 95.094 340.647 1.00 53.12 208 ASN A O 1
ATOM 5010 N N . PHE B 1 229 ? 185.526 96.946 339.626 1.00 47.26 209 PHE A N 1
ATOM 5011 C CA . PHE B 1 229 ? 186.440 96.844 338.490 1.00 48.27 209 PHE A CA 1
ATOM 5012 C C . PHE B 1 229 ? 187.848 97.219 338.930 1.00 49.60 209 PHE A C 1
ATOM 5013 O O . PHE B 1 229 ? 188.070 98.294 339.489 1.00 60.29 209 PHE A O 1
ATOM 5021 N N . VAL B 1 230 ? 188.795 96.322 338.715 1.00 59.28 210 VAL A N 1
ATOM 5022 C CA . VAL B 1 230 ? 190.173 96.588 339.110 1.00 56.38 210 VAL A CA 1
ATOM 5023 C C . VAL B 1 230 ? 190.925 97.306 338.004 1.00 54.86 210 VAL A C 1
ATOM 5024 O O . VAL B 1 230 ? 191.635 98.283 338.247 1.00 51.42 210 VAL A O 1
ATOM 5028 N N . GLY B 1 231 ? 190.792 96.838 336.775 1.00 55.44 211 GLY A N 1
ATOM 5029 C CA . GLY B 1 231 ? 191.569 97.400 335.695 1.00 55.93 211 GLY A CA 1
ATOM 5030 C C . GLY B 1 231 ? 191.711 96.407 334.571 1.00 56.22 211 GLY A C 1
ATOM 5031 O O . GLY B 1 231 ? 191.434 95.218 334.715 1.00 58.05 211 GLY A O 1
ATOM 5032 N N . ASP B 1 232 ? 192.121 96.936 333.428 1.00 57.69 212 ASP A N 1
ATOM 5033 C CA . ASP B 1 232 ? 192.428 96.159 332.245 1.00 52.27 212 ASP A CA 1
ATOM 5034 C C . ASP B 1 232 ? 193.930 96.173 331.991 1.00 50.17 212 ASP A C 1
ATOM 5035 O O . ASP B 1 232 ? 194.631 97.149 332.288 1.00 53.21 212 ASP A O 1
ATOM 5040 N N . PHE B 1 233 ? 194.408 95.068 331.452 1.00 45.36 213 PHE A N 1
ATOM 5041 C CA . PHE B 1 233 ? 195.802 94.877 331.096 1.00 44.22 213 PHE A CA 1
ATOM 5042 C C . PHE B 1 233 ? 195.863 94.705 329.590 1.00 45.98 213 PHE A C 1
ATOM 5043 O O . PHE B 1 233 ? 194.954 94.122 328.988 1.00 51.20 213 PHE A O 1
ATOM 5051 N N . ILE B 1 234 ? 196.919 95.222 328.983 1.00 39.43 214 ILE A N 1
ATOM 5052 C CA . ILE B 1 234 ? 197.103 95.155 327.544 1.00 39.56 214 ILE A CA 1
ATOM 5053 C C . ILE B 1 234 ? 198.154 94.109 327.241 1.00 39.48 214 ILE A C 1
ATOM 5054 O O . ILE B 1 234 ? 199.290 94.218 327.713 1.00 47.72 214 ILE A O 1
ATOM 5059 N N . ARG B 1 235 ? 197.803 93.117 326.430 1.00 37.38 215 ARG A N 1
ATOM 5060 C CA . ARG B 1 235 ? 198.789 92.178 325.923 1.00 36.22 215 ARG A CA 1
ATOM 5061 C C . ARG B 1 235 ? 199.049 92.454 324.452 1.00 36.93 215 ARG A C 1
ATOM 5062 O O . ARG B 1 235 ? 198.106 92.588 323.666 1.00 48.15 215 ARG A O 1
ATOM 5070 N N . LYS B 1 236 ? 200.326 92.546 324.089 1.00 35.85 216 LYS A N 1
ATOM 5071 C CA . LYS B 1 236 ? 200.724 92.646 322.693 1.00 36.80 216 LYS A CA 1
ATOM 5072 C C . LYS B 1 236 ? 200.682 91.260 322.034 1.00 44.11 216 LYS A C 1
ATOM 5073 O O . LYS B 1 236 ? 201.274 90.305 322.549 1.00 38.00 216 LYS A O 1
ATOM 5079 N N . THR B 1 237 ? 199.990 91.155 320.889 1.00 41.83 217 THR A N 1
ATOM 5080 C CA . THR B 1 237 ? 199.674 89.862 320.282 1.00 33.68 217 THR A CA 1
ATOM 5081 C C . THR B 1 237 ? 200.654 89.451 319.191 1.00 43.47 217 THR A C 1
ATOM 5082 O O . THR B 1 237 ? 200.989 88.264 319.069 1.00 49.63 217 THR A O 1
ATOM 5086 N N . LYS B 1 238 ? 201.119 90.414 318.410 1.00 38.74 218 LYS A N 1
ATOM 5087 C CA . LYS B 1 238 ? 201.961 90.182 317.244 1.00 38.41 218 LYS A CA 1
ATOM 5088 C C . LYS B 1 238 ? 202.720 91.478 316.966 1.00 49.25 218 LYS A C 1
ATOM 5089 O O . LYS B 1 238 ? 202.433 92.541 317.542 1.00 42.05 218 LYS A O 1
ATOM 5095 N N . SER B 1 239 ? 203.665 91.404 316.043 1.00 50.00 219 SER A N 1
ATOM 5096 C CA . SER B 1 239 ? 204.417 92.619 315.801 1.00 55.28 219 SER A CA 1
ATOM 5097 C C . SER B 1 239 ? 204.021 93.287 314.495 1.00 61.27 219 SER A C 1
ATOM 5098 O O . SER B 1 239 ? 203.802 94.504 314.465 1.00 62.39 219 SER A O 1
ATOM 5101 N N . THR B 1 240 ? 203.888 92.529 313.416 1.00 54.40 220 THR A N 1
ATOM 5102 C CA . THR B 1 240 ? 203.287 93.068 312.207 1.00 57.91 220 THR A CA 1
ATOM 5103 C C . THR B 1 240 ? 202.185 92.123 311.754 1.00 59.18 220 THR A C 1
ATOM 5104 O O . THR B 1 240 ? 202.313 90.904 311.872 1.00 71.85 220 THR A O 1
ATOM 5108 N N . THR B 1 241 ? 201.104 92.688 311.244 1.00 49.93 221 THR A N 1
ATOM 5109 C CA . THR B 1 241 ? 199.897 91.929 310.978 1.00 58.52 221 THR A CA 1
ATOM 5110 C C . THR B 1 241 ? 199.817 91.588 309.498 1.00 73.93 221 THR A C 1
ATOM 5111 O O . THR B 1 241 ? 200.290 92.339 308.643 1.00 80.46 221 THR A O 1
ATOM 5115 N N . ASN B 1 242 ? 199.222 90.433 309.203 1.00 82.26 222 ASN A N 1
ATOM 5116 C CA . ASN B 1 242 ? 198.919 90.085 307.823 1.00 90.81 222 ASN A CA 1
ATOM 5117 C C . ASN B 1 242 ? 197.626 90.729 307.339 1.00 96.00 222 ASN A C 1
ATOM 5118 O O . ASN B 1 242 ? 197.318 90.647 306.142 1.00 84.63 222 ASN A O 1
ATOM 5123 N N . ASP B 1 243 ? 196.904 91.394 308.239 1.00 113.29 223 ASP A N 1
ATOM 5124 C CA . ASP B 1 243 ? 195.582 91.978 307.984 1.00 125.56 223 ASP A CA 1
ATOM 5125 C C . ASP B 1 243 ? 195.709 93.504 308.046 1.00 124.36 223 ASP A C 1
ATOM 5126 O O . ASP B 1 243 ? 195.379 94.143 309.053 1.00 131.97 223 ASP A O 1
ATOM 5131 N N . ALA B 1 244 ? 196.250 94.099 306.971 1.00 103.50 224 ALA A N 1
ATOM 5132 C CA . ALA B 1 244 ? 196.463 95.548 306.947 1.00 86.98 224 ALA A CA 1
ATOM 5133 C C . ALA B 1 244 ? 195.787 96.190 305.741 1.00 76.92 224 ALA A C 1
ATOM 5134 O O . ALA B 1 244 ? 196.438 96.862 304.937 1.00 71.36 224 ALA A O 1
ATOM 5136 N N . LYS B 1 245 ? 194.477 95.977 305.616 1.00 71.48 225 LYS A N 1
ATOM 5137 C CA . LYS B 1 245 ? 193.743 96.474 304.459 1.00 76.84 225 LYS A CA 1
ATOM 5138 C C . LYS B 1 245 ? 193.631 97.998 304.459 1.00 77.24 225 LYS A C 1
ATOM 5139 O O . LYS B 1 245 ? 193.656 98.616 303.386 1.00 81.49 225 LYS A O 1
ATOM 5145 N N . ILE B 1 246 ? 193.509 98.620 305.631 1.00 69.07 226 ILE A N 1
ATOM 5146 C CA . ILE B 1 246 ? 193.331 100.058 305.728 1.00 59.75 226 ILE A CA 1
ATOM 5147 C C . ILE B 1 246 ? 194.537 100.718 306.393 1.00 59.39 226 ILE A C 1
ATOM 5148 O O . ILE B 1 246 ? 194.407 101.795 306.990 1.00 55.59 226 ILE A O 1
ATOM 5153 N N . GLY B 1 247 ? 195.715 100.092 306.300 1.00 53.78 227 GLY A N 1
ATOM 5154 C CA . GLY B 1 247 ? 196.925 100.645 306.874 1.00 42.75 227 GLY A CA 1
ATOM 5155 C C . GLY B 1 247 ? 197.053 100.476 308.369 1.00 48.56 227 GLY A C 1
ATOM 5156 O O . GLY B 1 247 ? 198.072 100.903 308.942 1.00 49.69 227 GLY A O 1
ATOM 5157 N N . LEU B 1 248 ? 196.065 99.858 309.020 1.00 39.67 228 LEU A N 1
ATOM 5158 C CA . LEU B 1 248 ? 196.117 99.628 310.454 1.00 49.22 228 LEU A CA 1
ATOM 5159 C C . LEU B 1 248 ? 196.806 98.300 310.772 1.00 51.45 228 LEU A C 1
ATOM 5160 O O . LEU B 1 248 ? 196.565 97.285 310.116 1.00 60.63 228 LEU A O 1
ATOM 5165 N N . ASN B 1 249 ? 197.672 98.313 311.775 1.00 51.31 229 ASN A N 1
ATOM 5166 C CA . ASN B 1 249 ? 198.364 97.109 312.262 1.00 43.46 229 ASN A CA 1
ATOM 5167 C C . ASN B 1 249 ? 197.869 96.854 313.679 1.00 44.48 229 ASN A C 1
ATOM 5168 O O . ASN B 1 249 ? 198.473 97.319 314.652 1.00 45.82 229 ASN A O 1
ATOM 5173 N N . TYR B 1 250 ? 196.758 96.122 313.791 1.00 43.34 230 TYR A N 1
ATOM 5174 C CA . TYR B 1 250 ? 196.136 95.887 315.088 1.00 45.29 230 TYR A CA 1
ATOM 5175 C C . TYR B 1 250 ? 196.900 94.789 315.808 1.00 42.04 230 TYR A C 1
ATOM 5176 O O . TYR B 1 250 ? 197.040 93.689 315.272 1.00 53.15 230 TYR A O 1
ATOM 5185 N N . GLN B 1 251 ? 197.379 95.067 317.028 1.00 37.84 231 GLN A N 1
ATOM 5186 C CA . GLN B 1 251 ? 198.372 94.164 317.605 1.00 36.54 231 GLN A CA 1
ATOM 5187 C C . GLN B 1 251 ? 198.197 93.957 319.112 1.00 37.17 231 GLN A C 1
ATOM 5188 O O . GLN B 1 251 ? 199.169 93.632 319.808 1.00 42.85 231 GLN A O 1
ATOM 5194 N N . HIS B 1 252 ? 196.985 94.119 319.647 1.00 31.10 232 HIS A N 1
ATOM 5195 C CA . HIS B 1 252 ? 196.823 93.854 321.072 1.00 29.89 232 HIS A CA 1
ATOM 5196 C C . HIS B 1 252 ? 195.440 93.311 321.392 1.00 32.43 232 HIS A C 1
ATOM 5197 O O . HIS B 1 252 ? 194.511 93.372 320.582 1.00 44.32 232 HIS A O 1
ATOM 5204 N N . GLU B 1 253 ? 195.325 92.795 322.612 1.00 33.35 233 GLU A N 1
ATOM 5205 C CA . GLU B 1 253 ? 194.045 92.402 323.173 1.00 38.30 233 GLU A CA 1
ATOM 5206 C C . GLU B 1 253 ? 194.009 92.823 324.626 1.00 35.24 233 GLU A C 1
ATOM 5207 O O . GLU B 1 253 ? 194.973 93.419 325.113 1.00 38.97 233 GLU A O 1
ATOM 5213 N N . PHE B 1 254 ? 192.941 92.459 325.331 1.00 39.46 234 PHE A N 1
ATOM 5214 C CA . PHE B 1 254 ? 192.673 92.945 326.670 1.00 38.60 234 PHE A CA 1
ATOM 5215 C C . PHE B 1 254 ? 192.642 91.822 327.712 1.00 46.61 234 PHE A C 1
ATOM 5216 O O . PHE B 1 254 ? 192.468 90.626 327.407 1.00 41.89 234 PHE A O 1
ATOM 5224 N N . LEU B 1 255 ? 192.817 92.237 328.969 1.00 43.69 235 LEU A N 1
ATOM 5225 C CA . LEU B 1 255 ? 192.717 91.335 330.109 1.00 41.01 235 LEU A CA 1
ATOM 5226 C C . LEU B 1 255 ? 191.963 92.095 331.184 1.00 39.84 235 LEU A C 1
ATOM 5227 O O . LEU B 1 255 ? 192.542 92.965 331.829 1.00 53.37 235 LEU A O 1
ATOM 5232 N N . LEU B 1 256 ? 190.685 91.774 331.373 1.00 42.78 236 LEU A N 1
ATOM 5233 C CA . LEU B 1 256 ? 189.869 92.461 332.359 1.00 39.60 236 LEU A CA 1
ATOM 5234 C C . LEU B 1 256 ? 190.031 91.781 333.706 1.00 48.94 236 LEU A C 1
ATOM 5235 O O . LEU B 1 256 ? 189.913 90.556 333.804 1.00 53.59 236 LEU A O 1
ATOM 5240 N N . CYS B 1 257 ? 190.305 92.572 334.737 1.00 46.96 237 CYS A N 1
ATOM 5241 C CA . CYS B 1 257 ? 190.349 92.088 336.106 1.00 48.75 237 CYS A CA 1
ATOM 5242 C C . CYS B 1 257 ? 189.209 92.710 336.904 1.00 55.00 237 CYS A C 1
ATOM 5243 O O . CYS B 1 257 ? 189.058 93.939 336.934 1.00 59.34 237 CYS A O 1
ATOM 5246 N N . TYR B 1 258 ? 188.411 91.855 337.538 1.00 53.39 238 TYR A N 1
ATOM 5247 C CA . TYR B 1 258 ? 187.377 92.260 338.474 1.00 47.46 238 TYR A CA 1
ATOM 5248 C C . TYR B 1 258 ? 187.656 91.655 339.844 1.00 61.64 238 TYR A C 1
ATOM 5249 O O . TYR B 1 258 ? 188.200 90.553 339.956 1.00 66.87 238 TYR A O 1
ATOM 5258 N N . ALA B 1 259 ? 187.295 92.386 340.887 1.00 61.45 239 ALA A N 1
ATOM 5259 C CA . ALA B 1 259 ? 187.399 91.883 342.245 1.00 57.81 239 ALA A CA 1
ATOM 5260 C C . ALA B 1 259 ? 186.038 91.393 342.717 1.00 62.71 239 ALA A C 1
ATOM 5261 O O . ALA B 1 259 ? 185.001 91.903 342.294 1.00 66.82 239 ALA A O 1
ATOM 5263 N N . LYS B 1 260 ? 186.045 90.391 343.599 1.00 62.46 240 LYS A N 1
ATOM 5264 C CA . LYS B 1 260 ? 184.825 90.072 344.330 1.00 59.82 240 LYS A CA 1
ATOM 5265 C C . LYS B 1 260 ? 184.416 91.243 345.220 1.00 66.34 240 LYS A C 1
ATOM 5266 O O . LYS B 1 260 ? 183.247 91.654 345.223 1.00 71.45 240 LYS A O 1
ATOM 5272 N N . ASP B 1 261 ? 185.375 91.794 345.979 1.00 62.60 241 ASP A N 1
ATOM 5273 C CA . ASP B 1 261 ? 185.201 93.042 346.727 1.00 62.67 241 ASP A CA 1
ATOM 5274 C C . ASP B 1 261 ? 186.550 93.744 346.769 1.00 62.22 241 ASP A C 1
ATOM 5275 O O . ASP B 1 261 ? 187.429 93.335 347.538 1.00 62.31 241 ASP A O 1
ATOM 5280 N N . LYS B 1 262 ? 186.681 94.845 346.018 1.00 64.57 242 LYS A N 1
ATOM 5281 C CA . LYS B 1 262 ? 187.977 95.505 345.851 1.00 60.16 242 LYS A CA 1
ATOM 5282 C C . LYS B 1 262 ? 188.610 95.962 347.161 1.00 57.40 242 LYS A C 1
ATOM 5283 O O . LYS B 1 262 ? 189.831 96.121 347.206 1.00 60.07 242 LYS A O 1
ATOM 5289 N N . ASN B 1 263 ? 187.832 96.136 348.235 1.00 56.88 243 ASN A N 1
ATOM 5290 C CA . ASN B 1 263 ? 188.410 96.464 349.537 1.00 56.72 243 ASN A CA 1
ATOM 5291 C C . ASN B 1 263 ? 189.399 95.420 350.055 1.00 65.21 243 ASN A C 1
ATOM 5292 O O . ASN B 1 263 ? 190.061 95.676 351.065 1.00 75.74 243 ASN A O 1
ATOM 5297 N N . TYR B 1 264 ? 189.501 94.250 349.427 1.00 63.46 244 TYR A N 1
ATOM 5298 C CA . TYR B 1 264 ? 190.430 93.221 349.872 1.00 64.90 244 TYR A CA 1
ATOM 5299 C C . TYR B 1 264 ? 191.455 92.835 348.817 1.00 66.34 244 TYR A C 1
ATOM 5300 O O . TYR B 1 264 ? 192.342 92.027 349.108 1.00 70.77 244 TYR A O 1
ATOM 5309 N N . THR B 1 265 ? 191.377 93.398 347.617 1.00 57.71 245 THR A N 1
ATOM 5310 C CA . THR B 1 265 ? 192.313 93.031 346.569 1.00 54.22 245 THR A CA 1
ATOM 5311 C C . THR B 1 265 ? 193.738 93.407 346.957 1.00 55.28 245 THR A C 1
ATOM 5312 O O . THR B 1 265 ? 193.984 94.382 347.669 1.00 65.28 245 THR A O 1
ATOM 5316 N N . ASN B 1 266 ? 194.676 92.596 346.488 1.00 55.61 246 ASN A N 1
ATOM 5317 C CA . ASN B 1 266 ? 196.099 92.879 346.597 1.00 58.20 246 ASN A CA 1
ATOM 5318 C C . ASN B 1 266 ? 196.760 92.178 345.422 1.00 56.81 246 ASN A C 1
ATOM 5319 O O . ASN B 1 266 ? 196.792 90.942 345.376 1.00 51.71 246 ASN A O 1
ATOM 5324 N N . LEU B 1 267 ? 197.261 92.960 344.468 1.00 49.29 247 LEU A N 1
ATOM 5325 C CA . LEU B 1 267 ? 197.864 92.415 343.263 1.00 48.10 247 LEU A CA 1
ATOM 5326 C C . LEU B 1 267 ? 199.378 92.574 343.256 1.00 49.83 247 LEU A C 1
ATOM 5327 O O . LEU B 1 267 ? 200.001 92.492 342.188 1.00 48.37 247 LEU A O 1
ATOM 5332 N N . LEU B 1 268 ? 199.978 92.786 344.430 1.00 55.15 248 LEU A N 1
ATOM 5333 C CA . LEU B 1 268 ? 201.424 92.918 344.558 1.00 60.35 248 LEU A CA 1
ATOM 5334 C C . LEU B 1 268 ? 202.133 91.611 344.164 1.00 66.41 248 LEU A C 1
ATOM 5335 O O . LEU B 1 268 ? 201.510 90.577 343.951 1.00 64.07 248 LEU A O 1
ATOM 5340 N N . GLY B 1 269 ? 203.463 91.673 344.096 1.00 82.37 249 GLY A N 1
ATOM 5341 C CA . GLY B 1 269 ? 204.322 90.562 343.715 1.00 87.26 249 GLY A CA 1
ATOM 5342 C C . GLY B 1 269 ? 204.090 89.204 344.359 1.00 94.43 249 GLY A C 1
ATOM 5343 O O . GLY B 1 269 ? 203.203 88.464 343.938 1.00 100.70 249 GLY A O 1
ATOM 5344 N N . GLY B 1 270 ? 204.876 88.832 345.361 1.00 124.90 250 GLY A N 1
ATOM 5345 C CA . GLY B 1 270 ? 204.819 87.447 345.802 1.00 119.67 250 GLY A CA 1
ATOM 5346 C C . GLY B 1 270 ? 203.952 87.163 347.014 1.00 109.60 250 GLY A C 1
ATOM 5347 O O . GLY B 1 270 ? 202.718 87.178 346.935 1.00 97.19 250 GLY A O 1
ATOM 5348 N N . GLU B 1 271 ? 204.604 86.871 348.139 1.00 103.53 251 GLU A N 1
ATOM 5349 C CA . GLU B 1 271 ? 203.924 86.758 349.420 1.00 106.75 251 GLU A CA 1
ATOM 5350 C C . GLU B 1 271 ? 203.261 88.087 349.770 1.00 105.62 251 GLU A C 1
ATOM 5351 O O . GLU B 1 271 ? 203.943 89.067 350.092 1.00 115.01 251 GLU A O 1
ATOM 5357 N N . LYS B 1 272 ? 201.931 88.134 349.701 1.00 104.38 252 LYS A N 1
ATOM 5358 C CA . LYS B 1 272 ? 201.185 89.335 350.055 1.00 97.89 252 LYS A CA 1
ATOM 5359 C C . LYS B 1 272 ? 200.833 89.384 351.539 1.00 105.58 252 LYS A C 1
ATOM 5360 O O . LYS B 1 272 ? 200.917 90.449 352.160 1.00 104.36 252 LYS A O 1
ATOM 5366 N N . ASN B 1 273 ? 200.437 88.247 352.114 1.00 114.32 253 ASN A N 1
ATOM 5367 C CA . ASN B 1 273 ? 200.008 88.164 353.510 1.00 124.63 253 ASN A CA 1
ATOM 5368 C C . ASN B 1 273 ? 201.181 88.464 354.440 1.00 129.55 253 ASN A C 1
ATOM 5369 O O . ASN B 1 273 ? 202.141 87.689 354.509 1.00 133.61 253 ASN A O 1
ATOM 5374 N N . LEU B 1 274 ? 201.092 89.575 355.181 1.00 130.87 254 LEU A N 1
ATOM 5375 C CA . LEU B 1 274 ? 202.177 90.036 356.045 1.00 129.14 254 LEU A CA 1
ATOM 5376 C C . LEU B 1 274 ? 202.388 89.167 357.280 1.00 131.45 254 LEU A C 1
ATOM 5377 O O . LEU B 1 274 ? 203.316 89.445 358.049 1.00 134.52 254 LEU A O 1
ATOM 5382 N N . GLU B 1 275 ? 201.569 88.142 357.499 1.00 133.41 255 GLU A N 1
ATOM 5383 C CA . GLU B 1 275 ? 201.765 87.237 358.630 1.00 130.63 255 GLU A CA 1
ATOM 5384 C C . GLU B 1 275 ? 202.412 85.926 358.184 1.00 126.56 255 GLU A C 1
ATOM 5385 O O . GLU B 1 275 ? 203.616 85.726 358.349 1.00 122.44 255 GLU A O 1
ATOM 5391 N N . PRO B 1 280 ? 210.181 84.305 364.577 1.00 152.30 260 PRO A N 1
ATOM 5392 C CA . PRO B 1 280 ? 211.273 85.245 364.356 1.00 154.18 260 PRO A CA 1
ATOM 5393 C C . PRO B 1 280 ? 212.385 84.981 365.360 1.00 167.37 260 PRO A C 1
ATOM 5394 O O . PRO B 1 280 ? 212.774 85.873 366.113 1.00 172.16 260 PRO A O 1
ATOM 5396 N N . ASP B 1 281 ? 212.890 83.746 365.358 1.00 172.48 261 ASP A N 1
ATOM 5397 C CA . ASP B 1 281 ? 213.871 83.310 366.346 1.00 178.32 261 ASP A CA 1
ATOM 5398 C C . ASP B 1 281 ? 215.186 84.060 366.161 1.00 178.52 261 ASP A C 1
ATOM 5399 O O . ASP B 1 281 ? 215.783 84.027 365.078 1.00 177.74 261 ASP A O 1
ATOM 5401 N N . ASN B 1 282 ? 215.626 84.743 367.221 1.00 172.09 262 ASN A N 1
ATOM 5402 C CA . ASN B 1 282 ? 216.833 85.565 367.257 1.00 167.32 262 ASN A CA 1
ATOM 5403 C C . ASN B 1 282 ? 216.814 86.696 366.233 1.00 169.93 262 ASN A C 1
ATOM 5404 O O . ASN B 1 282 ? 217.833 87.369 366.044 1.00 162.90 262 ASN A O 1
ATOM 5406 N N . ASP B 1 283 ? 215.675 86.936 365.584 1.00 180.88 263 ASP A N 1
ATOM 5407 C CA . ASP B 1 283 ? 215.570 87.928 364.521 1.00 175.15 263 ASP A CA 1
ATOM 5408 C C . ASP B 1 283 ? 215.998 89.311 364.994 1.00 176.05 263 ASP A C 1
ATOM 5409 O O . ASP B 1 283 ? 215.173 90.094 365.474 1.00 184.90 263 ASP A O 1
ATOM 5411 N N . PRO B 1 284 ? 217.290 89.619 364.862 1.00 164.71 264 PRO A N 1
ATOM 5412 C CA . PRO B 1 284 ? 217.778 90.930 365.273 1.00 148.06 264 PRO A CA 1
ATOM 5413 C C . PRO B 1 284 ? 217.266 92.038 364.360 1.00 145.28 264 PRO A C 1
ATOM 5414 O O . PRO B 1 284 ? 217.149 93.188 364.797 1.00 141.34 264 PRO A O 1
ATOM 5416 N N . ASN B 1 285 ? 216.958 91.715 363.098 1.00 142.37 265 ASN A N 1
ATOM 5417 C CA . ASN B 1 285 ? 216.457 92.682 362.128 1.00 147.26 265 ASN A CA 1
ATOM 5418 C C . ASN B 1 285 ? 214.935 92.673 362.022 1.00 154.19 265 ASN A C 1
ATOM 5419 O O . ASN B 1 285 ? 214.386 93.199 361.048 1.00 154.73 265 ASN A O 1
ATOM 5424 N N . GLY B 1 286 ? 214.243 92.080 362.993 1.00 149.45 266 GLY A N 1
ATOM 5425 C CA . GLY B 1 286 ? 212.797 91.992 362.944 1.00 142.63 266 GLY A CA 1
ATOM 5426 C C . GLY B 1 286 ? 212.323 90.732 362.250 1.00 132.11 266 GLY A C 1
ATOM 5427 O O . GLY B 1 286 ? 213.102 89.932 361.723 1.00 135.51 266 GLY A O 1
ATOM 5428 N N . ALA B 1 287 ? 211.002 90.560 362.244 1.00 128.20 267 ALA A N 1
ATOM 5429 C CA . ALA B 1 287 ? 210.408 89.338 361.717 1.00 120.23 267 ALA A CA 1
ATOM 5430 C C . ALA B 1 287 ? 210.745 89.156 360.240 1.00 112.70 267 ALA A C 1
ATOM 5431 O O . ALA B 1 287 ? 210.940 90.120 359.495 1.00 102.93 267 ALA A O 1
ATOM 5433 N N . TRP B 1 288 ? 210.822 87.892 359.825 1.00 111.04 268 TRP A N 1
ATOM 5434 C CA . TRP B 1 288 ? 211.184 87.529 358.463 1.00 110.68 268 TRP A CA 1
ATOM 5435 C C . TRP B 1 288 ? 210.345 86.338 358.025 1.00 104.28 268 TRP A C 1
ATOM 5436 O O . TRP B 1 288 ? 209.753 85.634 358.846 1.00 109.28 268 TRP A O 1
ATOM 5447 N N . ILE B 1 289 ? 210.303 86.121 356.714 1.00 98.93 269 ILE A N 1
ATOM 5448 C CA . ILE B 1 289 ? 209.585 85.009 356.109 1.00 102.63 269 ILE A CA 1
ATOM 5449 C C . ILE B 1 289 ? 210.543 84.231 355.219 1.00 107.34 269 ILE A C 1
ATOM 5450 O O . ILE B 1 289 ? 211.387 84.824 354.547 1.00 107.81 269 ILE A O 1
ATOM 5452 N N . ASN B 1 290 ? 210.418 82.906 355.208 1.00 109.71 270 ASN A N 1
ATOM 5453 C CA . ASN B 1 290 ? 211.246 82.106 354.313 1.00 112.17 270 ASN A CA 1
ATOM 5454 C C . ASN B 1 290 ? 211.047 82.556 352.868 1.00 107.13 270 ASN A C 1
ATOM 5455 O O . ASN B 1 290 ? 209.931 82.512 352.339 1.00 106.47 270 ASN A O 1
ATOM 5460 N N . ASP B 1 291 ? 212.132 83.006 352.241 1.00 103.75 271 ASP A N 1
ATOM 5461 C CA . ASP B 1 291 ? 212.162 83.431 350.849 1.00 95.88 271 ASP A CA 1
ATOM 5462 C C . ASP B 1 291 ? 213.045 82.494 350.032 1.00 90.76 271 ASP A C 1
ATOM 5463 O O . ASP B 1 291 ? 213.761 81.645 350.567 1.00 98.09 271 ASP A O 1
ATOM 5468 N N . ASN B 1 292 ? 212.991 82.668 348.712 1.00 87.07 272 ASN A N 1
ATOM 5469 C CA . ASN B 1 292 ? 213.720 81.809 347.779 1.00 93.76 272 ASN A CA 1
ATOM 5470 C C . ASN B 1 292 ? 215.011 82.499 347.363 1.00 91.66 272 ASN A C 1
ATOM 5471 O O . ASN B 1 292 ? 214.958 83.649 346.884 1.00 79.27 272 ASN A O 1
ATOM 5476 N N . PRO B 1 293 ? 216.180 81.867 347.536 1.00 96.96 273 PRO A N 1
ATOM 5477 C CA . PRO B 1 293 ? 217.443 82.517 347.159 1.00 98.87 273 PRO A CA 1
ATOM 5478 C C . PRO B 1 293 ? 217.738 82.528 345.664 1.00 101.38 273 PRO A C 1
ATOM 5479 O O . PRO B 1 293 ? 218.768 83.088 345.262 1.00 99.03 273 PRO A O 1
ATOM 5483 N N . SER B 1 294 ? 216.877 81.945 344.828 1.00 101.15 274 SER A N 1
ATOM 5484 C CA . SER B 1 294 ? 217.122 81.868 343.393 1.00 98.61 274 SER A CA 1
ATOM 5485 C C . SER B 1 294 ? 215.956 82.473 342.610 1.00 95.12 274 SER A C 1
ATOM 5486 O O . SER B 1 294 ? 214.926 82.863 343.166 1.00 100.92 274 SER A O 1
ATOM 5489 N N . ALA B 1 295 ? 216.142 82.557 341.294 1.00 88.36 275 ALA A N 1
ATOM 5490 C CA . ALA B 1 295 ? 215.137 83.093 340.390 1.00 82.07 275 ALA A CA 1
ATOM 5491 C C . ALA B 1 295 ? 215.465 82.648 338.972 1.00 89.56 275 ALA A C 1
ATOM 5492 O O . ALA B 1 295 ? 216.606 82.295 338.659 1.00 69.47 275 ALA A O 1
ATOM 5494 N N . LYS B 1 296 ? 214.442 82.686 338.113 1.00 84.74 276 LYS A N 1
ATOM 5495 C CA . LYS B 1 296 ? 214.606 82.409 336.685 1.00 85.21 276 LYS A CA 1
ATOM 5496 C C . LYS B 1 296 ? 215.159 83.638 335.957 1.00 76.05 276 LYS A C 1
ATOM 5497 O O . LYS B 1 296 ? 214.593 84.125 334.984 1.00 75.56 276 LYS A O 1
ATOM 5503 N N . SER B 1 297 ? 216.306 84.120 336.439 1.00 76.95 277 SER A N 1
ATOM 5504 C CA . SER B 1 297 ? 216.930 85.345 335.957 1.00 74.05 277 SER A CA 1
ATOM 5505 C C . SER B 1 297 ? 217.857 85.083 334.768 1.00 73.12 277 SER A C 1
ATOM 5506 O O . SER B 1 297 ? 218.027 83.954 334.303 1.00 79.36 277 SER A O 1
ATOM 5509 N N . GLY B 1 298 ? 218.466 86.157 334.269 1.00 76.34 278 GLY A N 1
ATOM 5510 C CA . GLY B 1 298 ? 219.462 86.094 333.220 1.00 75.64 278 GLY A CA 1
ATOM 5511 C C . GLY B 1 298 ? 220.896 86.062 333.704 1.00 69.19 278 GLY A C 1
ATOM 5512 O O . GLY B 1 298 ? 221.813 86.158 332.879 1.00 70.34 278 GLY A O 1
ATOM 5513 N N . ASN B 1 299 ? 221.124 85.910 335.009 1.00 69.49 279 ASN A N 1
ATOM 5514 C CA . ASN B 1 299 ? 222.468 85.953 335.585 1.00 71.26 279 ASN A CA 1
ATOM 5515 C C . ASN B 1 299 ? 223.152 84.592 335.461 1.00 75.69 279 ASN A C 1
ATOM 5516 O O . ASN B 1 299 ? 223.338 83.877 336.445 1.00 73.71 279 ASN A O 1
ATOM 5521 N N . MET B 1 300 ? 223.561 84.236 334.234 1.00 77.97 280 MET A N 1
ATOM 5522 C CA . MET B 1 300 ? 224.305 82.992 334.014 1.00 81.37 280 MET A CA 1
ATOM 5523 C C . MET B 1 300 ? 225.715 83.054 334.597 1.00 87.92 280 MET A C 1
ATOM 5524 O O . MET B 1 300 ? 226.018 82.356 335.568 1.00 92.74 280 MET A O 1
ATOM 5529 N N . LYS B 1 301 ? 226.589 83.868 333.997 1.00 89.12 281 LYS A N 1
ATOM 5530 C CA . LYS B 1 301 ? 227.986 83.905 334.414 1.00 97.46 281 LYS A CA 1
ATOM 5531 C C . LYS B 1 301 ? 228.177 84.534 335.794 1.00 105.46 281 LYS A C 1
ATOM 5532 O O . LYS B 1 301 ? 229.236 84.337 336.402 1.00 117.14 281 LYS A O 1
ATOM 5538 N N . THR B 1 302 ? 227.194 85.273 336.315 1.00 94.06 282 THR A N 1
ATOM 5539 C CA . THR B 1 302 ? 227.311 85.861 337.648 1.00 92.92 282 THR A CA 1
ATOM 5540 C C . THR B 1 302 ? 226.363 85.231 338.664 1.00 85.69 282 THR A C 1
ATOM 5541 O O . THR B 1 302 ? 226.283 85.707 339.798 1.00 86.66 282 THR A O 1
ATOM 5545 N N . GLY B 1 303 ? 225.655 84.171 338.303 1.00 84.22 283 GLY A N 1
ATOM 5546 C CA . GLY B 1 303 ? 224.668 83.624 339.213 1.00 80.61 283 GLY A CA 1
ATOM 5547 C C . GLY B 1 303 ? 224.844 82.144 339.455 1.00 87.22 283 GLY A C 1
ATOM 5548 O O . GLY B 1 303 ? 224.074 81.533 340.204 1.00 93.83 283 GLY A O 1
ATOM 5549 N N . TYR B 1 304 ? 225.855 81.552 338.829 1.00 91.88 284 TYR A N 1
ATOM 5550 C CA . TYR B 1 304 ? 226.118 80.118 338.932 1.00 94.88 284 TYR A CA 1
ATOM 5551 C C . TYR B 1 304 ? 227.446 79.934 339.660 1.00 94.69 284 TYR A C 1
ATOM 5552 O O . TYR B 1 304 ? 228.511 80.133 339.068 1.00 98.14 284 TYR A O 1
ATOM 5561 N N . PHE B 1 305 ? 227.382 79.568 340.938 1.00 95.37 285 PHE A N 1
ATOM 5562 C CA . PHE B 1 305 ? 228.580 79.330 341.743 1.00 94.82 285 PHE A CA 1
ATOM 5563 C C . PHE B 1 305 ? 228.201 78.512 342.979 1.00 98.35 285 PHE A C 1
ATOM 5564 O O . PHE B 1 305 ? 227.096 77.961 343.055 1.00 93.38 285 PHE A O 1
ATOM 5572 N N . GLY B 1 306 ? 229.113 78.461 343.955 1.00 108.05 286 GLY A N 1
ATOM 5573 C CA . GLY B 1 306 ? 229.075 77.504 345.045 1.00 106.10 286 GLY A CA 1
ATOM 5574 C C . GLY B 1 306 ? 228.353 77.861 346.332 1.00 116.03 286 GLY A C 1
ATOM 5575 O O . GLY B 1 306 ? 227.560 77.050 346.800 1.00 118.65 286 GLY A O 1
ATOM 5576 N N . VAL B 1 307 ? 228.604 79.039 346.914 1.00 130.68 287 VAL A N 1
ATOM 5577 C CA . VAL B 1 307 ? 228.142 79.433 348.254 1.00 137.11 287 VAL A CA 1
ATOM 5578 C C . VAL B 1 307 ? 228.200 78.255 349.230 1.00 140.31 287 VAL A C 1
ATOM 5579 O O . VAL B 1 307 ? 227.221 77.521 349.412 1.00 144.75 287 VAL A O 1
ATOM 5583 N N . THR B 1 308 ? 229.352 78.079 349.877 1.00 137.67 288 THR A N 1
ATOM 5584 C CA . THR B 1 308 ? 229.594 76.938 350.750 1.00 133.32 288 THR A CA 1
ATOM 5585 C C . THR B 1 308 ? 229.230 77.268 352.196 1.00 139.77 288 THR A C 1
ATOM 5586 O O . THR B 1 308 ? 229.526 78.359 352.694 1.00 136.51 288 THR A O 1
ATOM 5590 N N . ASN B 1 309 ? 228.599 76.307 352.872 1.00 155.93 289 ASN A N 1
ATOM 5591 C CA . ASN B 1 309 ? 228.108 76.521 354.229 1.00 161.34 289 ASN A CA 1
ATOM 5592 C C . ASN B 1 309 ? 229.261 76.547 355.230 1.00 161.70 289 ASN A C 1
ATOM 5593 O O . ASN B 1 309 ? 230.115 75.655 355.241 1.00 163.00 289 ASN A O 1
ATOM 5598 N N . PRO B 1 310 ? 229.255 77.563 356.099 1.00 157.08 290 PRO A N 1
ATOM 5599 C CA . PRO B 1 310 ? 230.421 77.881 356.915 1.00 156.48 290 PRO A CA 1
ATOM 5600 C C . PRO B 1 310 ? 230.729 76.828 357.970 1.00 159.06 290 PRO A C 1
ATOM 5601 O O . PRO B 1 310 ? 231.853 76.805 358.481 1.00 163.67 290 PRO A O 1
ATOM 5603 N N . TYR B 1 311 ? 229.773 75.966 358.321 1.00 157.97 291 TYR A N 1
ATOM 5604 C CA . TYR B 1 311 ? 229.998 75.000 359.395 1.00 163.53 291 TYR A CA 1
ATOM 5605 C C . TYR B 1 311 ? 230.039 73.579 358.842 1.00 164.18 291 TYR A C 1
ATOM 5606 O O . TYR B 1 311 ? 231.121 72.996 358.710 1.00 170.15 291 TYR A O 1
ATOM 5615 N N . THR B 1 312 ? 228.882 73.003 358.526 1.00 158.83 292 THR A N 1
ATOM 5616 C CA . THR B 1 312 ? 228.868 71.779 357.737 1.00 159.96 292 THR A CA 1
ATOM 5617 C C . THR B 1 312 ? 229.298 72.101 356.312 1.00 161.97 292 THR A C 1
ATOM 5618 O O . THR B 1 312 ? 228.863 73.100 355.732 1.00 154.18 292 THR A O 1
ATOM 5620 N N . ASN B 1 313 ? 230.159 71.257 355.741 1.00 169.74 293 ASN A N 1
ATOM 5621 C CA . ASN B 1 313 ? 230.772 71.608 354.462 1.00 175.17 293 ASN A CA 1
ATOM 5622 C C . ASN B 1 313 ? 229.874 71.324 353.259 1.00 174.72 293 ASN A C 1
ATOM 5623 O O . ASN B 1 313 ? 230.371 71.091 352.152 1.00 171.09 293 ASN A O 1
ATOM 5628 N N . LYS B 1 314 ? 228.557 71.356 353.448 1.00 179.06 294 LYS A N 1
ATOM 5629 C CA . LYS B 1 314 ? 227.654 71.218 352.314 1.00 174.30 294 LYS A CA 1
ATOM 5630 C C . LYS B 1 314 ? 227.792 72.420 351.390 1.00 162.03 294 LYS A C 1
ATOM 5631 O O . LYS B 1 314 ? 227.896 73.563 351.840 1.00 163.55 294 LYS A O 1
ATOM 5633 N N . VAL B 1 315 ? 227.807 72.157 350.087 1.00 151.60 295 VAL A N 1
ATOM 5634 C CA . VAL B 1 315 ? 227.982 73.196 349.079 1.00 141.58 295 VAL A CA 1
ATOM 5635 C C . VAL B 1 315 ? 226.796 73.126 348.124 1.00 128.92 295 VAL A C 1
ATOM 5636 O O . VAL B 1 315 ? 226.574 72.099 347.468 1.00 122.54 295 VAL A O 1
ATOM 5640 N N . ASP B 1 316 ? 226.022 74.208 348.064 1.00 118.22 296 ASP A N 1
ATOM 5641 C CA . ASP B 1 316 ? 224.734 74.220 347.380 1.00 112.09 296 ASP A CA 1
ATOM 5642 C C . ASP B 1 316 ? 224.801 75.060 346.110 1.00 103.69 296 ASP A C 1
ATOM 5643 O O . ASP B 1 316 ? 225.284 76.192 346.133 1.00 98.36 296 ASP A O 1
ATOM 5648 N N . TYR B 1 317 ? 224.306 74.503 345.010 1.00 101.74 297 TYR A N 1
ATOM 5649 C CA . TYR B 1 317 ? 224.186 75.175 343.725 1.00 97.75 297 TYR A CA 1
ATOM 5650 C C . TYR B 1 317 ? 222.721 75.539 343.465 1.00 93.28 297 TYR A C 1
ATOM 5651 O O . TYR B 1 317 ? 221.816 74.953 344.068 1.00 92.67 297 TYR A O 1
ATOM 5660 N N . PRO B 1 318 ? 222.444 76.523 342.609 1.00 92.11 298 PRO A N 1
ATOM 5661 C CA . PRO B 1 318 ? 221.047 76.934 342.392 1.00 92.92 298 PRO A CA 1
ATOM 5662 C C . PRO B 1 318 ? 220.242 75.805 341.775 1.00 95.53 298 PRO A C 1
ATOM 5663 O O . PRO B 1 318 ? 220.819 74.859 341.216 1.00 97.62 298 PRO A O 1
ATOM 5667 N N . PRO B 1 319 ? 218.912 75.854 341.864 1.00 88.54 299 PRO A N 1
ATOM 5668 C CA . PRO B 1 319 ? 218.099 74.876 341.136 1.00 87.70 299 PRO A CA 1
ATOM 5669 C C . PRO B 1 319 ? 218.298 75.038 339.636 1.00 88.88 299 PRO A C 1
ATOM 5670 O O . PRO B 1 319 ? 218.682 76.104 339.146 1.00 81.71 299 PRO A O 1
ATOM 5674 N N . VAL B 1 320 ? 218.060 73.943 338.905 1.00 88.78 300 VAL A N 1
ATOM 5675 C CA . VAL B 1 320 ? 218.311 73.934 337.468 1.00 91.45 300 VAL A CA 1
ATOM 5676 C C . VAL B 1 320 ? 217.400 74.955 336.787 1.00 88.04 300 VAL A C 1
ATOM 5677 O O . VAL B 1 320 ? 216.232 75.135 337.161 1.00 82.53 300 VAL A O 1
ATOM 5681 N N . GLY B 1 321 ? 217.952 75.678 335.818 1.00 86.65 301 GLY A N 1
ATOM 5682 C CA . GLY B 1 321 ? 217.263 76.817 335.237 1.00 90.11 301 GLY A CA 1
ATOM 5683 C C . GLY B 1 321 ? 217.206 78.074 336.093 1.00 84.89 301 GLY A C 1
ATOM 5684 O O . GLY B 1 321 ? 216.742 79.111 335.601 1.00 73.16 301 GLY A O 1
ATOM 5685 N N . MET B 1 322 ? 217.631 78.016 337.357 1.00 85.40 302 MET A N 1
ATOM 5686 C CA . MET B 1 322 ? 217.614 79.163 338.253 1.00 87.06 302 MET A CA 1
ATOM 5687 C C . MET B 1 322 ? 219.039 79.546 338.650 1.00 87.89 302 MET A C 1
ATOM 5688 O O . MET B 1 322 ? 219.975 78.751 338.543 1.00 96.49 302 MET A O 1
ATOM 5693 N N . PHE B 1 323 ? 219.197 80.785 339.112 1.00 86.60 303 PHE A N 1
ATOM 5694 C CA . PHE B 1 323 ? 220.499 81.347 339.450 1.00 80.99 303 PHE A CA 1
ATOM 5695 C C . PHE B 1 323 ? 220.372 82.110 340.763 1.00 80.04 303 PHE A C 1
ATOM 5696 O O . PHE B 1 323 ? 219.294 82.596 341.109 1.00 75.74 303 PHE A O 1
ATOM 5704 N N . TRP B 1 324 ? 221.475 82.190 341.506 1.00 87.60 304 TRP A N 1
ATOM 5705 C CA . TRP B 1 324 ? 221.445 82.839 342.811 1.00 89.29 304 TRP A CA 1
ATOM 5706 C C . TRP B 1 324 ? 221.054 84.306 342.678 1.00 85.33 304 TRP A C 1
ATOM 5707 O O . TRP B 1 324 ? 221.439 84.991 341.725 1.00 85.77 304 TRP A O 1
ATOM 5718 N N . ARG B 1 325 ? 220.272 84.788 343.641 1.00 81.23 305 ARG A N 1
ATOM 5719 C CA . ARG B 1 325 ? 219.881 86.193 343.668 1.00 79.77 305 ARG A CA 1
ATOM 5720 C C . ARG B 1 325 ? 220.973 87.086 344.251 1.00 81.48 305 ARG A C 1
ATOM 5721 O O . ARG B 1 325 ? 220.782 88.299 344.355 1.00 80.83 305 ARG A O 1
ATOM 5729 N N . PHE B 1 326 ? 222.109 86.499 344.610 1.00 83.07 306 PHE A N 1
ATOM 5730 C CA . PHE B 1 326 ? 223.320 87.179 345.028 1.00 81.80 306 PHE A CA 1
ATOM 5731 C C . PHE B 1 326 ? 224.447 86.705 344.115 1.00 86.88 306 PHE A C 1
ATOM 5732 O O . PHE B 1 326 ? 224.337 85.671 343.447 1.00 84.48 306 PHE A O 1
ATOM 5740 N N . SER B 1 327 ? 225.536 87.462 344.080 1.00 91.32 307 SER A N 1
ATOM 5741 C CA . SER B 1 327 ? 226.685 87.095 343.261 1.00 92.09 307 SER A CA 1
ATOM 5742 C C . SER B 1 327 ? 227.882 86.830 344.161 1.00 95.30 307 SER A C 1
ATOM 5743 O O . SER B 1 327 ? 227.834 87.036 345.375 1.00 98.90 307 SER A O 1
ATOM 5746 N N . GLN B 1 328 ? 228.969 86.355 343.551 1.00 100.24 308 GLN A N 1
ATOM 5747 C CA . GLN B 1 328 ? 230.200 86.178 344.311 1.00 106.94 308 GLN A CA 1
ATOM 5748 C C . GLN B 1 328 ? 230.712 87.509 344.849 1.00 116.18 308 GLN A C 1
ATOM 5749 O O . GLN B 1 328 ? 231.388 87.543 345.882 1.00 118.33 308 GLN A O 1
ATOM 5755 N N . ASN B 1 329 ? 230.383 88.615 344.177 1.00 128.85 309 ASN A N 1
ATOM 5756 C CA . ASN B 1 329 ? 230.776 89.937 344.651 1.00 142.67 309 ASN A CA 1
ATOM 5757 C C . ASN B 1 329 ? 229.862 90.467 345.750 1.00 145.61 309 ASN A C 1
ATOM 5758 O O . ASN B 1 329 ? 230.280 91.349 346.509 1.00 147.15 309 ASN A O 1
ATOM 5763 N N . THR B 1 330 ? 228.629 89.960 345.851 1.00 141.40 310 THR A N 1
ATOM 5764 C CA . THR B 1 330 ? 227.667 90.437 346.840 1.00 137.15 310 THR A CA 1
ATOM 5765 C C . THR B 1 330 ? 227.189 89.339 347.788 1.00 131.77 310 THR A C 1
ATOM 5766 O O . THR B 1 330 ? 226.251 89.574 348.559 1.00 135.86 310 THR A O 1
ATOM 5770 N N . ILE B 1 331 ? 227.810 88.152 347.761 1.00 117.77 311 ILE A N 1
ATOM 5771 C CA . ILE B 1 331 ? 227.396 87.067 348.652 1.00 107.78 311 ILE A CA 1
ATOM 5772 C C . ILE B 1 331 ? 227.608 87.459 350.113 1.00 107.76 311 ILE A C 1
ATOM 5773 O O . ILE B 1 331 ? 226.758 87.188 350.972 1.00 102.02 311 ILE A O 1
ATOM 5778 N N . GLN B 1 332 ? 228.730 88.128 350.412 1.00 112.87 312 GLN A N 1
ATOM 5779 C CA . GLN B 1 332 ? 229.061 88.481 351.790 1.00 116.23 312 GLN A CA 1
ATOM 5780 C C . GLN B 1 332 ? 228.181 89.600 352.338 1.00 120.49 312 GLN A C 1
ATOM 5781 O O . GLN B 1 332 ? 228.004 89.691 353.559 1.00 126.30 312 GLN A O 1
ATOM 5787 N N . LYS B 1 333 ? 227.620 90.447 351.472 1.00 121.58 313 LYS A N 1
ATOM 5788 C CA . LYS B 1 333 ? 226.682 91.461 351.944 1.00 120.56 313 LYS A CA 1
ATOM 5789 C C . LYS B 1 333 ? 225.375 90.828 352.420 1.00 115.69 313 LYS A C 1
ATOM 5790 O O . LYS B 1 333 ? 224.813 91.245 353.440 1.00 111.18 313 LYS A O 1
ATOM 5792 N N . HIS B 1 334 ? 224.878 89.817 351.699 1.00 113.60 314 HIS A N 1
ATOM 5793 C CA . HIS B 1 334 ? 223.705 89.075 352.146 1.00 110.72 314 HIS A CA 1
ATOM 5794 C C . HIS B 1 334 ? 224.010 88.156 353.320 1.00 106.78 314 HIS A C 1
ATOM 5795 O O . HIS B 1 334 ? 223.103 87.849 354.102 1.00 106.85 314 HIS A O 1
ATOM 5802 N N . ILE B 1 335 ? 225.260 87.715 353.463 1.00 105.11 315 ILE A N 1
ATOM 5803 C CA . ILE B 1 335 ? 225.641 86.953 354.646 1.00 110.39 315 ILE A CA 1
ATOM 5804 C C . ILE B 1 335 ? 225.721 87.864 355.865 1.00 118.64 315 ILE A C 1
ATOM 5805 O O . ILE B 1 335 ? 225.307 87.477 356.964 1.00 124.55 315 ILE A O 1
ATOM 5810 N N . ASP B 1 336 ? 226.233 89.092 355.691 1.00 121.52 316 ASP A N 1
ATOM 5811 C CA . ASP B 1 336 ? 226.421 89.987 356.833 1.00 127.23 316 ASP A CA 1
ATOM 5812 C C . ASP B 1 336 ? 225.090 90.507 357.364 1.00 123.79 316 ASP A C 1
ATOM 5813 O O . ASP B 1 336 ? 224.994 90.881 358.539 1.00 120.05 316 ASP A O 1
ATOM 5815 N N . GLU B 1 337 ? 224.065 90.555 356.520 1.00 130.13 317 GLU A N 1
ATOM 5816 C CA . GLU B 1 337 ? 222.699 90.695 356.996 1.00 136.37 317 GLU A CA 1
ATOM 5817 C C . GLU B 1 337 ? 222.113 89.309 357.256 1.00 149.01 317 GLU A C 1
ATOM 5818 O O . GLU B 1 337 ? 222.695 88.282 356.903 1.00 147.72 317 GLU A O 1
ATOM 5820 N N . GLY B 1 338 ? 220.942 89.282 357.883 1.00 160.63 318 GLY A N 1
ATOM 5821 C CA . GLY B 1 338 ? 220.356 88.017 358.282 1.00 166.93 318 GLY A CA 1
ATOM 5822 C C . GLY B 1 338 ? 219.767 87.210 357.142 1.00 165.14 318 GLY A C 1
ATOM 5823 O O . GLY B 1 338 ? 219.124 86.180 357.377 1.00 167.90 318 GLY A O 1
ATOM 5824 N N . ARG B 1 339 ? 219.996 87.654 355.901 1.00 158.03 319 ARG A N 1
ATOM 5825 C CA . ARG B 1 339 ? 219.313 87.056 354.756 1.00 147.58 319 ARG A CA 1
ATOM 5826 C C . ARG B 1 339 ? 219.800 85.634 354.487 1.00 140.27 319 ARG A C 1
ATOM 5827 O O . ARG B 1 339 ? 218.990 84.709 354.362 1.00 137.90 319 ARG A O 1
ATOM 5835 N N . ILE B 1 340 ? 221.113 85.434 354.401 1.00 135.13 320 ILE A N 1
ATOM 5836 C CA . ILE B 1 340 ? 221.678 84.089 354.264 1.00 125.14 320 ILE A CA 1
ATOM 5837 C C . ILE B 1 340 ? 222.014 83.619 355.676 1.00 125.48 320 ILE A C 1
ATOM 5838 O O . ILE B 1 340 ? 223.075 83.921 356.218 1.00 125.31 320 ILE A O 1
ATOM 5843 N N . CYS B 1 341 ? 221.090 82.869 356.282 1.00 123.21 321 CYS A N 1
ATOM 5844 C CA . CYS B 1 341 ? 221.265 82.330 357.631 1.00 124.55 321 CYS A CA 1
ATOM 5845 C C . CYS B 1 341 ? 221.732 80.881 357.509 1.00 123.29 321 CYS A C 1
ATOM 5846 O O . CYS B 1 341 ? 220.933 79.978 357.246 1.00 120.17 321 CYS A O 1
ATOM 5849 N N . PHE B 1 342 ? 223.033 80.667 357.708 1.00 128.50 322 PHE A N 1
ATOM 5850 C CA . PHE B 1 342 ? 223.626 79.344 357.554 1.00 131.38 322 PHE A CA 1
ATOM 5851 C C . PHE B 1 342 ? 223.138 78.403 358.649 1.00 135.79 322 PHE A C 1
ATOM 5852 O O . PHE B 1 342 ? 223.136 78.759 359.832 1.00 143.70 322 PHE A O 1
ATOM 5860 N N . LYS B 1 343 ? 222.729 77.197 358.255 1.00 134.78 323 LYS A N 1
ATOM 5861 C CA . LYS B 1 343 ? 222.311 76.180 359.211 1.00 138.01 323 LYS A CA 1
ATOM 5862 C C . LYS B 1 343 ? 223.530 75.423 359.736 1.00 142.83 323 LYS A C 1
ATOM 5863 O O . LYS B 1 343 ? 224.360 74.948 358.954 1.00 144.16 323 LYS A O 1
ATOM 5865 N N . LYS B 1 344 ? 223.632 75.308 361.067 1.00 147.52 324 LYS A N 1
ATOM 5866 C CA . LYS B 1 344 ? 224.828 74.731 361.682 1.00 154.94 324 LYS A CA 1
ATOM 5867 C C . LYS B 1 344 ? 224.983 73.250 361.360 1.00 161.01 324 LYS A C 1
ATOM 5868 O O . LYS B 1 344 ? 226.111 72.750 361.287 1.00 165.65 324 LYS A O 1
ATOM 5870 N N . GLU B 1 345 ? 223.875 72.536 361.180 1.00 161.86 325 GLU A N 1
ATOM 5871 C CA . GLU B 1 345 ? 223.901 71.146 360.750 1.00 170.72 325 GLU A CA 1
ATOM 5872 C C . GLU B 1 345 ? 222.562 70.836 360.098 1.00 169.87 325 GLU A C 1
ATOM 5873 O O . GLU B 1 345 ? 221.537 71.421 360.456 1.00 166.14 325 GLU A O 1
ATOM 5875 N N . HIS B 1 346 ? 222.581 69.920 359.133 1.00 169.44 326 HIS A N 1
ATOM 5876 C CA . HIS B 1 346 ? 221.390 69.631 358.343 1.00 169.32 326 HIS A CA 1
ATOM 5877 C C . HIS B 1 346 ? 221.558 68.272 357.674 1.00 175.91 326 HIS A C 1
ATOM 5878 O O . HIS B 1 346 ? 222.574 67.592 357.845 1.00 179.78 326 HIS A O 1
ATOM 5885 N N . LYS B 1 347 ? 220.544 67.885 356.904 1.00 175.02 327 LYS A N 1
ATOM 5886 C CA . LYS B 1 347 ? 220.532 66.622 356.185 1.00 180.97 327 LYS A CA 1
ATOM 5887 C C . LYS B 1 347 ? 221.156 66.786 354.800 1.00 169.22 327 LYS A C 1
ATOM 5888 O O . LYS B 1 347 ? 221.423 67.895 354.335 1.00 164.81 327 LYS A O 1
ATOM 5890 N N . ASP B 1 348 ? 221.380 65.651 354.132 1.00 168.76 328 ASP A N 1
ATOM 5891 C CA . ASP B 1 348 ? 222.100 65.629 352.863 1.00 157.21 328 ASP A CA 1
ATOM 5892 C C . ASP B 1 348 ? 221.273 66.146 351.692 1.00 147.95 328 ASP A C 1
ATOM 5893 O O . ASP B 1 348 ? 221.848 66.499 350.656 1.00 133.77 328 ASP A O 1
ATOM 5895 N N . ASN B 1 349 ? 219.946 66.187 351.823 1.00 148.30 329 ASN A N 1
ATOM 5896 C CA . ASN B 1 349 ? 219.062 66.640 350.757 1.00 147.78 329 ASN A CA 1
ATOM 5897 C C . ASN B 1 349 ? 218.363 67.949 351.107 1.00 158.74 329 ASN A C 1
ATOM 5898 O O . ASN B 1 349 ? 217.395 68.328 350.439 1.00 152.30 329 ASN A O 1
ATOM 5900 N N . GLU B 1 350 ? 218.837 68.646 352.140 1.00 177.10 330 GLU A N 1
ATOM 5901 C CA . GLU B 1 350 ? 218.290 69.927 352.567 1.00 175.04 330 GLU A CA 1
ATOM 5902 C C . GLU B 1 350 ? 219.333 71.019 352.369 1.00 169.49 330 GLU A C 1
ATOM 5903 O O . GLU B 1 350 ? 220.527 70.797 352.594 1.00 174.49 330 GLU A O 1
ATOM 5905 N N . ARG B 1 351 ? 218.877 72.198 351.949 1.00 157.29 331 ARG A N 1
ATOM 5906 C CA . ARG B 1 351 ? 219.789 73.305 351.687 1.00 147.75 331 ARG A CA 1
ATOM 5907 C C . ARG B 1 351 ? 220.480 73.757 352.971 1.00 144.41 331 ARG A C 1
ATOM 5908 O O . ARG B 1 351 ? 219.875 73.779 354.048 1.00 147.44 331 ARG A O 1
ATOM 5916 N N . GLY B 1 352 ? 221.758 74.129 352.847 1.00 135.85 332 GLY A N 1
ATOM 5917 C CA . GLY B 1 352 ? 222.575 74.472 354.002 1.00 131.43 332 GLY A CA 1
ATOM 5918 C C . GLY B 1 352 ? 222.237 75.797 354.660 1.00 122.49 332 GLY A C 1
ATOM 5919 O O . GLY B 1 352 ? 222.625 76.014 355.813 1.00 124.74 332 GLY A O 1
ATOM 5920 N N . PHE B 1 353 ? 221.536 76.690 353.958 1.00 113.84 333 PHE A N 1
ATOM 5921 C CA . PHE B 1 353 ? 221.172 77.998 354.489 1.00 109.75 333 PHE A CA 1
ATOM 5922 C C . PHE B 1 353 ? 219.690 78.265 354.243 1.00 107.45 333 PHE A C 1
ATOM 5923 O O . PHE B 1 353 ? 219.064 77.657 353.370 1.00 102.38 333 PHE A O 1
ATOM 5931 N N . ILE B 1 354 ? 219.127 79.186 355.027 1.00 112.61 334 ILE A N 1
ATOM 5932 C CA . ILE B 1 354 ? 217.769 79.679 354.815 1.00 111.90 334 ILE A CA 1
ATOM 5933 C C . ILE B 1 354 ? 217.847 81.147 354.405 1.00 109.39 334 ILE A C 1
ATOM 5934 O O . ILE B 1 354 ? 218.638 81.917 354.961 1.00 110.47 334 ILE A O 1
ATOM 5939 N N . TYR B 1 355 ? 217.041 81.520 353.409 1.00 104.49 335 TYR A N 1
ATOM 5940 C CA . TYR B 1 355 ? 216.998 82.870 352.858 1.00 103.53 335 TYR A CA 1
ATOM 5941 C C . TYR B 1 355 ? 215.842 83.646 353.492 1.00 112.56 335 TYR A C 1
ATOM 5942 O O . TYR B 1 355 ? 214.705 83.161 353.508 1.00 107.68 335 TYR A O 1
ATOM 5951 N N . LYS B 1 356 ? 216.128 84.858 353.991 1.00 123.56 336 LYS A N 1
ATOM 5952 C CA . LYS B 1 356 ? 215.313 85.470 355.043 1.00 126.71 336 LYS A CA 1
ATOM 5953 C C . LYS B 1 356 ? 214.281 86.493 354.573 1.00 127.86 336 LYS A C 1
ATOM 5954 O O . LYS B 1 356 ? 213.182 86.513 355.127 1.00 137.66 336 LYS A O 1
ATOM 5956 N N . ARG B 1 357 ? 214.593 87.357 353.601 1.00 121.08 337 ARG A N 1
ATOM 5957 C CA . ARG B 1 357 ? 213.743 88.499 353.229 1.00 115.97 337 ARG A CA 1
ATOM 5958 C C . ARG B 1 357 ? 213.056 89.180 354.411 1.00 117.90 337 ARG A C 1
ATOM 5959 O O . ARG B 1 357 ? 211.985 88.751 354.854 1.00 115.20 337 ARG A O 1
ATOM 5967 N N . TYR B 1 358 ? 213.630 90.272 354.895 1.00 119.41 338 TYR A N 1
ATOM 5968 C CA . TYR B 1 358 ? 213.110 90.889 356.099 1.00 115.18 338 TYR A CA 1
ATOM 5969 C C . TYR B 1 358 ? 211.917 91.794 355.787 1.00 112.91 338 TYR A C 1
ATOM 5970 O O . TYR B 1 358 ? 211.621 92.114 354.633 1.00 106.69 338 TYR A O 1
ATOM 5979 N N . LEU B 1 359 ? 211.223 92.203 356.852 1.00 124.04 339 LEU A N 1
ATOM 5980 C CA . LEU B 1 359 ? 210.028 93.031 356.743 1.00 124.11 339 LEU A CA 1
ATOM 5981 C C . LEU B 1 359 ? 210.317 94.529 356.815 1.00 133.51 339 LEU A C 1
ATOM 5982 O O . LEU B 1 359 ? 209.519 95.322 356.300 1.00 129.62 339 LEU A O 1
ATOM 5987 N N . LYS B 1 360 ? 211.438 94.935 357.424 1.00 149.75 340 LYS A N 1
ATOM 5988 C CA . LYS B 1 360 ? 211.865 96.330 357.326 1.00 154.48 340 LYS A CA 1
ATOM 5989 C C . LYS B 1 360 ? 211.961 96.763 355.869 1.00 151.66 340 LYS A C 1
ATOM 5990 O O . LYS B 1 360 ? 211.650 97.911 355.528 1.00 154.60 340 LYS A O 1
ATOM 5996 N N . ASP B 1 361 ? 212.362 95.843 354.989 1.00 129.44 341 ASP A N 1
ATOM 5997 C CA . ASP B 1 361 ? 212.498 96.111 353.565 1.00 117.33 341 ASP A CA 1
ATOM 5998 C C . ASP B 1 361 ? 211.238 95.778 352.773 1.00 118.31 341 ASP A C 1
ATOM 5999 O O . ASP B 1 361 ? 211.331 95.466 351.580 1.00 109.72 341 ASP A O 1
ATOM 6004 N N . LEU B 1 362 ? 210.057 95.855 353.392 1.00 124.90 342 LEU A N 1
ATOM 6005 C CA . LEU B 1 362 ? 208.834 95.461 352.694 1.00 126.73 342 LEU A CA 1
ATOM 6006 C C . LEU B 1 362 ? 208.475 96.446 351.588 1.00 122.45 342 LEU A C 1
ATOM 6007 O O . LEU B 1 362 ? 208.028 96.034 350.510 1.00 115.98 342 LEU A O 1
ATOM 6012 N N . LYS B 1 363 ? 208.693 97.740 351.827 1.00 127.25 343 LYS A N 1
ATOM 6013 C CA . LYS B 1 363 ? 208.225 98.791 350.932 1.00 117.08 343 LYS A CA 1
ATOM 6014 C C . LYS B 1 363 ? 209.004 98.863 349.622 1.00 116.81 343 LYS A C 1
ATOM 6015 O O . LYS B 1 363 ? 208.462 99.365 348.631 1.00 121.11 343 LYS A O 1
ATOM 6021 N N . THR B 1 364 ? 210.248 98.376 349.580 1.00 110.91 344 THR A N 1
ATOM 6022 C CA . THR B 1 364 ? 211.007 98.320 348.335 1.00 108.85 344 THR A CA 1
ATOM 6023 C C . THR B 1 364 ? 211.055 96.925 347.715 1.00 117.78 344 THR A C 1
ATOM 6024 O O . THR B 1 364 ? 211.495 96.791 346.568 1.00 117.80 344 THR A O 1
ATOM 6028 N N . THR B 1 365 ? 210.603 95.891 348.430 1.00 118.49 345 THR A N 1
ATOM 6029 C CA . THR B 1 365 ? 210.634 94.525 347.926 1.00 113.11 345 THR A CA 1
ATOM 6030 C C . THR B 1 365 ? 209.369 94.130 347.167 1.00 115.29 345 THR A C 1
ATOM 6031 O O . THR B 1 365 ? 209.373 93.101 346.479 1.00 115.02 345 THR A O 1
ATOM 6033 N N . GLN B 1 366 ? 208.296 94.913 347.262 1.00 114.81 346 GLN A N 1
ATOM 6034 C CA . GLN B 1 366 ? 207.017 94.568 346.654 1.00 112.72 346 GLN A CA 1
ATOM 6035 C C . GLN B 1 366 ? 206.874 95.248 345.298 1.00 101.08 346 GLN A C 1
ATOM 6036 O O . GLN B 1 366 ? 207.207 96.425 345.146 1.00 104.24 346 GLN A O 1
ATOM 6042 N N . LYS B 1 367 ? 206.375 94.498 344.313 1.00 88.40 347 LYS A N 1
ATOM 6043 C CA . LYS B 1 367 ? 206.268 94.969 342.939 1.00 75.65 347 LYS A CA 1
ATOM 6044 C C . LYS B 1 367 ? 204.806 95.068 342.515 1.00 69.90 347 LYS A C 1
ATOM 6045 O O . LYS B 1 367 ? 203.998 94.172 342.784 1.00 67.72 347 LYS A O 1
ATOM 6051 N N . THR B 1 368 ? 204.474 96.163 341.844 1.00 65.21 348 THR A N 1
ATOM 6052 C CA . THR B 1 368 ? 203.115 96.384 341.392 1.00 54.94 348 THR A CA 1
ATOM 6053 C C . THR B 1 368 ? 202.873 95.620 340.112 1.00 46.19 348 THR A C 1
ATOM 6054 O O . THR B 1 368 ? 203.800 95.252 339.382 1.00 39.62 348 THR A O 1
ATOM 6058 N N . PHE B 1 369 ? 201.604 95.390 339.846 1.00 40.50 349 PHE A N 1
ATOM 6059 C CA . PHE B 1 369 ? 201.154 94.811 338.589 1.00 34.32 349 PHE A CA 1
ATOM 6060 C C . PHE B 1 369 ? 200.895 95.991 337.654 1.00 48.16 349 PHE A C 1
ATOM 6061 O O . PHE B 1 369 ? 200.003 96.812 337.908 1.00 48.77 349 PHE A O 1
ATOM 6069 N N . ASP B 1 370 ? 201.713 96.121 336.616 1.00 43.05 350 ASP A N 1
ATOM 6070 C CA . ASP B 1 370 ? 201.659 97.275 335.726 1.00 49.14 350 ASP A CA 1
ATOM 6071 C C . ASP B 1 370 ? 200.752 96.976 334.527 1.00 51.19 350 ASP A C 1
ATOM 6072 O O . ASP B 1 370 ? 200.967 96.001 333.795 1.00 41.40 350 ASP A O 1
ATOM 6077 N N . SER B 1 371 ? 199.758 97.844 334.315 1.00 40.52 351 SER A N 1
ATOM 6078 C CA . SER B 1 371 ? 198.743 97.611 333.299 1.00 39.76 351 SER A CA 1
ATOM 6079 C C . SER B 1 371 ? 199.318 97.472 331.896 1.00 36.01 351 SER A C 1
ATOM 6080 O O . SER B 1 371 ? 198.603 97.003 331.005 1.00 50.27 351 SER A O 1
ATOM 6083 N N . LEU B 1 372 ? 200.561 97.890 331.654 1.00 33.90 352 LEU A N 1
ATOM 6084 C CA . LEU B 1 372 ? 201.183 97.692 330.349 1.00 30.20 352 LEU A CA 1
ATOM 6085 C C . LEU B 1 372 ? 202.299 96.653 330.365 1.00 40.72 352 LEU A C 1
ATOM 6086 O O . LEU B 1 372 ? 203.071 96.577 329.386 1.00 32.42 352 LEU A O 1
ATOM 6091 N N . ILE B 1 373 ? 202.398 95.841 331.436 1.00 38.74 353 ILE A N 1
ATOM 6092 C CA . ILE B 1 373 ? 203.501 94.889 331.546 1.00 38.58 353 ILE A CA 1
ATOM 6093 C C . ILE B 1 373 ? 203.508 93.906 330.369 1.00 42.37 353 ILE A C 1
ATOM 6094 O O . ILE B 1 373 ? 204.571 93.590 329.820 1.00 42.44 353 ILE A O 1
ATOM 6099 N N . PHE B 1 374 ? 202.332 93.467 329.918 1.00 39.00 354 PHE A N 1
ATOM 6100 C CA . PHE B 1 374 ? 202.266 92.442 328.882 1.00 42.31 354 PHE A CA 1
ATOM 6101 C C . PHE B 1 374 ? 202.329 93.030 327.493 1.00 42.06 354 PHE A C 1
ATOM 6102 O O . PHE B 1 374 ? 201.774 92.447 326.557 1.00 44.52 354 PHE A O 1
ATOM 6110 N N . SER B 1 375 ? 202.986 94.160 327.315 1.00 39.53 355 SER A N 1
ATOM 6111 C CA . SER B 1 375 ? 203.005 94.734 325.979 1.00 45.84 355 SER A CA 1
ATOM 6112 C C . SER B 1 375 ? 204.364 94.659 325.311 1.00 47.12 355 SER A C 1
ATOM 6113 O O . SER B 1 375 ? 204.505 95.148 324.185 1.00 50.59 355 SER A O 1
ATOM 6116 N N . ASP B 1 376 ? 205.373 94.070 325.947 1.00 43.44 356 ASP A N 1
ATOM 6117 C CA . ASP B 1 376 ? 206.571 93.903 325.140 1.00 61.79 356 ASP A CA 1
ATOM 6118 C C . ASP B 1 376 ? 206.504 92.568 324.384 1.00 45.78 356 ASP A C 1
ATOM 6119 O O . ASP B 1 376 ? 205.564 91.789 324.529 1.00 41.57 356 ASP A O 1
ATOM 6124 N N . ASN B 1 377 ? 207.472 92.358 323.492 1.00 41.96 357 ASN A N 1
ATOM 6125 C CA . ASN B 1 377 ? 207.401 91.236 322.568 1.00 48.50 357 ASN A CA 1
ATOM 6126 C C . ASN B 1 377 ? 207.388 89.871 323.261 1.00 46.62 357 ASN A C 1
ATOM 6127 O O . ASN B 1 377 ? 207.033 88.885 322.617 1.00 48.93 357 ASN A O 1
ATOM 6132 N N . CYS B 1 378 ? 207.704 89.813 324.557 1.00 42.47 358 CYS A N 1
ATOM 6133 C CA . CYS B 1 378 ? 207.754 88.562 325.304 1.00 38.86 358 CYS A CA 1
ATOM 6134 C C . CYS B 1 378 ? 206.433 87.810 325.316 1.00 45.78 358 CYS A C 1
ATOM 6135 O O . CYS B 1 378 ? 206.441 86.578 325.378 1.00 41.40 358 CYS A O 1
ATOM 6138 N N . TYR B 1 379 ? 205.294 88.511 325.323 1.00 42.02 359 TYR A N 1
ATOM 6139 C CA . TYR B 1 379 ? 204.009 87.858 325.540 1.00 37.06 359 TYR A CA 1
ATOM 6140 C C . TYR B 1 379 ? 203.151 87.825 324.285 1.00 36.44 359 TYR A C 1
ATOM 6141 O O . TYR B 1 379 ? 201.923 87.735 324.372 1.00 32.15 359 TYR A O 1
ATOM 6150 N N . MET B 1 380 ? 203.777 87.899 323.116 1.00 33.62 360 MET A N 1
ATOM 6151 C CA . MET B 1 380 ? 203.032 87.774 321.878 1.00 38.97 360 MET A CA 1
ATOM 6152 C C . MET B 1 380 ? 202.641 86.316 321.614 1.00 52.82 360 MET A C 1
ATOM 6153 O O . MET B 1 380 ? 203.055 85.381 322.320 1.00 61.30 360 MET A O 1
ATOM 6158 N N . ASN B 1 381 ? 201.869 86.118 320.541 1.00 50.03 361 ASN A N 1
ATOM 6159 C CA . ASN B 1 381 ? 201.317 84.792 320.261 1.00 42.83 361 ASN A CA 1
ATOM 6160 C C . ASN B 1 381 ? 202.389 83.771 319.900 1.00 47.47 361 ASN A C 1
ATOM 6161 O O . ASN B 1 381 ? 202.231 82.588 320.207 1.00 50.42 361 ASN A O 1
ATOM 6166 N N . GLN B 1 382 ? 203.471 84.189 319.240 1.00 53.06 362 GLN A N 1
ATOM 6167 C CA . GLN B 1 382 ? 204.431 83.199 318.771 1.00 51.10 362 GLN A CA 1
ATOM 6168 C C . GLN B 1 382 ? 205.104 82.490 319.935 1.00 49.57 362 GLN A C 1
ATOM 6169 O O . GLN B 1 382 ? 205.485 81.317 319.808 1.00 46.23 362 GLN A O 1
ATOM 6175 N N . ALA B 1 383 ? 205.234 83.171 321.075 1.00 40.17 363 ALA A N 1
ATOM 6176 C CA . ALA B 1 383 ? 205.717 82.498 322.269 1.00 40.26 363 ALA A CA 1
ATOM 6177 C C . ALA B 1 383 ? 204.845 81.296 322.601 1.00 46.08 363 ALA A C 1
ATOM 6178 O O . ALA B 1 383 ? 205.356 80.192 322.823 1.00 53.50 363 ALA A O 1
ATOM 6180 N N . ALA B 1 384 ? 203.524 81.483 322.613 1.00 50.07 364 ALA A N 1
ATOM 6181 C CA . ALA B 1 384 ? 202.632 80.396 323.013 1.00 45.56 364 ALA A CA 1
ATOM 6182 C C . ALA B 1 384 ? 202.669 79.263 321.995 1.00 49.23 364 ALA A C 1
ATOM 6183 O O . ALA B 1 384 ? 202.770 78.088 322.359 1.00 57.16 364 ALA A O 1
ATOM 6185 N N . THR B 1 385 ? 202.598 79.604 320.707 1.00 41.53 365 THR A N 1
ATOM 6186 C CA . THR B 1 385 ? 202.841 78.621 319.660 1.00 46.74 365 THR A CA 1
ATOM 6187 C C . THR B 1 385 ? 204.071 77.770 319.958 1.00 54.02 365 THR A C 1
ATOM 6188 O O . THR B 1 385 ? 204.044 76.543 319.795 1.00 49.80 365 THR A O 1
ATOM 6192 N N . LYS B 1 386 ? 205.166 78.413 320.377 1.00 49.10 366 LYS A N 1
ATOM 6193 C CA . LYS B 1 386 ? 206.420 77.690 320.537 1.00 54.60 366 LYS A CA 1
ATOM 6194 C C . LYS B 1 386 ? 206.333 76.705 321.698 1.00 54.84 366 LYS A C 1
ATOM 6195 O O . LYS B 1 386 ? 206.850 75.584 321.606 1.00 57.18 366 LYS A O 1
ATOM 6201 N N . GLU B 1 387 ? 205.647 77.078 322.779 1.00 51.05 367 GLU A N 1
ATOM 6202 C CA . GLU B 1 387 ? 205.556 76.162 323.910 1.00 53.23 367 GLU A CA 1
ATOM 6203 C C . GLU B 1 387 ? 204.823 74.881 323.520 1.00 56.68 367 GLU A C 1
ATOM 6204 O O . GLU B 1 387 ? 205.265 73.779 323.867 1.00 63.46 367 GLU A O 1
ATOM 6210 N N . LEU B 1 388 ? 203.741 74.998 322.743 1.00 55.80 368 LEU A N 1
ATOM 6211 C CA . LEU B 1 388 ? 203.017 73.797 322.322 1.00 58.79 368 LEU A CA 1
ATOM 6212 C C . LEU B 1 388 ? 203.843 72.936 321.372 1.00 53.58 368 LEU A C 1
ATOM 6213 O O . LEU B 1 388 ? 203.793 71.699 321.457 1.00 50.95 368 LEU A O 1
ATOM 6218 N N . LEU B 1 389 ? 204.626 73.549 320.479 1.00 48.43 369 LEU A N 1
ATOM 6219 C CA . LEU B 1 389 ? 205.538 72.737 319.679 1.00 51.99 369 LEU A CA 1
ATOM 6220 C C . LEU B 1 389 ? 206.534 71.975 320.550 1.00 54.10 369 LEU A C 1
ATOM 6221 O O . LEU B 1 389 ? 206.760 70.780 320.328 1.00 59.48 369 LEU A O 1
ATOM 6226 N N . ASN B 1 390 ? 207.109 72.630 321.565 1.00 50.33 370 ASN A N 1
ATOM 6227 C CA . ASN B 1 390 ? 208.032 71.937 322.454 1.00 55.66 370 ASN A CA 1
ATOM 6228 C C . ASN B 1 390 ? 207.385 70.741 323.152 1.00 54.76 370 ASN A C 1
ATOM 6229 O O . ASN B 1 390 ? 208.101 69.845 323.608 1.00 66.34 370 ASN A O 1
ATOM 6234 N N . LEU B 1 391 ? 206.063 70.694 323.237 1.00 49.77 371 LEU A N 1
ATOM 6235 C CA . LEU B 1 391 ? 205.371 69.525 323.757 1.00 52.11 371 LEU A CA 1
ATOM 6236 C C . LEU B 1 391 ? 204.877 68.612 322.637 1.00 51.23 371 LEU A C 1
ATOM 6237 O O . LEU B 1 391 ? 204.157 67.648 322.909 1.00 53.93 371 LEU A O 1
ATOM 6242 N N . GLY B 1 392 ? 205.243 68.899 321.388 1.00 54.11 372 GLY A N 1
ATOM 6243 C CA . GLY B 1 392 ? 204.747 68.115 320.272 1.00 59.42 372 GLY A CA 1
ATOM 6244 C C . GLY B 1 392 ? 203.248 68.188 320.060 1.00 62.27 372 GLY A C 1
ATOM 6245 O O . GLY B 1 392 ? 202.682 67.336 319.371 1.00 58.44 372 GLY A O 1
ATOM 6246 N N . MET B 1 393 ? 202.579 69.190 320.627 1.00 50.92 373 MET A N 1
ATOM 6247 C CA . MET B 1 393 ? 201.148 69.358 320.452 1.00 50.53 373 MET A CA 1
ATOM 6248 C C . MET B 1 393 ? 200.814 70.622 319.663 1.00 70.74 373 MET A C 1
ATOM 6249 O O . MET B 1 393 ? 199.727 71.189 319.826 1.00 70.40 373 MET A O 1
ATOM 6254 N N . GLY B 1 394 ? 201.737 71.082 318.814 1.00 62.25 374 GLY A N 1
ATOM 6255 C CA . GLY B 1 394 ? 201.464 72.250 317.995 1.00 51.05 374 GLY A CA 1
ATOM 6256 C C . GLY B 1 394 ? 200.371 72.019 316.969 1.00 58.77 374 GLY A C 1
ATOM 6257 O O . GLY B 1 394 ? 199.597 72.926 316.655 1.00 63.41 374 GLY A O 1
ATOM 6258 N N . GLU B 1 395 ? 200.280 70.816 316.438 1.00 66.94 375 GLU A N 1
ATOM 6259 C CA . GLU B 1 395 ? 199.310 70.576 315.388 1.00 63.91 375 GLU A CA 1
ATOM 6260 C C . GLU B 1 395 ? 197.902 70.397 315.930 1.00 61.20 375 GLU A C 1
ATOM 6261 O O . GLU B 1 395 ? 196.973 70.254 315.133 1.00 70.31 375 GLU A O 1
ATOM 6267 N N . TYR B 1 396 ? 197.715 70.434 317.250 1.00 55.69 376 TYR A N 1
ATOM 6268 C CA . TYR B 1 396 ? 196.457 70.021 317.849 1.00 55.48 376 TYR A CA 1
ATOM 6269 C C . TYR B 1 396 ? 195.732 71.121 318.594 1.00 58.04 376 TYR A C 1
ATOM 6270 O O . TYR B 1 396 ? 194.576 70.922 318.973 1.00 65.36 376 TYR A O 1
ATOM 6279 N N . PHE B 1 397 ? 196.375 72.249 318.862 1.00 53.97 377 PHE A N 1
ATOM 6280 C CA . PHE B 1 397 ? 195.672 73.368 319.470 1.00 52.47 377 PHE A CA 1
ATOM 6281 C C . PHE B 1 397 ? 196.249 74.659 318.899 1.00 56.48 377 PHE A C 1
ATOM 6282 O O . PHE B 1 397 ? 197.442 74.937 319.057 1.00 64.37 377 PHE A O 1
ATOM 6290 N N . THR B 1 398 ? 195.422 75.437 318.209 1.00 48.47 378 THR A N 1
ATOM 6291 C CA . THR B 1 398 ? 195.972 76.521 317.408 1.00 66.73 378 THR A CA 1
ATOM 6292 C C . THR B 1 398 ? 196.029 77.861 318.137 1.00 58.23 378 THR A C 1
ATOM 6293 O O . THR B 1 398 ? 196.930 78.660 317.856 1.00 63.08 378 THR A O 1
ATOM 6297 N N . TYR B 1 399 ? 195.156 78.105 319.113 1.00 58.94 379 TYR A N 1
ATOM 6298 C CA . TYR B 1 399 ? 195.074 79.450 319.668 1.00 65.11 379 TYR A CA 1
ATOM 6299 C C . TYR B 1 399 ? 195.460 79.542 321.141 1.00 55.98 379 TYR A C 1
ATOM 6300 O O . TYR B 1 399 ? 194.731 80.163 321.919 1.00 66.99 379 TYR A O 1
ATOM 6309 N N . PRO B 1 400 ? 196.581 78.975 321.572 1.00 47.60 380 PRO A N 1
ATOM 6310 C CA . PRO B 1 400 ? 196.864 78.927 323.012 1.00 45.69 380 PRO A CA 1
ATOM 6311 C C . PRO B 1 400 ? 197.404 80.241 323.556 1.00 43.86 380 PRO A C 1
ATOM 6312 O O . PRO B 1 400 ? 198.039 81.028 322.853 1.00 42.28 380 PRO A O 1
ATOM 6316 N N . LYS B 1 401 ? 197.209 80.434 324.849 1.00 41.38 381 LYS A N 1
ATOM 6317 C CA . LYS B 1 401 ? 197.914 81.502 325.536 1.00 41.66 381 LYS A CA 1
ATOM 6318 C C . LYS B 1 401 ? 199.271 80.989 325.999 1.00 43.59 381 LYS A C 1
ATOM 6319 O O . LYS B 1 401 ? 199.550 79.789 325.952 1.00 56.91 381 LYS A O 1
ATOM 6325 N N . GLY B 1 402 ? 200.112 81.918 326.446 1.00 41.90 382 GLY A N 1
ATOM 6326 C CA . GLY B 1 402 ? 201.497 81.642 326.781 1.00 30.19 382 GLY A CA 1
ATOM 6327 C C . GLY B 1 402 ? 201.673 81.425 328.275 1.00 35.21 382 GLY A C 1
ATOM 6328 O O . GLY B 1 402 ? 200.995 82.052 329.089 1.00 35.45 382 GLY A O 1
ATOM 6329 N N . VAL B 1 403 ? 202.588 80.513 328.620 1.00 36.46 383 VAL A N 1
ATOM 6330 C CA . VAL B 1 403 ? 202.830 80.171 330.020 1.00 39.94 383 VAL A CA 1
ATOM 6331 C C . VAL B 1 403 ? 203.286 81.403 330.793 1.00 40.80 383 VAL A C 1
ATOM 6332 O O . VAL B 1 403 ? 202.716 81.744 331.835 1.00 46.24 383 VAL A O 1
ATOM 6336 N N . GLU B 1 404 ? 204.326 82.087 330.288 1.00 35.75 384 GLU A N 1
ATOM 6337 C CA . GLU B 1 404 ? 204.867 83.272 330.960 1.00 44.20 384 GLU A CA 1
ATOM 6338 C C . GLU B 1 404 ? 203.786 84.319 331.234 1.00 39.60 384 GLU A C 1
ATOM 6339 O O . GLU B 1 404 ? 203.686 84.834 332.351 1.00 44.82 384 GLU A O 1
ATOM 6345 N N . PHE B 1 405 ? 202.966 84.641 330.233 1.00 33.58 385 PHE A N 1
ATOM 6346 C CA . PHE B 1 405 ? 201.788 85.482 330.460 1.00 41.55 385 PHE A CA 1
ATOM 6347 C C . PHE B 1 405 ? 200.932 84.955 331.608 1.00 47.28 385 PHE A C 1
ATOM 6348 O O . PHE B 1 405 ? 200.541 85.708 332.507 1.00 48.06 385 PHE A O 1
ATOM 6356 N N . MET B 1 406 ? 200.633 83.653 331.603 1.00 49.36 386 MET A N 1
ATOM 6357 C CA . MET B 1 406 ? 199.779 83.134 332.659 1.00 44.75 386 MET A CA 1
ATOM 6358 C C . MET B 1 406 ? 200.512 83.096 333.990 1.00 39.18 386 MET A C 1
ATOM 6359 O O . MET B 1 406 ? 199.903 83.369 335.034 1.00 36.46 386 MET A O 1
ATOM 6364 N N . LYS B 1 407 ? 201.823 82.822 333.971 1.00 37.87 387 LYS A N 1
ATOM 6365 C CA . LYS B 1 407 ? 202.589 82.749 335.214 1.00 37.04 387 LYS A CA 1
ATOM 6366 C C . LYS B 1 407 ? 202.501 84.050 336.007 1.00 49.87 387 LYS A C 1
ATOM 6367 O O . LYS B 1 407 ? 202.456 84.035 337.251 1.00 48.29 387 LYS A O 1
ATOM 6373 N N . LYS B 1 408 ? 202.477 85.194 335.303 1.00 47.10 388 LYS A N 1
ATOM 6374 C CA . LYS B 1 408 ? 202.529 86.472 335.993 1.00 46.88 388 LYS A CA 1
ATOM 6375 C C . LYS B 1 408 ? 201.168 86.852 336.554 1.00 44.66 388 LYS A C 1
ATOM 6376 O O . LYS B 1 408 ? 201.084 87.407 337.658 1.00 44.70 388 LYS A O 1
ATOM 6382 N N . ILE B 1 409 ? 200.100 86.581 335.798 1.00 36.92 389 ILE A N 1
ATOM 6383 C CA . ILE B 1 409 ? 198.748 86.729 336.335 1.00 41.02 389 ILE A CA 1
ATOM 6384 C C . ILE B 1 409 ? 198.638 85.987 337.659 1.00 46.93 389 ILE A C 1
ATOM 6385 O O . ILE B 1 409 ? 198.119 86.516 338.653 1.00 54.95 389 ILE A O 1
ATOM 6390 N N . ILE B 1 410 ? 199.138 84.747 337.690 1.00 49.82 390 ILE A N 1
ATOM 6391 C CA . ILE B 1 410 ? 199.032 83.930 338.894 1.00 50.38 390 ILE A CA 1
ATOM 6392 C C . ILE B 1 410 ? 199.911 84.503 339.998 1.00 49.12 390 ILE A C 1
ATOM 6393 O O . ILE B 1 410 ? 199.487 84.630 341.157 1.00 46.94 390 ILE A O 1
ATOM 6398 N N . LEU B 1 411 ? 201.143 84.879 339.651 1.00 44.16 391 LEU A N 1
ATOM 6399 C CA . LEU B 1 411 ? 202.075 85.392 340.655 1.00 50.36 391 LEU A CA 1
ATOM 6400 C C . LEU B 1 411 ? 201.557 86.653 341.356 1.00 47.37 391 LEU A C 1
ATOM 6401 O O . LEU B 1 411 ? 201.758 86.825 342.562 1.00 48.02 391 LEU A O 1
ATOM 6406 N N . HIS B 1 412 ? 200.876 87.538 340.634 1.00 48.88 392 HIS A N 1
ATOM 6407 C CA . HIS B 1 412 ? 200.418 88.769 341.272 1.00 51.28 392 HIS A CA 1
ATOM 6408 C C . HIS B 1 412 ? 199.095 88.599 342.003 1.00 54.73 392 HIS A C 1
ATOM 6409 O O . HIS B 1 412 ? 198.748 89.445 342.833 1.00 65.46 392 HIS A O 1
ATOM 6416 N N . SER B 1 413 ? 198.368 87.517 341.753 1.00 51.05 393 SER A N 1
ATOM 6417 C CA . SER B 1 413 ? 197.023 87.373 342.280 1.00 49.71 393 SER A CA 1
ATOM 6418 C C . SER B 1 413 ? 196.870 86.214 343.253 1.00 54.26 393 SER A C 1
ATOM 6419 O O . SER B 1 413 ? 195.758 85.978 343.725 1.00 67.50 393 SER A O 1
ATOM 6422 N N . THR B 1 414 ? 197.943 85.497 343.582 1.00 55.08 394 THR A N 1
ATOM 6423 C CA . THR B 1 414 ? 197.891 84.421 344.562 1.00 55.58 394 THR A CA 1
ATOM 6424 C C . THR B 1 414 ? 199.140 84.452 345.427 1.00 56.59 394 THR A C 1
ATOM 6425 O O . THR B 1 414 ? 200.211 84.877 344.984 1.00 56.35 394 THR A O 1
ATOM 6429 N N . THR B 1 415 ? 198.997 83.971 346.661 1.00 67.14 395 THR A N 1
ATOM 6430 C CA . THR B 1 415 ? 200.020 83.776 347.683 1.00 76.80 395 THR A CA 1
ATOM 6431 C C . THR B 1 415 ? 200.653 82.405 347.505 1.00 70.22 395 THR A C 1
ATOM 6432 O O . THR B 1 415 ? 199.954 81.442 347.190 1.00 77.78 395 THR A O 1
ATOM 6436 N N . PRO B 1 416 ? 201.972 82.289 347.673 1.00 62.42 396 PRO A N 1
ATOM 6437 C CA . PRO B 1 416 ? 202.639 81.022 347.322 1.00 65.57 396 PRO A CA 1
ATOM 6438 C C . PRO B 1 416 ? 202.199 79.818 348.148 1.00 71.51 396 PRO A C 1
ATOM 6439 O O . PRO B 1 416 ? 202.201 78.696 347.625 1.00 71.95 396 PRO A O 1
ATOM 6443 N N . ASN B 1 417 ? 201.817 79.993 349.413 1.00 68.18 397 ASN A N 1
ATOM 6444 C CA . ASN B 1 417 ? 201.636 78.801 350.232 1.00 73.07 397 ASN A CA 1
ATOM 6445 C C . ASN B 1 417 ? 200.426 78.879 351.152 1.00 70.97 397 ASN A C 1
ATOM 6446 O O . ASN B 1 417 ? 200.449 78.317 352.249 1.00 73.16 397 ASN A O 1
ATOM 6451 N N . GLU B 1 418 ? 199.357 79.539 350.723 1.00 77.57 398 GLU A N 1
ATOM 6452 C CA . GLU B 1 418 ? 198.099 79.526 351.453 1.00 79.42 398 GLU A CA 1
ATOM 6453 C C . GLU B 1 418 ? 197.146 78.457 350.930 1.00 74.22 398 GLU A C 1
ATOM 6454 O O . GLU B 1 418 ? 196.010 78.359 351.401 1.00 78.81 398 GLU A O 1
ATOM 6460 N N . GLY B 1 419 ? 197.587 77.653 349.967 1.00 65.78 399 GLY A N 1
ATOM 6461 C CA . GLY B 1 419 ? 196.701 76.705 349.321 1.00 56.42 399 GLY A CA 1
ATOM 6462 C C . GLY B 1 419 ? 195.702 77.345 348.387 1.00 58.49 399 GLY A C 1
ATOM 6463 O O . GLY B 1 419 ? 194.587 76.839 348.251 1.00 61.12 399 GLY A O 1
ATOM 6464 N N . ASP B 1 420 ? 196.069 78.454 347.743 1.00 57.41 400 ASP A N 1
ATOM 6465 C CA . ASP B 1 420 ? 195.118 79.168 346.905 1.00 54.89 400 ASP A CA 1
ATOM 6466 C C . ASP B 1 420 ? 194.703 78.296 345.723 1.00 60.33 400 ASP A C 1
ATOM 6467 O O . ASP B 1 420 ? 195.531 77.627 345.101 1.00 64.83 400 ASP A O 1
ATOM 6472 N N . ILE B 1 421 ? 193.406 78.298 345.423 1.00 61.96 401 ILE A N 1
ATOM 6473 C CA . ILE B 1 421 ? 192.841 77.570 344.291 1.00 58.64 401 ILE A CA 1
ATOM 6474 C C . ILE B 1 421 ? 192.715 78.510 343.090 1.00 60.15 401 ILE A C 1
ATOM 6475 O O . ILE B 1 421 ? 192.005 79.523 343.150 1.00 55.51 401 ILE A O 1
ATOM 6480 N N . ILE B 1 422 ? 193.373 78.161 341.989 1.00 62.78 402 ILE A N 1
ATOM 6481 C CA . ILE B 1 422 ? 193.130 78.785 340.693 1.00 54.86 402 ILE A CA 1
ATOM 6482 C C . ILE B 1 422 ? 192.111 77.954 339.916 1.00 64.13 402 ILE A C 1
ATOM 6483 O O . ILE B 1 422 ? 192.293 76.741 339.731 1.00 62.25 402 ILE A O 1
ATOM 6488 N N . LEU B 1 423 ? 191.052 78.609 339.435 1.00 62.60 403 LEU A N 1
ATOM 6489 C CA . LEU B 1 423 ? 189.997 77.968 338.653 1.00 54.28 403 LEU A CA 1
ATOM 6490 C C . LEU B 1 423 ? 189.968 78.568 337.249 1.00 55.83 403 LEU A C 1
ATOM 6491 O O . LEU B 1 423 ? 189.806 79.787 337.098 1.00 66.25 403 LEU A O 1
ATOM 6496 N N . ASP B 1 424 ? 190.153 77.720 336.229 1.00 46.72 404 ASP A N 1
ATOM 6497 C CA . ASP B 1 424 ? 189.982 78.077 334.819 1.00 40.69 404 ASP A CA 1
ATOM 6498 C C . ASP B 1 424 ? 188.919 77.162 334.216 1.00 54.53 404 ASP A C 1
ATOM 6499 O O . ASP B 1 424 ? 189.148 75.953 334.078 1.00 58.98 404 ASP A O 1
ATOM 6504 N N . PHE B 1 425 ? 187.773 77.729 333.816 1.00 51.43 405 PHE A N 1
ATOM 6505 C CA . PHE B 1 425 ? 186.700 76.900 333.275 1.00 53.52 405 PHE A CA 1
ATOM 6506 C C . PHE B 1 425 ? 186.469 77.108 331.779 1.00 51.74 405 PHE A C 1
ATOM 6507 O O . PHE B 1 425 ? 185.384 76.796 331.270 1.00 47.19 405 PHE A O 1
ATOM 6515 N N . PHE B 1 426 ? 187.475 77.608 331.061 1.00 45.67 406 PHE A N 1
ATOM 6516 C CA . PHE B 1 426 ? 187.513 77.527 329.606 1.00 44.75 406 PHE A CA 1
ATOM 6517 C C . PHE B 1 426 ? 188.896 77.017 329.209 1.00 50.86 406 PHE A C 1
ATOM 6518 O O . PHE B 1 426 ? 189.645 77.703 328.522 1.00 53.62 406 PHE A O 1
ATOM 6526 N N . ALA B 1 427 ? 189.203 75.777 329.623 1.00 52.60 407 ALA A N 1
ATOM 6527 C CA . ALA B 1 427 ? 190.586 75.320 329.782 1.00 52.04 407 ALA A CA 1
ATOM 6528 C C . ALA B 1 427 ? 191.377 75.372 328.482 1.00 58.84 407 ALA A C 1
ATOM 6529 O O . ALA B 1 427 ? 192.564 75.727 328.487 1.00 54.33 407 ALA A O 1
ATOM 6531 N N . GLY B 1 428 ? 190.755 74.999 327.368 1.00 54.33 408 GLY A N 1
ATOM 6532 C CA . GLY B 1 428 ? 191.510 74.875 326.130 1.00 50.23 408 GLY A CA 1
ATOM 6533 C C . GLY B 1 428 ? 192.716 73.963 326.286 1.00 51.88 408 GLY A C 1
ATOM 6534 O O . GLY B 1 428 ? 192.619 72.818 326.758 1.00 55.56 408 GLY A O 1
ATOM 6535 N N . SER B 1 429 ? 193.884 74.462 325.910 1.00 51.51 409 SER A N 1
ATOM 6536 C CA . SER B 1 429 ? 195.075 73.629 325.978 1.00 47.91 409 SER A CA 1
ATOM 6537 C C . SER B 1 429 ? 195.672 73.561 327.390 1.00 46.44 409 SER A C 1
ATOM 6538 O O . SER B 1 429 ? 196.808 73.093 327.540 1.00 47.22 409 SER A O 1
ATOM 6541 N N . GLY B 1 430 ? 194.935 74.014 328.411 1.00 41.91 410 GLY A N 1
ATOM 6542 C CA . GLY B 1 430 ? 195.392 73.986 329.789 1.00 29.73 410 GLY A CA 1
ATOM 6543 C C . GLY B 1 430 ? 196.598 74.854 330.114 1.00 43.96 410 GLY A C 1
ATOM 6544 O O . GLY B 1 430 ? 197.315 74.550 331.078 1.00 35.51 410 GLY A O 1
ATOM 6545 N N . THR B 1 431 ? 196.851 75.932 329.352 1.00 43.00 411 THR A N 1
ATOM 6546 C CA . THR B 1 431 ? 198.018 76.760 329.637 1.00 41.39 411 THR A CA 1
ATOM 6547 C C . THR B 1 431 ? 198.041 77.232 331.091 1.00 48.79 411 THR A C 1
ATOM 6548 O O . THR B 1 431 ? 199.107 77.272 331.725 1.00 41.01 411 THR A O 1
ATOM 6552 N N . THR B 1 432 ? 196.869 77.566 331.641 1.00 44.55 412 THR A N 1
ATOM 6553 C CA . THR B 1 432 ? 196.807 78.055 333.013 1.00 47.86 412 THR A CA 1
ATOM 6554 C C . THR B 1 432 ? 197.448 77.061 333.972 1.00 51.87 412 THR A C 1
ATOM 6555 O O . THR B 1 432 ? 198.219 77.444 334.864 1.00 49.78 412 THR A O 1
ATOM 6559 N N . VAL B 1 433 ? 197.136 75.774 333.797 1.00 61.01 413 VAL A N 1
ATOM 6560 C CA . VAL B 1 433 ? 197.613 74.741 334.709 1.00 54.25 413 VAL A CA 1
ATOM 6561 C C . VAL B 1 433 ? 199.105 74.517 334.520 1.00 54.07 413 VAL A C 1
ATOM 6562 O O . VAL B 1 433 ? 199.864 74.353 335.486 1.00 57.98 413 VAL A O 1
ATOM 6566 N N . HIS B 1 434 ? 199.552 74.539 333.273 1.00 47.50 414 HIS A N 1
ATOM 6567 C CA . HIS B 1 434 ? 200.978 74.496 333.006 1.00 45.35 414 HIS A CA 1
ATOM 6568 C C . HIS B 1 434 ? 201.699 75.626 333.751 1.00 54.80 414 HIS A C 1
ATOM 6569 O O . HIS B 1 434 ? 202.809 75.437 334.265 1.00 50.38 414 HIS A O 1
ATOM 6576 N N . ALA B 1 435 ? 201.063 76.799 333.861 1.00 54.39 415 ALA A N 1
ATOM 6577 C CA . ALA B 1 435 ? 201.745 77.913 334.514 1.00 53.50 415 ALA A CA 1
ATOM 6578 C C . ALA B 1 435 ? 201.728 77.765 336.028 1.00 51.19 415 ALA A C 1
ATOM 6579 O O . ALA B 1 435 ? 202.727 78.066 336.687 1.00 50.20 415 ALA A O 1
ATOM 6581 N N . VAL B 1 436 ? 200.607 77.304 336.591 1.00 41.31 416 VAL A N 1
ATOM 6582 C CA . VAL B 1 436 ? 200.533 77.063 338.028 1.00 47.12 416 VAL A CA 1
ATOM 6583 C C . VAL B 1 436 ? 201.591 76.051 338.459 1.00 59.33 416 VAL A C 1
ATOM 6584 O O . VAL B 1 436 ? 202.262 76.219 339.490 1.00 59.76 416 VAL A O 1
ATOM 6588 N N . MET B 1 437 ? 201.735 74.962 337.701 1.00 55.44 417 MET A N 1
ATOM 6589 C CA . MET B 1 437 ? 202.741 73.982 338.073 1.00 49.76 417 MET A CA 1
ATOM 6590 C C . MET B 1 437 ? 204.136 74.584 337.978 1.00 44.45 417 MET A C 1
ATOM 6591 O O . MET B 1 437 ? 204.920 74.521 338.933 1.00 48.64 417 MET A O 1
ATOM 6596 N N . GLU B 1 438 ? 204.461 75.183 336.829 1.00 41.40 418 GLU A N 1
ATOM 6597 C CA . GLU B 1 438 ? 205.797 75.730 336.645 1.00 42.37 418 GLU A CA 1
ATOM 6598 C C . GLU B 1 438 ? 206.112 76.756 337.717 1.00 51.23 418 GLU A C 1
ATOM 6599 O O . GLU B 1 438 ? 207.269 76.860 338.153 1.00 52.37 418 GLU A O 1
ATOM 6605 N N . LEU B 1 439 ? 205.082 77.471 338.199 1.00 49.51 419 LEU A N 1
ATOM 6606 C CA . LEU B 1 439 ? 205.279 78.474 339.236 1.00 51.39 419 LEU A CA 1
ATOM 6607 C C . LEU B 1 439 ? 205.458 77.829 340.601 1.00 52.10 419 LEU A C 1
ATOM 6608 O O . LEU B 1 439 ? 206.393 78.179 341.335 1.00 58.04 419 LEU A O 1
ATOM 6613 N N . ASN B 1 440 ? 204.606 76.855 340.938 1.00 48.93 420 ASN A N 1
ATOM 6614 C CA . ASN B 1 440 ? 204.789 76.113 342.184 1.00 43.60 420 ASN A CA 1
ATOM 6615 C C . ASN B 1 440 ? 206.170 75.468 342.251 1.00 56.11 420 ASN A C 1
ATOM 6616 O O . ASN B 1 440 ? 206.734 75.306 343.343 1.00 62.55 420 ASN A O 1
ATOM 6621 N N . ALA B 1 441 ? 206.743 75.111 341.100 1.00 52.06 421 ALA A N 1
ATOM 6622 C CA . ALA B 1 441 ? 208.072 74.514 341.124 1.00 54.55 421 ALA A CA 1
ATOM 6623 C C . ALA B 1 441 ? 209.167 75.539 341.380 1.00 60.07 421 ALA A C 1
ATOM 6624 O O . ALA B 1 441 ? 210.241 75.174 341.859 1.00 64.79 421 ALA A O 1
ATOM 6626 N N . GLU B 1 442 ? 208.942 76.816 341.078 1.00 63.49 422 GLU A N 1
ATOM 6627 C CA . GLU B 1 442 ? 210.033 77.764 341.280 1.00 56.64 422 GLU A CA 1
ATOM 6628 C C . GLU B 1 442 ? 210.147 78.199 342.738 1.00 51.98 422 GLU A C 1
ATOM 6629 O O . GLU B 1 442 ? 211.257 78.307 343.265 1.00 55.32 422 GLU A O 1
ATOM 6635 N N . ASP B 1 443 ? 209.017 78.439 343.409 1.00 51.10 423 ASP A N 1
ATOM 6636 C CA . ASP B 1 443 ? 209.016 78.935 344.783 1.00 61.53 423 ASP A CA 1
ATOM 6637 C C . ASP B 1 443 ? 208.424 77.940 345.769 1.00 64.25 423 ASP A C 1
ATOM 6638 O O . ASP B 1 443 ? 208.040 78.334 346.879 1.00 63.27 423 ASP A O 1
ATOM 6643 N N . LYS B 1 444 ? 208.308 76.668 345.381 1.00 68.19 424 LYS A N 1
ATOM 6644 C CA . LYS B 1 444 ? 207.883 75.601 346.285 1.00 62.31 424 LYS A CA 1
ATOM 6645 C C . LYS B 1 444 ? 206.490 75.873 346.826 1.00 59.39 424 LYS A C 1
ATOM 6646 O O . LYS B 1 444 ? 206.149 75.469 347.944 1.00 65.08 424 LYS A O 1
ATOM 6652 N N . GLY B 1 445 ? 205.680 76.565 346.029 1.00 52.11 425 GLY A N 1
ATOM 6653 C CA . GLY B 1 445 ? 204.341 76.910 346.451 1.00 53.70 425 GLY A CA 1
ATOM 6654 C C . GLY B 1 445 ? 203.383 75.735 346.393 1.00 55.74 425 GLY A C 1
ATOM 6655 O O . GLY B 1 445 ? 203.674 74.676 345.848 1.00 56.71 425 GLY A O 1
ATOM 6656 N N . ASN B 1 446 ? 202.200 75.939 346.963 1.00 55.52 426 ASN A N 1
ATOM 6657 C CA . ASN B 1 446 ? 201.193 74.888 347.033 1.00 54.27 426 ASN A CA 1
ATOM 6658 C C . ASN B 1 446 ? 199.895 75.299 346.353 1.00 58.97 426 ASN A C 1
ATOM 6659 O O . ASN B 1 446 ? 198.813 74.924 346.807 1.00 64.86 426 ASN A O 1
ATOM 6664 N N . ARG B 1 447 ? 199.977 76.095 345.290 1.00 54.62 427 ARG A N 1
ATOM 6665 C CA . ARG B 1 447 ? 198.775 76.442 344.543 1.00 56.37 427 ARG A CA 1
ATOM 6666 C C . ARG B 1 447 ? 198.110 75.181 343.988 1.00 59.25 427 ARG A C 1
ATOM 6667 O O . ARG B 1 447 ? 198.776 74.271 343.477 1.00 57.99 427 ARG A O 1
ATOM 6675 N N . GLU B 1 448 ? 196.797 75.100 344.137 1.00 59.09 428 GLU A N 1
ATOM 6676 C CA . GLU B 1 448 ? 196.039 74.017 343.534 1.00 61.03 428 GLU A CA 1
ATOM 6677 C C . GLU B 1 448 ? 195.214 74.568 342.379 1.00 61.80 428 GLU A C 1
ATOM 6678 O O . GLU B 1 448 ? 195.013 75.779 342.256 1.00 53.84 428 GLU A O 1
ATOM 6684 N N . PHE B 1 449 ? 194.738 73.664 341.522 1.00 61.13 429 PHE A N 1
ATOM 6685 C CA . PHE B 1 449 ? 193.949 74.105 340.388 1.00 53.74 429 PHE A CA 1
ATOM 6686 C C . PHE B 1 449 ? 192.705 73.255 340.178 1.00 62.91 429 PHE A C 1
ATOM 6687 O O . PHE B 1 449 ? 192.560 72.138 340.690 1.00 66.37 429 PHE A O 1
ATOM 6695 N N . ILE B 1 450 ? 191.781 73.854 339.440 1.00 58.74 430 ILE A N 1
ATOM 6696 C CA . ILE B 1 450 ? 190.601 73.191 338.924 1.00 55.53 430 ILE A CA 1
ATOM 6697 C C . ILE B 1 450 ? 190.439 73.691 337.504 1.00 56.60 430 ILE A C 1
ATOM 6698 O O . ILE B 1 450 ? 190.392 74.907 337.277 1.00 60.04 430 ILE A O 1
ATOM 6703 N N . LEU B 1 451 ? 190.411 72.767 336.548 1.00 46.90 431 LEU A N 1
ATOM 6704 C CA . LEU B 1 451 ? 190.140 73.088 335.159 1.00 49.16 431 LEU A CA 1
ATOM 6705 C C . LEU B 1 451 ? 188.750 72.577 334.813 1.00 54.43 431 LEU A C 1
ATOM 6706 O O . LEU B 1 451 ? 188.306 71.559 335.345 1.00 54.69 431 LEU A O 1
ATOM 6711 N N . VAL B 1 452 ? 188.056 73.299 333.935 1.00 50.91 432 VAL A N 1
ATOM 6712 C CA . VAL B 1 452 ? 186.881 72.764 333.262 1.00 51.71 432 VAL A CA 1
ATOM 6713 C C . VAL B 1 452 ? 187.075 72.923 331.761 1.00 55.52 432 VAL A C 1
ATOM 6714 O O . VAL B 1 452 ? 187.508 73.989 331.301 1.00 45.89 432 VAL A O 1
ATOM 6718 N N . GLN B 1 453 ? 186.790 71.850 331.005 1.00 54.35 433 GLN A N 1
ATOM 6719 C CA . GLN B 1 453 ? 186.842 71.868 329.548 1.00 50.05 433 GLN A CA 1
ATOM 6720 C C . GLN B 1 453 ? 185.675 71.062 329.002 1.00 60.81 433 GLN A C 1
ATOM 6721 O O . GLN B 1 453 ? 185.341 70.005 329.542 1.00 66.30 433 GLN A O 1
ATOM 6727 N N . ILE B 1 454 ? 185.036 71.575 327.945 1.00 62.63 434 ILE A N 1
ATOM 6728 C CA . ILE B 1 454 ? 183.911 70.880 327.328 1.00 61.51 434 ILE A CA 1
ATOM 6729 C C . ILE B 1 454 ? 184.443 69.750 326.461 1.00 64.26 434 ILE A C 1
ATOM 6730 O O . ILE B 1 454 ? 185.507 69.859 325.837 1.00 59.25 434 ILE A O 1
ATOM 6735 N N . ASP B 1 455 ? 183.707 68.645 326.432 1.00 65.58 435 ASP A N 1
ATOM 6736 C CA . ASP B 1 455 ? 184.054 67.526 325.562 1.00 64.87 435 ASP A CA 1
ATOM 6737 C C . ASP B 1 455 ? 183.459 67.727 324.167 1.00 60.42 435 ASP A C 1
ATOM 6738 O O . ASP B 1 455 ? 182.653 66.963 323.679 1.00 54.26 435 ASP A O 1
ATOM 6743 N N . GLU B 1 456 ? 183.867 68.811 323.529 1.00 66.27 436 GLU A N 1
ATOM 6744 C CA . GLU B 1 456 ? 183.472 69.026 322.149 1.00 66.74 436 GLU A CA 1
ATOM 6745 C C . GLU B 1 456 ? 184.131 67.979 321.269 1.00 63.96 436 GLU A C 1
ATOM 6746 O O . GLU B 1 456 ? 185.303 67.635 321.451 1.00 59.67 436 GLU A O 1
ATOM 6752 N N . GLU B 1 457 ? 183.392 67.496 320.286 1.00 64.47 437 GLU A N 1
ATOM 6753 C CA . GLU B 1 457 ? 183.949 66.482 319.410 1.00 71.87 437 GLU A CA 1
ATOM 6754 C C . GLU B 1 457 ? 184.905 67.091 318.400 1.00 71.18 437 GLU A C 1
ATOM 6755 O O . GLU B 1 457 ? 184.671 68.185 317.877 1.00 76.72 437 GLU A O 1
ATOM 6761 N N . ILE B 1 458 ? 185.999 66.383 318.159 1.00 65.45 438 ILE A N 1
ATOM 6762 C CA . ILE B 1 458 ? 186.975 66.766 317.155 1.00 59.79 438 ILE A CA 1
ATOM 6763 C C . ILE B 1 458 ? 186.548 66.154 315.832 1.00 70.11 438 ILE A C 1
ATOM 6764 O O . ILE B 1 458 ? 186.193 64.969 315.769 1.00 70.27 438 ILE A O 1
ATOM 6769 N N . LYS B 1 459 ? 186.560 66.958 314.773 1.00 76.54 439 LYS A N 1
ATOM 6770 C CA . LYS B 1 459 ? 186.130 66.444 313.479 1.00 83.16 439 LYS A CA 1
ATOM 6771 C C . LYS B 1 459 ? 187.225 65.572 312.876 1.00 80.88 439 LYS A C 1
ATOM 6772 O O . LYS B 1 459 ? 188.414 65.782 313.112 1.00 68.80 439 LYS A O 1
ATOM 6778 N N . GLU B 1 460 ? 186.802 64.579 312.088 1.00 97.14 440 GLU A N 1
ATOM 6779 C CA . GLU B 1 460 ? 187.709 63.570 311.546 1.00 100.77 440 GLU A CA 1
ATOM 6780 C C . GLU B 1 460 ? 188.818 64.155 310.675 1.00 95.88 440 GLU A C 1
ATOM 6781 O O . GLU B 1 460 ? 189.863 63.512 310.523 1.00 101.25 440 GLU A O 1
ATOM 6787 N N . ASP B 1 461 ? 188.632 65.342 310.093 1.00 85.40 441 ASP A N 1
ATOM 6788 C CA . ASP B 1 461 ? 189.687 65.888 309.242 1.00 81.80 441 ASP A CA 1
ATOM 6789 C C . ASP B 1 461 ? 190.674 66.765 310.001 1.00 79.33 441 ASP A C 1
ATOM 6790 O O . ASP B 1 461 ? 191.658 67.216 309.406 1.00 80.37 441 ASP A O 1
ATOM 6795 N N . GLU B 1 462 ? 190.426 67.032 311.279 1.00 79.16 442 GLU A N 1
ATOM 6796 C CA . GLU B 1 462 ? 191.400 67.730 312.104 1.00 78.54 442 GLU A CA 1
ATOM 6797 C C . GLU B 1 462 ? 192.561 66.801 312.442 1.00 82.67 442 GLU A C 1
ATOM 6798 O O . GLU B 1 462 ? 192.416 65.575 312.482 1.00 89.70 442 GLU A O 1
ATOM 6804 N N . SER B 1 463 ? 193.728 67.402 312.687 1.00 81.22 443 SER A N 1
ATOM 6805 C CA . SER B 1 463 ? 194.917 66.614 313.007 1.00 81.68 443 SER A CA 1
ATOM 6806 C C . SER B 1 463 ? 194.783 65.924 314.357 1.00 74.30 443 SER A C 1
ATOM 6807 O O . SER B 1 463 ? 195.287 64.809 314.543 1.00 76.63 443 SER A O 1
ATOM 6810 N N . ALA B 1 464 ? 194.127 66.573 315.321 1.00 63.13 444 ALA A N 1
ATOM 6811 C CA . ALA B 1 464 ? 194.019 65.963 316.637 1.00 56.75 444 ALA A CA 1
ATOM 6812 C C . ALA B 1 464 ? 193.193 64.683 316.611 1.00 59.32 444 ALA A C 1
ATOM 6813 O O . ALA B 1 464 ? 193.311 63.868 317.534 1.00 55.76 444 ALA A O 1
ATOM 6815 N N . TYR B 1 465 ? 192.368 64.480 315.578 1.00 66.47 445 TYR A N 1
ATOM 6816 C CA . TYR B 1 465 ? 191.485 63.315 315.562 1.00 66.84 445 TYR A CA 1
ATOM 6817 C C . TYR B 1 465 ? 192.293 62.031 315.636 1.00 68.69 445 TYR A C 1
ATOM 6818 O O . TYR B 1 465 ? 192.186 61.268 316.602 1.00 60.89 445 TYR A O 1
ATOM 6827 N N . ASP B 1 466 ? 193.134 61.787 314.628 1.00 71.71 446 ASP A N 1
ATOM 6828 C CA . ASP B 1 466 ? 193.908 60.560 314.646 1.00 72.15 446 ASP A CA 1
ATOM 6829 C C . ASP B 1 466 ? 194.865 60.521 315.823 1.00 66.44 446 ASP A C 1
ATOM 6830 O O . ASP B 1 466 ? 195.205 59.423 316.283 1.00 64.89 446 ASP A O 1
ATOM 6835 N N . PHE B 1 467 ? 195.275 61.691 316.350 1.00 62.05 447 PHE A N 1
ATOM 6836 C CA . PHE B 1 467 ? 196.150 61.684 317.520 1.00 58.22 447 PHE A CA 1
ATOM 6837 C C . PHE B 1 467 ? 195.394 61.198 318.745 1.00 65.11 447 PHE A C 1
ATOM 6838 O O . PHE B 1 467 ? 195.916 60.391 319.526 1.00 69.73 447 PHE A O 1
ATOM 6846 N N . CYS B 1 468 ? 194.144 61.631 318.903 1.00 55.16 448 CYS A N 1
ATOM 6847 C CA . CYS B 1 468 ? 193.356 61.173 320.041 1.00 62.22 448 CYS A CA 1
ATOM 6848 C C . CYS B 1 468 ? 193.069 59.675 319.959 1.00 69.32 448 CYS A C 1
ATOM 6849 O O . CYS B 1 468 ? 193.210 58.949 320.951 1.00 71.54 448 CYS A O 1
ATOM 6852 N N . LYS B 1 469 ? 192.679 59.191 318.777 1.00 65.88 449 LYS A N 1
ATOM 6853 C CA . LYS B 1 469 ? 192.305 57.792 318.652 1.00 64.55 449 LYS A CA 1
ATOM 6854 C C . LYS B 1 469 ? 193.526 56.899 318.819 1.00 70.90 449 LYS A C 1
ATOM 6855 O O . LYS B 1 469 ? 193.534 55.985 319.654 1.00 69.43 449 LYS A O 1
ATOM 6861 N N . LYS B 1 470 ? 194.589 57.176 318.062 1.00 71.36 450 LYS A N 1
ATOM 6862 C CA . LYS B 1 470 ? 195.718 56.256 318.044 1.00 73.76 450 LYS A CA 1
ATOM 6863 C C . LYS B 1 470 ? 196.640 56.452 319.244 1.00 81.54 450 LYS A C 1
ATOM 6864 O O . LYS B 1 470 ? 197.097 55.471 319.833 1.00 97.08 450 LYS A O 1
ATOM 6870 N N . GLU B 1 471 ? 196.912 57.690 319.644 1.00 84.33 451 GLU A N 1
ATOM 6871 C CA . GLU B 1 471 ? 197.869 57.898 320.727 1.00 85.34 451 GLU A CA 1
ATOM 6872 C C . GLU B 1 471 ? 197.207 57.900 322.102 1.00 82.55 451 GLU A C 1
ATOM 6873 O O . GLU B 1 471 ? 197.661 57.195 323.008 1.00 83.10 451 GLU A O 1
ATOM 6879 N N . LEU B 1 472 ? 196.141 58.681 322.281 1.00 77.53 452 LEU A N 1
ATOM 6880 C CA . LEU B 1 472 ? 195.452 58.756 323.565 1.00 65.19 452 LEU A CA 1
ATOM 6881 C C . LEU B 1 472 ? 194.415 57.646 323.757 1.00 67.41 452 LEU A C 1
ATOM 6882 O O . LEU B 1 472 ? 193.773 57.592 324.815 1.00 66.71 452 LEU A O 1
ATOM 6887 N N . LYS B 1 473 ? 194.242 56.772 322.769 1.00 68.59 453 LYS A N 1
ATOM 6888 C CA . LYS B 1 473 ? 193.325 55.639 322.857 1.00 83.78 453 LYS A CA 1
ATOM 6889 C C . LYS B 1 473 ? 191.896 56.090 323.160 1.00 87.44 453 LYS A C 1
ATOM 6890 O O . LYS B 1 473 ? 191.155 55.418 323.887 1.00 94.86 453 LYS A O 1
ATOM 6896 N N . SER B 1 474 ? 191.488 57.224 322.600 1.00 84.33 454 SER A N 1
ATOM 6897 C CA . SER B 1 474 ? 190.154 57.755 322.846 1.00 86.64 454 SER A CA 1
ATOM 6898 C C . SER B 1 474 ? 189.191 57.207 321.794 1.00 89.49 454 SER A C 1
ATOM 6899 O O . SER B 1 474 ? 189.419 57.373 320.587 1.00 83.27 454 SER A O 1
ATOM 6902 N N . ALA B 1 475 ? 188.133 56.529 322.257 1.00 94.22 455 ALA A N 1
ATOM 6903 C CA . ALA B 1 475 ? 187.131 56.002 321.334 1.00 93.96 455 ALA A CA 1
ATOM 6904 C C . ALA B 1 475 ? 186.515 57.123 320.523 1.00 89.35 455 ALA A C 1
ATOM 6905 O O . ALA B 1 475 ? 186.184 56.950 319.343 1.00 91.94 455 ALA A O 1
ATOM 6907 N N . LYS B 1 476 ? 186.380 58.291 321.135 1.00 80.28 456 LYS A N 1
ATOM 6908 C CA . LYS B 1 476 ? 185.763 59.438 320.486 1.00 78.21 456 LYS A CA 1
ATOM 6909 C C . LYS B 1 476 ? 186.566 60.691 320.783 1.00 64.56 456 LYS A C 1
ATOM 6910 O O . LYS B 1 476 ? 186.380 61.301 321.852 1.00 63.02 456 LYS A O 1
ATOM 6916 N N . PRO B 1 477 ? 187.462 61.097 319.873 1.00 59.59 457 PRO A N 1
ATOM 6917 C CA . PRO B 1 477 ? 188.233 62.337 320.068 1.00 58.89 457 PRO A CA 1
ATOM 6918 C C . PRO B 1 477 ? 187.375 63.515 320.484 1.00 61.21 457 PRO A C 1
ATOM 6919 O O . PRO B 1 477 ? 186.374 63.851 319.839 1.00 61.21 457 PRO A O 1
ATOM 6923 N N . VAL B 1 478 ? 187.753 64.112 321.609 1.00 54.87 458 VAL A N 1
ATOM 6924 C CA . VAL B 1 478 ? 187.104 65.297 322.135 1.00 56.69 458 VAL A CA 1
ATOM 6925 C C . VAL B 1 478 ? 188.189 66.235 322.638 1.00 57.45 458 VAL A C 1
ATOM 6926 O O . VAL B 1 478 ? 189.294 65.807 322.976 1.00 49.52 458 VAL A O 1
ATOM 6930 N N . ILE B 1 479 ? 187.870 67.531 322.673 1.00 65.67 459 ILE A N 1
ATOM 6931 C CA . ILE B 1 479 ? 188.896 68.538 322.938 1.00 56.22 459 ILE A CA 1
ATOM 6932 C C . ILE B 1 479 ? 189.530 68.323 324.311 1.00 45.36 459 ILE A C 1
ATOM 6933 O O . ILE B 1 479 ? 190.750 68.431 324.468 1.00 45.20 459 ILE A O 1
ATOM 6938 N N . SER B 1 480 ? 188.729 67.932 325.303 1.00 47.31 460 SER A N 1
ATOM 6939 C CA . SER B 1 480 ? 189.274 67.632 326.623 1.00 48.82 460 SER A CA 1
ATOM 6940 C C . SER B 1 480 ? 190.346 66.552 326.581 1.00 55.83 460 SER A C 1
ATOM 6941 O O . SER B 1 480 ? 191.185 66.509 327.488 1.00 56.87 460 SER A O 1
ATOM 6944 N N . ASP B 1 481 ? 190.350 65.691 325.551 1.00 61.48 461 ASP A N 1
ATOM 6945 C CA . ASP B 1 481 ? 191.403 64.688 325.431 1.00 63.92 461 ASP A CA 1
ATOM 6946 C C . ASP B 1 481 ? 192.767 65.345 325.335 1.00 65.50 461 ASP A C 1
ATOM 6947 O O . ASP B 1 481 ? 193.691 65.001 326.081 1.00 66.85 461 ASP A O 1
ATOM 6952 N N . ILE B 1 482 ? 192.927 66.285 324.404 1.00 63.87 462 ILE A N 1
ATOM 6953 C CA . ILE B 1 482 ? 194.245 66.879 324.244 1.00 64.63 462 ILE A CA 1
ATOM 6954 C C . ILE B 1 482 ? 194.491 67.959 325.286 1.00 61.86 462 ILE A C 1
ATOM 6955 O O . ILE B 1 482 ? 195.656 68.297 325.546 1.00 67.50 462 ILE A O 1
ATOM 6960 N N . THR B 1 483 ? 193.440 68.470 325.931 1.00 47.62 463 THR A N 1
ATOM 6961 C CA . THR B 1 483 ? 193.630 69.274 327.135 1.00 49.52 463 THR A CA 1
ATOM 6962 C C . THR B 1 483 ? 194.397 68.489 328.185 1.00 55.01 463 THR A C 1
ATOM 6963 O O . THR B 1 483 ? 195.463 68.916 328.660 1.00 44.80 463 THR A O 1
ATOM 6967 N N . ILE B 1 484 ? 193.857 67.314 328.544 1.00 51.22 464 ILE A N 1
ATOM 6968 C CA . ILE B 1 484 ? 194.456 66.471 329.568 1.00 46.36 464 ILE A CA 1
ATOM 6969 C C . ILE B 1 484 ? 195.836 65.976 329.139 1.00 48.65 464 ILE A C 1
ATOM 6970 O O . ILE B 1 484 ? 196.741 65.841 329.971 1.00 56.28 464 ILE A O 1
ATOM 6975 N N . GLU B 1 485 ? 196.052 65.733 327.849 1.00 39.05 465 GLU A N 1
ATOM 6976 C CA . GLU B 1 485 ? 197.380 65.271 327.467 1.00 47.74 465 GLU A CA 1
ATOM 6977 C C . GLU B 1 485 ? 198.414 66.383 327.629 1.00 48.41 465 GLU A C 1
ATOM 6978 O O . GLU B 1 485 ? 199.558 66.129 328.037 1.00 46.99 465 GLU A O 1
ATOM 6984 N N . ARG B 1 486 ? 198.038 67.624 327.322 1.00 59.09 466 ARG A N 1
ATOM 6985 C CA . ARG B 1 486 ? 198.994 68.720 327.451 1.00 52.13 466 ARG A CA 1
ATOM 6986 C C . ARG B 1 486 ? 199.444 68.860 328.910 1.00 43.75 466 ARG A C 1
ATOM 6987 O O . ARG B 1 486 ? 200.638 68.945 329.202 1.00 36.78 466 ARG A O 1
ATOM 6995 N N . VAL B 1 487 ? 198.494 68.826 329.841 1.00 34.87 467 VAL A N 1
ATOM 6996 C CA . VAL B 1 487 ? 198.806 68.898 331.268 1.00 42.53 467 VAL A CA 1
ATOM 6997 C C . VAL B 1 487 ? 199.756 67.776 331.668 1.00 46.58 467 VAL A C 1
ATOM 6998 O O . VAL B 1 487 ? 200.749 67.996 332.373 1.00 48.77 467 VAL A O 1
ATOM 7002 N N . LYS B 1 488 ? 199.453 66.551 331.236 1.00 46.92 468 LYS A N 1
ATOM 7003 C CA . LYS B 1 488 ? 200.305 65.425 331.589 1.00 52.72 468 LYS A CA 1
ATOM 7004 C C . LYS B 1 488 ? 201.710 65.638 331.058 1.00 50.07 468 LYS A C 1
ATOM 7005 O O . LYS B 1 488 ? 202.695 65.365 331.755 1.00 51.57 468 LYS A O 1
ATOM 7011 N N . ARG B 1 489 ? 201.833 66.112 329.821 1.00 44.36 469 ARG A N 1
ATOM 7012 C CA . ARG B 1 489 ? 203.177 66.289 329.294 1.00 53.47 469 ARG A CA 1
ATOM 7013 C C . ARG B 1 489 ? 203.882 67.431 330.016 1.00 56.48 469 ARG A C 1
ATOM 7014 O O . ARG B 1 489 ? 205.089 67.364 330.273 1.00 57.16 469 ARG A O 1
ATOM 7022 N N . ALA B 1 490 ? 203.139 68.471 330.388 1.00 59.10 470 ALA A N 1
ATOM 7023 C CA . ALA B 1 490 ? 203.756 69.551 331.145 1.00 58.66 470 ALA A CA 1
ATOM 7024 C C . ALA B 1 490 ? 204.130 69.080 332.546 1.00 56.50 470 ALA A C 1
ATOM 7025 O O . ALA B 1 490 ? 205.233 69.371 333.036 1.00 52.22 470 ALA A O 1
ATOM 7027 N N . ALA B 1 491 ? 203.234 68.330 333.197 1.00 45.86 471 ALA A N 1
ATOM 7028 C CA . ALA B 1 491 ? 203.542 67.827 334.527 1.00 44.87 471 ALA A CA 1
ATOM 7029 C C . ALA B 1 491 ? 204.757 66.919 334.485 1.00 52.60 471 ALA A C 1
ATOM 7030 O O . ALA B 1 491 ? 205.625 66.977 335.365 1.00 54.30 471 ALA A O 1
ATOM 7032 N N . GLN B 1 492 ? 204.861 66.098 333.447 1.00 53.57 472 GLN A N 1
ATOM 7033 C CA . GLN B 1 492 ? 205.985 65.183 333.390 1.00 60.60 472 GLN A CA 1
ATOM 7034 C C . GLN B 1 492 ? 207.283 65.942 333.188 1.00 60.03 472 GLN A C 1
ATOM 7035 O O . GLN B 1 492 ? 208.299 65.624 333.817 1.00 66.74 472 GLN A O 1
ATOM 7041 N N . LYS B 1 493 ? 207.267 66.961 332.327 1.00 59.45 473 LYS A N 1
ATOM 7042 C CA . LYS B 1 493 ? 208.489 67.713 332.070 1.00 62.24 473 LYS A CA 1
ATOM 7043 C C . LYS B 1 493 ? 208.967 68.422 333.334 1.00 64.68 473 LYS A C 1
ATOM 7044 O O . LYS B 1 493 ? 210.147 68.320 333.716 1.00 55.48 473 LYS A O 1
ATOM 7050 N N . ILE B 1 494 ? 208.049 69.101 334.026 1.00 48.75 474 ILE A N 1
ATOM 7051 C CA . ILE B 1 494 ? 208.408 69.770 335.276 1.00 61.92 474 ILE A CA 1
ATOM 7052 C C . ILE B 1 494 ? 208.917 68.757 336.290 1.00 63.43 474 ILE A C 1
ATOM 7053 O O . ILE B 1 494 ? 209.954 68.963 336.931 1.00 62.93 474 ILE A O 1
ATOM 7058 N N . SER B 1 495 ? 208.190 67.646 336.446 1.00 62.20 475 SER A N 1
ATOM 7059 C CA . SER B 1 495 ? 208.626 66.572 337.329 1.00 59.05 475 SER A CA 1
ATOM 7060 C C . SER B 1 495 ? 210.039 66.123 336.993 1.00 62.52 475 SER A C 1
ATOM 7061 O O . SER B 1 495 ? 210.871 65.946 337.885 1.00 64.96 475 SER A O 1
ATOM 7064 N N . GLN B 1 496 ? 210.335 65.932 335.706 1.00 69.49 476 GLN A N 1
ATOM 7065 C CA . GLN B 1 496 ? 211.694 65.534 335.337 1.00 81.80 476 GLN A CA 1
ATOM 7066 C C . GLN B 1 496 ? 212.715 66.607 335.697 1.00 78.53 476 GLN A C 1
ATOM 7067 O O . GLN B 1 496 ? 213.848 66.275 336.042 1.00 74.59 476 GLN A O 1
ATOM 7073 N N . LEU B 1 497 ? 212.336 67.892 335.626 1.00 79.29 477 LEU A N 1
ATOM 7074 C CA . LEU B 1 497 ? 213.264 68.990 335.889 1.00 80.65 477 LEU A CA 1
ATOM 7075 C C . LEU B 1 497 ? 213.332 69.327 337.374 1.00 85.67 477 LEU A C 1
ATOM 7076 O O . LEU B 1 497 ? 214.422 69.417 337.945 1.00 83.92 477 LEU A O 1
ATOM 7078 N N . SER B 1 498 ? 212.184 69.496 338.017 1.00 104.13 478 SER A N 1
ATOM 7079 C CA . SER B 1 498 ? 212.155 69.518 339.469 1.00 111.65 478 SER A CA 1
ATOM 7080 C C . SER B 1 498 ? 212.732 68.227 340.038 1.00 124.30 478 SER A C 1
ATOM 7081 O O . SER B 1 498 ? 212.853 67.207 339.350 1.00 133.70 478 SER A O 1
ATOM 7083 N N . LYS B 1 499 ? 213.135 68.303 341.314 1.00 127.90 479 LYS A N 1
ATOM 7084 C CA . LYS B 1 499 ? 213.476 67.128 342.107 1.00 125.99 479 LYS A CA 1
ATOM 7085 C C . LYS B 1 499 ? 212.907 67.230 343.524 1.00 127.92 479 LYS A C 1
ATOM 7086 O O . LYS B 1 499 ? 213.444 66.613 344.453 1.00 135.68 479 LYS A O 1
ATOM 7092 N N . ASP B 1 500 ? 211.851 68.009 343.736 1.00 120.52 480 ASP A N 1
ATOM 7093 C CA . ASP B 1 500 ? 211.189 68.089 345.032 1.00 117.14 480 ASP A CA 1
ATOM 7094 C C . ASP B 1 500 ? 210.022 67.110 345.039 1.00 121.89 480 ASP A C 1
ATOM 7095 O O . ASP B 1 500 ? 208.997 67.347 344.390 1.00 125.36 480 ASP A O 1
ATOM 7097 N N . SER B 1 501 ? 210.159 66.033 345.780 1.00 131.61 481 SER A N 1
ATOM 7098 C CA . SER B 1 501 ? 208.985 65.173 345.896 1.00 140.28 481 SER A CA 1
ATOM 7099 C C . SER B 1 501 ? 207.860 65.818 346.711 1.00 140.36 481 SER A C 1
ATOM 7100 O O . SER B 1 501 ? 206.915 65.112 347.097 1.00 145.79 481 SER A O 1
ATOM 7103 N N . GLY B 1 502 ? 207.957 67.126 346.965 1.00 125.73 482 GLY A N 1
ATOM 7104 C CA . GLY B 1 502 ? 206.918 67.878 347.638 1.00 116.41 482 GLY A CA 1
ATOM 7105 C C . GLY B 1 502 ? 205.957 68.529 346.665 1.00 100.29 482 GLY A C 1
ATOM 7106 O O . GLY B 1 502 ? 204.826 68.864 347.034 1.00 96.11 482 GLY A O 1
ATOM 7107 N N . LEU B 1 503 ? 206.392 68.706 345.416 1.00 85.27 483 LEU A N 1
ATOM 7108 C CA . LEU B 1 503 ? 205.513 69.243 344.386 1.00 74.95 483 LEU A CA 1
ATOM 7109 C C . LEU B 1 503 ? 204.379 68.274 344.081 1.00 79.57 483 LEU A C 1
ATOM 7110 O O . LEU B 1 503 ? 204.616 67.107 343.754 1.00 85.45 483 LEU A O 1
ATOM 7115 N N . ASP B 1 504 ? 203.144 68.764 344.160 1.00 78.37 484 ASP A N 1
ATOM 7116 C CA . ASP B 1 504 ? 201.983 68.002 343.713 1.00 69.02 484 ASP A CA 1
ATOM 7117 C C . ASP B 1 504 ? 201.744 68.324 342.246 1.00 72.08 484 ASP A C 1
ATOM 7118 O O . ASP B 1 504 ? 201.150 69.350 341.912 1.00 71.82 484 ASP A O 1
ATOM 7123 N N . LEU B 1 505 ? 202.186 67.425 341.369 1.00 74.43 485 LEU A N 1
ATOM 7124 C CA . LEU B 1 505 ? 201.997 67.559 339.933 1.00 60.06 485 LEU A CA 1
ATOM 7125 C C . LEU B 1 505 ? 200.884 66.671 339.409 1.00 58.24 485 LEU A C 1
ATOM 7126 O O . LEU B 1 505 ? 200.670 66.619 338.198 1.00 59.91 485 LEU A O 1
ATOM 7131 N N . GLY B 1 506 ? 200.172 65.989 340.279 1.00 53.33 486 GLY A N 1
ATOM 7132 C CA . GLY B 1 506 ? 199.099 65.132 339.838 1.00 67.25 486 GLY A CA 1
ATOM 7133 C C . GLY B 1 506 ? 197.733 65.805 339.869 1.00 68.84 486 GLY A C 1
ATOM 7134 O O . GLY B 1 506 ? 197.554 66.911 340.388 1.00 62.73 486 GLY A O 1
ATOM 7135 N N . PHE B 1 507 ? 196.750 65.101 339.306 1.00 63.64 487 PHE A N 1
ATOM 7136 C CA . PHE B 1 507 ? 195.376 65.582 339.301 1.00 61.42 487 PHE A CA 1
ATOM 7137 C C . PHE B 1 507 ? 194.453 64.386 339.116 1.00 64.17 487 PHE A C 1
ATOM 7138 O O . PHE B 1 507 ? 194.888 63.285 338.754 1.00 65.42 487 PHE A O 1
ATOM 7146 N N . LYS B 1 508 ? 193.161 64.620 339.360 1.00 60.40 488 LYS A N 1
ATOM 7147 C CA . LYS B 1 508 ? 192.125 63.636 339.089 1.00 65.89 488 LYS A CA 1
ATOM 7148 C C . LYS B 1 508 ? 191.204 64.174 338.003 1.00 60.80 488 LYS A C 1
ATOM 7149 O O . LYS B 1 508 ? 191.044 65.381 337.862 1.00 60.83 488 LYS A O 1
ATOM 7155 N N . VAL B 1 509 ? 190.607 63.275 337.222 1.00 65.31 489 VAL A N 1
ATOM 7156 C CA . VAL B 1 509 ? 189.753 63.658 336.102 1.00 59.24 489 VAL A CA 1
ATOM 7157 C C . VAL B 1 509 ? 188.327 63.186 336.358 1.00 64.83 489 VAL A C 1
ATOM 7158 O O . VAL B 1 509 ? 188.091 61.991 336.578 1.00 69.31 489 VAL A O 1
ATOM 7162 N N . TYR B 1 510 ? 187.379 64.114 336.293 1.00 63.40 490 TYR A N 1
ATOM 7163 C CA . TYR B 1 510 ? 185.974 63.802 336.469 1.00 59.85 490 TYR A CA 1
ATOM 7164 C C . TYR B 1 510 ? 185.197 64.106 335.196 1.00 60.94 490 TYR A C 1
ATOM 7165 O O . TYR B 1 510 ? 185.581 64.954 334.389 1.00 64.86 490 TYR A O 1
ATOM 7174 N N . THR B 1 511 ? 184.100 63.380 335.017 1.00 59.76 491 THR A N 1
ATOM 7175 C CA . THR B 1 511 ? 183.110 63.689 334.004 1.00 61.56 491 THR A CA 1
ATOM 7176 C C . THR B 1 511 ? 181.808 64.093 334.680 1.00 66.12 491 THR A C 1
ATOM 7177 O O . THR B 1 511 ? 181.636 63.944 335.895 1.00 69.19 491 THR A O 1
ATOM 7181 N N . LEU B 1 512 ? 180.891 64.620 333.871 1.00 64.54 492 LEU A N 1
ATOM 7182 C CA . LEU B 1 512 ? 179.589 65.074 334.336 1.00 70.45 492 LEU A CA 1
ATOM 7183 C C . LEU B 1 512 ? 178.489 64.223 333.713 1.00 76.73 492 LEU A C 1
ATOM 7184 O O . LEU B 1 512 ? 178.474 64.006 332.494 1.00 79.66 492 LEU A O 1
ATOM 7189 N N . GLN B 1 513 ? 177.574 63.740 334.550 1.00 76.77 493 GLN A N 1
ATOM 7190 C CA . GLN B 1 513 ? 176.450 62.935 334.094 1.00 79.63 493 GLN A CA 1
ATOM 7191 C C . GLN B 1 513 ? 175.191 63.342 334.840 1.00 81.41 493 GLN A C 1
ATOM 7192 O O . GLN B 1 513 ? 175.251 63.834 335.970 1.00 76.38 493 GLN A O 1
ATOM 7198 N N . ASP B 1 514 ? 174.046 63.087 334.205 1.00 90.83 494 ASP A N 1
ATOM 7199 C CA . ASP B 1 514 ? 172.753 63.493 334.738 1.00 100.69 494 ASP A CA 1
ATOM 7200 C C . ASP B 1 514 ? 172.272 62.596 335.872 1.00 103.32 494 ASP A C 1
ATOM 7201 O O . ASP B 1 514 ? 173.074 61.908 336.511 1.00 94.92 494 ASP A O 1
ATOM 7206 N N . LYS B 1 515 ? 170.960 62.616 336.121 1.00 120.09 495 LYS A N 1
ATOM 7207 C CA . LYS B 1 515 ? 170.303 61.841 337.181 1.00 125.40 495 LYS A CA 1
ATOM 7208 C C . LYS B 1 515 ? 170.926 62.114 338.548 1.00 125.71 495 LYS A C 1
ATOM 7209 O O . LYS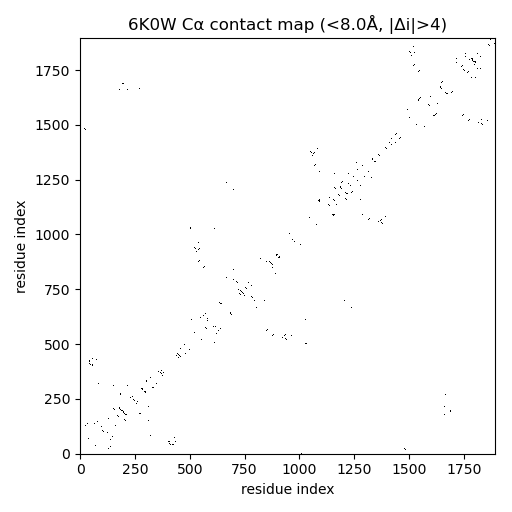 B 1 515 ? 171.482 63.190 338.782 1.00 124.32 495 LYS A O 1
ATOM 7211 N N . SER B 1 531 ? 172.542 55.764 339.315 1.00 146.99 511 SER A N 1
ATOM 7212 C CA . SER B 1 531 ? 172.649 55.671 337.863 1.00 147.46 511 SER A CA 1
ATOM 7213 C C . SER B 1 531 ? 173.797 54.738 337.453 1.00 146.45 511 SER A C 1
ATOM 7214 O O . SER B 1 531 ? 173.834 53.568 337.844 1.00 142.40 511 SER A O 1
ATOM 7217 N N . ASP B 1 532 ? 174.728 55.266 336.662 1.00 143.90 512 ASP A N 1
ATOM 7218 C CA . ASP B 1 532 ? 175.903 54.526 336.201 1.00 137.53 512 ASP A CA 1
ATOM 7219 C C . ASP B 1 532 ? 177.158 55.148 336.808 1.00 115.62 512 ASP A C 1
ATOM 7220 O O . ASP B 1 532 ? 177.932 55.824 336.137 1.00 111.01 512 ASP A O 1
ATOM 7225 N N . LEU B 1 533 ? 177.354 54.913 338.102 1.00 104.90 513 LEU A N 1
ATOM 7226 C CA . LEU B 1 533 ? 178.505 55.467 338.794 1.00 94.40 513 LEU A CA 1
ATOM 7227 C C . LEU B 1 533 ? 178.794 54.622 340.025 1.00 88.77 513 LEU A C 1
ATOM 7228 O O . LEU B 1 533 ? 177.884 54.104 340.670 1.00 88.68 513 LEU A O 1
ATOM 7233 N N . THR B 1 534 ? 180.077 54.492 340.335 1.00 89.36 514 THR A N 1
ATOM 7234 C CA . THR B 1 534 ? 180.523 53.623 341.404 1.00 89.79 514 THR A CA 1
ATOM 7235 C C . THR B 1 534 ? 180.050 54.129 342.768 1.00 90.09 514 THR A C 1
ATOM 7236 O O . THR B 1 534 ? 179.593 55.266 342.898 1.00 88.79 514 THR A O 1
ATOM 7240 N N . PRO B 1 535 ? 180.128 53.285 343.802 1.00 87.77 515 PRO A N 1
ATOM 7241 C CA . PRO B 1 535 ? 179.813 53.773 345.160 1.00 91.37 515 PRO A CA 1
ATOM 7242 C C . PRO B 1 535 ? 180.736 54.884 345.631 1.00 87.35 515 PRO A C 1
ATOM 7243 O O . PRO B 1 535 ? 180.305 55.797 346.349 1.00 90.61 515 PRO A O 1
ATOM 7247 N N . PHE B 1 536 ? 182.008 54.815 345.253 1.00 81.39 516 PHE A N 1
ATOM 7248 C CA . PHE B 1 536 ? 182.941 55.903 345.520 1.00 81.33 516 PHE A CA 1
ATOM 7249 C C . PHE B 1 536 ? 182.407 57.224 344.963 1.00 84.01 516 PHE A C 1
ATOM 7250 O O . PHE B 1 536 ? 182.389 58.249 345.658 1.00 86.46 516 PHE A O 1
ATOM 7258 N N . ASP B 1 537 ? 181.954 57.208 343.704 1.00 81.00 517 ASP A N 1
ATOM 7259 C CA . ASP B 1 537 ? 181.424 58.415 343.072 1.00 82.62 517 ASP A CA 1
ATOM 7260 C C . ASP B 1 537 ? 180.123 58.856 343.719 1.00 84.24 517 ASP A C 1
ATOM 7261 O O . ASP B 1 537 ? 179.896 60.054 343.923 1.00 90.41 517 ASP A O 1
ATOM 7266 N N . LYS B 1 538 ? 179.243 57.901 344.031 1.00 83.98 518 LYS A N 1
ATOM 7267 C CA . LYS B 1 538 ? 178.076 58.222 344.845 1.00 81.97 518 LYS A CA 1
ATOM 7268 C C . LYS B 1 538 ? 178.503 58.901 346.140 1.00 76.70 518 LYS A C 1
ATOM 7269 O O . LYS B 1 538 ? 177.869 59.862 346.589 1.00 77.18 518 LYS A O 1
ATOM 7275 N N . ALA B 1 539 ? 179.576 58.402 346.757 1.00 77.46 519 ALA A N 1
ATOM 7276 C CA . ALA B 1 539 ? 180.076 58.999 347.988 1.00 80.88 519 ALA A CA 1
ATOM 7277 C C . ALA B 1 539 ? 180.728 60.350 347.713 1.00 90.17 519 ALA A C 1
ATOM 7278 O O . ALA B 1 539 ? 180.497 61.316 348.452 1.00 99.29 519 ALA A O 1
ATOM 7280 N N . LEU B 1 540 ? 181.524 60.441 346.642 1.00 82.61 520 LEU A N 1
ATOM 7281 C CA . LEU B 1 540 ? 182.136 61.714 346.262 1.00 82.01 520 LEU A CA 1
ATOM 7282 C C . LEU B 1 540 ? 181.094 62.826 346.142 1.00 79.14 520 LEU A C 1
ATOM 7283 O O . LEU B 1 540 ? 181.212 63.877 346.787 1.00 73.34 520 LEU A O 1
ATOM 7288 N N . ASN B 1 541 ? 180.059 62.611 345.318 1.00 79.69 521 ASN A N 1
ATOM 7289 C CA . ASN B 1 541 ? 179.007 63.611 345.172 1.00 73.71 521 ASN A CA 1
ATOM 7290 C C . ASN B 1 541 ? 178.299 63.898 346.485 1.00 78.63 521 ASN A C 1
ATOM 7291 O O . ASN B 1 541 ? 177.753 64.992 346.658 1.00 74.12 521 ASN A O 1
ATOM 7296 N N . LEU B 1 542 ? 178.295 62.952 347.422 1.00 83.66 522 LEU A N 1
ATOM 7297 C CA . LEU B 1 542 ? 177.628 63.214 348.692 1.00 88.40 522 LEU A CA 1
ATOM 7298 C C . LEU B 1 542 ? 178.459 64.156 349.555 1.00 83.22 522 LEU A C 1
ATOM 7299 O O . LEU B 1 542 ? 177.935 65.119 350.124 1.00 75.69 522 LEU A O 1
ATOM 7304 N N . ALA B 1 543 ? 179.772 63.914 349.620 1.00 86.24 523 ALA A N 1
ATOM 7305 C CA . ALA B 1 543 ? 180.656 64.785 350.379 1.00 84.06 523 ALA A CA 1
ATOM 7306 C C . ALA B 1 543 ? 180.788 66.155 349.723 1.00 84.90 523 ALA A C 1
ATOM 7307 O O . ALA B 1 543 ? 181.026 67.154 350.413 1.00 84.61 523 ALA A O 1
ATOM 7309 N N . LEU B 1 544 ? 180.656 66.220 348.396 1.00 87.95 524 LEU A N 1
ATOM 7310 C CA . LEU B 1 544 ? 180.677 67.507 347.708 1.00 87.02 524 LEU A CA 1
ATOM 7311 C C . LEU B 1 544 ? 179.432 68.323 348.025 1.00 92.43 524 LEU A C 1
ATOM 7312 O O . LEU B 1 544 ? 179.472 69.559 347.985 1.00 97.94 524 LEU A O 1
ATOM 7317 N N . GLN B 1 545 ? 178.321 67.648 348.332 1.00 93.44 525 GLN A N 1
ATOM 7318 C CA . GLN B 1 545 ? 177.101 68.284 348.808 1.00 92.93 525 GLN A CA 1
ATOM 7319 C C . GLN B 1 545 ? 177.198 68.703 350.266 1.00 88.22 525 GLN A C 1
ATOM 7320 O O . GLN B 1 545 ? 176.370 69.497 350.722 1.00 90.72 525 GLN A O 1
ATOM 7326 N N . CYS B 1 546 ? 178.187 68.193 351.001 1.00 88.97 526 CYS A N 1
ATOM 7327 C CA . CYS B 1 546 ? 178.344 68.452 352.427 1.00 97.33 526 CYS A CA 1
ATOM 7328 C C . CYS B 1 546 ? 179.577 69.299 352.738 1.00 105.26 526 CYS A C 1
ATOM 7329 O O . CYS B 1 546 ? 180.149 69.189 353.827 1.00 101.72 526 CYS A O 1
ATOM 7332 N N . GLY B 1 547 ? 180.012 70.128 351.787 1.00 119.91 527 GLY A N 1
ATOM 7333 C CA . GLY B 1 547 ? 181.029 71.132 352.023 1.00 126.07 527 GLY A CA 1
ATOM 7334 C C . GLY B 1 547 ? 182.458 70.715 351.721 1.00 125.75 527 GLY A C 1
ATOM 7335 O O . GLY B 1 547 ? 183.268 71.565 351.331 1.00 131.51 527 GLY A O 1
ATOM 7336 N N . LYS B 1 548 ? 182.791 69.437 351.905 1.00 111.59 528 LYS A N 1
ATOM 7337 C CA . LYS B 1 548 ? 184.156 68.972 351.684 1.00 96.11 528 LYS A CA 1
ATOM 7338 C C . LYS B 1 548 ? 184.540 69.140 350.219 1.00 91.33 528 LYS A C 1
ATOM 7339 O O . LYS B 1 548 ? 183.745 68.863 349.317 1.00 92.29 528 LYS A O 1
ATOM 7345 N N . THR B 1 549 ? 185.768 69.595 349.982 1.00 86.35 529 THR A N 1
ATOM 7346 C CA . THR B 1 549 ? 186.209 69.986 348.648 1.00 78.05 529 THR A CA 1
ATOM 7347 C C . THR B 1 549 ? 186.988 68.863 347.968 1.00 69.08 529 THR A C 1
ATOM 7348 O O . THR B 1 549 ? 187.417 67.891 348.598 1.00 64.68 529 THR A O 1
ATOM 7352 N N . LEU B 1 550 ? 187.174 69.011 346.653 1.00 60.61 530 LEU A N 1
ATOM 7353 C CA . LEU B 1 550 ? 187.844 67.965 345.884 1.00 61.23 530 LEU A CA 1
ATOM 7354 C C . LEU B 1 550 ? 189.258 67.701 346.378 1.00 72.50 530 LEU A C 1
ATOM 7355 O O . LEU B 1 550 ? 189.777 66.594 346.196 1.00 74.01 530 LEU A O 1
ATOM 7360 N N . ASN B 1 551 ? 189.908 68.695 346.989 1.00 80.33 531 ASN A N 1
ATOM 7361 C CA . ASN B 1 551 ? 191.270 68.469 347.458 1.00 87.03 531 ASN A CA 1
ATOM 7362 C C . ASN B 1 551 ? 191.329 67.714 348.786 1.00 91.33 531 ASN A C 1
ATOM 7363 O O . ASN B 1 551 ? 192.427 67.355 349.229 1.00 91.49 531 ASN A O 1
ATOM 7368 N N . GLN B 1 552 ? 190.192 67.450 349.424 1.00 87.38 532 GLN A N 1
ATOM 7369 C CA . GLN B 1 552 ? 190.169 66.644 350.636 1.00 85.84 532 GLN A CA 1
ATOM 7370 C C . GLN B 1 552 ? 189.976 65.185 350.239 1.00 91.32 532 GLN A C 1
ATOM 7371 O O . GLN B 1 552 ? 189.016 64.845 349.536 1.00 88.92 532 GLN A O 1
ATOM 7373 N N . ALA B 1 553 ? 190.919 64.333 350.651 1.00 103.12 533 ALA A N 1
ATOM 7374 C CA . ALA B 1 553 ? 190.859 62.905 350.348 1.00 99.38 533 ALA A CA 1
ATOM 7375 C C . ALA B 1 553 ? 189.522 62.336 350.788 1.00 110.74 533 ALA A C 1
ATOM 7376 O O . ALA B 1 553 ? 189.368 61.902 351.933 1.00 104.49 533 ALA A O 1
ATOM 7378 N N . LEU B 1 554 ? 188.544 62.348 349.884 1.00 133.19 534 LEU A N 1
ATOM 7379 C CA . LEU B 1 554 ? 187.182 61.960 350.229 1.00 137.64 534 LEU A CA 1
ATOM 7380 C C . LEU B 1 554 ? 187.064 60.448 350.282 1.00 124.59 534 LEU A C 1
ATOM 7381 O O . LEU B 1 554 ? 185.959 59.893 350.242 1.00 119.52 534 LEU A O 1
ATOM 7383 N N . GLU B 1 555 ? 188.212 59.784 350.384 1.00 116.13 535 GLU A N 1
ATOM 7384 C CA . GLU B 1 555 ? 188.304 58.344 350.241 1.00 114.44 535 GLU A CA 1
ATOM 7385 C C . GLU B 1 555 ? 189.154 57.764 351.363 1.00 121.77 535 GLU A C 1
ATOM 7386 O O . GLU B 1 555 ? 190.219 57.190 351.133 1.00 129.22 535 GLU A O 1
ATOM 7388 N N . ILE B 1 556 ? 188.680 57.906 352.599 1.00 119.32 536 ILE A N 1
ATOM 7389 C CA . ILE B 1 556 ? 189.159 56.976 353.605 1.00 126.10 536 ILE A CA 1
ATOM 7390 C C . ILE B 1 556 ? 188.765 55.556 353.235 1.00 125.80 536 ILE A C 1
ATOM 7391 O O . ILE B 1 556 ? 189.432 54.609 353.668 1.00 137.38 536 ILE A O 1
ATOM 7393 N N . ILE B 1 557 ? 187.726 55.408 352.401 1.00 114.15 537 ILE A N 1
ATOM 7394 C CA . ILE B 1 557 ? 187.218 54.154 351.835 1.00 109.19 537 ILE A CA 1
ATOM 7395 C C . ILE B 1 557 ? 187.294 52.990 352.824 1.00 96.53 537 ILE A C 1
ATOM 7396 O O . ILE B 1 557 ? 188.344 52.366 352.995 1.00 94.96 537 ILE A O 1
ATOM 7401 N N . ILE B 1 558 ? 186.175 52.696 353.483 1.00 98.69 538 ILE A N 1
ATOM 7402 C CA . ILE B 1 558 ? 186.093 51.640 354.505 1.00 105.56 538 ILE A CA 1
ATOM 7403 C C . ILE B 1 558 ? 185.078 50.613 354.007 1.00 107.39 538 ILE A C 1
ATOM 7404 O O . ILE B 1 558 ? 183.874 50.746 354.242 1.00 100.63 538 ILE A O 1
ATOM 7409 N N . LYS B 1 559 ? 185.560 49.596 353.287 1.00 119.81 539 LYS A N 1
ATOM 7410 C CA . LYS B 1 559 ? 184.801 48.397 352.914 1.00 127.92 539 LYS A CA 1
ATOM 7411 C C . LYS B 1 559 ? 183.823 48.604 351.757 1.00 126.37 539 LYS A C 1
ATOM 7412 O O . LYS B 1 559 ? 182.659 48.195 351.855 1.00 131.39 539 LYS A O 1
ATOM 7414 N N . ASP B 1 560 ? 184.288 49.214 350.659 1.00 120.36 540 ASP A N 1
ATOM 7415 C CA . ASP B 1 560 ? 183.532 49.399 349.415 1.00 108.72 540 ASP A CA 1
ATOM 7416 C C . ASP B 1 560 ? 182.058 49.757 349.612 1.00 106.43 540 ASP A C 1
ATOM 7417 O O . ASP B 1 560 ? 181.232 49.501 348.729 1.00 103.93 540 ASP A O 1
ATOM 7419 N N . LYS B 1 561 ? 181.726 50.368 350.754 1.00 102.65 541 LYS A N 1
ATOM 7420 C CA . LYS B 1 561 ? 180.340 50.616 351.145 1.00 100.74 541 LYS A CA 1
ATOM 7421 C C . LYS B 1 561 ? 180.228 51.790 352.121 1.00 102.67 541 LYS A C 1
ATOM 7422 O O . LYS B 1 561 ? 179.194 52.467 352.168 1.00 107.19 541 LYS A O 1
ATOM 7424 N N . LEU B 1 562 ? 181.273 52.033 352.917 1.00 101.05 542 LEU A N 1
ATOM 7425 C CA . LEU B 1 562 ? 181.316 53.162 353.837 1.00 97.18 542 LEU A CA 1
ATOM 7426 C C . LEU B 1 562 ? 182.605 53.930 353.593 1.00 98.44 542 LEU A C 1
ATOM 7427 O O . LEU B 1 562 ? 183.660 53.331 353.372 1.00 96.19 542 LEU A O 1
ATOM 7429 N N . TYR B 1 563 ? 182.511 55.258 353.611 1.00 94.46 543 TYR A N 1
ATOM 7430 C CA . TYR B 1 563 ? 183.633 56.122 353.276 1.00 96.07 543 TYR A CA 1
ATOM 7431 C C . TYR B 1 563 ? 183.743 57.227 354.315 1.00 100.38 543 TYR A C 1
ATOM 7432 O O . TYR B 1 563 ? 182.781 57.540 355.021 1.00 102.48 543 TYR A O 1
ATOM 7441 N N . LYS B 1 564 ? 184.934 57.813 354.412 1.00 96.82 544 LYS A N 1
ATOM 7442 C CA . LYS B 1 564 ? 185.160 58.896 355.356 1.00 98.96 544 LYS A CA 1
ATOM 7443 C C . LYS B 1 564 ? 185.986 59.991 354.690 1.00 104.28 544 LYS A C 1
ATOM 7444 O O . LYS B 1 564 ? 186.822 59.728 353.818 1.00 108.17 544 LYS A O 1
ATOM 7450 N N . CYS B 1 565 ? 185.724 61.229 355.100 1.00 104.31 545 CYS A N 1
ATOM 7451 C CA . CYS B 1 565 ? 186.474 62.383 354.625 1.00 102.24 545 CYS A CA 1
ATOM 7452 C C . CYS B 1 565 ? 186.465 63.428 355.727 1.00 108.91 545 CYS A C 1
ATOM 7453 O O . CYS B 1 565 ? 185.388 63.808 356.196 1.00 110.68 545 CYS A O 1
ATOM 7456 N N . GLU B 1 566 ? 187.651 63.894 356.126 1.00 112.46 546 GLU A N 1
ATOM 7457 C CA . GLU B 1 566 ? 187.809 64.706 357.334 1.00 117.27 546 GLU A CA 1
ATOM 7458 C C . GLU B 1 566 ? 187.193 63.907 358.481 1.00 116.16 546 GLU A C 1
ATOM 7459 O O . GLU B 1 566 ? 187.432 62.697 358.578 1.00 119.05 546 GLU A O 1
ATOM 7465 N N . ASP B 1 567 ? 186.395 64.521 359.347 1.00 113.97 547 ASP A N 1
ATOM 7466 C CA . ASP B 1 567 ? 185.812 63.846 360.494 1.00 121.90 547 ASP A CA 1
ATOM 7467 C C . ASP B 1 567 ? 184.398 63.349 360.227 1.00 119.66 547 ASP A C 1
ATOM 7468 O O . ASP B 1 567 ? 183.610 63.226 361.170 1.00 117.49 547 ASP A O 1
ATOM 7473 N N . ALA B 1 568 ? 184.055 63.066 358.973 1.00 113.86 548 ALA A N 1
ATOM 7474 C CA . ALA B 1 568 ? 182.680 62.765 358.597 1.00 111.12 548 ALA A CA 1
ATOM 7475 C C . ALA B 1 568 ? 182.600 61.455 357.827 1.00 104.23 548 ALA A C 1
ATOM 7476 O O . ALA B 1 568 ? 183.410 61.193 356.932 1.00 100.58 548 ALA A O 1
ATOM 7478 N N . TYR B 1 569 ? 181.610 60.645 358.173 1.00 105.48 549 TYR A N 1
ATOM 7479 C CA . TYR B 1 569 ? 181.375 59.365 357.527 1.00 101.96 549 TYR A CA 1
ATOM 7480 C C . TYR B 1 569 ? 180.353 59.523 356.407 1.00 97.94 549 TYR A C 1
ATOM 7481 O O . TYR B 1 569 ? 179.509 60.422 356.433 1.00 99.72 549 TYR A O 1
ATOM 7490 N N . PHE B 1 570 ? 180.456 58.648 355.407 1.00 92.18 550 PHE A N 1
ATOM 7491 C CA . PHE B 1 570 ? 179.607 58.694 354.215 1.00 95.20 550 PHE A CA 1
ATOM 7492 C C . PHE B 1 570 ? 179.300 57.254 353.815 1.00 100.97 550 PHE A C 1
ATOM 7493 O O . PHE B 1 570 ? 180.174 56.548 353.299 1.00 102.05 550 PHE A O 1
ATOM 7501 N N . CYS B 1 571 ? 178.062 56.822 354.046 1.00 103.16 551 CYS A N 1
ATOM 7502 C CA . CYS B 1 571 ? 177.661 55.428 353.899 1.00 105.48 551 CYS A CA 1
ATOM 7503 C C . CYS B 1 571 ? 176.757 55.265 352.682 1.00 99.10 551 CYS A C 1
ATOM 7504 O O . CYS B 1 571 ? 175.750 55.971 352.552 1.00 98.58 551 CYS A O 1
ATOM 7507 N N . ILE B 1 572 ? 177.108 54.322 351.808 1.00 97.08 552 ILE A N 1
ATOM 7508 C CA . ILE B 1 572 ? 176.374 54.078 350.575 1.00 94.66 552 ILE A CA 1
ATOM 7509 C C . ILE B 1 572 ? 175.574 52.785 350.644 1.00 94.86 552 ILE A C 1
ATOM 7510 O O . ILE B 1 572 ? 174.428 52.735 350.191 1.00 95.45 552 ILE A O 1
ATOM 7515 N N . VAL B 1 573 ? 176.160 51.729 351.195 1.00 98.36 553 VAL A N 1
ATOM 7516 C CA . VAL B 1 573 ? 175.421 50.525 351.554 1.00 104.36 553 VAL A CA 1
ATOM 7517 C C . VAL B 1 573 ? 175.191 50.591 353.056 1.00 110.73 553 VAL A C 1
ATOM 7518 O O . VAL B 1 573 ? 176.124 50.407 353.847 1.00 113.32 553 VAL A O 1
ATOM 7522 N N . CYS B 1 574 ? 173.953 50.878 353.455 1.00 120.45 554 CYS A N 1
ATOM 7523 C CA . CYS B 1 574 ? 173.614 50.868 354.872 1.00 132.69 554 CYS A CA 1
ATOM 7524 C C . CYS B 1 574 ? 173.261 49.468 355.359 1.00 147.61 554 CYS A C 1
ATOM 7525 O O . CYS B 1 574 ? 173.429 49.164 356.546 1.00 142.69 554 CYS A O 1
ATOM 7528 N N . ASP B 1 575 ? 172.801 48.604 354.451 1.00 166.74 555 ASP A N 1
ATOM 7529 C CA . ASP B 1 575 ? 172.308 47.290 354.849 1.00 178.62 555 ASP A CA 1
ATOM 7530 C C . ASP B 1 575 ? 173.392 46.461 355.525 1.00 172.19 555 ASP A C 1
ATOM 7531 O O . ASP B 1 575 ? 173.116 45.748 356.499 1.00 179.21 555 ASP A O 1
ATOM 7536 N N . GLU B 1 576 ? 174.627 46.529 355.024 1.00 154.78 556 GLU A N 1
ATOM 7537 C CA . GLU B 1 576 ? 175.704 45.796 355.674 1.00 142.12 556 GLU A CA 1
ATOM 7538 C C . GLU B 1 576 ? 175.808 46.246 357.127 1.00 142.56 556 GLU A C 1
ATOM 7539 O O . GLU B 1 576 ? 176.323 47.332 357.416 1.00 137.96 556 GLU A O 1
ATOM 7545 N N . GLU B 1 577 ? 175.281 45.423 358.043 1.00 145.67 557 GLU A N 1
ATOM 7546 C CA . GLU B 1 577 ? 175.435 45.673 359.472 1.00 148.16 557 GLU A CA 1
ATOM 7547 C C . GLU B 1 577 ? 176.888 45.579 359.921 1.00 152.97 557 GLU A C 1
ATOM 7548 O O . GLU B 1 577 ? 177.173 45.833 361.097 1.00 156.08 557 GLU A O 1
ATOM 7550 N N . ALA B 1 578 ? 177.802 45.191 359.024 1.00 150.83 558 ALA A N 1
ATOM 7551 C CA . ALA B 1 578 ? 179.223 45.418 359.261 1.00 147.48 558 ALA A CA 1
ATOM 7552 C C . ALA B 1 578 ? 179.521 46.907 359.349 1.00 138.75 558 ALA A C 1
ATOM 7553 O O . ALA B 1 578 ? 180.343 47.338 360.167 1.00 138.83 558 ALA A O 1
ATOM 7555 N N . GLN B 1 579 ? 178.864 47.709 358.508 1.00 132.45 559 GLN A N 1
ATOM 7556 C CA . GLN B 1 579 ? 178.961 49.156 358.649 1.00 132.58 559 GLN A CA 1
ATOM 7557 C C . GLN B 1 579 ? 178.344 49.612 359.963 1.00 131.38 559 GLN A C 1
ATOM 7558 O O . GLN B 1 579 ? 178.879 50.502 360.635 1.00 129.97 559 GLN A O 1
ATOM 7560 N N . GLU B 1 580 ? 177.217 49.005 360.348 1.00 129.16 560 GLU A N 1
ATOM 7561 C CA . GLU B 1 580 ? 176.643 49.278 361.660 1.00 124.72 560 GLU A CA 1
ATOM 7562 C C . GLU B 1 580 ? 177.611 48.905 362.774 1.00 126.39 560 GLU A C 1
ATOM 7563 O O . GLU B 1 580 ? 177.607 49.537 363.837 1.00 130.37 560 GLU A O 1
ATOM 7565 N N . TYR B 1 581 ? 178.469 47.906 362.542 1.00 123.22 561 TYR A N 1
ATOM 7566 C CA . TYR B 1 581 ? 179.441 47.513 363.559 1.00 125.34 561 TYR A CA 1
ATOM 7567 C C . TYR B 1 581 ? 180.548 48.557 363.699 1.00 124.42 561 TYR A C 1
ATOM 7568 O O . TYR B 1 581 ? 180.898 48.955 364.817 1.00 127.03 561 TYR A O 1
ATOM 7570 N N . LEU B 1 582 ? 181.114 49.019 362.578 1.00 117.88 562 LEU A N 1
ATOM 7571 C CA . LEU B 1 582 ? 182.106 50.087 362.674 1.00 117.18 562 LEU A CA 1
ATOM 7572 C C . LEU B 1 582 ? 181.464 51.379 363.157 1.00 126.65 562 LEU A C 1
ATOM 7573 O O . LEU B 1 582 ? 182.069 52.127 363.932 1.00 128.57 562 LEU A O 1
ATOM 7578 N N . ALA B 1 583 ? 180.234 51.653 362.719 1.00 129.97 563 ALA A N 1
ATOM 7579 C CA . ALA B 1 583 ? 179.540 52.849 363.177 1.00 136.94 563 ALA A CA 1
ATOM 7580 C C . ALA B 1 583 ? 179.363 52.870 364.690 1.00 139.29 563 ALA A C 1
ATOM 7581 O O . ALA B 1 583 ? 179.251 53.955 365.272 1.00 142.61 563 ALA A O 1
ATOM 7583 N N . LYS B 1 584 ? 179.352 51.701 365.341 1.00 141.20 564 LYS A N 1
ATOM 7584 C CA . LYS B 1 584 ? 179.191 51.660 366.792 1.00 138.42 564 LYS A CA 1
ATOM 7585 C C . LYS B 1 584 ? 180.285 52.443 367.506 1.00 143.33 564 LYS A C 1
ATOM 7586 O O . LYS B 1 584 ? 180.075 52.914 368.630 1.00 142.95 564 LYS A O 1
ATOM 7588 N N . SER B 1 585 ? 181.450 52.590 366.878 1.00 151.61 565 SER A N 1
ATOM 7589 C CA . SER B 1 585 ? 182.532 53.428 367.387 1.00 165.76 565 SER A CA 1
ATOM 7590 C C . SER B 1 585 ? 182.678 54.612 366.433 1.00 169.57 565 SER A C 1
ATOM 7591 O O . SER B 1 585 ? 183.574 54.656 365.588 1.00 169.65 565 SER A O 1
ATOM 7594 N N . LYS B 1 586 ? 181.776 55.585 366.577 1.00 167.94 566 LYS A N 1
ATOM 7595 C CA . LYS B 1 586 ? 181.735 56.729 365.674 1.00 166.78 566 LYS A CA 1
ATOM 7596 C C . LYS B 1 586 ? 182.145 58.019 366.370 1.00 168.27 566 LYS A C 1
ATOM 7597 O O . LYS B 1 586 ? 183.279 58.485 366.209 1.00 168.38 566 LYS A O 1
ATOM 7599 N N . ASN B 1 587 ? 181.215 58.604 367.129 1.00 165.15 567 ASN A N 1
ATOM 7600 C CA . ASN B 1 587 ? 181.356 59.907 367.774 1.00 165.81 567 ASN A CA 1
ATOM 7601 C C . ASN B 1 587 ? 181.501 61.047 366.769 1.00 165.94 567 ASN A C 1
ATOM 7602 O O . ASN B 1 587 ? 181.794 62.184 367.163 1.00 167.91 567 ASN A O 1
ATOM 7604 N N . GLU B 1 588 ? 181.305 60.772 365.480 1.00 157.30 568 GLU A N 1
ATOM 7605 C CA . GLU B 1 588 ? 181.326 61.756 364.406 1.00 145.80 568 GLU A CA 1
ATOM 7606 C C . GLU B 1 588 ? 179.965 61.770 363.707 1.00 137.54 568 GLU A C 1
ATOM 7607 O O . GLU B 1 588 ? 179.051 61.017 364.058 1.00 142.11 568 GLU A O 1
ATOM 7609 N N . MET B 1 589 ? 179.829 62.640 362.708 1.00 129.53 569 MET A N 1
ATOM 7610 C CA . MET B 1 589 ? 178.613 62.706 361.906 1.00 117.85 569 MET A CA 1
ATOM 7611 C C . MET B 1 589 ? 178.692 61.711 360.753 1.00 113.52 569 MET A C 1
ATOM 7612 O O . MET B 1 589 ? 179.752 61.528 360.147 1.00 108.38 569 MET A O 1
ATOM 7614 N N . ILE B 1 590 ? 177.564 61.067 360.456 1.00 111.27 570 ILE A N 1
ATOM 7615 C CA . ILE B 1 590 ? 177.486 60.017 359.442 1.00 114.15 570 ILE A CA 1
ATOM 7616 C C . ILE B 1 590 ? 176.440 60.427 358.411 1.00 113.59 570 ILE A C 1
ATOM 7617 O O . ILE B 1 590 ? 175.293 60.704 358.771 1.00 115.33 570 ILE A O 1
ATOM 7622 N N . PHE B 1 591 ? 176.825 60.440 357.131 1.00 114.49 571 PHE A N 1
ATOM 7623 C CA . PHE B 1 591 ? 176.012 61.034 356.073 1.00 110.91 571 PHE A CA 1
ATOM 7624 C C . PHE B 1 591 ? 175.515 59.987 355.080 1.00 103.45 571 PHE A C 1
ATOM 7625 O O . PHE B 1 591 ? 176.201 59.002 354.791 1.00 101.70 571 PHE A O 1
ATOM 7633 N N . LEU B 1 592 ? 174.313 60.224 354.547 1.00 98.61 572 LEU A N 1
ATOM 7634 C CA . LEU B 1 592 ? 173.579 59.247 353.747 1.00 95.78 572 LEU A CA 1
ATOM 7635 C C . LEU B 1 592 ? 172.865 59.919 352.578 1.00 89.75 572 LEU A C 1
ATOM 7636 O O . LEU B 1 592 ? 172.102 60.866 352.786 1.00 86.85 572 LEU A O 1
ATOM 7641 N N . ASP B 1 593 ? 173.059 59.403 351.362 1.00 87.66 573 ASP A N 1
ATOM 7642 C CA . ASP B 1 593 ? 172.323 59.923 350.212 1.00 92.06 573 ASP A CA 1
ATOM 7643 C C . ASP B 1 593 ? 170.871 59.468 350.279 1.00 96.20 573 ASP A C 1
ATOM 7644 O O . ASP B 1 593 ? 170.588 58.274 350.416 1.00 98.81 573 ASP A O 1
ATOM 7649 N N . GLY B 1 594 ? 169.955 60.418 350.132 1.00 94.91 574 GLY A N 1
ATOM 7650 C CA . GLY B 1 594 ? 168.541 60.124 350.230 1.00 100.18 574 GLY A CA 1
ATOM 7651 C C . GLY B 1 594 ? 167.944 59.488 348.992 1.00 102.64 574 GLY A C 1
ATOM 7652 O O . GLY B 1 594 ? 166.720 59.337 348.898 1.00 112.37 574 GLY A O 1
ATOM 7653 N N . TYR B 1 595 ? 168.789 59.108 348.037 1.00 98.35 575 TYR A N 1
ATOM 7654 C CA . TYR B 1 595 ? 168.326 58.436 346.833 1.00 100.00 575 TYR A CA 1
ATOM 7655 C C . TYR B 1 595 ? 168.982 57.085 346.587 1.00 104.29 575 TYR A C 1
ATOM 7656 O O . TYR B 1 595 ? 168.682 56.457 345.566 1.00 102.14 575 TYR A O 1
ATOM 7665 N N . GLU B 1 596 ? 169.871 56.627 347.468 1.00 117.61 576 GLU A N 1
ATOM 7666 C CA . GLU B 1 596 ? 170.328 55.246 347.434 1.00 126.98 576 GLU A CA 1
ATOM 7667 C C . GLU B 1 596 ? 169.399 54.379 348.287 1.00 132.17 576 GLU A C 1
ATOM 7668 O O . GLU B 1 596 ? 168.572 54.885 349.051 1.00 136.26 576 GLU A O 1
ATOM 7670 N N . GLU B 1 597 ? 169.532 53.059 348.145 1.00 130.42 577 GLU A N 1
ATOM 7671 C CA . GLU B 1 597 ? 168.592 52.110 348.732 1.00 130.68 577 GLU A CA 1
ATOM 7672 C C . GLU B 1 597 ? 169.159 51.499 350.014 1.00 128.70 577 GLU A C 1
ATOM 7673 O O . GLU B 1 597 ? 170.367 51.548 350.268 1.00 125.19 577 GLU A O 1
ATOM 7679 N N . ILE B 1 598 ? 168.268 50.905 350.813 1.00 129.85 578 ILE A N 1
ATOM 7680 C CA . ILE B 1 598 ? 168.633 50.315 352.105 1.00 129.19 578 ILE A CA 1
ATOM 7681 C C . ILE B 1 598 ? 167.467 49.462 352.614 1.00 139.97 578 ILE A C 1
ATOM 7682 O O . ILE B 1 598 ? 166.471 49.257 351.908 1.00 143.07 578 ILE A O 1
ATOM 7684 N N . ASP B 1 599 ? 167.613 48.935 353.837 1.00 150.77 579 ASP A N 1
ATOM 7685 C CA . ASP B 1 599 ? 166.528 48.334 354.609 1.00 153.18 579 ASP A CA 1
ATOM 7686 C C . ASP B 1 599 ? 166.550 48.924 356.016 1.00 145.89 579 ASP A C 1
ATOM 7687 O O . ASP B 1 599 ? 167.559 49.479 356.462 1.00 144.96 579 ASP A O 1
ATOM 7689 N N . LEU B 1 600 ? 165.428 48.783 356.726 1.00 139.85 580 LEU A N 1
ATOM 7690 C CA . LEU B 1 600 ? 165.105 49.720 357.797 1.00 137.29 580 LEU A CA 1
ATOM 7691 C C . LEU B 1 600 ? 165.675 49.364 359.169 1.00 143.78 580 LEU A C 1
ATOM 7692 O O . LEU B 1 600 ? 165.737 50.249 360.034 1.00 138.93 580 LEU A O 1
ATOM 7694 N N . GLU B 1 601 ? 166.087 48.112 359.401 1.00 148.08 581 GLU A N 1
ATOM 7695 C CA . GLU B 1 601 ? 166.527 47.720 360.741 1.00 153.00 581 GLU A CA 1
ATOM 7696 C C . GLU B 1 601 ? 167.765 48.503 361.172 1.00 158.02 581 GLU A C 1
ATOM 7697 O O . GLU B 1 601 ? 167.822 49.033 362.290 1.00 157.63 581 GLU A O 1
ATOM 7699 N N . ALA B 1 602 ? 168.767 48.597 360.291 1.00 161.01 582 ALA A N 1
ATOM 7700 C CA . ALA B 1 602 ? 169.964 49.369 360.607 1.00 160.38 582 ALA A CA 1
ATOM 7701 C C . ALA B 1 602 ? 169.703 50.871 360.604 1.00 158.92 582 ALA A C 1
ATOM 7702 O O . ALA B 1 602 ? 170.496 51.627 361.178 1.00 165.51 582 ALA A O 1
ATOM 7704 N N . PHE B 1 603 ? 168.615 51.322 359.976 1.00 151.27 583 PHE A N 1
ATOM 7705 C CA . PHE B 1 603 ? 168.287 52.743 360.010 1.00 140.95 583 PHE A CA 1
ATOM 7706 C C . PHE B 1 603 ? 167.691 53.144 361.356 1.00 146.83 583 PHE A C 1
ATOM 7707 O O . PHE B 1 603 ? 167.962 54.241 361.854 1.00 142.02 583 PHE A O 1
ATOM 7709 N N . LEU B 1 604 ? 166.913 52.250 361.979 1.00 155.83 584 LEU A N 1
ATOM 7710 C CA . LEU B 1 604 ? 166.016 52.660 363.059 1.00 165.96 584 LEU A CA 1
ATOM 7711 C C . LEU B 1 604 ? 166.754 52.912 364.372 1.00 170.66 584 LEU A C 1
ATOM 7712 O O . LEU B 1 604 ? 166.392 53.826 365.124 1.00 173.92 584 LEU A O 1
ATOM 7714 N N . ASN B 1 605 ? 167.775 52.108 364.680 1.00 167.84 585 ASN A N 1
ATOM 7715 C CA . ASN B 1 605 ? 168.468 52.259 365.958 1.00 167.11 585 ASN A CA 1
ATOM 7716 C C . ASN B 1 605 ? 169.211 53.590 366.041 1.00 162.81 585 ASN A C 1
ATOM 7717 O O . ASN B 1 605 ? 169.138 54.287 367.061 1.00 163.98 585 ASN A O 1
ATOM 7719 N N . LEU B 1 606 ? 169.931 53.959 364.982 1.00 154.51 586 LEU A N 1
ATOM 7720 C CA . LEU B 1 606 ? 170.661 55.217 364.924 1.00 152.10 586 LEU A CA 1
ATOM 7721 C C . LEU B 1 606 ? 169.891 56.294 364.166 1.00 150.44 586 LEU A C 1
ATOM 7722 O O . LEU B 1 606 ? 170.504 57.213 363.608 1.00 154.58 586 LEU A O 1
ATOM 7724 N N . ASN B 1 607 ? 168.555 56.218 364.176 1.00 150.36 587 ASN A N 1
ATOM 7725 C CA . ASN B 1 607 ? 167.730 56.948 363.212 1.00 147.52 587 ASN A CA 1
ATOM 7726 C C . ASN B 1 607 ? 167.958 58.456 363.275 1.00 160.47 587 ASN A C 1
ATOM 7727 O O . ASN B 1 607 ? 168.338 59.081 362.279 1.00 150.02 587 ASN A O 1
ATOM 7729 N N . ALA B 1 608 ? 167.711 59.064 364.434 1.00 184.47 588 ALA A N 1
ATOM 7730 C CA . ALA B 1 608 ? 167.760 60.515 364.549 1.00 186.85 588 ALA A CA 1
ATOM 7731 C C . ALA B 1 608 ? 169.032 61.034 365.205 1.00 184.39 588 ALA A C 1
ATOM 7732 O O . ALA B 1 608 ? 169.239 62.252 365.231 1.00 187.71 588 ALA A O 1
ATOM 7734 N N . SER B 1 609 ? 169.885 60.148 365.721 1.00 169.30 589 SER A N 1
ATOM 7735 C CA . SER B 1 609 ? 171.065 60.552 366.476 1.00 155.06 589 SER A CA 1
ATOM 7736 C C . SER B 1 609 ? 171.968 61.469 365.659 1.00 143.85 589 SER A C 1
ATOM 7737 O O . SER B 1 609 ? 171.957 62.689 365.848 1.00 143.02 589 SER A O 1
ATOM 7739 N N . PHE B 1 610 ? 172.744 60.896 364.741 1.00 131.06 590 PHE A N 1
ATOM 7740 C CA . PHE B 1 610 ? 173.736 61.645 363.984 1.00 123.34 590 PHE A CA 1
ATOM 7741 C C . PHE B 1 610 ? 173.682 61.222 362.513 1.00 124.15 590 PHE A C 1
ATOM 7742 O O . PHE B 1 610 ? 174.658 60.749 361.931 1.00 123.13 590 PHE A O 1
ATOM 7744 N N . LYS B 1 611 ? 172.515 61.417 361.885 1.00 122.88 591 LYS A N 1
ATOM 7745 C CA . LYS B 1 611 ? 172.253 60.861 360.563 1.00 122.39 591 LYS A CA 1
ATOM 7746 C C . LYS B 1 611 ? 172.230 61.951 359.539 1.00 123.79 591 LYS A C 1
ATOM 7747 O O . LYS B 1 611 ? 173.285 62.279 358.944 1.00 123.92 591 LYS A O 1
ATOM 7749 N N . GLU B 1 612 ? 171.075 62.565 359.232 1.00 128.52 592 GLU A N 1
ATOM 7750 C CA . GLU B 1 612 ? 170.905 63.541 358.156 1.00 124.67 592 GLU A CA 1
ATOM 7751 C C . GLU B 1 612 ? 171.054 62.901 356.777 1.00 115.07 592 GLU A C 1
ATOM 7752 O O . GLU B 1 612 ? 172.102 62.334 356.452 1.00 106.10 592 GLU A O 1
ATOM 7754 N N . ARG B 1 613 ? 170.005 63.003 355.962 1.00 115.23 593 ARG A N 1
ATOM 7755 C CA . ARG B 1 613 ? 169.978 62.482 354.605 1.00 110.16 593 ARG A CA 1
ATOM 7756 C C . ARG B 1 613 ? 170.034 63.626 353.592 1.00 106.04 593 ARG A C 1
ATOM 7757 O O . ARG B 1 613 ? 169.640 64.758 353.884 1.00 114.16 593 ARG A O 1
ATOM 7759 N N . LEU B 1 614 ? 170.524 63.320 352.393 1.00 99.36 594 LEU A N 1
ATOM 7760 C CA . LEU B 1 614 ? 170.618 64.300 351.314 1.00 98.63 594 LEU A CA 1
ATOM 7761 C C . LEU B 1 614 ? 169.423 64.213 350.359 1.00 101.19 594 LEU A C 1
ATOM 7762 O O . LEU B 1 614 ? 169.009 65.216 349.765 1.00 105.61 594 LEU A O 1
ATOM 7767 N N . GLY C 1 55 ? 166.121 94.005 320.809 1.00 100.57 35 GLY C N 1
ATOM 7768 C CA . GLY C 1 55 ? 167.415 93.770 320.201 1.00 94.91 35 GLY C CA 1
ATOM 7769 C C . GLY C 1 55 ? 168.510 94.225 321.143 1.00 97.85 35 GLY C C 1
ATOM 7770 O O . GLY C 1 55 ? 168.289 94.351 322.346 1.00 104.72 35 GLY C O 1
ATOM 7771 N N . TYR C 1 56 ? 169.690 94.494 320.603 1.00 91.18 36 TYR C N 1
ATOM 7772 C CA . TYR C 1 56 ? 170.840 94.892 321.397 1.00 82.62 36 TYR C CA 1
ATOM 7773 C C . TYR C 1 56 ? 171.006 96.409 321.334 1.00 83.72 36 TYR C C 1
ATOM 7774 O O . TYR C 1 56 ? 171.174 96.978 320.248 1.00 86.17 36 TYR C O 1
ATOM 7783 N N . GLU C 1 57 ? 170.963 97.060 322.490 1.00 73.52 37 GLU C N 1
ATOM 7784 C CA . GLU C 1 57 ? 171.375 98.452 322.521 1.00 81.57 37 GLU C CA 1
ATOM 7785 C C . GLU C 1 57 ? 171.721 98.842 323.951 1.00 77.55 37 GLU C C 1
ATOM 7786 O O . GLU C 1 57 ? 171.212 98.252 324.909 1.00 75.14 37 GLU C O 1
ATOM 7792 N N . LEU C 1 58 ? 172.624 99.813 324.079 1.00 63.05 38 LEU C N 1
ATOM 7793 C CA . LEU C 1 58 ? 172.888 100.443 325.369 1.00 67.69 38 LEU C CA 1
ATOM 7794 C C . LEU C 1 58 ? 171.857 101.548 325.602 1.00 71.48 38 LEU C C 1
ATOM 7795 O O . LEU C 1 58 ? 171.740 102.473 324.789 1.00 73.97 38 LEU C O 1
ATOM 7800 N N . THR C 1 59 ? 171.095 101.442 326.694 1.00 65.87 39 THR C N 1
ATOM 7801 C CA . THR C 1 59 ? 170.072 102.412 327.052 1.00 67.91 39 THR C CA 1
ATOM 7802 C C . THR C 1 59 ? 170.434 103.127 328.352 1.00 73.62 39 THR C C 1
ATOM 7803 O O . THR C 1 59 ? 171.222 102.630 329.164 1.00 65.93 39 THR C O 1
ATOM 7807 N N . TRP C 1 60 ? 169.825 104.300 328.545 1.00 73.24 40 TRP C N 1
ATOM 7808 C CA . TRP C 1 60 ? 170.038 105.163 329.703 1.00 73.03 40 TRP C CA 1
ATOM 7809 C C . TRP C 1 60 ? 169.020 106.291 329.678 1.00 78.72 40 TRP C C 1
ATOM 7810 O O . TRP C 1 60 ? 168.596 106.730 328.605 1.00 78.42 40 TRP C O 1
ATOM 7821 N N . THR C 1 61 ? 168.658 106.781 330.863 1.00 87.03 41 THR C N 1
ATOM 7822 C CA . THR C 1 61 ? 167.610 107.795 330.952 1.00 97.48 41 THR C CA 1
ATOM 7823 C C . THR C 1 61 ? 168.059 109.103 330.308 1.00 86.30 41 THR C C 1
ATOM 7824 O O . THR C 1 61 ? 169.183 109.576 330.518 1.00 74.72 41 THR C O 1
ATOM 7828 N N . GLY C 1 62 ? 167.166 109.688 329.516 1.00 89.01 42 GLY C N 1
ATOM 7829 C CA . GLY C 1 62 ? 167.483 110.880 328.770 1.00 87.66 42 GLY C CA 1
ATOM 7830 C C . GLY C 1 62 ? 168.110 110.634 327.421 1.00 84.64 42 GLY C C 1
ATOM 7831 O O . GLY C 1 62 ? 168.400 111.599 326.708 1.00 90.51 42 GLY C O 1
ATOM 7832 N N . LYS C 1 63 ? 168.336 109.377 327.046 1.00 81.52 43 LYS C N 1
ATOM 7833 C CA . LYS C 1 63 ? 168.819 109.094 325.698 1.00 80.29 43 LYS C CA 1
ATOM 7834 C C . LYS C 1 63 ? 167.848 109.620 324.649 1.00 79.64 43 LYS C C 1
ATOM 7835 O O . LYS C 1 63 ? 168.267 110.124 323.599 1.00 72.91 43 LYS C O 1
ATOM 7841 N N . GLY C 1 64 ? 166.547 109.519 324.925 1.00 81.94 44 GLY C N 1
ATOM 7842 C CA . GLY C 1 64 ? 165.559 110.006 323.981 1.00 79.29 44 GLY C CA 1
ATOM 7843 C C . GLY C 1 64 ? 165.657 111.498 323.746 1.00 77.89 44 GLY C C 1
ATOM 7844 O O . GLY C 1 64 ? 165.636 111.955 322.601 1.00 78.16 44 GLY C O 1
ATOM 7845 N N . PHE C 1 65 ? 165.778 112.281 324.824 1.00 85.73 45 PHE C N 1
ATOM 7846 C CA . PHE C 1 65 ? 165.887 113.729 324.665 1.00 85.59 45 PHE C CA 1
ATOM 7847 C C . PHE C 1 65 ? 167.213 114.122 324.023 1.00 83.39 45 PHE C C 1
ATOM 7848 O O . PHE C 1 65 ? 167.297 115.165 323.360 1.00 81.34 45 PHE C O 1
ATOM 7856 N N . ALA C 1 66 ? 168.257 113.316 324.214 1.00 72.24 46 ALA C N 1
ATOM 7857 C CA . ALA C 1 66 ? 169.541 113.630 323.599 1.00 69.53 46 ALA C CA 1
ATOM 7858 C C . ALA C 1 66 ? 169.438 113.566 322.083 1.00 80.70 46 ALA C C 1
ATOM 7859 O O . ALA C 1 66 ? 169.893 114.472 321.378 1.00 82.06 46 ALA C O 1
ATOM 7861 N N . ASN C 1 67 ? 168.842 112.492 321.561 1.00 83.57 47 ASN C N 1
ATOM 7862 C CA . ASN C 1 67 ? 168.642 112.402 320.122 1.00 82.50 47 ASN C CA 1
ATOM 7863 C C . ASN C 1 67 ? 167.744 113.525 319.627 1.00 80.85 47 ASN C C 1
ATOM 7864 O O . ASN C 1 67 ? 167.824 113.917 318.457 1.00 79.12 47 ASN C O 1
ATOM 7869 N N . ALA C 1 68 ? 166.912 114.066 320.510 1.00 84.66 48 ALA C N 1
ATOM 7870 C CA . ALA C 1 68 ? 166.054 115.179 320.136 1.00 85.59 48 ALA C CA 1
ATOM 7871 C C . ALA C 1 68 ? 166.873 116.447 319.931 1.00 84.38 48 ALA C C 1
ATOM 7872 O O . ALA C 1 68 ? 166.762 117.102 318.889 1.00 91.77 48 ALA C O 1
ATOM 7874 N N . LEU C 1 69 ? 167.726 116.796 320.900 1.00 81.81 49 LEU C N 1
ATOM 7875 C CA . LEU C 1 69 ? 168.561 117.984 320.748 1.00 81.89 49 LEU C CA 1
ATOM 7876 C C . LEU C 1 69 ? 169.383 117.951 319.459 1.00 83.29 49 LEU C C 1
ATOM 7877 O O . LEU C 1 69 ? 169.722 119.013 318.931 1.00 94.00 49 LEU C O 1
ATOM 7879 N N . TYR C 1 70 ? 169.681 116.764 318.919 1.00 78.63 50 TYR C N 1
ATOM 7880 C CA . TYR C 1 70 ? 170.414 116.685 317.655 1.00 75.82 50 TYR C CA 1
ATOM 7881 C C . TYR C 1 70 ? 169.621 117.298 316.509 1.00 80.67 50 TYR C C 1
ATOM 7882 O O . TYR C 1 70 ? 170.184 117.997 315.655 1.00 80.19 50 TYR C O 1
ATOM 7891 N N . SER C 1 71 ? 168.323 117.010 316.454 1.00 76.28 51 SER C N 1
ATOM 7892 C CA . SER C 1 71 ? 167.455 117.435 315.368 1.00 82.29 51 SER C CA 1
ATOM 7893 C C . SER C 1 71 ? 166.965 118.866 315.528 1.00 88.31 51 SER C C 1
ATOM 7894 O O . SER C 1 71 ? 166.288 119.376 314.632 1.00 90.52 51 SER C O 1
ATOM 7897 N N . GLU C 1 72 ? 167.271 119.519 316.638 1.00 89.99 52 GLU C N 1
ATOM 7898 C CA . GLU C 1 72 ? 166.910 120.919 316.781 1.00 89.34 52 GLU C CA 1
ATOM 7899 C C . GLU C 1 72 ? 167.709 121.762 315.790 1.00 89.69 52 GLU C C 1
ATOM 7900 O O . GLU C 1 72 ? 168.872 121.448 315.502 1.00 88.26 52 GLU C O 1
ATOM 7906 N N . PRO C 1 73 ? 167.117 122.817 315.241 1.00 83.72 53 PRO C N 1
ATOM 7907 C CA . PRO C 1 73 ? 167.855 123.676 314.313 1.00 89.34 53 PRO C CA 1
ATOM 7908 C C . PRO C 1 73 ? 168.789 124.615 315.058 1.00 89.20 53 PRO C C 1
ATOM 7909 O O . PRO C 1 73 ? 168.596 124.917 316.237 1.00 90.29 53 PRO C O 1
ATOM 7913 N N . CYS C 1 74 ? 169.811 125.081 314.340 1.00 90.84 54 CYS C N 1
ATOM 7914 C CA . CYS C 1 74 ? 170.846 125.886 314.969 1.00 85.52 54 CYS C CA 1
ATOM 7915 C C . CYS C 1 74 ? 170.308 127.273 315.300 1.00 93.77 54 CYS C C 1
ATOM 7916 O O . CYS C 1 74 ? 169.620 127.906 314.483 1.00 89.08 54 CYS C O 1
ATOM 7919 N N . GLN C 1 75 ? 170.641 127.749 316.499 1.00 111.69 55 GLN C N 1
ATOM 7920 C CA . GLN C 1 75 ? 170.117 129.008 317.016 1.00 125.87 55 GLN C CA 1
ATOM 7921 C C . GLN C 1 75 ? 171.071 130.191 316.873 1.00 120.05 55 GLN C C 1
ATOM 7922 O O . GLN C 1 75 ? 170.717 131.304 317.284 1.00 123.66 55 GLN C O 1
ATOM 7928 N N . LYS C 1 76 ? 172.261 129.990 316.320 1.00 105.58 56 LYS C N 1
ATOM 7929 C CA . LYS C 1 76 ? 173.362 130.921 316.509 1.00 98.79 56 LYS C CA 1
ATOM 7930 C C . LYS C 1 76 ? 173.961 131.351 315.170 1.00 97.46 56 LYS C C 1
ATOM 7931 O O . LYS C 1 76 ? 173.672 130.779 314.117 1.00 92.94 56 LYS C O 1
ATOM 7937 N N . GLN C 1 77 ? 174.783 132.407 315.230 1.00 97.54 57 GLN C N 1
ATOM 7938 C CA . GLN C 1 77 ? 175.527 132.928 314.088 1.00 91.56 57 GLN C CA 1
ATOM 7939 C C . GLN C 1 77 ? 176.932 133.309 314.538 1.00 86.17 57 GLN C C 1
ATOM 7940 O O . GLN C 1 77 ? 177.206 133.427 315.736 1.00 89.07 57 GLN C O 1
ATOM 7946 N N . LEU C 1 78 ? 177.836 133.476 313.566 1.00 81.75 58 LEU C N 1
ATOM 7947 C CA . LEU C 1 78 ? 179.235 133.795 313.858 1.00 78.66 58 LEU C CA 1
ATOM 7948 C C . LEU C 1 78 ? 179.457 135.308 313.909 1.00 81.38 58 LEU C C 1
ATOM 7949 O O . LEU C 1 78 ? 178.927 136.057 313.082 1.00 83.21 58 LEU C O 1
ATOM 7954 N N . LYS C 1 79 ? 180.270 135.742 314.870 1.00 80.36 59 LYS C N 1
ATOM 7955 C CA . LYS C 1 79 ? 180.789 137.101 314.947 1.00 77.30 59 LYS C CA 1
ATOM 7956 C C . LYS C 1 79 ? 182.310 137.073 314.900 1.00 75.42 59 LYS C C 1
ATOM 7957 O O . LYS C 1 79 ? 182.943 136.416 315.732 1.00 72.92 59 LYS C O 1
ATOM 7963 N N . LEU C 1 80 ? 182.897 137.804 313.955 1.00 76.79 60 LEU C N 1
ATOM 7964 C CA . LEU C 1 80 ? 184.349 137.883 313.866 1.00 75.43 60 LEU C CA 1
ATOM 7965 C C . LEU C 1 80 ? 184.918 138.747 314.990 1.00 75.30 60 LEU C C 1
ATOM 7966 O O . LEU C 1 80 ? 184.447 139.862 315.233 1.00 97.64 60 LEU C O 1
ATOM 7971 N N . GLN C 1 81 ? 185.943 138.235 315.665 1.00 72.85 61 GLN C N 1
ATOM 7972 C CA . GLN C 1 81 ? 186.567 138.912 316.798 1.00 88.94 61 GLN C CA 1
ATOM 7973 C C . GLN C 1 81 ? 188.035 139.262 316.620 1.00 80.46 61 GLN C C 1
ATOM 7974 O O . GLN C 1 81 ? 188.495 140.245 317.213 1.00 89.70 61 GLN C O 1
ATOM 7980 N N . GLU C 1 82 ? 188.787 138.489 315.842 1.00 76.19 62 GLU C N 1
ATOM 7981 C CA . GLU C 1 82 ? 190.226 138.682 315.787 1.00 70.09 62 GLU C CA 1
ATOM 7982 C C . GLU C 1 82 ? 190.776 137.955 314.572 1.00 77.18 62 GLU C C 1
ATOM 7983 O O . GLU C 1 82 ? 190.291 136.871 314.214 1.00 74.76 62 GLU C O 1
ATOM 7989 N N . SER C 1 83 ? 191.801 138.549 313.960 1.00 74.55 63 SER C N 1
ATOM 7990 C CA . SER C 1 83 ? 192.476 138.009 312.780 1.00 77.59 63 SER C CA 1
ATOM 7991 C C . SER C 1 83 ? 193.978 138.026 313.063 1.00 78.45 63 SER C C 1
ATOM 7992 O O . SER C 1 83 ? 194.626 139.073 312.930 1.00 85.94 63 SER C O 1
ATOM 7995 N N . PHE C 1 84 ? 194.531 136.869 313.444 1.00 66.98 64 PHE C N 1
ATOM 7996 C CA . PHE C 1 84 ? 195.915 136.753 313.893 1.00 71.18 64 PHE C CA 1
ATOM 7997 C C . PHE C 1 84 ? 196.809 136.183 312.803 1.00 65.85 64 PHE C C 1
ATOM 7998 O O . PHE C 1 84 ? 196.455 135.200 312.146 1.00 65.07 64 PHE C O 1
ATOM 8006 N N . THR C 1 85 ? 197.992 136.785 312.654 1.00 72.81 65 THR C N 1
ATOM 8007 C CA . THR C 1 85 ? 199.065 136.407 311.734 1.00 83.94 65 THR C CA 1
ATOM 8008 C C . THR C 1 85 ? 200.359 136.784 312.445 1.00 88.19 65 THR C C 1
ATOM 8009 O O . THR C 1 85 ? 200.481 137.924 312.913 1.00 100.88 65 THR C O 1
ATOM 8013 N N . PRO C 1 86 ? 201.319 135.889 312.541 1.00 90.38 66 PRO C N 1
ATOM 8014 C CA . PRO C 1 86 ? 202.472 136.154 313.411 1.00 92.72 66 PRO C CA 1
ATOM 8015 C C . PRO C 1 86 ? 203.568 136.981 312.758 1.00 104.97 66 PRO C C 1
ATOM 8016 O O . PRO C 1 86 ? 204.306 137.690 313.453 1.00 108.56 66 PRO C O 1
ATOM 8020 N N . GLN C 1 87 ? 203.691 136.912 311.436 1.00 112.11 67 GLN C N 1
ATOM 8021 C CA . GLN C 1 87 ? 204.795 137.592 310.755 1.00 125.18 67 GLN C CA 1
ATOM 8022 C C . GLN C 1 87 ? 204.541 139.091 310.485 1.00 125.27 67 GLN C C 1
ATOM 8023 O O . GLN C 1 87 ? 203.466 139.500 310.036 1.00 122.60 67 GLN C O 1
ATOM 8029 N N . SER C 1 91 ? 198.869 139.795 306.386 1.00 125.70 71 SER C N 1
ATOM 8030 C CA . SER C 1 91 ? 199.141 139.114 305.124 1.00 133.46 71 SER C CA 1
ATOM 8031 C C . SER C 1 91 ? 197.846 138.708 304.418 1.00 140.19 71 SER C C 1
ATOM 8032 O O . SER C 1 91 ? 197.151 139.552 303.847 1.00 140.98 71 SER C O 1
ATOM 8034 N N . LYS C 1 92 ? 197.524 137.417 304.470 1.00 136.38 72 LYS C N 1
ATOM 8035 C CA . LYS C 1 92 ? 196.423 136.834 303.715 1.00 132.46 72 LYS C CA 1
ATOM 8036 C C . LYS C 1 92 ? 195.237 136.511 304.618 1.00 120.60 72 LYS C C 1
ATOM 8037 O O . LYS C 1 92 ? 195.287 136.653 305.842 1.00 119.11 72 LYS C O 1
ATOM 8039 N N . HIS C 1 93 ? 194.158 136.069 303.988 1.00 113.54 73 HIS C N 1
ATOM 8040 C CA . HIS C 1 93 ? 193.014 135.548 304.728 1.00 103.82 73 HIS C CA 1
ATOM 8041 C C . HIS C 1 93 ? 193.370 134.186 305.300 1.00 98.23 73 HIS C C 1
ATOM 8042 O O . HIS C 1 93 ? 193.686 133.267 304.531 1.00 104.83 73 HIS C O 1
ATOM 8049 N N . PRO C 1 94 ? 193.322 133.998 306.616 1.00 87.48 74 PRO C N 1
ATOM 8050 C CA . PRO C 1 94 ? 193.731 132.709 307.182 1.00 75.86 74 PRO C CA 1
ATOM 8051 C C . PRO C 1 94 ? 192.770 131.611 306.775 1.00 73.81 74 PRO C C 1
ATOM 8052 O O . PRO C 1 94 ? 191.564 131.826 306.619 1.00 69.40 74 PRO C O 1
ATOM 8056 N N . ASN C 1 95 ? 193.328 130.421 306.589 1.00 72.85 75 ASN C N 1
ATOM 8057 C CA . ASN C 1 95 ? 192.528 129.242 306.295 1.00 81.85 75 ASN C CA 1
ATOM 8058 C C . ASN C 1 95 ? 192.003 128.564 307.550 1.00 73.03 75 ASN C C 1
ATOM 8059 O O . ASN C 1 95 ? 191.242 127.596 307.440 1.00 68.86 75 ASN C O 1
ATOM 8064 N N . ASN C 1 96 ? 192.374 129.057 308.727 1.00 62.16 76 ASN C N 1
ATOM 8065 C CA . ASN C 1 96 ? 192.068 128.390 309.979 1.00 73.48 76 ASN C CA 1
ATOM 8066 C C . ASN C 1 96 ? 191.122 129.222 310.831 1.00 71.87 76 ASN C C 1
ATOM 8067 O O . ASN C 1 96 ? 191.118 130.454 310.771 1.00 83.19 76 ASN C O 1
ATOM 8072 N N . ALA C 1 97 ? 190.336 128.533 311.648 1.00 63.32 77 ALA C N 1
ATOM 8073 C CA . ALA C 1 97 ? 189.354 129.185 312.494 1.00 67.90 77 ALA C CA 1
ATOM 8074 C C . ALA C 1 97 ? 189.426 128.642 313.912 1.00 68.81 77 ALA C C 1
ATOM 8075 O O . ALA C 1 97 ? 189.731 127.467 314.135 1.00 60.49 77 ALA C O 1
ATOM 8077 N N . ILE C 1 98 ? 189.139 129.514 314.872 1.00 71.10 78 ILE C N 1
ATOM 8078 C CA . ILE C 1 98 ? 188.778 129.100 316.220 1.00 67.89 78 ILE C CA 1
ATOM 8079 C C . ILE C 1 98 ? 187.388 129.647 316.493 1.00 73.66 78 ILE C C 1
ATOM 8080 O O . ILE C 1 98 ? 187.136 130.839 316.290 1.00 73.28 78 ILE C O 1
ATOM 8085 N N . ILE C 1 99 ? 186.489 128.781 316.944 1.00 66.69 79 ILE C N 1
ATOM 8086 C CA . ILE C 1 99 ? 185.132 129.172 317.289 1.00 63.30 79 ILE C CA 1
ATOM 8087 C C . ILE C 1 99 ? 184.995 129.045 318.797 1.00 66.79 79 ILE C C 1
ATOM 8088 O O . ILE C 1 99 ? 185.258 127.981 319.360 1.00 69.29 79 ILE C O 1
ATOM 8093 N N . ILE C 1 100 ? 184.628 130.133 319.456 1.00 72.61 80 ILE C N 1
ATOM 8094 C CA . ILE C 1 100 ? 184.351 130.111 320.886 1.00 67.41 80 ILE C CA 1
ATOM 8095 C C . ILE C 1 100 ? 182.861 129.872 321.071 1.00 70.25 80 ILE C C 1
ATOM 8096 O O . ILE C 1 100 ? 182.037 130.530 320.426 1.00 72.03 80 ILE C O 1
ATOM 8101 N N . GLY C 1 101 ? 182.511 128.938 321.950 1.00 72.36 81 GLY C N 1
ATOM 8102 C CA . GLY C 1 101 ? 181.120 128.598 322.178 1.00 60.85 81 GLY C CA 1
ATOM 8103 C C . GLY C 1 101 ? 180.944 127.121 322.459 1.00 74.69 81 GLY C C 1
ATOM 8104 O O . GLY C 1 101 ? 181.925 126.376 322.560 1.00 59.65 81 GLY C O 1
ATOM 8105 N N . ASP C 1 102 ? 179.693 126.691 322.599 1.00 76.04 82 ASP C N 1
ATOM 8106 C CA . ASP C 1 102 ? 179.381 125.280 322.794 1.00 66.17 82 ASP C CA 1
ATOM 8107 C C . ASP C 1 102 ? 179.556 124.537 321.476 1.00 64.43 82 ASP C C 1
ATOM 8108 O O . ASP C 1 102 ? 179.007 124.961 320.453 1.00 62.63 82 ASP C O 1
ATOM 8113 N N . ASN C 1 103 ? 180.309 123.421 321.496 1.00 54.03 83 ASN C N 1
ATOM 8114 C CA . ASN C 1 103 ? 180.523 122.689 320.248 1.00 62.47 83 ASN C CA 1
ATOM 8115 C C . ASN C 1 103 ? 179.210 122.213 319.645 1.00 62.07 83 ASN C C 1
ATOM 8116 O O . ASN C 1 103 ? 179.106 122.083 318.420 1.00 62.10 83 ASN C O 1
ATOM 8121 N N . LEU C 1 104 ? 178.195 121.968 320.480 1.00 61.92 84 LEU C N 1
ATOM 8122 C CA . LEU C 1 104 ? 176.880 121.601 319.966 1.00 66.82 84 LEU C CA 1
ATOM 8123 C C . LEU C 1 104 ? 176.367 122.652 318.994 1.00 67.63 84 LEU C C 1
ATOM 8124 O O . LEU C 1 104 ? 175.961 122.333 317.869 1.00 66.22 84 LEU C O 1
ATOM 8129 N N . ASP C 1 105 ? 176.372 123.916 319.423 1.00 70.54 85 ASP C N 1
ATOM 8130 C CA . ASP C 1 105 ? 175.950 125.006 318.550 1.00 71.11 85 ASP C CA 1
ATOM 8131 C C . ASP C 1 105 ? 176.890 125.168 317.370 1.00 67.64 85 ASP C C 1
ATOM 8132 O O . ASP C 1 105 ? 176.438 125.391 316.236 1.00 64.11 85 ASP C O 1
ATOM 8137 N N . ALA C 1 106 ? 178.202 125.083 317.623 1.00 65.78 86 ALA C N 1
ATOM 8138 C CA . ALA C 1 106 ? 179.185 125.207 316.551 1.00 63.53 86 ALA C CA 1
ATOM 8139 C C . ALA C 1 106 ? 178.960 124.145 315.488 1.00 64.30 86 ALA C C 1
ATOM 8140 O O . ALA C 1 106 ? 178.786 124.460 314.304 1.00 57.81 86 ALA C O 1
ATOM 8142 N N . LEU C 1 107 ? 178.968 122.871 315.899 1.00 61.13 87 LEU C N 1
ATOM 8143 C CA . LEU C 1 107 ? 178.791 121.780 314.946 1.00 63.39 87 LEU C CA 1
ATOM 8144 C C . LEU C 1 107 ? 177.527 121.986 314.124 1.00 62.47 87 LEU C C 1
ATOM 8145 O O . LEU C 1 107 ? 177.571 121.983 312.891 1.00 70.73 87 LEU C O 1
ATOM 8150 N N . LYS C 1 108 ? 176.394 122.212 314.798 1.00 62.14 88 LYS C N 1
ATOM 8151 C CA . LYS C 1 108 ? 175.155 122.543 314.093 1.00 72.03 88 LYS C CA 1
ATOM 8152 C C . LYS C 1 108 ? 175.359 123.692 313.110 1.00 71.97 88 LYS C C 1
ATOM 8153 O O . LYS C 1 108 ? 174.855 123.657 311.983 1.00 74.38 88 LYS C O 1
ATOM 8159 N N . LEU C 1 109 ? 176.106 124.716 313.514 1.00 69.80 89 LEU C N 1
ATOM 8160 C CA . LEU C 1 109 ? 176.360 125.833 312.615 1.00 74.96 89 LEU C CA 1
ATOM 8161 C C . LEU C 1 109 ? 177.235 125.417 311.433 1.00 77.26 89 LEU C C 1
ATOM 8162 O O . LEU C 1 109 ? 176.973 125.816 310.292 1.00 76.21 89 LEU C O 1
ATOM 8167 N N . LEU C 1 110 ? 178.277 124.613 311.668 1.00 78.38 90 LEU C N 1
ATOM 8168 C CA . LEU C 1 110 ? 179.108 124.272 310.517 1.00 80.41 90 LEU C CA 1
ATOM 8169 C C . LEU C 1 110 ? 178.460 123.238 309.606 1.00 69.59 90 LEU C C 1
ATOM 8170 O O . LEU C 1 110 ? 178.983 123.001 308.511 1.00 61.40 90 LEU C O 1
ATOM 8175 N N . LYS C 1 111 ? 177.331 122.647 310.013 1.00 70.59 91 LYS C N 1
ATOM 8176 C CA . LYS C 1 111 ? 176.726 121.568 309.233 1.00 75.21 91 LYS C CA 1
ATOM 8177 C C . LYS C 1 111 ? 176.431 121.983 307.795 1.00 81.83 91 LYS C C 1
ATOM 8178 O O . LYS C 1 111 ? 176.487 121.148 306.884 1.00 76.91 91 LYS C O 1
ATOM 8184 N N . SER C 1 112 ? 176.134 123.264 307.567 1.00 87.64 92 SER C N 1
ATOM 8185 C CA . SER C 1 112 ? 175.688 123.697 306.244 1.00 96.11 92 SER C CA 1
ATOM 8186 C C . SER C 1 112 ? 176.836 123.688 305.241 1.00 95.58 92 SER C C 1
ATOM 8187 O O . SER C 1 112 ? 176.777 123.002 304.211 1.00 107.81 92 SER C O 1
ATOM 8190 N N . ALA C 1 113 ? 177.901 124.426 305.528 1.00 82.31 93 ALA C N 1
ATOM 8191 C CA . ALA C 1 113 ? 179.004 124.470 304.581 1.00 75.69 93 ALA C CA 1
ATOM 8192 C C . ALA C 1 113 ? 179.956 123.287 304.709 1.00 73.73 93 ALA C C 1
ATOM 8193 O O . ALA C 1 113 ? 180.744 123.049 303.785 1.00 76.66 93 ALA C O 1
ATOM 8195 N N . TYR C 1 114 ? 179.914 122.547 305.817 1.00 66.83 94 TYR C N 1
ATOM 8196 C CA . TYR C 1 114 ? 180.941 121.552 306.103 1.00 72.16 94 TYR C CA 1
ATOM 8197 C C . TYR C 1 114 ? 180.409 120.125 306.177 1.00 73.58 94 TYR C C 1
ATOM 8198 O O . TYR C 1 114 ? 181.145 119.228 306.599 1.00 74.71 94 TYR C O 1
ATOM 8207 N N . SER C 1 115 ? 179.166 119.880 305.783 1.00 74.52 95 SER C N 1
ATOM 8208 C CA . SER C 1 115 ? 178.708 118.505 305.659 1.00 74.95 95 SER C CA 1
ATOM 8209 C C . SER C 1 115 ? 179.606 117.735 304.704 1.00 74.00 95 SER C C 1
ATOM 8210 O O . SER C 1 115 ? 179.741 118.102 303.531 1.00 72.54 95 SER C O 1
ATOM 8213 N N . GLU C 1 116 ? 180.241 116.683 305.237 1.00 68.23 96 GLU C N 1
ATOM 8214 C CA . GLU C 1 116 ? 181.101 115.780 304.470 1.00 61.81 96 GLU C CA 1
ATOM 8215 C C . GLU C 1 116 ? 182.260 116.519 303.821 1.00 64.04 96 GLU C C 1
ATOM 8216 O O . GLU C 1 116 ? 182.614 116.266 302.668 1.00 65.43 96 GLU C O 1
ATOM 8222 N N . LYS C 1 117 ? 182.870 117.424 304.581 1.00 61.06 97 LYS C N 1
ATOM 8223 C CA . LYS C 1 117 ? 184.062 118.130 304.145 1.00 64.28 97 LYS C CA 1
ATOM 8224 C C . LYS C 1 117 ? 185.269 117.888 305.036 1.00 59.92 97 LYS C C 1
ATOM 8225 O O . LYS C 1 117 ? 186.379 118.271 304.652 1.00 63.87 97 LYS C O 1
ATOM 8231 N N . ILE C 1 118 ? 185.092 117.304 306.217 1.00 55.24 98 ILE C N 1
ATOM 8232 C CA . ILE C 1 118 ? 186.180 117.208 307.187 1.00 59.83 98 ILE C CA 1
ATOM 8233 C C . ILE C 1 118 ? 186.928 115.896 306.992 1.00 61.57 98 ILE C C 1
ATOM 8234 O O . ILE C 1 118 ? 186.316 114.827 306.885 1.00 53.68 98 ILE C O 1
ATOM 8239 N N . LYS C 1 119 ? 188.261 115.971 306.970 1.00 60.30 99 LYS C N 1
ATOM 8240 C CA . LYS C 1 119 ? 189.064 114.763 306.794 1.00 54.54 99 LYS C CA 1
ATOM 8241 C C . LYS C 1 119 ? 189.183 113.997 308.109 1.00 58.17 99 LYS C C 1
ATOM 8242 O O . LYS C 1 119 ? 188.786 112.834 308.189 1.00 50.39 99 LYS C O 1
ATOM 8248 N N . MET C 1 120 ? 189.718 114.641 309.158 1.00 61.22 100 MET C N 1
ATOM 8249 C CA . MET C 1 120 ? 189.900 114.016 310.466 1.00 61.95 100 MET C CA 1
ATOM 8250 C C . MET C 1 120 ? 189.258 114.870 311.550 1.00 54.86 100 MET C C 1
ATOM 8251 O O . MET C 1 120 ? 189.443 116.083 311.578 1.00 50.36 100 MET C O 1
ATOM 8253 N N . ILE C 1 121 ? 188.527 114.234 312.460 1.00 54.07 101 ILE C N 1
ATOM 8254 C CA . ILE C 1 121 ? 188.122 114.853 313.718 1.00 53.18 101 ILE C CA 1
ATOM 8255 C C . ILE C 1 121 ? 188.926 114.203 314.837 1.00 53.51 101 ILE C C 1
ATOM 8256 O O . ILE C 1 121 ? 189.013 112.971 314.905 1.00 55.12 101 ILE C O 1
ATOM 8261 N N . TYR C 1 122 ? 189.524 115.020 315.704 1.00 57.32 102 TYR C N 1
ATOM 8262 C CA . TYR C 1 122 ? 190.117 114.523 316.938 1.00 53.07 102 TYR C CA 1
ATOM 8263 C C . TYR C 1 122 ? 189.441 115.218 318.101 1.00 56.94 102 TYR C C 1
ATOM 8264 O O . TYR C 1 122 ? 189.447 116.448 318.166 1.00 57.83 102 TYR C O 1
ATOM 8273 N N . ILE C 1 123 ? 188.918 114.451 319.056 1.00 57.52 103 ILE C N 1
ATOM 8274 C CA . ILE C 1 123 ? 188.385 115.054 320.273 1.00 55.45 103 ILE C CA 1
ATOM 8275 C C . ILE C 1 123 ? 188.895 114.305 321.491 1.00 58.63 103 ILE C C 1
ATOM 8276 O O . ILE C 1 123 ? 188.964 113.071 321.503 1.00 70.61 103 ILE C O 1
ATOM 8281 N N . ASP C 1 124 ? 189.250 115.070 322.516 1.00 55.12 104 ASP C N 1
ATOM 8282 C CA . ASP C 1 124 ? 189.659 114.592 323.833 1.00 50.34 104 ASP C CA 1
ATOM 8283 C C . ASP C 1 124 ? 188.593 115.151 324.777 1.00 49.26 104 ASP C C 1
ATOM 8284 O O . ASP C 1 124 ? 188.782 116.196 325.421 1.00 47.49 104 ASP C O 1
ATOM 8289 N N . PRO C 1 125 ? 187.441 114.496 324.855 1.00 48.89 105 PRO C N 1
ATOM 8290 C CA . PRO C 1 125 ? 186.339 115.020 325.645 1.00 55.97 105 PRO C CA 1
ATOM 8291 C C . PRO C 1 125 ? 186.603 114.826 327.124 1.00 56.51 105 PRO C C 1
ATOM 8292 O O . PRO C 1 125 ? 187.535 114.098 327.499 1.00 47.28 105 PRO C O 1
ATOM 8296 N N . PRO C 1 126 ? 185.794 115.445 328.006 1.00 61.82 106 PRO C N 1
ATOM 8297 C CA . PRO C 1 126 ? 185.885 115.086 329.424 1.00 64.12 106 PRO C CA 1
ATOM 8298 C C . PRO C 1 126 ? 185.731 113.585 329.611 1.00 68.30 106 PRO C C 1
ATOM 8299 O O . PRO C 1 126 ? 184.685 113.006 329.294 1.00 66.13 106 PRO C O 1
ATOM 8303 N N . TYR C 1 127 ? 186.785 112.939 330.088 1.00 71.27 107 TYR C N 1
ATOM 8304 C CA . TYR C 1 127 ? 186.591 111.694 330.805 1.00 62.96 107 TYR C CA 1
ATOM 8305 C C . TYR C 1 127 ? 185.704 112.021 331.996 1.00 83.29 107 TYR C C 1
ATOM 8306 O O . TYR C 1 127 ? 185.664 113.160 332.472 1.00 99.67 107 TYR C O 1
ATOM 8315 N N . ASN C 1 128 ? 184.966 111.042 332.480 1.00 69.07 108 ASN C N 1
ATOM 8316 C CA . ASN C 1 128 ? 184.067 111.289 333.601 1.00 56.97 108 ASN C CA 1
ATOM 8317 C C . ASN C 1 128 ? 184.625 110.554 334.817 1.00 61.28 108 ASN C C 1
ATOM 8318 O O . ASN C 1 128 ? 184.064 109.575 335.318 1.00 72.64 108 ASN C O 1
ATOM 8323 N N . THR C 1 129 ? 185.781 111.022 335.269 1.00 56.27 109 THR C N 1
ATOM 8324 C CA . THR C 1 129 ? 186.536 110.338 336.303 1.00 63.02 109 THR C CA 1
ATOM 8325 C C . THR C 1 129 ? 185.954 110.620 337.686 1.00 68.43 109 THR C C 1
ATOM 8326 O O . THR C 1 129 ? 185.040 111.429 337.858 1.00 67.60 109 THR C O 1
ATOM 8330 N N . GLY C 1 130 ? 186.502 109.929 338.686 1.00 76.09 110 GLY C N 1
ATOM 8331 C CA . GLY C 1 130 ? 186.066 110.169 340.051 1.00 85.67 110 GLY C CA 1
ATOM 8332 C C . GLY C 1 130 ? 186.447 111.552 340.542 1.00 96.03 110 GLY C C 1
ATOM 8333 O O . GLY C 1 130 ? 185.681 112.195 341.265 1.00 97.59 110 GLY C O 1
ATOM 8334 N N . ASN C 1 131 ? 187.629 112.033 340.144 1.00 104.99 111 ASN C N 1
ATOM 8335 C CA . ASN C 1 131 ? 188.088 113.356 340.562 1.00 109.27 111 ASN C CA 1
ATOM 8336 C C . ASN C 1 131 ? 187.299 114.462 339.866 1.00 108.50 111 ASN C C 1
ATOM 8337 O O . ASN C 1 131 ? 186.605 115.246 340.520 1.00 116.69 111 ASN C O 1
ATOM 8339 N N . ASP C 1 132 ? 187.394 114.549 338.538 1.00 96.89 112 ASP C N 1
ATOM 8340 C CA . ASP C 1 132 ? 186.636 115.547 337.777 1.00 90.78 112 ASP C CA 1
ATOM 8341 C C . ASP C 1 132 ? 185.350 114.900 337.273 1.00 97.18 112 ASP C C 1
ATOM 8342 O O . ASP C 1 132 ? 185.253 114.419 336.140 1.00 88.23 112 ASP C O 1
ATOM 8344 N N . GLU C 1 133 ? 184.344 114.896 338.148 1.00 110.89 113 GLU C N 1
ATOM 8345 C CA . GLU C 1 133 ? 183.035 114.363 337.796 1.00 108.21 113 GLU C CA 1
ATOM 8346 C C . GLU C 1 133 ? 182.309 115.310 336.850 1.00 105.23 113 GLU C C 1
ATOM 8347 O O . GLU C 1 133 ? 182.328 116.536 337.021 1.00 110.36 113 GLU C O 1
ATOM 8353 N N . PHE C 1 134 ? 181.652 114.725 335.857 1.00 91.58 114 PHE C N 1
ATOM 8354 C CA . PHE C 1 134 ? 180.978 115.478 334.814 1.00 84.59 114 PHE C CA 1
ATOM 8355 C C . PHE C 1 134 ? 179.513 115.696 335.183 1.00 94.76 114 PHE C C 1
ATOM 8356 O O . PHE C 1 134 ? 178.831 114.756 335.607 1.00 96.71 114 PHE C O 1
ATOM 8364 N N . ILE C 1 135 ? 179.029 116.932 335.008 1.00 97.19 115 ILE C N 1
ATOM 8365 C CA . ILE C 1 135 ? 177.692 117.321 335.461 1.00 95.70 115 ILE C CA 1
ATOM 8366 C C . ILE C 1 135 ? 176.602 116.870 334.492 1.00 88.78 115 ILE C C 1
ATOM 8367 O O . ILE C 1 135 ? 175.796 115.995 334.831 1.00 98.80 115 ILE C O 1
ATOM 8372 N N . TYR C 1 136 ? 176.572 117.477 333.289 1.00 72.53 116 TYR C N 1
ATOM 8373 C CA . TYR C 1 136 ? 175.589 117.410 332.197 1.00 72.77 116 TYR C CA 1
ATOM 8374 C C . TYR C 1 136 ? 175.065 118.818 331.947 1.00 82.26 116 TYR C C 1
ATOM 8375 O O . TYR C 1 136 ? 174.235 119.333 332.711 1.00 79.11 116 TYR C O 1
ATOM 8384 N N . PRO C 1 137 ? 175.512 119.453 330.877 1.00 76.76 117 PRO C N 1
ATOM 8385 C CA . PRO C 1 137 ? 175.246 120.884 330.698 1.00 71.70 117 PRO C CA 1
ATOM 8386 C C . PRO C 1 137 ? 174.011 121.181 329.861 1.00 76.39 117 PRO C C 1
ATOM 8387 O O . PRO C 1 137 ? 173.353 122.209 330.070 1.00 78.68 117 PRO C O 1
ATOM 8391 N N . ASP C 1 138 ? 173.670 120.292 328.924 1.00 78.12 118 ASP C N 1
ATOM 8392 C CA . ASP C 1 138 ? 172.510 120.523 328.061 1.00 83.54 118 ASP C CA 1
ATOM 8393 C C . ASP C 1 138 ? 171.198 120.658 328.835 1.00 85.88 118 ASP C C 1
ATOM 8394 O O . ASP C 1 138 ? 170.206 121.128 328.264 1.00 76.05 118 ASP C O 1
ATOM 8399 N N . ASN C 1 139 ? 171.179 120.269 330.116 1.00 94.02 119 ASN C N 1
ATOM 8400 C CA . ASN C 1 139 ? 169.990 120.391 330.955 1.00 96.39 119 ASN C CA 1
ATOM 8401 C C . ASN C 1 139 ? 169.414 121.795 330.938 1.00 98.88 119 ASN C C 1
ATOM 8402 O O . ASN C 1 139 ? 168.198 121.968 331.059 1.00 101.54 119 ASN C O 1
ATOM 8407 N N . PHE C 1 140 ? 170.267 122.807 330.795 1.00 101.26 120 PHE C N 1
ATOM 8408 C CA . PHE C 1 140 ? 169.883 124.201 330.969 1.00 102.66 120 PHE C CA 1
ATOM 8409 C C . PHE C 1 140 ? 169.678 124.929 329.648 1.00 94.74 120 PHE C C 1
ATOM 8410 O O . PHE C 1 140 ? 169.325 126.114 329.651 1.00 95.29 120 PHE C O 1
ATOM 8418 N N . ARG C 1 141 ? 169.865 124.239 328.526 1.00 88.95 121 ARG C N 1
ATOM 8419 C CA . ARG C 1 141 ? 169.718 124.841 327.210 1.00 92.49 121 ARG C CA 1
ATOM 8420 C C . ARG C 1 141 ? 168.299 125.333 326.972 1.00 94.42 121 ARG C C 1
ATOM 8421 O O . ARG C 1 141 ? 167.327 124.791 327.505 1.00 93.22 121 ARG C O 1
ATOM 8429 N N . GLN C 1 142 ? 168.180 126.356 326.125 1.00 99.38 122 GLN C N 1
ATOM 8430 C CA . GLN C 1 142 ? 166.852 126.828 325.756 1.00 109.54 122 GLN C CA 1
ATOM 8431 C C . GLN C 1 142 ? 166.152 125.826 324.844 1.00 106.58 122 GLN C C 1
ATOM 8432 O O . GLN C 1 142 ? 164.932 125.637 324.940 1.00 105.28 122 GLN C O 1
ATOM 8434 N N . ASP C 1 143 ? 166.910 125.158 323.965 1.00 101.13 123 ASP C N 1
ATOM 8435 C CA . ASP C 1 143 ? 166.308 124.167 323.072 1.00 98.70 123 ASP C CA 1
ATOM 8436 C C . ASP C 1 143 ? 165.950 122.883 323.810 1.00 94.87 123 ASP C C 1
ATOM 8437 O O . ASP C 1 143 ? 164.947 122.239 323.480 1.00 92.87 123 ASP C O 1
ATOM 8442 N N . TYR C 1 144 ? 166.740 122.496 324.811 1.00 93.26 124 TYR C N 1
ATOM 8443 C CA . TYR C 1 144 ? 166.386 121.325 325.605 1.00 92.85 124 TYR C CA 1
ATOM 8444 C C . TYR C 1 144 ? 165.165 121.606 326.477 1.00 93.52 124 TYR C C 1
ATOM 8445 O O . TYR C 1 144 ? 164.284 120.748 326.618 1.00 94.84 124 TYR C O 1
ATOM 8454 N N . GLN C 1 145 ? 165.090 122.806 327.059 1.00 91.64 125 GLN C N 1
ATOM 8455 C CA . GLN C 1 145 ? 163.921 123.165 327.851 1.00 92.30 125 GLN C CA 1
ATOM 8456 C C . GLN C 1 145 ? 162.669 123.271 326.990 1.00 96.70 125 GLN C C 1
ATOM 8457 O O . GLN C 1 145 ? 161.560 123.115 327.510 1.00 99.38 125 GLN C O 1
ATOM 8459 N N . LYS C 1 146 ? 162.821 123.500 325.681 1.00 97.61 126 LYS C N 1
ATOM 8460 C CA . LYS C 1 146 ? 161.667 123.505 324.784 1.00 103.73 126 LYS C CA 1
ATOM 8461 C C . LYS C 1 146 ? 161.292 122.099 324.343 1.00 109.12 126 LYS C C 1
ATOM 8462 O O . LYS C 1 146 ? 160.108 121.814 324.126 1.00 116.61 126 LYS C O 1
ATOM 8464 N N . ILE C 1 147 ? 162.287 121.221 324.169 1.00 107.64 127 ILE C N 1
ATOM 8465 C CA . ILE C 1 147 ? 161.999 119.811 323.923 1.00 101.55 127 ILE C CA 1
ATOM 8466 C C . ILE C 1 147 ? 161.108 119.253 325.026 1.00 105.36 127 ILE C C 1
ATOM 8467 O O . ILE C 1 147 ? 160.045 118.680 324.760 1.00 103.97 127 ILE C O 1
ATOM 8469 N N . LEU C 1 148 ? 161.494 119.484 326.280 1.00 108.58 128 LEU C N 1
ATOM 8470 C CA . LEU C 1 148 ? 160.780 118.956 327.437 1.00 113.58 128 LEU C CA 1
ATOM 8471 C C . LEU C 1 148 ? 159.358 119.502 327.571 1.00 117.16 128 LEU C C 1
ATOM 8472 O O . LEU C 1 148 ? 158.746 119.379 328.635 1.00 119.76 128 LEU C O 1
ATOM 8474 N N . ARG C 1 149 ? 158.815 120.092 326.500 1.00 119.02 129 ARG C N 1
ATOM 8475 C CA . ARG C 1 149 ? 157.433 120.569 326.508 1.00 120.34 129 ARG C CA 1
ATOM 8476 C C . ARG C 1 149 ? 156.428 119.460 326.801 1.00 123.72 129 ARG C C 1
ATOM 8477 O O . ARG C 1 149 ? 155.286 119.760 327.158 1.00 122.62 129 ARG C O 1
ATOM 8485 N N . GLU C 1 150 ? 156.820 118.190 326.642 1.00 130.83 130 GLU C N 1
ATOM 8486 C CA . GLU C 1 150 ? 155.934 117.079 326.975 1.00 133.27 130 GLU C CA 1
ATOM 8487 C C . GLU C 1 150 ? 155.384 117.209 328.392 1.00 138.14 130 GLU C C 1
ATOM 8488 O O . GLU C 1 150 ? 154.194 116.978 328.626 1.00 141.13 130 GLU C O 1
ATOM 8490 N N . VAL C 1 151 ? 156.233 117.589 329.345 1.00 142.59 131 VAL C N 1
ATOM 8491 C CA . VAL C 1 151 ? 155.806 117.823 330.726 1.00 145.40 131 VAL C CA 1
ATOM 8492 C C . VAL C 1 151 ? 156.872 118.585 331.506 1.00 142.23 131 VAL C C 1
ATOM 8493 O O . VAL C 1 151 ? 157.402 118.084 332.499 1.00 139.20 131 VAL C O 1
ATOM 8495 N N . SER C 1 165 ? 157.552 121.763 336.993 1.00 120.16 145 SER C N 1
ATOM 8496 C CA . SER C 1 165 ? 157.958 120.497 336.393 1.00 127.08 145 SER C CA 1
ATOM 8497 C C . SER C 1 165 ? 157.116 119.337 336.933 1.00 146.23 145 SER C C 1
ATOM 8498 O O . SER C 1 165 ? 157.019 119.143 338.146 1.00 139.74 145 SER C O 1
ATOM 8500 N N . GLU C 1 166 ? 156.512 118.570 336.026 1.00 169.81 146 GLU C N 1
ATOM 8501 C CA . GLU C 1 166 ? 155.589 117.493 336.372 1.00 178.73 146 GLU C CA 1
ATOM 8502 C C . GLU C 1 166 ? 156.238 116.152 336.057 1.00 176.70 146 GLU C C 1
ATOM 8503 O O . GLU C 1 166 ? 156.520 115.856 334.891 1.00 178.77 146 GLU C O 1
ATOM 8505 N N . SER C 1 167 ? 156.484 115.354 337.102 1.00 171.28 147 SER C N 1
ATOM 8506 C CA . SER C 1 167 ? 157.135 114.048 337.005 1.00 158.40 147 SER C CA 1
ATOM 8507 C C . SER C 1 167 ? 158.544 114.149 336.430 1.00 151.87 147 SER C C 1
ATOM 8508 O O . SER C 1 167 ? 159.233 113.131 336.285 1.00 147.05 147 SER C O 1
ATOM 8510 N N . LEU C 1 168 ? 158.987 115.368 336.108 1.00 146.76 148 LEU C N 1
ATOM 8511 C CA . LEU C 1 168 ? 160.314 115.597 335.550 1.00 142.04 148 LEU C CA 1
ATOM 8512 C C . LEU C 1 168 ? 161.410 115.578 336.604 1.00 140.56 148 LEU C C 1
ATOM 8513 O O . LEU C 1 168 ? 162.592 115.544 336.243 1.00 136.30 148 LEU C O 1
ATOM 8515 N N . LYS C 1 169 ? 161.052 115.612 337.891 1.00 144.35 149 LYS C N 1
ATOM 8516 C CA . LYS C 1 169 ? 162.043 115.407 338.940 1.00 143.00 149 LYS C CA 1
ATOM 8517 C C . LYS C 1 169 ? 162.628 114.001 338.893 1.00 142.57 149 LYS C C 1
ATOM 8518 O O . LYS C 1 169 ? 163.736 113.781 339.397 1.00 136.23 149 LYS C O 1
ATOM 8520 N N . PHE C 1 170 ? 161.909 113.054 338.283 1.00 147.30 150 PHE C N 1
ATOM 8521 C CA . PHE C 1 170 ? 162.379 111.674 338.193 1.00 149.94 150 PHE C CA 1
ATOM 8522 C C . PHE C 1 170 ? 163.590 111.557 337.270 1.00 140.08 150 PHE C C 1
ATOM 8523 O O . PHE C 1 170 ? 164.623 110.989 337.650 1.00 138.16 150 PHE C O 1
ATOM 8531 N N . PHE C 1 171 ? 163.474 112.073 336.041 1.00 130.14 151 PHE C N 1
ATOM 8532 C CA . PHE C 1 171 ? 164.608 112.096 335.124 1.00 114.69 151 PHE C CA 1
ATOM 8533 C C . PHE C 1 171 ? 165.724 113.006 335.618 1.00 120.63 151 PHE C C 1
ATOM 8534 O O . PHE C 1 171 ? 166.877 112.829 335.209 1.00 116.08 151 PHE C O 1
ATOM 8536 N N . LYS C 1 172 ? 165.409 113.971 336.486 1.00 132.10 152 LYS C N 1
ATOM 8537 C CA . LYS C 1 172 ? 166.440 114.833 337.054 1.00 132.77 152 LYS C CA 1
ATOM 8538 C C . LYS C 1 172 ? 167.295 114.072 338.061 1.00 129.85 152 LYS C C 1
ATOM 8539 O O . LYS C 1 172 ? 168.530 114.106 337.995 1.00 129.23 152 LYS C O 1
ATOM 8541 N N . ASN C 1 173 ? 166.653 113.372 338.999 1.00 128.51 153 ASN C N 1
ATOM 8542 C CA . ASN C 1 173 ? 167.399 112.546 339.940 1.00 123.33 153 ASN C CA 1
ATOM 8543 C C . ASN C 1 173 ? 168.208 111.470 339.224 1.00 126.54 153 ASN C C 1
ATOM 8544 O O . ASN C 1 173 ? 169.270 111.064 339.711 1.00 118.44 153 ASN C O 1
ATOM 8546 N N . THR C 1 174 ? 167.739 111.024 338.052 1.00 131.41 154 THR C N 1
ATOM 8547 C CA . THR C 1 174 ? 168.366 109.901 337.360 1.00 129.69 154 THR C CA 1
ATOM 8548 C C . THR C 1 174 ? 169.757 110.239 336.831 1.00 126.36 154 THR C C 1
ATOM 8549 O O . THR C 1 174 ? 170.603 109.344 336.718 1.00 127.99 154 THR C O 1
ATOM 8551 N N . GLN C 1 175 ? 170.017 111.504 336.498 1.00 123.28 155 GLN C N 1
ATOM 8552 C CA . GLN C 1 175 ? 171.329 111.934 336.004 1.00 117.38 155 GLN C CA 1
ATOM 8553 C C . GLN C 1 175 ? 171.967 112.877 337.020 1.00 121.95 155 GLN C C 1
ATOM 8554 O O . GLN C 1 175 ? 171.956 114.095 336.842 1.00 126.87 155 GLN C O 1
ATOM 8560 N N . GLY C 1 176 ? 172.552 112.316 338.074 1.00 120.17 156 GLY C N 1
ATOM 8561 C CA . GLY C 1 176 ? 173.388 113.097 338.962 1.00 119.98 156 GLY C CA 1
ATOM 8562 C C . GLY C 1 176 ? 174.684 113.496 338.281 1.00 114.19 156 GLY C C 1
ATOM 8563 O O . GLY C 1 176 ? 174.790 113.545 337.053 1.00 113.11 156 GLY C O 1
ATOM 8564 N N . SER C 1 177 ? 175.683 113.798 339.101 1.00 114.75 157 SER C N 1
ATOM 8565 C CA . SER C 1 177 ? 177.040 113.960 338.603 1.00 111.01 157 SER C CA 1
ATOM 8566 C C . SER C 1 177 ? 177.751 112.614 338.704 1.00 109.26 157 SER C C 1
ATOM 8567 O O . SER C 1 177 ? 177.633 111.915 339.713 1.00 109.92 157 SER C O 1
ATOM 8570 N N . GLY C 1 178 ? 178.437 112.218 337.634 1.00 105.27 158 GLY C N 1
ATOM 8571 C CA . GLY C 1 178 ? 179.173 110.976 337.613 1.00 109.74 158 GLY C CA 1
ATOM 8572 C C . GLY C 1 178 ? 178.424 109.785 337.042 1.00 107.35 158 GLY C C 1
ATOM 8573 O O . GLY C 1 178 ? 179.055 108.770 336.728 1.00 112.56 158 GLY C O 1
ATOM 8574 N N . THR C 1 179 ? 177.104 109.861 336.925 1.00 103.60 159 THR C N 1
ATOM 8575 C CA . THR C 1 179 ? 176.385 108.809 336.227 1.00 93.51 159 THR C CA 1
ATOM 8576 C C . THR C 1 179 ? 176.820 108.782 334.767 1.00 87.09 159 THR C C 1
ATOM 8577 O O . THR C 1 179 ? 177.208 109.800 334.194 1.00 84.13 159 THR C O 1
ATOM 8581 N N . HIS C 1 180 ? 176.781 107.597 334.167 1.00 81.22 160 HIS C N 1
ATOM 8582 C CA . HIS C 1 180 ? 177.045 107.529 332.736 1.00 75.21 160 HIS C CA 1
ATOM 8583 C C . HIS C 1 180 ? 175.919 108.162 331.936 1.00 69.15 160 HIS C C 1
ATOM 8584 O O . HIS C 1 180 ? 176.163 108.703 330.853 1.00 63.57 160 HIS C O 1
ATOM 8591 N N . SER C 1 181 ? 174.686 108.093 332.445 1.00 67.75 161 SER C N 1
ATOM 8592 C CA . SER C 1 181 ? 173.546 108.640 331.719 1.00 69.99 161 SER C CA 1
ATOM 8593 C C . SER C 1 181 ? 173.814 110.072 331.276 1.00 71.95 161 SER C C 1
ATOM 8594 O O . SER C 1 181 ? 173.650 110.407 330.096 1.00 70.99 161 SER C O 1
ATOM 8597 N N . GLY C 1 182 ? 174.256 110.926 332.209 1.00 62.49 162 GLY C N 1
ATOM 8598 C CA . GLY C 1 182 ? 174.481 112.323 331.867 1.00 59.71 162 GLY C CA 1
ATOM 8599 C C . GLY C 1 182 ? 175.593 112.506 330.851 1.00 59.45 162 GLY C C 1
ATOM 8600 O O . GLY C 1 182 ? 175.489 113.335 329.946 1.00 61.42 162 GLY C O 1
ATOM 8601 N N . TRP C 1 183 ? 176.670 111.729 330.982 1.00 54.70 163 TRP C N 1
ATOM 8602 C CA . TRP C 1 183 ? 177.788 111.841 330.048 1.00 55.06 163 TRP C CA 1
ATOM 8603 C C . TRP C 1 183 ? 177.401 111.382 328.644 1.00 62.78 163 TRP C C 1
ATOM 8604 O O . TRP C 1 183 ? 177.783 112.012 327.648 1.00 57.29 163 TRP C O 1
ATOM 8615 N N . LEU C 1 184 ? 176.663 110.269 328.548 1.00 72.80 164 LEU C N 1
ATOM 8616 C CA . LEU C 1 184 ? 176.293 109.714 327.247 1.00 69.19 164 LEU C CA 1
ATOM 8617 C C . LEU C 1 184 ? 175.300 110.620 326.532 1.00 67.38 164 LEU C C 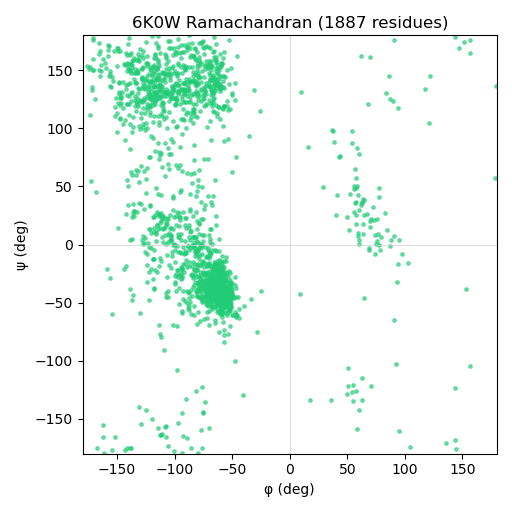1
ATOM 8618 O O . LEU C 1 184 ? 175.432 110.868 325.327 1.00 62.89 164 LEU C O 1
ATOM 8623 N N . SER C 1 185 ? 174.288 111.110 327.261 1.00 65.96 165 SER C N 1
ATOM 8624 C CA . SER C 1 185 ? 173.402 112.138 326.715 1.00 62.45 165 SER C CA 1
ATOM 8625 C C . SER C 1 185 ? 174.205 113.311 326.178 1.00 64.13 165 SER C C 1
ATOM 8626 O O . SER C 1 185 ? 173.918 113.831 325.096 1.00 64.58 165 SER C O 1
ATOM 8629 N N . PHE C 1 186 ? 175.235 113.722 326.912 1.00 56.29 166 PHE C N 1
ATOM 8630 C CA . PHE C 1 186 ? 176.071 114.817 326.451 1.00 57.21 166 PHE C CA 1
ATOM 8631 C C . PHE C 1 186 ? 176.726 114.485 325.116 1.00 62.32 166 PHE C C 1
ATOM 8632 O O . PHE C 1 186 ? 176.675 115.283 324.173 1.00 63.30 166 PHE C O 1
ATOM 8640 N N . MET C 1 187 ? 177.314 113.291 325.005 1.00 64.67 167 MET C N 1
ATOM 8641 C CA . MET C 1 187 ? 178.118 112.959 323.835 1.00 64.38 167 MET C CA 1
ATOM 8642 C C . MET C 1 187 ? 177.285 112.613 322.593 1.00 67.30 167 MET C C 1
ATOM 8643 O O . MET C 1 187 ? 177.750 112.842 321.468 1.00 60.60 167 MET C O 1
ATOM 8648 N N . LEU C 1 188 ? 176.068 112.066 322.758 1.00 52.93 168 LEU C N 1
ATOM 8649 C CA . LEU C 1 188 ? 175.311 111.546 321.621 1.00 54.05 168 LEU C CA 1
ATOM 8650 C C . LEU C 1 188 ? 175.117 112.566 320.489 1.00 68.77 168 LEU C C 1
ATOM 8651 O O . LEU C 1 188 ? 175.571 112.313 319.362 1.00 69.00 168 LEU C O 1
ATOM 8656 N N . PRO C 1 189 ? 174.470 113.719 320.714 1.00 62.44 169 PRO C N 1
ATOM 8657 C CA . PRO C 1 189 ? 174.184 114.593 319.567 1.00 58.38 169 PRO C CA 1
ATOM 8658 C C . PRO C 1 189 ? 175.431 115.200 318.960 1.00 57.85 169 PRO C C 1
ATOM 8659 O O . PRO C 1 189 ? 175.453 115.464 317.755 1.00 63.43 169 PRO C O 1
ATOM 8663 N N . ARG C 1 190 ? 176.477 115.420 319.751 1.00 54.82 170 ARG C N 1
ATOM 8664 C CA . ARG C 1 190 ? 177.715 115.962 319.201 1.00 59.36 170 ARG C CA 1
ATOM 8665 C C . ARG C 1 190 ? 178.412 114.947 318.303 1.00 63.04 170 ARG C C 1
ATOM 8666 O O . ARG C 1 190 ? 178.897 115.292 317.219 1.00 59.97 170 ARG C O 1
ATOM 8674 N N . LEU C 1 191 ? 178.464 113.682 318.737 1.00 64.12 171 LEU C N 1
ATOM 8675 C CA . LEU C 1 191 ? 179.040 112.632 317.899 1.00 57.62 171 LEU C CA 1
ATOM 8676 C C . LEU C 1 191 ? 178.247 112.454 316.608 1.00 58.71 171 LEU C C 1
ATOM 8677 O O . LEU C 1 191 ? 178.833 112.288 315.530 1.00 54.99 171 LEU C O 1
ATOM 8682 N N . LYS C 1 192 ? 176.912 112.500 316.685 1.00 58.80 172 LYS C N 1
ATOM 8683 C CA . LYS C 1 192 ? 176.132 112.437 315.452 1.00 64.37 172 LYS C CA 1
ATOM 8684 C C . LYS C 1 192 ? 176.497 113.598 314.528 1.00 69.87 172 LYS C C 1
ATOM 8685 O O . LYS C 1 192 ? 176.772 113.395 313.338 1.00 67.92 172 LYS C O 1
ATOM 8691 N N . LEU C 1 193 ? 176.553 114.820 315.077 1.00 67.24 173 LEU C N 1
ATOM 8692 C CA . LEU C 1 193 ? 176.989 115.976 314.299 1.00 62.51 173 LEU C CA 1
ATOM 8693 C C . LEU C 1 193 ? 178.366 115.733 313.695 1.00 57.73 173 LEU C C 1
ATOM 8694 O O . LEU C 1 193 ? 178.583 115.950 312.497 1.00 56.65 173 LEU C O 1
ATOM 8699 N N . ALA C 1 194 ? 179.312 115.272 314.514 1.00 56.18 174 ALA C N 1
ATOM 8700 C CA . ALA C 1 194 ? 180.649 114.971 314.014 1.00 56.87 174 ALA C CA 1
ATOM 8701 C C . ALA C 1 194 ? 180.601 114.035 312.817 1.00 61.89 174 ALA C C 1
ATOM 8702 O O . ALA C 1 194 ? 181.367 114.196 311.859 1.00 62.37 174 ALA C O 1
ATOM 8704 N N . ARG C 1 195 ? 179.713 113.037 312.857 1.00 64.09 175 ARG C N 1
ATOM 8705 C CA . ARG C 1 195 ? 179.629 112.104 311.744 1.00 59.93 175 ARG C CA 1
ATOM 8706 C C . ARG C 1 195 ? 179.090 112.798 310.500 1.00 62.00 175 ARG C C 1
ATOM 8707 O O . ARG C 1 195 ? 179.572 112.567 309.385 1.00 67.36 175 ARG C O 1
ATOM 8715 N N . ASP C 1 196 ? 178.101 113.664 310.675 1.00 56.49 176 ASP C N 1
ATOM 8716 C CA . ASP C 1 196 ? 177.596 114.439 309.553 1.00 59.02 176 ASP C CA 1
ATOM 8717 C C . ASP C 1 196 ? 178.689 115.252 308.860 1.00 65.52 176 ASP C C 1
ATOM 8718 O O . ASP C 1 196 ? 178.560 115.554 307.667 1.00 61.50 176 ASP C O 1
ATOM 8723 N N . LEU C 1 197 ? 179.758 115.630 309.565 1.00 59.55 177 LEU C N 1
ATOM 8724 C CA . LEU C 1 197 ? 180.723 116.524 308.941 1.00 65.00 177 LEU C CA 1
ATOM 8725 C C . LEU C 1 197 ? 181.868 115.781 308.266 1.00 64.51 177 LEU C C 1
ATOM 8726 O O . LEU C 1 197 ? 182.567 116.369 307.428 1.00 66.87 177 LEU C O 1
ATOM 8731 N N . LEU C 1 198 ? 182.054 114.507 308.591 1.00 56.99 178 LEU C N 1
ATOM 8732 C CA . LEU C 1 198 ? 183.147 113.718 308.032 1.00 59.21 178 LEU C CA 1
ATOM 8733 C C . LEU C 1 198 ? 182.930 113.419 306.552 1.00 61.31 178 LEU C C 1
ATOM 8734 O O . LEU C 1 198 ? 181.817 113.110 306.120 1.00 65.06 178 LEU C O 1
ATOM 8739 N N . LYS C 1 199 ? 184.012 113.492 305.778 1.00 62.63 179 LYS C N 1
ATOM 8740 C CA . LYS C 1 199 ? 184.009 112.892 304.455 1.00 66.10 179 LYS C CA 1
ATOM 8741 C C . LYS C 1 199 ? 183.885 111.379 304.583 1.00 68.37 179 LYS C C 1
ATOM 8742 O O . LYS C 1 199 ? 184.152 110.797 305.639 1.00 75.37 179 LYS C O 1
ATOM 8748 N N . GLU C 1 200 ? 183.481 110.736 303.487 1.00 65.80 180 GLU C N 1
ATOM 8749 C CA . GLU C 1 200 ? 183.372 109.283 303.514 1.00 69.62 180 GLU C CA 1
ATOM 8750 C C . GLU C 1 200 ? 184.721 108.647 303.821 1.00 68.50 180 GLU C C 1
ATOM 8751 O O . GLU C 1 200 ? 184.786 107.626 304.516 1.00 72.14 180 GLU C O 1
ATOM 8757 N N . ASP C 1 201 ? 185.813 109.258 303.349 1.00 64.71 181 ASP C N 1
ATOM 8758 C CA . ASP C 1 201 ? 187.161 108.826 303.702 1.00 63.71 181 ASP C CA 1
ATOM 8759 C C . ASP C 1 201 ? 187.702 109.544 304.931 1.00 61.25 181 ASP C C 1
ATOM 8760 O O . ASP C 1 201 ? 188.924 109.620 305.113 1.00 63.30 181 ASP C O 1
ATOM 8765 N N . GLY C 1 202 ? 186.829 110.073 305.770 1.00 51.61 182 GLY C N 1
ATOM 8766 C CA . GLY C 1 202 ? 187.264 110.647 307.015 1.00 49.51 182 GLY C CA 1
ATOM 8767 C C . GLY C 1 202 ? 187.206 109.666 308.165 1.00 49.70 182 GLY C C 1
ATOM 8768 O O . GLY C 1 202 ? 186.581 108.610 308.089 1.00 52.23 182 GLY C O 1
ATOM 8769 N N . VAL C 1 203 ? 187.866 110.033 309.259 1.00 47.50 183 VAL C N 1
ATOM 8770 C CA . VAL C 1 203 ? 187.839 109.237 310.474 1.00 48.58 183 VAL C CA 1
ATOM 8771 C C . VAL C 1 203 ? 187.833 110.174 311.661 1.00 46.62 183 VAL C C 1
ATOM 8772 O O . VAL C 1 203 ? 188.309 111.307 311.581 1.00 62.49 183 VAL C O 1
ATOM 8776 N N . ILE C 1 204 ? 187.300 109.687 312.772 1.00 43.51 184 ILE C N 1
ATOM 8777 C CA . ILE C 1 204 ? 187.272 110.418 314.026 1.00 47.38 184 ILE C CA 1
ATOM 8778 C C . ILE C 1 204 ? 188.069 109.625 315.052 1.00 53.29 184 ILE C C 1
ATOM 8779 O O . ILE C 1 204 ? 187.979 108.383 315.108 1.00 43.74 184 ILE C O 1
ATOM 8784 N N . PHE C 1 205 ? 188.888 110.355 315.824 1.00 51.98 185 PHE C N 1
ATOM 8785 C CA . PHE C 1 205 ? 189.669 109.836 316.941 1.00 45.35 185 PHE C CA 1
ATOM 8786 C C . PHE C 1 205 ? 189.151 110.461 318.222 1.00 48.38 185 PHE C C 1
ATOM 8787 O O . PHE C 1 205 ? 188.981 111.682 318.292 1.00 63.88 185 PHE C O 1
ATOM 8795 N N . ILE C 1 206 ? 188.943 109.637 319.242 1.00 36.00 186 ILE C N 1
ATOM 8796 C CA . ILE C 1 206 ? 188.406 110.072 320.522 1.00 41.36 186 ILE C CA 1
ATOM 8797 C C . ILE C 1 206 ? 189.264 109.479 321.634 1.00 51.65 186 ILE C C 1
ATOM 8798 O O . ILE C 1 206 ? 189.397 108.246 321.737 1.00 43.12 186 ILE C O 1
ATOM 8803 N N . SER C 1 207 ? 189.849 110.354 322.456 1.00 48.67 187 SER C N 1
ATOM 8804 C CA . SER C 1 207 ? 190.585 109.921 323.630 1.00 37.12 187 SER C CA 1
ATOM 8805 C C . SER C 1 207 ? 189.639 109.690 324.803 1.00 42.98 187 SER C C 1
ATOM 8806 O O . SER C 1 207 ? 188.648 110.401 324.995 1.00 48.68 187 SER C O 1
ATOM 8809 N N . ILE C 1 208 ? 189.972 108.694 325.612 1.00 42.15 188 ILE C N 1
ATOM 8810 C CA . ILE C 1 208 ? 189.077 108.304 326.686 1.00 38.18 188 ILE C CA 1
ATOM 8811 C C . ILE C 1 208 ? 189.874 107.423 327.632 1.00 47.41 188 ILE C C 1
ATOM 8812 O O . ILE C 1 208 ? 190.827 106.749 327.212 1.00 58.19 188 ILE C O 1
ATOM 8817 N N . ASP C 1 209 ? 189.531 107.438 328.912 1.00 35.56 189 ASP C N 1
ATOM 8818 C CA . ASP C 1 209 ? 190.139 106.449 329.783 1.00 62.01 189 ASP C CA 1
ATOM 8819 C C . ASP C 1 209 ? 189.089 105.390 330.165 1.00 44.90 189 ASP C C 1
ATOM 8820 O O . ASP C 1 209 ? 188.026 105.310 329.553 1.00 42.21 189 ASP C O 1
ATOM 8825 N N . ASP C 1 210 ? 189.391 104.577 331.179 1.00 43.66 190 ASP C N 1
ATOM 8826 C CA . ASP C 1 210 ? 188.569 103.401 331.492 1.00 48.42 190 ASP C CA 1
ATOM 8827 C C . ASP C 1 210 ? 187.170 103.775 331.969 1.00 48.72 190 ASP C C 1
ATOM 8828 O O . ASP C 1 210 ? 186.279 102.923 331.994 1.00 48.84 190 ASP C O 1
ATOM 8833 N N . ASN C 1 211 ? 186.962 105.009 332.395 1.00 49.76 191 ASN C N 1
ATOM 8834 C CA . ASN C 1 211 ? 185.680 105.335 332.996 1.00 57.71 191 ASN C CA 1
ATOM 8835 C C . ASN C 1 211 ? 184.540 105.294 331.984 1.00 50.03 191 ASN C C 1
ATOM 8836 O O . ASN C 1 211 ? 183.416 104.963 332.357 1.00 53.97 191 ASN C O 1
ATOM 8841 N N . GLU C 1 212 ? 184.792 105.634 330.706 1.00 42.12 192 GLU C N 1
ATOM 8842 C CA . GLU C 1 212 ? 183.718 105.663 329.715 1.00 48.68 192 GLU C CA 1
ATOM 8843 C C . GLU C 1 212 ? 184.112 105.042 328.378 1.00 52.50 192 GLU C C 1
ATOM 8844 O O . GLU C 1 212 ? 183.300 105.077 327.433 1.00 46.40 192 GLU C O 1
ATOM 8850 N N . CYS C 1 213 ? 185.315 104.473 328.270 1.00 51.42 193 CYS C N 1
ATOM 8851 C CA . CYS C 1 213 ? 185.706 103.746 327.068 1.00 53.07 193 CYS C CA 1
ATOM 8852 C C . CYS C 1 213 ? 184.608 102.795 326.582 1.00 57.61 193 CYS C C 1
ATOM 8853 O O . CYS C 1 213 ? 184.103 102.939 325.462 1.00 60.55 193 CYS C O 1
ATOM 8856 N N . ALA C 1 214 ? 184.220 101.816 327.409 1.00 39.41 194 ALA C N 1
ATOM 8857 C CA . ALA C 1 214 ? 183.263 100.816 326.933 1.00 49.88 194 ALA C CA 1
ATOM 8858 C C . ALA C 1 214 ? 181.959 101.474 326.479 1.00 57.40 194 ALA C C 1
ATOM 8859 O O . ALA C 1 214 ? 181.447 101.168 325.392 1.00 53.05 194 ALA C O 1
ATOM 8861 N N . ASN C 1 215 ? 181.416 102.396 327.295 1.00 59.75 195 ASN C N 1
ATOM 8862 C CA . ASN C 1 215 ? 180.215 103.132 326.892 1.00 53.47 195 ASN C CA 1
ATOM 8863 C C . ASN C 1 215 ? 180.444 103.860 325.578 1.00 43.02 195 ASN C C 1
ATOM 8864 O O . ASN C 1 215 ? 179.610 103.799 324.675 1.00 44.12 195 ASN C O 1
ATOM 8869 N N . LEU C 1 216 ? 181.581 104.546 325.450 1.00 44.18 196 LEU C N 1
ATOM 8870 C CA . LEU C 1 216 ? 181.848 105.294 324.230 1.00 47.51 196 LEU C CA 1
ATOM 8871 C C . LEU C 1 216 ? 181.849 104.374 323.017 1.00 49.87 196 LEU C C 1
ATOM 8872 O O . LEU C 1 216 ? 181.161 104.635 322.025 1.00 48.66 196 LEU C O 1
ATOM 8877 N N . LYS C 1 217 ? 182.600 103.273 323.097 1.00 56.98 197 LYS C N 1
ATOM 8878 C CA . LYS C 1 217 ? 182.677 102.328 321.989 1.00 54.78 197 LYS C CA 1
ATOM 8879 C C . LYS C 1 217 ? 181.289 101.856 321.564 1.00 53.57 197 LYS C C 1
ATOM 8880 O O . LYS C 1 217 ? 180.966 101.813 320.372 1.00 56.92 197 LYS C O 1
ATOM 8886 N N . ILE C 1 218 ? 180.434 101.537 322.531 1.00 47.52 198 ILE C N 1
ATOM 8887 C CA . ILE C 1 218 ? 179.111 101.053 322.162 1.00 51.09 198 ILE C CA 1
ATOM 8888 C C . ILE C 1 218 ? 178.277 102.181 321.571 1.00 57.10 198 ILE C C 1
ATOM 8889 O O . ILE C 1 218 ? 177.601 101.997 320.548 1.00 56.96 198 ILE C O 1
ATOM 8894 N N . LEU C 1 219 ? 178.350 103.378 322.169 1.00 63.82 199 LEU C N 1
ATOM 8895 C CA . LEU C 1 219 ? 177.636 104.529 321.619 1.00 58.00 199 LEU C CA 1
ATOM 8896 C C . LEU C 1 219 ? 178.127 104.852 320.214 1.00 54.52 199 LEU C C 1
ATOM 8897 O O . LEU C 1 219 ? 177.320 105.073 319.298 1.00 57.54 199 LEU C O 1
ATOM 8902 N N . CYS C 1 220 ? 179.445 104.831 320.009 1.00 46.80 200 CYS C N 1
ATOM 8903 C CA . CYS C 1 220 ? 179.969 105.048 318.664 1.00 56.75 200 CYS C CA 1
ATOM 8904 C C . CYS C 1 220 ? 179.554 103.930 317.705 1.00 61.30 200 CYS C C 1
ATOM 8905 O O . CYS C 1 220 ? 179.220 104.199 316.538 1.00 61.00 200 CYS C O 1
ATOM 8908 N N . ASP C 1 221 ? 179.551 102.673 318.179 1.00 54.96 201 ASP C N 1
ATOM 8909 C CA . ASP C 1 221 ? 179.014 101.585 317.359 1.00 53.50 201 ASP C CA 1
ATOM 8910 C C . ASP C 1 221 ? 177.647 101.957 316.829 1.00 58.38 201 ASP C C 1
ATOM 8911 O O . ASP C 1 221 ? 177.378 101.816 315.633 1.00 64.54 201 ASP C O 1
ATOM 8916 N N . GLU C 1 222 ? 176.781 102.485 317.700 1.00 58.04 202 GLU C N 1
ATOM 8917 C CA . GLU C 1 222 ? 175.414 102.780 317.284 1.00 55.84 202 GLU C CA 1
ATOM 8918 C C . GLU C 1 222 ? 175.355 103.984 316.338 1.00 63.76 202 GLU C C 1
ATOM 8919 O O . GLU C 1 222 ? 174.561 103.987 315.394 1.00 66.45 202 GLU C O 1
ATOM 8925 N N . ILE C 1 223 ? 176.198 105.004 316.551 1.00 58.94 203 ILE C N 1
ATOM 8926 C CA . ILE C 1 223 ? 176.169 106.182 315.684 1.00 62.69 203 ILE C CA 1
ATOM 8927 C C . ILE C 1 223 ? 176.836 105.894 314.341 1.00 60.85 203 ILE C C 1
ATOM 8928 O O . ILE C 1 223 ? 176.288 106.216 313.282 1.00 62.61 203 ILE C O 1
ATOM 8933 N N . PHE C 1 224 ? 178.041 105.318 314.353 1.00 58.31 204 PHE C N 1
ATOM 8934 C CA . PHE C 1 224 ? 178.827 105.176 313.130 1.00 61.98 204 PHE C CA 1
ATOM 8935 C C . PHE C 1 224 ? 178.670 103.824 312.451 1.00 62.54 204 PHE C C 1
ATOM 8936 O O . PHE C 1 224 ? 179.207 103.631 311.358 1.00 66.41 204 PHE C O 1
ATOM 8944 N N . GLY C 1 225 ? 177.967 102.884 313.065 1.00 51.61 205 GLY C N 1
ATOM 8945 C CA . GLY C 1 225 ? 177.929 101.537 312.529 1.00 59.48 205 GLY C CA 1
ATOM 8946 C C . GLY C 1 225 ? 179.046 100.663 313.067 1.00 62.55 205 GLY C C 1
ATOM 8947 O O . GLY C 1 225 ? 180.226 101.000 312.951 1.00 53.24 205 GLY C O 1
ATOM 8948 N N . GLU C 1 226 ? 178.669 99.534 313.662 1.00 70.43 206 GLU C N 1
ATOM 8949 C CA . GLU C 1 226 ? 179.637 98.630 314.281 1.00 68.80 206 GLU C CA 1
ATOM 8950 C C . GLU C 1 226 ? 180.786 98.295 313.339 1.00 60.33 206 GLU C C 1
ATOM 8951 O O . GLU C 1 226 ? 181.939 98.165 313.774 1.00 55.87 206 GLU C O 1
ATOM 8957 N N . ASP C 1 227 ? 180.494 98.187 312.040 1.00 59.57 207 ASP C N 1
ATOM 8958 C CA . ASP C 1 227 ? 181.489 97.802 311.050 1.00 65.65 207 ASP C CA 1
ATOM 8959 C C . ASP C 1 227 ? 182.430 98.930 310.672 1.00 59.99 207 ASP C C 1
ATOM 8960 O O . ASP C 1 227 ? 183.418 98.686 309.971 1.00 56.47 207 ASP C O 1
ATOM 8965 N N . ASN C 1 228 ? 182.158 100.150 311.115 1.00 64.26 208 ASN C N 1
ATOM 8966 C CA . ASN C 1 228 ? 183.021 101.277 310.820 1.00 57.87 208 ASN C CA 1
ATOM 8967 C C . ASN C 1 228 ? 184.006 101.552 311.942 1.00 49.81 208 ASN C C 1
ATOM 8968 O O . ASN C 1 228 ? 184.743 102.543 311.884 1.00 52.34 208 ASN C O 1
ATOM 8973 N N . PHE C 1 229 ? 184.051 100.683 312.951 1.00 53.96 209 PHE C N 1
ATOM 8974 C CA . PHE C 1 229 ? 185.110 100.733 313.954 1.00 48.40 209 PHE C CA 1
ATOM 8975 C C . PHE C 1 229 ? 186.446 100.373 313.305 1.00 50.12 209 PHE C C 1
ATOM 8976 O O . PHE C 1 229 ? 186.626 99.247 312.828 1.00 57.99 209 PHE C O 1
ATOM 8984 N N . VAL C 1 230 ? 187.375 101.330 313.262 1.00 53.49 210 VAL C N 1
ATOM 8985 C CA . VAL C 1 230 ? 188.716 101.042 312.761 1.00 50.28 210 VAL C CA 1
ATOM 8986 C C . VAL C 1 230 ? 189.519 100.283 313.805 1.00 52.36 210 VAL C C 1
ATOM 8987 O O . VAL C 1 230 ? 190.152 99.266 313.507 1.00 49.05 210 VAL C O 1
ATOM 8991 N N . GLY C 1 231 ? 189.511 100.755 315.035 1.00 51.55 211 GLY C N 1
ATOM 8992 C CA . GLY C 1 231 ? 190.315 100.129 316.064 1.00 45.01 211 GLY C CA 1
ATOM 8993 C C . GLY C 1 231 ? 190.610 101.121 317.172 1.00 48.56 211 GLY C C 1
ATOM 8994 O O . GLY C 1 231 ? 190.235 102.291 317.120 1.00 43.35 211 GLY C O 1
ATOM 8995 N N . ASP C 1 232 ? 191.273 100.617 318.197 1.00 47.97 212 ASP C N 1
ATOM 8996 C CA . ASP C 1 232 ? 191.673 101.444 319.323 1.00 55.62 212 ASP C CA 1
ATOM 8997 C C . ASP C 1 232 ? 193.188 101.444 319.418 1.00 54.24 212 ASP C C 1
ATOM 8998 O O . ASP C 1 232 ? 193.851 100.465 319.052 1.00 56.00 212 ASP C O 1
ATOM 9003 N N . PHE C 1 233 ? 193.727 102.552 319.901 1.00 40.32 213 PHE C N 1
ATOM 9004 C CA . PHE C 1 233 ? 195.146 102.657 320.171 1.00 41.63 213 PHE C CA 1
ATOM 9005 C C . PHE C 1 233 ? 195.342 102.822 321.671 1.00 49.84 213 PHE C C 1
ATOM 9006 O O . PHE C 1 233 ? 194.451 103.300 322.377 1.00 57.87 213 PHE C O 1
ATOM 9014 N N . ILE C 1 234 ? 196.504 102.387 322.152 1.00 46.05 214 ILE C N 1
ATOM 9015 C CA . ILE C 1 234 ? 196.854 102.414 323.568 1.00 39.30 214 ILE C CA 1
ATOM 9016 C C . ILE C 1 234 ? 197.960 103.434 323.748 1.00 44.38 214 ILE C C 1
ATOM 9017 O O . ILE C 1 234 ? 198.982 103.375 323.050 1.00 46.39 214 ILE C O 1
ATOM 9022 N N . ARG C 1 235 ? 197.769 104.356 324.685 1.00 41.06 215 ARG C N 1
ATOM 9023 C CA . ARG C 1 235 ? 198.771 105.356 325.006 1.00 39.24 215 ARG C CA 1
ATOM 9024 C C . ARG C 1 235 ? 199.211 105.141 326.445 1.00 36.78 215 ARG C C 1
ATOM 9025 O O . ARG C 1 235 ? 198.370 104.973 327.335 1.00 37.84 215 ARG C O 1
ATOM 9033 N N . LYS C 1 236 ? 200.522 105.101 326.662 1.00 36.92 216 LYS C N 1
ATOM 9034 C CA . LYS C 1 236 ? 201.069 105.017 328.005 1.00 40.66 216 LYS C CA 1
ATOM 9035 C C . LYS C 1 236 ? 201.062 106.402 328.631 1.00 44.19 216 LYS C C 1
ATOM 9036 O O . LYS C 1 236 ? 201.568 107.350 328.030 1.00 46.17 216 LYS C O 1
ATOM 9042 N N . THR C 1 237 ? 200.482 106.523 329.830 1.00 47.66 217 THR C N 1
ATOM 9043 C CA . THR C 1 237 ? 200.288 107.828 330.452 1.00 42.46 217 THR C CA 1
ATOM 9044 C C . THR C 1 237 ? 201.378 108.184 331.434 1.00 48.75 217 THR C C 1
ATOM 9045 O O . THR C 1 237 ? 201.599 109.368 331.683 1.00 45.55 217 THR C O 1
ATOM 9049 N N . LYS C 1 238 ? 202.036 107.187 332.020 1.00 54.94 218 LYS C N 1
ATOM 9050 C CA . LYS C 1 238 ? 203.038 107.409 333.054 1.00 52.32 218 LYS C CA 1
ATOM 9051 C C . LYS C 1 238 ? 203.753 106.094 333.353 1.00 64.96 218 LYS C C 1
ATOM 9052 O O . LYS C 1 238 ? 203.403 105.028 332.832 1.00 65.30 218 LYS C O 1
ATOM 9058 N N . SER C 1 239 ? 204.750 106.185 334.228 1.00 60.44 219 SER C N 1
ATOM 9059 C CA . SER C 1 239 ? 205.603 105.047 334.522 1.00 60.31 219 SER C CA 1
ATOM 9060 C C . SER C 1 239 ? 205.149 104.350 335.794 1.00 64.10 219 SER C C 1
ATOM 9061 O O . SER C 1 239 ? 204.637 103.225 335.756 1.00 66.34 219 SER C O 1
ATOM 9064 N N . THR C 1 240 ? 205.339 104.999 336.924 1.00 61.19 220 THR C N 1
ATOM 9065 C CA . THR C 1 240 ? 204.836 104.478 338.178 1.00 61.28 220 THR C CA 1
ATOM 9066 C C . THR C 1 240 ? 203.545 105.208 338.529 1.00 58.32 220 THR C C 1
ATOM 9067 O O . THR C 1 240 ? 203.058 106.047 337.778 1.00 64.30 220 THR C O 1
ATOM 9071 N N . THR C 1 241 ? 202.973 104.887 339.677 1.00 57.63 221 THR C N 1
ATOM 9072 C CA . THR C 1 241 ? 201.693 105.462 340.047 1.00 68.69 221 THR C CA 1
ATOM 9073 C C . THR C 1 241 ? 201.743 105.912 341.502 1.00 82.50 221 THR C C 1
ATOM 9074 O O . THR C 1 241 ? 202.450 105.327 342.330 1.00 83.26 221 THR C O 1
ATOM 9078 N N . ASN C 1 242 ? 201.006 106.987 341.795 1.00 91.81 222 ASN C N 1
ATOM 9079 C CA . ASN C 1 242 ? 201.070 107.663 343.089 1.00 102.26 222 ASN C CA 1
ATOM 9080 C C . ASN C 1 242 ? 200.121 106.979 344.072 1.00 114.71 222 ASN C C 1
ATOM 9081 O O . ASN C 1 242 ? 198.898 107.079 343.925 1.00 115.03 222 ASN C O 1
ATOM 9083 N N . ASP C 1 243 ? 200.707 106.288 345.068 1.00 126.50 223 ASP C N 1
ATOM 9084 C CA . ASP C 1 243 ? 200.078 105.532 346.160 1.00 122.60 223 ASP C CA 1
ATOM 9085 C C . ASP C 1 243 ? 199.826 104.063 345.801 1.00 114.29 223 ASP C C 1
ATOM 9086 O O . ASP C 1 243 ? 200.415 103.174 346.428 1.00 116.07 223 ASP C O 1
ATOM 9088 N N . ALA C 1 244 ? 198.954 103.795 344.816 1.00 102.73 224 ALA C N 1
ATOM 9089 C CA . ALA C 1 244 ? 198.597 102.440 344.375 1.00 91.28 224 ALA C CA 1
ATOM 9090 C C . ALA C 1 244 ? 197.972 101.603 345.486 1.00 87.63 224 ALA C C 1
ATOM 9091 O O . ALA C 1 244 ? 198.628 100.717 346.038 1.00 83.51 224 ALA C O 1
ATOM 9093 N N . LYS C 1 245 ? 196.691 101.843 345.782 1.00 81.99 225 LYS C N 1
ATOM 9094 C CA . LYS C 1 245 ? 196.088 101.314 347.000 1.00 75.51 225 LYS C CA 1
ATOM 9095 C C . LYS C 1 245 ? 195.967 99.789 347.013 1.00 78.42 225 LYS C C 1
ATOM 9096 O O . LYS C 1 245 ? 195.850 99.209 348.099 1.00 85.44 225 LYS C O 1
ATOM 9098 N N . ILE C 1 246 ? 195.988 99.118 345.855 1.00 63.95 226 ILE C N 1
ATOM 9099 C CA . ILE C 1 246 ? 195.813 97.668 345.837 1.00 64.85 226 ILE C CA 1
ATOM 9100 C C . ILE C 1 246 ? 196.866 97.000 344.957 1.00 65.20 226 ILE C C 1
ATOM 9101 O O . ILE C 1 246 ? 196.620 95.932 344.385 1.00 62.06 226 ILE C O 1
ATOM 9106 N N . GLY C 1 247 ? 198.041 97.617 344.831 1.00 63.44 227 GLY C N 1
ATOM 9107 C CA . GLY C 1 247 ? 199.139 96.998 344.107 1.00 53.60 227 GLY C CA 1
ATOM 9108 C C . GLY C 1 247 ? 199.035 97.032 342.601 1.00 51.99 227 GLY C C 1
ATOM 9109 O O . GLY C 1 247 ? 199.842 96.383 341.918 1.00 51.91 227 GLY C O 1
ATOM 9110 N N . LEU C 1 248 ? 198.074 97.762 342.054 1.00 54.09 228 LEU C N 1
ATOM 9111 C CA . LEU C 1 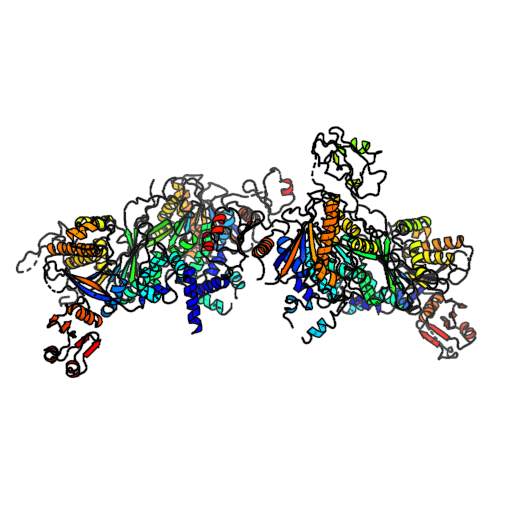248 ? 197.916 97.870 340.612 1.00 57.47 228 LEU C CA 1
ATOM 9112 C C . LEU C 1 248 ? 198.457 99.217 340.155 1.00 53.47 228 LEU C C 1
ATOM 9113 O O . LEU C 1 248 ? 198.041 100.258 340.664 1.00 54.39 228 LEU C O 1
ATOM 9118 N N . ASN C 1 249 ? 199.369 99.199 339.192 1.00 50.28 229 ASN C N 1
ATOM 9119 C CA . ASN C 1 249 ? 199.902 100.426 338.603 1.00 47.27 229 ASN C CA 1
ATOM 9120 C C . ASN C 1 249 ? 199.241 100.613 337.237 1.00 47.57 229 ASN C C 1
ATOM 9121 O O . ASN C 1 249 ? 199.721 100.112 336.210 1.00 38.16 229 ASN C O 1
ATOM 9126 N N . TYR C 1 250 ? 198.116 101.337 337.237 1.00 49.97 230 TYR C N 1
ATOM 9127 C CA . TYR C 1 250 ? 197.326 101.561 336.030 1.00 45.93 230 TYR C CA 1
ATOM 9128 C C . TYR C 1 250 ? 197.924 102.720 335.238 1.00 40.38 230 TYR C C 1
ATOM 9129 O O . TYR C 1 250 ? 197.914 103.856 335.702 1.00 47.04 230 TYR C O 1
ATOM 9138 N N . GLN C 1 251 ? 198.391 102.452 334.028 1.00 40.76 231 GLN C N 1
ATOM 9139 C CA . GLN C 1 251 ? 199.270 103.392 333.353 1.00 35.17 231 GLN C CA 1
ATOM 9140 C C . GLN C 1 251 ? 198.913 103.614 331.883 1.00 37.40 231 GLN C C 1
ATOM 9141 O O . GLN C 1 251 ? 199.800 103.917 331.071 1.00 47.71 231 GLN C O 1
ATOM 9147 N N . HIS C 1 252 ? 197.644 103.484 331.489 1.00 35.23 232 HIS C N 1
ATOM 9148 C CA . HIS C 1 252 ? 197.366 103.729 330.077 1.00 38.73 232 HIS C CA 1
ATOM 9149 C C . HIS C 1 252 ? 195.960 104.285 329.865 1.00 40.61 232 HIS C C 1
ATOM 9150 O O . HIS C 1 252 ? 195.112 104.259 330.762 1.00 46.33 232 HIS C O 1
ATOM 9157 N N . GLU C 1 253 ? 195.727 104.800 328.650 1.00 42.41 233 GLU C N 1
ATOM 9158 C CA . GLU C 1 253 ? 194.396 105.228 328.216 1.00 47.39 233 GLU C CA 1
ATOM 9159 C C . GLU C 1 253 ? 194.191 104.772 326.780 1.00 45.30 233 GLU C C 1
ATOM 9160 O O . GLU C 1 253 ? 195.027 104.076 326.205 1.00 54.34 233 GLU C O 1
ATOM 9166 N N . PHE C 1 254 ? 193.071 105.174 326.196 1.00 40.13 234 PHE C N 1
ATOM 9167 C CA . PHE C 1 254 ? 192.640 104.666 324.909 1.00 36.94 234 PHE C CA 1
ATOM 9168 C C . PHE C 1 254 ? 192.431 105.799 323.917 1.00 46.04 234 PHE C C 1
ATOM 9169 O O . PHE C 1 254 ? 192.114 106.936 324.296 1.00 63.55 234 PHE C O 1
ATOM 9177 N N . LEU C 1 255 ? 192.575 105.460 322.639 1.00 37.73 235 LEU C N 1
ATOM 9178 C CA . LEU C 1 255 ? 192.211 106.332 321.520 1.00 40.72 235 LEU C CA 1
ATOM 9179 C C . LEU C 1 255 ? 191.333 105.516 320.581 1.00 46.84 235 LEU C C 1
ATOM 9180 O O . LEU C 1 255 ? 191.818 104.596 319.918 1.00 42.18 235 LEU C O 1
ATOM 9185 N N . LEU C 1 256 ? 190.047 105.823 320.530 1.00 46.78 236 LEU C N 1
ATOM 9186 C CA . LEU C 1 256 ? 189.160 105.086 319.653 1.00 45.18 236 LEU C CA 1
ATOM 9187 C C . LEU C 1 256 ? 189.093 105.779 318.302 1.00 45.46 236 LEU C C 1
ATOM 9188 O O . LEU C 1 256 ? 188.963 107.007 318.225 1.00 47.40 236 LEU C O 1
ATOM 9193 N N . CYS C 1 257 ? 189.118 104.979 317.240 1.00 41.68 237 CYS C N 1
ATOM 9194 C CA . CYS C 1 257 ? 189.074 105.490 315.879 1.00 47.28 237 CYS C CA 1
ATOM 9195 C C . CYS C 1 257 ? 187.878 104.889 315.138 1.00 49.90 237 CYS C C 1
ATOM 9196 O O . CYS C 1 257 ? 187.775 103.668 315.006 1.00 50.05 237 CYS C O 1
ATOM 9199 N N . TYR C 1 258 ? 186.970 105.744 314.669 1.00 51.77 238 TYR C N 1
ATOM 9200 C CA . TYR C 1 258 ? 185.851 105.324 313.836 1.00 48.89 238 TYR C CA 1
ATOM 9201 C C . TYR C 1 258 ? 185.975 105.967 312.466 1.00 56.85 238 TYR C C 1
ATOM 9202 O O . TYR C 1 258 ? 186.403 107.121 312.344 1.00 54.57 238 TYR C O 1
ATOM 9211 N N . ALA C 1 259 ? 185.616 105.204 311.443 1.00 53.71 239 ALA C N 1
ATOM 9212 C CA . ALA C 1 259 ? 185.610 105.677 310.073 1.00 49.46 239 ALA C CA 1
ATOM 9213 C C . ALA C 1 259 ? 184.198 106.085 309.700 1.00 55.75 239 ALA C C 1
ATOM 9214 O O . ALA C 1 259 ? 183.224 105.489 310.170 1.00 62.47 239 ALA C O 1
ATOM 9216 N N . LYS C 1 260 ? 184.080 107.106 308.857 1.00 48.05 240 LYS C N 1
ATOM 9217 C CA . LYS C 1 260 ? 182.767 107.408 308.330 1.00 52.63 240 LYS C CA 1
ATOM 9218 C C . LYS C 1 260 ? 182.269 106.235 307.504 1.00 58.50 240 LYS C C 1
ATOM 9219 O O . LYS C 1 260 ? 181.129 105.792 307.663 1.00 63.79 240 LYS C O 1
ATOM 9225 N N . ASP C 1 261 ? 183.134 105.689 306.650 1.00 59.34 241 ASP C N 1
ATOM 9226 C CA . ASP C 1 261 ? 182.865 104.448 305.920 1.00 51.34 241 ASP C CA 1
ATOM 9227 C C . ASP C 1 261 ? 184.191 103.718 305.738 1.00 54.12 241 ASP C C 1
ATOM 9228 O O . ASP C 1 261 ? 185.019 104.145 304.924 1.00 52.90 241 ASP C O 1
ATOM 9233 N N . LYS C 1 262 ? 184.382 102.601 306.458 1.00 51.58 242 LYS C N 1
ATOM 9234 C CA . LYS C 1 262 ? 185.687 101.952 306.460 1.00 52.03 242 LYS C CA 1
ATOM 9235 C C . LYS C 1 262 ? 186.162 101.556 305.069 1.00 55.12 242 LYS C C 1
ATOM 9236 O O . LYS C 1 262 ? 187.366 101.377 304.884 1.00 67.09 242 LYS C O 1
ATOM 9242 N N . ASN C 1 263 ? 185.260 101.422 304.090 1.00 50.79 243 ASN C N 1
ATOM 9243 C CA . ASN C 1 263 ? 185.684 101.073 302.739 1.00 52.52 243 ASN C CA 1
ATOM 9244 C C . ASN C 1 263 ? 186.609 102.110 302.115 1.00 68.71 243 ASN C C 1
ATOM 9245 O O . ASN C 1 263 ? 187.269 101.808 301.114 1.00 79.29 243 ASN C O 1
ATOM 9250 N N . TYR C 1 264 ? 186.654 103.331 302.652 1.00 64.60 244 TYR C N 1
ATOM 9251 C CA . TYR C 1 264 ? 187.473 104.390 302.077 1.00 62.37 244 TYR C CA 1
ATOM 9252 C C . TYR C 1 264 ? 188.542 104.874 303.045 1.00 59.84 244 TYR C C 1
ATOM 9253 O O . TYR C 1 264 ? 189.131 105.933 302.825 1.00 65.19 244 TYR C O 1
ATOM 9262 N N . THR C 1 265 ? 188.799 104.129 304.113 1.00 55.37 245 THR C N 1
ATOM 9263 C CA . THR C 1 265 ? 189.792 104.534 305.094 1.00 53.14 245 THR C CA 1
ATOM 9264 C C . THR C 1 265 ? 191.196 104.161 304.624 1.00 57.11 245 THR C C 1
ATOM 9265 O O . THR C 1 265 ? 191.411 103.081 304.059 1.00 59.45 245 THR C O 1
ATOM 9269 N N . ASN C 1 266 ? 192.146 105.075 304.846 1.00 53.89 246 ASN C N 1
ATOM 9270 C CA . ASN C 1 266 ? 193.575 104.812 304.662 1.00 53.57 246 ASN C CA 1
ATOM 9271 C C . ASN C 1 266 ? 194.364 105.466 305.794 1.00 55.94 246 ASN C C 1
ATOM 9272 O O . ASN C 1 266 ? 194.466 106.689 305.850 1.00 58.96 246 ASN C O 1
ATOM 9277 N N . LEU C 1 267 ? 194.951 104.658 306.676 1.00 58.90 247 LEU C N 1
ATOM 9278 C CA . LEU C 1 267 ? 195.776 105.152 307.774 1.00 52.57 247 LEU C CA 1
ATOM 9279 C C . LEU C 1 267 ? 197.273 104.916 307.559 1.00 55.94 247 LEU C C 1
ATOM 9280 O O . LEU C 1 267 ? 198.047 104.975 308.523 1.00 56.59 247 LEU C O 1
ATOM 9285 N N . LEU C 1 268 ? 197.699 104.654 306.322 1.00 57.97 248 LEU C N 1
ATOM 9286 C CA . LEU C 1 268 ? 199.119 104.561 306.028 1.00 56.50 248 LEU C CA 1
ATOM 9287 C C . LEU C 1 268 ? 199.779 105.914 306.279 1.00 65.61 248 LEU C C 1
ATOM 9288 O O . LEU C 1 268 ? 199.125 106.951 306.276 1.00 68.12 248 LEU C O 1
ATOM 9293 N N . GLY C 1 269 ? 201.089 105.896 306.514 1.00 74.36 249 GLY C N 1
ATOM 9294 C CA . GLY C 1 269 ? 201.812 107.102 306.871 1.00 79.07 249 GLY C CA 1
ATOM 9295 C C . GLY C 1 269 ? 202.450 107.837 305.710 1.00 98.18 249 GLY C C 1
ATOM 9296 O O . GLY C 1 269 ? 202.148 109.014 305.476 1.00 102.84 249 GLY C O 1
ATOM 9297 N N . GLY C 1 270 ? 203.335 107.155 304.979 1.00 113.31 250 GLY C N 1
ATOM 9298 C CA . GLY C 1 270 ? 204.093 107.759 303.897 1.00 127.37 250 GLY C CA 1
ATOM 9299 C C . GLY C 1 270 ? 203.284 108.396 302.783 1.00 137.60 250 GLY C C 1
ATOM 9300 O O . GLY C 1 270 ? 203.226 109.625 302.684 1.00 143.36 250 GLY C O 1
ATOM 9301 N N . GLU C 1 271 ? 202.659 107.576 301.934 1.00 136.26 251 GLU C N 1
ATOM 9302 C CA . GLU C 1 271 ? 201.965 108.079 300.750 1.00 137.43 251 GLU C CA 1
ATOM 9303 C C . GLU C 1 271 ? 200.622 108.715 301.095 1.00 139.48 251 GLU C C 1
ATOM 9304 O O . GLU C 1 271 ? 200.560 109.667 301.883 1.00 143.38 251 GLU C O 1
ATOM 9306 N N . LYS C 1 272 ? 199.547 108.204 300.494 1.00 132.63 252 LYS C N 1
ATOM 9307 C CA . LYS C 1 272 ? 198.198 108.703 300.754 1.00 126.41 252 LYS C CA 1
ATOM 9308 C C . LYS C 1 272 ? 197.781 108.326 302.173 1.00 120.11 252 LYS C C 1
ATOM 9309 O O . LYS C 1 272 ? 197.463 107.168 302.453 1.00 115.99 252 LYS C O 1
ATOM 9315 N N . ASN C 1 273 ? 197.769 109.309 303.065 1.00 120.47 253 ASN C N 1
ATOM 9316 C CA . ASN C 1 273 ? 197.739 109.057 304.500 1.00 111.35 253 ASN C CA 1
ATOM 9317 C C . ASN C 1 273 ? 196.420 109.442 305.159 1.00 112.84 253 ASN C C 1
ATOM 9318 O O . ASN C 1 273 ? 195.345 109.216 304.606 1.00 121.99 253 ASN C O 1
ATOM 9320 N N . GLN C 1 366 ? 206.342 103.144 302.846 1.00 96.35 346 GLN C N 1
ATOM 9321 C CA . GLN C 1 366 ? 205.040 103.197 303.505 1.00 96.45 346 GLN C CA 1
ATOM 9322 C C . GLN C 1 366 ? 205.171 102.831 304.992 1.00 94.42 346 GLN C C 1
ATOM 9323 O O . GLN C 1 366 ? 206.171 102.237 305.402 1.00 105.19 346 GLN C O 1
ATOM 9325 N N . LYS C 1 367 ? 204.176 103.205 305.800 1.00 80.00 347 LYS C N 1
ATOM 9326 C CA . LYS C 1 367 ? 204.209 102.950 307.236 1.00 66.30 347 LYS C CA 1
ATOM 9327 C C . LYS C 1 367 ? 202.799 102.716 307.756 1.00 60.67 347 LYS C C 1
ATOM 9328 O O . LYS C 1 367 ? 201.909 103.546 307.555 1.00 66.12 347 LYS C O 1
ATOM 9330 N N . THR C 1 368 ? 202.599 101.588 308.432 1.00 54.98 348 THR C N 1
ATOM 9331 C CA . THR C 1 368 ? 201.312 101.322 309.054 1.00 46.82 348 THR C CA 1
ATOM 9332 C C . THR C 1 368 ? 201.195 102.052 310.390 1.00 41.98 348 THR C C 1
ATOM 9333 O O . THR C 1 368 ? 202.187 102.358 311.066 1.00 37.14 348 THR C O 1
ATOM 9337 N N . PHE C 1 369 ? 199.954 102.337 310.750 1.00 44.67 349 PHE C N 1
ATOM 9338 C CA . PHE C 1 369 ? 199.589 102.801 312.079 1.00 43.66 349 PHE C CA 1
ATOM 9339 C C . PHE C 1 369 ? 199.520 101.582 312.998 1.00 54.34 349 PHE C C 1
ATOM 9340 O O . PHE C 1 369 ? 198.623 100.738 312.854 1.00 63.34 349 PHE C O 1
ATOM 9348 N N . ASP C 1 370 ? 200.464 101.459 313.923 1.00 48.66 350 ASP C N 1
ATOM 9349 C CA . ASP C 1 370 ? 200.522 100.297 314.812 1.00 53.20 350 ASP C CA 1
ATOM 9350 C C . ASP C 1 370 ? 199.742 100.582 316.094 1.00 55.28 350 ASP C C 1
ATOM 9351 O O . ASP C 1 370 ? 199.968 101.603 316.755 1.00 53.32 350 ASP C O 1
ATOM 9356 N N . SER C 1 371 ? 198.839 99.664 316.458 1.00 51.86 351 SER C N 1
ATOM 9357 C CA . SER C 1 371 ? 197.917 99.945 317.554 1.00 48.35 351 SER C CA 1
ATOM 9358 C C . SER C 1 371 ? 198.627 100.171 318.888 1.00 43.35 351 SER C C 1
ATOM 9359 O O . SER C 1 371 ? 198.007 100.720 319.807 1.00 38.66 351 SER C O 1
ATOM 9362 N N . LEU C 1 372 ? 199.895 99.770 319.028 1.00 36.95 352 LEU C N 1
ATOM 9363 C CA . LEU C 1 372 ? 200.629 100.018 320.265 1.00 42.43 352 LEU C CA 1
ATOM 9364 C C . LEU C 1 372 ? 201.716 101.083 320.114 1.00 43.97 352 LEU C C 1
ATOM 9365 O O . LEU C 1 372 ? 202.570 101.222 321.002 1.00 36.46 352 LEU C O 1
ATOM 9370 N N . ILE C 1 373 ? 201.683 101.861 319.030 1.00 37.01 353 ILE C N 1
ATOM 9371 C CA . ILE C 1 373 ? 202.739 102.828 318.776 1.00 38.91 353 ILE C CA 1
ATOM 9372 C C . ILE C 1 373 ? 202.896 103.789 319.959 1.00 42.34 353 ILE C C 1
ATOM 9373 O O . ILE C 1 373 ? 204.024 104.155 320.338 1.00 36.52 353 ILE C O 1
ATOM 9378 N N . PHE C 1 374 ? 201.779 104.161 320.600 1.00 35.55 354 PHE C N 1
ATOM 9379 C CA . PHE C 1 374 ? 201.804 105.105 321.706 1.00 38.18 354 PHE C CA 1
ATOM 9380 C C . PHE C 1 374 ? 202.059 104.437 323.055 1.00 40.04 354 PHE C C 1
ATOM 9381 O O . PHE C 1 374 ? 201.928 105.085 324.094 1.00 46.01 354 PHE C O 1
ATOM 9389 N N . SER C 1 375 ? 202.441 103.170 323.083 1.00 39.56 355 SER C N 1
ATOM 9390 C CA . SER C 1 375 ? 202.843 102.601 324.372 1.00 43.41 355 SER C CA 1
ATOM 9391 C C . SER C 1 375 ? 204.264 102.985 324.756 1.00 46.23 355 SER C C 1
ATOM 9392 O O . SER C 1 375 ? 204.665 102.758 325.896 1.00 53.33 355 SER C O 1
ATOM 9395 N N . ASP C 1 376 ? 205.003 103.589 323.836 1.00 56.80 356 ASP C N 1
ATOM 9396 C CA . ASP C 1 376 ? 206.330 104.136 324.085 1.00 56.86 356 ASP C CA 1
ATOM 9397 C C . ASP C 1 376 ? 206.305 105.230 325.155 1.00 50.34 356 ASP C C 1
ATOM 9398 O O . ASP C 1 376 ? 205.355 106.015 325.259 1.00 56.75 356 ASP C O 1
ATOM 9403 N N . ASN C 1 377 ? 207.381 105.269 325.951 1.00 43.96 357 ASN C N 1
ATOM 9404 C CA . ASN C 1 377 ? 207.603 106.288 326.983 1.00 48.21 357 ASN C CA 1
ATOM 9405 C C . ASN C 1 377 ? 207.589 107.709 326.433 1.00 45.64 357 ASN C C 1
ATOM 9406 O O . ASN C 1 377 ? 207.383 108.641 327.201 1.00 45.10 357 ASN C O 1
ATOM 9411 N N . CYS C 1 378 ? 207.784 107.876 325.121 1.00 48.01 358 CYS C N 1
ATOM 9412 C CA . CYS C 1 378 ? 207.714 109.171 324.452 1.00 46.60 358 CYS C CA 1
ATOM 9413 C C . CYS C 1 378 ? 206.368 109.868 324.595 1.00 53.18 358 CYS C C 1
ATOM 9414 O O . CYS C 1 378 ? 206.303 111.099 324.469 1.00 62.03 358 CYS C O 1
ATOM 9417 N N . TYR C 1 379 ? 205.271 109.131 324.766 1.00 49.32 359 TYR C N 1
ATOM 9418 C CA . TYR C 1 379 ? 203.965 109.777 324.712 1.00 38.36 359 TYR C CA 1
ATOM 9419 C C . TYR C 1 379 ? 203.273 109.813 326.068 1.00 38.03 359 TYR C C 1
ATOM 9420 O O . TYR C 1 379 ? 202.044 109.939 326.131 1.00 37.00 359 TYR C O 1
ATOM 9429 N N . MET C 1 380 ? 204.034 109.758 327.152 1.00 38.04 360 MET C N 1
ATOM 9430 C CA . MET C 1 380 ? 203.437 109.898 328.468 1.00 46.86 360 MET C CA 1
ATOM 9431 C C . MET C 1 380 ? 203.056 111.357 328.730 1.00 46.06 360 MET C C 1
ATOM 9432 O O . MET C 1 380 ? 203.525 112.286 328.062 1.00 46.99 360 MET C O 1
ATOM 9437 N N . ASN C 1 381 ? 202.205 111.547 329.738 1.00 44.12 361 ASN C N 1
ATOM 9438 C CA . ASN C 1 381 ? 201.740 112.883 330.121 1.00 43.21 361 ASN C CA 1
ATOM 9439 C C . ASN C 1 381 ? 202.883 113.891 330.335 1.00 43.07 361 ASN C C 1
ATOM 9440 O O . ASN C 1 381 ? 202.741 115.068 329.992 1.00 49.20 361 ASN C O 1
ATOM 9445 N N . GLN C 1 382 ? 204.012 113.463 330.895 1.00 43.82 362 GLN C N 1
ATOM 9446 C CA . GLN C 1 382 ? 205.076 114.410 331.198 1.00 48.86 362 GLN C CA 1
ATOM 9447 C C . GLN C 1 382 ? 205.573 115.105 329.940 1.00 50.89 362 GLN C C 1
ATOM 9448 O O . GLN C 1 382 ? 205.978 116.272 330.000 1.00 51.64 362 GLN C O 1
ATOM 9454 N N . ALA C 1 383 ? 205.531 114.423 328.795 1.00 45.13 363 ALA C N 1
ATOM 9455 C CA . ALA C 1 383 ? 205.943 115.068 327.554 1.00 44.75 363 ALA C CA 1
ATOM 9456 C C . ALA C 1 383 ? 205.088 116.293 327.276 1.00 47.28 363 ALA C C 1
ATOM 9457 O O . ALA C 1 383 ? 205.601 117.334 326.849 1.00 60.66 363 ALA C O 1
ATOM 9459 N N . ALA C 1 384 ? 203.784 116.194 327.542 1.00 45.58 364 ALA C N 1
ATOM 9460 C CA . ALA C 1 384 ? 202.866 117.292 327.258 1.00 48.25 364 ALA C CA 1
ATOM 9461 C C . ALA C 1 384 ? 203.069 118.435 328.236 1.00 61.50 364 ALA C C 1
ATOM 9462 O O . ALA C 1 384 ? 203.104 119.606 327.842 1.00 69.14 364 ALA C O 1
ATOM 9464 N N . THR C 1 385 ? 203.203 118.111 329.523 1.00 59.22 365 THR C N 1
ATOM 9465 C CA . THR C 1 385 ? 203.393 119.155 330.513 1.00 59.95 365 THR C CA 1
ATOM 9466 C C . THR C 1 385 ? 204.714 119.883 330.292 1.00 62.10 365 THR C C 1
ATOM 9467 O O . THR C 1 385 ? 204.810 121.087 330.562 1.00 69.47 365 THR C O 1
ATOM 9471 N N . LYS C 1 386 ? 205.715 119.190 329.743 1.00 60.45 366 LYS C N 1
ATOM 9472 C CA . LYS C 1 386 ? 206.958 119.851 329.345 1.00 60.35 366 LYS C CA 1
ATOM 9473 C C . LYS C 1 386 ? 206.721 120.828 328.194 1.00 53.02 366 LYS C C 1
ATOM 9474 O O . LYS C 1 386 ? 207.268 121.940 328.195 1.00 56.61 366 LYS C O 1
ATOM 9480 N N . GLU C 1 387 ? 205.896 120.436 327.214 1.00 48.51 367 GLU C N 1
ATOM 9481 C CA . GLU C 1 387 ? 205.579 121.324 326.099 1.00 49.79 367 GLU C CA 1
ATOM 9482 C C . GLU C 1 387 ? 204.910 122.612 326.580 1.00 56.52 367 GLU C C 1
ATOM 9483 O O . GLU C 1 387 ? 205.322 123.718 326.193 1.00 56.57 367 GLU C O 1
ATOM 9489 N N . LEU C 1 388 ? 203.893 122.491 327.443 1.00 57.49 368 LEU C N 1
ATOM 9490 C CA . LEU C 1 388 ? 203.217 123.677 327.967 1.00 69.90 368 LEU C CA 1
ATOM 9491 C C . LEU C 1 388 ? 204.152 124.549 328.796 1.00 65.96 368 LEU C C 1
ATOM 9492 O O . LEU C 1 388 ? 204.021 125.781 328.794 1.00 65.51 368 LEU C O 1
ATOM 9497 N N . LEU C 1 389 ? 205.098 123.938 329.510 1.00 67.11 369 LEU C N 1
ATOM 9498 C CA . LEU C 1 389 ? 206.035 124.728 330.293 1.00 67.18 369 LEU C CA 1
ATOM 9499 C C . LEU C 1 389 ? 206.921 125.572 329.389 1.00 68.75 369 LEU C C 1
ATOM 9500 O O . LEU C 1 389 ? 207.148 126.766 329.661 1.00 73.90 369 LEU C O 1
ATOM 9505 N N . ASN C 1 390 ? 207.404 124.979 328.288 1.00 62.35 370 ASN C N 1
ATOM 9506 C CA . ASN C 1 390 ? 208.276 125.711 327.376 1.00 70.24 370 ASN C CA 1
ATOM 9507 C C . ASN C 1 390 ? 207.537 126.787 326.595 1.00 69.74 370 ASN C C 1
ATOM 9508 O O . ASN C 1 390 ? 208.173 127.562 325.875 1.00 73.67 370 ASN C O 1
ATOM 9513 N N . LEU C 1 391 ? 206.221 126.871 326.750 1.00 64.84 371 LEU C N 1
ATOM 9514 C CA . LEU C 1 391 ? 205.428 127.963 326.225 1.00 65.68 371 LEU C CA 1
ATOM 9515 C C . LEU C 1 391 ? 205.018 128.961 327.301 1.00 71.91 371 LEU C C 1
ATOM 9516 O O . LEU C 1 391 ? 204.274 129.899 327.002 1.00 78.89 371 LEU C O 1
ATOM 9521 N N . GLY C 1 392 ? 205.482 128.788 328.537 1.00 66.64 372 GLY C N 1
ATOM 9522 C CA . GLY C 1 392 ? 205.081 129.660 329.622 1.00 68.67 372 GLY C CA 1
ATOM 9523 C C . GLY C 1 392 ? 203.679 129.444 330.144 1.00 72.58 372 GLY C C 1
ATOM 9524 O O . GLY C 1 392 ? 203.202 130.224 330.967 1.00 69.30 372 GLY C O 1
ATOM 9525 N N . MET C 1 393 ? 202.989 128.399 329.710 1.00 67.09 373 MET C N 1
ATOM 9526 C CA . MET C 1 393 ? 201.597 128.233 330.102 1.00 73.13 373 MET C CA 1
ATOM 9527 C C . MET C 1 393 ? 201.399 127.027 331.006 1.00 73.93 373 MET C C 1
ATOM 9528 O O . MET C 1 393 ? 200.262 126.577 331.188 1.00 72.75 373 MET C O 1
ATOM 9533 N N . GLY C 1 394 ? 202.489 126.532 331.610 1.00 72.23 374 GLY C N 1
ATOM 9534 C CA . GLY C 1 394 ? 202.415 125.321 332.412 1.00 58.11 374 GLY C CA 1
ATOM 9535 C C . GLY C 1 394 ? 201.403 125.406 333.538 1.00 58.60 374 GLY C C 1
ATOM 9536 O O . GLY C 1 394 ? 200.716 124.426 333.851 1.00 56.90 374 GLY C O 1
ATOM 9537 N N . GLU C 1 395 ? 201.281 126.572 334.151 1.00 61.27 375 GLU C N 1
ATOM 9538 C CA . GLU C 1 395 ? 200.388 126.679 335.291 1.00 66.25 375 GLU C CA 1
ATOM 9539 C C . GLU C 1 395 ? 198.941 126.886 334.877 1.00 74.37 375 GLU C C 1
ATOM 9540 O O . GLU C 1 395 ? 198.069 126.923 335.751 1.00 85.05 375 GLU C O 1
ATOM 9542 N N . TYR C 1 396 ? 198.655 127.008 333.577 1.00 69.39 376 TYR C N 1
ATOM 9543 C CA . TYR C 1 396 ? 197.338 127.465 333.154 1.00 63.26 376 TYR C CA 1
ATOM 9544 C C . TYR C 1 396 ? 196.442 126.362 332.599 1.00 69.87 376 TYR C C 1
ATOM 9545 O O . TYR C 1 396 ? 195.226 126.569 332.517 1.00 78.73 376 TYR C O 1
ATOM 9554 N N . PHE C 1 397 ? 196.993 125.213 332.205 1.00 69.37 377 PHE C N 1
ATOM 9555 C CA . PHE C 1 397 ? 196.176 124.090 331.744 1.00 69.18 377 PHE C CA 1
ATOM 9556 C C . PHE C 1 397 ? 196.803 122.795 332.254 1.00 65.14 377 PHE C C 1
ATOM 9557 O O . PHE C 1 397 ? 198.026 122.612 332.203 1.00 66.38 377 PHE C O 1
ATOM 9565 N N . THR C 1 398 ? 195.982 121.910 332.793 1.00 68.88 378 THR C N 1
ATOM 9566 C CA . THR C 1 398 ? 196.581 120.927 333.690 1.00 87.74 378 THR C CA 1
ATOM 9567 C C . THR C 1 398 ? 196.699 119.493 333.139 1.00 81.58 378 THR C C 1
ATOM 9568 O O . THR C 1 398 ? 197.608 118.761 333.559 1.00 82.98 378 THR C O 1
ATOM 9572 N N . TYR C 1 399 ? 195.835 119.035 332.224 1.00 63.94 379 TYR C N 1
ATOM 9573 C CA . TYR C 1 399 ? 195.974 117.692 331.654 1.00 66.16 379 TYR C CA 1
ATOM 9574 C C . TYR C 1 399 ? 195.986 117.772 330.125 1.00 62.89 379 TYR C C 1
ATOM 9575 O O . TYR C 1 399 ? 195.123 117.200 329.447 1.00 65.91 379 TYR C O 1
ATOM 9577 N N . PRO C 1 400 ? 196.982 118.438 329.546 1.00 60.06 380 PRO C N 1
ATOM 9578 C CA . PRO C 1 400 ? 197.055 118.544 328.082 1.00 45.32 380 PRO C CA 1
ATOM 9579 C C . PRO C 1 400 ? 197.537 117.261 327.432 1.00 55.40 380 PRO C C 1
ATOM 9580 O O . PRO C 1 400 ? 198.300 116.484 328.009 1.00 53.72 380 PRO C O 1
ATOM 9584 N N . LYS C 1 401 ? 197.153 117.093 326.177 1.00 46.56 381 LYS C N 1
ATOM 9585 C CA . LYS C 1 401 ? 197.797 116.072 325.375 1.00 44.10 381 LYS C CA 1
ATOM 9586 C C . LYS C 1 401 ? 199.089 116.623 324.783 1.00 42.37 381 LYS C C 1
ATOM 9587 O O . LYS C 1 401 ? 199.299 117.833 324.710 1.00 56.86 381 LYS C O 1
ATOM 9593 N N . GLY C 1 402 ? 199.951 115.710 324.349 1.00 45.04 382 GLY C N 1
ATOM 9594 C CA . GLY C 1 402 ? 201.251 116.065 323.844 1.00 40.30 382 GLY C CA 1
ATOM 9595 C C . GLY C 1 402 ? 201.292 116.159 322.339 1.00 46.64 382 GLY C C 1
ATOM 9596 O O . GLY C 1 402 ? 200.492 115.539 321.632 1.00 44.32 382 GLY C O 1
ATOM 9597 N N . VAL C 1 403 ? 202.272 116.931 321.864 1.00 51.30 383 VAL C N 1
ATOM 9598 C CA . VAL C 1 403 ? 202.314 117.324 320.459 1.00 50.77 383 VAL C CA 1
ATOM 9599 C C . VAL C 1 403 ? 202.690 116.140 319.575 1.00 44.01 383 VAL C C 1
ATOM 9600 O O . VAL C 1 403 ? 201.997 115.851 318.591 1.00 37.48 383 VAL C O 1
ATOM 9604 N N . GLU C 1 404 ? 203.798 115.452 319.890 1.00 48.59 384 GLU C N 1
ATOM 9605 C CA . GLU C 1 404 ? 204.191 114.314 319.056 1.00 50.62 384 GLU C CA 1
ATOM 9606 C C . GLU C 1 404 ? 203.084 113.265 318.963 1.00 49.59 384 GLU C C 1
ATOM 9607 O O . GLU C 1 404 ? 202.909 112.644 317.906 1.00 48.94 384 GLU C O 1
ATOM 9613 N N . PHE C 1 405 ? 202.310 113.077 320.038 1.00 42.21 385 PHE C N 1
ATOM 9614 C CA . PHE C 1 405 ? 201.133 112.210 319.970 1.00 43.40 385 PHE C CA 1
ATOM 9615 C C . PHE C 1 405 ? 200.163 112.672 318.890 1.00 46.77 385 PHE C C 1
ATOM 9616 O O . PHE C 1 405 ? 199.766 111.887 318.021 1.00 52.33 385 PHE C O 1
ATOM 9624 N N . MET C 1 406 ? 199.771 113.952 318.916 1.00 48.19 386 MET C N 1
ATOM 9625 C CA . MET C 1 406 ? 198.806 114.422 317.925 1.00 45.79 386 MET C CA 1
ATOM 9626 C C . MET C 1 406 ? 199.404 114.460 316.521 1.00 43.20 386 MET C C 1
ATOM 9627 O O . MET C 1 406 ? 198.682 114.241 315.540 1.00 45.12 386 MET C O 1
ATOM 9632 N N . LYS C 1 407 ? 200.705 114.748 316.402 1.00 40.40 387 LYS C N 1
ATOM 9633 C CA . LYS C 1 407 ? 201.349 114.770 315.091 1.00 40.32 387 LYS C CA 1
ATOM 9634 C C . LYS C 1 407 ? 201.202 113.430 314.390 1.00 52.91 387 LYS C C 1
ATOM 9635 O O . LYS C 1 407 ? 200.875 113.377 313.195 1.00 51.93 387 LYS C O 1
ATOM 9641 N N . LYS C 1 408 ? 201.436 112.332 315.128 1.00 52.67 388 LYS C N 1
ATOM 9642 C CA . LYS C 1 408 ? 201.355 111.013 314.524 1.00 47.97 388 LYS C CA 1
ATOM 9643 C C . LYS C 1 408 ? 199.927 110.706 314.100 1.00 50.12 388 LYS C C 1
ATOM 9644 O O . LYS C 1 408 ? 199.701 110.133 313.023 1.00 50.39 388 LYS C O 1
ATOM 9650 N N . ILE C 1 409 ? 198.944 111.097 314.917 1.00 42.51 389 ILE C N 1
ATOM 9651 C CA . ILE C 1 409 ? 197.557 110.921 314.505 1.00 41.04 389 ILE C CA 1
ATOM 9652 C C . ILE C 1 409 ? 197.318 111.638 313.188 1.00 50.05 389 ILE C C 1
ATOM 9653 O O . ILE C 1 409 ? 196.757 111.061 312.245 1.00 57.80 389 ILE C O 1
ATOM 9658 N N . ILE C 1 410 ? 197.753 112.910 313.100 1.00 43.78 390 ILE C N 1
ATOM 9659 C CA . ILE C 1 410 ? 197.477 113.699 311.905 1.00 46.45 390 ILE C CA 1
ATOM 9660 C C . ILE C 1 410 ? 198.213 113.122 310.710 1.00 43.75 390 ILE C C 1
ATOM 9661 O O . ILE C 1 410 ? 197.655 113.019 309.606 1.00 47.72 390 ILE C O 1
ATOM 9666 N N . LEU C 1 411 ? 199.466 112.714 310.914 1.00 43.62 391 LEU C N 1
ATOM 9667 C CA . LEU C 1 411 ? 200.262 112.160 309.825 1.00 57.71 391 LEU C CA 1
ATOM 9668 C C . LEU C 1 411 ? 199.648 110.892 309.215 1.00 57.79 391 LEU C C 1
ATOM 9669 O O . LEU C 1 411 ? 199.909 110.587 308.042 1.00 57.38 391 LEU C O 1
ATOM 9674 N N . HIS C 1 412 ? 198.848 110.139 309.969 1.00 44.57 392 HIS C N 1
ATOM 9675 C CA . HIS C 1 412 ? 198.321 108.893 309.430 1.00 45.36 392 HIS C CA 1
ATOM 9676 C C . HIS C 1 412 ? 196.905 109.042 308.882 1.00 48.49 392 HIS C C 1
ATOM 9677 O O . HIS C 1 412 ? 196.508 108.254 308.016 1.00 49.80 392 HIS C O 1
ATOM 9684 N N . SER C 1 413 ? 196.164 110.061 309.318 1.00 50.59 393 SER C N 1
ATOM 9685 C CA . SER C 1 413 ? 194.785 110.292 308.892 1.00 46.89 393 SER C CA 1
ATOM 9686 C C . SER C 1 413 ? 194.622 111.457 307.914 1.00 47.72 393 SER C C 1
ATOM 9687 O O . SER C 1 413 ? 193.491 111.794 307.558 1.00 59.50 393 SER C O 1
ATOM 9690 N N . THR C 1 414 ? 195.704 112.112 307.502 1.00 45.68 394 THR C N 1
ATOM 9691 C CA . THR C 1 414 ? 195.611 113.198 306.531 1.00 44.37 394 THR C CA 1
ATOM 9692 C C . THR C 1 414 ? 196.786 113.093 305.578 1.00 55.64 394 THR C C 1
ATOM 9693 O O . THR C 1 414 ? 197.842 112.564 305.927 1.00 62.57 394 THR C O 1
ATOM 9697 N N . THR C 1 415 ? 196.601 113.632 304.383 1.00 65.23 395 THR C N 1
ATOM 9698 C CA . THR C 1 415 ? 197.684 113.859 303.437 1.00 69.87 395 THR C CA 1
ATOM 9699 C C . THR C 1 415 ? 198.240 115.256 303.643 1.00 67.58 395 THR C C 1
ATOM 9700 O O . THR C 1 415 ? 197.631 116.077 304.324 1.00 72.60 395 THR C O 1
ATOM 9704 N N . PRO C 1 416 ? 199.418 115.564 303.084 1.00 64.84 396 PRO C N 1
ATOM 9705 C CA . PRO C 1 416 ? 200.006 116.897 303.308 1.00 67.51 396 PRO C CA 1
ATOM 9706 C C . PRO C 1 416 ? 199.635 117.976 302.292 1.00 69.80 396 PRO C C 1
ATOM 9707 O O . PRO C 1 416 ? 199.842 119.160 302.564 1.00 76.78 396 PRO C O 1
ATOM 9711 N N . ASN C 1 417 ? 199.111 117.609 301.124 1.00 69.20 397 ASN C N 1
ATOM 9712 C CA . ASN C 1 417 ? 198.985 118.559 300.031 1.00 73.97 397 ASN C CA 1
ATOM 9713 C C . ASN C 1 417 ? 197.579 118.679 299.463 1.00 76.82 397 ASN C C 1
ATOM 9714 O O . ASN C 1 417 ? 197.393 119.387 298.469 1.00 87.80 397 ASN C O 1
ATOM 9719 N N . GLU C 1 418 ? 196.584 118.022 300.054 1.00 73.98 398 GLU C N 1
ATOM 9720 C CA . GLU C 1 418 ? 195.224 118.048 299.535 1.00 72.71 398 GLU C CA 1
ATOM 9721 C C . GLU C 1 418 ? 194.313 118.968 300.336 1.00 67.68 398 GLU C C 1
ATOM 9722 O O . GLU C 1 418 ? 193.089 118.898 300.190 1.00 63.35 398 GLU C O 1
ATOM 9728 N N . GLY C 1 419 ? 194.887 119.822 301.177 1.00 67.53 399 GLY C N 1
ATOM 9729 C CA . GLY C 1 419 ? 194.103 120.766 301.957 1.00 54.91 399 GLY C CA 1
ATOM 9730 C C . GLY C 1 419 ? 193.136 120.126 302.929 1.00 61.79 399 GLY C C 1
ATOM 9731 O O . GLY C 1 419 ? 192.035 120.646 303.134 1.00 72.32 399 GLY C O 1
ATOM 9732 N N . ASP C 1 420 ? 193.523 119.012 303.548 1.00 62.40 400 ASP C N 1
ATOM 9733 C CA . ASP C 1 420 ? 192.643 118.383 304.520 1.00 61.86 400 ASP C CA 1
ATOM 9734 C C . ASP C 1 420 ? 192.290 119.344 305.652 1.00 65.00 400 ASP C C 1
ATOM 9735 O O . ASP C 1 420 ? 193.152 120.045 306.196 1.00 66.99 400 ASP C O 1
ATOM 9740 N N . ILE C 1 421 ? 191.007 119.368 306.015 1.00 62.92 401 ILE C N 1
ATOM 9741 C CA . ILE C 1 421 ? 190.548 120.076 307.207 1.00 59.74 401 ILE C CA 1
ATOM 9742 C C . ILE C 1 421 ? 190.546 119.127 308.403 1.00 57.05 401 ILE C C 1
ATOM 9743 O O . ILE C 1 421 ? 190.125 117.969 308.295 1.00 56.27 401 ILE C O 1
ATOM 9748 N N . ILE C 1 422 ? 190.978 119.639 309.557 1.00 59.82 402 ILE C N 1
ATOM 9749 C CA . ILE C 1 422 ? 191.062 118.930 310.830 1.00 54.04 402 ILE C CA 1
ATOM 9750 C C . ILE C 1 422 ? 190.232 119.702 311.841 1.00 58.06 402 ILE C C 1
ATOM 9751 O O . ILE C 1 422 ? 190.409 120.920 311.987 1.00 64.34 402 ILE C O 1
ATOM 9756 N N . LEU C 1 423 ? 189.343 118.996 312.543 1.00 51.16 403 LEU C N 1
ATOM 9757 C CA . LEU C 1 423 ? 188.411 119.594 313.490 1.00 47.22 403 LEU C CA 1
ATOM 9758 C C . LEU C 1 423 ? 188.625 118.995 314.876 1.00 55.52 403 LEU C C 1
ATOM 9759 O O . LEU C 1 423 ? 188.462 117.783 315.072 1.00 58.91 403 LEU C O 1
ATOM 9764 N N . ASP C 1 424 ? 188.989 119.835 315.840 1.00 44.57 404 ASP C N 1
ATOM 9765 C CA . ASP C 1 424 ? 188.945 119.454 317.249 1.00 40.19 404 ASP C CA 1
ATOM 9766 C C . ASP C 1 424 ? 187.947 120.381 317.936 1.00 51.57 404 ASP C C 1
ATOM 9767 O O . ASP C 1 424 ? 188.208 121.581 318.081 1.00 59.11 404 ASP C O 1
ATOM 9772 N N . PHE C 1 425 ? 186.798 119.835 318.351 1.00 53.76 405 PHE C N 1
ATOM 9773 C CA . PHE C 1 425 ? 185.762 120.651 318.966 1.00 51.78 405 PHE C CA 1
ATOM 9774 C C . PHE C 1 425 ? 185.708 120.483 320.473 1.00 46.01 405 PHE C C 1
ATOM 9775 O O . PHE C 1 425 ? 184.669 120.747 321.089 1.00 46.32 405 PHE C O 1
ATOM 9783 N N . PHE C 1 426 ? 186.823 120.091 321.075 1.00 42.10 406 PHE C N 1
ATOM 9784 C CA . PHE C 1 426 ? 186.987 119.994 322.522 1.00 43.56 406 PHE C CA 1
ATOM 9785 C C . PHE C 1 426 ? 188.391 120.482 322.851 1.00 45.68 406 PHE C C 1
ATOM 9786 O O . PHE C 1 426 ? 189.163 119.815 323.533 1.00 50.19 406 PHE C O 1
ATOM 9794 N N . ALA C 1 427 ? 188.743 121.658 322.326 1.00 47.68 407 ALA C N 1
ATOM 9795 C CA . ALA C 1 427 ? 190.139 121.978 322.035 1.00 44.99 407 ALA C CA 1
ATOM 9796 C C . ALA C 1 427 ? 190.993 122.050 323.287 1.00 50.38 407 ALA C C 1
ATOM 9797 O O . ALA C 1 427 ? 192.178 121.691 323.247 1.00 43.26 407 ALA C O 1
ATOM 9799 N N . GLY C 1 428 ? 190.422 122.527 324.399 1.00 53.67 408 GLY C N 1
ATOM 9800 C CA . GLY C 1 428 ? 191.208 122.798 325.592 1.00 50.91 408 GLY C CA 1
ATOM 9801 C C . GLY C 1 428 ? 192.427 123.648 325.285 1.00 48.76 408 GLY C C 1
ATOM 9802 O O . GLY C 1 428 ? 192.323 124.741 324.726 1.00 57.01 408 GLY C O 1
ATOM 9803 N N . SER C 1 429 ? 193.597 123.126 325.609 1.00 46.50 409 SER C N 1
ATOM 9804 C CA . SER C 1 429 ? 194.879 123.792 325.383 1.00 50.72 409 SER C CA 1
ATOM 9805 C C . SER C 1 429 ? 195.221 124.037 323.910 1.00 49.52 409 SER C C 1
ATOM 9806 O O . SER C 1 429 ? 196.252 124.669 323.644 1.00 43.62 409 SER C O 1
ATOM 9809 N N . GLY C 1 430 ? 194.421 123.543 322.957 1.00 51.50 410 GLY C N 1
ATOM 9810 C CA . GLY C 1 430 ? 194.759 123.651 321.540 1.00 39.77 410 GLY C CA 1
ATOM 9811 C C . GLY C 1 430 ? 195.940 122.810 321.054 1.00 48.83 410 GLY C C 1
ATOM 9812 O O . GLY C 1 430 ? 196.504 123.117 319.995 1.00 46.01 410 GLY C O 1
ATOM 9813 N N . THR C 1 431 ? 196.324 121.749 321.787 1.00 45.04 411 THR C N 1
ATOM 9814 C CA . THR C 1 431 ? 197.434 120.891 321.366 1.00 38.80 411 THR C CA 1
ATOM 9815 C C . THR C 1 431 ? 197.295 120.430 319.920 1.00 43.39 411 THR C C 1
ATOM 9816 O O . THR C 1 431 ? 198.278 120.416 319.165 1.00 44.86 411 THR C O 1
ATOM 9820 N N . THR C 1 432 ? 196.086 120.037 319.517 1.00 39.85 412 THR C N 1
ATOM 9821 C CA . THR C 1 432 ? 195.886 119.562 318.154 1.00 49.97 412 THR C CA 1
ATOM 9822 C C . THR C 1 432 ? 196.454 120.532 317.131 1.00 50.68 412 THR C C 1
ATOM 9823 O O . THR C 1 432 ? 197.096 120.121 316.156 1.00 50.41 412 THR C O 1
ATOM 9827 N N . VAL C 1 433 ? 196.199 121.826 317.323 1.00 51.26 413 VAL C N 1
ATOM 9828 C CA . VAL C 1 433 ? 196.562 122.811 316.308 1.00 55.37 413 VAL C CA 1
ATOM 9829 C C . VAL C 1 433 ? 198.036 123.152 316.346 1.00 50.60 413 VAL C C 1
ATOM 9830 O O . VAL C 1 433 ? 198.656 123.352 315.288 1.00 50.84 413 VAL C O 1
ATOM 9834 N N . HIS C 1 434 ? 198.625 123.213 317.541 1.00 39.88 414 HIS C N 1
ATOM 9835 C CA . HIS C 1 434 ? 200.079 123.172 317.633 1.00 49.09 414 HIS C CA 1
ATOM 9836 C C . HIS C 1 434 ? 200.639 122.051 316.747 1.00 51.76 414 HIS C C 1
ATOM 9837 O O . HIS C 1 434 ? 201.574 122.272 315.966 1.00 59.14 414 HIS C O 1
ATOM 9844 N N . ALA C 1 435 ? 200.032 120.858 316.800 1.00 50.13 415 ALA C N 1
ATOM 9845 C CA . ALA C 1 435 ? 200.595 119.726 316.055 1.00 55.85 415 ALA C CA 1
ATOM 9846 C C . ALA C 1 435 ? 200.382 119.882 314.552 1.00 49.76 415 ALA C C 1
ATOM 9847 O O . ALA C 1 435 ? 201.248 119.502 313.753 1.00 46.70 415 ALA C O 1
ATOM 9849 N N . VAL C 1 436 ? 199.242 120.442 314.148 1.00 40.30 416 VAL C N 1
ATOM 9850 C CA . VAL C 1 436 ? 199.001 120.661 312.728 1.00 47.78 416 VAL C CA 1
ATOM 9851 C C . VAL C 1 436 ? 200.011 121.648 312.152 1.00 52.32 416 VAL C C 1
ATOM 9852 O O . VAL C 1 436 ? 200.533 121.453 311.045 1.00 52.58 416 VAL C O 1
ATOM 9856 N N . MET C 1 437 ? 200.278 122.747 312.869 1.00 49.47 417 MET C N 1
ATOM 9857 C CA . MET C 1 437 ? 201.177 123.747 312.302 1.00 48.51 417 MET C CA 1
ATOM 9858 C C . MET C 1 437 ? 202.601 123.222 312.251 1.00 48.91 417 MET C C 1
ATOM 9859 O O . MET C 1 437 ? 203.302 123.403 311.245 1.00 51.43 417 MET C O 1
ATOM 9864 N N . GLU C 1 438 ? 203.037 122.560 313.326 1.00 44.54 418 GLU C N 1
ATOM 9865 C CA . GLU C 1 438 ? 204.364 121.968 313.349 1.00 49.77 418 GLU C CA 1
ATOM 9866 C C . GLU C 1 438 ? 204.518 120.968 312.215 1.00 56.13 418 GLU C C 1
ATOM 9867 O O . GLU C 1 438 ? 205.519 120.987 311.486 1.00 55.06 418 GLU C O 1
ATOM 9873 N N . LEU C 1 439 ? 203.509 120.103 312.031 1.00 53.58 419 LEU C N 1
ATOM 9874 C CA . LEU C 1 439 ? 203.537 119.133 310.940 1.00 54.68 419 LEU C CA 1
ATOM 9875 C C . LEU C 1 439 ? 203.579 119.819 309.581 1.00 58.70 419 LEU C C 1
ATOM 9876 O O . LEU C 1 439 ? 204.371 119.439 308.711 1.00 66.71 419 LEU C O 1
ATOM 9881 N N . ASN C 1 440 ? 202.738 120.841 309.383 1.00 62.14 420 ASN C N 1
ATOM 9882 C CA . ASN C 1 440 ? 202.714 121.561 308.110 1.00 63.61 420 ASN C CA 1
ATOM 9883 C C . ASN C 1 440 ? 204.064 122.200 307.814 1.00 64.31 420 ASN C C 1
ATOM 9884 O O . ASN C 1 440 ? 204.534 122.176 306.670 1.00 64.47 420 ASN C O 1
ATOM 9889 N N . ALA C 1 441 ? 204.697 122.796 308.831 1.00 65.85 421 ALA C N 1
ATOM 9890 C CA . ALA C 1 441 ? 206.020 123.372 308.627 1.00 52.28 421 ALA C CA 1
ATOM 9891 C C . ALA C 1 441 ? 207.034 122.298 308.246 1.00 67.20 421 ALA C C 1
ATOM 9892 O O . ALA C 1 441 ? 207.908 122.528 307.402 1.00 63.18 421 ALA C O 1
ATOM 9894 N N . GLU C 1 442 ? 206.912 121.100 308.831 1.00 72.31 422 GLU C N 1
ATOM 9895 C CA . GLU C 1 442 ? 207.938 120.080 308.629 1.00 74.02 422 GLU C CA 1
ATOM 9896 C C . GLU C 1 442 ? 207.891 119.503 307.224 1.00 74.98 422 GLU C C 1
ATOM 9897 O O . GLU C 1 442 ? 208.940 119.266 306.620 1.00 81.83 422 GLU C O 1
ATOM 9903 N N . ASP C 1 443 ? 206.698 119.281 306.673 1.00 71.46 423 ASP C N 1
ATOM 9904 C CA . ASP C 1 443 ? 206.600 118.716 305.331 1.00 79.36 423 ASP C CA 1
ATOM 9905 C C . ASP C 1 443 ? 206.081 119.702 304.292 1.00 78.11 423 ASP C C 1
ATOM 9906 O O . ASP C 1 443 ? 205.731 119.285 303.185 1.00 82.29 423 ASP C O 1
ATOM 9911 N N . LYS C 1 444 ? 206.040 120.994 304.607 1.00 75.86 424 LYS C N 1
ATOM 9912 C CA . LYS C 1 444 ? 205.555 122.003 303.667 1.00 76.53 424 LYS C CA 1
ATOM 9913 C C . LYS C 1 444 ? 204.129 121.670 303.231 1.00 74.93 424 LYS C C 1
ATOM 9914 O O . LYS C 1 444 ? 203.798 121.652 302.045 1.00 77.97 424 LYS C O 1
ATOM 9920 N N . GLY C 1 445 ? 203.279 121.384 304.218 1.00 72.09 425 GLY C N 1
ATOM 9921 C CA . GLY C 1 445 ? 201.911 120.997 303.967 1.00 72.58 425 GLY C CA 1
ATOM 9922 C C . GLY C 1 445 ? 200.929 122.156 304.076 1.00 69.95 425 GLY C C 1
ATOM 9923 O O . GLY C 1 445 ? 201.277 123.288 304.413 1.00 73.97 425 GLY C O 1
ATOM 9924 N N . ASN C 1 446 ? 199.657 121.833 303.790 1.00 64.99 426 ASN C N 1
ATOM 9925 C CA . ASN C 1 446 ? 198.589 122.827 303.722 1.00 57.28 426 ASN C CA 1
ATOM 9926 C C . ASN C 1 446 ? 197.326 122.341 304.418 1.00 54.22 426 ASN C C 1
ATOM 9927 O O . ASN C 1 446 ? 196.214 122.628 303.965 1.00 64.71 426 ASN C O 1
ATOM 9932 N N . ARG C 1 447 ? 197.474 121.587 305.498 1.00 53.68 427 ARG C N 1
ATOM 9933 C CA . ARG C 1 447 ? 196.322 121.202 306.297 1.00 59.16 427 ARG C CA 1
ATOM 9934 C C . ARG C 1 447 ? 195.739 122.419 307.016 1.00 60.89 427 ARG C C 1
ATOM 9935 O O . ARG C 1 447 ? 196.473 123.293 307.488 1.00 55.51 427 ARG C O 1
ATOM 9943 N N . GLU C 1 448 ? 194.414 122.466 307.117 1.00 56.85 428 GLU C N 1
ATOM 9944 C CA . GLU C 1 448 ? 193.727 123.548 307.805 1.00 60.21 428 GLU C CA 1
ATOM 9945 C C . GLU C 1 448 ? 193.054 123.031 309.070 1.00 61.21 428 GLU C C 1
ATOM 9946 O O . GLU C 1 448 ? 192.884 121.822 309.253 1.00 58.23 428 GLU C O 1
ATOM 9952 N N . PHE C 1 449 ? 192.659 123.955 309.954 1.00 62.22 429 PHE C N 1
ATOM 9953 C CA . PHE C 1 449 ? 191.989 123.533 311.177 1.00 58.32 429 PHE C CA 1
ATOM 9954 C C . PHE C 1 449 ? 190.807 124.426 311.551 1.00 68.39 429 PHE C C 1
ATOM 9955 O O . PHE C 1 449 ? 190.764 125.620 311.229 1.00 74.80 429 PHE C O 1
ATOM 9963 N N . ILE C 1 450 ? 189.830 123.804 312.216 1.00 60.96 430 ILE C N 1
ATOM 9964 C CA . ILE C 1 450 ? 188.804 124.485 312.992 1.00 56.83 430 ILE C CA 1
ATOM 9965 C C . ILE C 1 450 ? 188.959 124.010 314.433 1.00 58.35 430 ILE C C 1
ATOM 9966 O O . ILE C 1 450 ? 188.999 122.800 314.689 1.00 63.70 430 ILE C O 1
ATOM 9971 N N . LEU C 1 451 ? 189.069 124.954 315.361 1.00 50.11 431 LEU C N 1
ATOM 9972 C CA . LEU C 1 451 ? 188.968 124.698 316.791 1.00 52.98 431 LEU C CA 1
ATOM 9973 C C . LEU C 1 451 ? 187.606 125.131 317.314 1.00 52.34 431 LEU C C 1
ATOM 9974 O O . LEU C 1 451 ? 187.033 126.117 316.835 1.00 68.43 431 LEU C O 1
ATOM 9979 N N . VAL C 1 452 ? 187.101 124.410 318.310 1.00 48.75 432 VAL C N 1
ATOM 9980 C CA . VAL C 1 452 ? 185.992 124.875 319.131 1.00 48.20 432 VAL C CA 1
ATOM 9981 C C . VAL C 1 452 ? 186.400 124.734 320.583 1.00 58.84 432 VAL C C 1
ATOM 9982 O O . VAL C 1 452 ? 186.963 123.702 320.985 1.00 55.40 432 VAL C O 1
ATOM 9986 N N . GLN C 1 453 ? 186.132 125.774 321.360 1.00 62.70 433 GLN C N 1
ATOM 9987 C CA . GLN C 1 453 ? 186.365 125.742 322.792 1.00 60.68 433 GLN C CA 1
ATOM 9988 C C . GLN C 1 453 ? 185.290 126.584 323.457 1.00 62.78 433 GLN C C 1
ATOM 9989 O O . GLN C 1 453 ? 185.085 127.747 323.082 1.00 61.51 433 GLN C O 1
ATOM 9995 N N . ILE C 1 454 ? 184.588 125.989 324.422 1.00 59.36 434 ILE C N 1
ATOM 9996 C CA . ILE C 1 454 ? 183.567 126.742 325.127 1.00 62.13 434 ILE C CA 1
ATOM 9997 C C . ILE C 1 454 ? 184.240 127.784 326.012 1.00 66.17 434 ILE C C 1
ATOM 9998 O O . ILE C 1 454 ? 185.402 127.638 326.413 1.00 68.41 434 ILE C O 1
ATOM 10003 N N . ASP C 1 455 ? 183.513 128.860 326.292 1.00 65.91 435 ASP C N 1
ATOM 10004 C CA . ASP C 1 455 ? 184.035 129.990 327.068 1.00 71.81 435 ASP C CA 1
ATOM 10005 C C . ASP C 1 455 ? 183.609 129.844 328.526 1.00 73.51 435 ASP C C 1
ATOM 10006 O O . ASP C 1 455 ? 182.823 130.615 329.060 1.00 71.76 435 ASP C O 1
ATOM 10011 N N . GLU C 1 456 ? 184.129 128.804 329.160 1.00 75.38 436 GLU C N 1
ATOM 10012 C CA . GLU C 1 456 ? 183.808 128.557 330.556 1.00 79.80 436 GLU C CA 1
ATOM 10013 C C . GLU C 1 456 ? 184.598 129.516 331.432 1.00 72.95 436 GLU C C 1
ATOM 10014 O O . GLU C 1 456 ? 185.813 129.667 331.259 1.00 70.88 436 GLU C O 1
ATOM 10020 N N . GLU C 1 457 ? 183.906 130.142 332.383 1.00 71.84 437 GLU C N 1
ATOM 10021 C CA . GLU C 1 457 ? 184.542 131.089 333.286 1.00 71.64 437 GLU C CA 1
ATOM 10022 C C . GLU C 1 457 ? 185.642 130.422 334.098 1.00 68.75 437 GLU C C 1
ATOM 10023 O O . GLU C 1 457 ? 185.450 129.332 334.644 1.00 73.86 437 GLU C O 1
ATOM 10029 N N . ILE C 1 458 ? 186.794 131.089 334.173 1.00 66.75 438 ILE C N 1
ATOM 10030 C CA . ILE C 1 458 ? 187.911 130.668 335.015 1.00 67.86 438 ILE C CA 1
ATOM 10031 C C . ILE C 1 458 ? 187.724 131.263 336.407 1.00 75.30 438 ILE C C 1
ATOM 10032 O O . ILE C 1 458 ? 187.618 132.486 336.560 1.00 79.84 438 ILE C O 1
ATOM 10037 N N . LYS C 1 459 ? 187.684 130.401 337.424 1.00 77.16 439 LYS C N 1
ATOM 10038 C CA . LYS C 1 459 ? 187.376 130.858 338.771 1.00 89.94 439 LYS C CA 1
ATOM 10039 C C . LYS C 1 459 ? 188.512 131.729 339.310 1.00 92.36 439 LYS C C 1
ATOM 10040 O O . LYS C 1 459 ? 189.653 131.665 338.849 1.00 84.25 439 LYS C O 1
ATOM 10046 N N . GLU C 1 460 ? 188.172 132.568 340.293 1.00 102.74 440 GLU C N 1
ATOM 10047 C CA . GLU C 1 460 ? 189.077 133.629 340.727 1.00 107.70 440 GLU C CA 1
ATOM 10048 C C . GLU C 1 460 ? 190.377 133.079 341.300 1.00 104.02 440 GLU C C 1
ATOM 10049 O O . GLU C 1 460 ? 191.438 133.693 341.134 1.00 98.27 440 GLU C O 1
ATOM 10055 N N . ASP C 1 461 ? 190.322 131.929 341.969 1.00 107.33 441 ASP C N 1
ATOM 10056 C CA . ASP C 1 461 ? 191.506 131.361 342.599 1.00 106.16 441 ASP C CA 1
ATOM 10057 C C . ASP C 1 461 ? 192.359 130.533 341.646 1.00 96.11 441 ASP C C 1
ATOM 10058 O O . ASP C 1 461 ? 193.530 130.279 341.951 1.00 96.89 441 ASP C O 1
ATOM 10063 N N . GLU C 1 462 ? 191.813 130.096 340.515 1.00 93.66 442 GLU C N 1
ATOM 10064 C CA . GLU C 1 462 ? 192.647 129.469 339.499 1.00 92.62 442 GLU C CA 1
ATOM 10065 C C . GLU C 1 462 ? 193.763 130.429 339.100 1.00 98.24 442 GLU C C 1
ATOM 10066 O O . GLU C 1 462 ? 193.574 131.645 339.066 1.00 98.61 442 GLU C O 1
ATOM 10072 N N . SER C 1 463 ? 194.945 129.880 338.823 1.00 103.72 443 SER C N 1
ATOM 10073 C CA . SER C 1 463 ? 196.092 130.732 338.521 1.00 101.03 443 SER C CA 1
ATOM 10074 C C . SER C 1 463 ? 195.914 131.470 337.202 1.00 90.28 443 SER C C 1
ATOM 10075 O O . SER C 1 463 ? 196.345 132.620 337.067 1.00 99.60 443 SER C O 1
ATOM 10078 N N . ALA C 1 464 ? 195.282 130.830 336.221 1.00 76.56 444 ALA C N 1
ATOM 10079 C CA . ALA C 1 464 ? 195.190 131.400 334.886 1.00 67.60 444 ALA C CA 1
ATOM 10080 C C . ALA C 1 464 ? 194.312 132.639 334.837 1.00 70.68 444 ALA C C 1
ATOM 10081 O O . ALA C 1 464 ? 194.283 133.315 333.802 1.00 67.03 444 ALA C O 1
ATOM 10083 N N . TYR C 1 465 ? 193.624 132.962 335.933 1.00 76.39 445 TYR C N 1
ATOM 10084 C CA . TYR C 1 465 ? 192.722 134.108 335.949 1.00 83.70 445 TYR C CA 1
ATOM 10085 C C . TYR C 1 465 ? 193.495 135.414 335.820 1.00 88.45 445 TYR C C 1
ATOM 10086 O O . TYR C 1 465 ? 193.189 136.251 334.963 1.00 85.15 445 TYR C O 1
ATOM 10095 N N . ASP C 1 466 ? 194.487 135.614 336.691 1.00 94.38 446 ASP C N 1
ATOM 10096 C CA . ASP C 1 466 ? 195.278 136.836 336.640 1.00 95.88 446 ASP C CA 1
ATOM 10097 C C . ASP C 1 466 ? 196.029 136.951 335.322 1.00 85.55 446 ASP C C 1
ATOM 10098 O O . ASP C 1 466 ? 196.168 138.059 334.786 1.00 78.76 446 ASP C O 1
ATOM 10103 N N . PHE C 1 467 ? 196.517 135.823 334.792 1.00 75.71 447 PHE C N 1
ATOM 10104 C CA . PHE C 1 467 ? 197.135 135.828 333.470 1.00 76.95 447 PHE C CA 1
ATOM 10105 C C . PHE C 1 467 ? 196.174 136.381 332.430 1.00 78.77 447 PHE C C 1
ATOM 10106 O O . PHE C 1 467 ? 196.516 137.303 331.680 1.00 76.09 447 PHE C O 1
ATOM 10114 N N . CYS C 1 468 ? 194.962 135.821 332.371 1.00 75.80 448 CYS C N 1
ATOM 10115 C CA . CYS C 1 468 ? 193.973 136.304 331.415 1.00 75.13 448 CYS C CA 1
ATOM 10116 C C . CYS C 1 468 ? 193.653 137.775 331.650 1.00 76.65 448 CYS C C 1
ATOM 10117 O O . CYS C 1 468 ? 193.598 138.562 330.699 1.00 68.97 448 CYS C O 1
ATOM 10120 N N . LYS C 1 469 ? 193.474 138.168 332.913 1.00 77.49 449 LYS C N 1
ATOM 10121 C CA . LYS C 1 469 ? 193.159 139.558 333.225 1.00 79.28 449 LYS C CA 1
ATOM 10122 C C . LYS C 1 469 ? 194.290 140.480 332.800 1.00 80.16 449 LYS C C 1
ATOM 10123 O O . LYS C 1 469 ? 194.075 141.453 332.067 1.00 83.95 449 LYS C O 1
ATOM 10129 N N . LYS C 1 470 ? 195.509 140.173 333.234 1.00 78.61 450 LYS C N 1
ATOM 10130 C CA . LYS C 1 470 ? 196.623 141.099 333.119 1.00 80.87 450 LYS C CA 1
ATOM 10131 C C . LYS C 1 470 ? 197.346 140.973 331.784 1.00 82.25 450 LYS C C 1
ATOM 10132 O O . LYS C 1 470 ? 197.543 141.967 331.083 1.00 102.22 450 LYS C O 1
ATOM 10138 N N . GLU C 1 471 ? 197.753 139.774 331.415 1.00 79.28 451 GLU C N 1
ATOM 10139 C CA . GLU C 1 471 ? 198.564 139.634 330.217 1.00 82.90 451 GLU C CA 1
ATOM 10140 C C . GLU C 1 471 ? 197.722 139.597 328.947 1.00 81.94 451 GLU C C 1
ATOM 10141 O O . GLU C 1 471 ? 198.177 140.071 327.901 1.00 79.99 451 GLU C O 1
ATOM 10147 N N . LEU C 1 472 ? 196.508 139.050 329.007 1.00 82.06 452 LEU C N 1
ATOM 10148 C CA . LEU C 1 472 ? 195.642 138.960 327.839 1.00 71.83 452 LEU C CA 1
ATOM 10149 C C . LEU C 1 472 ? 194.564 140.043 327.809 1.00 80.03 452 LEU C C 1
ATOM 10150 O O . LEU C 1 472 ? 193.755 140.069 326.876 1.00 76.71 452 LEU C O 1
ATOM 10155 N N . LYS C 1 473 ? 194.526 140.926 328.812 1.00 82.20 453 LYS C N 1
ATOM 10156 C CA . LYS C 1 473 ? 193.603 142.065 328.842 1.00 84.23 453 LYS C CA 1
ATOM 10157 C C . LYS C 1 473 ? 192.141 141.627 328.709 1.00 86.42 453 LYS C C 1
ATOM 10158 O O . LYS C 1 473 ? 191.293 142.379 328.219 1.00 92.38 453 LYS C O 1
ATOM 10164 N N . SER C 1 474 ? 191.835 140.407 329.147 1.00 74.56 454 SER C N 1
ATOM 10165 C CA . SER C 1 474 ? 190.494 139.857 329.014 1.00 78.84 454 SER C CA 1
ATOM 10166 C C . SER C 1 474 ? 189.580 140.395 330.110 1.00 84.77 454 SER C C 1
ATOM 10167 O O . SER C 1 474 ? 189.938 140.360 331.291 1.00 91.16 454 SER C O 1
ATOM 10170 N N . ALA C 1 475 ? 188.396 140.884 329.722 1.00 87.12 455 ALA C N 1
ATOM 10171 C CA . ALA C 1 475 ? 187.442 141.396 330.706 1.00 89.82 455 ALA C CA 1
ATOM 10172 C C . ALA C 1 475 ? 187.030 140.307 331.691 1.00 95.66 455 ALA C C 1
ATOM 10173 O O . ALA C 1 475 ? 187.107 140.493 332.913 1.00 94.38 455 ALA C O 1
ATOM 10175 N N . LYS C 1 476 ? 186.584 139.162 331.179 1.00 92.46 456 LYS C N 1
ATOM 10176 C CA . LYS C 1 476 ? 186.250 138.026 332.036 1.00 90.71 456 LYS C CA 1
ATOM 10177 C C . LYS C 1 476 ? 187.033 136.794 331.596 1.00 78.09 456 LYS C C 1
ATOM 10178 O O . LYS C 1 476 ? 186.700 136.185 330.558 1.00 72.67 456 LYS C O 1
ATOM 10184 N N . PRO C 1 477 ? 188.074 136.413 332.337 1.00 77.29 457 PRO C N 1
ATOM 10185 C CA . PRO C 1 477 ? 188.865 135.224 331.989 1.00 71.81 457 PRO C CA 1
ATOM 10186 C C . PRO C 1 477 ? 188.007 133.997 331.743 1.00 70.18 457 PRO C C 1
ATOM 10187 O O . PRO C 1 477 ? 187.136 133.647 332.546 1.00 73.44 457 PRO C O 1
ATOM 10191 N N . VAL C 1 478 ? 188.274 133.336 330.617 1.00 69.42 458 VAL C N 1
ATOM 10192 C CA . VAL C 1 478 ? 187.573 132.124 330.213 1.00 68.37 458 VAL C CA 1
ATOM 10193 C C . VAL C 1 478 ? 188.570 131.195 329.522 1.00 66.21 458 VAL C C 1
ATOM 10194 O O . VAL C 1 478 ? 189.586 131.640 328.989 1.00 63.64 458 VAL C O 1
ATOM 10198 N N . ILE C 1 479 ? 188.282 129.882 329.537 1.00 67.26 459 ILE C N 1
ATOM 10199 C CA . ILE C 1 479 ? 189.274 128.908 329.056 1.00 61.72 459 ILE C CA 1
ATOM 10200 C C . ILE C 1 479 ? 189.661 129.205 327.606 1.00 58.67 459 ILE C C 1
ATOM 10201 O O . ILE C 1 479 ? 190.828 129.067 327.212 1.00 52.48 459 ILE C O 1
ATOM 10206 N N . SER C 1 480 ? 188.706 129.705 326.814 1.00 62.09 460 SER C N 1
ATOM 10207 C CA . SER C 1 480 ? 188.977 130.009 325.412 1.00 56.61 460 SER C CA 1
ATOM 10208 C C . SER C 1 480 ? 190.113 131.011 325.275 1.00 54.65 460 SER C C 1
ATOM 10209 O O . SER C 1 480 ? 190.896 130.926 324.316 1.00 55.55 460 SER C O 1
ATOM 10212 N N . ASP C 1 481 ? 190.238 131.938 326.241 1.00 55.30 461 ASP C N 1
ATOM 10213 C CA . ASP C 1 481 ? 191.350 132.893 326.254 1.00 57.43 461 ASP C CA 1
ATOM 10214 C C . ASP C 1 481 ? 192.694 132.176 326.201 1.00 65.15 461 ASP C C 1
ATOM 10215 O O . ASP C 1 481 ? 193.569 132.525 325.399 1.00 64.40 461 ASP C O 1
ATOM 10220 N N . ILE C 1 482 ? 192.892 131.176 327.061 1.00 66.51 462 ILE C N 1
ATOM 10221 C CA . ILE C 1 482 ? 194.224 130.596 327.082 1.00 66.71 462 ILE C CA 1
ATOM 10222 C C . ILE C 1 482 ? 194.368 129.585 325.961 1.00 58.41 462 ILE C C 1
ATOM 10223 O O . ILE C 1 482 ? 195.478 129.374 325.457 1.00 58.08 462 ILE C O 1
ATOM 10228 N N . THR C 1 483 ? 193.257 129.002 325.503 1.00 52.28 463 THR C N 1
ATOM 10229 C CA . THR C 1 483 ? 193.295 128.247 324.255 1.00 49.64 463 THR C CA 1
ATOM 10230 C C . THR C 1 483 ? 193.956 129.089 323.171 1.00 55.59 463 THR C C 1
ATOM 10231 O O . THR C 1 483 ? 195.035 128.750 322.662 1.00 48.55 463 THR C O 1
ATOM 10235 N N . ILE C 1 484 ? 193.349 130.249 322.876 1.00 50.16 464 ILE C N 1
ATOM 10236 C CA . ILE C 1 484 ? 193.792 131.070 321.761 1.00 50.12 464 ILE C CA 1
ATOM 10237 C C . ILE C 1 484 ? 195.247 131.496 321.953 1.00 53.25 464 ILE C C 1
ATOM 10238 O O . ILE C 1 484 ? 196.056 131.450 321.013 1.00 58.49 464 ILE C O 1
ATOM 10243 N N . GLU C 1 485 ? 195.624 131.848 323.187 1.00 48.52 465 GLU C N 1
ATOM 10244 C CA . GLU C 1 485 ? 196.973 132.348 323.431 1.00 49.81 465 GLU C CA 1
ATOM 10245 C C . GLU C 1 485 ? 198.014 131.257 323.215 1.00 53.51 465 GLU C C 1
ATOM 10246 O O . GLU C 1 485 ? 199.052 131.498 322.583 1.00 48.98 465 GLU C O 1
ATOM 10252 N N . ARG C 1 486 ? 197.752 130.035 323.713 1.00 55.61 466 ARG C N 1
ATOM 10253 C CA . ARG C 1 486 ? 198.679 128.938 323.426 1.00 45.19 466 ARG C CA 1
ATOM 10254 C C . ARG C 1 486 ? 198.847 128.778 321.925 1.00 46.41 466 ARG C C 1
ATOM 10255 O O . ARG C 1 486 ? 199.977 128.660 321.436 1.00 44.82 466 ARG C O 1
ATOM 10263 N N . VAL C 1 487 ? 197.746 128.867 321.166 1.00 45.94 467 VAL C N 1
ATOM 10264 C CA . VAL C 1 487 ? 197.850 128.712 319.715 1.00 47.89 467 VAL C CA 1
ATOM 10265 C C . VAL C 1 487 ? 198.708 129.823 319.110 1.00 56.61 467 VAL C C 1
ATOM 10266 O O . VAL C 1 487 ? 199.509 129.575 318.193 1.00 57.85 467 VAL C O 1
ATOM 10270 N N . LYS C 1 488 ? 198.579 131.059 319.615 1.00 57.97 468 LYS C N 1
ATOM 10271 C CA . LYS C 1 488 ? 199.400 132.136 319.060 1.00 66.67 468 LYS C CA 1
ATOM 10272 C C . LYS C 1 488 ? 200.867 131.926 319.402 1.00 66.45 468 LYS C C 1
ATOM 10273 O O . LYS C 1 488 ? 201.746 132.048 318.538 1.00 67.48 468 LYS C O 1
ATOM 10279 N N . ARG C 1 489 ? 201.144 131.589 320.659 1.00 59.93 469 ARG C N 1
ATOM 10280 C CA . ARG C 1 489 ? 202.516 131.317 321.064 1.00 56.64 469 ARG C CA 1
ATOM 10281 C C . ARG C 1 489 ? 203.126 130.179 320.245 1.00 51.68 469 ARG C C 1
ATOM 10282 O O . ARG C 1 489 ? 204.269 130.272 319.782 1.00 51.65 469 ARG C O 1
ATOM 10290 N N . ALA C 1 490 ? 202.373 129.106 320.039 1.00 47.44 470 ALA C N 1
ATOM 10291 C CA . ALA C 1 490 ? 202.868 128.034 319.187 1.00 52.66 470 ALA C CA 1
ATOM 10292 C C . ALA C 1 490 ? 203.098 128.538 317.766 1.00 54.91 470 ALA C C 1
ATOM 10293 O O . ALA C 1 490 ? 204.162 128.301 317.176 1.00 54.31 470 ALA C O 1
ATOM 10295 N N . ALA C 1 491 ? 202.113 129.255 317.207 1.00 55.50 471 ALA C N 1
ATOM 10296 C CA . ALA C 1 491 ? 202.257 129.790 315.853 1.00 65.06 471 ALA C CA 1
ATOM 10297 C C . ALA C 1 491 ? 203.432 130.756 315.759 1.00 66.30 471 ALA C C 1
ATOM 10298 O O . ALA C 1 491 ? 204.207 130.708 314.793 1.00 65.60 471 ALA C O 1
ATOM 10300 N N . GLN C 1 492 ? 203.579 131.649 316.747 1.00 66.50 472 GLN C N 1
ATOM 10301 C CA . GLN C 1 492 ? 204.702 132.587 316.726 1.00 71.92 472 GLN C CA 1
ATOM 10302 C C . GLN C 1 492 ? 206.026 131.847 316.728 1.00 70.23 472 GLN C C 1
ATOM 10303 O O . GLN C 1 492 ? 206.980 132.262 316.056 1.00 68.79 472 GLN C O 1
ATOM 10309 N N . LYS C 1 493 ? 206.104 130.740 317.471 1.00 69.03 473 LYS C N 1
ATOM 10310 C CA . LYS C 1 493 ? 207.373 130.031 317.570 1.00 72.47 473 LYS C CA 1
ATOM 10311 C C . LYS C 1 493 ? 207.704 129.322 316.266 1.00 69.36 473 LYS C C 1
ATOM 10312 O O . LYS C 1 493 ? 208.823 129.452 315.752 1.00 70.38 473 LYS C O 1
ATOM 10318 N N . ILE C 1 494 ? 206.734 128.597 315.695 1.00 58.92 474 ILE C N 1
ATOM 10319 C CA . ILE C 1 494 ? 206.988 127.895 314.437 1.00 60.54 474 ILE C CA 1
ATOM 10320 C C . ILE C 1 494 ? 207.357 128.887 313.343 1.00 74.85 474 ILE C C 1
ATOM 10321 O O . ILE C 1 494 ? 208.233 128.621 312.505 1.00 78.44 474 ILE C O 1
ATOM 10326 N N . SER C 1 495 ? 206.702 130.055 313.345 1.00 74.80 475 SER C N 1
ATOM 10327 C CA . SER C 1 495 ? 206.975 131.075 312.341 1.00 67.31 475 SER C CA 1
ATOM 10328 C C . SER C 1 495 ? 208.401 131.590 312.450 1.00 71.40 475 SER C C 1
ATOM 10329 O O . SER C 1 495 ? 209.048 131.859 311.432 1.00 83.64 475 SER C O 1
ATOM 10332 N N . GLN C 1 496 ? 208.908 131.750 313.674 1.00 68.21 476 GLN C N 1
ATOM 10333 C CA . GLN C 1 496 ? 210.284 132.212 313.839 1.00 80.81 476 GLN C CA 1
ATOM 10334 C C . GLN C 1 496 ? 211.280 131.212 313.265 1.00 85.77 476 GLN C C 1
ATOM 10335 O O . GLN C 1 496 ? 212.270 131.605 312.638 1.00 85.67 476 GLN C O 1
ATOM 10341 N N . LEU C 1 497 ? 211.024 129.912 313.447 1.00 90.74 477 LEU C N 1
ATOM 10342 C CA . LEU C 1 497 ? 212.021 128.891 313.137 1.00 93.54 477 LEU C CA 1
ATOM 10343 C C . LEU C 1 497 ? 212.129 128.591 311.649 1.00 92.85 477 LEU C C 1
ATOM 10344 O O . LEU C 1 497 ? 213.184 128.126 311.198 1.00 93.67 477 LEU C O 1
ATOM 10349 N N . SER C 1 498 ? 211.080 128.868 310.881 1.00 121.59 478 SER C N 1
ATOM 10350 C CA . SER C 1 498 ? 211.020 128.528 309.462 1.00 126.05 478 SER C CA 1
ATOM 10351 C C . SER C 1 498 ? 210.699 129.798 308.685 1.00 138.68 478 SER C C 1
ATOM 10352 O O . SER C 1 498 ? 209.529 130.186 308.574 1.00 139.88 478 SER C O 1
ATOM 10355 N N . LYS C 1 499 ? 211.722 130.438 308.123 1.00 146.82 479 LYS C N 1
ATOM 10356 C CA . LYS C 1 499 ? 211.463 131.646 307.350 1.00 156.81 479 LYS C CA 1
ATOM 10357 C C . LYS C 1 499 ? 210.884 131.320 305.976 1.00 159.84 479 LYS C C 1
ATOM 10358 O O . LYS C 1 499 ? 211.352 131.830 304.948 1.00 170.40 479 LYS C O 1
ATOM 10364 N N . ASP C 1 500 ? 209.854 130.480 305.961 1.00 154.46 480 ASP C N 1
ATOM 10365 C CA . ASP C 1 500 ? 208.945 130.346 304.833 1.00 156.14 480 ASP C CA 1
ATOM 10366 C C . ASP C 1 500 ? 207.607 130.967 305.211 1.00 159.41 480 ASP C C 1
ATOM 10367 O O . ASP C 1 500 ? 207.063 130.681 306.283 1.00 151.60 480 ASP C O 1
ATOM 10372 N N . SER C 1 501 ? 207.082 131.809 304.328 1.00 168.15 481 SER C N 1
ATOM 10373 C CA . SER C 1 501 ? 205.775 132.414 304.522 1.00 168.29 481 SER C CA 1
ATOM 10374 C C . SER C 1 501 ? 204.704 131.758 303.666 1.00 164.58 481 SER C C 1
ATOM 10375 O O . SER C 1 501 ? 203.556 132.212 303.677 1.00 162.52 481 SER C O 1
ATOM 10378 N N . GLY C 1 502 ? 205.054 130.705 302.925 1.00 162.57 482 GLY C N 1
ATOM 10379 C CA . GLY C 1 502 ? 204.081 129.964 302.148 1.00 149.22 482 GLY C CA 1
ATOM 10380 C C . GLY C 1 502 ? 203.155 129.096 302.972 1.00 129.83 482 GLY C C 1
ATOM 10381 O O . GLY C 1 502 ? 202.168 128.586 302.432 1.00 129.47 482 GLY C O 1
ATOM 10382 N N . LEU C 1 503 ? 203.442 128.918 304.256 1.00 111.23 483 LEU C N 1
ATOM 10383 C CA . LEU C 1 503 ? 202.552 128.176 305.132 1.00 101.42 483 LEU C CA 1
ATOM 10384 C C . LEU C 1 503 ? 201.692 129.134 305.946 1.00 91.98 483 LEU C C 1
ATOM 10385 O O . LEU C 1 503 ? 202.165 130.167 306.432 1.00 86.42 483 LEU C O 1
ATOM 10390 N N . ASP C 1 504 ? 200.420 128.779 306.073 1.00 83.93 484 ASP C N 1
ATOM 10391 C CA . ASP C 1 504 ? 199.429 129.565 306.792 1.00 76.31 484 ASP C CA 1
ATOM 10392 C C . ASP C 1 504 ? 199.500 129.228 308.281 1.00 75.70 484 ASP C C 1
ATOM 10393 O O . ASP C 1 504 ? 199.014 128.175 308.710 1.00 69.88 484 ASP C O 1
ATOM 10398 N N . LEU C 1 505 ? 200.086 130.124 309.077 1.00 79.02 485 LEU C N 1
ATOM 10399 C CA . LEU C 1 505 ? 200.062 129.989 310.531 1.00 75.09 485 LEU C CA 1
ATOM 10400 C C . LEU C 1 505 ? 199.070 130.940 311.190 1.00 71.81 485 LEU C C 1
ATOM 10401 O O . LEU C 1 505 ? 199.115 131.120 312.412 1.00 76.80 485 LEU C O 1
ATOM 10406 N N . GLY C 1 506 ? 198.167 131.539 310.421 1.00 64.13 486 GLY C N 1
ATOM 10407 C CA . GLY C 1 506 ? 197.182 132.446 310.963 1.00 69.23 486 GLY C CA 1
ATOM 10408 C C . GLY C 1 506 ? 195.840 131.773 311.218 1.00 64.26 486 GLY C C 1
ATOM 10409 O O . GLY C 1 506 ? 195.591 130.640 310.830 1.00 59.81 486 GLY C O 1
ATOM 10410 N N . PHE C 1 507 ? 194.966 132.506 311.899 1.00 66.03 487 PHE C N 1
ATOM 10411 C CA . PHE C 1 507 ? 193.603 132.040 312.115 1.00 63.26 487 PHE C CA 1
ATOM 10412 C C . PHE C 1 507 ? 192.727 133.251 312.411 1.00 65.77 487 PHE C C 1
ATOM 10413 O O . PHE C 1 507 ? 193.221 134.329 312.737 1.00 64.69 487 PHE C O 1
ATOM 10421 N N . LYS C 1 508 ? 191.421 133.060 312.271 1.00 67.05 488 LYS C N 1
ATOM 10422 C CA . LYS C 1 508 ? 190.428 134.040 312.683 1.00 70.82 488 LYS C CA 1
ATOM 10423 C C . LYS C 1 508 ? 189.642 133.442 313.834 1.00 64.03 488 LYS C C 1
ATOM 10424 O O . LYS C 1 508 ? 189.359 132.243 313.838 1.00 58.78 488 LYS C O 1
ATOM 10430 N N . VAL C 1 509 ? 189.279 134.277 314.797 1.00 67.39 489 VAL C N 1
ATOM 10431 C CA . VAL C 1 509 ? 188.506 133.851 315.956 1.00 67.58 489 VAL C CA 1
ATOM 10432 C C . VAL C 1 509 ? 187.072 134.343 315.789 1.00 74.04 489 VAL C C 1
ATOM 10433 O O . VAL C 1 509 ? 186.843 135.516 315.449 1.00 81.05 489 VAL C O 1
ATOM 10437 N N . TYR C 1 510 ? 186.108 133.449 316.013 1.00 68.99 490 TYR C N 1
ATOM 10438 C CA . TYR C 1 510 ? 184.690 133.774 315.933 1.00 62.88 490 TYR C CA 1
ATOM 10439 C C . TYR C 1 510 ? 184.002 133.447 317.251 1.00 63.96 490 TYR C C 1
ATOM 10440 O O . TYR C 1 510 ? 184.306 132.434 317.880 1.00 71.32 490 TYR C O 1
ATOM 10449 N N . THR C 1 511 ? 183.073 134.294 317.672 1.00 64.17 491 THR C N 1
ATOM 10450 C CA . THR C 1 511 ? 182.173 133.925 318.754 1.00 66.86 491 THR C CA 1
ATOM 10451 C C . THR C 1 511 ? 180.807 133.555 318.191 1.00 70.96 491 THR C C 1
ATOM 10452 O O . THR C 1 511 ? 180.505 133.771 317.015 1.00 71.61 491 THR C O 1
ATOM 10456 N N . LEU C 1 512 ? 179.976 132.981 319.060 1.00 77.21 492 LEU C N 1
ATOM 10457 C CA . LEU C 1 512 ? 178.642 132.512 318.701 1.00 82.13 492 LEU C CA 1
ATOM 10458 C C . LEU C 1 512 ? 177.606 133.396 319.388 1.00 80.71 492 LEU C C 1
ATOM 10459 O O . LEU C 1 512 ? 177.478 133.379 320.617 1.00 83.05 492 LEU C O 1
ATOM 10464 N N . GLN C 1 513 ? 176.876 134.171 318.603 1.00 82.70 493 GLN C N 1
ATOM 10465 C CA . GLN C 1 513 ? 175.729 134.907 319.104 1.00 92.39 493 GLN C CA 1
ATOM 10466 C C . GLN C 1 513 ? 174.460 134.284 318.540 1.00 93.72 493 GLN C C 1
ATOM 10467 O O . GLN C 1 513 ? 174.452 133.762 317.419 1.00 83.05 493 GLN C O 1
ATOM 10473 N N . ASP C 1 514 ? 173.390 134.338 319.329 1.00 105.14 494 ASP C N 1
ATOM 10474 C CA . ASP C 1 514 ? 172.080 133.855 318.889 1.00 106.60 494 ASP C CA 1
ATOM 10475 C C . ASP C 1 514 ? 171.298 134.928 318.158 1.00 91.06 494 ASP C C 1
ATOM 10476 O O . ASP C 1 514 ? 170.677 134.646 317.137 1.00 92.95 494 ASP C O 1
ATOM 10481 N N . ASP C 1 532 ? 173.644 143.797 316.891 1.00 115.51 512 ASP C N 1
ATOM 10482 C CA . ASP C 1 532 ? 175.031 143.949 317.327 1.00 112.60 512 ASP C CA 1
ATOM 10483 C C . ASP C 1 532 ? 175.958 142.972 316.603 1.00 101.57 512 ASP C C 1
ATOM 10484 O O . ASP C 1 532 ? 176.777 142.288 317.227 1.00 97.97 512 ASP C O 1
ATOM 10486 N N . LEU C 1 533 ? 175.810 142.913 315.279 1.00 97.88 513 LEU C N 1
ATOM 10487 C CA . LEU C 1 533 ? 176.731 142.207 314.400 1.00 86.90 513 LEU C CA 1
ATOM 10488 C C . LEU C 1 533 ? 177.035 143.088 313.193 1.00 91.78 513 LEU C C 1
ATOM 10489 O O . LEU C 1 533 ? 176.163 143.783 312.662 1.00 88.71 513 LEU C O 1
ATOM 10491 N N . THR C 1 534 ? 178.286 143.031 312.761 1.00 95.90 514 THR C N 1
ATOM 10492 C CA . THR C 1 534 ? 178.802 143.894 311.715 1.00 99.54 514 THR C CA 1
ATOM 10493 C C . THR C 1 534 ? 178.159 143.555 310.366 1.00 100.67 514 THR C C 1
ATOM 10494 O O . THR C 1 534 ? 177.660 142.444 310.171 1.00 101.60 514 THR C O 1
ATOM 10498 N N . PRO C 1 535 ? 178.096 144.521 309.437 1.00 100.12 515 PRO C N 1
ATOM 10499 C CA . PRO C 1 535 ? 177.742 144.163 308.048 1.00 98.75 515 PRO C CA 1
ATOM 10500 C C . PRO C 1 535 ? 178.542 142.980 307.529 1.00 99.19 515 PRO C C 1
ATOM 10501 O O . PRO C 1 535 ? 177.980 142.043 306.946 1.00 98.19 515 PRO C O 1
ATOM 10505 N N . PHE C 1 536 ? 179.855 142.997 307.751 1.00 100.03 516 PHE C N 1
ATOM 10506 C CA . PHE C 1 536 ? 180.691 141.854 307.406 1.00 89.47 516 PHE C CA 1
ATOM 10507 C C . PHE C 1 536 ? 180.201 140.579 308.091 1.00 84.72 516 PHE C C 1
ATOM 10508 O O . PHE C 1 536 ? 180.09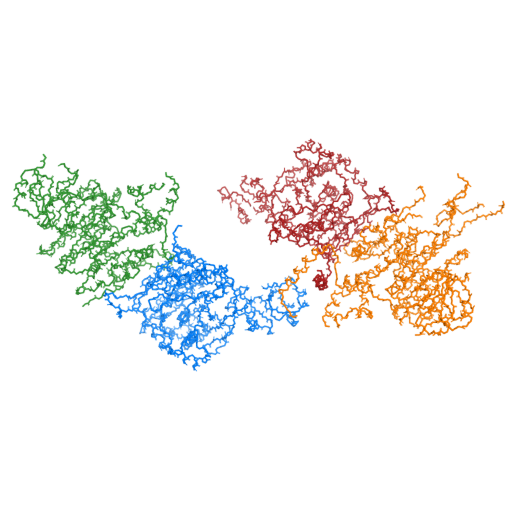6 139.530 307.452 1.00 90.04 516 PHE C O 1
ATOM 10516 N N . ASP C 1 537 ? 179.888 140.652 309.392 1.00 84.96 517 ASP C N 1
ATOM 10517 C CA . ASP C 1 537 ? 179.390 139.477 310.113 1.00 79.47 517 ASP C CA 1
ATOM 10518 C C . ASP C 1 537 ? 178.123 138.928 309.464 1.00 81.14 517 ASP C C 1
ATOM 10519 O O . ASP C 1 537 ? 177.970 137.713 309.289 1.00 78.42 517 ASP C O 1
ATOM 10524 N N . LYS C 1 538 ? 177.193 139.813 309.112 1.00 88.75 518 LYS C N 1
ATOM 10525 C CA . LYS C 1 538 ? 175.962 139.357 308.480 1.00 91.27 518 LYS C CA 1
ATOM 10526 C C . LYS C 1 538 ? 176.256 138.728 307.124 1.00 88.13 518 LYS C C 1
ATOM 10527 O O . LYS C 1 538 ? 175.654 137.710 306.759 1.00 86.24 518 LYS C O 1
ATOM 10533 N N . ALA C 1 539 ? 177.200 139.311 306.376 1.00 86.50 519 ALA C N 1
ATOM 10534 C CA . ALA C 1 539 ? 177.607 138.733 305.100 1.00 84.06 519 ALA C CA 1
ATOM 10535 C C . ALA C 1 539 ? 178.304 137.392 305.294 1.00 83.13 519 ALA C C 1
ATOM 10536 O O . ALA C 1 539 ? 178.028 136.436 304.559 1.00 84.49 519 ALA C O 1
ATOM 10538 N N . LEU C 1 540 ? 179.220 137.305 306.265 1.00 81.60 520 LEU C N 1
ATOM 10539 C CA . LEU C 1 540 ? 179.894 136.036 306.526 1.00 76.95 520 LEU C CA 1
ATOM 10540 C C . LEU C 1 540 ? 178.880 134.949 306.856 1.00 73.34 520 LEU C C 1
ATOM 10541 O O . LEU C 1 540 ? 178.941 133.847 306.305 1.00 63.16 520 LEU C O 1
ATOM 10546 N N . ASN C 1 541 ? 177.924 135.258 307.745 1.00 72.43 521 ASN C N 1
ATOM 10547 C CA . ASN C 1 541 ? 176.873 134.302 308.073 1.00 71.56 521 ASN C CA 1
ATOM 10548 C C . ASN C 1 541 ? 176.024 133.988 306.855 1.00 80.31 521 ASN C C 1
ATOM 10549 O O . ASN C 1 541 ? 175.570 132.854 306.689 1.00 89.35 521 ASN C O 1
ATOM 10554 N N . LEU C 1 542 ? 175.809 134.973 305.990 1.00 83.53 522 LEU C N 1
ATOM 10555 C CA . LEU C 1 542 ? 175.095 134.718 304.746 1.00 86.17 522 LEU C CA 1
ATOM 10556 C C . LEU C 1 542 ? 175.910 133.825 303.820 1.00 85.62 522 LEU C C 1
ATOM 10557 O O . LEU C 1 542 ? 175.372 132.885 303.228 1.00 85.73 522 LEU C O 1
ATOM 10562 N N . ALA C 1 543 ? 177.210 134.099 303.678 1.00 86.42 523 ALA C N 1
ATOM 10563 C CA . ALA C 1 543 ? 178.030 133.294 302.777 1.00 85.06 523 ALA C CA 1
ATOM 10564 C C . ALA C 1 543 ? 178.151 131.865 303.284 1.00 84.37 523 ALA C C 1
ATOM 10565 O O . ALA C 1 543 ? 178.145 130.911 302.497 1.00 86.26 523 ALA C O 1
ATOM 10567 N N . LEU C 1 544 ? 178.230 131.699 304.602 1.00 81.67 524 LEU C N 1
ATOM 10568 C CA . LEU C 1 544 ? 178.353 130.367 305.174 1.00 85.94 524 LEU C CA 1
ATOM 10569 C C . LEU C 1 544 ? 177.127 129.530 304.856 1.00 89.34 524 LEU C C 1
ATOM 10570 O O . LEU C 1 544 ? 177.246 128.370 304.438 1.00 92.85 524 LEU C O 1
ATOM 10575 N N . GLN C 1 545 ? 175.933 130.110 305.014 1.00 89.90 525 GLN C N 1
ATOM 10576 C CA . GLN C 1 545 ? 174.746 129.315 304.725 1.00 97.18 525 GLN C CA 1
ATOM 10577 C C . GLN C 1 545 ? 174.525 129.100 303.232 1.00 95.88 525 GLN C C 1
ATOM 10578 O O . GLN C 1 545 ? 173.608 128.361 302.872 1.00 96.89 525 GLN C O 1
ATOM 10584 N N . CYS C 1 546 ? 175.359 129.664 302.358 1.00 93.98 526 CYS C N 1
ATOM 10585 C CA . CYS C 1 546 ? 175.330 129.339 300.939 1.00 93.24 526 CYS C CA 1
ATOM 10586 C C . CYS C 1 546 ? 176.393 128.315 300.549 1.00 98.85 526 CYS C C 1
ATOM 10587 O O . CYS C 1 546 ? 176.702 128.176 299.361 1.00 107.34 526 CYS C O 1
ATOM 10590 N N . GLY C 1 547 ? 176.963 127.602 301.523 1.00 92.79 527 GLY C N 1
ATOM 10591 C CA . GLY C 1 547 ? 177.952 126.582 301.247 1.00 95.36 527 GLY C CA 1
ATOM 10592 C C . GLY C 1 547 ? 179.385 127.062 301.171 1.00 94.53 527 GLY C C 1
ATOM 10593 O O . GLY C 1 547 ? 180.276 126.262 300.855 1.00 97.68 527 GLY C O 1
ATOM 10594 N N . LYS C 1 548 ? 179.641 128.336 301.433 1.00 90.78 528 LYS C N 1
ATOM 10595 C CA . LYS C 1 548 ? 181.007 128.825 301.459 1.00 83.23 528 LYS C CA 1
ATOM 10596 C C . LYS C 1 548 ? 181.652 128.478 302.791 1.00 74.85 528 LYS C C 1
ATOM 10597 O O . LYS C 1 548 ? 181.031 128.616 303.850 1.00 69.37 528 LYS C O 1
ATOM 10603 N N . THR C 1 549 ? 182.905 128.037 302.730 1.00 73.03 529 THR C N 1
ATOM 10604 C CA . THR C 1 549 ? 183.634 127.607 303.915 1.00 76.55 529 THR C CA 1
ATOM 10605 C C . THR C 1 549 ? 184.481 128.749 304.474 1.00 81.59 529 THR C C 1
ATOM 10606 O O . THR C 1 549 ? 184.727 129.757 303.811 1.00 85.87 529 THR C O 1
ATOM 10610 N N . LEU C 1 550 ? 184.926 128.572 305.718 1.00 77.97 530 LEU C N 1
ATOM 10611 C CA . LEU C 1 550 ? 185.659 129.634 306.398 1.00 69.53 530 LEU C CA 1
ATOM 10612 C C . LEU C 1 550 ? 186.999 129.922 305.734 1.00 70.01 530 LEU C C 1
ATOM 10613 O O . LEU C 1 550 ? 187.454 131.070 305.738 1.00 74.27 530 LEU C O 1
ATOM 10618 N N . ASN C 1 551 ? 187.633 128.913 305.137 1.00 70.23 531 ASN C N 1
ATOM 10619 C CA . ASN C 1 551 ? 188.892 129.138 304.432 1.00 78.01 531 ASN C CA 1
ATOM 10620 C C . ASN C 1 551 ? 188.724 129.900 303.119 1.00 82.66 531 ASN C C 1
ATOM 10621 O O . ASN C 1 551 ? 189.731 130.303 302.525 1.00 86.06 531 ASN C O 1
ATOM 10626 N N . GLN C 1 552 ? 187.501 130.093 302.638 1.00 79.83 532 GLN C N 1
ATOM 10627 C CA . GLN C 1 552 ? 187.300 130.865 301.419 1.00 87.27 532 GLN C CA 1
ATOM 10628 C C . GLN C 1 552 ? 187.269 132.341 301.767 1.00 88.91 532 GLN C C 1
ATOM 10629 O O . GLN C 1 552 ? 186.557 132.746 302.689 1.00 88.37 532 GLN C O 1
ATOM 10635 N N . ALA C 1 553 ? 188.056 133.137 301.046 1.00 89.81 533 ALA C N 1
ATOM 10636 C CA . ALA C 1 553 ? 188.080 134.577 301.252 1.00 97.35 533 ALA C CA 1
ATOM 10637 C C . ALA C 1 553 ? 186.658 135.125 301.326 1.00 103.22 533 ALA C C 1
ATOM 10638 O O . ALA C 1 553 ? 186.180 135.762 300.381 1.00 97.25 533 ALA C O 1
ATOM 10640 N N . LEU C 1 554 ? 185.982 134.895 302.462 1.00 118.27 534 LEU C N 1
ATOM 10641 C CA . LEU C 1 554 ? 184.564 135.217 302.650 1.00 125.26 534 LEU C CA 1
ATOM 10642 C C . LEU C 1 554 ? 184.337 136.716 302.507 1.00 124.23 534 LEU C C 1
ATOM 10643 O O . LEU C 1 554 ? 183.231 137.232 302.720 1.00 120.75 534 LEU C O 1
ATOM 10648 N N . GLU C 1 555 ? 185.404 137.411 302.146 1.00 121.30 535 GLU C N 1
ATOM 10649 C CA . GLU C 1 555 ? 185.411 138.855 302.007 1.00 111.89 535 GLU C CA 1
ATOM 10650 C C . GLU C 1 555 ? 186.307 139.177 300.817 1.00 108.86 535 GLU C C 1
ATOM 10651 O O . GLU C 1 555 ? 187.522 139.327 300.965 1.00 121.29 535 GLU C O 1
ATOM 10653 N N . ILE C 1 556 ? 185.706 139.225 299.640 1.00 100.88 536 ILE C N 1
ATOM 10654 C CA . ILE C 1 556 ? 186.066 140.282 298.712 1.00 104.81 536 ILE C CA 1
ATOM 10655 C C . ILE C 1 556 ? 185.203 141.456 299.146 1.00 111.20 536 ILE C C 1
ATOM 10656 O O . ILE C 1 556 ? 183.973 141.369 299.109 1.00 110.65 536 ILE C O 1
ATOM 10658 N N . ILE C 1 557 ? 185.823 142.508 299.662 1.00 128.04 537 ILE C N 1
ATOM 10659 C CA . ILE C 1 557 ? 185.074 143.650 300.176 1.00 130.31 537 ILE C CA 1
ATOM 10660 C C . ILE C 1 557 ? 184.903 144.665 299.052 1.00 129.02 537 ILE C C 1
ATOM 10661 O O . ILE C 1 557 ? 185.869 145.323 298.657 1.00 135.62 537 ILE C O 1
ATOM 10663 N N . ILE C 1 558 ? 183.683 144.772 298.524 1.00 119.90 538 ILE C N 1
ATOM 10664 C CA . ILE C 1 558 ? 183.304 145.810 297.556 1.00 117.94 538 ILE C CA 1
ATOM 10665 C C . ILE C 1 558 ? 182.434 146.834 298.285 1.00 107.09 538 ILE C C 1
ATOM 10666 O O . ILE C 1 558 ? 181.205 146.769 298.243 1.00 103.15 538 ILE C O 1
ATOM 10668 N N . LYS C 1 559 ? 183.092 147.770 298.982 1.00 99.27 539 LYS C N 1
ATOM 10669 C CA . LYS C 1 559 ? 182.450 148.785 299.823 1.00 108.40 539 LYS C CA 1
ATOM 10670 C C . LYS C 1 559 ? 181.820 148.173 301.070 1.00 106.78 539 LYS C C 1
ATOM 10671 O O . LYS C 1 559 ? 181.550 146.975 301.104 1.00 104.42 539 LYS C O 1
ATOM 10673 N N . ASP C 1 560 ? 181.542 148.988 302.087 1.00 114.31 540 ASP C N 1
ATOM 10674 C CA . ASP C 1 560 ? 180.906 148.529 303.324 1.00 115.71 540 ASP C CA 1
ATOM 10675 C C . ASP C 1 560 ? 179.480 148.002 303.132 1.00 109.87 540 ASP C C 1
ATOM 10676 O O . ASP C 1 560 ? 178.687 148.006 304.082 1.00 105.53 540 ASP C O 1
ATOM 10681 N N . LYS C 1 561 ? 179.146 147.538 301.918 1.00 111.50 541 LYS C N 1
ATOM 10682 C CA . LYS C 1 561 ? 177.786 147.195 301.504 1.00 108.47 541 LYS C CA 1
ATOM 10683 C C . LYS C 1 561 ? 177.696 145.885 300.726 1.00 106.58 541 LYS C C 1
ATOM 10684 O O . LYS C 1 561 ? 176.779 145.091 300.973 1.00 98.01 541 LYS C O 1
ATOM 10686 N N . LEU C 1 562 ? 178.614 145.638 299.787 1.00 104.58 542 LEU C N 1
ATOM 10687 C CA . LEU C 1 562 ? 178.593 144.440 298.957 1.00 99.20 542 LEU C CA 1
ATOM 10688 C C . LEU C 1 562 ? 179.840 143.598 299.208 1.00 99.78 542 LEU C C 1
ATOM 10689 O O . LEU C 1 562 ? 180.948 144.127 299.349 1.00 94.23 542 LEU C O 1
ATOM 10691 N N . TYR C 1 563 ? 179.643 142.279 299.254 1.00 98.93 543 TYR C N 1
ATOM 10692 C CA . TYR C 1 563 ? 180.708 141.313 299.477 1.00 99.29 543 TYR C CA 1
ATOM 10693 C C . TYR C 1 563 ? 180.609 140.199 298.445 1.00 98.71 543 TYR C C 1
ATOM 10694 O O . TYR C 1 563 ? 179.517 139.844 297.990 1.00 99.50 543 TYR C O 1
ATOM 10703 N N . LYS C 1 564 ? 181.769 139.664 298.067 1.00 94.31 544 LYS C N 1
ATOM 10704 C CA . LYS C 1 564 ? 181.863 138.625 297.052 1.00 101.19 544 LYS C CA 1
ATOM 10705 C C . LYS C 1 564 ? 182.694 137.478 297.607 1.00 103.61 544 LYS C C 1
ATOM 10706 O O . LYS C 1 564 ? 183.835 137.682 298.038 1.00 101.12 544 LYS C O 1
ATOM 10712 N N . CYS C 1 565 ? 182.111 136.282 297.615 1.00 104.17 545 CYS C N 1
ATOM 10713 C CA . CYS C 1 565 ? 182.816 135.060 297.969 1.00 102.07 545 CYS C CA 1
ATOM 10714 C C . CYS C 1 565 ? 182.586 134.069 296.842 1.00 103.53 545 CYS C C 1
ATOM 10715 O O . CYS C 1 565 ? 181.435 133.763 296.515 1.00 100.81 545 CYS C O 1
ATOM 10718 N N . GLU C 1 566 ? 183.676 133.577 296.253 1.00 109.40 546 GLU C N 1
ATOM 10719 C CA . GLU C 1 566 ? 183.639 132.750 295.040 1.00 119.10 546 GLU C CA 1
ATOM 10720 C C . GLU C 1 566 ? 182.918 133.587 293.987 1.00 129.84 546 GLU C C 1
ATOM 10721 O O . GLU C 1 566 ? 183.316 134.740 293.758 1.00 138.89 546 GLU C O 1
ATOM 10727 N N . ASP C 1 567 ? 181.868 133.085 293.346 1.00 135.25 547 ASP C N 1
ATOM 10728 C CA . ASP C 1 567 ? 181.139 133.863 292.352 1.00 141.66 547 ASP C CA 1
ATOM 10729 C C . ASP C 1 567 ? 179.734 134.224 292.832 1.00 134.94 547 ASP C C 1
ATOM 10730 O O . ASP C 1 567 ? 178.766 134.171 292.069 1.00 141.21 547 ASP C O 1
ATOM 10735 N N . ALA C 1 568 ? 179.612 134.624 294.098 1.00 119.53 548 ALA C N 1
ATOM 10736 C CA . ALA C 1 568 ? 178.336 135.022 294.676 1.00 109.47 548 ALA C CA 1
ATOM 10737 C C . ALA C 1 568 ? 178.475 136.353 295.414 1.00 108.29 548 ALA C C 1
ATOM 10738 O O . ALA C 1 568 ? 179.421 136.557 296.181 1.00 106.17 548 ALA C O 1
ATOM 10740 N N . TYR C 1 569 ? 177.523 137.254 295.180 1.00 108.29 549 TYR C N 1
ATOM 10741 C CA . TYR C 1 569 ? 177.503 138.569 295.810 1.00 108.87 549 TYR C CA 1
ATOM 10742 C C . TYR C 1 569 ? 176.582 138.553 297.026 1.00 101.06 549 TYR C C 1
ATOM 10743 O O . TYR C 1 569 ? 175.486 137.989 296.980 1.00 102.41 549 TYR C O 1
ATOM 10752 N N . PHE C 1 570 ? 177.038 139.171 298.117 1.00 90.42 550 PHE C N 1
ATOM 10753 C CA . PHE C 1 570 ? 176.271 139.241 299.359 1.00 89.65 550 PHE C CA 1
ATOM 10754 C C . PHE C 1 570 ? 176.167 140.703 299.746 1.00 100.39 550 PHE C C 1
ATOM 10755 O O . PHE C 1 570 ? 177.173 141.333 300.088 1.00 105.77 550 PHE C O 1
ATOM 10763 N N . CYS C 1 571 ? 174.951 141.233 299.702 1.00 105.70 551 CYS C N 1
ATOM 10764 C CA . CYS C 1 571 ? 174.710 142.661 299.806 1.00 105.80 551 CYS C CA 1
ATOM 10765 C C . CYS C 1 571 ? 173.846 142.946 301.026 1.00 100.20 551 CYS C C 1
ATOM 10766 O O . CYS C 1 571 ? 172.752 142.386 301.168 1.00 99.26 551 CYS C O 1
ATOM 10769 N N . ILE C 1 572 ? 174.344 143.813 301.903 1.00 99.32 552 ILE C N 1
ATOM 10770 C CA . ILE C 1 572 ? 173.637 144.178 303.126 1.00 100.97 552 ILE C CA 1
ATOM 10771 C C . ILE C 1 572 ? 173.168 145.632 303.102 1.00 109.12 552 ILE C C 1
ATOM 10772 O O . ILE C 1 572 ? 172.296 146.007 303.907 1.00 110.40 552 ILE C O 1
ATOM 10777 N N . VAL C 1 573 ? 173.670 146.443 302.172 1.00 108.98 553 VAL C N 1
ATOM 10778 C CA . VAL C 1 573 ? 173.105 147.753 301.856 1.00 112.67 553 VAL C CA 1
ATOM 10779 C C . VAL C 1 573 ? 172.797 147.772 300.356 1.00 110.80 553 VAL C C 1
ATOM 10780 O O . VAL C 1 573 ? 173.701 147.939 299.529 1.00 111.21 553 VAL C O 1
ATOM 10782 N N . CYS C 1 574 ? 171.523 147.573 299.997 1.00 107.79 554 CYS C N 1
ATOM 10783 C CA . CYS C 1 574 ? 171.129 147.647 298.592 1.00 117.09 554 CYS C CA 1
ATOM 10784 C C . CYS C 1 574 ? 171.315 149.047 298.005 1.00 126.60 554 CYS C C 1
ATOM 10785 O O . CYS C 1 574 ? 171.404 149.175 296.778 1.00 131.02 554 CYS C O 1
ATOM 10787 N N . ASP C 1 575 ? 171.359 150.085 298.858 1.00 131.25 555 ASP C N 1
ATOM 10788 C CA . ASP C 1 575 ? 171.721 151.477 298.566 1.00 122.05 555 ASP C CA 1
ATOM 10789 C C . ASP C 1 575 ? 171.693 151.885 297.100 1.00 152.03 555 ASP C C 1
ATOM 10790 O O . ASP C 1 575 ? 170.727 151.611 296.382 1.00 147.05 555 ASP C O 1
ATOM 10792 N N . GLU C 1 576 ? 172.746 152.572 296.658 1.00 166.29 556 GLU C N 1
ATOM 10793 C CA . GLU C 1 576 ? 172.803 153.111 295.304 1.00 173.50 556 GLU C CA 1
ATOM 10794 C C . GLU C 1 576 ? 174.180 152.862 294.701 1.00 175.84 556 GLU C C 1
ATOM 10795 O O . GLU C 1 576 ? 174.290 152.388 293.565 1.00 178.47 556 GLU C O 1
ATOM 10797 N N . GLU C 1 577 ? 175.234 153.177 295.463 1.00 163.56 557 GLU C N 1
ATOM 10798 C CA . GLU C 1 577 ? 176.594 152.871 295.032 1.00 147.13 557 GLU C CA 1
ATOM 10799 C C . GLU C 1 577 ? 176.732 151.413 294.640 1.00 140.61 557 GLU C C 1
ATOM 10800 O O . GLU C 1 577 ? 177.497 151.079 293.727 1.00 138.88 557 GLU C O 1
ATOM 10806 N N . ALA C 1 578 ? 175.987 150.533 295.313 1.00 137.90 558 ALA C N 1
ATOM 10807 C CA . ALA C 1 578 ? 176.067 149.108 295.020 1.00 131.05 558 ALA C CA 1
ATOM 10808 C C . ALA C 1 578 ? 175.355 148.780 293.717 1.00 139.20 558 ALA C C 1
ATOM 10809 O O . ALA C 1 578 ? 175.918 148.105 292.851 1.00 143.25 558 ALA C O 1
ATOM 10811 N N . GLN C 1 579 ? 174.123 149.267 293.548 1.00 136.59 559 GLN C N 1
ATOM 10812 C CA . GLN C 1 579 ? 173.363 148.921 292.352 1.00 132.62 559 GLN C CA 1
ATOM 10813 C C . GLN C 1 579 ? 174.090 149.350 291.083 1.00 132.50 559 GLN C C 1
ATOM 10814 O O . GLN C 1 579 ? 174.047 148.635 290.075 1.00 130.10 559 GLN C O 1
ATOM 10820 N N . GLU C 1 580 ? 174.790 150.489 291.121 1.00 138.96 560 GLU C N 1
ATOM 10821 C CA . GLU C 1 580 ? 175.606 150.888 289.977 1.00 143.76 560 GLU C CA 1
ATOM 10822 C C . GLU C 1 580 ? 176.784 149.938 289.786 1.00 139.45 560 GLU C C 1
ATOM 10823 O O . GLU C 1 580 ? 177.152 149.612 288.651 1.00 133.72 560 GLU C O 1
ATOM 10825 N N . TYR C 1 581 ? 177.385 149.483 290.881 1.00 142.21 561 TYR C N 1
ATOM 10826 C CA . TYR C 1 581 ? 178.422 148.465 290.823 1.00 154.17 561 TYR C CA 1
ATOM 10827 C C . TYR C 1 581 ? 177.860 147.048 290.880 1.00 151.64 561 TYR C C 1
ATOM 10828 O O . TYR C 1 581 ? 178.636 146.086 290.846 1.00 153.37 561 TYR C O 1
ATOM 10830 N N . LEU C 1 582 ? 176.538 146.899 291.001 1.00 146.57 562 LEU C N 1
ATOM 10831 C CA . LEU C 1 582 ? 175.885 145.611 290.804 1.00 134.33 562 LEU C CA 1
ATOM 10832 C C . LEU C 1 582 ? 175.404 145.441 289.372 1.00 133.57 562 LEU C C 1
ATOM 10833 O O . LEU C 1 582 ? 175.342 144.310 288.875 1.00 133.12 562 LEU C O 1
ATOM 10835 N N . ALA C 1 583 ? 175.073 146.551 288.693 1.00 137.23 563 ALA C N 1
ATOM 10836 C CA . ALA C 1 583 ? 174.890 146.566 287.247 1.00 138.44 563 ALA C CA 1
ATOM 10837 C C . ALA C 1 583 ? 176.213 146.386 286.492 1.00 157.95 563 ALA C C 1
ATOM 10838 O O . ALA C 1 583 ? 176.252 146.544 285.261 1.00 151.68 563 ALA C O 1
ATOM 10840 N N . LYS C 1 584 ? 177.276 146.072 287.237 1.00 181.75 564 LYS C N 1
ATOM 10841 C CA . LYS C 1 584 ? 178.575 145.740 286.669 1.00 193.07 564 LYS C CA 1
ATOM 10842 C C . LYS C 1 584 ? 178.454 144.557 285.716 1.00 199.20 564 LYS C C 1
ATOM 10843 O O . LYS C 1 584 ? 178.653 144.709 284.506 1.00 207.53 564 LYS C O 1
ATOM 10845 N N . SER C 1 585 ? 178.126 143.380 286.247 1.00 193.44 565 SER C N 1
ATOM 10846 C CA . SER C 1 585 ? 177.927 142.196 285.422 1.00 190.85 565 SER C CA 1
ATOM 10847 C C . SER C 1 585 ? 176.975 141.242 286.135 1.00 187.61 565 SER C C 1
ATOM 10848 O O . SER C 1 585 ? 177.042 141.084 287.357 1.00 177.21 565 SER C O 1
ATOM 10851 N N . LYS C 1 586 ? 176.085 140.618 285.362 1.00 195.37 566 LYS C N 1
ATOM 10852 C CA . LYS C 1 586 ? 175.063 139.741 285.920 1.00 188.38 566 LYS C CA 1
ATOM 10853 C C . LYS C 1 586 ? 175.467 138.275 285.860 1.00 179.00 566 LYS C C 1
ATOM 10854 O O . LYS C 1 586 ? 176.661 137.956 285.870 1.00 184.70 566 LYS C O 1
ATOM 10856 N N . ASN C 1 587 ? 174.472 137.384 285.823 1.00 168.35 567 ASN C N 1
ATOM 10857 C CA . ASN C 1 587 ? 174.655 135.935 285.903 1.00 154.22 567 ASN C CA 1
ATOM 10858 C C . ASN C 1 587 ? 175.232 135.530 287.258 1.00 141.66 567 ASN C C 1
ATOM 10859 O O . ASN C 1 587 ? 174.747 134.575 287.876 1.00 136.77 567 ASN C O 1
ATOM 10861 N N . GLU C 1 588 ? 176.259 136.238 287.731 1.00 139.00 568 GLU C N 1
ATOM 10862 C CA . GLU C 1 588 ? 176.702 136.069 289.110 1.00 137.28 568 GLU C CA 1
ATOM 10863 C C . GLU C 1 588 ? 175.556 136.413 290.052 1.00 138.05 568 GLU C C 1
ATOM 10864 O O . GLU C 1 588 ? 174.849 137.406 289.853 1.00 137.55 568 GLU C O 1
ATOM 10866 N N . MET C 1 589 ? 175.366 135.584 291.074 1.00 135.77 569 MET C N 1
ATOM 10867 C CA . MET C 1 589 ? 174.171 135.664 291.900 1.00 137.11 569 MET C CA 1
ATOM 10868 C C . MET C 1 589 ? 174.325 136.715 293.000 1.00 129.33 569 MET C C 1
ATOM 10869 O O . MET C 1 589 ? 175.432 137.143 293.340 1.00 130.11 569 MET C O 1
ATOM 10874 N N . ILE C 1 590 ? 173.183 137.129 293.556 1.00 122.01 570 ILE C N 1
ATOM 10875 C CA . ILE C 1 590 ? 173.130 138.100 294.646 1.00 114.83 570 ILE C CA 1
ATOM 10876 C C . ILE C 1 590 ? 172.180 137.586 295.724 1.00 110.33 570 ILE C C 1
ATOM 10877 O O . ILE C 1 590 ? 170.998 137.346 295.450 1.00 108.76 570 ILE C O 1
ATOM 10882 N N . PHE C 1 591 ? 172.696 137.446 296.953 1.00 105.46 571 PHE C N 1
ATOM 10883 C CA . PHE C 1 591 ? 171.942 137.000 298.120 1.00 101.59 571 PHE C CA 1
ATOM 10884 C C . PHE C 1 591 ? 171.684 138.152 299.086 1.00 98.82 571 PHE C C 1
ATOM 10885 O O . PHE C 1 591 ? 172.521 139.041 299.258 1.00 96.31 571 PHE C O 1
ATOM 10893 N N . LEU C 1 592 ? 170.528 138.101 299.749 1.00 97.47 572 LEU C N 1
ATOM 10894 C CA . LEU C 1 592 ? 170.108 139.117 300.702 1.00 95.50 572 LEU C CA 1
ATOM 10895 C C . LEU C 1 592 ? 169.776 138.474 302.041 1.00 95.02 572 LEU C C 1
ATOM 10896 O O . LEU C 1 592 ? 169.211 137.377 302.089 1.00 99.59 572 LEU C O 1
ATOM 10901 N N . ASP C 1 593 ? 170.114 139.163 303.125 1.00 93.99 573 ASP C N 1
ATOM 10902 C CA . ASP C 1 593 ? 169.691 138.729 304.450 1.00 100.61 573 ASP C CA 1
ATOM 10903 C C . ASP C 1 593 ? 168.210 139.033 304.631 1.00 104.11 573 ASP C C 1
ATOM 10904 O O . ASP C 1 593 ? 167.800 140.197 304.576 1.00 106.14 573 ASP C O 1
ATOM 10909 N N . GLY C 1 594 ? 167.409 137.987 304.850 1.00 107.45 574 GLY C N 1
ATOM 10910 C CA . GLY C 1 594 ? 165.971 138.147 304.981 1.00 114.54 574 GLY C CA 1
ATOM 10911 C C . GLY C 1 594 ? 165.536 138.995 306.160 1.00 121.14 574 GLY C C 1
ATOM 10912 O O . GLY C 1 594 ? 164.417 139.520 306.154 1.00 129.09 574 GLY C O 1
ATOM 10913 N N . TYR C 1 595 ? 166.393 139.147 307.171 1.00 120.83 575 TYR C N 1
ATOM 10914 C CA . TYR C 1 595 ? 166.065 139.904 308.373 1.00 122.84 575 TYR C CA 1
ATOM 10915 C C . TYR C 1 595 ? 166.570 141.345 308.318 1.00 126.78 575 TYR C C 1
ATOM 10916 O O . TYR C 1 595 ? 166.773 141.968 309.365 1.00 131.64 575 TYR C O 1
ATOM 10918 N N . GLU C 1 596 ? 166.788 141.885 307.118 1.00 130.54 576 GLU C N 1
ATOM 10919 C CA . GLU C 1 596 ? 167.084 143.297 306.929 1.00 133.54 576 GLU C CA 1
ATOM 10920 C C . GLU C 1 596 ? 165.844 143.984 306.354 1.00 139.39 576 GLU C C 1
ATOM 10921 O O . GLU C 1 596 ? 164.774 143.375 306.236 1.00 137.57 576 GLU C O 1
ATOM 10927 N N . GLU C 1 597 ? 165.986 145.257 305.989 1.00 142.23 577 GLU C N 1
ATOM 10928 C CA . GLU C 1 597 ? 164.818 146.056 305.617 1.00 153.40 577 GLU C CA 1
ATOM 10929 C C . GLU C 1 597 ? 164.799 146.482 304.146 1.00 154.49 577 GLU C C 1
ATOM 10930 O O . GLU C 1 597 ? 165.842 146.656 303.517 1.00 152.62 577 GLU C O 1
ATOM 10932 N N . LEU C 1 600 ? 161.877 152.060 297.917 1.00 131.24 580 LEU C N 1
ATOM 10933 C CA . LEU C 1 600 ? 161.828 150.609 297.837 1.00 129.49 580 LEU C CA 1
ATOM 10934 C C . LEU C 1 600 ? 162.637 150.138 296.644 1.00 139.22 580 LEU C C 1
ATOM 10935 O O . LEU C 1 600 ? 163.599 150.803 296.244 1.00 135.74 580 LEU C O 1
ATOM 10937 N N . GLU C 1 601 ? 162.246 149.001 296.059 1.00 141.58 581 GLU C N 1
ATOM 10938 C CA . GLU C 1 601 ? 163.138 148.267 295.167 1.00 141.57 581 GLU C CA 1
ATOM 10939 C C . GLU C 1 601 ? 162.769 148.367 293.694 1.00 145.68 581 GLU C C 1
ATOM 10940 O O . GLU C 1 601 ? 161.887 147.662 293.196 1.00 143.54 581 GLU C O 1
ATOM 10946 N N . ALA C 1 602 ? 163.488 149.230 293.011 1.00 149.36 582 ALA C N 1
ATOM 10947 C CA . ALA C 1 602 ? 163.846 149.057 291.622 1.00 156.75 582 ALA C CA 1
ATOM 10948 C C . ALA C 1 602 ? 164.987 148.013 291.423 1.00 161.61 582 ALA C C 1
ATOM 10949 O O . ALA C 1 602 ? 165.467 147.919 290.293 1.00 163.96 582 ALA C O 1
ATOM 10951 N N . PHE C 1 603 ? 165.411 147.274 292.460 1.00 166.99 583 PHE C N 1
ATOM 10952 C CA . PHE C 1 603 ? 166.475 146.282 292.309 1.00 168.92 583 PHE C CA 1
ATOM 10953 C C . PHE C 1 603 ? 166.121 145.233 291.264 1.00 168.62 583 PHE C C 1
ATOM 10954 O O . PHE C 1 603 ? 166.984 144.797 290.490 1.00 172.81 583 PHE C O 1
ATOM 10956 N N . LEU C 1 604 ? 164.850 144.840 291.196 1.00 165.61 584 LEU C N 1
ATOM 10957 C CA . LEU C 1 604 ? 164.429 143.761 290.309 1.00 155.96 584 LEU C CA 1
ATOM 10958 C C . LEU C 1 604 ? 164.563 144.188 288.848 1.00 158.65 584 LEU C C 1
ATOM 10959 O O . LEU C 1 604 ? 163.750 143.812 287.997 1.00 163.03 584 LEU C O 1
ATOM 10964 N N . ASN C 1 605 ? 165.579 145.008 288.571 1.00 157.21 585 ASN C N 1
ATOM 10965 C CA . ASN C 1 605 ? 166.138 145.208 287.245 1.00 158.47 585 ASN C CA 1
ATOM 10966 C C . ASN C 1 605 ? 167.300 144.264 286.969 1.00 155.93 585 ASN C C 1
ATOM 10967 O O . ASN C 1 605 ? 167.788 144.219 285.836 1.00 158.30 585 ASN C O 1
ATOM 10969 N N . LEU C 1 606 ? 167.759 143.530 287.983 1.00 150.18 586 LEU C N 1
ATOM 10970 C CA . LEU C 1 606 ? 168.729 142.449 287.828 1.00 153.64 586 LEU C CA 1
ATOM 10971 C C . LEU C 1 606 ? 168.015 141.139 288.118 1.00 166.82 586 LEU C C 1
ATOM 10972 O O . LEU C 1 606 ? 167.667 140.873 289.274 1.00 167.57 586 LEU C O 1
ATOM 10977 N N . ASN C 1 607 ? 167.818 140.332 287.067 1.00 173.70 587 ASN C N 1
ATOM 10978 C CA . ASN C 1 607 ? 167.286 138.971 287.124 1.00 172.07 587 ASN C CA 1
ATOM 10979 C C . ASN C 1 607 ? 166.596 138.646 288.442 1.00 164.18 587 ASN C C 1
ATOM 10980 O O . ASN C 1 607 ? 167.225 138.100 289.357 1.00 160.85 587 ASN C O 1
ATOM 10982 N N . ALA C 1 608 ? 165.317 139.018 288.563 1.00 162.95 588 ALA C N 1
ATOM 10983 C CA . ALA C 1 608 ? 164.551 138.684 289.759 1.00 156.72 588 ALA C CA 1
ATOM 10984 C C . ALA C 1 608 ? 164.582 137.189 290.046 1.00 159.95 588 ALA C C 1
ATOM 10985 O O . ALA C 1 608 ? 164.385 136.777 291.196 1.00 156.19 588 ALA C O 1
ATOM 10987 N N . SER C 1 609 ? 164.831 136.370 289.020 1.00 159.64 589 SER C N 1
ATOM 10988 C CA . SER C 1 609 ? 165.103 134.953 289.201 1.00 157.41 589 SER C CA 1
ATOM 10989 C C . SER C 1 609 ? 166.478 134.695 289.810 1.00 151.25 589 SER C C 1
ATOM 10990 O O . SER C 1 609 ? 166.761 133.552 290.192 1.00 154.50 589 SER C O 1
ATOM 10993 N N . PHE C 1 610 ? 167.336 135.721 289.913 1.00 144.98 590 PHE C N 1
ATOM 10994 C CA . PHE C 1 610 ? 168.700 135.571 290.417 1.00 130.16 590 PHE C CA 1
ATOM 10995 C C . PHE C 1 610 ? 168.945 136.399 291.677 1.00 119.39 590 PHE C C 1
ATOM 10996 O O . PHE C 1 610 ? 170.082 136.758 291.980 1.00 105.97 590 PHE C O 1
ATOM 10998 N N . LYS C 1 611 ? 167.887 136.719 292.415 1.00 118.87 591 LYS C N 1
ATOM 10999 C CA . LYS C 1 611 ? 167.992 137.324 293.737 1.00 115.00 591 LYS C CA 1
ATOM 11000 C C . LYS C 1 611 ? 167.354 136.361 294.727 1.00 114.20 591 LYS C C 1
ATOM 11001 O O . LYS C 1 611 ? 166.171 136.031 294.596 1.00 120.20 591 LYS C O 1
ATOM 11003 N N . GLU C 1 612 ? 168.135 135.896 295.699 1.00 108.42 592 GLU C N 1
ATOM 11004 C CA . GLU C 1 612 ? 167.693 134.864 296.633 1.00 107.41 592 GLU C CA 1
ATOM 11005 C C . GLU C 1 612 ? 167.746 135.408 298.054 1.00 103.70 592 GLU C C 1
ATOM 11006 O O . GLU C 1 612 ? 168.807 135.844 298.516 1.00 98.85 592 GLU C O 1
ATOM 11008 N N . ARG C 1 613 ? 166.608 135.373 298.745 1.00 109.64 593 ARG C N 1
ATOM 11009 C CA . ARG C 1 613 ? 166.517 135.825 300.127 1.00 111.99 593 ARG C CA 1
ATOM 11010 C C . ARG C 1 613 ? 166.583 134.621 301.058 1.00 110.83 593 ARG C C 1
ATOM 11011 O O . ARG C 1 613 ? 165.804 133.674 300.907 1.00 109.88 593 ARG C O 1
ATOM 11013 N N . LEU C 1 614 ? 167.516 134.654 302.009 1.00 106.75 594 LEU C N 1
ATOM 11014 C CA . LEU C 1 614 ? 167.621 133.600 303.019 1.00 109.46 594 LEU C CA 1
ATOM 11015 C C . LEU C 1 614 ? 167.273 134.153 304.396 1.00 113.58 594 LEU C C 1
ATOM 11016 O O . LEU C 1 614 ? 167.519 135.329 304.681 1.00 114.08 594 LEU C O 1
ATOM 11018 N N . LEU D 1 37 ? 135.292 54.802 344.886 1.00 109.68 17 LEU D N 1
ATOM 11019 C CA . LEU D 1 37 ? 134.936 53.914 345.992 1.00 108.67 17 LEU D CA 1
ATOM 11020 C C . LEU D 1 37 ? 135.677 52.590 345.881 1.00 113.40 17 LEU D C 1
ATOM 11021 O O . LEU D 1 37 ? 135.985 51.954 346.888 1.00 104.84 17 LEU D O 1
ATOM 11023 N N . SER D 1 38 ? 135.945 52.165 344.643 1.00 122.15 18 SER D N 1
ATOM 11024 C CA . SER D 1 38 ? 136.818 51.017 344.427 1.00 129.42 18 SER D CA 1
ATOM 11025 C C . SER D 1 38 ? 138.287 51.392 344.591 1.00 137.58 18 SER D C 1
ATOM 11026 O O . SER D 1 38 ? 139.098 50.557 345.010 1.00 132.13 18 SER D O 1
ATOM 11029 N N . ALA D 1 39 ? 138.640 52.642 344.275 1.00 145.06 19 ALA D N 1
ATOM 11030 C CA . ALA D 1 39 ? 140.011 53.104 344.466 1.00 144.74 19 ALA D CA 1
ATOM 11031 C C . ALA D 1 39 ? 140.354 53.239 345.947 1.00 139.43 19 ALA D C 1
ATOM 11032 O O . ALA D 1 39 ? 141.498 52.994 346.348 1.00 140.31 19 ALA D O 1
ATOM 11034 N N . ILE D 1 40 ? 139.377 53.628 346.774 1.00 129.33 20 ILE D N 1
ATOM 11035 C CA . ILE D 1 40 ? 139.589 53.731 348.218 1.00 115.24 20 ILE D CA 1
ATOM 11036 C C . ILE D 1 40 ? 140.051 52.404 348.803 1.00 126.67 20 ILE D C 1
ATOM 11037 O O . ILE D 1 40 ? 140.712 52.372 349.847 1.00 118.76 20 ILE D O 1
ATOM 11042 N N . LYS D 1 41 ? 139.731 51.292 348.136 1.00 150.54 21 LYS D N 1
ATOM 11043 C CA . LYS D 1 41 ? 139.936 49.973 348.729 1.00 156.70 21 LYS D CA 1
ATOM 11044 C C . LYS D 1 41 ? 141.408 49.692 349.012 1.00 158.33 21 LYS D C 1
ATOM 11045 O O . LYS D 1 41 ? 141.733 48.960 349.953 1.00 162.59 21 LYS D O 1
ATOM 11047 N N . MET D 1 42 ? 142.315 50.235 348.202 1.00 155.66 22 MET D N 1
ATOM 11048 C CA . MET D 1 42 ? 143.731 50.080 348.515 1.00 152.36 22 MET D CA 1
ATOM 11049 C C . MET D 1 42 ? 144.286 51.293 349.244 1.00 139.90 22 MET D C 1
ATOM 11050 O O . MET D 1 42 ? 145.229 51.157 350.031 1.00 136.90 22 MET D O 1
ATOM 11055 N N . LEU D 1 43 ? 143.700 52.470 349.018 1.00 128.74 23 LEU D N 1
ATOM 11056 C CA . LEU D 1 43 ? 144.082 53.654 349.778 1.00 118.63 23 LEU D CA 1
ATOM 11057 C C . LEU D 1 43 ? 143.996 53.388 351.279 1.00 115.15 23 LEU D C 1
ATOM 11058 O O . LEU D 1 43 ? 144.992 53.512 352.003 1.00 113.66 23 LEU D O 1
ATOM 11060 N N . LEU D 1 44 ? 142.812 52.999 351.767 1.00 111.58 24 LEU D N 1
ATOM 11061 C CA . LEU D 1 44 ? 142.705 52.641 353.177 1.00 106.75 24 LEU D CA 1
ATOM 11062 C C . LEU D 1 44 ? 143.521 51.396 353.501 1.00 104.33 24 LEU D C 1
ATOM 11063 O O . LEU D 1 44 ? 143.832 51.166 354.675 1.00 107.86 24 LEU D O 1
ATOM 11068 N N . GLY D 1 45 ? 143.907 50.618 352.485 1.00 101.35 25 GLY D N 1
ATOM 11069 C CA . GLY D 1 45 ? 144.738 49.440 352.663 1.00 97.31 25 GLY D CA 1
ATOM 11070 C C . GLY D 1 45 ? 146.231 49.711 352.696 1.00 98.70 25 GLY D C 1
ATOM 11071 O O . GLY D 1 45 ? 146.951 49.136 353.519 1.00 105.84 25 GLY D O 1
ATOM 11072 N N . PHE D 1 46 ? 146.719 50.557 351.786 1.00 87.92 26 PHE D N 1
ATOM 11073 C CA . PHE D 1 46 ? 148.089 51.037 351.905 1.00 81.57 26 PHE D CA 1
ATOM 11074 C C . PHE D 1 46 ? 148.283 51.764 353.231 1.00 77.31 26 PHE D C 1
ATOM 11075 O O . PHE D 1 46 ? 149.365 51.701 353.832 1.00 70.58 26 PHE D O 1
ATOM 11083 N N . ASN D 1 47 ? 147.240 52.439 353.717 1.00 72.29 27 ASN D N 1
ATOM 11084 C CA . ASN D 1 47 ? 147.354 53.115 355.003 1.00 75.64 27 ASN D CA 1
ATOM 11085 C C . ASN D 1 47 ? 147.534 52.109 356.135 1.00 78.87 27 ASN D C 1
ATOM 11086 O O . ASN D 1 47 ? 148.478 52.217 356.927 1.00 76.30 27 ASN D O 1
ATOM 11091 N N . GLU D 1 48 ? 146.638 51.124 356.228 1.00 85.91 28 GLU D N 1
ATOM 11092 C CA . GLU D 1 48 ? 146.798 50.083 357.234 1.00 88.50 28 GLU D CA 1
ATOM 11093 C C . GLU D 1 48 ? 148.189 49.464 357.157 1.00 79.98 28 GLU D C 1
ATOM 11094 O O . GLU D 1 48 ? 148.883 49.350 358.172 1.00 73.55 28 GLU D O 1
ATOM 11100 N N . SER D 1 49 ? 148.629 49.101 355.952 1.00 81.42 29 SER D N 1
ATOM 11101 C CA . SER D 1 49 ? 149.960 48.524 355.780 1.00 78.55 29 SER D CA 1
ATOM 11102 C C . SER D 1 49 ? 151.056 49.480 356.246 1.00 80.05 29 SER D C 1
ATOM 11103 O O . SER D 1 49 ? 152.051 49.045 356.837 1.00 80.99 29 SER D O 1
ATOM 11106 N N . MET D 1 50 ? 150.891 50.786 356.001 1.00 81.20 30 MET D N 1
ATOM 11107 C CA . MET D 1 50 ? 151.877 51.764 356.464 1.00 76.93 30 MET D CA 1
ATOM 11108 C C . MET D 1 50 ? 151.834 51.947 357.976 1.00 71.66 30 MET D C 1
ATOM 11109 O O . MET D 1 50 ? 152.869 52.194 358.601 1.00 65.43 30 MET D O 1
ATOM 11114 N N . ASN D 1 51 ? 150.651 51.854 358.579 1.00 71.96 31 ASN D N 1
ATOM 11115 C CA . ASN D 1 51 ? 150.570 51.972 360.027 1.00 71.27 31 ASN D CA 1
ATOM 11116 C C . ASN D 1 51 ? 151.241 50.792 360.725 1.00 70.97 31 ASN D C 1
ATOM 11117 O O . ASN D 1 51 ? 151.844 50.973 361.792 1.00 66.15 31 ASN D O 1
ATOM 11122 N N . ASP D 1 52 ? 151.174 49.592 360.130 1.00 67.19 32 ASP D N 1
ATOM 11123 C CA . ASP D 1 52 ? 151.842 48.435 360.725 1.00 64.24 32 ASP D CA 1
ATOM 11124 C C . ASP D 1 52 ? 153.340 48.663 360.849 1.00 66.64 32 ASP D C 1
ATOM 11125 O O . ASP D 1 52 ? 153.939 48.339 361.880 1.00 74.22 32 ASP D O 1
ATOM 11130 N N . ILE D 1 53 ? 153.964 49.240 359.823 1.00 65.86 33 ILE D N 1
ATOM 11131 C CA . ILE D 1 53 ? 155.390 49.544 359.920 1.00 77.36 33 ILE D CA 1
ATOM 11132 C C . ILE D 1 53 ? 155.630 50.796 360.765 1.00 78.82 33 ILE D C 1
ATOM 11133 O O . ILE D 1 53 ? 156.624 50.877 361.497 1.00 78.52 33 ILE D O 1
ATOM 11138 N N . SER D 1 54 ? 154.726 51.779 360.712 1.00 76.01 34 SER D N 1
ATOM 11139 C CA . SER D 1 54 ? 154.883 52.943 361.581 1.00 69.39 34 SER D CA 1
ATOM 11140 C C . SER D 1 54 ? 154.816 52.542 363.050 1.00 68.36 34 SER D C 1
ATOM 11141 O O . SER D 1 54 ? 155.537 53.095 363.884 1.00 73.85 34 SER D O 1
ATOM 11144 N N . GLY D 1 55 ? 153.954 51.591 363.389 1.00 65.98 35 GLY D N 1
ATOM 11145 C CA . GLY D 1 55 ? 153.857 51.102 364.747 1.00 59.32 35 GLY D CA 1
ATOM 11146 C C . GLY D 1 55 ? 152.781 51.781 365.574 1.00 66.14 35 GLY D C 1
ATOM 11147 O O . GLY D 1 55 ? 151.831 52.387 365.070 1.00 69.51 35 GLY D O 1
ATOM 11148 N N . TYR D 1 56 ? 152.949 51.657 366.891 1.00 68.33 36 TYR D N 1
ATOM 11149 C CA . TYR D 1 56 ? 152.020 52.221 367.867 1.00 67.79 36 TYR D CA 1
ATOM 11150 C C . TYR D 1 56 ? 152.026 53.755 367.828 1.00 65.34 36 TYR D C 1
ATOM 11151 O O . TYR D 1 56 ? 153.091 54.383 367.814 1.00 64.68 36 TYR D O 1
ATOM 11160 N N . GLU D 1 57 ? 150.835 54.356 367.805 1.00 61.67 37 GLU D N 1
ATOM 11161 C CA . GLU D 1 57 ? 150.695 55.810 367.744 1.00 65.51 37 GLU D CA 1
ATOM 11162 C C . GLU D 1 57 ? 149.237 56.204 367.944 1.00 68.84 37 GLU D C 1
ATOM 11163 O O . GLU D 1 57 ? 148.337 55.593 367.359 1.00 71.72 37 GLU D O 1
ATOM 11169 N N . LEU D 1 58 ? 149.015 57.230 368.767 1.00 65.26 38 LEU D N 1
ATOM 11170 C CA . LEU D 1 58 ? 147.713 57.875 368.860 1.00 59.42 38 LEU D CA 1
ATOM 11171 C C . LEU D 1 58 ? 147.652 58.954 367.786 1.00 62.22 38 LEU D C 1
ATOM 11172 O O . LEU D 1 58 ? 148.532 59.825 367.723 1.00 64.30 38 LEU D O 1
ATOM 11177 N N . THR D 1 59 ? 146.644 58.877 366.923 1.00 55.09 39 THR D N 1
ATOM 11178 C CA . THR D 1 59 ? 146.539 59.774 365.787 1.00 56.79 39 THR D CA 1
ATOM 11179 C C . THR D 1 59 ? 145.234 60.555 365.877 1.00 59.72 39 THR D C 1
ATOM 11180 O O . THR D 1 59 ? 144.249 60.093 366.470 1.00 49.73 39 THR D O 1
ATOM 11184 N N . TRP D 1 60 ? 145.246 61.753 365.294 1.00 54.93 40 TRP D N 1
ATOM 11185 C CA . TRP D 1 60 ? 144.070 62.605 365.286 1.00 55.32 40 TRP D CA 1
ATOM 11186 C C . TRP D 1 60 ? 144.302 63.707 364.261 1.00 60.80 40 TRP D C 1
ATOM 11187 O O . TRP D 1 60 ? 145.436 63.938 363.832 1.00 67.41 40 TRP D O 1
ATOM 11198 N N . THR D 1 61 ? 143.215 64.386 363.874 1.00 61.87 41 THR D N 1
ATOM 11199 C CA . THR D 1 61 ? 143.280 65.376 362.804 1.00 72.96 41 THR D CA 1
ATOM 11200 C C . THR D 1 61 ? 144.066 66.599 363.265 1.00 74.04 41 THR D C 1
ATOM 11201 O O . THR D 1 61 ? 143.703 67.246 364.254 1.00 72.68 41 THR D O 1
ATOM 11205 N N . GLY D 1 62 ? 145.136 66.924 362.552 1.00 76.05 42 GLY D N 1
ATOM 11206 C CA . GLY D 1 62 ? 145.882 68.128 362.857 1.00 79.76 42 GLY D CA 1
ATOM 11207 C C . GLY D 1 62 ? 147.078 67.951 363.765 1.00 77.64 42 GLY D C 1
ATOM 11208 O O . GLY D 1 62 ? 147.711 68.952 364.127 1.00 81.23 42 GLY D O 1
ATOM 11209 N N . LYS D 1 63 ? 147.402 66.718 364.157 1.00 69.16 43 LYS D N 1
ATOM 11210 C CA . LYS D 1 63 ? 148.625 66.477 364.915 1.00 67.71 43 LYS D CA 1
ATOM 11211 C C . LYS D 1 63 ? 149.842 67.072 364.203 1.00 66.25 43 LYS D C 1
ATOM 11212 O O . LYS D 1 63 ? 150.745 67.621 364.844 1.00 67.98 43 LYS D O 1
ATOM 11218 N N . GLY D 1 64 ? 149.866 67.005 362.871 1.00 66.03 44 GLY D N 1
ATOM 11219 C CA . GLY D 1 64 ? 151.010 67.526 362.142 1.00 61.54 44 GLY D CA 1
ATOM 11220 C C . GLY D 1 64 ? 151.154 69.031 362.284 1.00 71.27 44 GLY D C 1
ATOM 11221 O O . GLY D 1 64 ? 152.263 69.551 362.449 1.00 75.42 44 GLY D O 1
ATOM 11222 N N . PHE D 1 65 ? 150.035 69.755 362.205 1.00 71.90 45 PHE D N 1
ATOM 11223 C CA . PHE D 1 65 ? 150.084 71.200 362.406 1.00 73.33 45 PHE D CA 1
ATOM 11224 C C . PHE D 1 65 ? 150.354 71.537 363.863 1.00 76.04 45 PHE D C 1
ATOM 11225 O O . PHE D 1 65 ? 150.980 72.560 364.154 1.00 79.71 45 PHE D O 1
ATOM 11233 N N . ALA D 1 66 ? 149.897 70.689 364.785 1.00 71.03 46 ALA D N 1
ATOM 11234 C CA . ALA D 1 66 ? 150.209 70.904 366.190 1.00 68.99 46 ALA D CA 1
ATOM 11235 C C . ALA D 1 66 ? 151.705 70.784 366.434 1.00 75.11 46 ALA D C 1
ATOM 11236 O O . ALA D 1 66 ? 152.266 71.512 367.258 1.00 82.93 46 ALA D O 1
ATOM 11238 N N . ASN D 1 67 ? 152.375 69.873 365.730 1.00 74.78 47 ASN D N 1
ATOM 11239 C CA . ASN D 1 67 ? 153.803 69.726 365.969 1.00 83.11 47 ASN D CA 1
ATOM 11240 C C . ASN D 1 67 ? 154.587 70.830 365.278 1.00 82.06 47 ASN D C 1
ATOM 11241 O O . ASN D 1 67 ? 155.669 71.214 365.742 1.00 82.43 47 ASN D O 1
ATOM 11246 N N . ALA D 1 68 ? 154.035 71.371 364.194 1.00 79.74 48 ALA D N 1
ATOM 11247 C CA . ALA D 1 68 ? 154.698 72.450 363.478 1.00 74.51 48 ALA D CA 1
ATOM 11248 C C . ALA D 1 68 ? 154.615 73.762 364.249 1.00 77.57 48 ALA D C 1
ATOM 11249 O O . ALA D 1 68 ? 155.551 74.569 364.204 1.00 75.31 48 ALA D O 1
ATOM 11251 N N . LEU D 1 69 ? 153.498 73.996 364.955 1.00 75.91 49 LEU D N 1
ATOM 11252 C CA . LEU D 1 69 ? 153.361 75.217 365.740 1.00 78.56 49 LEU D CA 1
ATOM 11253 C C . LEU D 1 69 ? 154.395 75.268 366.858 1.00 88.49 49 LEU D C 1
ATOM 11254 O O . LEU D 1 69 ? 154.828 76.359 367.252 1.00 91.72 49 LEU D O 1
ATOM 11256 N N . TYR D 1 70 ? 154.814 74.099 367.361 1.00 86.02 50 TYR D N 1
ATOM 11257 C CA . TYR D 1 70 ? 155.896 74.039 368.342 1.00 83.93 50 TYR D CA 1
ATOM 11258 C C . TYR D 1 70 ? 157.172 74.684 367.807 1.00 92.92 50 TYR D C 1
ATOM 11259 O O . TYR D 1 70 ? 157.908 75.344 368.554 1.00 95.38 50 TYR D O 1
ATOM 11268 N N . SER D 1 71 ? 157.456 74.494 366.518 1.00 93.12 51 SER D N 1
ATOM 11269 C CA . SER D 1 71 ? 158.728 74.896 365.929 1.00 93.39 51 SER D CA 1
ATOM 11270 C C . SER D 1 71 ? 158.718 76.304 365.368 1.00 85.78 51 SER D C 1
ATOM 11271 O O . SER D 1 71 ? 159.773 76.787 364.949 1.00 89.10 51 SER D O 1
ATOM 11274 N N . GLU D 1 72 ? 157.570 76.963 365.325 1.00 102.12 52 GLU D N 1
ATOM 11275 C CA . GLU D 1 72 ? 157.536 78.322 364.807 1.00 102.83 52 GLU D CA 1
ATOM 11276 C C . GLU D 1 72 ? 158.232 79.271 365.781 1.00 93.03 52 GLU D C 1
ATOM 11277 O O . GLU D 1 72 ? 158.045 79.161 366.997 1.00 85.06 52 GLU D O 1
ATOM 11283 N N . PRO D 1 73 ? 159.063 80.186 365.282 1.00 93.92 53 PRO D N 1
ATOM 11284 C CA . PRO D 1 73 ? 159.820 81.065 366.179 1.00 94.80 53 PRO D CA 1
ATOM 11285 C C . PRO D 1 73 ? 158.892 81.913 367.037 1.00 105.71 53 PRO D C 1
ATOM 11286 O O . PRO D 1 73 ? 157.761 82.218 366.651 1.00 98.32 53 PRO D O 1
ATOM 11290 N N . CYS D 1 74 ? 159.383 82.292 368.220 1.00 121.43 54 CYS D N 1
ATOM 11291 C CA . CYS D 1 74 ? 158.567 83.075 369.143 1.00 126.82 54 CYS D CA 1
ATOM 11292 C C . CYS D 1 74 ? 158.260 84.438 368.537 1.00 126.30 54 CYS D C 1
ATOM 11293 O O . CYS D 1 74 ? 159.151 85.118 368.017 1.00 131.82 54 CYS D O 1
ATOM 11296 N N . GLN D 1 75 ? 156.990 84.825 368.590 1.00 118.28 55 GLN D N 1
ATOM 11297 C CA . GLN D 1 75 ? 156.503 85.992 367.872 1.00 112.86 55 GLN D CA 1
ATOM 11298 C C . GLN D 1 75 ? 156.266 87.205 368.767 1.00 108.72 55 GLN D C 1
ATOM 11299 O O . GLN D 1 75 ? 155.793 88.234 368.273 1.00 112.09 55 GLN D O 1
ATOM 11301 N N . LYS D 1 76 ? 156.593 87.123 370.058 1.00 97.99 56 LYS D N 1
ATOM 11302 C CA . LYS D 1 76 ? 156.171 88.112 371.042 1.00 98.50 56 LYS D CA 1
ATOM 11303 C C . LYS D 1 76 ? 157.361 88.583 371.872 1.00 98.18 56 LYS D C 1
ATOM 11304 O O . LYS D 1 76 ? 158.452 88.004 371.828 1.00 97.26 56 LYS D O 1
ATOM 11310 N N . GLN D 1 77 ? 157.138 89.658 372.636 1.00 96.42 57 GLN D N 1
ATOM 11311 C CA . GLN D 1 77 ? 158.066 90.059 373.685 1.00 97.41 57 GLN D CA 1
ATOM 11312 C C . GLN D 1 77 ? 157.303 90.545 374.908 1.00 94.27 57 GLN D C 1
ATOM 11313 O O . GLN D 1 77 ? 156.077 90.696 374.892 1.00 90.03 57 GLN D O 1
ATOM 11319 N N . LEU D 1 78 ? 158.069 90.790 375.975 1.00 90.83 58 LEU D N 1
ATOM 11320 C CA . LEU D 1 78 ? 157.547 91.093 377.299 1.00 86.86 58 LEU D CA 1
ATOM 11321 C C . LEU D 1 78 ? 157.503 92.596 377.513 1.00 95.19 58 LEU D C 1
ATOM 11322 O O . LEU D 1 78 ? 158.414 93.322 377.101 1.00 100.23 58 LEU D O 1
ATOM 11327 N N . LYS D 1 79 ? 156.447 93.052 378.177 1.00 91.81 59 LYS D N 1
ATOM 11328 C CA . LYS D 1 79 ? 156.326 94.437 378.602 1.00 95.48 59 LYS D CA 1
ATOM 11329 C C . LYS D 1 79 ? 155.925 94.441 380.067 1.00 93.80 59 LYS D C 1
ATOM 11330 O O . LYS D 1 79 ? 154.908 93.840 380.435 1.00 89.60 59 LYS D O 1
ATOM 11336 N N . LEU D 1 80 ? 156.735 95.090 380.901 1.00 95.28 60 LEU D N 1
ATOM 11337 C CA . LEU D 1 80 ? 156.409 95.208 382.315 1.00 96.17 60 LEU D CA 1
ATOM 11338 C C . LEU D 1 80 ? 155.092 95.953 382.475 1.00 94.70 60 LEU D C 1
ATOM 11339 O O . LEU D 1 80 ? 154.827 96.924 381.767 1.00 104.29 60 LEU D O 1
ATOM 11344 N N . GLN D 1 81 ? 154.249 95.479 383.393 1.00 86.10 61 GLN D N 1
ATOM 11345 C CA . GLN D 1 81 ? 152.964 96.112 383.642 1.00 88.04 61 GLN D CA 1
ATOM 11346 C C . GLN D 1 81 ? 152.769 96.556 385.085 1.00 91.40 61 GLN D C 1
ATOM 11347 O O . GLN D 1 81 ? 151.992 97.489 385.319 1.00 96.75 61 GLN D O 1
ATOM 11353 N N . GLU D 1 82 ? 153.473 95.957 386.046 1.00 85.78 62 GLU D N 1
ATOM 11354 C CA . GLU D 1 82 ? 153.169 96.169 387.458 1.00 86.41 62 GLU D CA 1
ATOM 11355 C C . GLU D 1 82 ? 154.229 95.491 388.314 1.00 89.17 62 GLU D C 1
ATOM 11356 O O . GLU D 1 82 ? 154.841 94.497 387.906 1.00 88.69 62 GLU D O 1
ATOM 11362 N N . SER D 1 83 ? 154.416 96.030 389.514 1.00 86.79 63 SER D N 1
ATOM 11363 C CA . SER D 1 83 ? 155.242 95.411 390.531 1.00 86.80 63 SER D CA 1
ATOM 11364 C C . SER D 1 83 ? 154.481 95.459 391.839 1.00 87.12 63 SER D C 1
ATOM 11365 O O . SER D 1 83 ? 154.006 96.523 392.244 1.00 115.33 63 SER D O 1
ATOM 11368 N N . PHE D 1 84 ? 154.358 94.313 392.492 1.00 84.94 64 PHE D N 1
ATOM 11369 C CA . PHE D 1 84 ? 153.601 94.208 393.724 1.00 85.29 64 PHE D CA 1
ATOM 11370 C C . PHE D 1 84 ? 154.511 93.738 394.849 1.00 86.86 64 PHE D C 1
ATOM 11371 O O . PHE D 1 84 ? 155.440 92.956 394.630 1.00 86.10 64 PHE D O 1
ATOM 11379 N N . THR D 1 85 ? 154.249 94.254 396.048 1.00 89.56 65 THR D N 1
ATOM 11380 C CA . THR D 1 85 ? 154.968 93.871 397.258 1.00 91.93 65 THR D CA 1
ATOM 11381 C C . THR D 1 85 ? 153.984 94.002 398.405 1.00 100.69 65 THR D C 1
ATOM 11382 O O . THR D 1 85 ? 153.408 95.074 398.602 1.00 104.90 65 THR D O 1
ATOM 11384 N N . PRO D 1 86 ? 153.756 92.910 399.131 1.00 104.62 66 PRO D N 1
ATOM 11385 C CA . PRO D 1 86 ? 152.792 92.937 400.222 1.00 103.96 66 PRO D CA 1
ATOM 11386 C C . PRO D 1 86 ? 153.205 93.935 401.306 1.00 113.14 66 PRO D C 1
ATOM 11387 O O . PRO D 1 86 ? 152.633 95.026 401.406 1.00 111.72 66 PRO D O 1
ATOM 11389 N N . GLN D 1 87 ? 154.193 93.574 402.120 1.00 124.04 67 GLN D N 1
ATOM 11390 C CA . GLN D 1 87 ? 154.642 94.402 403.227 1.00 136.88 67 GLN D CA 1
ATOM 11391 C C . GLN D 1 87 ? 155.916 95.146 402.844 1.00 158.74 67 GLN D C 1
ATOM 11392 O O . GLN D 1 87 ? 156.550 94.865 401.823 1.00 156.18 67 GLN D O 1
ATOM 11394 N N . THR D 1 88 ? 156.296 96.101 403.700 1.00 178.35 68 THR D N 1
ATOM 11395 C CA . THR D 1 88 ? 157.414 97.003 403.435 1.00 188.25 68 THR D CA 1
ATOM 11396 C C . THR D 1 88 ? 158.765 96.299 403.514 1.00 192.42 68 THR D C 1
ATOM 11397 O O . THR D 1 88 ? 159.726 96.853 404.061 1.00 198.97 68 THR D O 1
ATOM 11399 N N . SER D 1 89 ? 158.845 95.077 402.971 1.00 185.27 69 SER D N 1
ATOM 11400 C CA . SER D 1 89 ? 160.135 94.417 402.810 1.00 181.11 69 SER D CA 1
ATOM 11401 C C . SER D 1 89 ? 161.002 95.148 401.796 1.00 174.50 69 SER D C 1
ATOM 11402 O O . SER D 1 89 ? 162.233 95.074 401.870 1.00 184.92 69 SER D O 1
ATOM 11404 N N . ALA D 1 90 ? 160.378 95.847 400.845 1.00 163.00 70 ALA D N 1
ATOM 11405 C CA . ALA D 1 90 ? 161.070 96.731 399.906 1.00 148.78 70 ALA D CA 1
ATOM 11406 C C . ALA D 1 90 ? 162.143 95.997 399.104 1.00 142.77 70 ALA D C 1
ATOM 11407 O O . ALA D 1 90 ? 163.105 96.611 398.632 1.00 142.33 70 ALA D O 1
ATOM 11409 N N . SER D 1 91 ? 161.987 94.679 398.943 1.00 139.78 71 SER D N 1
ATOM 11410 C CA . SER D 1 91 ? 162.883 93.891 398.101 1.00 137.46 71 SER D CA 1
ATOM 11411 C C . SER D 1 91 ? 162.667 94.279 396.644 1.00 136.24 71 SER D C 1
ATOM 11412 O O . SER D 1 91 ? 161.842 93.672 395.953 1.00 129.51 71 SER D O 1
ATOM 11414 N N . LYS D 1 92 ? 163.424 95.280 396.176 1.00 145.71 72 LYS D N 1
ATOM 11415 C CA . LYS D 1 92 ? 163.082 95.999 394.947 1.00 148.04 72 LYS D CA 1
ATOM 11416 C C . LYS D 1 92 ? 162.789 95.058 393.781 1.00 140.79 72 LYS D C 1
ATOM 11417 O O . LYS D 1 92 ? 161.877 95.309 392.983 1.00 140.97 72 LYS D O 1
ATOM 11419 N N . HIS D 1 93 ? 163.538 93.967 393.667 1.00 133.24 73 HIS D N 1
ATOM 11420 C CA . HIS D 1 93 ? 163.262 93.007 392.608 1.00 124.68 73 HIS D CA 1
ATOM 11421 C C . HIS D 1 93 ? 162.770 91.696 393.205 1.00 112.62 73 HIS D C 1
ATOM 11422 O O . HIS D 1 93 ? 163.573 90.942 393.781 1.00 109.62 73 HIS D O 1
ATOM 11429 N N . PRO D 1 94 ? 161.474 91.392 393.117 1.00 110.95 74 PRO D N 1
ATOM 11430 C CA . PRO D 1 94 ? 161.006 90.058 393.501 1.00 102.39 74 PRO D CA 1
ATOM 11431 C C . PRO D 1 94 ? 161.472 89.016 392.500 1.00 99.67 74 PRO D C 1
ATOM 11432 O O . PRO D 1 94 ? 161.619 89.288 391.306 1.00 84.87 74 PRO D O 1
ATOM 11436 N N . ASN D 1 95 ? 161.714 87.811 392.999 1.00 103.51 75 ASN D N 1
ATOM 11437 C CA . ASN D 1 95 ? 162.099 86.730 392.108 1.00 106.14 75 ASN D CA 1
ATOM 11438 C C . ASN D 1 95 ? 160.902 86.046 391.453 1.00 96.66 75 ASN D C 1
ATOM 11439 O O . ASN D 1 95 ? 161.102 85.109 390.676 1.00 103.33 75 ASN D O 1
ATOM 11441 N N . ASN D 1 96 ? 159.679 86.509 391.712 1.00 80.58 76 ASN D N 1
ATOM 11442 C CA . ASN D 1 96 ? 158.458 85.856 391.249 1.00 79.75 76 ASN D CA 1
ATOM 11443 C C . ASN D 1 96 ? 157.836 86.602 390.072 1.00 82.89 76 ASN D C 1
ATOM 11444 O O . ASN D 1 96 ? 157.858 87.832 390.016 1.00 88.84 76 ASN D O 1
ATOM 11449 N N . ALA D 1 97 ? 157.252 85.854 389.137 1.00 72.17 77 ALA D N 1
ATOM 11450 C CA . ALA D 1 97 ? 156.719 86.451 387.917 1.00 74.73 77 ALA D CA 1
ATOM 11451 C C . ALA D 1 97 ? 155.307 85.952 387.625 1.00 73.95 77 ALA D C 1
ATOM 11452 O O . ALA D 1 97 ? 154.935 84.835 387.980 1.00 71.54 77 ALA D O 1
ATOM 11454 N N . ILE D 1 98 ? 154.523 86.806 386.976 1.00 70.90 78 ILE D N 1
ATOM 11455 C CA . ILE D 1 98 ? 153.217 86.458 386.433 1.00 69.59 78 ILE D CA 1
ATOM 11456 C C . ILE D 1 98 ? 153.159 87.024 385.022 1.00 77.85 78 ILE D C 1
ATOM 11457 O O . ILE D 1 98 ? 153.359 88.231 384.828 1.00 76.38 78 ILE D O 1
ATOM 11462 N N . ILE D 1 99 ? 152.879 86.173 384.041 1.00 77.96 79 ILE D N 1
ATOM 11463 C CA . ILE D 1 99 ? 152.818 86.588 382.642 1.00 79.42 79 ILE D CA 1
ATOM 11464 C C . ILE D 1 99 ? 151.378 86.458 382.163 1.00 75.60 79 ILE D C 1
ATOM 11465 O O . ILE D 1 99 ? 150.763 85.397 382.301 1.00 77.81 79 ILE D O 1
ATOM 11470 N N . ILE D 1 100 ? 150.841 87.538 381.621 1.00 74.90 80 ILE D N 1
ATOM 11471 C CA . ILE D 1 100 ? 149.508 87.542 381.032 1.00 73.01 80 ILE D CA 1
ATOM 11472 C C . ILE D 1 100 ? 149.655 87.234 379.553 1.00 71.12 80 ILE D C 1
ATOM 11473 O O . ILE D 1 100 ? 150.515 87.815 378.881 1.00 84.15 80 ILE D O 1
ATOM 11478 N N . GLY D 1 101 ? 148.825 86.322 379.037 1.00 68.93 81 GLY D N 1
ATOM 11479 C CA . GLY D 1 101 ? 148.829 86.012 377.621 1.00 73.17 81 GLY D CA 1
ATOM 11480 C C . GLY D 1 101 ? 148.768 84.513 377.374 1.00 77.85 81 GLY D C 1
ATOM 11481 O O . GLY D 1 101 ? 148.509 83.721 378.281 1.00 76.10 81 GLY D O 1
ATOM 11482 N N . ASP D 1 102 ? 148.961 84.129 376.109 1.00 76.25 82 ASP D N 1
ATOM 11483 C CA . ASP D 1 102 ? 148.877 82.732 375.692 1.00 62.29 82 ASP D CA 1
ATOM 11484 C C . ASP D 1 102 ? 150.097 81.969 376.201 1.00 61.01 82 ASP D C 1
ATOM 11485 O O . ASP D 1 102 ? 151.236 82.289 375.825 1.00 64.01 82 ASP D O 1
ATOM 11490 N N . ASN D 1 103 ? 149.861 80.939 377.029 1.00 55.93 83 ASN D N 1
ATOM 11491 C CA . ASN D 1 103 ? 150.972 80.124 377.512 1.00 55.22 83 ASN D CA 1
ATOM 11492 C C . ASN D 1 103 ? 151.845 79.612 376.369 1.00 58.01 83 ASN D C 1
ATOM 11493 O O . ASN D 1 103 ? 153.062 79.471 376.542 1.00 59.37 83 ASN D O 1
ATOM 11498 N N . LEU D 1 104 ? 151.262 79.379 375.184 1.00 61.13 84 LEU D N 1
ATOM 11499 C CA . LEU D 1 104 ? 152.069 78.965 374.034 1.00 67.79 84 LEU D CA 1
ATOM 11500 C C . LEU D 1 104 ? 153.148 79.991 373.721 1.00 77.19 84 LEU D C 1
ATOM 11501 O O . LEU D 1 104 ? 154.328 79.646 373.580 1.00 81.82 84 LEU D O 1
ATOM 11506 N N . ASP D 1 105 ? 152.758 81.264 373.604 1.00 81.75 85 ASP D N 1
ATOM 11507 C CA . ASP D 1 105 ? 153.732 82.316 373.346 1.00 76.23 85 ASP D CA 1
ATOM 11508 C C . ASP D 1 105 ? 154.652 82.516 374.539 1.00 70.85 85 ASP D C 1
ATOM 11509 O O . ASP D 1 105 ? 155.848 82.773 374.360 1.00 72.09 85 ASP D O 1
ATOM 11514 N N . ALA D 1 106 ? 154.120 82.374 375.757 1.00 66.27 86 ALA D N 1
ATOM 11515 C CA . ALA D 1 106 ? 154.937 82.549 376.953 1.00 60.84 86 ALA D CA 1
ATOM 11516 C C . ALA D 1 106 ? 156.086 81.550 376.976 1.00 62.58 86 ALA D C 1
ATOM 11517 O O . ALA D 1 106 ? 157.260 81.934 377.020 1.00 58.29 86 ALA D O 1
ATOM 11519 N N . LEU D 1 107 ? 155.764 80.254 376.901 1.00 65.26 87 LEU D N 1
ATOM 11520 C CA . LEU D 1 107 ? 156.803 79.233 377.009 1.00 63.81 87 LEU D CA 1
ATOM 11521 C C . LEU D 1 107 ? 157.835 79.372 375.904 1.00 67.30 87 LEU D C 1
ATOM 11522 O O . LEU D 1 107 ? 159.044 79.298 376.163 1.00 69.61 87 LEU D O 1
ATOM 11527 N N . LYS D 1 108 ? 157.384 79.594 374.667 1.00 69.94 88 LYS D N 1
ATOM 11528 C CA . LYS D 1 108 ? 158.332 79.869 373.595 1.00 76.83 88 LYS D CA 1
ATOM 11529 C C . LYS D 1 108 ? 159.274 80.998 373.986 1.00 76.36 88 LYS D C 1
ATOM 11530 O O . LYS D 1 108 ? 160.477 80.941 373.708 1.00 81.01 88 LYS D O 1
ATOM 11536 N N . LEU D 1 109 ? 158.751 82.016 374.673 1.00 75.30 89 LEU D N 1
ATOM 11537 C CA . LEU D 1 109 ? 159.573 83.166 375.041 1.00 81.28 89 LEU D CA 1
ATOM 11538 C C . LEU D 1 109 ? 160.449 82.878 376.252 1.00 77.41 89 LEU D C 1
ATOM 11539 O O . LEU D 1 109 ? 161.555 83.416 376.351 1.00 80.81 89 LEU D O 1
ATOM 11544 N N . LEU D 1 110 ? 159.984 82.036 377.177 1.00 81.49 90 LEU D N 1
ATOM 11545 C CA . LEU D 1 110 ? 160.840 81.598 378.273 1.00 84.77 90 LEU D CA 1
ATOM 11546 C C . LEU D 1 110 ? 161.873 80.571 377.841 1.00 84.57 90 LEU D C 1
ATOM 11547 O O . LEU D 1 110 ? 162.816 80.318 378.596 1.00 70.86 90 LEU D O 1
ATOM 11552 N N . LYS D 1 111 ? 161.714 79.976 376.654 1.00 90.09 91 LYS D N 1
ATOM 11553 C CA . LYS D 1 111 ? 162.551 78.842 376.271 1.00 96.05 91 LYS D CA 1
ATOM 11554 C C . LYS D 1 111 ? 164.022 79.233 376.174 1.00 109.29 91 LYS D C 1
ATOM 11555 O O . LYS D 1 111 ? 164.904 78.392 376.377 1.00 113.90 91 LYS D O 1
ATOM 11561 N N . SER D 1 112 ? 164.310 80.500 375.891 1.00 121.61 92 SER D N 1
ATOM 11562 C CA . SER D 1 112 ? 165.692 80.956 375.840 1.00 129.47 92 SER D CA 1
ATOM 11563 C C . SER D 1 112 ? 166.348 80.852 377.212 1.00 123.59 92 SER D C 1
ATOM 11564 O O . SER D 1 112 ? 167.274 80.059 377.405 1.00 132.61 92 SER D O 1
ATOM 11567 N N . ALA D 1 113 ? 165.851 81.627 378.177 1.00 102.67 93 ALA D N 1
ATOM 11568 C CA . ALA D 1 113 ? 166.510 81.720 379.473 1.00 92.86 93 ALA D CA 1
ATOM 11569 C C . ALA D 1 113 ? 166.199 80.542 380.388 1.00 91.46 93 ALA D C 1
ATOM 11570 O O . ALA D 1 113 ? 167.057 80.134 381.179 1.00 95.99 93 ALA D O 1
ATOM 11572 N N . TYR D 1 114 ? 164.992 79.991 380.308 1.00 84.93 94 TYR D N 1
ATOM 11573 C CA . TYR D 1 114 ? 164.501 79.048 381.302 1.00 83.53 94 TYR D CA 1
ATOM 11574 C C . TYR D 1 114 ? 164.577 77.587 380.846 1.00 84.00 94 TYR D C 1
ATOM 11575 O O . TYR D 1 114 ? 163.994 76.714 381.496 1.00 85.22 94 TYR D O 1
ATOM 11584 N N . SER D 1 115 ? 165.299 77.298 379.768 1.00 84.82 95 SER D N 1
ATOM 11585 C CA . SER D 1 115 ? 165.450 75.922 379.305 1.00 87.91 95 SER D CA 1
ATOM 11586 C C . SER D 1 115 ? 166.253 75.080 380.294 1.00 87.33 95 SER D C 1
ATOM 11587 O O . SER D 1 115 ? 167.349 75.467 380.709 1.00 89.40 95 SER D O 1
ATOM 11590 N N . GLU D 1 116 ? 165.719 73.905 380.636 1.00 84.01 96 GLU D N 1
ATOM 11591 C CA . GLU D 1 116 ? 166.354 73.001 381.596 1.00 83.19 96 GLU D CA 1
ATOM 11592 C C . GLU D 1 116 ? 166.602 73.694 382.937 1.00 85.07 96 GLU D C 1
ATOM 11593 O O . GLU D 1 116 ? 167.609 73.453 383.605 1.00 87.57 96 GLU D O 1
ATOM 11599 N N . LYS D 1 117 ? 165.678 74.573 383.337 1.00 84.75 97 LYS D N 1
ATOM 11600 C CA . LYS D 1 117 ? 165.828 75.346 384.564 1.00 87.45 97 LYS D CA 1
ATOM 11601 C C . LYS D 1 117 ? 164.666 75.199 385.546 1.00 84.54 97 LYS D C 1
ATOM 11602 O O . LYS D 1 117 ? 164.834 75.521 386.727 1.00 85.02 97 LYS D O 1
ATOM 11608 N N . ILE D 1 118 ? 163.516 74.719 385.108 1.00 77.36 98 ILE D N 1
ATOM 11609 C CA . ILE D 1 118 ? 162.333 74.649 385.957 1.00 74.25 98 ILE D CA 1
ATOM 11610 C C . ILE D 1 118 ? 162.330 73.325 386.715 1.00 73.27 98 ILE D C 1
ATOM 11611 O O . ILE D 1 118 ? 162.597 72.263 386.143 1.00 78.62 98 ILE D O 1
ATOM 11616 N N . LYS D 1 119 ? 162.033 73.383 388.015 1.00 69.01 99 LYS D N 1
ATOM 11617 C CA . LYS D 1 119 ? 162.115 72.192 388.851 1.00 69.36 99 LYS D CA 1
ATOM 11618 C C . LYS D 1 119 ? 160.808 71.420 388.860 1.00 70.28 99 LYS D C 1
ATOM 11619 O O . LYS D 1 119 ? 160.824 70.184 388.811 1.00 71.17 99 LYS D O 1
ATOM 11625 N N . MET D 1 120 ? 159.677 72.123 388.912 1.00 69.37 100 MET D N 1
ATOM 11626 C CA . MET D 1 120 ? 158.382 71.456 388.899 1.00 69.21 100 MET D CA 1
ATOM 11627 C C . MET D 1 120 ? 157.375 72.310 388.152 1.00 68.77 100 MET D C 1
ATOM 11628 O O . MET D 1 120 ? 157.256 73.508 388.412 1.00 72.85 100 MET D O 1
ATOM 11633 N N . ILE D 1 121 ? 156.654 71.688 387.234 1.00 64.27 101 ILE D N 1
ATOM 11634 C CA . ILE D 1 121 ? 155.524 72.312 386.571 1.00 57.63 101 ILE D CA 1
ATOM 11635 C C . ILE D 1 121 ? 154.259 71.693 387.144 1.00 56.27 101 ILE D C 1
ATOM 11636 O O . ILE D 1 121 ? 154.250 70.527 387.546 1.00 63.81 101 ILE D O 1
ATOM 11641 N N . TYR D 1 122 ? 153.198 72.489 387.229 1.00 55.19 102 TYR D N 1
ATOM 11642 C CA . TYR D 1 122 ? 151.875 71.949 387.486 1.00 50.16 102 TYR D CA 1
ATOM 11643 C C . TYR D 1 122 ? 150.874 72.632 386.570 1.00 59.07 102 TYR D C 1
ATOM 11644 O O . TYR D 1 122 ? 150.843 73.858 386.520 1.00 51.80 102 TYR D O 1
ATOM 11653 N N . ILE D 1 123 ? 150.020 71.857 385.889 1.00 62.53 103 ILE D N 1
ATOM 11654 C CA . ILE D 1 123 ? 148.971 72.437 385.058 1.00 58.10 103 ILE D CA 1
ATOM 11655 C C . ILE D 1 123 ? 147.653 71.727 385.306 1.00 61.60 103 ILE D C 1
ATOM 11656 O O . ILE D 1 123 ? 147.599 70.498 385.424 1.00 64.01 103 ILE D O 1
ATOM 11661 N N . ASP D 1 124 ? 146.582 72.514 385.342 1.00 57.04 104 ASP D N 1
ATOM 11662 C CA . ASP D 1 124 ? 145.208 72.038 385.470 1.00 52.25 104 ASP D CA 1
ATOM 11663 C C . ASP D 1 124 ? 144.498 72.567 384.222 1.00 54.04 104 ASP D C 1
ATOM 11664 O O . ASP D 1 124 ? 143.732 73.536 384.281 1.00 58.44 104 ASP D O 1
ATOM 11669 N N . PRO D 1 125 ? 144.747 71.961 383.066 1.00 58.05 105 PRO D N 1
ATOM 11670 C CA . PRO D 1 125 ? 144.177 72.479 381.819 1.00 55.36 105 PRO D CA 1
ATOM 11671 C C . PRO D 1 125 ? 142.676 72.271 381.801 1.00 54.97 105 PRO D C 1
ATOM 11672 O O . PRO D 1 125 ? 142.127 71.583 382.676 1.00 51.75 105 PRO D O 1
ATOM 11676 N N . PRO D 1 126 ? 141.967 72.881 380.849 1.00 63.40 106 PRO D N 1
ATOM 11677 C CA . PRO D 1 126 ? 140.549 72.544 380.674 1.00 62.90 106 PRO D CA 1
ATOM 11678 C C . PRO D 1 126 ? 140.381 71.054 380.411 1.00 59.91 106 PRO D C 1
ATOM 11679 O O . PRO D 1 126 ? 141.115 70.456 379.621 1.00 54.93 106 PRO D O 1
ATOM 11683 N N . TYR D 1 127 ? 139.404 70.458 381.096 1.00 56.01 107 TYR D N 1
ATOM 11684 C CA . TYR D 1 127 ? 139.168 69.024 381.004 1.00 48.46 107 TYR D CA 1
ATOM 11685 C C . TYR D 1 127 ? 138.487 68.601 379.708 1.00 59.91 107 TYR D C 1
ATOM 11686 O O . TYR D 1 127 ? 138.491 67.410 379.392 1.00 75.97 107 TYR D O 1
ATOM 11695 N N . ASN D 1 128 ? 137.891 69.529 378.964 1.00 61.22 108 ASN D N 1
ATOM 11696 C CA . ASN D 1 128 ? 137.056 69.198 377.802 1.00 56.74 108 ASN D CA 1
ATOM 11697 C C . ASN D 1 128 ? 135.876 68.284 378.180 1.00 53.43 108 ASN D C 1
ATOM 11698 O O . ASN D 1 128 ? 135.617 67.267 377.537 1.00 58.24 108 ASN D O 1
ATOM 11703 N N . THR D 1 129 ? 135.132 68.680 379.216 1.00 53.01 109 THR D N 1
ATOM 11704 C CA . THR D 1 129 ? 133.963 67.941 379.684 1.00 54.98 109 THR D CA 1
ATOM 11705 C C . THR D 1 129 ? 132.779 68.174 378.755 1.00 61.49 109 THR D C 1
ATOM 11706 O O . THR D 1 129 ? 132.883 68.843 377.726 1.00 70.67 109 THR D O 1
ATOM 11710 N N . GLY D 1 130 ? 131.620 67.631 379.128 1.00 74.75 110 GLY D N 1
ATOM 11711 C CA . GLY D 1 130 ? 130.431 67.803 378.305 1.00 88.47 110 GLY D CA 1
ATOM 11712 C C . GLY D 1 130 ? 129.855 69.209 378.352 1.00 103.32 110 GLY D C 1
ATOM 11713 O O . GLY D 1 130 ? 129.416 69.740 377.329 1.00 107.70 110 GLY D O 1
ATOM 11714 N N . ASN D 1 131 ? 129.842 69.829 379.533 1.00 116.76 111 ASN D N 1
ATOM 11715 C CA . ASN D 1 131 ? 129.259 71.160 379.684 1.00 123.95 111 ASN D CA 1
ATOM 11716 C C . ASN D 1 131 ? 130.263 72.265 379.359 1.00 115.35 111 ASN D C 1
ATOM 11717 O O . ASN D 1 131 ? 130.031 73.077 378.457 1.00 126.29 111 ASN D O 1
ATOM 11722 N N . ASP D 1 132 ? 131.380 72.315 380.084 1.00 100.30 112 ASP D N 1
ATOM 11723 C CA . ASP D 1 132 ? 132.474 73.219 379.732 1.00 93.69 112 ASP D CA 1
ATOM 11724 C C . ASP D 1 132 ? 133.277 72.607 378.584 1.00 103.14 112 ASP D C 1
ATOM 11725 O O . ASP D 1 132 ? 134.448 72.246 378.705 1.00 88.28 112 ASP D O 1
ATOM 11727 N N . GLU D 1 133 ? 132.591 72.472 377.453 1.00 132.99 113 GLU D N 1
ATOM 11728 C CA . GLU D 1 133 ? 133.206 71.919 376.259 1.00 135.25 113 GLU D CA 1
ATOM 11729 C C . GLU D 1 133 ? 134.263 72.875 375.719 1.00 136.43 113 GLU D C 1
ATOM 11730 O O . GLU D 1 133 ? 134.170 74.099 375.869 1.00 137.05 113 GLU D O 1
ATOM 11732 N N . PHE D 1 134 ? 135.273 72.296 375.077 1.00 113.46 114 PHE D N 1
ATOM 11733 C CA . PHE D 1 134 ? 136.496 72.991 374.701 1.00 91.74 114 PHE D CA 1
ATOM 11734 C C . PHE D 1 134 ? 136.537 73.228 373.198 1.00 91.35 114 PHE D C 1
ATOM 11735 O O . PHE D 1 134 ? 136.392 72.280 372.418 1.00 97.32 114 PHE D O 1
ATOM 11743 N N . ILE D 1 135 ? 136.775 74.477 372.792 1.00 78.37 115 ILE D N 1
ATOM 11744 C CA . ILE D 1 135 ? 136.944 74.831 371.386 1.00 75.24 115 ILE D CA 1
ATOM 11745 C C . ILE D 1 135 ? 138.432 75.001 371.103 1.00 72.47 115 ILE D C 1
ATOM 11746 O O . ILE D 1 135 ? 139.150 75.645 371.877 1.00 74.75 115 ILE D O 1
ATOM 11751 N N . TYR D 1 136 ? 138.896 74.430 370.002 1.00 71.03 116 TYR D N 1
ATOM 11752 C CA . TYR D 1 136 ? 140.280 74.609 369.578 1.00 69.64 116 TYR D CA 1
ATOM 11753 C C . TYR D 1 136 ? 140.547 76.074 369.234 1.00 72.56 116 TYR D C 1
ATOM 11754 O O . TYR D 1 136 ? 139.896 76.617 368.326 1.00 66.90 116 TYR D O 1
ATOM 11763 N N . PRO D 1 137 ? 141.492 76.741 369.911 1.00 75.19 117 PRO D N 1
ATOM 11764 C CA . PRO D 1 137 ? 141.756 78.157 369.618 1.00 77.98 117 PRO D CA 1
ATOM 11765 C C . PRO D 1 137 ? 142.914 78.439 368.667 1.00 81.74 117 PRO D C 1
ATOM 11766 O O . PRO D 1 137 ? 142.947 79.517 368.070 1.00 85.28 117 PRO D O 1
ATOM 11770 N N . ASP D 1 138 ? 143.867 77.514 368.505 1.00 82.45 118 ASP D N 1
ATOM 11771 C CA . ASP D 1 138 ? 145.122 77.880 367.848 1.00 72.08 118 ASP D CA 1
ATOM 11772 C C . ASP D 1 138 ? 144.974 78.157 366.358 1.00 76.88 118 ASP D C 1
ATOM 11773 O O . ASP D 1 138 ? 145.915 78.679 365.755 1.00 81.10 118 ASP D O 1
ATOM 11778 N N . ASN D 1 139 ? 143.834 77.824 365.747 1.00 85.34 119 ASN D N 1
ATOM 11779 C CA . ASN D 1 139 ? 143.670 78.048 364.313 1.00 91.39 119 ASN D CA 1
ATOM 11780 C C . ASN D 1 139 ? 143.226 79.487 364.051 1.00 96.83 119 ASN D C 1
ATOM 11781 O O . ASN D 1 139 ? 142.614 79.793 363.023 1.00 98.13 119 ASN D O 1
ATOM 11786 N N . PHE D 1 140 ? 143.551 80.376 364.985 1.00 99.77 120 PHE D N 1
ATOM 11787 C CA . PHE D 1 140 ? 143.427 81.816 364.822 1.00 106.90 120 PHE D CA 1
ATOM 11788 C C . PHE D 1 140 ? 144.781 82.505 365.012 1.00 110.41 120 PHE D C 1
ATOM 11789 O O . PHE D 1 140 ? 144.847 83.623 365.526 1.00 112.29 120 PHE D O 1
ATOM 11797 N N . ARG D 1 141 ? 145.873 81.852 364.598 1.00 111.81 121 ARG D N 1
ATOM 11798 C CA . ARG D 1 141 ? 147.219 82.340 364.900 1.00 107.02 121 ARG D CA 1
ATOM 11799 C C . ARG D 1 141 ? 148.146 82.406 363.682 1.00 122.25 121 ARG D C 1
ATOM 11800 O O . ARG D 1 141 ? 147.749 82.833 362.589 1.00 124.76 121 ARG D O 1
ATOM 11808 N N . GLN D 1 142 ? 149.411 82.023 363.896 1.00 120.74 122 GLN D N 1
ATOM 11809 C CA . GLN D 1 142 ? 150.361 81.701 362.838 1.00 109.51 122 GLN D CA 1
ATOM 11810 C C . GLN D 1 142 ? 150.161 80.283 362.308 1.00 100.42 122 GLN D C 1
ATOM 11811 O O . GLN D 1 142 ? 150.828 79.887 361.344 1.00 96.82 122 GLN D O 1
ATOM 11817 N N . ASP D 1 143 ? 149.262 79.512 362.934 1.00 94.72 123 ASP D N 1
ATOM 11818 C CA . ASP D 1 143 ? 148.645 78.363 362.274 1.00 91.17 123 ASP D CA 1
ATOM 11819 C C . ASP D 1 143 ? 148.159 78.756 360.882 1.00 93.74 123 ASP D C 1
ATOM 11820 O O . ASP D 1 143 ? 148.108 77.917 359.973 1.00 93.14 123 ASP D O 1
ATOM 11825 N N . TYR D 1 144 ? 147.825 80.039 360.697 1.00 97.43 124 TYR D N 1
ATOM 11826 C CA . TYR D 1 144 ? 147.481 80.559 359.379 1.00 95.40 124 TYR D CA 1
ATOM 11827 C C . TYR D 1 144 ? 148.691 80.545 358.448 1.00 100.04 124 TYR D C 1
ATOM 11828 O O . TYR D 1 144 ? 148.603 80.090 357.300 1.00 102.49 124 TYR D O 1
ATOM 11830 N N . GLN D 1 145 ? 149.837 81.038 358.927 1.00 97.86 125 GLN D N 1
ATOM 11831 C CA . GLN D 1 145 ? 151.050 80.992 358.115 1.00 98.01 125 GLN D CA 1
ATOM 11832 C C . GLN D 1 145 ? 151.454 79.557 357.810 1.00 96.41 125 GLN D C 1
ATOM 11833 O O . GLN D 1 145 ? 151.863 79.250 356.684 1.00 102.57 125 GLN D O 1
ATOM 11835 N N . LYS D 1 146 ? 151.350 78.665 358.802 1.00 90.85 126 LYS D N 1
ATOM 11836 C CA . LYS D 1 146 ? 151.597 77.244 358.555 1.00 79.63 126 LYS D CA 1
ATOM 11837 C C . LYS D 1 146 ? 150.673 76.717 357.461 1.00 94.90 126 LYS D C 1
ATOM 11838 O O . LYS D 1 146 ? 151.118 76.042 356.523 1.00 101.64 126 LYS D O 1
ATOM 11840 N N . ILE D 1 147 ? 149.380 77.044 357.546 1.00 95.60 127 ILE D N 1
ATOM 11841 C CA . ILE D 1 147 ? 148.442 76.609 356.519 1.00 93.71 127 ILE D CA 1
ATOM 11842 C C . ILE D 1 147 ? 148.666 77.318 355.190 1.00 95.70 127 ILE D C 1
ATOM 11843 O O . ILE D 1 147 ? 148.161 76.848 354.167 1.00 97.42 127 ILE D O 1
ATOM 11845 N N . LEU D 1 148 ? 149.405 78.435 355.178 1.00 93.02 128 LEU D N 1
ATOM 11846 C CA . LEU D 1 148 ? 149.750 79.079 353.912 1.00 102.62 128 LEU D CA 1
ATOM 11847 C C . LEU D 1 148 ? 150.886 78.342 353.215 1.00 107.28 128 LEU D C 1
ATOM 11848 O O . LEU D 1 148 ? 150.868 78.188 351.988 1.00 111.48 128 LEU D O 1
ATOM 11850 N N . ARG D 1 149 ? 151.877 77.875 353.979 1.00 111.16 129 ARG D N 1
ATOM 11851 C CA . ARG D 1 149 ? 152.862 76.951 353.428 1.00 121.69 129 ARG D CA 1
ATOM 11852 C C . ARG D 1 149 ? 152.211 75.678 352.892 1.00 133.08 129 ARG D C 1
ATOM 11853 O O . ARG D 1 149 ? 152.782 75.029 352.007 1.00 135.81 129 ARG D O 1
ATOM 11855 N N . GLU D 1 150 ? 151.035 75.306 353.408 1.00 129.74 130 GLU D N 1
ATOM 11856 C CA . GLU D 1 150 ? 150.230 74.231 352.834 1.00 127.83 130 GLU D CA 1
ATOM 11857 C C . GLU D 1 150 ? 149.269 74.810 351.795 1.00 130.16 130 GLU D C 1
ATOM 11858 O O . GLU D 1 150 ? 149.681 75.617 350.955 1.00 134.47 130 GLU D O 1
ATOM 11860 N N . VAL D 1 151 ? 147.991 74.430 351.841 1.00 130.10 131 VAL D N 1
ATOM 11861 C CA . VAL D 1 151 ? 146.986 74.941 350.912 1.00 125.93 131 VAL D CA 1
ATOM 11862 C C . VAL D 1 151 ? 145.987 75.818 351.662 1.00 123.74 131 VAL D C 1
ATOM 11863 O O . VAL D 1 151 ? 145.316 75.350 352.589 1.00 125.90 131 VAL D O 1
ATOM 11865 N N . GLY D 1 152 ? 145.891 77.082 351.254 1.00 126.65 132 GLY D N 1
ATOM 11866 C CA . GLY D 1 152 ? 144.950 78.038 351.840 1.00 124.54 132 GLY D CA 1
ATOM 11867 C C . GLY D 1 152 ? 144.057 78.647 350.759 1.00 124.02 132 GLY D C 1
ATOM 11868 O O . GLY D 1 152 ? 144.012 79.868 350.598 1.00 115.76 132 GLY D O 1
ATOM 11869 N N . GLU D 1 164 ? 140.051 80.315 352.000 1.00 125.11 144 GLU D N 1
ATOM 11870 C CA . GLU D 1 164 ? 140.347 79.259 352.964 1.00 121.83 144 GLU D CA 1
ATOM 11871 C C . GLU D 1 164 ? 140.628 77.917 352.280 1.00 124.19 144 GLU D C 1
ATOM 11872 O O . GLU D 1 164 ? 141.501 77.176 352.742 1.00 126.65 144 GLU D O 1
ATOM 11878 N N . SER D 1 165 ? 139.873 77.626 351.206 1.00 126.91 145 SER D N 1
ATOM 11879 C CA . SER D 1 165 ? 139.983 76.436 350.349 1.00 127.26 145 SER D CA 1
ATOM 11880 C C . SER D 1 165 ? 139.192 75.233 350.864 1.00 130.63 145 SER D C 1
ATOM 11881 O O . SER D 1 165 ? 139.108 74.990 352.074 1.00 119.85 145 SER D O 1
ATOM 11883 N N . GLU D 1 166 ? 138.642 74.453 349.925 1.00 141.74 146 GLU D N 1
ATOM 11884 C CA . GLU D 1 166 ? 137.675 73.413 350.270 1.00 149.27 146 GLU D CA 1
ATOM 11885 C C . GLU D 1 166 ? 138.259 72.390 351.236 1.00 149.46 146 GLU D C 1
ATOM 11886 O O . GLU D 1 166 ? 137.544 71.864 352.097 1.00 157.50 146 GLU D O 1
ATOM 11888 N N . SER D 1 167 ? 139.555 72.092 351.115 1.00 145.12 147 SER D N 1
ATOM 11889 C CA . SER D 1 167 ? 140.156 71.083 351.984 1.00 134.03 147 SER D CA 1
ATOM 11890 C C . SER D 1 167 ? 140.186 71.546 353.436 1.00 132.86 147 SER D C 1
ATOM 11891 O O . SER D 1 167 ? 139.909 70.760 354.348 1.00 131.44 147 SER D O 1
ATOM 11893 N N . LEU D 1 168 ? 140.513 72.823 353.670 1.00 133.72 148 LEU D N 1
ATOM 11894 C CA . LEU D 1 168 ? 140.574 73.340 355.037 1.00 134.75 148 LEU D CA 1
ATOM 11895 C C . LEU D 1 168 ? 139.226 73.244 355.744 1.00 147.27 148 LEU D C 1
ATOM 11896 O O . LEU D 1 168 ? 139.180 73.050 356.965 1.00 140.23 148 LEU D O 1
ATOM 11898 N N . LYS D 1 169 ? 138.122 73.372 355.000 1.00 163.22 149 LYS D N 1
ATOM 11899 C CA . LYS D 1 169 ? 136.791 73.204 355.576 1.00 168.01 149 LYS D CA 1
ATOM 11900 C C . LYS D 1 169 ? 136.492 71.758 355.955 1.00 164.25 149 LYS D C 1
ATOM 11901 O O . LYS D 1 169 ? 135.478 71.503 356.616 1.00 168.24 149 LYS D O 1
ATOM 11903 N N . PHE D 1 170 ? 137.339 70.812 355.555 1.00 154.34 150 PHE D N 1
ATOM 11904 C CA . PHE D 1 170 ? 137.194 69.433 355.996 1.00 147.15 150 PHE D CA 1
ATOM 11905 C C . PHE D 1 170 ? 137.911 69.172 357.318 1.00 137.85 150 PHE D C 1
ATOM 11906 O O . PHE D 1 170 ? 137.362 68.494 358.194 1.00 142.44 150 PHE D O 1
ATOM 11908 N N . PHE D 1 171 ? 139.126 69.705 357.490 1.00 125.34 151 PHE D N 1
ATOM 11909 C CA . PHE D 1 171 ? 139.883 69.429 358.710 1.00 111.43 151 PHE D CA 1
ATOM 11910 C C . PHE D 1 171 ? 139.269 70.124 359.923 1.00 107.75 151 PHE D C 1
ATOM 11911 O O . PHE D 1 171 ? 139.248 69.559 361.023 1.00 107.63 151 PHE D O 1
ATOM 11913 N N . LYS D 1 172 ? 138.766 71.347 359.748 1.00 111.14 152 LYS D N 1
ATOM 11914 C CA . LYS D 1 172 ? 138.155 72.075 360.854 1.00 107.22 152 LYS D CA 1
ATOM 11915 C C . LYS D 1 172 ? 136.750 71.583 361.185 1.00 108.18 152 LYS D C 1
ATOM 11916 O O . LYS D 1 172 ? 136.246 71.881 362.274 1.00 99.30 152 LYS D O 1
ATOM 11918 N N . ASN D 1 173 ? 136.105 70.850 360.272 1.00 114.90 153 ASN D N 1
ATOM 11919 C CA . ASN D 1 173 ? 134.806 70.250 360.563 1.00 126.25 153 ASN D CA 1
ATOM 11920 C C . ASN D 1 173 ? 134.959 68.984 361.401 1.00 131.82 153 ASN D C 1
ATOM 11921 O O . ASN D 1 173 ? 134.239 68.791 362.388 1.00 134.54 153 ASN D O 1
ATOM 11923 N N . THR D 1 174 ? 135.906 68.116 361.026 1.00 134.04 154 THR D N 1
ATOM 11924 C CA . THR D 1 174 ? 136.247 66.926 361.798 1.00 131.74 154 THR D CA 1
ATOM 11925 C C . THR D 1 174 ? 136.935 67.255 363.118 1.00 130.08 154 THR D C 1
ATOM 11926 O O . THR D 1 174 ? 137.300 66.331 363.859 1.00 129.69 154 THR D O 1
ATOM 11928 N N . GLN D 1 175 ? 137.107 68.541 363.432 1.00 126.68 155 GLN D N 1
ATOM 11929 C CA . GLN D 1 175 ? 137.840 68.986 364.609 1.00 122.47 155 GLN D CA 1
ATOM 11930 C C . GLN D 1 175 ? 137.127 70.208 365.203 1.00 129.02 155 GLN D C 1
ATOM 11931 O O . GLN D 1 175 ? 137.692 71.283 365.391 1.00 127.73 155 GLN D O 1
ATOM 11937 N N . GLY D 1 176 ? 135.845 70.045 365.504 1.00 133.08 156 GLY D N 1
ATOM 11938 C CA . GLY D 1 176 ? 135.020 71.135 366.006 1.00 139.42 156 GLY D CA 1
ATOM 11939 C C . GLY D 1 176 ? 134.411 70.809 367.355 1.00 141.63 156 GLY D C 1
ATOM 11940 O O . GLY D 1 176 ? 133.987 69.676 367.595 1.00 146.40 156 GLY D O 1
ATOM 11941 N N . SER D 1 177 ? 134.367 71.811 368.226 1.00 136.02 157 SER D N 1
ATOM 11942 C CA . SER D 1 177 ? 133.761 71.726 369.568 1.00 125.90 157 SER D CA 1
ATOM 11943 C C . SER D 1 177 ? 134.510 70.644 370.354 1.00 116.93 157 SER D C 1
ATOM 11944 O O . SER D 1 177 ? 135.736 70.517 370.212 1.00 114.73 157 SER D O 1
ATOM 11947 N N . GLY D 1 178 ? 133.818 69.851 371.172 1.00 114.26 158 GLY D N 1
ATOM 11948 C CA . GLY D 1 178 ? 134.476 68.997 372.145 1.00 109.02 158 GLY D CA 1
ATOM 11949 C C . GLY D 1 178 ? 135.116 67.719 371.633 1.00 108.06 158 GLY D C 1
ATOM 11950 O O . GLY D 1 178 ? 135.084 66.695 372.323 1.00 108.40 158 GLY D O 1
ATOM 11951 N N . THR D 1 179 ? 135.708 67.754 370.439 1.00 102.15 159 THR D N 1
ATOM 11952 C CA . THR D 1 179 ? 136.437 66.591 369.955 1.00 91.64 159 THR D CA 1
ATOM 11953 C C . THR D 1 179 ? 137.719 66.405 370.755 1.00 85.22 159 THR D C 1
ATOM 11954 O O . THR D 1 179 ? 138.243 67.331 371.374 1.00 92.19 159 THR D O 1
ATOM 11958 N N . HIS D 1 180 ? 138.220 65.177 370.742 1.00 67.23 160 HIS D N 1
ATOM 11959 C CA . HIS D 1 180 ? 139.561 64.936 371.254 1.00 62.06 160 HIS D CA 1
ATOM 11960 C C . HIS D 1 180 ? 140.618 65.624 370.397 1.00 57.15 160 HIS D C 1
ATOM 11961 O O . HIS D 1 180 ? 141.613 66.142 370.923 1.00 55.87 160 HIS D O 1
ATOM 11968 N N . SER D 1 181 ? 140.427 65.609 369.077 1.00 54.55 161 SER D N 1
ATOM 11969 C CA . SER D 1 181 ? 141.450 66.071 368.147 1.00 67.80 161 SER D CA 1
ATOM 11970 C C . SER D 1 181 ? 141.843 67.513 368.427 1.00 71.09 161 SER D C 1
ATOM 11971 O O . SER D 1 181 ? 143.033 67.847 368.495 1.00 74.59 161 SER D O 1
ATOM 11974 N N . GLY D 1 182 ? 140.855 68.386 368.600 1.00 69.29 162 GLY D N 1
ATOM 11975 C CA . GLY D 1 182 ? 141.176 69.770 368.884 1.00 55.29 162 GLY D CA 1
ATOM 11976 C C . GLY D 1 182 ? 141.925 69.924 370.193 1.00 55.65 162 GLY D C 1
ATOM 11977 O O . GLY D 1 182 ? 142.878 70.702 370.289 1.00 56.40 162 GLY D O 1
ATOM 11978 N N . TRP D 1 183 ? 141.507 69.183 371.219 1.00 57.35 163 TRP D N 1
ATOM 11979 C CA . TRP D 1 183 ? 142.151 69.299 372.526 1.00 56.79 163 TRP D CA 1
ATOM 11980 C C . TRP D 1 183 ? 143.574 68.753 372.492 1.00 60.82 163 TRP D C 1
ATOM 11981 O O . TRP D 1 183 ? 144.482 69.326 373.109 1.00 66.75 163 TRP D O 1
ATOM 11992 N N . LEU D 1 184 ? 143.789 67.645 371.786 1.00 58.28 164 LEU D N 1
ATOM 11993 C CA . LEU D 1 184 ? 145.137 67.095 371.696 1.00 59.04 164 LEU D CA 1
ATOM 11994 C C . LEU D 1 184 ? 146.034 68.014 370.870 1.00 60.92 164 LEU D C 1
ATOM 11995 O O . LEU D 1 184 ? 147.185 68.279 371.242 1.00 50.29 164 LEU D O 1
ATOM 12000 N N . SER D 1 185 ? 145.518 68.519 369.744 1.00 57.03 165 SER D N 1
ATOM 12001 C CA . SER D 1 185 ? 146.280 69.484 368.961 1.00 58.76 165 SER D CA 1
ATOM 12002 C C . SER D 1 185 ? 146.662 70.684 369.811 1.00 60.99 165 SER D C 1
ATOM 12003 O O . SER D 1 185 ? 147.793 71.174 369.739 1.00 68.76 165 SER D O 1
ATOM 12006 N N . PHE D 1 186 ? 145.740 71.146 370.651 1.00 52.75 166 PHE D N 1
ATOM 12007 C CA . PHE D 1 186 ? 146.049 72.236 371.562 1.00 52.69 166 PHE D CA 1
ATOM 12008 C C . PHE D 1 186 ? 147.103 71.820 372.587 1.00 60.23 166 PHE D C 1
ATOM 12009 O O . PHE D 1 186 ? 148.061 72.558 372.831 1.00 59.52 166 PHE D O 1
ATOM 12017 N N . MET D 1 187 ? 146.979 70.627 373.172 1.00 66.86 167 MET D N 1
ATOM 12018 C CA . MET D 1 187 ? 147.873 70.294 374.280 1.00 64.01 167 MET D CA 1
ATOM 12019 C C . MET D 1 187 ? 149.300 70.003 373.804 1.00 70.56 167 MET D C 1
ATOM 12020 O O . MET D 1 187 ? 150.267 70.384 374.483 1.00 63.06 167 MET D O 1
ATOM 12025 N N . LEU D 1 188 ? 149.461 69.362 372.629 1.00 49.93 168 LEU D N 1
ATOM 12026 C CA . LEU D 1 188 ? 150.777 68.959 372.126 1.00 58.48 168 LEU D CA 1
ATOM 12027 C C . LEU D 1 188 ? 151.870 70.043 372.196 1.00 64.80 168 LEU D C 1
ATOM 12028 O O . LEU D 1 188 ? 152.874 69.835 372.892 1.00 68.47 168 LEU D O 1
ATOM 12033 N N . PRO D 1 189 ? 151.757 71.190 371.504 1.00 65.17 169 PRO D N 1
ATOM 12034 C CA . PRO D 1 189 ? 152.919 72.102 371.454 1.00 62.88 169 PRO D CA 1
ATOM 12035 C C . PRO D 1 189 ? 153.263 72.703 372.801 1.00 63.57 169 PRO D C 1
ATOM 12036 O O . PRO D 1 189 ? 154.441 72.945 373.082 1.00 69.26 169 PRO D O 1
ATOM 12040 N N . ARG D 1 190 ? 152.267 72.951 373.648 1.00 61.30 170 ARG D N 1
ATOM 12041 C CA . ARG D 1 190 ? 152.549 73.492 374.972 1.00 62.23 170 ARG D CA 1
ATOM 12042 C C . ARG D 1 190 ? 153.220 72.451 375.861 1.00 64.27 170 ARG D C 1
ATOM 12043 O O . ARG D 1 190 ? 154.090 72.793 376.671 1.00 64.11 170 ARG D O 1
ATOM 12051 N N . LEU D 1 191 ? 152.852 71.171 375.709 1.00 65.20 171 LEU D N 1
ATOM 12052 C CA . LEU D 1 191 ? 153.506 70.134 376.505 1.00 64.37 171 LEU D CA 1
ATOM 12053 C C . LEU D 1 191 ? 154.936 69.907 376.036 1.00 61.03 171 LEU D C 1
ATOM 12054 O O . LEU D 1 191 ? 155.840 69.702 376.855 1.00 65.46 171 LEU D O 1
ATOM 12059 N N . LYS D 1 192 ? 155.170 69.965 374.727 1.00 56.52 172 LYS D N 1
ATOM 12060 C CA . LYS D 1 192 ? 156.535 69.823 374.236 1.00 66.60 172 LYS D CA 1
ATOM 12061 C C . LYS D 1 192 ? 157.422 70.925 374.790 1.00 72.99 172 LYS D C 1
ATOM 12062 O O . LYS D 1 192 ? 158.571 70.674 375.173 1.00 78.29 172 LYS D O 1
ATOM 12068 N N . LEU D 1 193 ? 156.885 72.147 374.872 1.00 71.84 173 LEU D N 1
ATOM 12069 C CA . LEU D 1 193 ? 157.648 73.274 375.401 1.00 68.27 173 LEU D CA 1
ATOM 12070 C C . LEU D 1 193 ? 157.889 73.126 376.892 1.00 62.48 173 LEU D C 1
ATOM 12071 O O . LEU D 1 193 ? 158.968 73.468 377.393 1.00 66.58 173 LEU D O 1
ATOM 12076 N N . ALA D 1 194 ? 156.886 72.636 377.615 1.00 59.36 174 ALA D N 1
ATOM 12077 C CA . ALA D 1 194 ? 157.045 72.397 379.041 1.00 65.10 174 ALA D CA 1
ATOM 12078 C C . ALA D 1 194 ? 158.210 71.452 379.311 1.00 71.41 174 ALA D C 1
ATOM 12079 O O . ALA D 1 194 ? 158.946 71.622 380.292 1.00 70.71 174 ALA D O 1
ATOM 12081 N N . ARG D 1 195 ? 158.388 70.439 378.455 1.00 71.96 175 ARG D N 1
ATOM 12082 C CA . ARG D 1 195 ? 159.488 69.508 378.658 1.00 69.01 175 ARG D CA 1
ATOM 12083 C C . ARG D 1 195 ? 160.827 70.218 378.500 1.00 72.16 175 ARG D C 1
ATOM 12084 O O . ARG D 1 195 ? 161.731 70.044 379.327 1.00 78.67 175 ARG D O 1
ATOM 12092 N N . ASP D 1 196 ? 160.956 71.052 377.461 1.00 68.57 176 ASP D N 1
ATOM 12093 C CA . ASP D 1 196 ? 162.190 71.803 377.230 1.00 70.80 176 ASP D CA 1
ATOM 12094 C C . ASP D 1 196 ? 162.625 72.607 378.456 1.00 77.41 176 ASP D C 1
ATOM 12095 O O . ASP D 1 196 ? 163.831 72.760 378.700 1.00 87.21 176 ASP D O 1
ATOM 12100 N N . LEU D 1 197 ? 161.669 73.145 379.228 1.00 71.78 177 LEU D N 1
ATOM 12101 C CA . LEU D 1 197 ? 162.026 73.981 380.366 1.00 76.78 177 LEU D CA 1
ATOM 12102 C C . LEU D 1 197 ? 162.359 73.191 381.622 1.00 79.59 177 LEU D C 1
ATOM 12103 O O . LEU D 1 197 ? 163.070 73.721 382.490 1.00 83.57 177 LEU D O 1
ATOM 12108 N N . LEU D 1 198 ? 161.893 71.952 381.748 1.00 67.91 178 LEU D N 1
ATOM 12109 C CA . LEU D 1 198 ? 162.215 71.194 382.950 1.00 69.62 178 LEU D CA 1
ATOM 12110 C C . LEU D 1 198 ? 163.697 70.855 383.013 1.00 73.44 178 LEU D C 1
ATOM 12111 O O . LEU D 1 198 ? 164.324 70.526 381.994 1.00 74.03 178 LEU D O 1
ATOM 12116 N N . LYS D 1 199 ? 164.248 70.892 384.218 1.00 79.53 179 LYS D N 1
ATOM 12117 C CA . LYS D 1 199 ? 165.624 70.461 384.326 1.00 88.21 179 LYS D CA 1
ATOM 12118 C C . LYS D 1 199 ? 165.676 68.948 384.507 1.00 92.41 179 LYS D C 1
ATOM 12119 O O . LYS D 1 199 ? 164.668 68.297 384.795 1.00 95.14 179 LYS D O 1
ATOM 12125 N N . GLU D 1 200 ? 166.862 68.391 384.263 1.00 95.11 180 GLU D N 1
ATOM 12126 C CA . GLU D 1 200 ? 167.156 66.971 384.402 1.00 87.07 180 GLU D CA 1
ATOM 12127 C C . GLU D 1 200 ? 166.373 66.325 385.535 1.00 78.88 180 GLU D C 1
ATOM 12128 O O . GLU D 1 200 ? 165.796 65.248 385.358 1.00 78.84 180 GLU D O 1
ATOM 12134 N N . ASP D 1 201 ? 166.348 66.974 386.700 1.00 74.02 181 ASP D N 1
ATOM 12135 C CA . ASP D 1 201 ? 165.627 66.473 387.860 1.00 67.35 181 ASP D CA 1
ATOM 12136 C C . ASP D 1 201 ? 164.229 67.076 387.976 1.00 66.92 181 ASP D C 1
ATOM 12137 O O . ASP D 1 201 ? 163.664 67.127 389.076 1.00 66.92 181 ASP D O 1
ATOM 12142 N N . GLY D 1 202 ? 163.659 67.539 386.866 1.00 58.14 182 GLY D N 1
ATOM 12143 C CA . GLY D 1 202 ? 162.335 68.118 386.891 1.00 65.15 182 GLY D CA 1
ATOM 12144 C C . GLY D 1 202 ? 161.233 67.099 386.644 1.00 70.36 182 GLY D C 1
ATOM 12145 O O . GLY D 1 202 ? 161.435 66.067 386.005 1.00 75.83 182 GLY D O 1
ATOM 12146 N N . VAL D 1 203 ? 160.051 67.404 387.181 1.00 65.87 183 VAL D N 1
ATOM 12147 C CA . VAL D 1 203 ? 158.838 66.651 386.900 1.00 64.25 183 VAL D CA 1
ATOM 12148 C C . VAL D 1 203 ? 157.737 67.626 386.531 1.00 64.36 183 VAL D C 1
ATOM 12149 O O . VAL D 1 203 ? 157.784 68.810 386.875 1.00 66.36 183 VAL D O 1
ATOM 12153 N N . ILE D 1 204 ? 156.736 67.106 385.821 1.00 59.71 184 ILE D N 1
ATOM 12154 C CA . ILE D 1 204 ? 155.532 67.852 385.476 1.00 55.29 184 ILE D CA 1
ATOM 12155 C C . ILE D 1 204 ? 154.328 67.099 386.028 1.00 65.03 184 ILE D C 1
ATOM 12156 O O . ILE D 1 204 ? 154.243 65.869 385.900 1.00 63.18 184 ILE D O 1
ATOM 12161 N N . PHE D 1 205 ? 153.423 67.832 386.677 1.00 62.21 185 PHE D N 1
ATOM 12162 C CA . PHE D 1 205 ? 152.155 67.297 387.162 1.00 53.81 185 PHE D CA 1
ATOM 12163 C C . PHE D 1 205 ? 151.018 67.909 386.352 1.00 62.27 185 PHE D C 1
ATOM 12164 O O . PHE D 1 205 ? 150.995 69.130 386.118 1.00 63.72 185 PHE D O 1
ATOM 12172 N N . ILE D 1 206 ? 150.066 67.068 385.940 1.00 50.54 186 ILE D N 1
ATOM 12173 C CA . ILE D 1 206 ? 148.941 67.506 385.120 1.00 44.67 186 ILE D CA 1
ATOM 12174 C C . ILE D 1 206 ? 147.654 66.932 385.695 1.00 52.07 186 ILE D C 1
ATOM 12175 O O . ILE D 1 206 ? 147.453 65.711 385.676 1.00 64.43 186 ILE D O 1
ATOM 12180 N N . SER D 1 207 ? 146.779 67.807 386.181 1.00 50.46 187 SER D N 1
ATOM 12181 C CA . SER D 1 207 ? 145.441 67.416 386.588 1.00 44.89 187 SER D CA 1
ATOM 12182 C C . SER D 1 207 ? 144.566 67.145 385.364 1.00 53.25 187 SER D C 1
ATOM 12183 O O . SER D 1 207 ? 144.785 67.701 384.289 1.00 60.81 187 SER D O 1
ATOM 12186 N N . ILE D 1 208 ? 143.586 66.259 385.524 1.00 49.90 188 ILE D N 1
ATOM 12187 C CA . ILE D 1 208 ? 142.755 65.853 384.393 1.00 45.86 188 ILE D CA 1
ATOM 12188 C C . ILE D 1 208 ? 141.675 64.904 384.903 1.00 49.12 188 ILE D C 1
ATOM 12189 O O . ILE D 1 208 ? 141.852 64.246 385.938 1.00 50.03 188 ILE D O 1
ATOM 12194 N N . ASP D 1 209 ? 140.540 64.839 384.204 1.00 51.31 189 ASP D N 1
ATOM 12195 C CA . ASP D 1 209 ? 139.493 63.896 384.585 1.00 48.75 189 ASP D CA 1
ATOM 12196 C C . ASP D 1 209 ? 139.344 62.771 383.538 1.00 44.18 189 ASP D C 1
ATOM 12197 O O . ASP D 1 209 ? 140.259 62.520 382.729 1.00 43.66 189 ASP D O 1
ATOM 12202 N N . ASP D 1 210 ? 138.211 62.067 383.581 1.00 48.19 190 ASP D N 1
ATOM 12203 C CA . ASP D 1 210 ? 138.053 60.851 382.778 1.00 44.09 190 ASP D CA 1
ATOM 12204 C C . ASP D 1 210 ? 137.935 61.167 381.298 1.00 50.87 190 ASP D C 1
ATOM 12205 O O . ASP D 1 210 ? 138.240 60.306 380.468 1.00 60.87 190 ASP D O 1
ATOM 12210 N N . ASN D 1 211 ? 137.493 62.380 380.952 1.00 50.27 191 ASN D N 1
ATOM 12211 C CA . ASN D 1 211 ? 137.261 62.721 379.553 1.00 48.85 191 ASN D CA 1
ATOM 12212 C C . ASN D 1 211 ? 138.539 62.609 378.729 1.00 45.99 191 ASN D C 1
ATOM 12213 O O . ASN D 1 211 ? 138.515 62.156 377.581 1.00 47.67 191 ASN D O 1
ATOM 12218 N N . GLU D 1 212 ? 139.659 63.075 379.268 1.00 47.10 192 GLU D N 1
ATOM 12219 C CA . GLU D 1 212 ? 140.874 63.126 378.472 1.00 48.06 192 GLU D CA 1
ATOM 12220 C C . GLU D 1 212 ? 142.048 62.452 379.161 1.00 48.80 192 GLU D C 1
ATOM 12221 O O . GLU D 1 212 ? 143.171 62.538 378.644 1.00 53.71 192 GLU D O 1
ATOM 12227 N N . CYS D 1 213 ? 141.826 61.778 380.299 1.00 43.50 193 CYS D N 1
ATOM 12228 C CA . CYS D 1 213 ? 142.936 61.108 380.981 1.00 46.50 193 CYS D CA 1
ATOM 12229 C C . CYS D 1 213 ? 143.719 60.204 380.039 1.00 49.34 193 CYS D C 1
ATOM 12230 O O . CYS D 1 213 ? 144.933 60.369 379.877 1.00 55.40 193 CYS D O 1
ATOM 12233 N N . ALA D 1 214 ? 143.043 59.232 379.409 1.00 52.49 194 ALA D N 1
ATOM 12234 C CA . ALA D 1 214 ? 143.763 58.266 378.579 1.00 41.12 194 ALA D CA 1
ATOM 12235 C C . ALA D 1 214 ? 144.448 58.948 377.403 1.00 58.26 194 ALA D C 1
ATOM 12236 O O . ALA D 1 214 ? 145.593 58.619 377.073 1.00 59.69 194 ALA D O 1
ATOM 12238 N N . ASN D 1 215 ? 143.769 59.906 376.757 1.00 53.03 195 ASN D N 1
ATOM 12239 C CA . ASN D 1 215 ? 144.412 60.643 375.674 1.00 47.98 195 ASN D CA 1
ATOM 12240 C C . ASN D 1 215 ? 145.632 61.404 376.184 1.00 49.22 195 ASN D C 1
ATOM 12241 O O . ASN D 1 215 ? 146.688 61.404 375.536 1.00 44.10 195 ASN D O 1
ATOM 12246 N N . LEU D 1 216 ? 145.519 62.027 377.363 1.00 50.35 196 LEU D N 1
ATOM 12247 C CA . LEU D 1 216 ? 146.643 62.778 377.917 1.00 49.46 196 LEU D CA 1
ATOM 12248 C C . LEU D 1 216 ? 147.810 61.856 378.243 1.00 56.99 196 LEU D C 1
ATOM 12249 O O . LEU D 1 216 ? 148.953 62.131 377.856 1.00 48.07 196 LEU D O 1
ATOM 12254 N N . LYS D 1 217 ? 147.529 60.738 378.933 1.00 58.12 197 LYS D N 1
ATOM 12255 C CA . LYS D 1 217 ? 148.576 59.793 379.312 1.00 55.75 197 LYS D CA 1
ATOM 12256 C C . LYS D 1 217 ? 149.364 59.327 378.094 1.00 57.80 197 LYS D C 1
ATOM 12257 O O . LYS D 1 217 ? 150.597 59.233 378.135 1.00 56.78 197 LYS D O 1
ATOM 12263 N N . ILE D 1 218 ? 148.669 59.058 376.989 1.00 55.61 198 ILE D N 1
ATOM 12264 C CA . ILE D 1 218 ? 149.336 58.576 375.784 1.00 55.56 198 ILE D CA 1
ATOM 12265 C C . ILE D 1 218 ? 150.095 59.706 375.103 1.00 67.06 198 ILE D C 1
ATOM 12266 O O . ILE D 1 218 ? 151.163 59.485 374.521 1.00 69.18 198 ILE D O 1
ATOM 12271 N N . LEU D 1 219 ? 149.558 60.932 375.157 1.00 66.34 199 LEU D N 1
ATOM 12272 C CA . LEU D 1 219 ? 150.261 62.061 374.555 1.00 68.73 199 LEU D CA 1
ATOM 12273 C C . LEU D 1 219 ? 151.540 62.384 375.321 1.00 70.59 199 LEU D C 1
ATOM 12274 O O . LEU D 1 219 ? 152.579 62.672 374.714 1.00 76.08 199 LEU D O 1
ATOM 12279 N N . CYS D 1 220 ? 151.498 62.326 376.651 1.00 60.79 200 CYS D N 1
ATOM 12280 C CA . CYS D 1 220 ? 152.724 62.557 377.403 1.00 64.10 200 CYS D CA 1
ATOM 12281 C C . CYS D 1 220 ? 153.719 61.419 377.212 1.00 64.89 200 CYS D C 1
ATOM 12282 O O . CYS D 1 220 ? 154.932 61.657 377.129 1.00 64.52 200 CYS D O 1
ATOM 12285 N N . ASP D 1 221 ? 153.233 60.176 377.130 1.00 68.03 201 ASP D N 1
ATOM 12286 C CA . ASP D 1 221 ? 154.135 59.076 376.800 1.00 64.28 201 ASP D CA 1
ATOM 12287 C C . ASP D 1 221 ? 154.931 59.395 375.538 1.00 60.63 201 ASP D C 1
ATOM 12288 O O . ASP D 1 221 ? 156.156 59.262 375.525 1.00 70.05 201 ASP D O 1
ATOM 12293 N N . GLU D 1 222 ? 154.266 59.892 374.491 1.00 53.83 202 GLU D N 1
ATOM 12294 C CA . GLU D 1 222 ? 154.960 60.197 373.246 1.00 52.57 202 GLU D CA 1
ATOM 12295 C C . GLU D 1 222 ? 155.942 61.357 373.394 1.00 68.13 202 GLU D C 1
ATOM 12296 O O . GLU D 1 222 ? 156.928 61.409 372.653 1.00 80.90 202 GLU D O 1
ATOM 12302 N N . ILE D 1 223 ? 155.709 62.281 374.324 1.00 68.07 203 ILE D N 1
ATOM 12303 C CA . ILE D 1 223 ? 156.528 63.488 374.455 1.00 65.50 203 ILE D CA 1
ATOM 12304 C C . ILE D 1 223 ? 157.663 63.295 375.456 1.00 67.77 203 ILE D C 1
ATOM 12305 O O . ILE D 1 223 ? 158.809 63.657 375.184 1.00 65.79 203 ILE D O 1
ATOM 12310 N N . PHE D 1 224 ? 157.357 62.730 376.629 1.00 65.73 204 PHE D N 1
ATOM 12311 C CA . PHE D 1 224 ? 158.342 62.504 377.681 1.00 70.93 204 PHE D CA 1
ATOM 12312 C C . PHE D 1 224 ? 158.948 61.108 377.651 1.00 70.41 204 PHE D C 1
ATOM 12313 O O . PHE D 1 224 ? 159.887 60.839 378.408 1.00 72.94 204 PHE D O 1
ATOM 12321 N N . GLY D 1 225 ? 158.438 60.214 376.813 1.00 68.69 205 GLY D N 1
ATOM 12322 C CA . GLY D 1 225 ? 158.850 58.826 376.877 1.00 63.84 205 GLY D CA 1
ATOM 12323 C C . GLY D 1 225 ? 158.085 58.047 377.928 1.00 59.35 205 GLY D C 1
ATOM 12324 O O . GLY D 1 225 ? 157.986 58.481 379.080 1.00 57.87 205 GLY D O 1
ATOM 12325 N N . GLU D 1 226 ? 157.544 56.891 377.546 1.00 62.25 206 GLU D N 1
ATOM 12326 C CA . GLU D 1 226 ? 156.787 56.088 378.500 1.00 62.64 206 GLU D CA 1
ATOM 12327 C C . GLU D 1 226 ? 157.612 55.778 379.744 1.00 61.79 206 GLU D C 1
ATOM 12328 O O . GLU D 1 226 ? 157.088 55.793 380.861 1.00 60.49 206 GLU D O 1
ATOM 12334 N N . ASP D 1 227 ? 158.914 55.530 379.574 1.00 62.24 207 ASP D N 1
ATOM 12335 C CA . ASP D 1 227 ? 159.764 55.216 380.718 1.00 64.78 207 ASP D CA 1
ATOM 12336 C C . ASP D 1 227 ? 159.801 56.352 381.731 1.00 66.77 207 ASP D C 1
ATOM 12337 O O . ASP D 1 227 ? 160.015 56.113 382.924 1.00 63.66 207 ASP D O 1
ATOM 12342 N N . ASN D 1 228 ? 159.609 57.592 381.288 1.00 66.49 208 ASN D N 1
ATOM 12343 C CA . ASN D 1 228 ? 159.662 58.721 382.195 1.00 61.13 208 ASN D CA 1
ATOM 12344 C C . ASN D 1 228 ? 158.326 59.009 382.840 1.00 59.08 208 ASN D C 1
ATOM 12345 O O . ASN D 1 228 ? 158.200 60.027 383.543 1.00 64.01 208 ASN D O 1
ATOM 12350 N N . PHE D 1 229 ? 157.331 58.144 382.623 1.00 50.63 209 PHE D N 1
ATOM 12351 C CA . PHE D 1 229 ? 156.091 58.228 383.385 1.00 53.35 209 PHE D CA 1
ATOM 12352 C C . PHE D 1 229 ? 156.370 57.885 384.843 1.00 59.43 209 PHE D C 1
ATOM 12353 O O . PHE D 1 229 ? 156.926 56.825 385.140 1.00 60.78 209 PHE D O 1
ATOM 12361 N N . VAL D 1 230 ? 156.001 58.776 385.758 1.00 60.16 210 VAL D N 1
ATOM 12362 C CA . VAL D 1 230 ? 156.285 58.514 387.165 1.00 57.47 210 VAL D CA 1
ATOM 12363 C C . VAL D 1 230 ? 155.182 57.678 387.813 1.00 59.15 210 VAL D C 1
ATOM 12364 O O . VAL D 1 230 ? 155.462 56.780 388.610 1.00 61.54 210 VAL D O 1
ATOM 12368 N N . GLY D 1 231 ? 153.936 57.940 387.468 1.00 54.17 211 GLY D N 1
ATOM 12369 C CA . GLY D 1 231 ? 152.807 57.457 388.237 1.00 52.21 211 GLY D CA 1
ATOM 12370 C C . GLY D 1 231 ? 151.674 58.461 388.180 1.00 58.70 211 GLY D C 1
ATOM 12371 O O . GLY D 1 231 ? 151.820 59.585 387.697 1.00 54.75 211 GLY D O 1
ATOM 12372 N N . ASP D 1 232 ? 150.516 58.027 388.664 1.00 59.37 212 ASP D N 1
ATOM 12373 C CA . ASP D 1 232 ? 149.321 58.853 388.654 1.00 57.50 212 ASP D CA 1
ATOM 12374 C C . ASP D 1 232 ? 148.737 58.872 390.051 1.00 61.13 212 ASP D C 1
ATOM 12375 O O . ASP D 1 232 ? 148.787 57.863 390.769 1.00 59.84 212 ASP D O 1
ATOM 12380 N N . PHE D 1 233 ? 148.190 60.020 390.435 1.00 55.21 213 PHE D N 1
ATOM 12381 C CA . PHE D 1 233 ? 147.591 60.167 391.747 1.00 51.54 213 PHE D CA 1
ATOM 12382 C C . PHE D 1 233 ? 146.097 60.375 391.580 1.00 55.50 213 PHE D C 1
ATOM 12383 O O . PHE D 1 233 ? 145.623 60.828 390.531 1.00 57.27 213 PHE D O 1
ATOM 12391 N N . ILE D 1 234 ? 145.363 60.006 392.623 1.00 50.37 214 ILE D N 1
ATOM 12392 C CA . ILE D 1 234 ? 143.913 59.997 392.625 1.00 42.02 214 ILE D CA 1
ATOM 12393 C C . ILE D 1 234 ? 143.443 61.013 393.655 1.00 47.21 214 ILE D C 1
ATOM 12394 O O . ILE D 1 234 ? 143.835 60.942 394.824 1.00 52.38 214 ILE D O 1
ATOM 12399 N N . ARG D 1 235 ? 142.616 61.958 393.225 1.00 46.61 215 ARG D N 1
ATOM 12400 C CA . ARG D 1 235 ? 142.027 62.937 394.124 1.00 46.89 215 ARG D CA 1
ATOM 12401 C C . ARG D 1 235 ? 140.537 62.659 394.256 1.00 46.45 215 ARG D C 1
ATOM 12402 O O . ARG D 1 235 ? 139.813 62.642 393.258 1.00 49.63 215 ARG D O 1
ATOM 12410 N N . LYS D 1 236 ? 140.080 62.420 395.476 1.00 39.01 216 LYS D N 1
ATOM 12411 C CA . LYS D 1 236 ? 138.645 62.398 395.720 1.00 51.63 216 LYS D CA 1
ATOM 12412 C C . LYS D 1 236 ? 138.054 63.806 395.513 1.00 55.65 216 LYS D C 1
ATOM 12413 O O . LYS D 1 236 ? 138.560 64.794 396.059 1.00 52.09 216 LYS D O 1
ATOM 12419 N N . THR D 1 237 ? 136.984 63.898 394.717 1.00 56.75 217 THR D N 1
ATOM 12420 C CA . THR D 1 237 ? 136.434 65.187 394.302 1.00 53.40 217 THR D CA 1
ATOM 12421 C C . THR D 1 237 ? 135.222 65.623 395.114 1.00 52.16 217 THR D C 1
ATOM 12422 O O . THR D 1 237 ? 134.985 66.822 395.248 1.00 52.94 217 THR D O 1
ATOM 12426 N N . LYS D 1 238 ? 134.470 64.681 395.672 1.00 52.50 218 LYS D N 1
ATOM 12427 C CA . LYS D 1 238 ? 133.184 64.936 396.319 1.00 48.48 218 LYS D CA 1
ATOM 12428 C C . LYS D 1 238 ? 132.772 63.635 397.014 1.00 54.74 218 LYS D C 1
ATOM 12429 O O . LYS D 1 238 ? 133.459 62.613 396.908 1.00 52.94 218 LYS D O 1
ATOM 12435 N N . SER D 1 239 ? 131.637 63.676 397.715 1.00 56.47 219 SER D N 1
ATOM 12436 C CA . SER D 1 239 ? 131.092 62.536 398.447 1.00 57.27 219 SER D CA 1
ATOM 12437 C C . SER D 1 239 ? 129.869 61.937 397.778 1.00 66.72 219 SER D C 1
ATOM 12438 O O . SER D 1 239 ? 129.755 60.714 397.668 1.00 69.80 219 SER D O 1
ATOM 12441 N N . THR D 1 240 ? 128.945 62.783 397.342 1.00 66.55 220 THR D N 1
ATOM 12442 C CA . THR D 1 240 ? 127.705 62.361 396.714 1.00 72.81 220 THR D CA 1
ATOM 12443 C C . THR D 1 240 ? 127.532 63.184 395.454 1.00 79.12 220 THR D C 1
ATOM 12444 O O . THR D 1 240 ? 127.662 64.408 395.497 1.00 94.04 220 THR D O 1
ATOM 12448 N N . THR D 1 241 ? 127.256 62.524 394.341 1.00 84.63 221 THR D N 1
ATOM 12449 C CA . THR D 1 241 ? 127.347 63.185 393.052 1.00 92.83 221 THR D CA 1
ATOM 12450 C C . THR D 1 241 ? 126.039 63.874 392.686 1.00 108.01 221 THR D C 1
ATOM 12451 O O . THR D 1 241 ? 124.961 63.492 393.152 1.00 106.36 221 THR D O 1
ATOM 12455 N N . ASN D 1 242 ? 126.172 64.933 391.872 1.00 119.57 222 ASN D N 1
ATOM 12456 C CA . ASN D 1 242 ? 125.088 65.698 391.259 1.00 121.68 222 ASN D CA 1
ATOM 12457 C C . ASN D 1 242 ? 123.843 64.850 391.044 1.00 124.04 222 ASN D C 1
ATOM 12458 O O . ASN D 1 242 ? 122.863 64.964 391.787 1.00 112.40 222 ASN D O 1
ATOM 12463 N N . ASP D 1 243 ? 123.888 63.988 390.030 1.00 137.16 223 ASP D N 1
ATOM 12464 C CA . ASP D 1 243 ? 122.773 63.122 389.673 1.00 137.92 223 ASP D CA 1
ATOM 12465 C C . ASP D 1 243 ? 123.316 61.749 389.300 1.00 125.64 223 ASP D C 1
ATOM 12466 O O . ASP D 1 243 ? 124.222 61.641 388.466 1.00 126.43 223 ASP D O 1
ATOM 12471 N N . ALA D 1 244 ? 122.769 60.708 389.927 1.00 112.09 224 ALA D N 1
ATOM 12472 C CA . ALA D 1 244 ? 123.227 59.340 389.691 1.00 97.64 224 ALA D CA 1
ATOM 12473 C C . ALA D 1 244 ? 122.290 58.649 388.705 1.00 91.32 224 ALA D C 1
ATOM 12474 O O . ALA D 1 244 ? 121.570 57.703 389.041 1.00 91.68 224 ALA D O 1
ATOM 12476 N N . LYS D 1 245 ? 122.338 59.141 387.460 1.00 79.86 225 LYS D N 1
ATOM 12477 C CA . LYS D 1 245 ? 121.430 58.666 386.419 1.00 81.12 225 LYS D CA 1
ATOM 12478 C C . LYS D 1 245 ? 121.445 57.148 386.288 1.00 78.42 225 LYS D C 1
ATOM 12479 O O . LYS D 1 245 ? 120.410 56.543 385.993 1.00 83.22 225 LYS D O 1
ATOM 12485 N N . ILE D 1 246 ? 122.592 56.511 386.516 1.00 66.98 226 ILE D N 1
ATOM 12486 C CA . ILE D 1 246 ? 122.683 55.073 386.332 1.00 64.59 226 ILE D CA 1
ATOM 12487 C C . ILE D 1 246 ? 123.225 54.410 387.591 1.00 62.13 226 ILE D C 1
ATOM 12488 O O . ILE D 1 246 ? 123.863 53.354 387.521 1.00 59.40 226 ILE D O 1
ATOM 12493 N N . GLY D 1 247 ? 122.948 54.998 388.753 1.00 62.19 227 GLY D N 1
ATOM 12494 C CA . GLY D 1 247 ? 123.362 54.391 390.003 1.00 59.47 227 GLY D CA 1
ATOM 12495 C C . GLY D 1 247 ? 124.834 54.516 390.309 1.00 60.35 227 GLY D C 1
ATOM 12496 O O . GLY D 1 247 ? 125.276 54.023 391.353 1.00 57.67 227 GLY D O 1
ATOM 12497 N N . LEU D 1 248 ? 125.598 55.166 389.433 1.00 60.96 228 LEU D N 1
ATOM 12498 C CA . LEU D 1 248 ? 127.022 55.397 389.621 1.00 60.11 228 LEU D CA 1
ATOM 12499 C C . LEU D 1 248 ? 127.243 56.676 390.429 1.00 59.39 228 LEU D C 1
ATOM 12500 O O . LEU D 1 248 ? 126.528 57.665 390.236 1.00 57.19 228 LEU D O 1
ATOM 12505 N N . ASN D 1 249 ? 128.219 56.650 391.344 1.00 48.85 229 ASN D N 1
ATOM 12506 C CA . ASN D 1 249 ? 128.641 57.845 392.090 1.00 46.56 229 ASN D CA 1
ATOM 12507 C C . ASN D 1 249 ? 130.124 58.075 391.801 1.00 50.06 229 ASN D C 1
ATOM 12508 O O . ASN D 1 249 ? 130.992 57.542 392.502 1.00 49.04 229 ASN D O 1
ATOM 12513 N N . TYR D 1 250 ? 130.396 58.906 390.790 1.00 42.74 230 TYR D N 1
ATOM 12514 C CA . TYR D 1 250 ? 131.738 59.115 390.261 1.00 53.02 230 TYR D CA 1
ATOM 12515 C C . TYR D 1 250 ? 132.378 60.307 390.970 1.00 54.87 230 TYR D C 1
ATOM 12516 O O . TYR D 1 250 ? 131.923 61.449 390.823 1.00 56.95 230 TYR D O 1
ATOM 12525 N N . GLN D 1 251 ? 133.467 60.050 391.692 1.00 45.00 231 GLN D N 1
ATOM 12526 C CA . GLN D 1 251 ? 133.920 60.947 392.743 1.00 40.67 231 GLN D CA 1
ATOM 12527 C C . GLN D 1 251 ? 135.428 61.177 392.720 1.00 39.79 231 GLN D C 1
ATOM 12528 O O . GLN D 1 251 ? 136.010 61.484 393.761 1.00 48.21 231 GLN D O 1
ATOM 12534 N N . HIS D 1 252 ? 136.093 61.070 391.567 1.00 36.53 232 HIS D N 1
ATOM 12535 C CA . HIS D 1 252 ? 137.541 61.223 391.608 1.00 34.91 232 HIS D CA 1
ATOM 12536 C C . HIS D 1 252 ? 138.068 61.736 390.283 1.00 37.09 232 HIS D C 1
ATOM 12537 O O . HIS D 1 252 ? 137.376 61.738 389.264 1.00 50.57 232 HIS D O 1
ATOM 12544 N N . GLU D 1 253 ? 139.326 62.175 390.317 1.00 46.41 233 GLU D N 1
ATOM 12545 C CA . GLU D 1 253 ? 140.048 62.624 389.134 1.00 41.52 233 GLU D CA 1
ATOM 12546 C C . GLU D 1 253 ? 141.501 62.193 389.270 1.00 42.15 233 GLU D C 1
ATOM 12547 O O . GLU D 1 253 ? 141.903 61.545 390.254 1.00 42.29 233 GLU D O 1
ATOM 12553 N N . PHE D 1 254 ? 142.301 62.595 388.299 1.00 37.70 234 PHE D N 1
ATOM 12554 C CA . PHE D 1 254 ? 143.661 62.115 388.174 1.00 48.03 234 PHE D CA 1
ATOM 12555 C C . PHE D 1 254 ? 144.670 63.253 388.216 1.00 54.50 234 PHE D C 1
ATOM 12556 O O . PHE D 1 254 ? 144.402 64.388 387.790 1.00 58.17 234 PHE D O 1
ATOM 12564 N N . LEU D 1 255 ? 145.853 62.904 388.704 1.00 51.69 235 LEU D N 1
ATOM 12565 C CA . LEU D 1 255 ? 147.024 63.766 388.692 1.00 48.73 235 LEU D CA 1
ATOM 12566 C C . LEU D 1 255 ? 148.163 62.970 388.061 1.00 45.07 235 LEU D C 1
ATOM 12567 O O . LEU D 1 255 ? 148.775 62.130 388.723 1.00 52.99 235 LEU D O 1
ATOM 12572 N N . LEU D 1 256 ? 148.451 63.225 386.792 1.00 44.76 236 LEU D N 1
ATOM 12573 C CA . LEU D 1 256 ? 149.557 62.572 386.109 1.00 48.03 236 LEU D CA 1
ATOM 12574 C C . LEU D 1 256 ? 150.887 63.254 386.414 1.00 52.51 236 LEU D C 1
ATOM 12575 O O . LEU D 1 256 ? 150.980 64.483 386.417 1.00 61.12 236 LEU D O 1
ATOM 12580 N N . CYS D 1 257 ? 151.920 62.440 386.639 1.00 50.32 237 CYS D N 1
ATOM 12581 C CA . CYS D 1 257 ? 153.286 62.893 386.874 1.00 48.41 237 CYS D CA 1
ATOM 12582 C C . CYS D 1 257 ? 154.220 62.243 385.863 1.00 49.79 237 CYS D C 1
ATOM 12583 O O . CYS D 1 257 ? 154.322 61.013 385.804 1.00 62.17 237 CYS D O 1
ATOM 12586 N N . TYR D 1 258 ? 154.905 63.077 385.087 1.00 52.78 238 TYR D N 1
ATOM 12587 C CA . TYR D 1 258 ? 156.002 62.694 384.213 1.00 54.97 238 TYR D CA 1
ATOM 12588 C C . TYR D 1 258 ? 157.289 63.394 384.640 1.00 65.16 238 TYR D C 1
ATOM 12589 O O . TYR D 1 258 ? 157.273 64.531 385.122 1.00 63.12 238 TYR D O 1
ATOM 12598 N N . ALA D 1 259 ? 158.407 62.708 384.440 1.00 65.86 239 ALA D N 1
ATOM 12599 C CA . ALA D 1 259 ? 159.728 63.243 384.722 1.00 56.00 239 ALA D CA 1
ATOM 12600 C C . ALA D 1 259 ? 160.438 63.616 383.429 1.00 62.73 239 ALA D C 1
ATOM 12601 O O . ALA D 1 259 ? 160.269 62.964 382.394 1.00 65.21 239 ALA D O 1
ATOM 12603 N N . LYS D 1 260 ? 161.241 64.677 383.491 1.00 62.86 240 LYS D N 1
ATOM 12604 C CA . LYS D 1 260 ? 162.121 64.962 382.367 1.00 67.64 240 LYS D CA 1
ATOM 12605 C C . LYS D 1 260 ? 163.072 63.794 382.122 1.00 72.01 240 LYS D C 1
ATOM 12606 O O . LYS D 1 260 ? 163.267 63.371 380.975 1.00 71.13 240 LYS D O 1
ATOM 12612 N N . ASP D 1 261 ? 163.648 63.247 383.200 1.00 75.72 241 ASP D N 1
ATOM 12613 C CA . ASP D 1 261 ? 164.575 62.111 383.145 1.00 75.00 241 ASP D CA 1
ATOM 12614 C C . ASP D 1 261 ? 164.411 61.340 384.453 1.00 73.47 241 ASP D C 1
ATOM 12615 O O . ASP D 1 261 ? 165.042 61.683 385.457 1.00 72.28 241 ASP D O 1
ATOM 12620 N N . LYS D 1 262 ? 163.600 60.277 384.419 1.00 68.18 242 LYS D N 1
ATOM 12621 C CA . LYS D 1 262 ? 163.233 59.530 385.621 1.00 62.78 242 LYS D CA 1
ATOM 12622 C C . LYS D 1 262 ? 164.434 59.016 386.400 1.00 66.35 242 LYS D C 1
ATOM 12623 O O . LYS D 1 262 ? 164.260 58.561 387.534 1.00 71.26 242 LYS D O 1
ATOM 12629 N N . ASN D 1 263 ? 165.641 59.085 385.835 1.00 71.19 243 ASN D N 1
ATOM 12630 C CA . ASN D 1 263 ? 166.827 58.697 386.587 1.00 81.07 243 ASN D CA 1
ATOM 12631 C C . ASN D 1 263 ? 167.146 59.687 387.696 1.00 85.54 243 ASN D C 1
ATOM 12632 O O . ASN D 1 263 ? 167.699 59.299 388.729 1.00 93.41 243 ASN D O 1
ATOM 12637 N N . TYR D 1 264 ? 166.816 60.962 387.505 1.00 78.98 244 TYR D N 1
ATOM 12638 C CA . TYR D 1 264 ? 167.247 62.007 388.420 1.00 79.35 244 TYR D CA 1
ATOM 12639 C C . TYR D 1 264 ? 166.112 62.520 389.296 1.00 81.79 244 TYR D C 1
ATOM 12640 O O . TYR D 1 264 ? 166.189 63.647 389.794 1.00 96.89 244 TYR D O 1
ATOM 12649 N N . THR D 1 265 ? 165.063 61.735 389.504 1.00 71.15 245 THR D N 1
ATOM 12650 C CA . THR D 1 265 ? 163.905 62.264 390.203 1.00 73.86 245 THR D CA 1
ATOM 12651 C C . THR D 1 265 ? 163.759 61.634 391.579 1.00 74.38 245 THR D C 1
ATOM 12652 O O . THR D 1 265 ? 164.112 60.475 391.799 1.00 81.84 245 THR D O 1
ATOM 12656 N N . ASN D 1 266 ? 163.230 62.433 392.499 1.00 70.69 246 ASN D N 1
ATOM 12657 C CA . ASN D 1 266 ? 163.080 62.073 393.900 1.00 66.63 246 ASN D CA 1
ATOM 12658 C C . ASN D 1 266 ? 161.856 62.805 394.428 1.00 70.14 246 ASN D C 1
ATOM 12659 O O . ASN D 1 266 ? 161.870 64.038 394.525 1.00 78.53 246 ASN D O 1
ATOM 12664 N N . LEU D 1 267 ? 160.809 62.050 394.772 1.00 63.90 247 LEU D N 1
ATOM 12665 C CA . LEU D 1 267 ? 159.560 62.611 395.273 1.00 51.85 247 LEU D CA 1
ATOM 12666 C C . LEU D 1 267 ? 159.377 62.421 396.773 1.00 54.11 247 LEU D C 1
ATOM 12667 O O . LEU D 1 267 ? 158.248 62.485 397.265 1.00 63.96 247 LEU D O 1
ATOM 12672 N N . LEU D 1 268 ? 160.456 62.207 397.516 1.00 58.72 248 LEU D N 1
ATOM 12673 C CA . LEU D 1 268 ? 160.366 62.222 398.970 1.00 75.77 248 LEU D CA 1
ATOM 12674 C C . LEU D 1 268 ? 160.010 63.626 399.471 1.00 80.93 248 LEU D C 1
ATOM 12675 O O . LEU D 1 268 ? 159.888 64.564 398.677 1.00 79.65 248 LEU D O 1
ATOM 12680 N N . GLY D 1 269 ? 159.854 63.794 400.782 1.00 93.42 249 GLY D N 1
ATOM 12681 C CA . GLY D 1 269 ? 159.417 65.069 401.320 1.00 107.89 249 GLY D CA 1
ATOM 12682 C C . GLY D 1 269 ? 160.499 66.054 401.734 1.00 127.07 249 GLY D C 1
ATOM 12683 O O . GLY D 1 269 ? 160.358 67.261 401.511 1.00 112.78 249 GLY D O 1
ATOM 12684 N N . GLY D 1 270 ? 161.574 65.563 402.348 1.00 161.48 250 GLY D N 1
ATOM 12685 C CA . GLY D 1 270 ? 162.577 66.441 402.928 1.00 170.65 250 GLY D CA 1
ATOM 12686 C C . GLY D 1 270 ? 163.507 67.118 401.939 1.00 171.41 250 GLY D C 1
ATOM 12687 O O . GLY D 1 270 ? 163.094 67.495 400.837 1.00 168.57 250 GLY D O 1
ATOM 12688 N N . GLU D 1 271 ? 164.769 67.294 402.337 1.00 165.56 251 GLU D N 1
ATOM 12689 C CA . GLU D 1 271 ? 165.789 67.835 401.449 1.00 155.84 251 GLU D CA 1
ATOM 12690 C C . GLU D 1 271 ? 166.267 66.821 400.418 1.00 146.41 251 GLU D C 1
ATOM 12691 O O . GLU D 1 271 ? 167.183 67.129 399.646 1.00 147.06 251 GLU D O 1
ATOM 12693 N N . LYS D 1 272 ? 165.683 65.623 400.409 1.00 136.17 252 LYS D N 1
ATOM 12694 C CA . LYS D 1 272 ? 165.861 64.645 399.339 1.00 127.79 252 LYS D CA 1
ATOM 12695 C C . LYS D 1 272 ? 167.316 64.233 399.114 1.00 134.31 252 LYS D C 1
ATOM 12696 O O . LYS D 1 272 ? 167.587 63.149 398.589 1.00 132.03 252 LYS D O 1
ATOM 12702 N N . GLN D 1 366 ? 162.546 59.828 406.104 1.00 153.81 346 GLN D N 1
ATOM 12703 C CA . GLN D 1 366 ? 162.093 60.092 404.739 1.00 147.20 346 GLN D CA 1
ATOM 12704 C C . GLN D 1 366 ? 160.678 59.541 404.502 1.00 133.95 346 GLN D C 1
ATOM 12705 O O . GLN D 1 366 ? 160.367 58.419 404.916 1.00 134.89 346 GLN D O 1
ATOM 12711 N N . LYS D 1 367 ? 159.829 60.336 403.841 1.00 105.49 347 LYS D N 1
ATOM 12712 C CA . LYS D 1 367 ? 158.408 60.042 403.690 1.00 84.85 347 LYS D CA 1
ATOM 12713 C C . LYS D 1 367 ? 158.025 60.022 402.218 1.00 78.48 347 LYS D C 1
ATOM 12714 O O . LYS D 1 367 ? 158.274 60.989 401.490 1.00 75.54 347 LYS D O 1
ATOM 12720 N N . THR D 1 368 ? 157.382 58.936 401.796 1.00 74.65 348 THR D N 1
ATOM 12721 C CA . THR D 1 368 ? 157.107 58.710 400.388 1.00 63.23 348 THR D CA 1
ATOM 12722 C C . THR D 1 368 ? 155.843 59.448 399.951 1.00 56.48 348 THR D C 1
ATOM 12723 O O . THR D 1 368 ? 155.019 59.870 400.766 1.00 61.39 348 THR D O 1
ATOM 12727 N N . PHE D 1 369 ? 155.711 59.606 398.637 1.00 48.48 349 PHE D N 1
ATOM 12728 C CA . PHE D 1 369 ? 154.519 60.167 398.009 1.00 47.70 349 PHE D CA 1
ATOM 12729 C C . PHE D 1 369 ? 153.583 59.015 397.625 1.00 58.36 349 PHE D C 1
ATOM 12730 O O . PHE D 1 369 ? 153.855 58.263 396.678 1.00 53.13 349 PHE D O 1
ATOM 12738 N N . ASP D 1 370 ? 152.479 58.877 398.358 1.00 58.76 350 ASP D N 1
ATOM 12739 C CA . ASP D 1 370 ? 151.553 57.769 398.170 1.00 50.36 350 ASP D CA 1
ATOM 12740 C C . ASP D 1 370 ? 150.518 58.090 397.097 1.00 56.05 350 ASP D C 1
ATOM 12741 O O . ASP D 1 370 ? 149.802 59.092 397.191 1.00 51.04 350 ASP D O 1
ATOM 12746 N N . SER D 1 371 ? 150.405 57.195 396.109 1.00 54.34 351 SER D N 1
ATOM 12747 C CA . SER D 1 371 ? 149.548 57.430 394.954 1.00 51.78 351 SER D CA 1
ATOM 12748 C C . SER D 1 371 ? 148.087 57.659 395.332 1.00 47.34 351 SER D C 1
ATOM 12749 O O . SER D 1 371 ? 147.306 58.102 394.483 1.00 48.69 351 SER D O 1
ATOM 12752 N N . LEU D 1 372 ? 147.683 57.326 396.558 1.00 40.92 352 LEU D N 1
ATOM 12753 C CA . LEU D 1 372 ? 146.299 57.486 396.986 1.00 41.40 352 LEU D CA 1
ATOM 12754 C C . LEU D 1 372 ? 146.165 58.500 398.105 1.00 46.25 352 LEU D C 1
ATOM 12755 O O . LEU D 1 372 ? 145.121 58.550 398.776 1.00 37.79 352 LEU D O 1
ATOM 12760 N N . ILE D 1 373 ? 147.198 59.328 398.300 1.00 61.58 353 ILE D N 1
ATOM 12761 C CA . ILE D 1 373 ? 147.200 60.278 399.402 1.00 53.46 353 ILE D CA 1
ATOM 12762 C C . ILE D 1 373 ? 146.019 61.243 399.298 1.00 57.03 353 ILE D C 1
ATOM 12763 O O . ILE D 1 373 ? 145.402 61.576 400.317 1.00 59.78 353 ILE D O 1
ATOM 12768 N N . PHE D 1 374 ? 145.637 61.651 398.082 1.00 50.78 354 PHE D N 1
ATOM 12769 C CA . PHE D 1 374 ? 144.568 62.637 397.908 1.00 54.09 354 PHE D CA 1
ATOM 12770 C C . PHE D 1 374 ? 143.189 62.022 397.784 1.00 52.95 354 PHE D C 1
ATOM 12771 O O . PHE D 1 374 ? 142.261 62.715 397.351 1.00 55.82 354 PHE D O 1
ATOM 12779 N N . SER D 1 375 ? 143.032 60.749 398.126 1.00 54.35 355 SER D N 1
ATOM 12780 C CA . SER D 1 375 ? 141.709 60.144 398.100 1.00 64.47 355 SER D CA 1
ATOM 12781 C C . SER D 1 375 ? 140.935 60.443 399.366 1.00 59.09 355 SER D C 1
ATOM 12782 O O . SER D 1 375 ? 139.788 60.014 399.495 1.00 61.70 355 SER D O 1
ATOM 12785 N N . ASP D 1 376 ? 141.544 61.181 400.284 1.00 69.28 356 ASP D N 1
ATOM 12786 C CA . ASP D 1 376 ? 140.935 61.544 401.553 1.00 80.96 356 ASP D CA 1
ATOM 12787 C C . ASP D 1 376 ? 139.990 62.733 401.370 1.00 74.86 356 ASP D C 1
ATOM 12788 O O . ASP D 1 376 ? 140.181 63.573 400.489 1.00 82.68 356 ASP D O 1
ATOM 12793 N N . ASN D 1 377 ? 138.952 62.777 402.208 1.00 63.94 357 ASN D N 1
ATOM 12794 C CA . ASN D 1 377 ? 137.974 63.853 402.185 1.00 64.54 357 ASN D CA 1
ATOM 12795 C C . ASN D 1 377 ? 138.624 65.235 402.250 1.00 74.43 357 ASN D C 1
ATOM 12796 O O . ASN D 1 377 ? 138.039 66.203 401.769 1.00 62.00 357 ASN D O 1
ATOM 12801 N N . CYS D 1 378 ? 139.832 65.332 402.804 1.00 72.14 358 CYS D N 1
ATOM 12802 C CA . CYS D 1 378 ? 140.537 66.596 402.924 1.00 60.33 358 CYS D CA 1
ATOM 12803 C C . CYS D 1 378 ? 140.727 67.309 401.600 1.00 61.11 358 CYS D C 1
ATOM 12804 O O . CYS D 1 378 ? 140.856 68.536 401.595 1.00 66.42 358 CYS D O 1
ATOM 12807 N N . TYR D 1 379 ? 140.773 66.599 400.477 1.00 58.42 359 TYR D N 1
ATOM 12808 C CA . TYR D 1 379 ? 141.141 67.265 399.233 1.00 56.57 359 TYR D CA 1
ATOM 12809 C C . TYR D 1 379 ? 139.972 67.413 398.263 1.00 56.00 359 TYR D C 1
ATOM 12810 O O . TYR D 1 379 ? 140.188 67.580 397.055 1.00 52.20 359 TYR D O 1
ATOM 12819 N N . MET D 1 380 ? 138.744 67.387 398.769 1.00 56.07 360 MET D N 1
ATOM 12820 C CA . MET D 1 380 ? 137.591 67.441 397.896 1.00 59.64 360 MET D CA 1
ATOM 12821 C C . MET D 1 380 ? 137.369 68.861 397.410 1.00 67.97 360 MET D C 1
ATOM 12822 O O . MET D 1 380 ? 138.030 69.812 397.841 1.00 76.47 360 MET D O 1
ATOM 12827 N N . ASN D 1 381 ? 136.416 69.005 396.493 1.00 66.08 361 ASN D N 1
ATOM 12828 C CA . ASN D 1 381 ? 136.204 70.309 395.871 1.00 68.14 361 ASN D CA 1
ATOM 12829 C C . ASN D 1 381 ? 135.783 71.367 396.889 1.00 65.65 361 ASN D C 1
ATOM 12830 O O . ASN D 1 381 ? 136.195 72.529 396.788 1.00 65.70 361 ASN D O 1
ATOM 12835 N N . GLN D 1 382 ? 134.969 70.975 397.874 1.00 60.80 362 GLN D N 1
ATOM 12836 C CA . GLN D 1 382 ? 134.477 71.893 398.893 1.00 62.84 362 GLN D CA 1
ATOM 12837 C C . GLN D 1 382 ? 135.607 72.586 399.644 1.00 69.85 362 GLN D C 1
ATOM 12838 O O . GLN D 1 382 ? 135.439 73.733 400.075 1.00 76.98 362 GLN D O 1
ATOM 12844 N N . ALA D 1 383 ? 136.757 71.930 399.817 1.00 60.09 363 ALA D N 1
ATOM 12845 C CA . ALA D 1 383 ? 137.865 72.606 400.486 1.00 61.13 363 ALA D CA 1
ATOM 12846 C C . ALA D 1 383 ? 138.290 73.847 399.708 1.00 60.18 363 ALA D C 1
ATOM 12847 O O . ALA D 1 383 ? 138.433 74.937 400.276 1.00 59.94 363 ALA D O 1
ATOM 12849 N N . ALA D 1 384 ? 138.461 73.695 398.395 1.00 56.67 364 ALA D N 1
ATOM 12850 C CA . ALA D 1 384 ? 138.945 74.778 397.553 1.00 55.92 364 ALA D CA 1
ATOM 12851 C C . ALA D 1 384 ? 137.960 75.942 397.509 1.00 71.51 364 ALA D C 1
ATOM 12852 O O . ALA D 1 384 ? 138.354 77.105 397.644 1.00 74.78 364 ALA D O 1
ATOM 12854 N N . THR D 1 385 ? 136.669 75.654 397.311 1.00 67.64 365 THR D N 1
ATOM 12855 C CA . THR D 1 385 ? 135.714 76.749 397.224 1.00 73.38 365 THR D CA 1
ATOM 12856 C C . THR D 1 385 ? 135.577 77.450 398.566 1.00 75.50 365 THR D C 1
ATOM 12857 O O . THR D 1 385 ? 135.238 78.641 398.621 1.00 72.51 365 THR D O 1
ATOM 12861 N N . LYS D 1 386 ? 135.860 76.729 399.649 1.00 75.50 366 LYS D N 1
ATOM 12862 C CA . LYS D 1 386 ? 135.899 77.340 400.970 1.00 79.02 366 LYS D CA 1
ATOM 12863 C C . LYS D 1 386 ? 136.993 78.400 401.051 1.00 78.12 366 LYS D C 1
ATOM 12864 O O . LYS D 1 386 ? 136.832 79.408 401.749 1.00 74.16 366 LYS D O 1
ATOM 12870 N N . GLU D 1 387 ? 138.096 78.206 400.322 1.00 72.05 367 GLU D N 1
ATOM 12871 C CA . GLU D 1 387 ? 139.218 79.127 400.430 1.00 71.23 367 GLU D CA 1
ATOM 12872 C C . GLU D 1 387 ? 138.990 80.392 399.617 1.00 77.60 367 GLU D C 1
ATOM 12873 O O . GLU D 1 387 ? 139.373 81.486 400.053 1.00 93.08 367 GLU D O 1
ATOM 12879 N N . LEU D 1 388 ? 138.378 80.274 398.436 1.00 67.60 368 LEU D N 1
ATOM 12880 C CA . LEU D 1 388 ? 138.046 81.476 397.680 1.00 69.10 368 LEU D CA 1
ATOM 12881 C C . LEU D 1 388 ? 137.029 82.326 398.432 1.00 68.27 368 LEU D C 1
ATOM 12882 O O . LEU D 1 388 ? 137.184 83.550 398.522 1.00 80.74 368 LEU D O 1
ATOM 12887 N N . LEU D 1 389 ? 135.999 81.696 399.001 1.00 68.98 369 LEU D N 1
ATOM 12888 C CA . LEU D 1 389 ? 135.066 82.416 399.863 1.00 75.79 369 LEU D CA 1
ATOM 12889 C C . LEU D 1 389 ? 135.798 83.220 400.927 1.00 76.84 369 LEU D C 1
ATOM 12890 O O . LEU D 1 389 ? 135.479 84.391 401.169 1.00 88.66 369 LEU D O 1
ATOM 12895 N N . ASN D 1 390 ? 136.797 82.611 401.566 1.00 73.41 370 ASN D N 1
ATOM 12896 C CA . ASN D 1 390 ? 137.495 83.293 402.643 1.00 83.81 370 ASN D CA 1
ATOM 12897 C C . ASN D 1 390 ? 138.324 84.462 402.131 1.00 90.55 370 ASN D C 1
ATOM 12898 O O . ASN D 1 390 ? 138.625 85.385 402.905 1.00 94.57 370 ASN D O 1
ATOM 12903 N N . LEU D 1 391 ? 138.634 84.476 400.840 1.00 74.49 371 LEU D N 1
ATOM 12904 C CA . LEU D 1 391 ? 139.317 85.595 400.212 1.00 79.75 371 LEU D CA 1
ATOM 12905 C C . LEU D 1 391 ? 138.358 86.561 399.524 1.00 77.53 371 LEU D C 1
ATOM 12906 O O . LEU D 1 391 ? 138.810 87.468 398.822 1.00 78.69 371 LEU D O 1
ATOM 12911 N N . GLY D 1 392 ? 137.052 86.396 399.717 1.00 78.24 372 GLY D N 1
ATOM 12912 C CA . GLY D 1 392 ? 136.080 87.236 399.050 1.00 80.15 372 GLY D CA 1
ATOM 12913 C C . GLY D 1 392 ? 135.954 87.023 397.558 1.00 84.57 372 GLY D C 1
ATOM 12914 O O . GLY D 1 392 ? 135.366 87.863 396.873 1.00 80.04 372 GLY D O 1
ATOM 12915 N N . MET D 1 393 ? 136.477 85.925 397.024 1.00 78.64 373 MET D N 1
ATOM 12916 C CA . MET D 1 393 ? 136.439 85.687 395.588 1.00 83.52 373 MET D CA 1
ATOM 12917 C C . MET D 1 393 ? 135.627 84.443 395.263 1.00 88.55 373 MET D C 1
ATOM 12918 O O . MET D 1 393 ? 135.838 83.799 394.231 1.00 87.43 373 MET D O 1
ATOM 12923 N N . GLY D 1 394 ? 134.693 84.096 396.155 1.00 86.00 374 GLY D N 1
ATOM 12924 C CA . GLY D 1 394 ? 133.833 82.955 395.902 1.00 70.93 374 GLY D CA 1
ATOM 12925 C C . GLY D 1 394 ? 133.096 83.066 394.583 1.00 72.76 374 GLY D C 1
ATOM 12926 O O . GLY D 1 394 ? 133.067 82.117 393.798 1.00 78.17 374 GLY D O 1
ATOM 12927 N N . GLU D 1 395 ? 132.535 84.240 394.294 1.00 81.24 375 GLU D N 1
ATOM 12928 C CA . GLU D 1 395 ? 131.695 84.379 393.114 1.00 79.21 375 GLU D CA 1
ATOM 12929 C C . GLU D 1 395 ? 132.475 84.545 391.818 1.00 80.71 375 GLU D C 1
ATOM 12930 O O . GLU D 1 395 ? 131.840 84.706 390.773 1.00 89.31 375 GLU D O 1
ATOM 12936 N N . TYR D 1 396 ? 133.816 84.507 391.832 1.00 72.59 376 TYR D N 1
ATOM 12937 C CA . TYR D 1 396 ? 134.577 84.967 390.676 1.00 72.42 376 TYR D CA 1
ATOM 12938 C C . TYR D 1 396 ? 135.360 83.891 389.930 1.00 83.15 376 TYR D C 1
ATOM 12939 O O . TYR D 1 396 ? 135.746 84.143 388.781 1.00 89.99 376 TYR D O 1
ATOM 12948 N N . PHE D 1 397 ? 135.629 82.724 390.526 1.00 77.28 377 PHE D N 1
ATOM 12949 C CA . PHE D 1 397 ? 136.189 81.625 389.748 1.00 73.20 377 PHE D CA 1
ATOM 12950 C C . PHE D 1 397 ? 135.528 80.311 390.169 1.00 76.59 377 PHE D C 1
ATOM 12951 O O . PHE D 1 397 ? 135.275 80.077 391.356 1.00 71.03 377 PHE D O 1
ATOM 12959 N N . THR D 1 398 ? 135.226 79.463 389.184 1.00 87.69 378 THR D N 1
ATOM 12960 C CA . THR D 1 398 ? 134.188 78.448 389.363 1.00 97.52 378 THR D CA 1
ATOM 12961 C C . THR D 1 398 ? 134.715 77.129 389.954 1.00 90.39 378 THR D C 1
ATOM 12962 O O . THR D 1 398 ? 134.213 76.668 390.988 1.00 89.77 378 THR D O 1
ATOM 12966 N N . TYR D 1 399 ? 135.731 76.511 389.344 1.00 78.10 379 TYR D N 1
ATOM 12967 C CA . TYR D 1 399 ? 136.210 75.213 389.813 1.00 79.89 379 TYR D CA 1
ATOM 12968 C C . TYR D 1 399 ? 137.695 75.318 390.153 1.00 68.52 379 TYR D C 1
ATOM 12969 O O . TYR D 1 399 ? 138.562 74.815 389.420 1.00 71.38 379 TYR D O 1
ATOM 12978 N N . PRO D 1 400 ? 138.018 75.945 391.282 1.00 60.14 380 PRO D N 1
ATOM 12979 C CA . PRO D 1 400 ? 139.419 76.072 391.699 1.00 53.59 380 PRO D CA 1
ATOM 12980 C C . PRO D 1 400 ? 139.962 74.812 392.354 1.00 54.15 380 PRO D C 1
ATOM 12981 O O . PRO D 1 400 ? 139.260 74.100 393.071 1.00 52.35 380 PRO D O 1
ATOM 12985 N N . LYS D 1 401 ? 141.254 74.578 392.153 1.00 50.70 381 LYS D N 1
ATOM 12986 C CA . LYS D 1 401 ? 141.932 73.593 392.971 1.00 51.51 381 LYS D CA 1
ATOM 12987 C C . LYS D 1 401 ? 142.118 74.152 394.381 1.00 50.20 381 LYS D C 1
ATOM 12988 O O . LYS D 1 401 ? 141.880 75.325 394.646 1.00 70.77 381 LYS D O 1
ATOM 12994 N N . GLY D 1 402 ? 142.553 73.290 395.289 1.00 57.54 382 GLY D N 1
ATOM 12995 C CA . GLY D 1 402 ? 142.602 73.595 396.702 1.00 51.05 382 GLY D CA 1
ATOM 12996 C C . GLY D 1 402 ? 144.038 73.737 397.164 1.00 53.10 382 GLY D C 1
ATOM 12997 O O . GLY D 1 402 ? 144.934 73.042 396.669 1.00 58.20 382 GLY D O 1
ATOM 12998 N N . VAL D 1 403 ? 144.240 74.613 398.157 1.00 55.50 383 VAL D N 1
ATOM 12999 C CA . VAL D 1 403 ? 145.583 74.984 398.590 1.00 53.28 383 VAL D CA 1
ATOM 13000 C C . VAL D 1 403 ? 146.317 73.792 399.194 1.00 52.76 383 VAL D C 1
ATOM 13001 O O . VAL D 1 403 ? 147.483 73.550 398.865 1.00 62.20 383 VAL D O 1
ATOM 13005 N N . GLU D 1 404 ? 145.662 73.037 400.090 1.00 53.44 384 GLU D N 1
ATOM 13006 C CA . GLU D 1 404 ? 146.336 71.895 400.715 1.00 60.50 384 GLU D CA 1
ATOM 13007 C C . GLU D 1 404 ? 146.749 70.819 399.699 1.00 57.23 384 GLU D C 1
ATOM 13008 O O . GLU D 1 404 ? 147.781 70.167 399.885 1.00 54.11 384 GLU D O 1
ATOM 13014 N N . PHE D 1 405 ? 145.965 70.630 398.628 1.00 60.74 385 PHE D N 1
ATOM 13015 C CA . PHE D 1 405 ? 146.348 69.746 397.523 1.00 47.94 385 PHE D CA 1
ATOM 13016 C C . PHE D 1 405 ? 147.614 70.229 396.813 1.00 53.38 385 PHE D C 1
ATOM 13017 O O . PHE D 1 405 ? 148.553 69.459 396.604 1.00 49.48 385 PHE D O 1
ATOM 13025 N N . MET D 1 406 ? 147.667 71.507 396.422 1.00 63.76 386 MET D N 1
ATOM 13026 C CA . MET D 1 406 ? 148.856 71.969 395.703 1.00 55.99 386 MET D CA 1
ATOM 13027 C C . MET D 1 406 ? 150.081 71.970 396.608 1.00 57.29 386 MET D C 1
ATOM 13028 O O . MET D 1 406 ? 151.199 71.706 396.143 1.00 54.43 386 MET D O 1
ATOM 13033 N N . LYS D 1 407 ? 149.887 72.243 397.899 1.00 61.91 387 LYS D N 1
ATOM 13034 C CA . LYS D 1 407 ? 151.009 72.297 398.831 1.00 64.29 387 LYS D CA 1
ATOM 13035 C C . LYS D 1 407 ? 151.729 70.958 398.895 1.00 75.41 387 LYS D C 1
ATOM 13036 O O . LYS D 1 407 ? 152.963 70.896 398.812 1.00 78.60 387 LYS D O 1
ATOM 13042 N N . LYS D 1 408 ? 150.973 69.863 399.044 1.00 71.11 388 LYS D N 1
ATOM 13043 C CA . LYS D 1 408 ? 151.645 68.578 399.139 1.00 67.52 388 LYS D CA 1
ATOM 13044 C C . LYS D 1 408 ? 152.384 68.253 397.853 1.00 59.19 388 LYS D C 1
ATOM 13045 O O . LYS D 1 408 ? 153.450 67.620 397.892 1.00 60.36 388 LYS D O 1
ATOM 13051 N N . ILE D 1 409 ? 151.869 68.712 396.715 1.00 47.19 389 ILE D N 1
ATOM 13052 C CA . ILE D 1 409 ? 152.592 68.503 395.469 1.00 49.68 389 ILE D CA 1
ATOM 13053 C C . ILE D 1 409 ? 153.935 69.226 395.519 1.00 54.46 389 ILE D C 1
ATOM 13054 O O . ILE D 1 409 ? 154.992 68.631 395.270 1.00 56.72 389 ILE D O 1
ATOM 13059 N N . ILE D 1 410 ? 153.918 70.513 395.881 1.00 59.52 390 ILE D N 1
ATOM 13060 C CA . ILE D 1 410 ? 155.166 71.274 395.924 1.00 61.54 390 ILE D CA 1
ATOM 13061 C C . ILE D 1 410 ? 156.125 70.653 396.934 1.00 61.39 390 ILE D C 1
ATOM 13062 O O . ILE D 1 410 ? 157.333 70.544 396.686 1.00 61.34 390 ILE D O 1
ATOM 13067 N N . LEU D 1 411 ? 155.594 70.199 398.069 1.00 54.77 391 LEU D N 1
ATOM 13068 C CA . LEU D 1 411 ? 156.440 69.646 399.116 1.00 56.56 391 LEU D CA 1
ATOM 13069 C C . LEU D 1 411 ? 157.194 68.408 398.636 1.00 62.21 391 LEU D C 1
ATOM 13070 O O . LEU D 1 411 ? 158.344 68.179 399.039 1.00 59.62 391 LEU D O 1
ATOM 13075 N N . HIS D 1 412 ? 156.576 67.592 397.773 1.00 56.72 392 HIS D N 1
ATOM 13076 C CA . HIS D 1 412 ? 157.258 66.371 397.372 1.00 60.02 392 HIS D CA 1
ATOM 13077 C C . HIS D 1 412 ? 158.143 66.563 396.151 1.00 65.31 392 HIS D C 1
ATOM 13078 O O . HIS D 1 412 ? 159.058 65.756 395.937 1.00 68.90 392 HIS D O 1
ATOM 13085 N N . SER D 1 413 ? 157.923 67.622 395.371 1.00 58.64 393 SER D N 1
ATOM 13086 C CA . SER D 1 413 ? 158.621 67.793 394.107 1.00 66.66 393 SER D CA 1
ATOM 13087 C C . SER D 1 413 ? 159.678 68.887 394.130 1.00 74.91 393 SER D C 1
ATOM 13088 O O . SER D 1 413 ? 160.308 69.127 393.095 1.00 84.15 393 SER D O 1
ATOM 13091 N N . THR D 1 414 ? 159.888 69.565 395.262 1.00 71.53 394 THR D N 1
ATOM 13092 C CA . THR D 1 414 ? 160.867 70.643 395.341 1.00 70.53 394 THR D CA 1
ATOM 13093 C C . THR D 1 414 ? 161.590 70.614 396.683 1.00 77.69 394 THR D C 1
ATOM 13094 O O . THR D 1 414 ? 161.027 70.212 397.708 1.00 73.87 394 THR D O 1
ATOM 13098 N N . THR D 1 415 ? 162.857 71.064 396.666 1.00 83.99 395 THR D N 1
ATOM 13099 C CA . THR D 1 415 ? 163.596 71.281 397.902 1.00 86.01 395 THR D CA 1
ATOM 13100 C C . THR D 1 415 ? 163.275 72.665 398.456 1.00 79.01 395 THR D C 1
ATOM 13101 O O . THR D 1 415 ? 162.914 73.567 397.703 1.00 77.85 395 THR D O 1
ATOM 13105 N N . PRO D 1 416 ? 163.377 72.855 399.772 1.00 83.12 396 PRO D N 1
ATOM 13106 C CA . PRO D 1 416 ? 162.996 74.164 400.329 1.00 83.17 396 PRO D CA 1
ATOM 13107 C C . PRO D 1 416 ? 163.997 75.275 400.036 1.00 93.12 396 PRO D C 1
ATOM 13108 O O . PRO D 1 416 ? 163.579 76.406 399.757 1.00 93.21 396 PRO D O 1
ATOM 13112 N N . ASN D 1 417 ? 165.297 74.999 400.074 1.00 98.09 397 ASN D N 1
ATOM 13113 C CA . ASN D 1 417 ? 166.315 76.049 400.051 1.00 109.01 397 ASN D CA 1
ATOM 13114 C C . ASN D 1 417 ? 167.290 75.824 398.898 1.00 105.95 397 ASN D C 1
ATOM 13115 O O . ASN D 1 417 ? 168.478 75.589 399.124 1.00 113.25 397 ASN D O 1
ATOM 13120 N N . GLU D 1 418 ? 166.799 75.936 397.660 1.00 95.59 398 GLU D N 1
ATOM 13121 C CA . GLU D 1 418 ? 167.679 75.765 396.508 1.00 93.72 398 GLU D CA 1
ATOM 13122 C C . GLU D 1 418 ? 167.252 76.591 395.297 1.00 86.15 398 GLU D C 1
ATOM 13123 O O . GLU D 1 418 ? 167.754 76.333 394.194 1.00 90.54 398 GLU D O 1
ATOM 13129 N N . GLY D 1 419 ? 166.352 77.562 395.449 1.00 75.89 399 GLY D N 1
ATOM 13130 C CA . GLY D 1 419 ? 165.924 78.368 394.322 1.00 72.25 399 GLY D CA 1
ATOM 13131 C C . GLY D 1 419 ? 165.066 77.648 393.303 1.00 78.83 399 GLY D C 1
ATOM 13132 O O . GLY D 1 419 ? 164.991 78.091 392.153 1.00 76.69 399 GLY D O 1
ATOM 13133 N N . ASP D 1 420 ? 164.417 76.547 393.688 1.00 77.58 400 ASP D N 1
ATOM 13134 C CA . ASP D 1 420 ? 163.597 75.808 392.738 1.00 73.58 400 ASP D CA 1
ATOM 13135 C C . ASP D 1 420 ? 162.474 76.697 392.224 1.00 68.46 400 ASP D C 1
ATOM 13136 O O . ASP D 1 420 ? 161.824 77.403 392.998 1.00 68.15 400 ASP D O 1
ATOM 13141 N N . ILE D 1 421 ? 162.228 76.646 390.917 1.00 70.62 401 ILE D N 1
ATOM 13142 C CA . ILE D 1 421 ? 161.174 77.434 390.281 1.00 75.04 401 ILE D CA 1
ATOM 13143 C C . ILE D 1 421 ? 159.984 76.529 389.970 1.00 73.91 401 ILE D C 1
ATOM 13144 O O . ILE D 1 421 ? 160.144 75.459 389.368 1.00 76.05 401 ILE D O 1
ATOM 13149 N N . ILE D 1 422 ? 158.794 76.964 390.386 1.00 67.38 402 ILE D N 1
ATOM 13150 C CA . ILE D 1 422 ? 157.525 76.329 390.051 1.00 62.30 402 ILE D CA 1
ATOM 13151 C C . ILE D 1 422 ? 156.854 77.137 388.944 1.00 69.56 402 ILE D C 1
ATOM 13152 O O . ILE D 1 422 ? 156.642 78.349 389.091 1.00 71.96 402 ILE D O 1
ATOM 13157 N N . LEU D 1 423 ? 156.492 76.470 387.850 1.00 66.69 403 LEU D N 1
ATOM 13158 C CA . LEU D 1 423 ? 155.823 77.113 386.724 1.00 66.10 403 LEU D CA 1
ATOM 13159 C C . LEU D 1 423 ? 154.436 76.504 386.536 1.00 67.99 403 LEU D C 1
ATOM 13160 O O . LEU D 1 423 ? 154.295 75.273 386.512 1.00 68.13 403 LEU D O 1
ATOM 13165 N N . ASP D 1 424 ? 153.416 77.367 386.403 1.00 59.71 404 ASP D N 1
ATOM 13166 C CA . ASP D 1 424 ? 152.025 76.940 386.195 1.00 53.30 404 ASP D CA 1
ATOM 13167 C C . ASP D 1 424 ? 151.416 77.829 385.111 1.00 64.45 404 ASP D C 1
ATOM 13168 O O . ASP D 1 424 ? 151.018 78.965 385.393 1.00 70.38 404 ASP D O 1
ATOM 13173 N N . PHE D 1 425 ? 151.321 77.314 383.877 1.00 65.55 405 PHE D N 1
ATOM 13174 C CA . PHE D 1 425 ? 150.858 78.128 382.753 1.00 67.17 405 PHE D CA 1
ATOM 13175 C C . PHE D 1 425 ? 149.401 77.869 382.385 1.00 66.48 405 PHE D C 1
ATOM 13176 O O . PHE D 1 425 ? 149.019 77.999 381.217 1.00 65.17 405 PHE D O 1
ATOM 13184 N N . PHE D 1 426 ? 148.584 77.492 383.361 1.00 66.30 406 PHE D N 1
ATOM 13185 C CA . PHE D 1 426 ? 147.136 77.540 383.242 1.00 64.34 406 PHE D CA 1
ATOM 13186 C C . PHE D 1 426 ? 146.628 78.073 384.583 1.00 65.46 406 PHE D C 1
ATOM 13187 O O . PHE D 1 426 ? 145.880 77.404 385.293 1.00 61.43 406 PHE D O 1
ATOM 13195 N N . ALA D 1 427 ? 147.032 79.315 384.896 1.00 61.87 407 ALA D N 1
ATOM 13196 C CA . ALA D 1 427 ? 146.967 79.840 386.261 1.00 60.25 407 ALA D CA 1
ATOM 13197 C C . ALA D 1 427 ? 145.576 79.734 386.877 1.00 61.39 407 ALA D C 1
ATOM 13198 O O . ALA D 1 427 ? 145.445 79.425 388.068 1.00 60.87 407 ALA D O 1
ATOM 13200 N N . GLY D 1 428 ? 144.530 79.994 386.094 1.00 62.23 408 GLY D N 1
ATOM 13201 C CA . GLY D 1 428 ? 143.206 80.092 386.683 1.00 58.21 408 GLY D CA 1
ATOM 13202 C C . GLY D 1 428 ? 143.233 81.022 387.885 1.00 63.66 408 GLY D C 1
ATOM 13203 O O . GLY D 1 428 ? 143.760 82.147 387.828 1.00 67.19 408 GLY D O 1
ATOM 13204 N N . SER D 1 429 ? 142.701 80.547 389.009 1.00 64.24 409 SER D N 1
ATOM 13205 C CA . SER D 1 429 ? 142.627 81.388 390.200 1.00 63.46 409 SER D CA 1
ATOM 13206 C C . SER D 1 429 ? 143.967 81.509 390.907 1.00 59.59 409 SER D C 1
ATOM 13207 O O . SER D 1 429 ? 144.039 82.182 391.938 1.00 63.59 409 SER D O 1
ATOM 13210 N N . GLY D 1 430 ? 145.018 80.865 390.395 1.00 57.50 410 GLY D N 1
ATOM 13211 C CA . GLY D 1 430 ? 146.332 81.003 390.995 1.00 51.83 410 GLY D CA 1
ATOM 13212 C C . GLY D 1 430 ? 146.531 80.239 392.284 1.00 55.86 410 GLY D C 1
ATOM 13213 O O . GLY D 1 430 ? 147.422 80.594 393.070 1.00 49.20 410 GLY D O 1
ATOM 13214 N N . THR D 1 431 ? 145.725 79.191 392.518 1.00 59.08 411 THR D N 1
ATOM 13215 C CA . THR D 1 431 ? 145.907 78.322 393.686 1.00 56.97 411 THR D CA 1
ATOM 13216 C C . THR D 1 431 ? 147.348 77.852 393.819 1.00 58.17 411 THR D C 1
ATOM 13217 O O . THR D 1 431 ? 147.859 77.700 394.935 1.00 48.64 411 THR D O 1
ATOM 13221 N N . THR D 1 432 ? 148.030 77.663 392.690 1.00 49.67 412 THR D N 1
ATOM 13222 C CA . THR D 1 432 ? 149.361 77.086 392.735 1.00 53.07 412 THR D CA 1
ATOM 13223 C C . THR D 1 432 ? 150.327 77.984 393.480 1.00 58.86 412 THR D C 1
ATOM 13224 O O . THR D 1 432 ? 151.081 77.501 394.330 1.00 63.52 412 THR D O 1
ATOM 13228 N N . VAL D 1 433 ? 150.283 79.301 393.228 1.00 71.17 413 VAL D N 1
ATOM 13229 C CA . VAL D 1 433 ? 151.226 80.200 393.897 1.00 75.06 413 VAL D CA 1
ATOM 13230 C C . VAL D 1 433 ? 150.736 80.600 395.284 1.00 72.31 413 VAL D C 1
ATOM 13231 O O . VAL D 1 433 ? 151.552 80.867 396.178 1.00 74.55 413 VAL D O 1
ATOM 13235 N N . HIS D 1 434 ? 149.420 80.642 395.508 1.00 65.24 414 HIS D N 1
ATOM 13236 C CA . HIS D 1 434 ? 148.951 80.704 396.884 1.00 64.08 414 HIS D CA 1
ATOM 13237 C C . HIS D 1 434 ? 149.612 79.598 397.701 1.00 72.09 414 HIS D C 1
ATOM 13238 O O . HIS D 1 434 ? 150.073 79.828 398.827 1.00 69.32 414 HIS D O 1
ATOM 13245 N N . ALA D 1 435 ? 149.744 78.406 397.104 1.00 71.38 415 ALA D N 1
ATOM 13246 C CA . ALA D 1 435 ? 150.298 77.264 397.819 1.00 67.86 415 ALA D CA 1
ATOM 13247 C C . ALA D 1 435 ? 151.807 77.390 398.016 1.00 65.26 415 ALA D C 1
ATOM 13248 O O . ALA D 1 435 ? 152.314 77.050 399.096 1.00 62.49 415 ALA D O 1
ATOM 13250 N N . VAL D 1 436 ? 152.551 77.872 397.004 1.00 55.40 416 VAL D N 1
ATOM 13251 C CA . VAL D 1 436 ? 153.998 77.958 397.205 1.00 65.14 416 VAL D CA 1
ATOM 13252 C C . VAL D 1 436 ? 154.346 79.092 398.170 1.00 70.26 416 VAL D C 1
ATOM 13253 O O . VAL D 1 436 ? 155.334 79.000 398.916 1.00 69.23 416 VAL D O 1
ATOM 13257 N N . MET D 1 437 ? 153.551 80.169 398.191 1.00 63.55 417 MET D N 1
ATOM 13258 C CA . MET D 1 437 ? 153.803 81.213 399.178 1.00 68.70 417 MET D CA 1
ATOM 13259 C C . MET D 1 437 ? 153.527 80.686 400.578 1.00 65.75 417 MET D C 1
ATOM 13260 O O . MET D 1 437 ? 154.353 80.843 401.484 1.00 64.97 417 MET D O 1
ATOM 13265 N N . GLU D 1 438 ? 152.368 80.047 400.768 1.00 62.94 418 GLU D N 1
ATOM 13266 C CA . GLU D 1 438 ? 152.008 79.578 402.099 1.00 60.86 418 GLU D CA 1
ATOM 13267 C C . GLU D 1 438 ? 152.999 78.538 402.590 1.00 67.86 418 GLU D C 1
ATOM 13268 O O . GLU D 1 438 ? 153.281 78.457 403.796 1.00 62.95 418 GLU D O 1
ATOM 13274 N N . LEU D 1 439 ? 153.566 77.771 401.654 1.00 67.67 419 LEU D N 1
ATOM 13275 C CA . LEU D 1 439 ? 154.563 76.759 401.973 1.00 76.61 419 LEU D CA 1
ATOM 13276 C C . LEU D 1 439 ? 155.929 77.374 402.258 1.00 74.15 419 LEU D C 1
ATOM 13277 O O . LEU D 1 439 ? 156.593 76.981 403.222 1.00 73.96 419 LEU D O 1
ATOM 13282 N N . ASN D 1 440 ? 156.370 78.333 401.437 1.00 72.38 420 ASN D N 1
ATOM 13283 C CA . ASN D 1 440 ? 157.635 78.998 401.730 1.00 67.67 420 ASN D CA 1
ATOM 13284 C C . ASN D 1 440 ? 157.615 79.624 403.117 1.00 70.71 420 ASN D C 1
ATOM 13285 O O . ASN D 1 440 ? 158.654 79.694 403.781 1.00 70.69 420 ASN D O 1
ATOM 13290 N N . ALA D 1 441 ? 156.438 80.043 403.591 1.00 71.67 421 ALA D N 1
ATOM 13291 C CA . ALA D 1 441 ? 156.336 80.761 404.854 1.00 74.55 421 ALA D CA 1
ATOM 13292 C C . ALA D 1 441 ? 156.354 79.855 406.076 1.00 79.22 421 ALA D C 1
ATOM 13293 O O . ALA D 1 441 ? 156.356 80.365 407.200 1.00 89.99 421 ALA D O 1
ATOM 13295 N N . GLU D 1 442 ? 156.355 78.539 405.904 1.00 86.05 422 GLU D N 1
ATOM 13296 C CA . GLU D 1 442 ? 156.367 77.643 407.052 1.00 84.80 422 GLU D CA 1
ATOM 13297 C C . GLU D 1 442 ? 157.714 76.975 407.270 1.00 85.07 422 GLU D C 1
ATOM 13298 O O . GLU D 1 442 ? 158.152 76.856 408.415 1.00 89.49 422 GLU D O 1
ATOM 13304 N N . ASP D 1 443 ? 158.400 76.561 406.207 1.00 82.31 423 ASP D N 1
ATOM 13305 C CA . ASP D 1 443 ? 159.769 76.075 406.319 1.00 87.24 423 ASP D CA 1
ATOM 13306 C C . ASP D 1 443 ? 160.791 77.108 405.851 1.00 86.90 423 ASP D C 1
ATOM 13307 O O . ASP D 1 443 ? 161.983 76.788 405.746 1.00 84.86 423 ASP D O 1
ATOM 13312 N N . LYS D 1 444 ? 160.347 78.334 405.562 1.00 86.62 424 LYS D N 1
ATOM 13313 C CA . LYS D 1 444 ? 161.245 79.452 405.263 1.00 86.89 424 LYS D CA 1
ATOM 13314 C C . LYS D 1 444 ? 162.038 79.199 403.986 1.00 88.41 424 LYS D C 1
ATOM 13315 O O . LYS D 1 444 ? 163.215 79.553 403.884 1.00 93.83 424 LYS D O 1
ATOM 13321 N N . GLY D 1 445 ? 161.377 78.586 402.996 1.00 85.16 425 GLY D N 1
ATOM 13322 C CA . GLY D 1 445 ? 162.024 78.260 401.743 1.00 85.48 425 GLY D CA 1
ATOM 13323 C C . GLY D 1 445 ? 162.071 79.429 400.772 1.00 84.11 425 GLY D C 1
ATOM 13324 O O . GLY D 1 445 ? 161.424 80.459 400.957 1.00 84.35 425 GLY D O 1
ATOM 13325 N N . ASN D 1 446 ? 162.849 79.243 399.704 1.00 85.20 426 ASN D N 1
ATOM 13326 C CA . ASN D 1 446 ? 163.112 80.288 398.723 1.00 82.48 426 ASN D CA 1
ATOM 13327 C C . ASN D 1 446 ? 162.551 79.934 397.352 1.00 80.20 426 ASN D C 1
ATOM 13328 O O . ASN D 1 446 ? 163.082 80.379 396.333 1.00 86.94 426 ASN D O 1
ATOM 13333 N N . ARG D 1 447 ? 161.491 79.129 397.307 1.00 70.04 427 ARG D N 1
ATOM 13334 C CA . ARG D 1 447 ? 160.917 78.743 396.021 1.00 72.98 427 ARG D CA 1
ATOM 13335 C C . ARG D 1 447 ? 160.389 79.964 395.277 1.00 76.47 427 ARG D C 1
ATOM 13336 O O . ARG D 1 447 ? 159.924 80.945 395.872 1.00 81.06 427 ARG D O 1
ATOM 13344 N N . GLU D 1 448 ? 160.487 79.913 393.959 1.00 70.13 428 GLU D N 1
ATOM 13345 C CA . GLU D 1 448 ? 160.023 81.010 393.130 1.00 74.93 428 GLU D CA 1
ATOM 13346 C C . GLU D 1 448 ? 159.002 80.460 392.149 1.00 72.92 428 GLU D C 1
ATOM 13347 O O . GLU D 1 448 ? 159.004 79.269 391.837 1.00 66.34 428 GLU D O 1
ATOM 13353 N N . PHE D 1 449 ? 158.118 81.328 391.671 1.00 70.54 429 PHE D N 1
ATOM 13354 C CA . PHE D 1 449 ? 157.066 80.880 390.787 1.00 63.39 429 PHE D CA 1
ATOM 13355 C C . PHE D 1 449 ? 157.012 81.716 389.520 1.00 65.18 429 PHE D C 1
ATOM 13356 O O . PHE D 1 449 ? 157.574 82.808 389.436 1.00 77.67 429 PHE D O 1
ATOM 13364 N N . ILE D 1 450 ? 156.323 81.159 388.527 1.00 64.18 430 ILE D N 1
ATOM 13365 C CA . ILE D 1 450 ? 155.978 81.837 387.284 1.00 61.04 430 ILE D CA 1
ATOM 13366 C C . ILE D 1 450 ? 154.566 81.398 386.930 1.00 64.11 430 ILE D C 1
ATOM 13367 O O . ILE D 1 450 ? 154.309 80.197 386.782 1.00 70.10 430 ILE D O 1
ATOM 13372 N N . LEU D 1 451 ? 153.649 82.352 386.815 1.00 54.93 431 LEU D N 1
ATOM 13373 C CA . LEU D 1 451 ? 152.282 82.076 386.404 1.00 58.88 431 LEU D CA 1
ATOM 13374 C C . LEU D 1 451 ? 152.060 82.612 384.999 1.00 69.63 431 LEU D C 1
ATOM 13375 O O . LEU D 1 451 ? 152.521 83.711 384.666 1.00 77.80 431 LEU D O 1
ATOM 13380 N N . VAL D 1 452 ? 151.339 81.853 384.176 1.00 65.92 432 VAL D N 1
ATOM 13381 C CA . VAL D 1 452 ? 150.825 82.376 382.916 1.00 59.79 432 VAL D CA 1
ATOM 13382 C C . VAL D 1 452 ? 149.310 82.222 382.918 1.00 63.77 432 VAL D C 1
ATOM 13383 O O . VAL D 1 452 ? 148.781 81.192 383.354 1.00 61.44 432 VAL D O 1
ATOM 13387 N N . GLN D 1 453 ? 148.616 83.272 382.474 1.00 66.10 433 GLN D N 1
ATOM 13388 C CA . GLN D 1 453 ? 147.156 83.276 382.433 1.00 60.70 433 GLN D CA 1
ATOM 13389 C C . GLN D 1 453 ? 146.702 84.099 381.238 1.00 70.51 433 GLN D C 1
ATOM 13390 O O . GLN D 1 453 ? 147.058 85.279 381.125 1.00 72.66 433 GLN D O 1
ATOM 13396 N N . ILE D 1 454 ? 145.935 83.459 380.346 1.00 65.58 434 ILE D N 1
ATOM 13397 C CA . ILE D 1 454 ? 145.325 84.134 379.203 1.00 65.07 434 ILE D CA 1
ATOM 13398 C C . ILE D 1 454 ? 144.416 85.261 379.683 1.00 70.59 434 ILE D C 1
ATOM 13399 O O . ILE D 1 454 ? 143.776 85.178 380.742 1.00 65.81 434 ILE D O 1
ATOM 13404 N N . ASP D 1 455 ? 144.374 86.340 378.904 1.00 78.88 435 ASP D N 1
ATOM 13405 C CA . ASP D 1 455 ? 143.518 87.488 379.210 1.00 81.62 435 ASP D CA 1
ATOM 13406 C C . ASP D 1 455 ? 142.172 87.368 378.489 1.00 82.05 435 ASP D C 1
ATOM 13407 O O . ASP D 1 455 ? 141.809 88.173 377.633 1.00 82.03 435 ASP D O 1
ATOM 13412 N N . GLU D 1 456 ? 141.428 86.329 378.852 1.00 83.03 436 GLU D N 1
ATOM 13413 C CA . GLU D 1 456 ? 140.141 86.074 378.218 1.00 81.60 436 GLU D CA 1
ATOM 13414 C C . GLU D 1 456 ? 139.121 87.075 378.732 1.00 82.81 436 GLU D C 1
ATOM 13415 O O . GLU D 1 456 ? 139.060 87.352 379.933 1.00 75.37 436 GLU D O 1
ATOM 13421 N N . GLU D 1 457 ? 138.331 87.632 377.827 1.00 91.63 437 GLU D N 1
ATOM 13422 C CA . GLU D 1 457 ? 137.369 88.645 378.237 1.00 96.18 437 GLU D CA 1
ATOM 13423 C C . GLU D 1 457 ? 136.291 88.003 379.099 1.00 92.90 437 GLU D C 1
ATOM 13424 O O . GLU D 1 457 ? 135.724 86.963 378.735 1.00 98.62 437 GLU D O 1
ATOM 13430 N N . ILE D 1 458 ? 136.044 88.594 380.262 1.00 78.82 438 ILE D N 1
ATOM 13431 C CA . ILE D 1 458 ? 134.892 88.226 381.071 1.00 73.97 438 ILE D CA 1
ATOM 13432 C C . ILE D 1 458 ? 133.659 88.889 380.479 1.00 87.40 438 ILE D C 1
ATOM 13433 O O . ILE D 1 458 ? 133.725 90.025 379.986 1.00 92.53 438 ILE D O 1
ATOM 13438 N N . LYS D 1 459 ? 132.522 88.201 380.524 1.00 87.54 439 LYS D N 1
ATOM 13439 C CA . LYS D 1 459 ? 131.305 88.768 379.961 1.00 97.03 439 LYS D CA 1
ATOM 13440 C C . LYS D 1 459 ? 130.403 89.327 381.058 1.00 106.46 439 LYS D C 1
ATOM 13441 O O . LYS D 1 459 ? 130.449 88.890 382.210 1.00 106.34 439 LYS D O 1
ATOM 13447 N N . GLU D 1 460 ? 129.581 90.313 380.678 1.00 117.19 440 GLU D N 1
ATOM 13448 C CA . GLU D 1 460 ? 128.875 91.147 381.650 1.00 120.06 440 GLU D CA 1
ATOM 13449 C C . GLU D 1 460 ? 127.892 90.371 382.516 1.00 115.71 440 GLU D C 1
ATOM 13450 O O . GLU D 1 460 ? 127.490 90.875 383.570 1.00 120.26 440 GLU D O 1
ATOM 13456 N N . ASP D 1 461 ? 127.488 89.169 382.102 1.00 109.37 441 ASP D N 1
ATOM 13457 C CA . ASP D 1 461 ? 126.566 88.373 382.903 1.00 112.64 441 ASP D CA 1
ATOM 13458 C C . ASP D 1 461 ? 127.264 87.633 384.040 1.00 111.98 441 ASP D C 1
ATOM 13459 O O . ASP D 1 461 ? 126.596 87.236 385.001 1.00 113.08 441 ASP D O 1
ATOM 13464 N N . GLU D 1 462 ? 128.578 87.432 383.948 1.00 107.90 442 GLU D N 1
ATOM 13465 C CA . GLU D 1 462 ? 129.348 86.831 385.030 1.00 101.66 442 GLU D CA 1
ATOM 13466 C C . GLU D 1 462 ? 129.684 87.887 386.077 1.00 100.65 442 GLU D C 1
ATOM 13467 O O . GLU D 1 462 ? 130.090 89.003 385.743 1.00 102.65 442 GLU D O 1
ATOM 13473 N N . SER D 1 463 ? 129.523 87.524 387.355 1.00 95.87 443 SER D N 1
ATOM 13474 C CA . SER D 1 463 ? 129.583 88.514 388.429 1.00 90.64 443 SER D CA 1
ATOM 13475 C C . SER D 1 463 ? 130.957 89.168 388.544 1.00 87.62 443 SER D C 1
ATOM 13476 O O . SER D 1 463 ? 131.065 90.297 389.040 1.00 96.88 443 SER D O 1
ATOM 13479 N N . ALA D 1 464 ? 132.013 88.493 388.090 1.00 77.92 444 ALA D N 1
ATOM 13480 C CA . ALA D 1 464 ? 133.352 89.060 388.200 1.00 76.41 444 ALA D CA 1
ATOM 13481 C C . ALA D 1 464 ? 133.523 90.307 387.337 1.00 82.51 444 ALA D C 1
ATOM 13482 O O . ALA D 1 464 ? 134.458 91.082 387.568 1.00 76.59 444 ALA D O 1
ATOM 13484 N N . TYR D 1 465 ? 132.636 90.516 386.357 1.00 89.33 445 TYR D N 1
ATOM 13485 C CA . TYR D 1 465 ? 132.691 91.700 385.498 1.00 85.02 445 TYR D CA 1
ATOM 13486 C C . TYR D 1 465 ? 132.603 92.978 386.321 1.00 88.34 445 TYR D C 1
ATOM 13487 O O . TYR D 1 465 ? 133.498 93.833 386.268 1.00 82.61 445 TYR D O 1
ATOM 13496 N N . ASP D 1 466 ? 131.515 93.131 387.083 1.00 92.37 446 ASP D N 1
ATOM 13497 C CA . ASP D 1 466 ? 131.369 94.303 387.945 1.00 90.75 446 ASP D CA 1
ATOM 13498 C C . ASP D 1 466 ? 132.549 94.446 388.904 1.00 89.16 446 ASP D C 1
ATOM 13499 O O . ASP D 1 466 ? 132.910 95.570 389.267 1.00 88.90 446 ASP D O 1
ATOM 13504 N N . PHE D 1 467 ? 133.163 93.323 389.312 1.00 84.47 447 PHE D N 1
ATOM 13505 C CA . PHE D 1 467 ? 134.251 93.349 390.290 1.00 80.96 447 PHE D CA 1
ATOM 13506 C C . PHE D 1 467 ? 135.528 93.910 389.677 1.00 82.09 447 PHE D C 1
ATOM 13507 O O . PHE D 1 467 ? 136.136 94.835 390.231 1.00 88.99 447 PHE D O 1
ATOM 13515 N N . CYS D 1 468 ? 135.950 93.373 388.528 1.00 77.76 448 CYS D N 1
ATOM 13516 C CA . CYS D 1 468 ? 137.161 93.882 387.880 1.00 82.29 448 CYS D CA 1
ATOM 13517 C C . CYS D 1 468 ? 137.038 95.357 387.510 1.00 88.66 448 CYS D C 1
ATOM 13518 O O . CYS D 1 468 ? 137.941 96.153 387.778 1.00 84.43 448 CYS D O 1
ATOM 13521 N N . LYS D 1 469 ? 135.927 95.735 386.883 1.00 98.92 449 LYS D N 1
ATOM 13522 C CA . LYS D 1 469 ? 135.770 97.088 386.368 1.00 89.91 449 LYS D CA 1
ATOM 13523 C C . LYS D 1 469 ? 135.640 98.125 387.489 1.00 92.51 449 LYS D C 1
ATOM 13524 O O . LYS D 1 469 ? 136.029 99.281 387.282 1.00 93.57 449 LYS D O 1
ATOM 13530 N N . LYS D 1 470 ? 135.145 97.760 388.681 1.00 89.26 450 LYS D N 1
ATOM 13531 C CA . LYS D 1 470 ? 135.233 98.734 389.769 1.00 96.00 450 LYS D CA 1
ATOM 13532 C C . LYS D 1 470 ? 136.379 98.424 390.720 1.00 102.29 450 LYS D C 1
ATOM 13533 O O . LYS D 1 470 ? 137.353 99.174 390.759 1.00 112.20 450 LYS D O 1
ATOM 13539 N N . GLU D 1 471 ? 136.277 97.335 391.491 1.00 99.81 451 GLU D N 1
ATOM 13540 C CA . GLU D 1 471 ? 137.265 97.059 392.537 1.00 100.27 451 GLU D CA 1
ATOM 13541 C C . GLU D 1 471 ? 138.685 97.082 391.982 1.00 98.42 451 GLU D C 1
ATOM 13542 O O . GLU D 1 471 ? 139.573 97.756 392.519 1.00 99.25 451 GLU D O 1
ATOM 13548 N N . LEU D 1 472 ? 138.914 96.342 390.906 1.00 98.65 452 LEU D N 1
ATOM 13549 C CA . LEU D 1 472 ? 140.185 96.361 390.205 1.00 91.63 452 LEU D CA 1
ATOM 13550 C C . LEU D 1 472 ? 140.241 97.448 389.133 1.00 92.59 452 LEU D C 1
ATOM 13551 O O . LEU D 1 472 ? 141.267 97.578 388.455 1.00 85.94 452 LEU D O 1
ATOM 13556 N N . LYS D 1 473 ? 139.153 98.203 388.965 1.00 91.71 453 LYS D N 1
ATOM 13557 C CA . LYS D 1 473 ? 139.030 99.300 387.999 1.00 103.75 453 LYS D CA 1
ATOM 13558 C C . LYS D 1 473 ? 139.667 98.969 386.650 1.00 108.34 453 LYS D C 1
ATOM 13559 O O . LYS D 1 473 ? 140.353 99.788 386.032 1.00 106.65 453 LYS D O 1
ATOM 13565 N N . SER D 1 474 ? 139.423 97.746 386.191 1.00 111.23 454 SER D N 1
ATOM 13566 C CA . SER D 1 474 ? 139.947 97.297 384.911 1.00 112.23 454 SER D CA 1
ATOM 13567 C C . SER D 1 474 ? 139.056 97.793 383.780 1.00 107.77 454 SER D C 1
ATOM 13568 O O . SER D 1 474 ? 137.833 97.621 383.822 1.00 103.97 454 SER D O 1
ATOM 13571 N N . ALA D 1 475 ? 139.678 98.401 382.765 1.00 107.58 455 ALA D N 1
ATOM 13572 C CA . ALA D 1 475 ? 138.931 98.853 381.593 1.00 106.46 455 ALA D CA 1
ATOM 13573 C C . ALA D 1 475 ? 138.213 97.689 380.918 1.00 96.34 455 ALA D C 1
ATOM 13574 O O . ALA D 1 475 ? 137.010 97.762 380.643 1.00 93.43 455 ALA D O 1
ATOM 13576 N N . LYS D 1 476 ? 138.943 96.607 380.636 1.00 93.66 456 LYS D N 1
ATOM 13577 C CA . LYS D 1 476 ? 138.357 95.374 380.132 1.00 94.43 456 LYS D CA 1
ATOM 13578 C C . LYS D 1 476 ? 138.442 94.303 381.216 1.00 90.31 456 LYS D C 1
ATOM 13579 O O . LYS D 1 476 ? 139.547 94.002 381.690 1.00 87.58 456 LYS D O 1
ATOM 13585 N N . PRO D 1 477 ? 137.334 93.756 381.718 1.00 92.98 457 PRO D N 1
ATOM 13586 C CA . PRO D 1 477 ? 137.460 92.626 382.656 1.00 87.45 457 PRO D CA 1
ATOM 13587 C C . PRO D 1 477 ? 138.014 91.411 381.927 1.00 87.72 457 PRO D C 1
ATOM 13588 O O . PRO D 1 477 ? 137.426 90.931 380.954 1.00 94.05 457 PRO D O 1
ATOM 13592 N N . VAL D 1 478 ? 139.172 90.942 382.374 1.00 84.82 458 VAL D N 1
ATOM 13593 C CA . VAL D 1 478 ? 139.752 89.715 381.852 1.00 79.28 458 VAL D CA 1
ATOM 13594 C C . VAL D 1 478 ? 140.093 88.804 383.019 1.00 77.98 458 VAL D C 1
ATOM 13595 O O . VAL D 1 478 ? 140.364 89.262 384.134 1.00 76.76 458 VAL D O 1
ATOM 13599 N N . ILE D 1 479 ? 140.076 87.495 382.748 1.00 78.76 459 ILE D N 1
ATOM 13600 C CA . ILE D 1 479 ? 140.273 86.498 383.796 1.00 67.63 459 ILE D CA 1
ATOM 13601 C C . ILE D 1 479 ? 141.593 86.719 384.527 1.00 66.59 459 ILE D C 1
ATOM 13602 O O . ILE D 1 479 ? 141.699 86.458 385.730 1.00 61.03 459 ILE D O 1
ATOM 13607 N N . SER D 1 480 ? 142.602 87.255 383.837 1.00 68.06 460 SER D N 1
ATOM 13608 C CA . SER D 1 480 ? 143.874 87.495 384.508 1.00 69.97 460 SER D CA 1
ATOM 13609 C C . SER D 1 480 ? 143.752 88.544 385.615 1.00 75.19 460 SER D C 1
ATOM 13610 O O . SER D 1 480 ? 144.501 88.477 386.600 1.00 75.25 460 SER D O 1
ATOM 13613 N N . ASP D 1 481 ? 142.830 89.510 385.483 1.00 76.04 461 ASP D N 1
ATOM 13614 C CA . ASP D 1 481 ? 142.562 90.430 386.588 1.00 71.16 461 ASP D CA 1
ATOM 13615 C C . ASP D 1 481 ? 142.275 89.662 387.867 1.00 71.36 461 ASP D C 1
ATOM 13616 O O . ASP D 1 481 ? 142.890 89.905 388.911 1.00 77.17 461 ASP D O 1
ATOM 13621 N N . ILE D 1 482 ? 141.328 88.729 387.808 1.00 65.35 462 ILE D N 1
ATOM 13622 C CA . ILE D 1 482 ? 140.953 88.052 389.035 1.00 71.75 462 ILE D CA 1
ATOM 13623 C C . ILE D 1 482 ? 142.023 87.036 389.438 1.00 69.39 462 ILE D C 1
ATOM 13624 O O . ILE D 1 482 ? 142.170 86.728 390.627 1.00 76.56 462 ILE D O 1
ATOM 13629 N N . THR D 1 483 ? 142.799 86.521 388.476 1.00 59.26 463 THR D N 1
ATOM 13630 C CA . THR D 1 483 ? 144.011 85.774 388.815 1.00 64.43 463 THR D CA 1
ATOM 13631 C C . THR D 1 483 ? 144.899 86.577 389.756 1.00 65.37 463 THR D C 1
ATOM 13632 O O . THR D 1 483 ? 145.251 86.119 390.853 1.00 60.15 463 THR D O 1
ATOM 13636 N N . ILE D 1 484 ? 145.264 87.791 389.329 1.00 63.86 464 ILE D N 1
ATOM 13637 C CA . ILE D 1 484 ? 146.217 88.607 390.063 1.00 62.95 464 ILE D CA 1
ATOM 13638 C C . ILE D 1 484 ? 145.636 89.107 391.384 1.00 64.37 464 ILE D C 1
ATOM 13639 O O . ILE D 1 484 ? 146.362 89.226 392.380 1.00 67.43 464 ILE D O 1
ATOM 13644 N N . GLU D 1 485 ? 144.336 89.403 391.442 1.00 64.88 465 GLU D N 1
ATOM 13645 C CA . GLU D 1 485 ? 143.801 89.871 392.715 1.00 66.41 465 GLU D CA 1
ATOM 13646 C C . GLU D 1 485 ? 143.801 88.765 393.768 1.00 69.96 465 GLU D C 1
ATOM 13647 O O . GLU D 1 485 ? 144.038 89.042 394.949 1.00 65.44 465 GLU D O 1
ATOM 13653 N N . ARG D 1 486 ? 143.555 87.510 393.368 1.00 72.46 466 ARG D N 1
ATOM 13654 C CA . ARG D 1 486 ? 143.629 86.395 394.317 1.00 69.01 466 ARG D CA 1
ATOM 13655 C C . ARG D 1 486 ? 145.046 86.230 394.859 1.00 58.50 466 ARG D C 1
ATOM 13656 O O . ARG D 1 486 ? 145.248 86.097 396.074 1.00 58.85 466 ARG D O 1
ATOM 13664 N N . VAL D 1 487 ? 146.037 86.229 393.961 1.00 58.01 467 VAL D N 1
ATOM 13665 C CA . VAL D 1 487 ? 147.437 86.161 394.369 1.00 60.41 467 VAL D CA 1
ATOM 13666 C C . VAL D 1 487 ? 147.778 87.301 395.329 1.00 75.13 467 VAL D C 1
ATOM 13667 O O . VAL D 1 487 ? 148.453 87.092 396.348 1.00 78.71 467 VAL D O 1
ATOM 13671 N N . LYS D 1 488 ? 147.320 88.524 395.016 1.00 68.04 468 LYS D N 1
ATOM 13672 C CA . LYS D 1 488 ? 147.574 89.670 395.886 1.00 78.80 468 LYS D CA 1
ATOM 13673 C C . LYS D 1 488 ? 146.942 89.460 397.257 1.00 83.71 468 LYS D C 1
ATOM 13674 O O . LYS D 1 488 ? 147.598 89.652 398.289 1.00 85.81 468 LYS D O 1
ATOM 13680 N N . ARG D 1 489 ? 145.661 89.070 397.290 1.00 67.16 469 ARG D N 1
ATOM 13681 C CA . ARG D 1 489 ? 144.982 88.951 398.575 1.00 68.24 469 ARG D CA 1
ATOM 13682 C C . ARG D 1 489 ? 145.658 87.896 399.440 1.00 75.50 469 ARG D C 1
ATOM 13683 O O . ARG D 1 489 ? 145.835 88.089 400.648 1.00 78.97 469 ARG D O 1
ATOM 13691 N N . ALA D 1 490 ? 146.061 86.779 398.828 1.00 74.49 470 ALA D N 1
ATOM 13692 C CA . ALA D 1 490 ? 146.743 85.723 399.568 1.00 71.55 470 ALA D CA 1
ATOM 13693 C C . ALA D 1 490 ? 148.124 86.180 400.038 1.00 70.85 470 ALA D C 1
ATOM 13694 O O . ALA D 1 490 ? 148.504 85.934 401.186 1.00 73.48 470 ALA D O 1
ATOM 13696 N N . ALA D 1 491 ? 148.893 86.840 399.167 1.00 63.39 471 ALA D N 1
ATOM 13697 C CA . ALA D 1 491 ? 150.157 87.419 399.618 1.00 76.46 471 ALA D CA 1
ATOM 13698 C C . ALA D 1 491 ? 149.933 88.343 400.808 1.00 80.44 471 ALA D C 1
ATOM 13699 O O . ALA D 1 491 ? 150.710 88.336 401.770 1.00 80.03 471 ALA D O 1
ATOM 13701 N N . GLN D 1 492 ? 148.861 89.132 400.769 1.00 81.01 472 GLN D N 1
ATOM 13702 C CA . GLN D 1 492 ? 148.572 90.033 401.875 1.00 89.88 472 GLN D CA 1
ATOM 13703 C C . GLN D 1 492 ? 148.346 89.248 403.159 1.00 90.34 472 GLN D C 1
ATOM 13704 O O . GLN D 1 492 ? 149.061 89.436 404.149 1.00 96.26 472 GLN D O 1
ATOM 13710 N N . LYS D 1 493 ? 147.372 88.331 403.152 1.00 83.98 473 LYS D N 1
ATOM 13711 C CA . LYS D 1 493 ? 147.007 87.661 404.395 1.00 85.07 473 LYS D CA 1
ATOM 13712 C C . LYS D 1 493 ? 148.182 86.872 404.953 1.00 77.61 473 LYS D C 1
ATOM 13713 O O . LYS D 1 493 ? 148.385 86.822 406.173 1.00 80.04 473 LYS D O 1
ATOM 13719 N N . ILE D 1 494 ? 149.001 86.294 404.073 1.00 74.47 474 ILE D N 1
ATOM 13720 C CA . ILE D 1 494 ? 150.185 85.566 404.530 1.00 77.19 474 ILE D CA 1
ATOM 13721 C C . ILE D 1 494 ? 151.208 86.531 405.123 1.00 84.20 474 ILE D C 1
ATOM 13722 O O . ILE D 1 494 ? 151.790 86.273 406.183 1.00 91.25 474 ILE D O 1
ATOM 13727 N N . SER D 1 495 ? 151.445 87.657 404.449 1.00 82.47 475 SER D N 1
ATOM 13728 C CA . SER D 1 495 ? 152.317 88.684 405.010 1.00 85.05 475 SER D CA 1
ATOM 13729 C C . SER D 1 495 ? 151.840 89.093 406.397 1.00 90.22 475 SER D C 1
ATOM 13730 O O . SER D 1 495 ? 152.613 89.103 407.361 1.00 93.94 475 SER D O 1
ATOM 13733 N N . GLN D 1 496 ? 150.551 89.411 406.522 1.00 94.81 476 GLN D N 1
ATOM 13734 C CA . GLN D 1 496 ? 150.035 89.903 407.791 1.00 104.98 476 GLN D CA 1
ATOM 13735 C C . GLN D 1 496 ? 150.100 88.860 408.894 1.00 102.21 476 GLN D C 1
ATOM 13736 O O . GLN D 1 496 ? 149.987 89.222 410.068 1.00 102.88 476 GLN D O 1
ATOM 13742 N N . LEU D 1 497 ? 150.297 87.587 408.550 1.00 102.25 477 LEU D N 1
ATOM 13743 C CA . LEU D 1 497 ? 150.520 86.541 409.539 1.00 97.22 477 LEU D CA 1
ATOM 13744 C C . LEU D 1 497 ? 151.994 86.263 409.798 1.00 97.03 477 LEU D C 1
ATOM 13745 O O . LEU D 1 497 ? 152.340 85.784 410.881 1.00 102.48 477 LEU D O 1
ATOM 13750 N N . SER D 1 498 ? 152.870 86.558 408.843 1.00 116.68 478 SER D N 1
ATOM 13751 C CA . SER D 1 498 ? 154.293 86.310 409.006 1.00 119.04 478 SER D CA 1
ATOM 13752 C C . SER D 1 498 ? 154.949 87.389 409.861 1.00 135.48 478 SER D C 1
ATOM 13753 O O . SER D 1 498 ? 154.446 88.508 410.009 1.00 139.10 478 SER D O 1
ATOM 13756 N N . LYS D 1 499 ? 156.101 87.035 410.425 1.00 142.30 479 LYS D N 1
ATOM 13757 C CA . LYS D 1 499 ? 156.984 87.997 411.071 1.00 155.99 479 LYS D CA 1
ATOM 13758 C C . LYS D 1 499 ? 158.335 88.055 410.371 1.00 157.65 479 LYS D C 1
ATOM 13759 O O . LYS D 1 499 ? 159.332 88.461 410.977 1.00 166.30 479 LYS D O 1
ATOM 13761 N N . ASP D 1 500 ? 158.383 87.662 409.100 1.00 149.08 480 ASP D N 1
ATOM 13762 C CA . ASP D 1 500 ? 159.631 87.442 408.379 1.00 146.54 480 ASP D CA 1
ATOM 13763 C C . ASP D 1 500 ? 159.837 88.565 407.377 1.00 145.49 480 ASP D C 1
ATOM 13764 O O . ASP D 1 500 ? 159.129 88.638 406.365 1.00 136.94 480 ASP D O 1
ATOM 13769 N N . SER D 1 501 ? 160.817 89.427 407.661 1.00 152.05 481 SER D N 1
ATOM 13770 C CA . SER D 1 501 ? 161.179 90.499 406.740 1.00 154.88 481 SER D CA 1
ATOM 13771 C C . SER D 1 501 ? 161.596 89.943 405.384 1.00 147.85 481 SER D C 1
ATOM 13772 O O . SER D 1 501 ? 161.204 90.468 404.335 1.00 144.54 481 SER D O 1
ATOM 13775 N N . GLY D 1 502 ? 162.378 88.863 405.390 1.00 144.99 482 GLY D N 1
ATOM 13776 C CA . GLY D 1 502 ? 162.969 88.328 404.176 1.00 136.80 482 GLY D CA 1
ATOM 13777 C C . GLY D 1 502 ? 162.275 87.111 403.598 1.00 127.82 482 GLY D C 1
ATOM 13778 O O . GLY D 1 502 ? 162.931 86.166 403.150 1.00 123.86 482 GLY D O 1
ATOM 13779 N N . LEU D 1 503 ? 160.949 87.121 403.599 1.00 123.38 483 LEU D N 1
ATOM 13780 C CA . LEU D 1 503 ? 160.151 86.129 402.895 1.00 111.10 483 LEU D CA 1
ATOM 13781 C C . LEU D 1 503 ? 159.497 86.828 401.710 1.00 102.10 483 LEU D C 1
ATOM 13782 O O . LEU D 1 503 ? 158.769 87.810 401.895 1.00 107.08 483 LEU D O 1
ATOM 13787 N N . ASP D 1 504 ? 159.770 86.336 400.498 1.00 89.77 484 ASP D N 1
ATOM 13788 C CA . ASP D 1 504 ? 159.428 87.042 399.262 1.00 87.61 484 ASP D CA 1
ATOM 13789 C C . ASP D 1 504 ? 158.000 86.704 398.839 1.00 88.75 484 ASP D C 1
ATOM 13790 O O . ASP D 1 504 ? 157.715 85.577 398.425 1.00 92.08 484 ASP D O 1
ATOM 13795 N N . LEU D 1 505 ? 157.118 87.702 398.894 1.00 84.46 485 LEU D N 1
ATOM 13796 C CA . LEU D 1 505 ? 155.707 87.534 398.587 1.00 81.32 485 LEU D CA 1
ATOM 13797 C C . LEU D 1 505 ? 155.246 88.363 397.406 1.00 79.92 485 LEU D C 1
ATOM 13798 O O . LEU D 1 505 ? 154.081 88.247 397.010 1.00 83.13 485 LEU D O 1
ATOM 13803 N N . GLY D 1 506 ? 156.108 89.205 396.845 1.00 83.14 486 GLY D N 1
ATOM 13804 C CA . GLY D 1 506 ? 155.733 90.045 395.730 1.00 87.52 486 GLY D CA 1
ATOM 13805 C C . GLY D 1 506 ? 156.071 89.398 394.400 1.00 82.29 486 GLY D C 1
ATOM 13806 O O . GLY D 1 506 ? 156.591 88.288 394.324 1.00 77.90 486 GLY D O 1
ATOM 13807 N N . PHE D 1 507 ? 155.773 90.123 393.331 1.00 84.40 487 PHE D N 1
ATOM 13808 C CA . PHE D 1 507 ? 155.969 89.592 391.989 1.00 83.96 487 PHE D CA 1
ATOM 13809 C C . PHE D 1 507 ? 155.876 90.758 391.020 1.00 82.92 487 PHE D C 1
ATOM 13810 O O . PHE D 1 507 ? 155.515 91.875 391.396 1.00 88.61 487 PHE D O 1
ATOM 13818 N N . LYS D 1 508 ? 156.170 90.469 389.758 1.00 80.96 488 LYS D N 1
ATOM 13819 C CA . LYS D 1 508 ? 156.000 91.406 388.662 1.00 83.79 488 LYS D CA 1
ATOM 13820 C C . LYS D 1 508 ? 155.022 90.833 387.647 1.00 83.74 488 LYS D C 1
ATOM 13821 O O . LYS D 1 508 ? 155.037 89.631 387.367 1.00 85.27 488 LYS D O 1
ATOM 13827 N N . VAL D 1 509 ? 154.154 91.684 387.108 1.00 89.84 489 VAL D N 1
ATOM 13828 C CA . VAL D 1 509 ? 153.251 91.278 386.036 1.00 79.87 489 VAL D CA 1
ATOM 13829 C C . VAL D 1 509 ? 153.871 91.749 384.732 1.00 78.73 489 VAL D C 1
ATOM 13830 O O . VAL D 1 509 ? 154.133 92.946 384.556 1.00 82.53 489 VAL D O 1
ATOM 13834 N N . TYR D 1 510 ? 154.131 90.813 383.832 1.00 76.47 490 TYR D N 1
ATOM 13835 C CA . TYR D 1 510 ? 154.545 91.137 382.480 1.00 77.88 490 TYR D CA 1
ATOM 13836 C C . TYR D 1 510 ? 153.396 90.842 381.526 1.00 84.67 490 TYR D C 1
ATOM 13837 O O . TYR D 1 510 ? 152.559 89.970 381.778 1.00 88.10 490 TYR D O 1
ATOM 13846 N N . THR D 1 511 ? 153.350 91.591 380.438 1.00 89.42 491 THR D N 1
ATOM 13847 C CA . THR D 1 511 ? 152.351 91.403 379.405 1.00 86.44 491 THR D CA 1
ATOM 13848 C C . THR D 1 511 ? 153.076 91.014 378.121 1.00 84.50 491 THR D C 1
ATOM 13849 O O . THR D 1 511 ? 154.297 91.158 378.010 1.00 85.82 491 THR D O 1
ATOM 13853 N N . LEU D 1 512 ? 152.329 90.478 377.162 1.00 82.70 492 LEU D N 1
ATOM 13854 C CA . LEU D 1 512 ? 152.917 89.917 375.948 1.00 90.95 492 LEU D CA 1
ATOM 13855 C C . LEU D 1 512 ? 152.392 90.680 374.739 1.00 101.66 492 LEU D C 1
ATOM 13856 O O . LEU D 1 512 ? 151.246 90.480 374.326 1.00 107.71 492 LEU D O 1
ATOM 13861 N N . GLN D 1 513 ? 153.232 91.534 374.157 1.00 105.78 493 GLN D N 1
ATOM 13862 C CA . GLN D 1 513 ? 152.830 92.364 373.029 1.00 110.22 493 GLN D CA 1
ATOM 13863 C C . GLN D 1 513 ? 153.405 91.822 371.726 1.00 104.29 493 GLN D C 1
ATOM 13864 O O . GLN D 1 513 ? 154.549 91.352 371.680 1.00 101.06 493 GLN D O 1
ATOM 13870 N N . ASP D 1 514 ? 152.595 91.902 370.664 1.00 108.63 494 ASP D N 1
ATOM 13871 C CA . ASP D 1 514 ? 152.995 91.368 369.367 1.00 110.43 494 ASP D CA 1
ATOM 13872 C C . ASP D 1 514 ? 154.164 92.146 368.781 1.00 124.99 494 ASP D C 1
ATOM 13873 O O . ASP D 1 514 ? 155.066 91.551 368.180 1.00 121.46 494 ASP D O 1
ATOM 13875 N N . LYS D 1 515 ? 154.173 93.468 368.981 1.00 141.77 495 LYS D N 1
ATOM 13876 C CA . LYS D 1 515 ? 155.074 94.441 368.356 1.00 158.21 495 LYS D CA 1
ATOM 13877 C C . LYS D 1 515 ? 156.411 93.876 367.878 1.00 165.28 495 LYS D C 1
ATOM 13878 O O . LYS D 1 515 ? 156.892 94.250 366.802 1.00 172.15 495 LYS D O 1
ATOM 13880 N N . VAL D 1 516 ? 157.009 92.979 368.663 1.00 165.00 496 VAL D N 1
ATOM 13881 C CA . VAL D 1 516 ? 158.272 92.326 368.311 1.00 164.64 496 VAL D CA 1
ATOM 13882 C C . VAL D 1 516 ? 159.358 93.330 367.913 1.00 166.93 496 VAL D C 1
ATOM 13883 O O . VAL D 1 516 ? 159.611 93.554 366.729 1.00 169.66 496 VAL D O 1
ATOM 13885 N N . SER D 1 531 ? 157.527 99.075 369.441 1.00 153.05 511 SER D N 1
ATOM 13886 C CA . SER D 1 531 ? 157.023 100.436 369.284 1.00 155.00 511 SER D CA 1
ATOM 13887 C C . SER D 1 531 ? 156.328 100.910 370.567 1.00 151.73 511 SER D C 1
ATOM 13888 O O . SER D 1 531 ? 156.450 102.076 370.953 1.00 149.62 511 SER D O 1
ATOM 13891 N N . ASP D 1 532 ? 155.602 100.006 371.225 1.00 145.53 512 ASP D N 1
ATOM 13892 C CA . ASP D 1 532 ? 155.004 100.277 372.533 1.00 140.81 512 ASP D CA 1
ATOM 13893 C C . ASP D 1 532 ? 155.816 99.653 373.662 1.00 133.30 512 ASP D C 1
ATOM 13894 O O . ASP D 1 532 ? 155.262 99.120 374.627 1.00 125.01 512 ASP D O 1
ATOM 13899 N N . LEU D 1 533 ? 157.142 99.718 373.562 1.00 135.70 513 LEU D N 1
ATOM 13900 C CA . LEU D 1 533 ? 158.038 99.144 374.557 1.00 129.42 513 LEU D CA 1
ATOM 13901 C C . LEU D 1 533 ? 158.968 100.233 375.075 1.00 128.97 513 LEU D C 1
ATOM 13902 O O . LEU D 1 533 ? 159.764 100.795 374.314 1.00 128.64 513 LEU D O 1
ATOM 13907 N N . THR D 1 534 ? 158.852 100.535 376.368 1.00 127.10 514 THR D N 1
ATOM 13908 C CA . THR D 1 534 ? 159.786 101.424 377.029 1.00 121.01 514 THR D CA 1
ATOM 13909 C C . THR D 1 534 ? 161.199 100.851 376.934 1.00 117.86 514 THR D C 1
ATOM 13910 O O . THR D 1 534 ?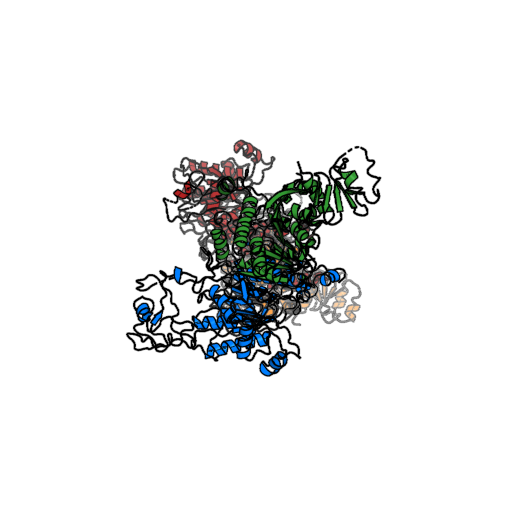 161.375 99.642 376.768 1.00 116.94 514 THR D O 1
ATOM 13914 N N . PRO D 1 535 ? 162.227 101.699 377.036 1.00 133.95 515 PRO D N 1
ATOM 13915 C CA . PRO D 1 535 ? 163.604 101.183 376.920 1.00 135.96 515 PRO D CA 1
ATOM 13916 C C . PRO D 1 535 ? 163.923 100.047 377.880 1.00 127.93 515 PRO D C 1
ATOM 13917 O O . PRO D 1 535 ? 164.611 99.094 377.487 1.00 121.61 515 PRO D O 1
ATOM 13921 N N . PHE D 1 536 ? 163.433 100.110 379.123 1.00 122.13 516 PHE D N 1
ATOM 13922 C CA . PHE D 1 536 ? 163.680 99.023 380.064 1.00 120.30 516 PHE D CA 1
ATOM 13923 C C . PHE D 1 536 ? 163.058 97.715 379.577 1.00 119.15 516 PHE D C 1
ATOM 13924 O O . PHE D 1 536 ? 163.619 96.638 379.808 1.00 116.44 516 PHE D O 1
ATOM 13932 N N . ASP D 1 537 ? 161.920 97.783 378.881 1.00 117.92 517 ASP D N 1
ATOM 13933 C CA . ASP D 1 537 ? 161.335 96.567 378.323 1.00 117.87 517 ASP D CA 1
ATOM 13934 C C . ASP D 1 537 ? 162.141 96.066 377.130 1.00 125.33 517 ASP D C 1
ATOM 13935 O O . ASP D 1 537 ? 162.378 94.858 376.999 1.00 127.67 517 ASP D O 1
ATOM 13940 N N . LYS D 1 538 ? 162.555 96.978 376.244 1.00 127.06 518 LYS D N 1
ATOM 13941 C CA . LYS D 1 538 ? 163.493 96.633 375.178 1.00 129.29 518 LYS D CA 1
ATOM 13942 C C . LYS D 1 538 ? 164.720 95.917 375.736 1.00 126.44 518 LYS D C 1
ATOM 13943 O O . LYS D 1 538 ? 165.174 94.910 375.181 1.00 121.29 518 LYS D O 1
ATOM 13949 N N . ALA D 1 539 ? 165.268 96.431 376.838 1.00 127.24 519 ALA D N 1
ATOM 13950 C CA . ALA D 1 539 ? 166.430 95.823 377.471 1.00 126.20 519 ALA D CA 1
ATOM 13951 C C . ALA D 1 539 ? 166.065 94.571 378.246 1.00 124.00 519 ALA D C 1
ATOM 13952 O O . ALA D 1 539 ? 166.891 93.661 378.358 1.00 127.31 519 ALA D O 1
ATOM 13954 N N . LEU D 1 540 ? 164.855 94.516 378.807 1.00 121.09 520 LEU D N 1
ATOM 13955 C CA . LEU D 1 540 ? 164.424 93.304 379.495 1.00 115.92 520 LEU D CA 1
ATOM 13956 C C . LEU D 1 540 ? 164.376 92.124 378.538 1.00 111.69 520 LEU D C 1
ATOM 13957 O O . LEU D 1 540 ? 164.772 91.008 378.897 1.00 112.67 520 LEU D O 1
ATOM 13962 N N . ASN D 1 541 ? 163.890 92.349 377.313 1.00 111.67 521 ASN D N 1
ATOM 13963 C CA . ASN D 1 541 ? 163.911 91.288 376.311 1.00 113.96 521 ASN D CA 1
ATOM 13964 C C . ASN D 1 541 ? 165.334 90.991 375.859 1.00 117.45 521 ASN D C 1
ATOM 13965 O O . ASN D 1 541 ? 165.696 89.827 375.657 1.00 113.58 521 ASN D O 1
ATOM 13970 N N . LEU D 1 542 ? 166.155 92.033 375.696 1.00 120.09 522 LEU D N 1
ATOM 13971 C CA . LEU D 1 542 ? 167.562 91.824 375.370 1.00 121.17 522 LEU D CA 1
ATOM 13972 C C . LEU D 1 542 ? 168.222 90.909 376.395 1.00 118.33 522 LEU D C 1
ATOM 13973 O O . LEU D 1 542 ? 168.811 89.885 376.038 1.00 118.10 522 LEU D O 1
ATOM 13975 N N . ALA D 1 543 ? 168.111 91.251 377.682 1.00 113.69 523 ALA D N 1
ATOM 13976 C CA . ALA D 1 543 ? 168.679 90.400 378.722 1.00 112.78 523 ALA D CA 1
ATOM 13977 C C . ALA D 1 543 ? 168.035 89.019 378.733 1.00 121.71 523 ALA D C 1
ATOM 13978 O O . ALA D 1 543 ? 168.701 88.025 379.045 1.00 118.28 523 ALA D O 1
ATOM 13980 N N . LEU D 1 544 ? 166.750 88.934 378.383 1.00 117.76 524 LEU D N 1
ATOM 13981 C CA . LEU D 1 544 ? 166.051 87.660 378.481 1.00 122.22 524 LEU D CA 1
ATOM 13982 C C . LEU D 1 544 ? 166.600 86.646 377.488 1.00 126.28 524 LEU D C 1
ATOM 13983 O O . LEU D 1 544 ? 166.754 85.467 377.824 1.00 120.95 524 LEU D O 1
ATOM 13988 N N . GLN D 1 545 ? 166.912 87.085 376.266 1.00 140.24 525 GLN D N 1
ATOM 13989 C CA . GLN D 1 545 ? 167.361 86.165 375.229 1.00 149.54 525 GLN D CA 1
ATOM 13990 C C . GLN D 1 545 ? 168.837 85.805 375.342 1.00 148.66 525 GLN D C 1
ATOM 13991 O O . GLN D 1 545 ? 169.288 84.913 374.615 1.00 153.03 525 GLN D O 1
ATOM 13997 N N . CYS D 1 546 ? 169.595 86.460 376.228 1.00 137.67 526 CYS D N 1
ATOM 13998 C CA . CYS D 1 546 ? 170.982 86.088 376.485 1.00 133.62 526 CYS D CA 1
ATOM 13999 C C . CYS D 1 546 ? 171.154 85.258 377.758 1.00 128.49 526 CYS D C 1
ATOM 14000 O O . CYS D 1 546 ? 172.251 85.235 378.329 1.00 129.22 526 CYS D O 1
ATOM 14003 N N . GLY D 1 547 ? 170.104 84.576 378.213 1.00 119.69 527 GLY D N 1
ATOM 14004 C CA . GLY D 1 547 ? 170.224 83.648 379.320 1.00 120.00 527 GLY D CA 1
ATOM 14005 C C . GLY D 1 547 ? 169.991 84.213 380.704 1.00 120.85 527 GLY D C 1
ATOM 14006 O O . GLY D 1 547 ? 170.214 83.497 381.691 1.00 123.62 527 GLY D O 1
ATOM 14007 N N . LYS D 1 548 ? 169.551 85.463 380.821 1.00 119.34 528 LYS D N 1
ATOM 14008 C CA . LYS D 1 548 ? 169.287 86.054 382.124 1.00 116.02 528 LYS D CA 1
ATOM 14009 C C . LYS D 1 548 ? 167.844 85.780 382.519 1.00 106.80 528 LYS D C 1
ATOM 14010 O O . LYS D 1 548 ? 166.918 86.038 381.744 1.00 105.07 528 LYS D O 1
ATOM 14016 N N . THR D 1 549 ? 167.664 85.239 383.718 1.00 105.82 529 THR D N 1
ATOM 14017 C CA . THR D 1 549 ? 166.351 84.850 384.197 1.00 102.99 529 THR D CA 1
ATOM 14018 C C . THR D 1 549 ? 165.564 86.060 384.691 1.00 103.53 529 THR D C 1
ATOM 14019 O O . THR D 1 549 ? 166.136 87.068 385.123 1.00 106.00 529 THR D O 1
ATOM 14023 N N . LEU D 1 550 ? 164.231 85.949 384.626 1.00 107.37 530 LEU D N 1
ATOM 14024 C CA . LEU D 1 550 ? 163.361 86.988 385.170 1.00 107.10 530 LEU D CA 1
ATOM 14025 C C . LEU D 1 550 ? 163.651 87.259 386.645 1.00 107.30 530 LEU D C 1
ATOM 14026 O O . LEU D 1 550 ? 163.395 88.369 387.131 1.00 104.56 530 LEU D O 1
ATOM 14028 N N . ASN D 1 551 ? 164.184 86.260 387.370 1.00 105.74 531 ASN D N 1
ATOM 14029 C CA . ASN D 1 551 ? 164.602 86.448 388.757 1.00 103.40 531 ASN D CA 1
ATOM 14030 C C . ASN D 1 551 ? 165.763 87.438 388.896 1.00 121.93 531 ASN D C 1
ATOM 14031 O O . ASN D 1 551 ? 166.021 87.924 390.005 1.00 120.37 531 ASN D O 1
ATOM 14033 N N . GLN D 1 552 ? 166.469 87.746 387.809 1.00 116.77 532 GLN D N 1
ATOM 14034 C CA . GLN D 1 552 ? 167.671 88.568 387.856 1.00 108.91 532 GLN D CA 1
ATOM 14035 C C . GLN D 1 552 ? 167.337 90.011 387.478 1.00 131.98 532 GLN D C 1
ATOM 14036 O O . GLN D 1 552 ? 166.659 90.255 386.474 1.00 109.70 532 GLN D O 1
ATOM 14038 N N . ALA D 1 553 ? 167.813 90.965 388.279 1.00 135.17 533 ALA D N 1
ATOM 14039 C CA . ALA D 1 553 ? 167.487 92.377 388.084 1.00 135.04 533 ALA D CA 1
ATOM 14040 C C . ALA D 1 553 ? 168.462 93.043 387.121 1.00 136.21 533 ALA D C 1
ATOM 14041 O O . ALA D 1 553 ? 169.661 92.752 387.131 1.00 142.40 533 ALA D O 1
ATOM 14043 N N . LEU D 1 554 ? 167.940 93.946 386.294 1.00 121.98 534 LEU D N 1
ATOM 14044 C CA . LEU D 1 554 ? 168.734 94.541 385.224 1.00 118.28 534 LEU D CA 1
ATOM 14045 C C . LEU D 1 554 ? 169.386 95.855 385.665 1.00 129.56 534 LEU D C 1
ATOM 14046 O O . LEU D 1 554 ? 168.769 96.675 386.349 1.00 122.56 534 LEU D O 1
ATOM 14048 N N . ILE D 1 558 ? 171.624 103.067 383.352 1.00 164.77 538 ILE D N 1
ATOM 14049 C CA . ILE D 1 558 ? 172.262 104.344 383.044 1.00 162.00 538 ILE D CA 1
ATOM 14050 C C . ILE D 1 558 ? 171.250 105.351 382.501 1.00 159.76 538 ILE D C 1
ATOM 14051 O O . ILE D 1 558 ? 171.518 106.039 381.513 1.00 168.72 538 ILE D O 1
ATOM 14053 N N . LYS D 1 559 ? 170.093 105.427 383.166 1.00 153.58 539 LYS D N 1
ATOM 14054 C CA . LYS D 1 559 ? 169.013 106.352 382.833 1.00 140.38 539 LYS D CA 1
ATOM 14055 C C . LYS D 1 559 ? 168.596 106.234 381.373 1.00 138.88 539 LYS D C 1
ATOM 14056 O O . LYS D 1 559 ? 169.119 106.944 380.513 1.00 142.61 539 LYS D O 1
ATOM 14058 N N . ASP D 1 560 ? 167.679 105.323 381.074 1.00 147.34 540 ASP D N 1
ATOM 14059 C CA . ASP D 1 560 ? 167.129 105.142 379.734 1.00 145.23 540 ASP D CA 1
ATOM 14060 C C . ASP D 1 560 ? 168.188 104.786 378.690 1.00 143.05 540 ASP D C 1
ATOM 14061 O O . ASP D 1 560 ? 167.862 104.663 377.502 1.00 134.33 540 ASP D O 1
ATOM 14066 N N . LYS D 1 561 ? 169.447 104.597 379.099 1.00 142.76 541 LYS D N 1
ATOM 14067 C CA . LYS D 1 561 ? 170.542 104.372 378.157 1.00 144.57 541 LYS D CA 1
ATOM 14068 C C . LYS D 1 561 ? 171.119 102.966 378.285 1.00 144.64 541 LYS D C 1
ATOM 14069 O O . LYS D 1 561 ? 170.947 102.159 377.367 1.00 133.73 541 LYS D O 1
ATOM 14071 N N . LEU D 1 562 ? 171.804 102.638 379.385 1.00 144.41 542 LEU D N 1
ATOM 14072 C CA . LEU D 1 562 ? 172.483 101.355 379.538 1.00 143.78 542 LEU D CA 1
ATOM 14073 C C . LEU D 1 562 ? 172.073 100.684 380.842 1.00 142.45 542 LEU D C 1
ATOM 14074 O O . LEU D 1 562 ? 171.884 101.351 381.865 1.00 141.21 542 LEU D O 1
ATOM 14076 N N . TYR D 1 563 ? 171.953 99.355 380.802 1.00 143.35 543 TYR D N 1
ATOM 14077 C CA . TYR D 1 563 ? 171.505 98.569 381.942 1.00 134.11 543 TYR D CA 1
ATOM 14078 C C . TYR D 1 563 ? 172.499 97.451 382.226 1.00 132.86 543 TYR D C 1
ATOM 14079 O O . TYR D 1 563 ? 173.213 96.987 381.331 1.00 128.32 543 TYR D O 1
ATOM 14088 N N . LYS D 1 564 ? 172.547 97.030 383.490 1.00 136.05 544 LYS D N 1
ATOM 14089 C CA . LYS D 1 564 ? 173.488 96.010 383.950 1.00 134.46 544 LYS D CA 1
ATOM 14090 C C . LYS D 1 564 ? 172.724 94.967 384.753 1.00 147.52 544 LYS D C 1
ATOM 14091 O O . LYS D 1 564 ? 172.378 95.201 385.915 1.00 144.16 544 LYS D O 1
ATOM 14093 N N . CYS D 1 565 ? 172.453 93.825 384.130 1.00 154.89 545 CYS D N 1
ATOM 14094 C CA . CYS D 1 565 ? 171.984 92.639 384.834 1.00 165.31 545 CYS D CA 1
ATOM 14095 C C . CYS D 1 565 ? 173.183 91.734 385.073 1.00 172.77 545 CYS D C 1
ATOM 14096 O O . CYS D 1 565 ? 173.866 91.344 384.120 1.00 173.66 545 CYS D O 1
ATOM 14099 N N . GLU D 1 566 ? 173.412 91.385 386.342 1.00 180.13 546 GLU D N 1
ATOM 14100 C CA . GLU D 1 566 ? 174.718 90.954 386.835 1.00 188.53 546 GLU D CA 1
ATOM 14101 C C . GLU D 1 566 ? 175.826 91.730 386.119 1.00 193.58 546 GLU D C 1
ATOM 14102 O O . GLU D 1 566 ? 175.735 92.957 385.998 1.00 199.74 546 GLU D O 1
ATOM 14108 N N . ASP D 1 567 ? 176.871 91.052 385.646 1.00 193.16 547 ASP D N 1
ATOM 14109 C CA . ASP D 1 567 ? 178.038 91.722 385.064 1.00 191.93 547 ASP D CA 1
ATOM 14110 C C . ASP D 1 567 ? 177.883 92.021 383.576 1.00 180.37 547 ASP D C 1
ATOM 14111 O O . ASP D 1 567 ? 178.827 91.818 382.807 1.00 185.59 547 ASP D O 1
ATOM 14116 N N . ALA D 1 568 ? 176.730 92.513 383.132 1.00 165.95 548 ALA D N 1
ATOM 14117 C CA . ALA D 1 568 ? 176.556 92.846 381.720 1.00 158.67 548 ALA D CA 1
ATOM 14118 C C . ALA D 1 568 ? 176.012 94.261 381.536 1.00 152.79 548 ALA D C 1
ATOM 14119 O O . ALA D 1 568 ? 175.068 94.485 380.777 1.00 144.60 548 ALA D O 1
ATOM 14121 N N . PHE D 1 570 ? 174.145 95.456 378.791 1.00 127.92 550 PHE D N 1
ATOM 14122 C CA . PHE D 1 570 ? 172.981 95.712 377.943 1.00 126.44 550 PHE D CA 1
ATOM 14123 C C . PHE D 1 570 ? 172.700 97.197 377.791 1.00 138.14 550 PHE D C 1
ATOM 14124 O O . PHE D 1 570 ? 172.674 97.916 378.785 1.00 133.31 550 PHE D O 1
ATOM 14132 N N . CYS D 1 571 ? 172.446 97.652 376.564 1.00 131.26 551 CYS D N 1
ATOM 14133 C CA . CYS D 1 571 ? 172.125 99.059 376.352 1.00 139.87 551 CYS D CA 1
ATOM 14134 C C . CYS D 1 571 ? 171.318 99.225 375.069 1.00 137.16 551 CYS D C 1
ATOM 14135 O O . CYS D 1 571 ? 171.508 98.490 374.095 1.00 132.81 551 CYS D O 1
ATOM 14138 N N . ILE D 1 572 ? 170.423 100.210 375.086 1.00 135.33 552 ILE D N 1
ATOM 14139 C CA . ILE D 1 572 ? 169.462 100.443 374.007 1.00 132.49 552 ILE D CA 1
ATOM 14140 C C . ILE D 1 572 ? 169.958 101.504 373.040 1.00 140.84 552 ILE D C 1
ATOM 14141 O O . ILE D 1 572 ? 169.941 101.301 371.826 1.00 142.63 552 ILE D O 1
ATOM 14146 N N . VAL D 1 573 ? 170.373 102.659 373.564 1.00 148.84 553 VAL D N 1
ATOM 14147 C CA . VAL D 1 573 ? 171.048 103.694 372.788 1.00 156.13 553 VAL D CA 1
ATOM 14148 C C . VAL D 1 573 ? 172.528 103.642 373.150 1.00 165.35 553 VAL D C 1
ATOM 14149 O O . VAL D 1 573 ? 172.904 103.928 374.292 1.00 166.60 553 VAL D O 1
ATOM 14151 N N . CYS D 1 574 ? 173.364 103.269 372.181 1.00 168.61 554 CYS D N 1
ATOM 14152 C CA . CYS D 1 574 ? 174.787 103.029 372.418 1.00 174.58 554 CYS D CA 1
ATOM 14153 C C . CYS D 1 574 ? 175.589 104.218 371.897 1.00 178.21 554 CYS D C 1
ATOM 14154 O O . CYS D 1 574 ? 176.202 104.170 370.831 1.00 184.49 554 CYS D O 1
ATOM 14156 N N . ASP D 1 575 ? 175.597 105.300 372.677 1.00 173.47 555 ASP D N 1
ATOM 14157 C CA . ASP D 1 575 ? 176.244 106.525 372.218 1.00 166.78 555 ASP D CA 1
ATOM 14158 C C . ASP D 1 575 ? 177.295 107.036 373.198 1.00 170.37 555 ASP D C 1
ATOM 14159 O O . ASP D 1 575 ? 178.008 106.243 373.824 1.00 168.34 555 ASP D O 1
ATOM 14164 N N . GLU D 1 576 ? 177.380 108.364 373.335 1.00 172.05 556 GLU D N 1
ATOM 14165 C CA . GLU D 1 576 ? 178.498 109.001 374.029 1.00 176.82 556 GLU D CA 1
ATOM 14166 C C . GLU D 1 576 ? 178.603 108.544 375.481 1.00 170.42 556 GLU D C 1
ATOM 14167 O O . GLU D 1 576 ? 179.627 107.984 375.893 1.00 172.35 556 GLU D O 1
ATOM 14169 N N . GLU D 1 577 ? 177.551 108.784 376.275 1.00 166.70 557 GLU D N 1
ATOM 14170 C CA . GLU D 1 577 ? 177.618 108.518 377.711 1.00 160.01 557 GLU D CA 1
ATOM 14171 C C . GLU D 1 577 ? 178.086 107.096 377.992 1.00 157.50 557 GLU D C 1
ATOM 14172 O O . GLU D 1 577 ? 178.928 106.875 378.871 1.00 160.06 557 GLU D O 1
ATOM 14174 N N . ALA D 1 578 ? 177.580 106.126 377.221 1.00 152.60 558 ALA D N 1
ATOM 14175 C CA . ALA D 1 578 ? 177.968 104.726 377.367 1.00 151.09 558 ALA D CA 1
ATOM 14176 C C . ALA D 1 578 ? 179.362 104.443 376.815 1.00 163.14 558 ALA D C 1
ATOM 14177 O O . ALA D 1 578 ? 180.066 103.571 377.341 1.00 155.87 558 ALA D O 1
ATOM 14179 N N . GLN D 1 579 ? 179.775 105.159 375.764 1.00 173.36 559 GLN D N 1
ATOM 14180 C CA . GLN D 1 579 ? 181.086 104.912 375.170 1.00 173.46 559 GLN D CA 1
ATOM 14181 C C . GLN D 1 579 ? 182.203 105.146 376.180 1.00 177.28 559 GLN D C 1
ATOM 14182 O O . GLN D 1 579 ? 183.165 104.372 376.242 1.00 182.94 559 GLN D O 1
ATOM 14184 N N . GLU D 1 580 ? 182.089 106.200 376.991 1.00 179.00 560 GLU D N 1
ATOM 14185 C CA . GLU D 1 580 ? 183.071 106.416 378.048 1.00 176.55 560 GLU D CA 1
ATOM 14186 C C . GLU D 1 580 ? 182.856 105.465 379.220 1.00 166.94 560 GLU D C 1
ATOM 14187 O O . GLU D 1 580 ? 183.806 105.164 379.953 1.00 166.08 560 GLU D O 1
ATOM 14189 N N . TYR D 1 581 ? 181.629 104.967 379.397 1.00 162.42 561 TYR D N 1
ATOM 14190 C CA . TYR D 1 581 ? 181.301 104.045 380.481 1.00 162.45 561 TYR D CA 1
ATOM 14191 C C . TYR D 1 581 ? 181.926 102.669 380.309 1.00 171.31 561 TYR D C 1
ATOM 14192 O O . TYR D 1 581 ? 181.649 101.785 381.125 1.00 166.17 561 TYR D O 1
ATOM 14194 N N . LEU D 1 582 ? 182.756 102.460 379.284 1.00 183.10 562 LEU D N 1
ATOM 14195 C CA . LEU D 1 582 ? 183.425 101.182 379.067 1.00 189.40 562 LEU D CA 1
ATOM 14196 C C . LEU D 1 582 ? 184.678 101.008 379.929 1.00 197.91 562 LEU D C 1
ATOM 14197 O O . LEU D 1 582 ? 185.483 100.109 379.651 1.00 198.51 562 LEU D O 1
ATOM 14199 N N . LYS D 1 584 ? 183.885 102.653 384.641 1.00 199.60 564 LYS D N 1
ATOM 14200 C CA . LYS D 1 584 ? 184.903 101.709 384.195 1.00 198.49 564 LYS D CA 1
ATOM 14201 C C . LYS D 1 584 ? 184.620 100.305 384.719 1.00 193.75 564 LYS D C 1
ATOM 14202 O O . LYS D 1 584 ? 184.309 100.122 385.896 1.00 198.03 564 LYS D O 1
ATOM 14204 N N . SER D 1 585 ? 184.731 99.317 383.837 1.00 193.25 565 SER D N 1
ATOM 14205 C CA . SER D 1 585 ? 184.487 97.928 384.209 1.00 194.33 565 SER D CA 1
ATOM 14206 C C . SER D 1 585 ? 184.851 96.981 383.070 1.00 199.56 565 SER D C 1
ATOM 14207 O O . SER D 1 585 ? 184.031 96.171 382.637 1.00 193.34 565 SER D O 1
ATOM 14210 N N . LYS D 1 586 ? 186.085 97.088 382.588 1.00 209.33 566 LYS D N 1
ATOM 14211 C CA . LYS D 1 586 ? 186.559 96.243 381.499 1.00 210.63 566 LYS D CA 1
ATOM 14212 C C . LYS D 1 586 ? 186.172 94.785 381.724 1.00 204.82 566 LYS D C 1
ATOM 14213 O O . LYS D 1 586 ? 185.845 94.385 382.841 1.00 209.27 566 LYS D O 1
ATOM 14215 N N . ASN D 1 587 ? 186.211 93.996 380.655 1.00 196.29 567 ASN D N 1
ATOM 14216 C CA . ASN D 1 587 ? 185.865 92.582 380.734 1.00 186.75 567 ASN D CA 1
ATOM 14217 C C . ASN D 1 587 ? 184.461 92.362 381.287 1.00 177.56 567 ASN D C 1
ATOM 14218 O O . ASN D 1 587 ? 184.291 91.796 382.367 1.00 176.89 567 ASN D O 1
ATOM 14223 N N . GLU D 1 588 ? 183.459 92.814 380.541 1.00 173.10 568 GLU D N 1
ATOM 14224 C CA . GLU D 1 588 ? 182.069 92.667 380.956 1.00 169.98 568 GLU D CA 1
ATOM 14225 C C . GLU D 1 588 ? 181.268 91.871 379.931 1.00 169.24 568 GLU D C 1
ATOM 14226 O O . GLU D 1 588 ? 180.220 91.309 380.248 1.00 161.64 568 GLU D O 1
ATOM 14228 N N . MET D 1 589 ? 181.768 91.829 378.700 1.00 170.18 569 MET D N 1
ATOM 14229 C CA . MET D 1 589 ? 181.098 91.100 377.623 1.00 168.45 569 MET D CA 1
ATOM 14230 C C . MET D 1 589 ? 179.663 91.591 377.446 1.00 167.25 569 MET D C 1
ATOM 14231 O O . MET D 1 589 ? 178.712 90.809 377.406 1.00 166.54 569 MET D O 1
ATOM 14233 N N . ILE D 1 590 ? 179.514 92.910 377.335 1.00 166.71 570 ILE D N 1
ATOM 14234 C CA . ILE D 1 590 ? 178.191 93.521 377.286 1.00 160.64 570 ILE D CA 1
ATOM 14235 C C . ILE D 1 590 ? 177.522 93.295 375.930 1.00 149.83 570 ILE D C 1
ATOM 14236 O O . ILE D 1 590 ? 178.178 93.300 374.884 1.00 148.24 570 ILE D O 1
ATOM 14238 N N . PHE D 1 591 ? 176.203 93.112 375.953 1.00 142.50 571 PHE D N 1
ATOM 14239 C CA . PHE D 1 591 ? 175.417 92.788 374.769 1.00 126.39 571 PHE D CA 1
ATOM 14240 C C . PHE D 1 591 ? 174.827 94.051 374.141 1.00 127.47 571 PHE D C 1
ATOM 14241 O O . PHE D 1 591 ? 174.709 95.096 374.786 1.00 127.84 571 PHE D O 1
ATOM 14243 N N . LEU D 1 592 ? 174.449 93.938 372.865 1.00 124.38 572 LEU D N 1
ATOM 14244 C CA . LEU D 1 592 ? 173.877 95.052 372.117 1.00 129.68 572 LEU D CA 1
ATOM 14245 C C . LEU D 1 592 ? 172.712 94.565 371.263 1.00 132.94 572 LEU D C 1
ATOM 14246 O O . LEU D 1 592 ? 172.704 93.426 370.788 1.00 133.07 572 LEU D O 1
ATOM 14248 N N . ASP D 1 593 ? 171.738 95.452 371.052 1.00 136.33 573 ASP D N 1
ATOM 14249 C CA . ASP D 1 593 ? 170.486 95.089 370.402 1.00 138.30 573 ASP D CA 1
ATOM 14250 C C . ASP D 1 593 ? 170.567 95.341 368.897 1.00 139.47 573 ASP D C 1
ATOM 14251 O O . ASP D 1 593 ? 171.647 95.526 368.330 1.00 146.33 573 ASP D O 1
ATOM 14253 N N . GLY D 1 594 ? 169.412 95.349 368.235 1.00 136.61 574 GLY D N 1
ATOM 14254 C CA . GLY D 1 594 ? 169.349 95.582 366.802 1.00 129.68 574 GLY D CA 1
ATOM 14255 C C . GLY D 1 594 ? 168.102 96.326 366.366 1.00 127.44 574 GLY D C 1
ATOM 14256 O O . GLY D 1 594 ? 166.996 95.787 366.431 1.00 128.38 574 GLY D O 1
#